Protein AF-0000000069075459 (afdb_homodimer)

Structure (mmCIF, N/CA/C/O backbone):
data_AF-0000000069075459-model_v1
#
loop_
_entity.id
_entity.type
_entity.pdbx_description
1 polymer 'Uncharacterized protein'
#
loop_
_atom_site.group_PDB
_atom_site.id
_atom_site.type_symbol
_atom_site.label_atom_id
_atom_site.label_alt_id
_atom_site.label_comp_id
_atom_site.label_asym_id
_atom_site.label_entity_id
_atom_site.label_seq_id
_atom_site.pdbx_PDB_ins_code
_atom_site.Cartn_x
_atom_site.Cartn_y
_atom_site.Cartn_z
_atom_site.occupancy
_atom_site.B_iso_or_equiv
_atom_site.auth_seq_id
_atom_site.auth_comp_id
_atom_site.auth_asym_id
_atom_site.auth_atom_id
_atom_site.pdbx_PDB_model_num
ATOM 1 N N . MET A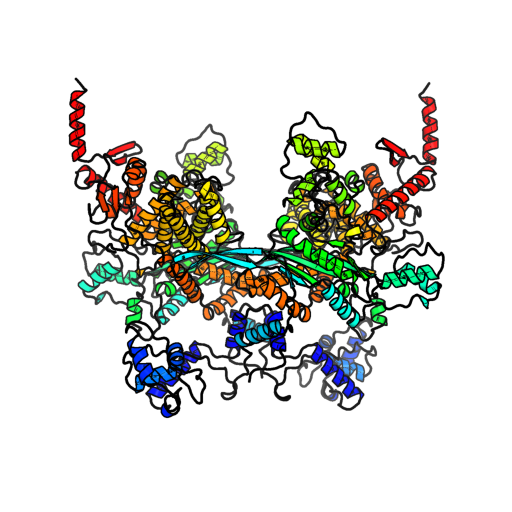 1 1 ? -39.125 -8.039 16.297 1 33.47 1 MET A N 1
ATOM 2 C CA . MET A 1 1 ? -38.875 -9.43 15.945 1 33.47 1 MET A CA 1
ATOM 3 C C . MET A 1 1 ? -37.5 -9.594 15.328 1 33.47 1 MET A C 1
ATOM 5 O O . MET A 1 1 ? -37.125 -8.867 14.398 1 33.47 1 MET A O 1
ATOM 9 N N . THR A 1 2 ? -36.625 -10.07 16.094 1 44 2 THR A N 1
ATOM 10 C CA . THR A 1 2 ? -35.25 -10.367 15.664 1 44 2 THR A CA 1
ATOM 11 C C . THR A 1 2 ? -35.219 -11.641 14.82 1 44 2 THR A C 1
ATOM 13 O O . THR A 1 2 ? -35.906 -12.617 15.141 1 44 2 THR A O 1
ATOM 16 N N . GLN A 1 3 ? -34.875 -11.609 13.586 1 47.47 3 GLN A N 1
ATOM 17 C CA . GLN A 1 3 ? -34.688 -12.766 12.711 1 47.47 3 GLN A CA 1
ATOM 18 C C . GLN A 1 3 ? -33.875 -13.852 13.383 1 47.47 3 GLN A C 1
ATOM 20 O O . GLN A 1 3 ? -32.719 -13.617 13.742 1 47.47 3 GLN A O 1
ATOM 25 N N . LYS A 1 4 ? -34.438 -14.688 14.211 1 45.69 4 LYS A N 1
ATOM 26 C CA . LYS A 1 4 ? -33.656 -15.758 14.836 1 45.69 4 LYS A CA 1
ATOM 27 C C . LYS A 1 4 ? -33.375 -16.891 13.852 1 45.69 4 LYS A C 1
ATOM 29 O O . LYS A 1 4 ? -34.094 -17.875 13.797 1 45.69 4 LYS A O 1
ATOM 34 N N . GLU A 1 5 ? -33.344 -16.75 12.508 1 50.78 5 GLU A N 1
ATOM 35 C CA . GLU A 1 5 ? -33.156 -17.891 11.633 1 50.78 5 GLU A CA 1
ATOM 36 C C . GLU A 1 5 ? -31.797 -18.547 11.844 1 50.78 5 GLU A C 1
ATOM 38 O O . GLU A 1 5 ? -30.875 -18.344 11.047 1 50.78 5 GLU A O 1
ATOM 43 N N . GLY A 1 6 ? -31.688 -19.438 12.781 1 62.06 6 GLY A N 1
ATOM 44 C CA . GLY A 1 6 ? -30.453 -20.203 12.891 1 62.06 6 GLY A CA 1
ATOM 45 C C . GLY A 1 6 ? -29.203 -19.391 12.617 1 62.06 6 GLY A C 1
ATOM 46 O O . GLY A 1 6 ? -29.297 -18.219 12.242 1 62.06 6 GLY A O 1
ATOM 47 N N . ASP A 1 7 ? -27.984 -19.609 13.234 1 77.94 7 ASP A N 1
ATOM 48 C CA . ASP A 1 7 ? -26.734 -18.859 13.227 1 77.94 7 ASP A CA 1
ATOM 49 C C . ASP A 1 7 ? -26.25 -18.625 11.797 1 77.94 7 ASP A C 1
ATOM 51 O O . ASP A 1 7 ? -25.047 -18.516 11.555 1 77.94 7 ASP A O 1
ATOM 55 N N . ILE A 1 8 ? -27.312 -18.562 10.812 1 77.44 8 ILE A N 1
ATOM 56 C CA . ILE A 1 8 ? -26.938 -18.359 9.414 1 77.44 8 ILE A CA 1
ATOM 57 C C . ILE A 1 8 ? -26.594 -16.906 9.172 1 77.44 8 ILE A C 1
ATOM 59 O O . ILE A 1 8 ? -25.703 -16.594 8.375 1 77.44 8 ILE A O 1
ATOM 63 N N . ASP A 1 9 ? -27.391 -16.031 9.742 1 82.75 9 ASP A N 1
ATOM 64 C CA . ASP A 1 9 ? -27.094 -14.617 9.617 1 82.75 9 ASP A CA 1
ATOM 65 C C . ASP A 1 9 ? -25.688 -14.305 10.148 1 82.75 9 ASP A C 1
ATOM 67 O O . ASP A 1 9 ? -24.953 -13.523 9.539 1 82.75 9 ASP A O 1
ATOM 71 N N . LEU A 1 10 ? -25.375 -14.977 11.125 1 88.38 10 LEU A N 1
ATOM 72 C CA . LEU A 1 10 ? -24.047 -14.805 11.703 1 88.38 10 LEU A CA 1
ATOM 73 C C . LEU A 1 10 ? -22.969 -15.336 10.758 1 88.38 10 LEU A C 1
ATOM 75 O O . LEU A 1 10 ? -21.922 -14.711 10.586 1 88.38 10 LEU A O 1
ATOM 79 N N . GLN A 1 11 ? -23.25 -16.453 10.141 1 85.56 11 GLN A N 1
ATOM 80 C CA . GLN A 1 11 ? -22.297 -17.047 9.211 1 85.56 11 GLN A CA 1
ATOM 81 C C . GLN A 1 11 ? -22.047 -16.141 8.016 1 85.56 11 GLN A C 1
ATOM 83 O O . GLN A 1 11 ? -20.906 -15.961 7.594 1 85.56 11 GLN A O 1
ATOM 88 N N . TYR A 1 12 ? -23.078 -15.555 7.621 1 83.19 12 TYR A N 1
ATOM 89 C CA . TYR A 1 12 ? -22.953 -14.633 6.496 1 83.19 12 TYR A CA 1
ATOM 90 C C . TYR A 1 12 ? -22.172 -13.383 6.906 1 83.19 12 TYR A C 1
ATOM 92 O O . TYR A 1 12 ? -21.391 -12.852 6.121 1 83.19 12 TYR A O 1
ATOM 100 N N . PHE A 1 13 ? -22.453 -12.938 8.125 1 88.88 13 PHE A N 1
ATOM 101 C CA . PHE A 1 13 ? -21.719 -11.789 8.656 1 88.88 13 PHE A CA 1
ATOM 102 C C . PHE A 1 13 ? -20.219 -12.086 8.719 1 88.88 13 PHE A C 1
ATOM 104 O O . PHE A 1 13 ? -19.406 -11.273 8.273 1 88.88 13 PHE A O 1
ATOM 111 N N . LEU A 1 14 ? -19.859 -13.203 9.156 1 89.38 14 LEU A N 1
ATOM 112 C CA . LEU A 1 14 ? -18.453 -13.586 9.305 1 89.38 14 LEU A CA 1
ATOM 113 C C . LEU A 1 14 ? -17.797 -13.766 7.945 1 89.38 14 LEU A C 1
ATOM 115 O O . LEU A 1 14 ? -16.609 -13.508 7.789 1 89.38 14 LEU A O 1
ATOM 119 N N . ALA A 1 15 ? -18.578 -14.109 6.965 1 86.44 15 ALA A N 1
ATOM 120 C CA . ALA A 1 15 ? -18.062 -14.328 5.617 1 86.44 15 ALA A CA 1
ATOM 121 C C . ALA A 1 15 ? -17.922 -13.008 4.863 1 86.44 15 ALA A C 1
ATOM 123 O O . ALA A 1 15 ? -17.156 -12.914 3.898 1 86.44 15 ALA A O 1
ATOM 124 N N . SER A 1 16 ? -18.672 -11.961 5.215 1 82.44 16 SER A N 1
ATOM 125 C CA . SER A 1 16 ? -18.797 -10.727 4.445 1 82.44 16 SER A CA 1
ATOM 126 C C . SER A 1 16 ? -17.562 -9.859 4.582 1 82.44 16 SER A C 1
ATOM 128 O O . SER A 1 16 ? -17.312 -8.984 3.746 1 82.44 16 SER A O 1
ATOM 130 N N . GLY A 1 17 ? -16.75 -10.102 5.602 1 81.81 17 GLY A N 1
ATOM 131 C CA . GLY A 1 17 ? -15.594 -9.25 5.82 1 81.81 17 GLY A CA 1
ATOM 132 C C . GLY A 1 17 ? -15.945 -7.922 6.473 1 81.81 17 GLY A C 1
ATOM 133 O O . GLY A 1 17 ? -15.078 -7.066 6.652 1 81.81 17 GLY A O 1
ATOM 134 N N . LYS A 1 18 ? -17.188 -7.652 6.91 1 86.5 18 LYS A N 1
ATOM 135 C CA . LYS A 1 18 ? -17.609 -6.438 7.605 1 86.5 18 LYS A CA 1
ATOM 136 C C . LYS A 1 18 ? -17.172 -6.465 9.07 1 86.5 18 LYS A C 1
ATOM 138 O O . LYS A 1 18 ? -17.188 -7.523 9.703 1 86.5 18 LYS A O 1
ATOM 143 N N . SER A 1 19 ? -16.828 -5.273 9.469 1 88.56 19 SER A N 1
ATOM 144 C CA . SER A 1 19 ? -16.562 -5.184 10.898 1 88.56 19 SER A CA 1
ATOM 145 C C . SER A 1 19 ? -17.859 -5.168 11.703 1 88.56 19 SER A C 1
ATOM 147 O O . SER A 1 19 ? -18.922 -4.902 11.164 1 88.56 19 SER A O 1
ATOM 149 N N . PHE A 1 20 ? -17.781 -5.398 13 1 90.12 20 PHE A N 1
ATOM 150 C CA . PHE A 1 20 ? -18.938 -5.336 13.891 1 90.12 20 PHE A CA 1
ATOM 151 C C . PHE A 1 20 ? -19.531 -3.936 13.906 1 90.12 20 PHE A C 1
ATOM 153 O O . PHE A 1 20 ? -20.75 -3.777 13.914 1 90.12 20 PHE A O 1
ATOM 160 N N . ASN A 1 21 ? -18.672 -2.957 13.852 1 86 21 ASN A N 1
ATOM 161 C CA . ASN A 1 21 ? -19.141 -1.575 13.828 1 86 21 ASN A CA 1
ATOM 162 C C . ASN A 1 21 ? -19.891 -1.253 12.539 1 86 21 ASN A C 1
ATOM 164 O O . ASN A 1 21 ? -20.906 -0.562 12.555 1 86 21 ASN A O 1
ATOM 168 N N . GLN A 1 22 ? -19.359 -1.707 11.461 1 83.5 22 GLN A N 1
ATOM 169 C CA . GLN A 1 22 ? -20.031 -1.497 10.18 1 83.5 22 GLN A CA 1
ATOM 170 C C . GLN A 1 22 ? -21.375 -2.205 10.141 1 83.5 22 GLN A C 1
ATOM 172 O O . GLN A 1 22 ? -22.359 -1.667 9.617 1 83.5 22 GLN A O 1
ATOM 177 N N . HIS A 1 23 ? -21.375 -3.371 10.633 1 88.88 23 HIS A N 1
ATOM 178 C CA . HIS A 1 23 ? -22.641 -4.113 10.719 1 88.88 23 HIS A CA 1
ATOM 179 C C . HIS A 1 23 ? -23.688 -3.322 11.477 1 88.88 23 HIS A C 1
ATOM 181 O O . HIS A 1 23 ? -24.844 -3.225 11.023 1 88.88 23 HIS A O 1
ATOM 187 N N . ASP A 1 24 ? -23.344 -2.721 12.57 1 89.38 24 ASP A N 1
ATOM 188 C CA . ASP A 1 24 ? -24.297 -1.943 13.367 1 89.38 24 ASP A CA 1
ATOM 189 C C . ASP A 1 24 ? -24.719 -0.675 12.625 1 89.38 24 ASP A C 1
ATOM 191 O O . ASP A 1 24 ? -25.875 -0.261 12.711 1 89.38 24 ASP A O 1
ATOM 195 N N . ARG A 1 25 ? -23.781 -0.111 11.969 1 81.88 25 ARG A N 1
ATOM 196 C CA . ARG A 1 25 ? -24.141 1.066 11.18 1 81.88 25 ARG A CA 1
ATOM 197 C C . ARG A 1 25 ? -25.156 0.719 10.102 1 81.88 25 ARG A C 1
ATOM 199 O O . ARG A 1 25 ? -26.109 1.464 9.883 1 81.88 25 ARG A O 1
ATOM 206 N N . ASP A 1 26 ? -24.938 -0.412 9.484 1 81.75 26 ASP A N 1
ATOM 207 C CA . ASP A 1 26 ? -25.859 -0.864 8.445 1 81.75 26 ASP A CA 1
ATOM 208 C C . ASP A 1 26 ? -27.234 -1.198 9.031 1 81.75 26 ASP A C 1
ATOM 210 O O . ASP A 1 26 ? -28.266 -0.882 8.43 1 81.75 26 ASP A O 1
ATOM 214 N N . ARG A 1 27 ? -27.156 -1.821 10.141 1 83.12 27 ARG A N 1
ATOM 215 C CA . ARG A 1 27 ? -28.375 -2.17 10.859 1 83.12 27 ARG A CA 1
ATOM 216 C C . ARG A 1 27 ? -29.188 -0.924 11.203 1 83.12 27 ARG A C 1
ATOM 218 O O . ARG A 1 27 ? -30.406 -0.889 10.992 1 83.12 27 ARG A O 1
ATOM 225 N N . PHE A 1 28 ? -28.5 0.063 11.703 1 83.81 28 PHE A N 1
ATOM 226 C CA . PHE A 1 28 ? -29.172 1.292 12.109 1 83.81 28 PHE A CA 1
ATOM 227 C C . PHE A 1 28 ? -29.703 2.035 10.891 1 83.81 28 PHE A C 1
ATOM 229 O O . PHE A 1 28 ? -30.812 2.58 10.938 1 83.81 28 PHE A O 1
ATOM 236 N N . ALA A 1 29 ? -29 2.016 9.891 1 75.56 29 ALA A N 1
ATOM 237 C CA . ALA A 1 29 ? -29.422 2.697 8.664 1 75.56 29 ALA A CA 1
ATOM 238 C C . ALA A 1 29 ? -30.641 2.021 8.055 1 75.56 29 ALA A C 1
ATOM 240 O O . ALA A 1 29 ? -31.531 2.693 7.527 1 75.56 29 ALA A O 1
ATOM 241 N N . ALA A 1 30 ? -30.703 0.698 8.164 1 75.81 30 ALA A N 1
ATOM 242 C CA . ALA A 1 30 ? -31.766 -0.075 7.523 1 75.81 30 ALA A CA 1
ATOM 243 C C . ALA A 1 30 ? -33 -0.126 8.391 1 75.81 30 ALA A C 1
ATOM 245 O O . ALA A 1 30 ? -34.125 -0.071 7.887 1 75.81 30 ALA A O 1
ATOM 246 N N . GLY A 1 31 ? -32.781 -0.151 9.719 1 77.75 31 GLY A N 1
ATOM 247 C CA . GLY A 1 31 ? -33.938 -0.481 10.555 1 77.75 31 GLY A CA 1
ATOM 248 C C . GLY A 1 31 ? -34.375 0.668 11.445 1 77.75 31 GLY A C 1
ATOM 249 O O . GLY A 1 31 ? -35.469 0.638 12.008 1 77.75 31 GLY A O 1
ATOM 250 N N . PHE A 1 32 ? -33.469 1.688 11.523 1 82.62 32 PHE A N 1
ATOM 251 C CA . PHE A 1 32 ? -33.781 2.734 12.492 1 82.62 32 PHE A CA 1
ATOM 252 C C . PHE A 1 32 ? -33.844 4.098 11.812 1 82.62 32 PHE A C 1
ATOM 254 O O . PHE A 1 32 ? -33.25 4.293 10.742 1 82.62 32 PHE A O 1
ATOM 261 N N . LEU A 1 33 ? -34.562 4.93 12.438 1 78.94 33 LEU A N 1
ATOM 262 C CA . LEU A 1 33 ? -34.594 6.324 12.008 1 78.94 33 LEU A CA 1
ATOM 263 C C . LEU A 1 33 ? -33.281 7.027 12.32 1 78.94 33 LEU A C 1
ATOM 265 O O . LEU A 1 33 ? -32.5 6.547 13.141 1 78.94 33 LEU A O 1
ATOM 269 N N . SER A 1 34 ? -33.062 8.195 11.586 1 75.25 34 SER A N 1
ATOM 270 C CA . SER A 1 34 ? -31.844 8.977 11.852 1 75.25 34 SER A CA 1
ATOM 271 C C . SER A 1 34 ? -31.891 9.586 13.25 1 75.25 34 SER A C 1
ATOM 273 O O . SER A 1 34 ? -32.969 9.711 13.852 1 75.25 34 SER A O 1
ATOM 275 N N . TYR A 1 35 ? -30.75 9.828 13.688 1 73.19 35 TYR A N 1
ATOM 276 C CA . TYR A 1 35 ? -30.672 10.445 15.008 1 73.19 35 TYR A CA 1
ATOM 277 C C . TYR A 1 35 ? -31.422 11.766 15.039 1 73.19 35 TYR A C 1
ATOM 279 O O . TYR A 1 35 ? -32.125 12.07 16.016 1 73.19 35 TYR A O 1
ATOM 287 N N . GLU A 1 36 ? -31.297 12.539 14.023 1 71.06 36 GLU A N 1
ATOM 288 C CA . GLU A 1 36 ? -31.953 13.844 13.914 1 71.06 36 GLU A CA 1
ATOM 289 C C . GLU A 1 36 ? -33.469 13.695 13.945 1 71.06 36 GLU A C 1
ATOM 291 O O . GLU A 1 36 ? -34.156 14.445 14.633 1 71.06 36 GLU A O 1
ATOM 296 N N . ASP A 1 37 ? -33.906 12.664 13.242 1 76.12 37 ASP A N 1
ATOM 297 C CA . ASP A 1 37 ? -35.344 12.406 13.234 1 76.12 37 ASP A CA 1
ATOM 298 C C . ASP A 1 37 ? -35.844 12.031 14.625 1 76.12 37 ASP A C 1
ATOM 300 O O . ASP A 1 37 ? -36.938 12.422 15.023 1 76.12 37 ASP A O 1
ATOM 304 N N . CYS A 1 38 ? -35.031 11.258 15.234 1 81.56 38 CYS A N 1
ATOM 305 C CA . CYS A 1 38 ? -35.406 10.82 16.562 1 81.56 38 CYS A CA 1
ATOM 306 C C . CYS A 1 38 ? -35.375 11.977 17.562 1 81.56 38 CYS A C 1
ATOM 308 O O . CYS A 1 38 ? -36.219 12.039 18.469 1 81.56 38 CYS A O 1
ATOM 310 N N . GLU A 1 39 ? -34.406 12.797 17.328 1 76.69 39 GLU A N 1
ATOM 311 C CA . GLU A 1 39 ? -34.344 13.984 18.172 1 76.69 39 GLU A CA 1
ATOM 312 C C . GLU A 1 39 ? -35.594 14.852 18 1 76.69 39 GLU A C 1
ATOM 314 O O . GLU A 1 39 ? -36.125 15.352 18.984 1 76.69 39 GLU A O 1
ATOM 319 N N . ASP A 1 40 ? -36.031 14.922 16.859 1 77.88 40 ASP A N 1
ATOM 320 C CA . ASP A 1 40 ? -37.25 15.695 16.562 1 77.88 40 ASP A CA 1
ATOM 321 C C . ASP A 1 40 ? -38.469 15.062 17.203 1 77.88 40 ASP A C 1
ATOM 323 O O . ASP A 1 40 ? -39.344 15.766 17.719 1 77.88 40 ASP A O 1
ATOM 327 N N . VAL A 1 41 ? -38.438 13.789 17.094 1 78.19 41 VAL A N 1
ATOM 328 C CA . VAL A 1 41 ? -39.531 13.078 17.703 1 78.19 41 VAL A CA 1
ATOM 329 C C . VAL A 1 41 ? -39.562 13.32 19.203 1 78.19 41 VAL A C 1
ATOM 331 O O . VAL A 1 41 ? -40.625 13.523 19.797 1 78.19 41 VAL A O 1
ATOM 334 N N . VAL A 1 42 ? -38.406 13.305 19.766 1 76.25 42 VAL A N 1
ATOM 335 C CA . VAL A 1 42 ? -38.312 13.492 21.203 1 76.25 42 VAL A CA 1
ATOM 336 C C . VAL A 1 42 ? -38.688 14.93 21.562 1 76.25 42 VAL A C 1
ATOM 338 O O . VAL A 1 42 ? -39.406 15.164 22.547 1 76.25 42 VAL A O 1
ATOM 341 N N . LYS A 1 43 ? -38.188 15.805 20.766 1 76.69 43 LYS A N 1
ATOM 342 C CA . LYS A 1 43 ? -38.531 17.203 20.984 1 76.69 43 LYS A CA 1
ATOM 343 C C . LYS A 1 43 ? -40.062 17.406 20.922 1 76.69 43 LYS A C 1
ATOM 345 O O . LYS A 1 43 ? -40.625 18.094 21.75 1 76.69 43 LYS A O 1
ATOM 350 N N . MET A 1 44 ? -40.594 16.797 19.984 1 80.5 44 MET A N 1
ATOM 351 C CA . MET A 1 44 ? -42.062 16.891 19.812 1 80.5 44 MET A CA 1
ATOM 352 C C . MET A 1 44 ? -42.781 16.266 21 1 80.5 44 MET A C 1
ATOM 354 O O . MET A 1 44 ? -43.781 16.797 21.469 1 80.5 44 MET A O 1
ATOM 358 N N . ARG A 1 45 ? -42.188 15.258 21.469 1 79.69 45 ARG A N 1
ATOM 359 C CA . ARG A 1 45 ? -42.812 14.594 22.625 1 79.69 45 ARG A CA 1
ATOM 360 C C . ARG A 1 45 ? -42.719 15.461 23.875 1 79.69 45 ARG A C 1
ATOM 362 O O . ARG A 1 45 ? -43.656 15.555 24.656 1 79.69 45 ARG A O 1
ATOM 369 N N . VAL A 1 46 ? -41.562 16 24.047 1 77.31 46 VAL A N 1
ATOM 370 C CA . VAL A 1 46 ? -41.344 16.875 25.203 1 77.31 46 VAL A CA 1
ATOM 371 C C . VAL A 1 46 ? -42.281 18.062 25.125 1 77.31 46 VAL A C 1
ATOM 373 O O . VAL A 1 46 ? -42.875 18.469 26.141 1 77.31 46 VAL A O 1
ATOM 376 N N . LEU A 1 47 ? -42.438 18.516 23.906 1 79.69 47 LEU A N 1
ATOM 377 C CA . LEU A 1 47 ? -43.344 19.625 23.703 1 79.69 47 LEU A CA 1
ATOM 378 C C . LEU A 1 47 ? -44.781 19.203 24.031 1 79.69 47 LEU A C 1
ATOM 380 O O . LEU A 1 47 ? -45.531 19.922 24.688 1 79.69 47 LEU A O 1
ATOM 384 N N . LYS A 1 48 ? -45.094 18.031 23.672 1 80.88 48 LYS A N 1
ATOM 385 C CA . LYS A 1 48 ? -46.438 17.531 23.922 1 80.88 48 LYS A CA 1
ATOM 386 C C . LYS A 1 48 ? -46.656 17.266 25.406 1 80.88 48 LYS A C 1
ATOM 388 O O . LYS A 1 48 ? -47.781 17.422 25.922 1 80.88 48 LYS A O 1
ATOM 393 N N . GLU A 1 49 ? -45.688 16.859 26.016 1 81.75 49 GLU A N 1
ATOM 394 C CA . GLU A 1 49 ? -45.75 16.641 27.453 1 81.75 49 GLU A CA 1
ATOM 395 C C . GLU A 1 49 ? -45.906 17.969 28.203 1 81.75 49 GLU A C 1
ATOM 397 O O . GLU A 1 49 ? -46.688 18.062 29.156 1 81.75 49 GLU A O 1
ATOM 402 N N . LYS A 1 50 ? -45.219 18.938 27.75 1 77.19 50 LYS A N 1
ATOM 403 C CA . LYS A 1 50 ? -45.344 20.266 28.344 1 77.19 50 LYS A CA 1
ATOM 404 C C . LYS A 1 50 ? -46.75 20.844 28.141 1 77.19 50 LYS A C 1
ATOM 406 O O . LYS A 1 50 ? -47.281 21.484 29.047 1 77.19 50 LYS A O 1
ATOM 411 N N . GLU A 1 51 ? -47.25 20.453 27.016 1 83.31 51 GLU A N 1
ATOM 412 C CA . GLU A 1 51 ? -48.594 20.922 26.703 1 83.31 51 GLU A CA 1
ATOM 413 C C . GLU A 1 51 ? -49.656 20.031 27.359 1 83.31 51 GLU A C 1
ATOM 415 O O . GLU A 1 51 ? -50.844 20.234 27.172 1 83.31 51 GLU A O 1
ATOM 420 N N . LYS A 1 52 ? -49.156 18.969 28.078 1 79.19 52 LYS A N 1
ATOM 421 C CA . LYS A 1 52 ? -50 18.047 28.828 1 79.19 52 LYS A CA 1
ATOM 422 C C . LYS A 1 52 ? -50.875 17.219 27.906 1 79.19 52 LYS A C 1
ATOM 424 O O . LYS A 1 52 ? -51.969 16.828 28.266 1 79.19 52 LYS A O 1
ATOM 429 N N . LYS A 1 53 ? -50.469 17.141 26.781 1 78.44 53 LYS A N 1
ATOM 430 C CA . LYS A 1 53 ? -51.219 16.328 25.828 1 78.44 53 LYS A CA 1
ATOM 431 C C . LYS A 1 53 ? -50.906 14.852 26 1 78.44 53 LYS A C 1
ATOM 433 O O . LYS A 1 53 ? -51.75 13.992 25.672 1 78.44 53 LYS A O 1
ATOM 438 N N . VAL A 1 54 ? -49.719 14.586 26.359 1 77.5 54 VAL A N 1
ATOM 439 C CA . VAL A 1 54 ? -49.312 13.211 26.641 1 77.5 54 VAL A CA 1
ATOM 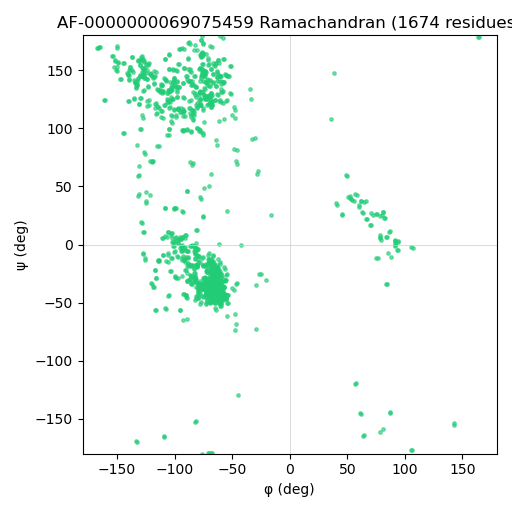440 C C . VAL A 1 54 ? -48.75 13.125 28.062 1 77.5 54 VAL A C 1
ATOM 442 O O . VAL A 1 54 ? -48.094 14.055 28.531 1 77.5 54 VAL A O 1
ATOM 445 N N . LYS A 1 55 ? -49.125 12.188 28.734 1 73.81 55 LYS A N 1
ATOM 446 C CA . LYS A 1 55 ? -48.625 11.992 30.094 1 73.81 55 LYS A CA 1
ATOM 447 C C . LYS A 1 55 ? -47.156 11.609 30.062 1 73.81 55 LYS A C 1
ATOM 449 O O . LYS A 1 55 ? -46.719 10.82 29.203 1 73.81 55 LYS A O 1
ATOM 454 N N . PRO A 1 56 ? -46.344 12.266 30.828 1 67.25 56 PRO A N 1
ATOM 455 C CA . PRO A 1 56 ? -44.938 11.906 30.875 1 67.25 56 PRO A CA 1
ATOM 456 C C . PRO A 1 56 ? -44.719 10.43 31.203 1 67.25 56 PRO A C 1
ATOM 458 O O . PRO A 1 56 ? -45.438 9.875 32.031 1 67.25 56 PRO A O 1
ATOM 461 N N . LYS A 1 57 ? -44.031 9.766 30.375 1 61.06 57 LYS A N 1
ATOM 462 C CA . LYS A 1 57 ? -43.781 8.352 30.609 1 61.06 57 LYS A CA 1
ATOM 463 C C . LYS A 1 57 ? -42.875 8.156 31.828 1 61.06 57 LYS A C 1
ATOM 465 O O . LYS A 1 57 ? -41.781 8.75 31.906 1 61.06 57 LYS A O 1
ATOM 470 N N . LEU A 1 58 ? -43.281 7.504 32.812 1 63.31 58 LEU A N 1
ATOM 471 C CA . LEU A 1 58 ? -42.5 7.148 33.969 1 63.31 58 LEU A CA 1
ATOM 472 C C . LEU A 1 58 ? -41.688 5.879 33.719 1 63.31 58 LEU A C 1
ATOM 474 O O . LEU A 1 58 ? -42.219 4.895 33.188 1 63.31 58 LEU A O 1
ATOM 478 N N . HIS A 1 59 ? -40.438 5.934 33.562 1 62.59 59 HIS A N 1
ATOM 479 C CA . HIS A 1 59 ? -39.625 4.766 33.281 1 62.59 59 HIS A CA 1
ATOM 480 C C . HIS A 1 59 ? -39.312 3.959 34.531 1 62.59 59 HIS A C 1
ATOM 482 O O . HIS A 1 59 ? -38.344 3.229 34.594 1 62.59 59 HIS A O 1
ATOM 488 N N . HIS A 1 60 ? -40.031 4.27 35.625 1 70.44 60 HIS A N 1
ATOM 489 C CA . HIS A 1 60 ? -39.875 3.48 36.875 1 70.44 60 HIS A CA 1
ATOM 490 C C . HIS A 1 60 ? -41.25 3.148 37.438 1 70.44 60 HIS A C 1
ATOM 492 O O . HIS A 1 60 ? -42.219 3.861 37.188 1 70.44 60 HIS A O 1
ATOM 498 N N . GLY A 1 61 ? -41.531 1.984 37.875 1 71.38 61 GLY A N 1
ATOM 499 C CA . GLY A 1 61 ? -42.719 1.612 38.625 1 71.38 61 GLY A CA 1
ATOM 500 C C . GLY A 1 61 ? -42.844 2.365 39.938 1 71.38 61 GLY A C 1
ATOM 501 O O . GLY A 1 61 ? -42 3.201 40.25 1 71.38 61 GLY A O 1
ATOM 502 N N . PRO A 1 62 ? -43.906 2.102 40.688 1 78.31 62 PRO A N 1
ATOM 503 C CA . PRO A 1 62 ? -44.031 2.729 42.031 1 78.31 62 PRO A CA 1
ATOM 504 C C . PRO A 1 62 ? -42.875 2.359 42.969 1 78.31 62 PRO A C 1
ATOM 506 O O . PRO A 1 62 ? -42.438 1.21 42.969 1 78.31 62 PRO A O 1
ATOM 509 N N . PHE A 1 63 ? -42.25 3.197 43.625 1 82.5 63 PHE A N 1
ATOM 510 C CA . PHE A 1 63 ? -41.062 3.029 44.438 1 82.5 63 PHE A CA 1
ATOM 511 C C . PHE A 1 63 ? -41.25 1.949 45.5 1 82.5 63 PHE A C 1
ATOM 513 O O . PHE A 1 63 ? -40.281 1.294 45.906 1 82.5 63 PHE A O 1
ATOM 520 N N . HIS A 1 64 ? -42.594 1.763 45.875 1 81.06 64 HIS A N 1
ATOM 521 C CA . HIS A 1 64 ? -42.875 0.773 46.938 1 81.06 64 HIS A CA 1
ATOM 522 C C . HIS A 1 64 ? -42.625 -0.642 46.406 1 81.06 64 HIS A C 1
ATOM 524 O O . HIS A 1 64 ? -42.469 -1.577 47.219 1 81.06 64 HIS A O 1
ATOM 530 N N . SER A 1 65 ? -42.375 -0.742 45.156 1 82.31 65 SER A N 1
ATOM 531 C CA . SER A 1 65 ? -42.156 -2.057 44.562 1 82.31 65 SER A CA 1
ATOM 532 C C . SER A 1 65 ? -40.656 -2.395 44.562 1 82.31 65 SER A C 1
ATOM 534 O O . SER A 1 65 ? -40.281 -3.533 44.281 1 82.31 65 SER A O 1
ATOM 536 N N . TYR A 1 66 ? -39.844 -1.435 44.875 1 86.44 66 TYR A N 1
ATOM 537 C CA . TYR A 1 66 ? -38.406 -1.643 44.875 1 86.44 66 TYR A CA 1
ATOM 538 C C . TYR A 1 66 ? -37.875 -1.79 46.312 1 86.44 66 TYR A C 1
ATOM 540 O O . TYR A 1 66 ? -38.406 -1.165 47.219 1 86.44 66 TYR A O 1
ATOM 548 N N . GLU A 1 67 ? -36.969 -2.682 46.531 1 85.12 67 GLU A N 1
ATOM 549 C CA . GLU A 1 67 ? -36.25 -2.771 47.781 1 85.12 67 GLU A CA 1
ATOM 550 C C . GLU A 1 67 ? -35.031 -1.838 47.781 1 85.12 67 GLU A C 1
ATOM 552 O O . GLU A 1 67 ? -34.031 -2.121 47.156 1 85.12 67 GLU A O 1
ATOM 557 N N . ILE A 1 68 ? -35.125 -0.731 48.312 1 85.5 68 ILE A N 1
ATOM 558 C CA . ILE A 1 68 ? -34.062 0.269 48.375 1 85.5 68 ILE A CA 1
ATOM 559 C C . ILE A 1 68 ? -33.688 0.518 49.812 1 85.5 68 ILE A C 1
ATOM 561 O O . ILE A 1 68 ? -34.531 0.829 50.656 1 85.5 68 ILE A O 1
ATOM 565 N N . ASP A 1 69 ? -32.5 0.298 50.125 1 82.75 69 ASP A N 1
ATOM 566 C CA . ASP A 1 69 ? -31.984 0.641 51.438 1 82.75 69 ASP A CA 1
ATOM 567 C C . ASP A 1 69 ? -31.75 2.145 51.594 1 82.75 69 ASP A C 1
ATOM 569 O O . ASP A 1 69 ? -30.734 2.662 51.125 1 82.75 69 ASP A O 1
ATOM 573 N N . HIS A 1 70 ? -32.656 2.787 52.094 1 84.25 70 HIS A N 1
ATOM 574 C CA . HIS A 1 70 ? -32.656 4.242 52.219 1 84.25 70 HIS A CA 1
ATOM 575 C C . HIS A 1 70 ? -31.453 4.742 53 1 84.25 70 HIS A C 1
ATOM 577 O O . HIS A 1 70 ? -30.797 5.707 52.625 1 84.25 70 HIS A O 1
ATOM 583 N N . ASP A 1 71 ? -31.141 4.094 54.062 1 80.88 71 ASP A N 1
ATOM 584 C CA . ASP A 1 71 ? -30.078 4.535 54.969 1 80.88 71 ASP A CA 1
ATOM 585 C C . ASP A 1 71 ? -28.703 4.324 54.312 1 80.88 71 ASP A C 1
ATOM 587 O O . ASP A 1 71 ? -27.844 5.199 54.375 1 80.88 71 ASP A O 1
ATOM 591 N N . GLN A 1 72 ? -28.609 3.332 53.594 1 85.88 72 GLN A N 1
ATOM 592 C CA . GLN A 1 72 ? -27.344 3.078 52.906 1 85.88 72 GLN A CA 1
ATOM 593 C C . GLN A 1 72 ? -27.156 4.066 51.75 1 85.88 72 GLN A C 1
ATOM 595 O O . GLN A 1 72 ? -26.031 4.516 51.5 1 85.88 72 GLN A O 1
ATOM 600 N N . LEU A 1 73 ? -28.156 4.34 51.031 1 87.12 73 LEU A N 1
ATOM 601 C CA . LEU A 1 73 ? -28.094 5.32 49.969 1 87.12 73 LEU A CA 1
ATOM 602 C C . LEU A 1 73 ? -27.641 6.68 50.469 1 87.12 73 LEU A C 1
ATOM 604 O O . LEU A 1 73 ? -26.734 7.297 49.906 1 87.12 73 LEU A O 1
ATOM 608 N N . LYS A 1 74 ? -28.203 7.078 51.531 1 81.56 74 LYS A N 1
ATOM 609 C CA . LYS A 1 74 ? -27.844 8.359 52.156 1 81.56 74 LYS A CA 1
ATOM 610 C C . LYS A 1 74 ? -26.375 8.359 52.594 1 81.56 74 LYS A C 1
ATOM 612 O O . LYS A 1 74 ? -25.656 9.336 52.406 1 81.56 74 LYS A O 1
ATOM 617 N N . ASN A 1 75 ? -25.984 7.297 53.125 1 82.12 75 ASN A N 1
ATOM 618 C CA . ASN A 1 75 ? -24.609 7.16 53.594 1 82.12 75 ASN A CA 1
ATOM 619 C C . ASN A 1 75 ? -23.625 7.199 52.438 1 82.12 75 ASN A C 1
ATOM 621 O O . ASN A 1 75 ? -22.578 7.859 52.5 1 82.12 75 ASN A O 1
ATOM 625 N N . GLU A 1 76 ? -24 6.539 51.344 1 82.75 76 GLU A N 1
ATOM 626 C CA . GLU A 1 76 ? -23.094 6.5 50.188 1 82.75 76 GLU A CA 1
ATOM 627 C C . GLU A 1 76 ? -23.062 7.848 49.469 1 82.75 76 GLU A C 1
ATOM 629 O O . GLU A 1 76 ? -22 8.281 49.031 1 82.75 76 GLU A O 1
ATOM 634 N N . LEU A 1 77 ? -24.109 8.445 49.406 1 79.88 77 LEU A N 1
ATOM 635 C CA . LEU A 1 77 ? -24.172 9.734 48.75 1 79.88 77 LEU A CA 1
ATOM 636 C C . LEU A 1 77 ? -23.453 10.812 49.531 1 79.88 77 LEU A C 1
ATOM 638 O O . LEU A 1 77 ? -22.906 11.758 48.969 1 79.88 77 LEU A O 1
ATOM 642 N N . SER A 1 78 ? -23.438 10.664 50.75 1 75.62 78 SER A N 1
ATOM 643 C CA . SER A 1 78 ? -22.75 11.625 51.625 1 75.62 78 SER A CA 1
ATOM 644 C C . SER A 1 78 ? -21.25 11.555 51.438 1 75.62 78 SER A C 1
ATOM 646 O O . SER A 1 78 ? -20.531 12.523 51.688 1 75.62 78 SER A O 1
ATOM 648 N N . LYS A 1 79 ? -20.75 10.508 50.812 1 74.81 79 LYS A N 1
ATOM 649 C CA . LYS A 1 79 ? -19.328 10.289 50.594 1 74.81 79 LYS A CA 1
ATOM 650 C C . LYS A 1 79 ? -18.875 10.93 49.281 1 74.81 79 LYS A C 1
ATOM 652 O O . LYS A 1 79 ? -17.672 11.039 49.031 1 74.81 79 LYS A O 1
ATOM 657 N N . PHE A 1 80 ? -19.734 11.094 48.406 1 66 80 PHE A N 1
ATOM 658 C CA . PHE A 1 80 ? -19.375 11.633 47.094 1 66 80 PHE A CA 1
ATOM 659 C C . PHE A 1 80 ? -19.188 13.141 47.156 1 66 80 PHE A C 1
ATOM 661 O O . PHE A 1 80 ? -20.016 13.852 47.719 1 66 80 PHE A O 1
ATOM 668 N N . PRO A 1 81 ? -18 13.594 46.812 1 58.91 81 PRO A N 1
ATOM 669 C CA . PRO A 1 81 ? -17.828 15.047 46.75 1 58.91 81 PRO A CA 1
ATOM 670 C C . PRO A 1 81 ? -18.781 15.703 45.75 1 58.91 81 PRO A C 1
ATOM 672 O O . PRO A 1 81 ? -19.188 15.078 44.781 1 58.91 81 PRO A O 1
ATOM 675 N N . GLN A 1 82 ? -19.438 16.859 46 1 54.19 82 GLN A N 1
ATOM 676 C CA . GLN A 1 82 ? -20.438 17.625 45.281 1 54.19 82 GLN A CA 1
ATOM 677 C C . GLN A 1 82 ? -20.047 17.75 43.812 1 54.19 82 GLN A C 1
ATOM 679 O O . GLN A 1 82 ? -20.922 17.828 42.938 1 54.19 82 GLN A O 1
ATOM 684 N N . SER A 1 83 ? -18.766 17.828 43.469 1 53.06 83 SER A N 1
ATOM 685 C CA . SER A 1 83 ? -18.344 18.234 42.125 1 53.06 83 SER A CA 1
ATOM 686 C C . SER A 1 83 ? -18.25 17.016 41.188 1 53.06 83 SER A C 1
ATOM 688 O O . SER A 1 83 ? -18.109 17.172 39.969 1 53.06 83 SER A O 1
ATOM 690 N N . ARG A 1 84 ? -18.312 15.836 41.688 1 54.66 84 ARG A N 1
ATOM 691 C CA . ARG A 1 84 ? -18.016 14.695 40.844 1 54.66 84 ARG A CA 1
ATOM 692 C C . ARG A 1 84 ? -19.297 14.055 40.312 1 54.66 84 ARG A C 1
ATOM 694 O O . ARG A 1 84 ? -20.234 13.82 41.094 1 54.66 84 ARG A O 1
ATOM 701 N N . PRO A 1 85 ? -19.359 13.805 39.062 1 61.19 85 PRO A N 1
ATOM 702 C CA . PRO A 1 85 ? -20.547 13.141 38.531 1 61.19 85 PRO A CA 1
ATOM 703 C C . PRO A 1 85 ? -20.734 11.727 39.062 1 61.19 85 PRO A C 1
ATOM 705 O O . PRO A 1 85 ? -19.75 10.992 39.219 1 61.19 85 PRO A O 1
ATOM 708 N N . ILE A 1 86 ? -21.953 11.406 39.688 1 67.75 86 ILE A N 1
ATOM 709 C CA . ILE A 1 86 ? -22.297 10.141 40.312 1 67.75 86 ILE A CA 1
ATOM 710 C C . ILE A 1 86 ? -22.656 9.109 39.25 1 67.75 86 ILE A C 1
ATOM 712 O O . ILE A 1 86 ? -23.469 9.367 38.375 1 67.75 86 ILE A O 1
ATOM 716 N N . ASN A 1 87 ? -22 8.016 39.188 1 71.88 87 ASN A N 1
ATOM 717 C CA . ASN A 1 87 ? -22.422 6.871 38.375 1 71.88 87 ASN A CA 1
ATOM 718 C C . ASN A 1 87 ? -23.578 6.117 39.062 1 71.88 87 ASN A C 1
ATOM 720 O O . ASN A 1 87 ? -23.344 5.207 39.844 1 71.88 87 ASN A O 1
ATOM 724 N N . TRP A 1 88 ? -24.781 6.383 38.688 1 78.06 88 TRP A N 1
ATOM 725 C CA . TRP A 1 88 ? -25.984 5.938 39.375 1 78.06 88 TRP A CA 1
ATOM 726 C C . TRP A 1 88 ? -26.188 4.434 39.219 1 78.06 88 TRP A C 1
ATOM 728 O O . TRP A 1 88 ? -26.672 3.766 40.156 1 78.06 88 TRP A O 1
ATOM 738 N N . THR A 1 89 ? -25.844 3.941 38.125 1 78.69 89 THR A N 1
ATOM 739 C CA . THR A 1 89 ? -26 2.508 37.906 1 78.69 89 THR A CA 1
ATOM 740 C C . THR A 1 89 ? -25.094 1.718 38.844 1 78.69 89 THR A C 1
ATOM 742 O O . THR A 1 89 ? -25.516 0.736 39.469 1 78.69 89 THR A O 1
ATOM 745 N N . ARG A 1 90 ? -23.891 2.182 38.969 1 80.38 90 ARG A N 1
ATOM 746 C CA . ARG A 1 90 ? -22.969 1.533 39.906 1 80.38 90 ARG A CA 1
ATOM 747 C C . ARG A 1 90 ? -23.453 1.679 41.344 1 80.38 90 ARG A C 1
ATOM 749 O O . ARG A 1 90 ? -23.344 0.739 42.125 1 80.38 90 ARG A O 1
ATOM 756 N N . LEU A 1 91 ? -23.969 2.871 41.719 1 84.88 91 LEU A N 1
ATOM 757 C CA . LEU A 1 91 ? -24.469 3.105 43.062 1 84.88 91 LEU A CA 1
ATOM 758 C C . LEU A 1 91 ? -25.672 2.213 43.375 1 84.88 91 LEU A C 1
ATOM 760 O O . LEU A 1 91 ? -25.766 1.664 44.469 1 84.88 91 LEU A O 1
ATOM 764 N N . ALA A 1 92 ? -26.453 1.98 42.375 1 86.44 92 ALA A N 1
ATOM 765 C CA . ALA A 1 92 ? -27.641 1.133 42.531 1 86.44 92 ALA A CA 1
ATOM 766 C C . ALA A 1 92 ? -27.234 -0.315 42.781 1 86.44 92 ALA A C 1
ATOM 768 O O . ALA A 1 92 ? -27.844 -0.988 43.625 1 86.44 92 ALA A O 1
ATOM 769 N N . LYS A 1 93 ? -26.234 -0.736 42.156 1 84.88 93 LYS A N 1
ATOM 770 C CA . LYS A 1 93 ? -25.734 -2.088 42.375 1 84.88 93 LYS A CA 1
ATOM 771 C C . LYS A 1 93 ? -25.094 -2.213 43.75 1 84.88 93 LYS A C 1
ATOM 773 O O . LYS A 1 93 ? -25.297 -3.221 44.438 1 84.88 93 LYS A O 1
ATOM 778 N N . LYS A 1 94 ? -24.438 -1.129 44.125 1 84.25 94 LYS A N 1
ATOM 779 C CA . LYS A 1 94 ? -23.75 -1.131 45.438 1 84.25 94 LYS A CA 1
ATOM 780 C C . LYS A 1 94 ? -24.75 -1.195 46.562 1 84.25 94 LYS A C 1
ATOM 782 O O . LYS A 1 94 ? -24.516 -1.889 47.562 1 84.25 94 LYS A O 1
ATOM 787 N N . ILE A 1 95 ? -25.922 -0.564 46.469 1 86.88 95 ILE A N 1
ATOM 788 C CA . ILE A 1 95 ? -26.906 -0.547 47.562 1 86.88 95 ILE A CA 1
ATOM 789 C C . ILE A 1 95 ? -27.891 -1.69 47.375 1 86.88 95 ILE A C 1
ATOM 791 O O . ILE A 1 95 ? -28.906 -1.765 48.094 1 86.88 95 ILE A O 1
ATOM 795 N N . ASN A 1 96 ? -27.578 -2.57 46.312 1 81.75 96 ASN A N 1
ATOM 796 C CA . ASN A 1 96 ? -28.359 -3.766 46.031 1 81.75 96 ASN A CA 1
ATOM 797 C C . ASN A 1 96 ? -29.828 -3.428 45.75 1 81.75 96 ASN A C 1
ATOM 799 O O . ASN A 1 96 ? -30.719 -4.043 46.344 1 81.75 96 ASN A O 1
ATOM 803 N N . LEU A 1 97 ? -30.078 -2.453 45.031 1 87.06 97 LEU A N 1
ATOM 804 C CA . LEU A 1 97 ? -31.438 -2.154 44.562 1 87.06 97 LEU A CA 1
ATOM 805 C C . LEU A 1 97 ? -32 -3.312 43.781 1 87.06 97 LEU A C 1
ATOM 807 O O . LEU A 1 97 ? -31.375 -3.781 42.812 1 87.06 97 LEU A O 1
ATOM 811 N N . SER A 1 98 ? -33.125 -3.865 44.188 1 85.25 98 SER A N 1
ATOM 812 C CA . SER A 1 98 ? -33.688 -5.023 43.5 1 85.25 98 SER A CA 1
ATOM 813 C C . SER A 1 98 ? -35.219 -4.938 43.406 1 85.25 98 SER A C 1
ATOM 815 O O . SER A 1 98 ? -35.844 -4.207 44.188 1 85.25 98 SER A O 1
ATOM 817 N N . ILE A 1 99 ? -35.75 -5.43 42.375 1 80.12 99 ILE A N 1
ATOM 818 C CA . ILE A 1 99 ? -37.156 -5.711 42.25 1 80.12 99 ILE A CA 1
ATOM 819 C C . ILE A 1 99 ? -37.375 -7.219 42.094 1 80.12 99 ILE A C 1
ATOM 821 O O . ILE A 1 99 ? -36.906 -7.836 41.156 1 80.12 99 ILE A O 1
ATOM 825 N N . ARG A 1 100 ? -37.969 -7.855 43.031 1 76.06 100 ARG A N 1
ATOM 826 C CA . ARG A 1 100 ? -38.219 -9.297 43.062 1 76.06 100 ARG A CA 1
ATOM 827 C C . ARG A 1 100 ? -36.875 -10.062 43 1 76.06 100 ARG A C 1
ATOM 829 O O . ARG A 1 100 ? -36.75 -11.039 42.25 1 76.06 100 ARG A O 1
ATOM 836 N N . GLY A 1 101 ? -35.875 -9.5 43.594 1 75.38 101 GLY A N 1
ATOM 837 C CA . GLY A 1 101 ? -34.594 -10.188 43.781 1 75.38 101 GLY A CA 1
ATOM 838 C C . GLY A 1 101 ? -33.594 -9.898 42.656 1 75.38 101 GLY A C 1
ATOM 839 O O . GLY A 1 101 ? -32.469 -10.391 42.688 1 75.38 101 GLY A O 1
ATOM 840 N N . LYS A 1 102 ? -33.969 -9.188 41.625 1 78.25 102 LYS A N 1
ATOM 841 C CA . LYS A 1 102 ? -33.062 -8.922 40.531 1 78.25 102 LYS A CA 1
ATOM 842 C C . LYS A 1 102 ? -32.844 -7.426 40.344 1 78.25 102 LYS A C 1
ATOM 844 O O . LYS A 1 102 ? -33.75 -6.621 40.562 1 78.25 102 LYS A O 1
ATOM 849 N N . THR A 1 103 ? -31.703 -7.047 39.969 1 81.12 103 THR A N 1
ATOM 850 C CA . THR A 1 103 ? -31.406 -5.648 39.688 1 81.12 103 THR A CA 1
ATOM 851 C C . THR A 1 103 ? -31.953 -5.238 38.312 1 81.12 103 THR A C 1
ATOM 853 O O . THR A 1 103 ? -31.609 -5.828 37.281 1 81.12 103 THR A O 1
ATOM 856 N N . PRO A 1 104 ? -32.75 -4.371 38.25 1 80.88 104 PRO A N 1
ATOM 857 C CA . PRO A 1 104 ? -33.312 -3.967 36.969 1 80.88 104 PRO A CA 1
ATOM 858 C C . PRO A 1 104 ? -32.312 -3.252 36.062 1 80.88 104 PRO A C 1
ATOM 860 O O . PRO A 1 104 ? -31.344 -2.67 36.562 1 80.88 104 PRO A O 1
ATOM 863 N N . ALA A 1 105 ? -32.5 -3.271 34.781 1 76.69 105 ALA A N 1
ATOM 864 C CA . ALA A 1 105 ? -31.578 -2.672 33.812 1 76.69 105 ALA A CA 1
ATOM 865 C C . ALA A 1 105 ? -31.531 -1.154 33.969 1 76.69 105 ALA A C 1
ATOM 867 O O . ALA A 1 105 ? -30.516 -0.522 33.656 1 76.69 105 ALA A O 1
ATOM 868 N N . ASN A 1 106 ? -32.656 -0.717 34.656 1 78 106 ASN A N 1
ATOM 869 C CA . ASN A 1 106 ? -32.719 0.728 34.844 1 78 106 ASN A CA 1
ATOM 870 C C . ASN A 1 106 ? -32.469 1.115 36.281 1 78 106 ASN A C 1
ATOM 872 O O . ASN A 1 106 ? -33 2.129 36.75 1 78 106 ASN A O 1
ATOM 876 N N . ALA A 1 107 ? -31.719 0.406 36.906 1 82.12 107 ALA A N 1
ATOM 877 C CA . ALA A 1 107 ? -31.516 0.575 38.344 1 82.12 107 ALA A CA 1
ATOM 878 C C . ALA A 1 107 ? -30.969 1.962 38.656 1 82.12 107 ALA A C 1
ATOM 880 O O . ALA A 1 107 ? -31.391 2.598 39.625 1 82.12 107 ALA A O 1
ATOM 881 N N . GLY A 1 108 ? -30.078 2.379 37.875 1 79.81 108 GLY A N 1
ATOM 882 C CA . GLY A 1 108 ? -29.5 3.688 38.094 1 79.81 108 GLY A CA 1
ATOM 883 C C . GLY A 1 108 ? -30.5 4.82 37.969 1 79.81 108 GLY A C 1
ATOM 884 O O . GLY A 1 108 ? -30.5 5.742 38.812 1 79.81 108 GLY A O 1
ATOM 885 N N . GLN A 1 109 ? -31.312 4.684 37.062 1 77.56 109 GLN A N 1
ATOM 886 C CA . GLN A 1 109 ? -32.344 5.695 36.844 1 77.56 109 GLN A CA 1
ATOM 887 C C . GLN A 1 109 ? -33.344 5.688 38 1 77.56 109 GLN A C 1
ATOM 889 O O . GLN A 1 109 ? -33.75 6.75 38.5 1 77.56 109 GLN A O 1
ATOM 894 N N . VAL A 1 110 ? -33.75 4.516 38.406 1 82.06 110 VAL A N 1
ATOM 895 C CA . VAL A 1 110 ? -34.719 4.363 39.5 1 82.06 110 VAL A CA 1
ATOM 896 C C . VAL A 1 110 ? -34.125 4.988 40.781 1 82.06 110 VAL A C 1
ATOM 898 O O . VAL A 1 110 ? -34.812 5.762 41.469 1 82.06 110 VAL A O 1
ATOM 901 N N . LEU A 1 111 ? -32.906 4.715 40.969 1 84.06 111 LEU A N 1
ATOM 902 C CA . LEU A 1 111 ? -32.281 5.203 42.188 1 84.06 111 LEU A CA 1
ATOM 903 C C . LEU A 1 111 ? -32.156 6.723 42.156 1 84.06 111 LEU A C 1
ATOM 905 O O . LEU A 1 111 ? -32.406 7.379 43.188 1 84.06 111 LEU A O 1
ATOM 909 N N . LYS A 1 112 ? -31.781 7.203 41.062 1 80.62 112 LYS A N 1
ATOM 910 C CA . LYS A 1 112 ? -31.672 8.656 40.969 1 80.62 112 LYS A CA 1
ATOM 911 C C . LYS A 1 112 ? -33 9.328 41.219 1 80.62 112 LYS A C 1
ATOM 913 O O . LYS A 1 112 ? -33.094 10.312 41.938 1 80.62 112 LYS A O 1
ATOM 918 N N . GLN A 1 113 ? -34.031 8.828 40.625 1 80.25 113 GLN A N 1
ATOM 919 C CA . GLN A 1 113 ? -35.344 9.391 40.812 1 80.25 113 GLN A CA 1
ATOM 920 C C . GLN A 1 113 ? -35.844 9.242 42.25 1 80.25 113 GLN A C 1
ATOM 922 O O . GLN A 1 113 ? -36.5 10.133 42.781 1 80.25 113 GLN A O 1
ATOM 927 N N . TYR A 1 114 ? -35.531 8.164 42.781 1 82.56 114 TYR A N 1
ATOM 928 C CA . TYR A 1 114 ? -35.844 7.938 44.188 1 82.56 114 TYR A CA 1
ATOM 929 C C . TYR A 1 114 ? -35.188 8.977 45.062 1 82.56 114 TYR A C 1
ATOM 931 O O . TYR A 1 114 ? -35.812 9.578 45.938 1 82.56 114 TYR A O 1
ATOM 939 N N . ALA A 1 115 ? -33.938 9.203 44.812 1 82.38 115 ALA A N 1
ATOM 940 C CA . ALA A 1 115 ? -33.188 10.156 45.625 1 82.38 115 ALA A CA 1
ATOM 941 C C . ALA A 1 115 ? -33.719 11.57 45.469 1 82.38 115 ALA A C 1
ATOM 943 O O . ALA A 1 115 ? -33.812 12.328 46.438 1 82.38 115 ALA A O 1
ATOM 944 N N . THR A 1 116 ? -34.125 11.844 44.219 1 78.31 116 THR A N 1
ATOM 945 C CA . THR A 1 116 ? -34.656 13.172 43.938 1 78.31 116 THR A CA 1
ATOM 946 C C . THR A 1 116 ? -36.031 13.344 44.562 1 78.31 116 THR A C 1
ATOM 948 O O . THR A 1 116 ? -36.312 14.383 45.156 1 78.31 116 THR A O 1
ATOM 951 N N . SER A 1 117 ? -36.781 12.32 44.406 1 78.5 117 SER A N 1
ATOM 952 C CA . SER A 1 117 ? -38.156 12.375 44.906 1 78.5 117 SER A CA 1
ATOM 953 C C . SER A 1 117 ? -38.188 12.453 46.406 1 78.5 117 SER A C 1
ATOM 955 O O . SER A 1 117 ? -39.062 13.109 47 1 78.5 117 SER A O 1
ATOM 957 N N . ASN A 1 118 ? -37.188 11.789 47.031 1 79.5 118 ASN A N 1
ATOM 958 C CA . ASN A 1 118 ? -37.125 11.805 48.469 1 79.5 118 ASN A CA 1
ATOM 959 C C . ASN A 1 118 ? -36.219 12.922 49 1 79.5 118 ASN A C 1
ATOM 961 O O . ASN A 1 118 ? -35.844 12.945 50.188 1 79.5 118 ASN A O 1
ATOM 965 N N . LYS A 1 119 ? -35.719 13.852 47.906 1 72.81 119 LYS A N 1
ATOM 966 C CA . LYS A 1 119 ? -34.969 15.078 48.188 1 72.81 119 LYS A CA 1
ATOM 967 C C . LYS A 1 119 ? -33.625 14.773 48.875 1 72.81 119 LYS A C 1
ATOM 969 O O . LYS A 1 119 ? -33.188 15.5 49.75 1 72.81 119 LYS A O 1
ATOM 974 N N . ILE A 1 120 ? -33.031 13.672 48.688 1 74.38 120 ILE A N 1
ATOM 975 C CA . ILE A 1 120 ? -31.703 13.367 49.219 1 74.38 120 ILE A CA 1
ATOM 976 C C . ILE A 1 120 ? -30.656 14.156 48.438 1 74.38 120 ILE A C 1
ATOM 978 O O . ILE A 1 120 ? -29.688 14.664 49.031 1 74.38 120 ILE A O 1
ATOM 982 N N . ILE A 1 121 ? -30.531 14.227 47.156 1 63.16 121 ILE A N 1
ATOM 983 C CA . ILE A 1 121 ? -29.625 15.023 46.344 1 63.16 121 ILE A CA 1
ATOM 984 C C . ILE A 1 121 ? -30.422 16.125 45.625 1 63.16 121 ILE A C 1
ATOM 986 O O . ILE A 1 121 ? -31.5 15.875 45.094 1 63.16 121 ILE A O 1
ATOM 990 N N . THR A 1 122 ? -30.047 17.422 45.906 1 53.31 122 THR A N 1
ATOM 991 C CA . THR A 1 122 ? -30.656 18.594 45.312 1 53.31 122 THR A CA 1
ATOM 992 C C . THR A 1 122 ? -30.031 18.859 43.938 1 53.31 122 THR A C 1
ATOM 994 O O . THR A 1 122 ? -30.406 19.812 43.25 1 53.31 122 THR A O 1
ATOM 997 N N . ILE A 1 123 ? -28.797 18.516 43.75 1 47.81 123 ILE A N 1
ATOM 998 C CA . ILE A 1 123 ? -28.172 19.031 42.531 1 47.81 123 ILE A CA 1
ATOM 999 C C . ILE A 1 123 ? -28.984 18.594 41.312 1 47.81 123 ILE A C 1
ATOM 1001 O O . ILE A 1 123 ? -29.234 17.406 41.125 1 47.81 123 ILE A O 1
ATOM 1005 N N . PRO A 1 124 ? -29.688 19.562 40.688 1 43.09 124 PRO A N 1
ATOM 1006 C CA . PRO A 1 124 ? -30.406 19.172 39.5 1 43.09 124 PRO A CA 1
ATOM 1007 C C . PRO A 1 124 ? -29.547 18.328 38.531 1 43.09 124 PRO A C 1
ATOM 1009 O O . PRO A 1 124 ? -28.438 18.719 38.188 1 43.09 124 PRO A O 1
ATOM 1012 N N . GLY A 1 125 ? -29.312 17.188 38.906 1 41.25 125 GLY A N 1
ATOM 1013 C CA . GLY A 1 125 ? -28.484 16.359 38.031 1 41.25 125 GLY A CA 1
ATOM 1014 C C . GLY A 1 125 ? -28.703 16.641 36.562 1 41.25 125 GLY A C 1
ATOM 1015 O O . GLY A 1 125 ? -29.734 17.188 36.188 1 41.25 125 GLY A O 1
ATOM 1016 N N . LYS A 1 126 ? -27.609 16.953 35.844 1 41.88 126 LYS A N 1
ATOM 1017 C CA . LYS A 1 126 ? -27.781 16.969 34.375 1 41.88 126 LYS A CA 1
ATOM 1018 C C . LYS A 1 126 ? -28.844 15.969 33.938 1 41.88 126 LYS A C 1
ATOM 1020 O O . LYS A 1 126 ? -28.812 14.805 34.344 1 41.88 126 LYS A O 1
ATOM 1025 N N . ASP A 1 127 ? -30.109 16.359 33.812 1 38.62 127 ASP A N 1
ATOM 1026 C CA . ASP A 1 127 ? -31.125 15.508 33.25 1 38.62 127 ASP A CA 1
ATOM 1027 C C . ASP A 1 127 ? -30.516 14.531 32.25 1 38.62 127 ASP A C 1
ATOM 1029 O O . ASP A 1 127 ? -30.031 14.938 31.188 1 38.62 127 ASP A O 1
ATOM 1033 N N . TYR A 1 128 ? -29.672 13.742 32.625 1 39.66 128 TYR A N 1
ATOM 1034 C CA . TYR A 1 128 ? -29.281 12.617 31.781 1 39.66 128 TYR A CA 1
ATOM 1035 C C . TYR A 1 128 ? -30.391 12.234 30.812 1 39.66 128 TYR A C 1
ATOM 1037 O O . TYR A 1 128 ? -30.297 11.234 30.094 1 39.66 128 TYR A O 1
ATOM 1045 N N . LEU A 1 129 ? -31.672 12.555 31.203 1 39.53 129 LEU A N 1
ATOM 1046 C CA . LEU A 1 129 ? -32.844 11.961 30.594 1 39.53 129 LEU A CA 1
ATOM 1047 C C . LEU A 1 129 ? -32.75 11.984 29.078 1 39.53 129 LEU A C 1
ATOM 1049 O O . LEU A 1 129 ? -33.125 11.023 28.406 1 39.53 129 LEU A O 1
ATOM 1053 N N . ARG A 1 130 ? -32.906 13.148 28.359 1 47.69 130 ARG A N 1
ATOM 1054 C CA . ARG A 1 130 ? -33.562 12.961 27.047 1 47.69 130 ARG A CA 1
ATOM 1055 C C . ARG A 1 130 ? -32.625 12.227 26.094 1 47.69 130 ARG A C 1
ATOM 1057 O O . ARG A 1 130 ? -31.875 12.852 25.328 1 47.69 130 ARG A O 1
ATOM 1064 N N . ARG A 1 131 ? -32.125 11.188 26.562 1 53.69 131 ARG A N 1
ATOM 1065 C CA . ARG A 1 131 ? -31.406 10.281 25.672 1 53.69 131 ARG A CA 1
ATOM 1066 C C . ARG A 1 131 ? -32.219 9.992 24.406 1 53.69 131 ARG A C 1
ATOM 1068 O O . ARG A 1 131 ? -33.406 9.664 24.5 1 53.69 131 ARG A O 1
ATOM 1075 N N . ILE A 1 132 ? -31.703 10.344 23.375 1 63.84 132 ILE A N 1
ATOM 1076 C CA . ILE A 1 132 ? -32.344 10.062 22.094 1 63.84 132 ILE A CA 1
ATOM 1077 C C . ILE A 1 132 ? -32.094 8.602 21.719 1 63.84 132 ILE A C 1
ATOM 1079 O O . ILE A 1 132 ? -30.953 8.18 21.531 1 63.84 132 ILE A O 1
ATOM 1083 N N . ARG A 1 133 ? -33.125 7.773 22.016 1 68.56 133 ARG A N 1
ATOM 1084 C CA . ARG A 1 133 ? -33.062 6.406 21.5 1 68.56 133 ARG A CA 1
ATOM 1085 C C . ARG A 1 133 ? -33.531 6.332 20.062 1 68.56 133 ARG A C 1
ATOM 1087 O O . ARG A 1 133 ? -34.562 6.934 19.703 1 68.56 133 ARG A O 1
ATOM 1094 N N . ARG A 1 134 ? -32.812 5.629 19.359 1 78.94 134 ARG A N 1
ATOM 1095 C CA . ARG A 1 134 ? -33.188 5.492 17.953 1 78.94 134 ARG A CA 1
ATOM 1096 C C . ARG A 1 134 ? -34.469 4.648 17.812 1 78.94 134 ARG A C 1
ATOM 1098 O O . ARG A 1 134 ? -34.562 3.586 18.422 1 78.94 134 ARG A O 1
ATOM 1105 N N . HIS A 1 135 ? -35.438 5.141 17.125 1 81 135 HIS A N 1
ATOM 1106 C CA . HIS A 1 135 ? -36.688 4.434 16.875 1 81 135 HIS A CA 1
ATOM 1107 C C . HIS A 1 135 ? -36.594 3.566 15.617 1 81 135 HIS A C 1
ATOM 1109 O O . HIS A 1 135 ? -35.938 3.945 14.648 1 81 135 HIS A O 1
ATOM 1115 N N . LYS A 1 136 ? -37.156 2.441 15.703 1 82.56 136 LYS A N 1
ATOM 1116 C CA . LYS A 1 136 ? -37.188 1.572 14.531 1 82.56 136 LYS A CA 1
ATOM 1117 C C . LYS A 1 136 ? -38.062 2.178 13.438 1 82.56 136 LYS A C 1
ATOM 1119 O O . LYS A 1 136 ? -39.062 2.854 13.727 1 82.56 136 LYS A O 1
ATOM 1124 N N . LYS A 1 137 ? -37.688 1.94 12.25 1 77.81 137 LYS A N 1
ATOM 1125 C CA . LYS A 1 137 ? -38.531 2.348 11.133 1 77.81 137 LYS A CA 1
ATOM 1126 C C . LYS A 1 137 ? -39.844 1.571 11.109 1 77.81 137 LYS A C 1
ATOM 1128 O O . LYS A 1 137 ? -39.875 0.399 11.492 1 77.81 137 LYS A O 1
ATOM 1133 N N . LYS A 1 138 ? -40.938 2.242 10.812 1 74.75 138 LYS A N 1
ATOM 1134 C CA . LYS A 1 138 ? -42.25 1.623 10.789 1 74.75 138 LYS A CA 1
ATOM 1135 C C . LYS A 1 138 ? -42.844 1.622 9.383 1 74.75 138 LYS A C 1
ATOM 1137 O O . LYS A 1 138 ? -42.562 2.533 8.594 1 74.75 138 LYS A O 1
ATOM 1142 N N . ILE A 1 139 ? -43.375 0.351 9.109 1 64.62 139 ILE A N 1
ATOM 1143 C CA . ILE A 1 139 ? -44.156 0.259 7.887 1 64.62 139 ILE A CA 1
ATOM 1144 C C . ILE A 1 139 ? -45.625 0.589 8.195 1 64.62 139 ILE A C 1
ATOM 1146 O O . ILE A 1 139 ? -46.188 0.058 9.148 1 64.62 139 ILE A O 1
ATOM 1150 N N . ASN A 1 140 ? -46.344 1.263 7.359 1 60.78 140 ASN A N 1
ATOM 1151 C CA . ASN A 1 140 ? -47.719 1.664 7.5 1 60.78 140 ASN A CA 1
ATOM 1152 C C . ASN A 1 140 ? -48.031 2.133 8.914 1 60.78 140 ASN A C 1
ATOM 1154 O O . ASN A 1 140 ? -49.062 1.765 9.484 1 60.78 140 ASN A O 1
ATOM 1158 N N . TYR A 1 141 ? -47.094 2.795 9.648 1 63 141 TYR A N 1
ATOM 1159 C CA . TYR A 1 141 ? -47.219 3.516 10.914 1 63 141 TYR A CA 1
ATOM 1160 C C . TYR A 1 141 ? -47.312 2.549 12.086 1 63 141 TYR A C 1
ATOM 1162 O O . TYR A 1 141 ? -47.219 2.959 13.242 1 63 141 TYR A O 1
ATOM 1170 N N . LYS A 1 142 ? -47.531 1.138 11.773 1 63.12 142 LYS A N 1
ATOM 1171 C CA . LYS A 1 142 ? -47.844 0.286 12.922 1 63.12 142 LYS A CA 1
ATOM 1172 C C . LYS A 1 142 ? -46.781 -0.801 13.094 1 63.12 142 LYS A C 1
ATOM 1174 O O . LYS A 1 142 ? -46.5 -1.226 14.219 1 63.12 142 LYS A O 1
ATOM 1179 N N . ILE A 1 143 ? -46.312 -1.274 12.008 1 66.31 143 ILE A N 1
ATOM 1180 C CA . ILE A 1 143 ? -45.469 -2.449 12.148 1 66.31 143 ILE A CA 1
ATOM 1181 C C . ILE A 1 143 ? -44 -2.047 11.977 1 66.31 143 ILE A C 1
ATOM 1183 O O . ILE A 1 143 ? -43.625 -1.408 10.984 1 66.31 143 ILE A O 1
ATOM 1187 N N . SER A 1 144 ? -43.25 -2.363 13.039 1 75.56 144 SER A N 1
ATOM 1188 C CA . SER A 1 144 ? -41.844 -2.084 12.953 1 75.56 144 SER A CA 1
ATOM 1189 C C . SER A 1 144 ? -41.125 -3.064 12.016 1 75.56 144 SER A C 1
ATOM 1191 O O . SER A 1 144 ? -41.438 -4.258 12.008 1 75.56 144 SER A O 1
ATOM 1193 N N . ILE A 1 145 ? -40.219 -2.68 11.234 1 72.06 145 ILE A N 1
ATOM 1194 C CA . ILE A 1 145 ? -39.406 -3.533 10.375 1 72.06 145 ILE A CA 1
ATOM 1195 C C . ILE A 1 145 ? -38.5 -4.398 11.227 1 72.06 145 ILE A C 1
ATOM 1197 O O . ILE A 1 145 ? -37.875 -3.904 12.156 1 72.06 145 ILE A O 1
ATOM 1201 N N . PRO A 1 146 ? -38.656 -5.719 11.008 1 74.38 146 PRO A N 1
ATOM 1202 C CA . PRO A 1 146 ? -37.688 -6.539 11.727 1 74.38 146 PRO A CA 1
ATOM 1203 C C . PRO A 1 146 ? -36.25 -6.094 11.492 1 74.38 146 PRO A C 1
ATOM 1205 O O . PRO A 1 146 ? -35.875 -5.781 10.359 1 74.38 146 PRO A O 1
ATOM 1208 N N . THR A 1 147 ? -35.594 -5.949 12.609 1 78.44 147 THR A N 1
ATOM 1209 C CA . THR A 1 147 ? -34.188 -5.504 12.492 1 78.44 147 THR A CA 1
ATOM 1210 C C . THR A 1 147 ? -33.219 -6.672 12.656 1 78.44 147 THR A C 1
ATOM 1212 O O . THR A 1 147 ? -33.531 -7.645 13.352 1 78.44 147 THR A O 1
ATOM 1215 N N . GLN A 1 148 ? -32.094 -6.629 12.047 1 80.19 148 GLN A N 1
ATOM 1216 C CA . GLN A 1 148 ? -31.016 -7.602 12.227 1 80.19 148 GLN A CA 1
ATOM 1217 C C . GLN A 1 148 ? -30.516 -7.609 13.664 1 80.19 148 GLN A C 1
ATOM 1219 O O . GLN A 1 148 ? -30.688 -6.637 14.398 1 80.19 148 GLN A O 1
ATOM 1224 N N . ARG A 1 149 ? -29.922 -8.75 14.055 1 87 149 ARG A N 1
ATOM 1225 C CA . ARG A 1 149 ? -29.312 -8.828 15.375 1 87 149 ARG A CA 1
ATOM 1226 C C . ARG A 1 149 ? -28.172 -7.828 15.516 1 87 149 ARG A C 1
ATOM 1228 O O . ARG A 1 149 ? -27.484 -7.523 14.531 1 87 149 ARG A O 1
ATOM 1235 N N . SER A 1 150 ? -28 -7.277 16.656 1 89.38 150 SER A N 1
ATOM 1236 C CA . SER A 1 150 ? -26.953 -6.297 16.891 1 89.38 150 SER A CA 1
ATOM 1237 C C . SER A 1 150 ? -25.578 -6.961 16.922 1 89.38 150 SER A C 1
ATOM 1239 O O . SER A 1 150 ? -25.469 -8.172 17.141 1 89.38 150 SER A O 1
ATOM 1241 N N . ALA A 1 151 ? -24.578 -6.148 16.797 1 92.19 151 ALA A N 1
ATOM 1242 C CA . ALA A 1 151 ? -23.188 -6.621 16.859 1 92.19 151 ALA A CA 1
ATOM 1243 C C . ALA A 1 151 ? -22.875 -7.227 18.219 1 92.19 151 ALA A C 1
ATOM 1245 O O . ALA A 1 151 ? -22.094 -8.18 18.312 1 92.19 151 ALA A O 1
ATOM 1246 N N . LYS A 1 152 ? -23.453 -6.684 19.219 1 91.56 152 LYS A N 1
ATOM 1247 C CA . LYS A 1 152 ? -23.234 -7.188 20.578 1 91.56 152 LYS A CA 1
ATOM 1248 C C . LYS A 1 152 ? -23.688 -8.641 20.703 1 91.56 152 LYS A C 1
ATOM 1250 O O . LYS A 1 152 ? -23 -9.461 21.312 1 91.56 152 LYS A O 1
ATOM 1255 N N . ILE A 1 153 ? -24.844 -8.898 20.125 1 90.88 153 ILE A N 1
ATOM 1256 C CA . ILE A 1 153 ? -25.375 -10.258 20.141 1 90.88 153 ILE A CA 1
ATOM 1257 C C . ILE A 1 153 ? -24.469 -11.18 19.344 1 90.88 153 ILE A C 1
ATOM 1259 O O . ILE A 1 153 ? -24.141 -12.289 19.781 1 90.88 153 ILE A O 1
ATOM 1263 N N . PHE A 1 154 ? -24.031 -10.758 18.172 1 93.25 154 PHE A N 1
ATOM 1264 C CA . PHE A 1 154 ? -23.125 -11.547 17.344 1 93.25 154 PHE A CA 1
ATOM 1265 C C . PHE A 1 154 ? -21.844 -11.883 18.109 1 93.25 154 PHE A C 1
ATOM 1267 O O . PHE A 1 154 ? -21.391 -13.031 18.109 1 93.25 154 PHE A O 1
ATOM 1274 N N . LYS A 1 155 ? -21.281 -10.875 18.766 1 92.62 155 LYS A N 1
ATOM 1275 C CA . LYS A 1 155 ? -20.047 -11.078 19.516 1 92.62 155 LYS A CA 1
ATOM 1276 C C . LYS A 1 155 ? -20.25 -12.117 20.609 1 92.62 155 LYS A C 1
ATOM 1278 O O . LYS A 1 155 ? -19.375 -12.961 20.828 1 92.62 155 LYS A O 1
ATOM 1283 N N . SER A 1 156 ? -21.406 -12.008 21.219 1 92.12 156 SER A N 1
ATOM 1284 C CA . SER A 1 156 ? -21.688 -12.945 22.297 1 92.12 156 SER A CA 1
ATOM 1285 C C . SER A 1 156 ? -21.828 -14.367 21.766 1 92.12 156 SER A C 1
ATOM 1287 O O . SER A 1 156 ? -21.297 -15.312 22.375 1 92.12 156 SER A O 1
ATOM 1289 N N . ILE A 1 157 ? -22.438 -14.516 20.703 1 92.56 157 ILE A N 1
ATOM 1290 C CA . ILE A 1 157 ? -22.641 -15.836 20.109 1 92.56 157 ILE A CA 1
ATOM 1291 C C . ILE A 1 157 ? -21.297 -16.391 19.625 1 92.56 157 ILE A C 1
ATOM 1293 O O . ILE A 1 157 ? -21.016 -17.578 19.797 1 92.56 157 ILE A O 1
ATOM 1297 N N . VAL A 1 158 ? -20.484 -15.562 19.031 1 93.25 158 VAL A N 1
ATOM 1298 C CA . VAL A 1 158 ? -19.188 -15.984 18.531 1 93.25 158 VAL A CA 1
ATOM 1299 C C . VAL A 1 158 ? -18.312 -16.453 19.703 1 93.25 158 VAL A C 1
ATOM 1301 O O . VAL A 1 158 ? -17.688 -17.516 19.625 1 93.25 158 VAL A O 1
ATOM 1304 N N . LYS A 1 159 ? -18.344 -15.68 20.75 1 92.12 159 LYS A N 1
ATOM 1305 C CA . LYS A 1 159 ? -17.562 -16.047 21.922 1 92.12 159 LYS A CA 1
ATOM 1306 C C . LYS A 1 159 ? -18.031 -17.391 22.484 1 92.12 159 LYS A C 1
ATOM 1308 O O . LYS A 1 159 ? -17.219 -18.25 22.828 1 92.12 159 LYS A O 1
ATOM 1313 N N . GLN A 1 160 ? -19.328 -17.516 22.531 1 91.38 160 GLN A N 1
ATOM 1314 C CA . GLN A 1 160 ? -19.906 -18.75 23.047 1 91.38 160 GLN A CA 1
ATOM 1315 C C . GLN A 1 160 ? -19.547 -19.938 22.156 1 91.38 160 GLN A C 1
ATOM 1317 O O . GLN A 1 160 ? -19.203 -21.016 22.641 1 91.38 160 GLN A O 1
ATOM 1322 N N . ASN A 1 161 ? -19.641 -19.734 20.922 1 92.38 161 ASN A N 1
ATOM 1323 C CA . ASN A 1 161 ? -19.375 -20.812 19.969 1 92.38 161 ASN A CA 1
ATOM 1324 C C . ASN A 1 161 ? -17.891 -21.188 19.953 1 92.38 161 ASN A C 1
ATOM 1326 O O . ASN A 1 161 ? -17.531 -22.344 19.719 1 92.38 161 ASN A O 1
ATOM 1330 N N . ILE A 1 162 ? -17 -20.234 20.156 1 91.75 162 ILE A N 1
ATOM 1331 C CA . ILE A 1 162 ? -15.57 -20.516 20.25 1 91.75 162 ILE A CA 1
ATOM 1332 C C . ILE A 1 162 ? -15.281 -21.297 21.531 1 91.75 162 ILE A C 1
ATOM 1334 O O . ILE A 1 162 ? -14.516 -22.266 21.516 1 91.75 162 ILE A O 1
ATOM 1338 N N . GLN A 1 163 ? -15.969 -20.906 22.594 1 90.81 163 GLN A N 1
ATOM 1339 C CA . GLN A 1 163 ? -15.781 -21.562 23.875 1 90.81 163 GLN A CA 1
ATOM 1340 C C . GLN A 1 163 ? -16.328 -23 23.828 1 90.81 163 GLN A C 1
ATOM 1342 O O . GLN A 1 163 ? -15.734 -23.906 24.422 1 90.81 163 GLN A O 1
ATOM 1347 N N . SER A 1 164 ? -17.469 -23.094 23.172 1 90.88 164 SER A N 1
ATOM 1348 C CA . SER A 1 164 ? -18.078 -24.422 23.047 1 90.88 164 SER A CA 1
ATOM 1349 C C . SER A 1 164 ? -17.422 -25.234 21.953 1 90.88 164 SER A C 1
ATOM 1351 O O . SER A 1 164 ? -17.828 -26.359 21.672 1 90.88 164 SER A O 1
ATOM 1353 N N . LYS A 1 165 ? -16.422 -24.656 21.156 1 86.5 165 LYS A N 1
ATOM 1354 C CA . LYS A 1 165 ? -15.648 -25.297 20.094 1 86.5 165 LYS A CA 1
ATOM 1355 C C . LYS A 1 165 ? -16.516 -25.594 18.875 1 86.5 165 LYS A C 1
ATOM 1357 O O . LYS A 1 165 ? -16.188 -26.469 18.078 1 86.5 165 LYS A O 1
ATOM 1362 N N . LYS A 1 166 ? -17.656 -24.938 18.859 1 85.44 166 LYS A N 1
ATOM 1363 C CA . LYS A 1 166 ? -18.422 -24.984 17.609 1 85.44 166 LYS A CA 1
ATOM 1364 C C . LYS A 1 166 ? -17.688 -24.281 16.484 1 85.44 166 LYS A C 1
ATOM 1366 O O . LYS A 1 166 ? -17.75 -24.688 15.328 1 85.44 166 LYS A O 1
ATOM 1371 N N . PHE A 1 167 ? -17.141 -23.203 16.875 1 88.44 167 PHE A N 1
ATOM 1372 C CA . PHE A 1 167 ? -16.188 -22.531 16 1 88.44 167 PHE A CA 1
ATOM 1373 C C . PHE A 1 167 ? -14.75 -22.859 16.406 1 88.44 167 PHE A C 1
ATOM 1375 O O . PHE A 1 167 ? -14.297 -22.453 17.484 1 88.44 167 PHE A O 1
ATOM 1382 N N . ASP A 1 168 ? -14.18 -23.562 15.633 1 85.25 168 ASP A N 1
ATOM 1383 C CA . ASP A 1 168 ? -12.805 -23.953 15.922 1 85.25 168 ASP A CA 1
ATOM 1384 C C . ASP A 1 168 ? -11.812 -23 15.273 1 85.25 168 ASP A C 1
ATOM 1386 O O . ASP A 1 168 ? -11.781 -22.844 14.047 1 85.25 168 ASP A O 1
ATOM 1390 N N . ILE A 1 169 ? -11.07 -22.281 16.078 1 88.12 169 ILE A N 1
ATOM 1391 C CA . ILE A 1 169 ? -10.078 -21.359 15.547 1 88.12 169 ILE A CA 1
ATOM 1392 C C . ILE A 1 169 ? -8.703 -22.016 15.531 1 88.12 169 ILE A C 1
ATOM 1394 O O . ILE A 1 169 ? -7.691 -21.359 15.273 1 88.12 169 ILE A O 1
ATOM 1398 N N . GLU A 1 170 ? -8.703 -23.297 15.898 1 86.44 170 GLU A N 1
ATOM 1399 C CA . GLU A 1 170 ? -7.562 -24.172 15.641 1 86.44 170 GLU A CA 1
ATOM 1400 C C . GLU A 1 170 ? -6.453 -23.938 16.656 1 86.44 170 GLU A C 1
ATOM 1402 O O . GLU A 1 170 ? -6.688 -23.359 17.719 1 86.44 170 GLU A O 1
ATOM 1407 N N . GLU A 1 171 ? -5.188 -24.312 16.453 1 92.19 171 GLU A N 1
ATOM 1408 C CA . GLU A 1 171 ? -4.148 -24.422 17.469 1 92.19 171 GLU A CA 1
ATOM 1409 C C . GLU A 1 171 ? -3.227 -23.219 17.453 1 92.19 171 GLU A C 1
ATOM 1411 O O . GLU A 1 171 ? -2.811 -22.75 16.391 1 92.19 171 GLU A O 1
ATOM 1416 N N . GLU A 1 172 ? -2.906 -22.703 18.656 1 93.19 172 GLU A N 1
ATOM 1417 C CA . GLU A 1 172 ? -1.916 -21.641 18.797 1 93.19 172 GLU A CA 1
ATOM 1418 C C . GLU A 1 172 ? -0.498 -22.188 18.656 1 93.19 172 GLU A C 1
ATOM 1420 O O . GLU A 1 172 ? -0.169 -23.219 19.25 1 93.19 172 GLU A O 1
ATOM 1425 N N . ILE A 1 173 ? 0.207 -21.484 17.828 1 95.31 173 ILE A N 1
ATOM 1426 C CA . ILE A 1 173 ? 1.572 -21.953 17.625 1 95.31 173 ILE A CA 1
ATOM 1427 C C . ILE A 1 173 ? 2.529 -20.766 17.609 1 95.31 173 ILE A C 1
ATOM 1429 O O . ILE A 1 173 ? 2.105 -19.625 17.438 1 95.31 173 ILE A O 1
ATOM 1433 N N . ALA A 1 174 ? 3.879 -21.047 17.828 1 93.12 174 ALA A N 1
ATOM 1434 C CA . ALA A 1 174 ? 4.984 -20.094 17.703 1 93.12 174 ALA A CA 1
ATOM 1435 C C . ALA A 1 174 ? 4.691 -18.812 18.453 1 93.12 174 ALA A C 1
ATOM 1437 O O . ALA A 1 174 ? 4.711 -17.719 17.859 1 93.12 174 ALA A O 1
ATOM 1438 N N . PRO A 1 175 ? 4.48 -18.922 19.656 1 90.56 175 PRO A N 1
ATOM 1439 C CA . PRO A 1 175 ? 4.23 -17.719 20.453 1 90.56 175 PRO A CA 1
ATOM 1440 C C . PRO A 1 175 ? 5.383 -16.719 20.375 1 90.56 175 PRO A C 1
ATOM 1442 O O . PRO A 1 175 ? 6.551 -17.109 20.375 1 90.56 175 PRO A O 1
ATOM 1445 N N . LYS A 1 176 ? 5.09 -15.531 20.156 1 86.62 176 LYS A N 1
ATOM 1446 C CA . LYS A 1 176 ? 6.074 -14.453 20.141 1 86.62 176 LYS A CA 1
ATOM 1447 C C . LYS A 1 176 ? 5.66 -13.312 21.078 1 86.62 176 LYS A C 1
ATOM 1449 O O . LYS A 1 176 ? 4.492 -12.922 21.094 1 86.62 176 LYS A O 1
ATOM 1454 N N . PRO A 1 177 ? 6.59 -12.875 21.859 1 84.5 177 PRO A N 1
ATOM 1455 C CA . PRO A 1 177 ? 6.273 -11.719 22.688 1 84.5 177 PRO A CA 1
ATOM 1456 C C . PRO A 1 177 ? 6.145 -10.43 21.875 1 84.5 177 PRO A C 1
ATOM 1458 O O . PRO A 1 177 ? 6.977 -10.156 21 1 84.5 177 PRO A O 1
ATOM 1461 N N . TYR A 1 178 ? 5.164 -9.773 22 1 82.88 178 TYR A N 1
ATOM 1462 C CA . TYR A 1 178 ? 4.938 -8.453 21.422 1 82.88 178 TYR A CA 1
ATOM 1463 C C . TYR A 1 178 ? 4.922 -7.379 22.5 1 82.88 178 TYR A C 1
ATOM 1465 O O . TYR A 1 178 ? 3.973 -7.293 23.281 1 82.88 178 TYR A O 1
ATOM 1473 N N . LYS A 1 179 ? 5.984 -6.613 22.453 1 82.44 179 LYS A N 1
ATOM 1474 C CA . LYS A 1 179 ? 6.168 -5.617 23.516 1 82.44 179 LYS A CA 1
ATOM 1475 C C . LYS A 1 179 ? 5.688 -4.242 23.047 1 82.44 179 LYS A C 1
ATOM 1477 O O . LYS A 1 179 ? 5.996 -3.807 21.938 1 82.44 179 LYS A O 1
ATOM 1482 N N . THR A 1 180 ? 4.84 -3.654 23.812 1 83.81 180 THR A N 1
ATOM 1483 C CA . THR A 1 180 ? 4.398 -2.283 23.578 1 83.81 180 THR A CA 1
ATOM 1484 C C . THR A 1 180 ? 4.551 -1.443 24.844 1 83.81 180 THR A C 1
ATOM 1486 O O . THR A 1 180 ? 4.531 -1.975 25.953 1 83.81 180 THR A O 1
ATOM 1489 N N . ASN A 1 181 ? 4.867 -0.241 24.625 1 86.69 181 ASN A N 1
ATOM 1490 C CA . ASN A 1 181 ? 4.926 0.659 25.781 1 86.69 181 ASN A CA 1
ATOM 1491 C C . ASN A 1 181 ? 3.641 1.473 25.922 1 86.69 181 ASN A C 1
ATOM 1493 O O . ASN A 1 181 ? 2.988 1.788 24.922 1 86.69 181 ASN A O 1
ATOM 1497 N N . PHE A 1 182 ? 3.199 1.632 27.125 1 84.75 182 PHE A N 1
ATOM 1498 C CA . PHE A 1 182 ? 2.043 2.475 27.406 1 84.75 182 PHE A CA 1
ATOM 1499 C C . PHE A 1 182 ? 2.27 3.303 28.656 1 84.75 182 PHE A C 1
ATOM 1501 O O . PHE A 1 182 ? 3.066 2.926 29.531 1 84.75 182 PHE A O 1
ATOM 1508 N N . ILE A 1 183 ? 1.712 4.387 28.688 1 84.25 183 ILE A N 1
ATOM 1509 C CA . ILE A 1 183 ? 1.762 5.242 29.875 1 84.25 183 ILE A CA 1
ATOM 1510 C C . ILE A 1 183 ? 0.633 4.867 30.828 1 84.25 183 ILE A C 1
ATOM 1512 O O . ILE A 1 183 ? -0.543 4.914 30.453 1 84.25 183 ILE A O 1
ATOM 1516 N N . ASN A 1 184 ? 0.996 4.43 32 1 83.88 184 ASN A N 1
ATOM 1517 C CA . ASN A 1 184 ? -0.006 4 32.969 1 83.88 184 ASN A CA 1
ATOM 1518 C C . ASN A 1 184 ? -0.724 5.191 33.625 1 83.88 184 ASN A C 1
ATOM 1520 O O . ASN A 1 184 ? -0.475 6.34 33.25 1 83.88 184 ASN A O 1
ATOM 1524 N N . ASN A 1 185 ? -1.691 4.922 34.531 1 75.44 185 ASN A N 1
ATOM 1525 C CA . ASN A 1 185 ? -2.535 5.957 35.125 1 75.44 185 ASN A CA 1
ATOM 1526 C C . ASN A 1 185 ? -1.732 6.887 36.031 1 75.44 185 ASN A C 1
ATOM 1528 O O . ASN A 1 185 ? -2.15 8.016 36.312 1 75.44 185 ASN A O 1
ATOM 1532 N N . ASP A 1 186 ? -0.558 6.383 36.438 1 73.44 186 ASP A N 1
ATOM 1533 C CA . ASP A 1 186 ? 0.293 7.184 37.312 1 73.44 186 ASP A CA 1
ATOM 1534 C C . ASP A 1 186 ? 1.278 8.023 36.5 1 73.44 186 ASP A C 1
ATOM 1536 O O . ASP A 1 186 ? 2.031 8.82 37.062 1 73.44 186 ASP A O 1
ATOM 1540 N N . GLY A 1 187 ? 1.246 7.852 35.156 1 76.06 187 GLY A N 1
ATOM 1541 C CA . GLY A 1 187 ? 2.098 8.648 34.281 1 76.06 187 GLY A CA 1
ATOM 1542 C C . GLY A 1 187 ? 3.434 7.988 34 1 76.06 187 GLY A C 1
ATOM 1543 O O . GLY A 1 187 ? 4.305 8.594 33.375 1 76.06 187 GLY A O 1
ATOM 1544 N N . GLU A 1 188 ? 3.592 6.852 34.469 1 80.94 188 GLU A N 1
ATOM 1545 C CA . GLU A 1 188 ? 4.844 6.133 34.219 1 80.94 188 GLU A CA 1
ATOM 1546 C C . GLU A 1 188 ? 4.777 5.293 32.969 1 80.94 188 GLU A C 1
ATOM 1548 O O . GLU A 1 188 ? 3.703 4.82 32.594 1 80.94 188 GLU A O 1
ATOM 1553 N N . LEU A 1 189 ? 5.938 5.238 32.312 1 88.5 189 LEU A N 1
ATOM 1554 C CA . LEU A 1 189 ? 6.016 4.422 31.094 1 88.5 189 LEU A CA 1
ATOM 1555 C C . LEU A 1 189 ? 6.289 2.963 31.438 1 88.5 189 LEU A C 1
ATOM 1557 O O . LEU A 1 189 ? 7.277 2.654 32.094 1 88.5 189 LEU A O 1
ATOM 1561 N N . GLU A 1 190 ? 5.359 2.123 31.125 1 87.69 190 GLU A N 1
ATOM 1562 C CA . GLU A 1 190 ? 5.48 0.693 31.391 1 87.69 190 GLU A CA 1
ATOM 1563 C C . GLU A 1 190 ? 5.457 -0.121 30.109 1 87.69 190 GLU A C 1
ATOM 1565 O O . GLU A 1 190 ? 4.98 0.356 29.078 1 87.69 190 GLU A O 1
ATOM 1570 N N . GLU A 1 191 ? 6.148 -1.204 30.172 1 87.5 191 GLU A N 1
ATOM 1571 C CA . GLU A 1 191 ? 6.129 -2.145 29.062 1 87.5 191 GLU A CA 1
ATOM 1572 C C . GLU A 1 191 ? 5.055 -3.209 29.25 1 87.5 191 GLU A C 1
ATOM 1574 O O . GLU A 1 191 ? 4.84 -3.689 30.375 1 87.5 191 GLU A O 1
ATOM 1579 N N . LYS A 1 192 ? 4.262 -3.328 28.297 1 85.38 192 LYS A N 1
ATOM 1580 C CA . LYS A 1 192 ? 3.279 -4.406 28.281 1 85.38 192 LYS A CA 1
ATOM 1581 C C . LYS A 1 192 ? 3.668 -5.48 27.266 1 85.38 192 LYS A C 1
ATOM 1583 O O . LYS A 1 192 ? 3.957 -5.172 26.109 1 85.38 192 LYS A O 1
ATOM 1588 N N . ILE A 1 193 ? 3.74 -6.711 27.781 1 87.06 193 ILE A N 1
ATOM 1589 C CA . ILE A 1 193 ? 4.082 -7.84 26.922 1 87.06 193 ILE A CA 1
ATOM 1590 C C . ILE A 1 193 ? 2.822 -8.633 26.578 1 87.06 193 ILE A C 1
ATOM 1592 O O . ILE A 1 193 ? 2.109 -9.086 27.484 1 87.06 193 ILE A O 1
ATOM 1596 N N . THR A 1 194 ? 2.484 -8.531 25.375 1 85.19 194 THR A N 1
ATOM 1597 C CA . THR A 1 194 ? 1.391 -9.359 24.891 1 85.19 194 THR A CA 1
ATOM 1598 C C . THR A 1 194 ? 1.924 -10.523 24.047 1 85.19 194 THR A C 1
ATOM 1600 O O . THR A 1 194 ? 2.793 -10.328 23.203 1 85.19 194 THR A O 1
ATOM 1603 N N . GLN A 1 195 ? 1.405 -11.68 24.375 1 87.06 195 GLN A N 1
ATOM 1604 C CA . GLN A 1 195 ? 1.815 -12.844 23.594 1 87.06 195 GLN A CA 1
ATOM 1605 C C . GLN A 1 195 ? 0.984 -12.961 22.312 1 87.06 195 GLN A C 1
ATOM 1607 O O . GLN A 1 195 ? -0.246 -13.008 22.375 1 87.06 195 GLN A O 1
ATOM 1612 N N . ILE A 1 196 ? 1.671 -12.805 21.266 1 87.25 196 ILE A N 1
ATOM 1613 C CA . ILE A 1 196 ? 1.011 -13.023 19.969 1 87.25 196 ILE A CA 1
ATOM 1614 C C . ILE A 1 196 ? 1.376 -14.406 19.438 1 87.25 196 ILE A C 1
ATOM 1616 O O . ILE A 1 196 ? 2.461 -14.922 19.719 1 87.25 196 ILE A O 1
ATOM 1620 N N . HIS A 1 197 ? 0.441 -15.062 18.844 1 88.44 197 HIS A N 1
ATOM 1621 C CA . HIS A 1 197 ? 0.634 -16.422 18.328 1 88.44 197 HIS A CA 1
ATOM 1622 C C . HIS A 1 197 ? 0.263 -16.5 16.859 1 88.44 197 HIS A C 1
ATOM 1624 O O . HIS A 1 197 ? -0.458 -15.648 16.344 1 88.44 197 HIS A O 1
ATOM 1630 N N . GLY A 1 198 ? 0.92 -17.469 16.172 1 93.31 198 GLY A N 1
ATOM 1631 C CA . GLY A 1 198 ? 0.331 -17.984 14.945 1 93.31 198 GLY A CA 1
ATOM 1632 C C . GLY A 1 198 ? -0.712 -19.062 15.188 1 93.31 198 GLY A C 1
ATOM 1633 O O . GLY A 1 198 ? -0.925 -19.469 16.328 1 93.31 198 GLY A O 1
ATOM 1634 N N . ARG A 1 199 ? -1.427 -19.359 14.195 1 95.75 199 ARG A N 1
ATOM 1635 C CA . ARG A 1 199 ? -2.369 -20.469 14.297 1 95.75 199 ARG A CA 1
ATOM 1636 C C . ARG A 1 199 ? -2.178 -21.453 13.156 1 95.75 199 ARG A C 1
ATOM 1638 O O . ARG A 1 199 ? -1.803 -21.062 12.047 1 95.75 199 ARG A O 1
ATOM 1645 N N . LYS A 1 200 ? -2.436 -22.641 13.461 1 95.94 200 LYS A N 1
ATOM 1646 C CA . LYS A 1 200 ? -2.354 -23.688 12.445 1 95.94 200 LYS A CA 1
ATOM 1647 C C . LYS A 1 200 ? -3.604 -24.562 12.461 1 95.94 200 LYS A C 1
ATOM 1649 O O . LYS A 1 200 ? -4.215 -24.766 13.516 1 95.94 200 LYS A O 1
ATOM 1654 N N . ILE A 1 201 ? -4.016 -24.969 11.367 1 95.5 201 ILE A N 1
ATOM 1655 C CA . ILE A 1 201 ? -4.895 -26.125 11.195 1 95.5 201 ILE A CA 1
ATOM 1656 C C . ILE A 1 201 ? -4.055 -27.375 10.945 1 95.5 201 ILE A C 1
ATOM 1658 O O . ILE A 1 201 ? -3.312 -27.453 9.961 1 95.5 201 ILE A O 1
ATOM 1662 N N . SER A 1 202 ? -4.156 -28.266 11.898 1 95.12 202 SER A N 1
ATOM 1663 C CA . SER A 1 202 ? -3.295 -29.438 11.773 1 95.12 202 SER A CA 1
ATOM 1664 C C . SER A 1 202 ? -3.461 -30.094 10.406 1 95.12 202 SER A C 1
ATOM 1666 O O . SER A 1 202 ? -4.559 -30.109 9.844 1 95.12 202 SER A O 1
ATOM 1668 N N . LEU A 1 203 ? -2.398 -30.641 9.859 1 96.19 203 LEU A N 1
ATOM 1669 C CA . LEU A 1 203 ? -2.439 -31.297 8.562 1 96.19 203 LEU A CA 1
ATOM 1670 C C . LEU A 1 203 ? -3.412 -32.469 8.578 1 96.19 203 LEU A C 1
ATOM 1672 O O . LEU A 1 203 ? -4.105 -32.719 7.59 1 96.19 203 LEU A O 1
ATOM 1676 N N . THR A 1 204 ? -3.482 -33.156 9.711 1 95.5 204 THR A N 1
ATOM 1677 C CA . THR A 1 204 ? -4.395 -34.281 9.836 1 95.5 204 THR A CA 1
ATOM 1678 C C . THR A 1 204 ? -5.844 -33.844 9.664 1 95.5 204 THR A C 1
ATOM 1680 O O . THR A 1 204 ? -6.629 -34.5 8.992 1 95.5 204 THR A O 1
ATOM 1683 N N . LYS A 1 205 ? -6.121 -32.75 10.234 1 93.25 205 LYS A N 1
ATOM 1684 C CA . LYS A 1 205 ? -7.473 -32.219 10.125 1 93.25 205 LYS A CA 1
ATOM 1685 C C . LYS A 1 205 ? -7.773 -31.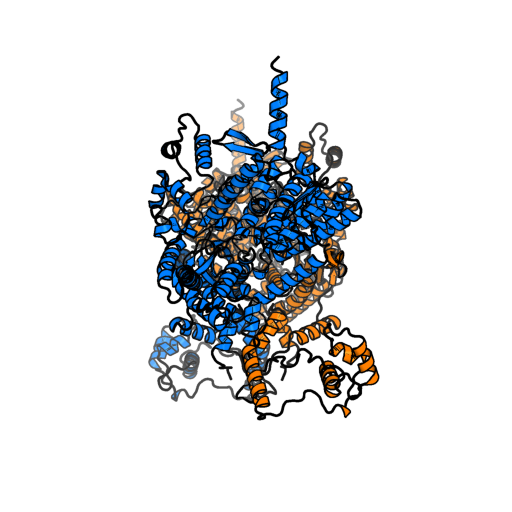781 8.695 1 93.25 205 LYS A C 1
ATOM 1687 O O . LYS A 1 205 ? -8.875 -32 8.188 1 93.25 205 LYS A O 1
ATOM 1692 N N . ILE A 1 206 ? -6.848 -31.109 8.086 1 95.44 206 ILE A N 1
ATOM 1693 C CA . ILE A 1 206 ? -7.027 -30.656 6.707 1 95.44 206 ILE A CA 1
ATOM 1694 C C . ILE A 1 206 ? -7.246 -31.859 5.797 1 95.44 206 ILE A C 1
ATOM 1696 O O . ILE A 1 206 ? -8.156 -31.859 4.969 1 95.44 206 ILE A O 1
ATOM 1700 N N . ILE A 1 207 ? -6.43 -32.875 5.98 1 96.75 207 ILE A N 1
ATOM 1701 C CA . ILE A 1 207 ? -6.508 -34.094 5.16 1 96.75 207 ILE A CA 1
ATOM 1702 C C . ILE A 1 207 ? -7.859 -34.781 5.363 1 96.75 207 ILE A C 1
ATOM 1704 O O . ILE A 1 207 ? -8.516 -35.156 4.398 1 96.75 207 ILE A O 1
ATOM 1708 N N . SER A 1 208 ? -8.289 -34.844 6.586 1 94.75 208 SER A N 1
ATOM 1709 C CA . SER A 1 208 ? -9.57 -35.469 6.883 1 94.75 208 SER A CA 1
ATOM 1710 C C . SER A 1 208 ? -10.727 -34.688 6.266 1 94.75 208 SER A C 1
ATOM 1712 O O . SER A 1 208 ? -11.617 -35.25 5.645 1 94.75 208 SER A O 1
ATOM 1714 N N . ARG A 1 209 ? -10.68 -33.406 6.418 1 91.94 209 ARG A N 1
ATOM 1715 C CA . ARG A 1 209 ? -11.727 -32.562 5.875 1 91.94 209 ARG A CA 1
ATOM 1716 C C . ARG A 1 209 ? -11.758 -32.625 4.352 1 91.94 209 ARG A C 1
ATOM 1718 O O . ARG A 1 209 ? -12.828 -32.688 3.746 1 91.94 209 ARG A O 1
ATOM 1725 N N . GLU A 1 210 ? -10.633 -32.562 3.785 1 94.94 210 GLU A N 1
ATOM 1726 C CA . GLU A 1 210 ? -10.539 -32.562 2.328 1 94.94 210 GLU A CA 1
ATOM 1727 C C . GLU A 1 210 ? -10.922 -33.906 1.748 1 94.94 210 GLU A C 1
ATOM 1729 O O . GLU A 1 210 ? -11.539 -34 0.684 1 94.94 210 GLU A O 1
ATOM 1734 N N . THR A 1 211 ? -10.523 -34.969 2.441 1 95.75 211 THR A N 1
ATOM 1735 C CA . THR A 1 211 ? -10.93 -36.312 1.987 1 95.75 211 THR A CA 1
ATOM 1736 C C . THR A 1 211 ? -12.445 -36.438 2 1 95.75 211 THR A C 1
ATOM 1738 O O . THR A 1 211 ? -13.039 -36.938 1.037 1 95.75 211 THR A O 1
ATOM 1741 N N . ALA A 1 212 ? -13.047 -35.938 3.039 1 94 212 ALA A N 1
ATOM 1742 C CA . ALA A 1 212 ? -14.5 -36 3.143 1 94 212 ALA A CA 1
ATOM 1743 C C . ALA A 1 212 ? -15.156 -35.125 2.062 1 94 212 ALA A C 1
ATOM 1745 O O . ALA A 1 212 ? -16.141 -35.531 1.451 1 94 212 ALA A O 1
ATOM 1746 N N . ARG A 1 213 ? -14.641 -33.969 1.878 1 92.75 213 ARG A N 1
ATOM 1747 C CA . ARG A 1 213 ? -15.164 -33.062 0.867 1 92.75 213 ARG A CA 1
ATOM 1748 C C . ARG A 1 213 ? -15.094 -33.688 -0.522 1 92.75 213 ARG A C 1
ATOM 1750 O O . ARG A 1 213 ? -16.047 -33.594 -1.301 1 92.75 213 ARG A O 1
ATOM 1757 N N . LEU A 1 214 ? -13.977 -34.312 -0.846 1 95.44 214 LEU A N 1
ATOM 1758 C CA . LEU A 1 214 ? -13.75 -34.875 -2.168 1 95.44 214 LEU A CA 1
ATOM 1759 C C . LEU A 1 214 ? -14.609 -36.125 -2.375 1 95.44 214 LEU A C 1
ATOM 1761 O O . LEU A 1 214 ? -15.086 -36.375 -3.484 1 95.44 214 LEU A O 1
ATOM 1765 N N . GLN A 1 215 ? -14.836 -36.844 -1.312 1 93.56 215 GLN A N 1
ATOM 1766 C CA . GLN A 1 215 ? -15.742 -37.969 -1.381 1 93.56 215 GLN A CA 1
ATOM 1767 C C . GLN A 1 215 ? -17.172 -37.531 -1.643 1 93.56 215 GLN A C 1
ATOM 1769 O O . GLN A 1 215 ? -17.859 -38.094 -2.494 1 93.56 215 GLN A O 1
ATOM 1774 N N . LYS A 1 216 ? -17.516 -36.531 -0.956 1 90.06 216 LYS A N 1
ATOM 1775 C CA . LYS A 1 216 ? -18.859 -36 -1.131 1 90.06 216 LYS A CA 1
ATOM 1776 C C . LYS A 1 216 ? -19.047 -35.438 -2.535 1 90.06 216 LYS A C 1
ATOM 1778 O O . LYS A 1 216 ? -20.141 -35.5 -3.102 1 90.06 216 LYS A O 1
ATOM 1783 N N . ALA A 1 217 ? -18.016 -34.906 -3.031 1 90.75 217 ALA A N 1
ATOM 1784 C CA . ALA A 1 217 ? -18.062 -34.344 -4.375 1 90.75 217 ALA A CA 1
ATOM 1785 C C . ALA A 1 217 ? -18.125 -35.438 -5.43 1 90.75 217 ALA A C 1
ATOM 1787 O O . ALA A 1 217 ? -18.5 -35.188 -6.582 1 90.75 217 ALA A O 1
ATOM 1788 N N . GLY A 1 218 ? -17.719 -36.594 -5.098 1 92.62 218 GLY A N 1
ATOM 1789 C CA . GLY A 1 218 ? -17.797 -37.75 -5.996 1 92.62 218 GLY A CA 1
ATOM 1790 C C . GLY A 1 218 ? -16.656 -37.812 -6.984 1 92.62 218 GLY A C 1
ATOM 1791 O O . GLY A 1 218 ? -16.797 -38.406 -8.055 1 92.62 218 GLY A O 1
ATOM 1792 N N . VAL A 1 219 ? -15.57 -37.188 -6.684 1 95.81 219 VAL A N 1
ATOM 1793 C CA . VAL A 1 219 ? -14.477 -37.125 -7.648 1 95.81 219 VAL A CA 1
ATOM 1794 C C . VAL A 1 219 ? -13.453 -38.219 -7.344 1 95.81 219 VAL A C 1
ATOM 1796 O O . VAL A 1 219 ? -12.57 -38.5 -8.164 1 95.81 219 VAL A O 1
ATOM 1799 N N . VAL A 1 220 ? -13.523 -38.938 -6.176 1 96.44 220 VAL A N 1
ATOM 1800 C CA . VAL A 1 220 ? -12.547 -39.906 -5.738 1 96.44 220 VAL A CA 1
ATOM 1801 C C . VAL A 1 220 ? -12.758 -41.219 -6.5 1 96.44 220 VAL A C 1
ATOM 1803 O O . VAL A 1 220 ? -13.891 -41.656 -6.676 1 96.44 220 VAL A O 1
ATOM 1806 N N . ARG A 1 221 ? -11.617 -41.688 -6.988 1 93.62 221 ARG A N 1
ATOM 1807 C CA . ARG A 1 221 ? -11.656 -42.969 -7.668 1 93.62 221 ARG A CA 1
ATOM 1808 C C . ARG A 1 221 ? -11.609 -44.125 -6.668 1 93.62 221 ARG A C 1
ATOM 1810 O O . ARG A 1 221 ? -10.805 -44.125 -5.73 1 93.62 221 ARG A O 1
ATOM 1817 N N . ASP A 1 222 ? -12.516 -45.062 -6.77 1 89.75 222 ASP A N 1
ATOM 1818 C CA . ASP A 1 222 ? -12.531 -46.281 -5.973 1 89.75 222 ASP A CA 1
ATOM 1819 C C . ASP A 1 222 ? -12.617 -47.5 -6.863 1 89.75 222 ASP A C 1
ATOM 1821 O O . ASP A 1 222 ? -13.695 -48.062 -7.051 1 89.75 222 ASP A O 1
ATOM 1825 N N . THR A 1 223 ? -11.484 -47.844 -7.402 1 88.75 223 THR A N 1
ATOM 1826 C CA . THR A 1 223 ? -11.414 -48.969 -8.336 1 88.75 223 THR A CA 1
ATOM 1827 C C . THR A 1 223 ? -10.789 -50.188 -7.676 1 88.75 223 THR A C 1
ATOM 1829 O O . THR A 1 223 ? -9.789 -50.062 -6.957 1 88.75 223 THR A O 1
ATOM 1832 N N . ASN A 1 224 ? -11.375 -51.312 -7.801 1 89.44 224 ASN A N 1
ATOM 1833 C CA . ASN A 1 224 ? -10.789 -52.562 -7.375 1 89.44 224 ASN A CA 1
ATOM 1834 C C . ASN A 1 224 ? -9.961 -53.219 -8.484 1 89.44 224 ASN A C 1
ATOM 1836 O O . ASN A 1 224 ? -10.508 -53.906 -9.336 1 89.44 224 ASN A O 1
ATOM 1840 N N . PHE A 1 225 ? -8.695 -53.031 -8.414 1 89.31 225 PHE A N 1
ATOM 1841 C CA . PHE A 1 225 ? -7.801 -53.438 -9.477 1 89.31 225 PHE A CA 1
ATOM 1842 C C . PHE A 1 225 ? -7.66 -54.969 -9.484 1 89.31 225 PHE A C 1
ATOM 1844 O O . PHE A 1 225 ? -7.262 -55.562 -10.492 1 89.31 225 PHE A O 1
ATOM 1851 N N . HIS A 1 226 ? -8.016 -55.688 -8.406 1 87.25 226 HIS A N 1
ATOM 1852 C CA . HIS A 1 226 ? -7.891 -57.125 -8.312 1 87.25 226 HIS A CA 1
ATOM 1853 C C . HIS A 1 226 ? -8.891 -57.844 -9.227 1 87.25 226 HIS A C 1
ATOM 1855 O O . HIS A 1 226 ? -8.641 -58.938 -9.688 1 87.25 226 HIS A O 1
ATOM 1861 N N . GLU A 1 227 ? -9.906 -57.219 -9.547 1 86.31 227 GLU A N 1
ATOM 1862 C CA . GLU A 1 227 ? -10.977 -57.844 -10.336 1 86.31 227 GLU A CA 1
ATOM 1863 C C . GLU A 1 227 ? -10.883 -57.438 -11.805 1 86.31 227 GLU A C 1
ATOM 1865 O O . GLU A 1 227 ? -11.641 -57.906 -12.641 1 86.31 227 GLU A O 1
ATOM 1870 N N . MET A 1 228 ? -9.914 -56.688 -12.133 1 87.12 228 MET A N 1
ATOM 1871 C CA . MET A 1 228 ? -9.797 -56.188 -13.5 1 87.12 228 MET A CA 1
ATOM 1872 C C . MET A 1 228 ? -9.094 -57.188 -14.398 1 87.12 228 MET A C 1
ATOM 1874 O O . MET A 1 228 ? -8.172 -57.875 -13.961 1 87.12 228 MET A O 1
ATOM 1878 N N . SER A 1 229 ? -9.594 -57.281 -15.594 1 86.44 229 SER A N 1
ATOM 1879 C CA . SER A 1 229 ? -8.906 -58.094 -16.578 1 86.44 229 SER A CA 1
ATOM 1880 C C . SER A 1 229 ? -7.535 -57.531 -16.922 1 86.44 229 SER A C 1
ATOM 1882 O O . SER A 1 229 ? -7.277 -56.344 -16.719 1 86.44 229 SER A O 1
ATOM 1884 N N . MET A 1 230 ? -6.691 -58.375 -17.328 1 85.25 230 MET A N 1
ATOM 1885 C CA . MET A 1 230 ? -5.336 -57.969 -17.656 1 85.25 230 MET A CA 1
ATOM 1886 C C . MET A 1 230 ? -5.348 -56.906 -18.766 1 85.25 230 MET A C 1
ATOM 1888 O O . MET A 1 230 ? -4.531 -56 -18.75 1 85.25 230 MET A O 1
ATOM 1892 N N . GLU A 1 231 ? -6.262 -57.062 -19.656 1 82.5 231 GLU A N 1
ATOM 1893 C CA . GLU A 1 231 ? -6.379 -56.062 -20.734 1 82.5 231 GLU A CA 1
ATOM 1894 C C . GLU A 1 231 ? -6.801 -54.719 -20.188 1 82.5 231 GLU A C 1
ATOM 1896 O O . GLU A 1 231 ? -6.211 -53.688 -20.547 1 82.5 231 GLU A O 1
ATOM 1901 N N . SER A 1 232 ? -7.664 -54.75 -19.328 1 86.38 232 SER A N 1
ATOM 1902 C CA . SER A 1 232 ? -8.164 -53.531 -18.734 1 86.38 232 SER A CA 1
ATOM 1903 C C . SER A 1 232 ? -7.109 -52.875 -17.828 1 86.38 232 SER A C 1
ATOM 1905 O O . SER A 1 232 ? -7.035 -51.656 -17.734 1 86.38 232 SER A O 1
ATOM 1907 N N . LEU A 1 233 ? -6.41 -53.719 -17.219 1 87.94 233 LEU A N 1
ATOM 1908 C CA . LEU A 1 233 ? -5.348 -53.219 -16.344 1 87.94 233 LEU A CA 1
ATOM 1909 C C . LEU A 1 233 ? -4.25 -52.531 -17.141 1 87.94 233 LEU A C 1
ATOM 1911 O O . LEU A 1 233 ? -3.77 -51.469 -16.75 1 87.94 233 LEU A O 1
ATOM 1915 N N . ASN A 1 234 ? -3.906 -53.156 -18.203 1 82.06 234 ASN A N 1
ATOM 1916 C CA . ASN A 1 234 ? -2.883 -52.562 -19.062 1 82.06 234 ASN A CA 1
ATOM 1917 C C . ASN A 1 234 ? -3.348 -51.25 -19.672 1 82.06 234 ASN A C 1
ATOM 1919 O O . ASN A 1 234 ? -2.564 -50.312 -19.781 1 82.06 234 ASN A O 1
ATOM 1923 N N . ASP A 1 235 ? -4.535 -51.219 -20 1 82.5 235 ASP A N 1
ATOM 1924 C CA . ASP A 1 235 ? -5.109 -50 -20.531 1 82.5 235 ASP A CA 1
ATOM 1925 C C . ASP A 1 235 ? -5.098 -48.875 -19.5 1 82.5 235 ASP A C 1
ATOM 1927 O O . ASP A 1 235 ? -4.812 -47.719 -19.812 1 82.5 235 ASP A O 1
ATOM 1931 N N . PHE A 1 236 ? -5.363 -49.281 -18.359 1 86.06 236 PHE A N 1
ATOM 1932 C CA . PHE A 1 236 ? -5.391 -48.312 -17.281 1 86.06 236 PHE A CA 1
ATOM 1933 C C . PHE A 1 236 ? -3.992 -47.781 -16.984 1 86.06 236 PHE A C 1
ATOM 1935 O O . PHE A 1 236 ? -3.805 -46.562 -16.812 1 86.06 236 PHE A O 1
ATOM 1942 N N . CYS A 1 237 ? -3.113 -48.594 -16.922 1 83.69 237 CYS A N 1
ATOM 1943 C CA . CYS A 1 237 ? -1.73 -48.188 -16.672 1 83.69 237 CYS A CA 1
ATOM 1944 C C . CYS A 1 237 ? -1.227 -47.219 -17.734 1 83.69 237 CYS A C 1
ATOM 1946 O O . CYS A 1 237 ? -0.532 -46.25 -17.422 1 83.69 237 CYS A O 1
ATOM 1948 N N . ASN A 1 238 ? -1.598 -47.531 -18.938 1 75.5 238 ASN A N 1
ATOM 1949 C CA . ASN A 1 238 ? -1.209 -46.656 -20.031 1 75.5 238 ASN A CA 1
ATOM 1950 C C . ASN A 1 238 ? -1.853 -45.25 -19.891 1 75.5 238 ASN A C 1
ATOM 1952 O O . ASN A 1 238 ? -1.218 -44.25 -20.172 1 75.5 238 ASN A O 1
ATOM 1956 N N . ARG A 1 239 ? -2.947 -45.344 -19.344 1 76.06 239 ARG A N 1
ATOM 1957 C CA . ARG A 1 239 ? -3.699 -44.094 -19.203 1 76.06 239 ARG A CA 1
ATOM 1958 C C . ARG A 1 239 ? -3.109 -43.219 -18.109 1 76.06 239 ARG A C 1
ATOM 1960 O O . ARG A 1 239 ? -3.205 -41.969 -18.156 1 76.06 239 ARG A O 1
ATOM 1967 N N . ILE A 1 240 ? -2.59 -43.875 -17.188 1 81.75 240 ILE A N 1
ATOM 1968 C CA . ILE A 1 240 ? -2.1 -43.094 -16.062 1 81.75 240 ILE A CA 1
ATOM 1969 C C . ILE A 1 240 ? -0.582 -42.969 -16.156 1 81.75 240 ILE A C 1
ATOM 1971 O O . ILE A 1 240 ? 0.061 -42.5 -15.203 1 81.75 240 ILE A O 1
ATOM 1975 N N . HIS A 1 241 ? 0.048 -43.438 -17.234 1 74.25 241 HIS A N 1
ATOM 1976 C CA . HIS A 1 241 ? 1.471 -43.312 -17.531 1 74.25 241 HIS A CA 1
ATOM 1977 C C . HIS A 1 241 ? 2.312 -44.094 -16.531 1 74.25 241 HIS A C 1
ATOM 1979 O O . HIS A 1 241 ? 3.301 -43.562 -16.016 1 74.25 241 HIS A O 1
ATOM 1985 N N . GLU A 1 242 ? 1.837 -45.25 -16.109 1 76.75 242 GLU A N 1
ATOM 1986 C CA . GLU A 1 242 ? 2.596 -46.156 -15.266 1 76.75 242 GLU A CA 1
ATOM 1987 C C . GLU A 1 242 ? 3.152 -47.344 -16.078 1 76.75 242 GLU A C 1
ATOM 1989 O O . GLU A 1 242 ? 2.447 -47.906 -16.906 1 76.75 242 GLU A O 1
ATOM 1994 N N . SER A 1 243 ? 4.586 -47.375 -16.375 1 61.59 243 SER A N 1
ATOM 1995 C CA . SER A 1 243 ? 5.254 -48.375 -17.188 1 61.59 243 SER A CA 1
ATOM 1996 C C . SER A 1 243 ? 4.883 -49.812 -16.75 1 61.59 243 SER A C 1
ATOM 1998 O O . SER A 1 243 ? 4.906 -50.125 -15.555 1 61.59 243 SER A O 1
ATOM 2000 N N . SER A 1 244 ? 4.172 -50.531 -17.531 1 54.31 244 SER A N 1
ATOM 2001 C CA . SER A 1 244 ? 3.895 -51.969 -17.328 1 54.31 244 SER A CA 1
ATOM 2002 C C . SER A 1 244 ? 5.18 -52.781 -17.359 1 54.31 244 SER A C 1
ATOM 2004 O O . SER A 1 244 ? 5.141 -54 -17.234 1 54.31 244 SER A O 1
ATOM 2006 N N . SER A 1 245 ? 6.25 -52.25 -17.766 1 49.72 245 SER A N 1
ATOM 2007 C CA . SER A 1 245 ? 7.316 -53.156 -18.188 1 49.72 245 SER A CA 1
ATOM 2008 C C . SER A 1 245 ? 7.652 -54.156 -17.078 1 49.72 245 SER A C 1
ATOM 2010 O O . SER A 1 245 ? 8.094 -55.281 -17.359 1 49.72 245 SER A O 1
ATOM 2012 N N . HIS A 1 246 ? 8.117 -53.656 -15.906 1 42.88 246 HIS A N 1
ATOM 2013 C CA . HIS A 1 246 ? 8.789 -54.625 -15.031 1 42.88 246 HIS A CA 1
ATOM 2014 C C . HIS A 1 246 ? 7.801 -55.625 -14.445 1 42.88 246 HIS A C 1
ATOM 2016 O O . HIS A 1 246 ? 8.156 -56.406 -13.562 1 42.88 246 HIS A O 1
ATOM 2022 N N . ILE A 1 247 ? 6.672 -55.344 -14.453 1 44.12 247 ILE A N 1
ATOM 2023 C CA . ILE A 1 247 ? 5.887 -56.156 -13.531 1 44.12 247 ILE A CA 1
ATOM 2024 C C . ILE A 1 247 ? 5.516 -57.469 -14.203 1 44.12 247 ILE A C 1
ATOM 2026 O O . ILE A 1 247 ? 4.668 -57.5 -15.102 1 44.12 247 ILE A O 1
ATOM 2030 N N . THR A 1 248 ? 6.43 -58.219 -14.375 1 45.91 248 THR A N 1
ATOM 2031 C CA . THR A 1 248 ? 6.203 -59.625 -14.688 1 45.91 248 THR A CA 1
ATOM 2032 C C . THR A 1 248 ? 4.895 -60.125 -14.078 1 45.91 248 THR A C 1
ATOM 2034 O O . THR A 1 248 ? 4.191 -60.938 -14.672 1 45.91 248 THR A O 1
ATOM 2037 N N . ALA A 1 249 ? 4.898 -60.312 -12.672 1 58.44 249 ALA A N 1
ATOM 2038 C CA . ALA A 1 249 ? 3.822 -61.094 -12.062 1 58.44 249 ALA A CA 1
ATOM 2039 C C . ALA A 1 249 ? 2.594 -60.219 -11.812 1 58.44 249 ALA A C 1
ATOM 2041 O O . ALA A 1 249 ? 2.691 -59.156 -11.188 1 58.44 249 ALA A O 1
ATOM 2042 N N . SER A 1 250 ? 1.479 -60.375 -12.578 1 68.44 250 SER A N 1
ATOM 2043 C CA . SER A 1 250 ? 0.141 -59.812 -12.602 1 68.44 250 SER A CA 1
ATOM 2044 C C . SER A 1 250 ? -0.315 -59.406 -11.203 1 68.44 250 SER A C 1
ATOM 2046 O O . SER A 1 250 ? -0.883 -58.344 -11 1 68.44 250 SER A O 1
ATOM 2048 N N . LYS A 1 251 ? 0.083 -60.156 -10.195 1 76.19 251 LYS A N 1
ATOM 2049 C CA . LYS A 1 251 ? -0.403 -59.906 -8.836 1 76.19 251 LYS A CA 1
ATOM 2050 C C . LYS A 1 251 ? 0.303 -58.719 -8.203 1 76.19 251 LYS A C 1
ATOM 2052 O O . LYS A 1 251 ? -0.333 -57.906 -7.551 1 76.19 251 LYS A O 1
ATOM 2057 N N . ASP A 1 252 ? 1.542 -58.656 -8.555 1 79.94 252 ASP A N 1
ATOM 2058 C CA . ASP A 1 252 ? 2.34 -57.594 -7.961 1 79.94 252 ASP A CA 1
ATOM 2059 C C . ASP A 1 252 ? 1.938 -56.219 -8.523 1 79.94 252 ASP A C 1
ATOM 2061 O O . ASP A 1 252 ? 1.898 -55.219 -7.789 1 79.94 252 ASP A O 1
ATOM 2065 N N . GLN A 1 253 ? 1.573 -56.219 -9.68 1 84.56 253 GLN A N 1
ATOM 2066 C CA . GLN A 1 253 ? 1.152 -54.969 -10.312 1 84.56 253 GLN A CA 1
ATOM 2067 C C . GLN A 1 253 ? -0.184 -54.469 -9.75 1 84.56 253 GLN A C 1
ATOM 2069 O O . GLN A 1 253 ? -0.376 -53.281 -9.523 1 84.56 253 GLN A O 1
ATOM 2074 N N . ARG A 1 254 ? -1.02 -55.469 -9.531 1 88.38 254 ARG A N 1
ATOM 2075 C CA . ARG A 1 254 ? -2.328 -55.125 -8.969 1 88.38 254 ARG A CA 1
ATOM 2076 C C . ARG A 1 254 ? -2.195 -54.594 -7.555 1 88.38 254 ARG A C 1
ATOM 2078 O O . ARG A 1 254 ? -2.873 -53.625 -7.195 1 88.38 254 ARG A O 1
ATOM 2085 N N . GLU A 1 255 ? -1.338 -55.188 -6.844 1 89.06 255 GLU A N 1
ATOM 2086 C CA . GLU A 1 255 ? -1.106 -54.719 -5.477 1 89.06 255 GLU A CA 1
ATOM 2087 C C . GLU A 1 255 ? -0.473 -53.312 -5.461 1 89.06 255 GLU A C 1
ATOM 2089 O O . GLU A 1 255 ? -0.82 -52.5 -4.625 1 89.06 255 GLU A O 1
ATOM 2094 N N . ARG A 1 256 ? 0.369 -53.094 -6.336 1 89.06 256 ARG A N 1
ATOM 2095 C CA . ARG A 1 256 ? 1.034 -51.812 -6.434 1 89.06 256 ARG A CA 1
ATOM 2096 C C . ARG A 1 256 ? 0.04 -50.719 -6.781 1 89.06 256 ARG A C 1
ATOM 2098 O O . ARG A 1 256 ? 0.062 -49.625 -6.184 1 89.06 256 ARG A O 1
ATOM 2105 N N . LEU A 1 257 ? -0.816 -51 -7.727 1 90.69 257 LEU A N 1
ATOM 2106 C CA . LEU A 1 257 ? -1.808 -50 -8.141 1 90.69 257 LEU A CA 1
ATOM 2107 C C . LEU A 1 257 ? -2.785 -49.719 -7.008 1 90.69 257 LEU A C 1
ATOM 2109 O O . LEU A 1 257 ? -3.203 -48.562 -6.828 1 90.69 257 LEU A O 1
ATOM 2113 N N . GLN A 1 258 ? -3.113 -50.75 -6.273 1 90.19 258 GLN A N 1
ATOM 2114 C CA . GLN A 1 258 ? -4 -50.562 -5.133 1 90.19 258 GLN A CA 1
ATOM 2115 C C . GLN A 1 258 ? -3.35 -49.688 -4.078 1 90.19 258 GLN A C 1
ATOM 2117 O O . GLN A 1 258 ? -4.012 -48.812 -3.486 1 90.19 258 GLN A O 1
ATOM 2122 N N . LYS A 1 259 ? -2.127 -49.875 -3.936 1 90.25 259 LYS A N 1
ATOM 2123 C CA . LYS A 1 259 ? -1.392 -49.031 -2.977 1 90.25 259 LYS A CA 1
ATOM 2124 C C . LYS A 1 259 ? -1.298 -47.594 -3.449 1 90.25 259 LYS A C 1
ATOM 2126 O O . LYS A 1 259 ? -1.457 -46.656 -2.656 1 90.25 259 LYS A O 1
ATOM 2131 N N . LEU A 1 260 ? -1.049 -47.469 -4.707 1 91.56 260 LEU A N 1
ATOM 2132 C CA . LEU A 1 260 ? -0.931 -46.125 -5.277 1 91.56 260 LEU A CA 1
ATOM 2133 C C . LEU A 1 260 ? -2.258 -45.375 -5.188 1 91.56 260 LEU A C 1
ATOM 2135 O O . LEU A 1 260 ? -2.277 -44.156 -5.004 1 91.56 260 LEU A O 1
ATOM 2139 N N . GLN A 1 261 ? -3.312 -46.094 -5.363 1 92.62 261 GLN A N 1
ATOM 2140 C CA . GLN A 1 261 ? -4.633 -45.469 -5.273 1 92.62 261 GLN A CA 1
ATOM 2141 C C . GLN A 1 261 ? -4.891 -44.906 -3.875 1 92.62 261 GLN A C 1
ATOM 2143 O O . GLN A 1 261 ? -5.641 -43.938 -3.713 1 92.62 261 GLN A O 1
ATOM 2148 N N . LYS A 1 262 ? -4.199 -45.438 -2.906 1 93.19 262 LYS A N 1
ATOM 2149 C CA . LYS A 1 262 ? -4.375 -45.031 -1.523 1 93.19 262 LYS A CA 1
ATOM 2150 C C . LYS A 1 262 ? -3.369 -43.938 -1.148 1 93.19 262 LYS A C 1
ATOM 2152 O O . LYS A 1 262 ? -3.518 -43.281 -0.121 1 93.19 262 LYS A O 1
ATOM 2157 N N . THR A 1 263 ? -2.416 -43.75 -2.033 1 94.25 263 THR A N 1
ATOM 2158 C CA . THR A 1 263 ? -1.383 -42.75 -1.764 1 94.25 263 THR A CA 1
ATOM 2159 C C . THR A 1 263 ? -1.76 -41.406 -2.367 1 94.25 263 THR A C 1
ATOM 2161 O O . THR A 1 263 ? -1.792 -41.25 -3.59 1 94.25 263 THR A O 1
ATOM 2164 N N . TRP A 1 264 ? -2.059 -40.438 -1.551 1 96 264 TRP A N 1
ATOM 2165 C CA . TRP A 1 264 ? -2.43 -39.125 -2.012 1 96 264 TRP A CA 1
ATOM 2166 C C . TRP A 1 264 ? -1.287 -38.125 -1.799 1 96 264 TRP A C 1
ATOM 2168 O O . TRP A 1 264 ? -0.677 -38.094 -0.728 1 96 264 TRP A O 1
ATOM 2178 N N . ILE A 1 265 ? -0.996 -37.375 -2.756 1 96.25 265 ILE A N 1
ATOM 2179 C CA . ILE A 1 265 ? 0.175 -36.5 -2.742 1 96.25 265 ILE A CA 1
ATOM 2180 C C . ILE A 1 265 ? -0.236 -35.094 -2.338 1 96.25 265 ILE A C 1
ATOM 2182 O O . ILE A 1 265 ? -1.205 -34.531 -2.869 1 96.25 265 ILE A O 1
ATOM 2186 N N . LEU A 1 266 ? 0.535 -34.438 -1.427 1 96.31 266 LEU A N 1
ATOM 2187 C CA . LEU A 1 266 ? 0.298 -33.094 -0.937 1 96.31 266 LEU A CA 1
ATOM 2188 C C . LEU A 1 266 ? 1.323 -32.125 -1.508 1 96.31 266 LEU A C 1
ATOM 2190 O O . LEU A 1 266 ? 2.506 -32.469 -1.624 1 96.31 266 LEU A O 1
ATOM 2194 N N . LYS A 1 267 ? 0.848 -30.953 -1.822 1 97.31 267 LYS A N 1
ATOM 2195 C CA . LYS A 1 267 ? 1.655 -29.781 -2.189 1 97.31 267 LYS A CA 1
ATOM 2196 C C . LYS A 1 267 ? 1.582 -28.703 -1.116 1 97.31 267 LYS A C 1
ATOM 2198 O O . LYS A 1 267 ? 0.519 -28.469 -0.54 1 97.31 267 LYS A O 1
ATOM 2203 N N . MET A 1 268 ? 2.725 -28.109 -0.813 1 97.12 268 MET A N 1
ATOM 2204 C CA . MET A 1 268 ? 2.809 -27 0.14 1 97.12 268 MET A CA 1
ATOM 2205 C C . MET A 1 268 ? 3.172 -25.703 -0.565 1 97.12 268 MET A C 1
ATOM 2207 O O . MET A 1 268 ? 4.016 -25.688 -1.463 1 97.12 268 MET A O 1
ATOM 2211 N N . TRP A 1 269 ? 2.484 -24.641 -0.182 1 97.38 269 TRP A N 1
ATOM 2212 C CA . TRP A 1 269 ? 2.764 -23.312 -0.692 1 97.38 269 TRP A CA 1
ATOM 2213 C C . TRP A 1 269 ? 2.975 -22.328 0.452 1 97.38 269 TRP A C 1
ATOM 2215 O O . TRP A 1 269 ? 2.35 -22.438 1.509 1 97.38 269 TRP A O 1
ATOM 2225 N N . HIS A 1 270 ? 3.859 -21.391 0.226 1 94.19 270 HIS A N 1
ATOM 2226 C CA . HIS A 1 270 ? 4.215 -20.422 1.246 1 94.19 270 HIS A CA 1
ATOM 2227 C C . HIS A 1 270 ? 4.367 -19.031 0.643 1 94.19 270 HIS A C 1
ATOM 2229 O O . HIS A 1 270 ? 4.82 -18.891 -0.497 1 94.19 270 HIS A O 1
ATOM 2235 N N . ASP A 1 271 ? 3.887 -17.938 1.432 1 92.56 271 ASP A N 1
ATOM 2236 C CA . ASP A 1 271 ? 4.148 -16.562 1.057 1 92.56 271 ASP A CA 1
ATOM 2237 C C . ASP A 1 271 ? 4.113 -15.641 2.279 1 92.56 271 ASP A C 1
ATOM 2239 O O . ASP A 1 271 ? 3.672 -16.047 3.355 1 92.56 271 ASP A O 1
ATOM 2243 N N . HIS A 1 272 ? 4.703 -14.445 2.076 1 89.56 272 HIS A N 1
ATOM 2244 C CA . HIS A 1 272 ? 4.688 -13.383 3.074 1 89.56 272 HIS A CA 1
ATOM 2245 C C . HIS A 1 272 ? 3.943 -12.148 2.562 1 89.56 272 HIS A C 1
ATOM 2247 O O . HIS A 1 272 ? 3.99 -11.844 1.368 1 89.56 272 HIS A O 1
ATOM 2253 N N . SER A 1 273 ? 3.254 -11.5 3.512 1 85.25 273 SER A N 1
ATOM 2254 C CA . SER A 1 273 ? 2.635 -10.234 3.123 1 85.25 273 SER A CA 1
ATOM 2255 C C . SER A 1 273 ? 2.541 -9.281 4.305 1 85.25 273 SER A C 1
ATOM 2257 O O . SER A 1 273 ? 2.455 -9.711 5.457 1 85.25 273 SER A O 1
ATOM 2259 N N . ASP A 1 274 ? 2.615 -8.07 3.932 1 84.56 274 ASP A N 1
ATOM 2260 C CA . ASP A 1 274 ? 2.383 -7.023 4.926 1 84.56 274 ASP A CA 1
ATOM 2261 C C . ASP A 1 274 ? 0.889 -6.793 5.141 1 84.56 274 ASP A C 1
ATOM 2263 O O . ASP A 1 274 ? 0.154 -6.523 4.188 1 84.56 274 ASP A O 1
ATOM 2267 N N . ILE A 1 275 ? 0.469 -6.984 6.312 1 83.12 275 ILE A N 1
ATOM 2268 C CA . ILE A 1 275 ? -0.904 -6.703 6.715 1 83.12 275 ILE A CA 1
ATOM 2269 C C . ILE A 1 275 ? -0.909 -5.703 7.871 1 83.12 275 ILE A C 1
ATOM 2271 O O . ILE A 1 275 ? -0.365 -5.984 8.945 1 83.12 275 ILE A O 1
ATOM 2275 N N . LEU A 1 276 ? -1.564 -4.512 7.652 1 79.88 276 LEU A N 1
ATOM 2276 C CA . LEU A 1 276 ? -1.725 -3.488 8.68 1 79.88 276 LEU A CA 1
ATOM 2277 C C . LEU A 1 276 ? -0.381 -3.127 9.297 1 79.88 276 LEU A C 1
ATOM 2279 O O . LEU A 1 276 ? -0.236 -3.133 10.523 1 79.88 276 LEU A O 1
ATOM 2283 N N . ASN A 1 277 ? 0.645 -3.047 8.508 1 75.69 277 ASN A N 1
ATOM 2284 C CA . ASN A 1 277 ? 1.959 -2.527 8.867 1 75.69 277 ASN A CA 1
ATOM 2285 C C . ASN A 1 277 ? 2.82 -3.592 9.539 1 75.69 277 ASN A C 1
ATOM 2287 O O . ASN A 1 277 ? 3.859 -3.279 10.125 1 75.69 277 ASN A O 1
ATOM 2291 N N . HIS A 1 278 ? 2.338 -4.867 9.594 1 84.06 278 HIS A N 1
ATOM 2292 C CA . HIS A 1 278 ? 3.115 -6.004 10.07 1 84.06 278 HIS A CA 1
ATOM 2293 C C . HIS A 1 278 ? 3.195 -7.102 9.016 1 84.06 278 HIS A C 1
ATOM 2295 O O . HIS A 1 278 ? 2.32 -7.207 8.156 1 84.06 278 HIS A O 1
ATOM 2301 N N . SER A 1 279 ? 4.219 -7.859 9.125 1 88.25 279 SER A N 1
ATOM 2302 C CA . SER A 1 279 ? 4.41 -8.93 8.156 1 88.25 279 SER A CA 1
ATOM 2303 C C . SER A 1 279 ? 3.871 -10.258 8.68 1 88.25 279 SER A C 1
ATOM 2305 O O . SER A 1 279 ? 4.047 -10.578 9.859 1 88.25 279 SER A O 1
ATOM 2307 N N . TYR A 1 280 ? 3.172 -10.969 7.863 1 91.94 280 TYR A N 1
ATOM 2308 C CA . TYR A 1 280 ? 2.584 -12.258 8.211 1 91.94 280 TYR A CA 1
ATOM 2309 C C . TYR A 1 280 ? 2.992 -13.336 7.211 1 91.94 280 TYR A C 1
ATOM 2311 O O . TYR A 1 280 ? 3.238 -13.039 6.039 1 91.94 280 TYR A O 1
ATOM 2319 N N . VAL A 1 281 ? 3.049 -14.547 7.688 1 94.19 281 VAL A N 1
ATOM 2320 C CA . VAL A 1 281 ? 3.338 -15.703 6.848 1 94.19 281 VAL A CA 1
ATOM 2321 C C . VAL A 1 281 ? 2.078 -16.547 6.688 1 94.19 281 VAL A C 1
ATOM 2323 O O . VAL A 1 281 ? 1.259 -16.641 7.605 1 94.19 281 VAL A O 1
ATOM 2326 N N . SER A 1 282 ? 1.907 -17.109 5.512 1 95.88 282 SER A N 1
ATOM 2327 C CA . SER A 1 282 ? 0.808 -18.016 5.215 1 95.88 282 SER A CA 1
ATOM 2328 C C . SER A 1 282 ? 1.312 -19.297 4.539 1 95.88 282 SER A C 1
ATOM 2330 O O . SER A 1 282 ? 2.014 -19.219 3.527 1 95.88 282 SER A O 1
ATOM 2332 N N . PHE A 1 283 ? 1.047 -20.422 5.176 1 97.31 283 PHE A N 1
ATOM 2333 C CA . PHE A 1 283 ? 1.235 -21.734 4.547 1 97.31 283 PHE A CA 1
ATOM 2334 C C . PHE A 1 283 ? -0.1 -22.312 4.113 1 97.31 283 PHE A C 1
ATOM 2336 O O . PHE A 1 283 ? -1.072 -22.297 4.871 1 97.31 283 PHE A O 1
ATOM 2343 N N . MET A 1 284 ? -0.125 -22.812 2.908 1 97 284 MET A N 1
ATOM 2344 C CA . MET A 1 284 ? -1.313 -23.5 2.402 1 97 284 MET A CA 1
ATOM 2345 C C . MET A 1 284 ? -0.95 -24.844 1.794 1 97 284 MET A C 1
ATOM 2347 O O . MET A 1 284 ? 0.2 -25.062 1.411 1 97 284 MET A O 1
ATOM 2351 N N . THR A 1 285 ? -1.897 -25.688 1.801 1 97.31 285 THR A N 1
ATOM 2352 C CA . THR A 1 285 ? -1.685 -27.016 1.243 1 97.31 285 THR A CA 1
ATOM 2353 C C . THR A 1 285 ? -2.893 -27.469 0.425 1 97.31 285 THR A C 1
ATOM 2355 O O . THR A 1 285 ? -3.996 -26.938 0.603 1 97.31 285 THR A O 1
ATOM 2358 N N . CYS A 1 286 ? -2.65 -28.328 -0.557 1 96.81 286 CYS A N 1
ATOM 2359 C CA . CYS A 1 286 ? -3.699 -28.984 -1.327 1 96.81 286 CYS A CA 1
ATOM 2360 C C . CYS A 1 286 ? -3.229 -30.328 -1.85 1 96.81 286 CYS A C 1
ATOM 2362 O O . CYS A 1 286 ? -2.029 -30.625 -1.857 1 96.81 286 CYS A O 1
ATOM 2364 N N . PHE A 1 287 ? -4.152 -31.172 -2.152 1 97.44 287 PHE A N 1
ATOM 2365 C CA . PHE A 1 287 ? -3.818 -32.406 -2.867 1 97.44 287 PHE A CA 1
ATOM 2366 C C . PHE A 1 287 ? -3.506 -32.094 -4.328 1 97.44 287 PHE A C 1
ATOM 2368 O O . PHE A 1 287 ? -4.023 -31.141 -4.898 1 97.44 287 PHE A O 1
ATOM 2375 N N . LEU A 1 288 ? -2.637 -32.906 -4.887 1 97.12 288 LEU A N 1
ATOM 2376 C CA . LEU A 1 288 ? -2.373 -32.844 -6.32 1 97.12 288 LEU A CA 1
ATOM 2377 C C . LEU A 1 288 ? -3.246 -33.812 -7.086 1 97.12 288 LEU A C 1
ATOM 2379 O O . LEU A 1 288 ? -3.465 -34.938 -6.625 1 97.12 288 LEU A O 1
ATOM 2383 N N . TYR A 1 289 ? -3.701 -33.375 -8.156 1 96.75 289 TYR A N 1
ATOM 2384 C CA . TYR A 1 289 ? -4.52 -34.219 -8.992 1 96.75 289 TYR A CA 1
ATOM 2385 C C . TYR A 1 289 ? -3.686 -35.344 -9.602 1 96.75 289 TYR A C 1
ATOM 2387 O O . TYR A 1 289 ? -2.656 -35.094 -10.227 1 96.75 289 TYR A O 1
ATOM 2395 N N . ASP A 1 290 ? -4.086 -36.5 -9.406 1 95 290 ASP A N 1
ATOM 2396 C CA . ASP A 1 290 ? -3.549 -37.719 -9.984 1 95 290 ASP A CA 1
ATOM 2397 C C . ASP A 1 290 ? -4.672 -38.656 -10.477 1 95 290 ASP A C 1
ATOM 2399 O O . ASP A 1 290 ? -5.551 -39.031 -9.695 1 95 290 ASP A O 1
ATOM 2403 N N . PRO A 1 291 ? -4.598 -39.031 -11.711 1 92.75 291 PRO A N 1
ATOM 2404 C CA . PRO A 1 291 ? -5.691 -39.844 -12.258 1 92.75 291 PRO A CA 1
ATOM 2405 C C . PRO A 1 291 ? -5.828 -41.188 -11.578 1 92.75 291 PRO A C 1
ATOM 2407 O O . PRO A 1 291 ? -6.855 -41.844 -11.719 1 92.75 291 PRO A O 1
ATOM 2410 N N . ILE A 1 292 ? -4.836 -41.625 -10.898 1 93.69 292 ILE A N 1
ATOM 2411 C CA . ILE A 1 292 ? -4.945 -42.906 -10.18 1 93.69 292 ILE A CA 1
ATOM 2412 C C . ILE A 1 292 ? -5.836 -42.719 -8.953 1 93.69 292 ILE A C 1
ATOM 2414 O O . ILE A 1 292 ? -6.496 -43.688 -8.516 1 93.69 292 ILE A O 1
ATOM 2418 N N . ASN A 1 293 ? -5.891 -41.531 -8.406 1 95.19 293 ASN A N 1
ATOM 2419 C CA . ASN A 1 293 ? -6.652 -41.25 -7.203 1 95.19 293 ASN A CA 1
ATOM 2420 C C . ASN A 1 293 ? -8.016 -40.625 -7.531 1 95.19 293 ASN A C 1
ATOM 2422 O O . ASN A 1 293 ? -8.953 -40.75 -6.746 1 95.19 293 ASN A O 1
ATOM 2426 N N . PHE A 1 294 ? -8.062 -39.938 -8.625 1 95.81 294 PHE A N 1
ATOM 2427 C CA . PHE A 1 294 ? -9.242 -39.156 -8.914 1 95.81 294 PHE A CA 1
ATOM 2428 C C . PHE A 1 294 ? -9.734 -39.375 -10.328 1 95.81 294 PHE A C 1
ATOM 2430 O O . PHE A 1 294 ? -8.945 -39.719 -11.219 1 95.81 294 PHE A O 1
ATOM 2437 N N . LEU A 1 295 ? -11 -39.062 -10.5 1 93.81 295 LEU A N 1
ATOM 2438 C CA . LEU A 1 295 ? -11.633 -39.25 -11.797 1 93.81 295 LEU A CA 1
ATOM 2439 C C . LEU A 1 295 ? -11.211 -38.156 -12.773 1 93.81 295 LEU A C 1
ATOM 2441 O O . LEU A 1 295 ? -10.859 -37.062 -12.352 1 93.81 295 LEU A O 1
ATOM 2445 N N . LYS A 1 296 ? -11.203 -38.5 -14.047 1 91.62 296 LYS A N 1
ATOM 2446 C CA . LYS A 1 296 ? -11.109 -37.469 -15.086 1 91.62 296 LYS A CA 1
ATOM 2447 C C . LYS A 1 296 ? -12.445 -36.781 -15.281 1 91.62 296 LYS A C 1
ATOM 2449 O O . LYS A 1 296 ? -13.484 -37.25 -14.844 1 91.62 296 LYS A O 1
ATOM 2454 N N . ASP A 1 297 ? -12.406 -35.688 -15.914 1 90.88 297 ASP A N 1
ATOM 2455 C CA . ASP A 1 297 ? -13.625 -34.938 -16.141 1 90.88 297 ASP A CA 1
ATOM 2456 C C . ASP A 1 297 ? -14.68 -35.781 -16.844 1 90.88 297 ASP A C 1
ATOM 2458 O O . ASP A 1 297 ? -15.852 -35.75 -16.484 1 90.88 297 ASP A O 1
ATOM 2462 N N . GLN A 1 298 ? -14.227 -36.5 -17.859 1 87.44 298 GLN A N 1
ATOM 2463 C CA . GLN A 1 298 ? -15.133 -37.312 -18.656 1 87.44 298 GLN A CA 1
ATOM 2464 C C . GLN A 1 298 ? -15.734 -38.438 -17.828 1 87.44 298 GLN A C 1
ATOM 2466 O O . GLN A 1 298 ? -16.922 -38.719 -17.922 1 87.44 298 GLN A O 1
ATOM 2471 N N . GLU A 1 299 ? -14.945 -39.062 -17.031 1 90.06 299 GLU A N 1
ATOM 2472 C CA . GLU A 1 299 ? -15.414 -40.125 -16.156 1 90.06 299 GLU A CA 1
ATOM 2473 C C . GLU A 1 299 ? -16.406 -39.594 -15.125 1 90.06 299 GLU A C 1
ATOM 2475 O O . GLU A 1 299 ? -17.391 -40.281 -14.797 1 90.06 299 GLU A O 1
ATOM 2480 N N . PHE A 1 300 ? -16.094 -38.5 -14.617 1 92.69 300 PHE A N 1
ATOM 2481 C CA . PHE A 1 300 ? -16.984 -37.875 -13.648 1 92.69 300 PHE A CA 1
ATOM 2482 C C . PHE A 1 300 ? -18.375 -37.625 -14.25 1 92.69 300 PHE A C 1
ATOM 2484 O O . PHE A 1 300 ? -19.391 -37.906 -13.617 1 92.69 300 PHE A O 1
ATOM 2491 N N . ARG A 1 301 ? -18.391 -37.188 -15.445 1 89.94 301 ARG A N 1
ATOM 2492 C CA . ARG A 1 301 ? -19.656 -36.906 -16.141 1 89.94 301 ARG A CA 1
ATOM 2493 C C . ARG A 1 301 ? -20.422 -38.219 -16.375 1 89.94 301 ARG A C 1
ATOM 2495 O O . ARG A 1 301 ? -21.656 -38.25 -16.328 1 89.94 301 ARG A O 1
ATOM 2502 N N . GLU A 1 302 ? -19.781 -39.219 -16.672 1 89.5 302 GLU A N 1
ATOM 2503 C CA . GLU A 1 302 ? -20.391 -40.5 -16.938 1 89.5 302 GLU A CA 1
ATOM 2504 C C . GLU A 1 302 ? -20.984 -41.094 -15.656 1 89.5 302 GLU A C 1
ATOM 2506 O O . GLU A 1 302 ? -22.078 -41.688 -15.68 1 89.5 302 GLU A O 1
ATOM 2511 N N . GLN A 1 303 ? -20.25 -40.875 -14.602 1 90.25 303 GLN A N 1
ATOM 2512 C CA . GLN A 1 303 ? -20.688 -41.438 -13.328 1 90.25 303 GLN A CA 1
ATOM 2513 C C . GLN A 1 303 ? -21.781 -40.594 -12.695 1 90.25 303 GLN A C 1
ATOM 2515 O O . GLN A 1 303 ? -22.625 -41.094 -11.953 1 90.25 303 GLN A O 1
ATOM 2520 N N . HIS A 1 304 ? -21.578 -39.375 -12.883 1 90.06 304 HIS A N 1
ATOM 2521 C CA . HIS A 1 304 ? -22.547 -38.438 -12.289 1 90.06 304 HIS A CA 1
ATOM 2522 C C . HIS A 1 304 ? -23.219 -37.594 -13.352 1 90.06 304 HIS A C 1
ATOM 2524 O O . HIS A 1 304 ? -23.047 -36.375 -13.359 1 90.06 304 HIS A O 1
ATOM 2530 N N . PRO A 1 305 ? -24.031 -38.125 -14.117 1 82.5 305 PRO A N 1
ATOM 2531 C CA . PRO A 1 305 ? -24.672 -37.375 -15.203 1 82.5 305 PRO A CA 1
ATOM 2532 C C . PRO A 1 305 ? -25.609 -36.281 -14.688 1 82.5 305 PRO A C 1
ATOM 2534 O O . PRO A 1 305 ? -25.875 -35.312 -15.406 1 82.5 305 PRO A O 1
ATOM 2537 N N . GLU A 1 306 ? -26.047 -36.406 -13.438 1 73.88 306 GLU A N 1
ATOM 2538 C CA . GLU A 1 306 ? -27 -35.469 -12.867 1 73.88 306 GLU A CA 1
ATOM 2539 C C . GLU A 1 306 ? -26.312 -34.219 -12.352 1 73.88 306 GLU A C 1
ATOM 2541 O O . GLU A 1 306 ? -26.938 -33.188 -12.18 1 73.88 306 GLU A O 1
ATOM 2546 N N . LYS A 1 307 ? -25.031 -34.375 -12.18 1 77.12 307 LYS A N 1
ATOM 2547 C CA . LYS A 1 307 ? -24.281 -33.25 -11.641 1 77.12 307 LYS A CA 1
ATOM 2548 C C . LYS A 1 307 ? -23.734 -32.375 -12.758 1 77.12 307 LYS A C 1
ATOM 2550 O O . LYS A 1 307 ? -23.609 -32.812 -13.898 1 77.12 307 LYS A O 1
ATOM 2555 N N . LYS A 1 308 ? -23.547 -31.062 -12.469 1 74.5 308 LYS A N 1
ATOM 2556 C CA . LYS A 1 308 ? -22.938 -30.141 -13.43 1 74.5 308 LYS A CA 1
ATOM 2557 C C . LYS A 1 308 ? -21.5 -30.547 -13.734 1 74.5 308 LYS A C 1
ATOM 2559 O O . LYS A 1 308 ? -20.812 -31.109 -12.883 1 74.5 308 LYS A O 1
ATOM 2564 N N . THR A 1 309 ? -21.156 -30.234 -14.938 1 78.69 309 THR A N 1
ATOM 2565 C CA . THR A 1 309 ? -19.781 -30.484 -15.344 1 78.69 309 THR A CA 1
ATOM 2566 C C . THR A 1 309 ? -18.812 -29.656 -14.516 1 78.69 309 THR A C 1
ATOM 2568 O O . THR A 1 309 ? -19.047 -28.469 -14.258 1 78.69 309 THR A O 1
ATOM 2571 N N . VAL A 1 310 ? -17.859 -30.375 -14.023 1 83.06 310 VAL A N 1
ATOM 2572 C CA . VAL A 1 310 ? -16.891 -29.688 -13.188 1 83.06 310 VAL A CA 1
ATOM 2573 C C . VAL A 1 310 ? -15.477 -30 -13.672 1 83.06 310 VAL A C 1
ATOM 2575 O O . VAL A 1 310 ? -15.266 -30.984 -14.398 1 83.06 310 VAL A O 1
ATOM 2578 N N . ASN A 1 311 ? -14.562 -29.109 -13.461 1 88.38 311 ASN A N 1
ATOM 2579 C CA . ASN A 1 311 ? -13.133 -29.375 -13.594 1 88.38 311 ASN A CA 1
ATOM 2580 C C . ASN A 1 311 ? -12.578 -30.078 -12.359 1 88.38 311 ASN A C 1
ATOM 2582 O O . ASN A 1 311 ? -12.297 -29.438 -11.352 1 88.38 311 ASN A O 1
ATOM 2586 N N . VAL A 1 312 ? -12.414 -31.359 -12.453 1 94 312 VAL A N 1
ATOM 2587 C CA . VAL A 1 312 ? -12.062 -32.219 -11.312 1 94 312 VAL A CA 1
ATOM 2588 C C . VAL A 1 312 ? -10.727 -31.75 -10.727 1 94 312 VAL A C 1
ATOM 2590 O O . VAL A 1 312 ? -10.555 -31.703 -9.508 1 94 312 VAL A O 1
ATOM 2593 N N . GLN A 1 313 ? -9.742 -31.469 -11.609 1 94.06 313 GLN A N 1
ATOM 2594 C CA . GLN A 1 313 ? -8.438 -31.016 -11.141 1 94.06 313 GLN A CA 1
ATOM 2595 C C . GLN A 1 313 ? -8.57 -29.781 -10.25 1 94.06 313 GLN A C 1
ATOM 2597 O O . GLN A 1 313 ? -7.953 -29.719 -9.188 1 94.06 313 GLN A O 1
ATOM 2602 N N . SER A 1 314 ? -9.398 -28.875 -10.672 1 91.06 314 SER A N 1
ATOM 2603 C CA . SER A 1 314 ? -9.578 -27.641 -9.906 1 91.06 314 SER A CA 1
ATOM 2604 C C . SER A 1 314 ? -10.227 -27.922 -8.555 1 91.06 314 SER A C 1
ATOM 2606 O O . SER A 1 314 ? -9.93 -27.25 -7.57 1 91.06 314 SER A O 1
ATOM 2608 N N . ILE A 1 315 ? -11.102 -28.844 -8.523 1 92 315 ILE A N 1
ATOM 2609 C CA . ILE A 1 315 ? -11.781 -29.203 -7.285 1 92 315 ILE A CA 1
ATOM 2610 C C . ILE A 1 315 ? -10.789 -29.844 -6.32 1 92 315 ILE A C 1
ATOM 2612 O O . ILE A 1 315 ? -10.797 -29.547 -5.121 1 92 315 ILE A O 1
ATOM 2616 N N . VAL A 1 316 ? -9.961 -30.656 -6.855 1 96.25 316 VAL A N 1
ATOM 2617 C CA . VAL A 1 316 ? -9.008 -31.406 -6.047 1 96.25 316 VAL A CA 1
ATOM 2618 C C . VAL A 1 316 ? -7.93 -30.469 -5.512 1 96.25 316 VAL A C 1
ATOM 2620 O O . VAL A 1 316 ? -7.547 -30.562 -4.344 1 96.25 316 VAL A O 1
ATOM 2623 N N . GLU A 1 317 ? -7.496 -29.562 -6.336 1 95.62 317 GLU A N 1
ATOM 2624 C CA . GLU A 1 317 ? -6.328 -28.75 -6.02 1 95.62 317 GLU A CA 1
ATOM 2625 C C . GLU A 1 317 ? -6.738 -27.422 -5.363 1 95.62 317 GLU A C 1
ATOM 2627 O O . GLU A 1 317 ? -6.043 -26.422 -5.5 1 95.62 317 GLU A O 1
ATOM 2632 N N . ARG A 1 318 ? -7.777 -27.375 -4.703 1 92.88 318 ARG A N 1
ATOM 2633 C CA . ARG A 1 318 ? -8.188 -26.203 -3.941 1 92.88 318 ARG A CA 1
ATOM 2634 C C . ARG A 1 318 ? -7.332 -26.031 -2.691 1 92.88 318 ARG A C 1
ATOM 2636 O O . ARG A 1 318 ? -7.266 -26.922 -1.849 1 92.88 318 ARG A O 1
ATOM 2643 N N . PRO A 1 319 ? -6.738 -24.891 -2.539 1 94.06 319 PRO A N 1
ATOM 2644 C CA . PRO A 1 319 ? -5.836 -24.734 -1.396 1 94.06 319 PRO A CA 1
ATOM 2645 C C . PRO A 1 319 ? -6.586 -24.547 -0.077 1 94.06 319 PRO A C 1
ATOM 2647 O O . PRO A 1 319 ? -7.652 -23.938 -0.046 1 94.06 319 PRO A O 1
ATOM 2650 N N . GLN A 1 320 ? -6.016 -25.062 0.979 1 94.69 320 GLN A N 1
ATOM 2651 C CA . GLN A 1 320 ? -6.488 -24.906 2.352 1 94.69 320 GLN A CA 1
ATOM 2652 C C . GLN A 1 320 ? -5.457 -24.188 3.211 1 94.69 320 GLN A C 1
ATOM 2654 O O . GLN A 1 320 ? -4.258 -24.453 3.105 1 94.69 320 GLN A O 1
ATOM 2659 N N . LEU A 1 321 ? -5.961 -23.328 3.998 1 95.44 321 LEU A N 1
ATOM 2660 C CA . LEU A 1 321 ? -5.059 -22.641 4.914 1 95.44 321 LEU A CA 1
ATOM 2661 C C . LEU A 1 321 ? -4.508 -23.609 5.961 1 95.44 321 LEU A C 1
ATOM 2663 O O . LEU A 1 321 ? -5.266 -24.344 6.582 1 95.44 321 LEU A O 1
ATOM 2667 N N . TYR A 1 322 ? -3.207 -23.688 6.176 1 97.06 322 TYR A N 1
ATOM 2668 C CA . TYR A 1 322 ? -2.531 -24.562 7.121 1 97.06 322 TYR A CA 1
ATOM 2669 C C . TYR A 1 322 ? -1.982 -23.781 8.305 1 97.06 322 TYR A C 1
ATOM 2671 O O . TYR A 1 322 ? -2.4 -23.984 9.445 1 97.06 322 TYR A O 1
ATOM 2679 N N . ILE A 1 323 ? -1.15 -22.734 7.977 1 97.12 323 ILE A N 1
ATOM 2680 C CA . ILE A 1 323 ? -0.556 -21.891 9.008 1 97.12 323 ILE A CA 1
ATOM 2681 C C . ILE A 1 323 ? -0.724 -20.422 8.633 1 97.12 323 ILE A C 1
ATOM 2683 O O . ILE A 1 323 ? -0.555 -20.047 7.473 1 97.12 323 ILE A O 1
ATOM 2687 N N . PHE A 1 324 ? -1.085 -19.594 9.617 1 96 324 PHE A N 1
ATOM 2688 C CA . PHE A 1 324 ? -1.126 -18.156 9.484 1 96 324 PHE A CA 1
ATOM 2689 C C . PHE A 1 324 ? -0.611 -17.484 10.75 1 96 324 PHE A C 1
ATOM 2691 O O . PHE A 1 324 ? -1.076 -17.781 11.852 1 96 324 PHE A O 1
ATOM 2698 N N . GLY A 1 325 ? 0.413 -16.641 10.594 1 94.12 325 GLY A N 1
ATOM 2699 C CA . GLY A 1 325 ? 0.968 -16.016 11.781 1 94.12 325 GLY A CA 1
ATOM 2700 C C . GLY A 1 325 ? 1.9 -14.859 11.453 1 94.12 325 GLY A C 1
ATOM 2701 O O . GLY A 1 325 ? 2.301 -14.68 10.305 1 94.12 325 GLY A O 1
ATOM 2702 N N . ILE A 1 326 ? 2.227 -14.133 12.5 1 90.12 326 ILE A N 1
ATOM 2703 C CA . ILE A 1 326 ? 3.127 -12.992 12.359 1 90.12 326 ILE A CA 1
ATOM 2704 C C . ILE A 1 326 ? 4.555 -13.484 12.148 1 90.12 326 ILE A C 1
ATOM 2706 O O . ILE A 1 326 ? 5 -14.43 12.805 1 90.12 326 ILE A O 1
ATOM 2710 N N . SER A 1 327 ? 5.168 -12.992 11.117 1 90.75 327 SER A N 1
ATOM 2711 C CA . SER A 1 327 ? 6.551 -13.344 10.812 1 90.75 327 SER A CA 1
ATOM 2712 C C . SER A 1 327 ? 7.184 -12.328 9.867 1 90.75 327 SER A C 1
ATOM 2714 O O . SER A 1 327 ? 6.633 -12.031 8.812 1 90.75 327 SER A O 1
ATOM 2716 N N . GLY A 1 328 ? 8.273 -11.812 10.328 1 83.94 328 GLY A N 1
ATOM 2717 C CA . GLY A 1 328 ? 9.07 -11.047 9.383 1 83.94 328 GLY A CA 1
ATOM 2718 C C . GLY A 1 328 ? 9.695 -11.906 8.297 1 83.94 328 GLY A C 1
ATOM 2719 O O . GLY A 1 328 ? 9.555 -13.125 8.312 1 83.94 328 GLY A O 1
ATOM 2720 N N . SER A 1 329 ? 10.422 -11.32 7.434 1 83.75 329 SER A N 1
ATOM 2721 C CA . SER A 1 329 ? 10.984 -12.023 6.289 1 83.75 329 SER A CA 1
ATOM 2722 C C . SER A 1 329 ? 12.312 -12.688 6.648 1 83.75 329 SER A C 1
ATOM 2724 O O . SER A 1 329 ? 12.867 -13.453 5.855 1 83.75 329 SER A O 1
ATOM 2726 N N . SER A 1 330 ? 12.742 -12.508 7.895 1 87.94 330 SER A N 1
ATOM 2727 C CA . SER A 1 330 ? 14.016 -13.109 8.281 1 87.94 330 SER A CA 1
ATOM 2728 C C . SER A 1 330 ? 13.891 -14.617 8.445 1 87.94 330 SER A C 1
ATOM 2730 O O . SER A 1 330 ? 12.844 -15.117 8.867 1 87.94 330 SER A O 1
ATOM 2732 N N . ASP A 1 331 ? 14.961 -15.344 8.172 1 92.12 331 ASP A N 1
ATOM 2733 C CA . ASP A 1 331 ? 14.969 -16.797 8.312 1 92.12 331 ASP A CA 1
ATOM 2734 C C . ASP A 1 331 ? 14.719 -17.219 9.758 1 92.12 331 ASP A C 1
ATOM 2736 O O . ASP A 1 331 ? 14.039 -18.203 10.016 1 92.12 331 ASP A O 1
ATOM 2740 N N . LYS A 1 332 ? 15.234 -16.422 10.586 1 90.25 332 LYS A N 1
ATOM 2741 C CA . LYS A 1 332 ? 15.078 -16.719 12.008 1 90.25 332 LYS A CA 1
ATOM 2742 C C . LYS A 1 332 ? 13.602 -16.75 12.406 1 90.25 332 LYS A C 1
ATOM 2744 O O . LYS A 1 332 ? 13.156 -17.672 13.094 1 90.25 332 LYS A O 1
ATOM 2749 N N . GLU A 1 333 ? 12.891 -15.836 11.984 1 91 333 GLU A N 1
ATOM 2750 C CA . GLU A 1 333 ? 11.469 -15.75 12.32 1 91 333 GLU A CA 1
ATOM 2751 C C . GLU A 1 333 ? 10.672 -16.844 11.633 1 91 333 GLU A C 1
ATOM 2753 O O . GLU A 1 333 ? 9.781 -17.453 12.234 1 91 333 GLU A O 1
ATOM 2758 N N . GLN A 1 334 ? 11.008 -17.172 10.461 1 92.31 334 GLN A N 1
ATOM 2759 C CA . GLN A 1 334 ? 10.266 -18.172 9.695 1 92.31 334 GLN A CA 1
ATOM 2760 C C . GLN A 1 334 ? 10.5 -19.562 10.242 1 92.31 334 GLN A C 1
ATOM 2762 O O . GLN A 1 334 ? 9.602 -20.406 10.219 1 92.31 334 GLN A O 1
ATOM 2767 N N . LEU A 1 335 ? 11.656 -19.812 10.766 1 95.12 335 LEU A N 1
ATOM 2768 C CA . LEU A 1 335 ? 12.023 -21.125 11.289 1 95.12 335 LEU A CA 1
ATOM 2769 C C . LEU A 1 335 ? 11.25 -21.422 12.57 1 95.12 335 LEU A C 1
ATOM 2771 O O . LEU A 1 335 ? 11.195 -22.578 13 1 95.12 335 LEU A O 1
ATOM 2775 N N . THR A 1 336 ? 10.609 -20.438 13.141 1 93.94 336 THR A N 1
ATOM 2776 C CA . THR A 1 336 ? 9.82 -20.656 14.344 1 93.94 336 THR A CA 1
ATOM 2777 C C . THR A 1 336 ? 8.617 -21.562 14.039 1 93.94 336 THR A C 1
ATOM 2779 O O . THR A 1 336 ? 8.039 -22.156 14.953 1 93.94 336 THR A O 1
ATOM 2782 N N . TYR A 1 337 ? 8.305 -21.719 12.789 1 95.5 337 TYR A N 1
ATOM 2783 C CA . TYR A 1 337 ? 7.137 -22.516 12.406 1 95.5 337 TYR A CA 1
ATOM 2784 C C . TYR A 1 337 ? 7.555 -23.906 11.938 1 95.5 337 TYR A C 1
ATOM 2786 O O . TYR A 1 337 ? 6.707 -24.719 11.562 1 95.5 337 TYR A O 1
ATOM 2794 N N . THR A 1 338 ? 8.852 -24.234 11.977 1 95.12 338 THR A N 1
ATOM 2795 C CA . THR A 1 338 ? 9.367 -25.484 11.445 1 95.12 338 THR A CA 1
ATOM 2796 C C . THR A 1 338 ? 9.055 -26.641 12.391 1 95.12 338 THR A C 1
ATOM 2798 O O . THR A 1 338 ? 8.711 -27.734 11.945 1 95.12 338 THR A O 1
ATOM 2801 N N . GLU A 1 339 ? 9.133 -26.406 13.648 1 93.69 339 GLU A N 1
ATOM 2802 C CA . GLU A 1 339 ? 8.875 -27.453 14.625 1 93.69 339 GLU A CA 1
ATOM 2803 C C . GLU A 1 339 ? 7.441 -27.984 14.508 1 93.69 339 GLU A C 1
ATOM 2805 O O . GLU A 1 339 ? 7.219 -29.188 14.477 1 93.69 339 GLU A O 1
ATOM 2810 N N . THR A 1 340 ? 6.559 -27.078 14.438 1 94.94 340 THR A N 1
ATOM 2811 C CA . THR A 1 340 ? 5.156 -27.469 14.336 1 94.94 340 THR A CA 1
ATOM 2812 C C . THR A 1 340 ? 4.887 -28.203 13.031 1 94.94 340 THR A C 1
ATOM 2814 O O . THR A 1 340 ? 4.055 -29.109 12.984 1 94.94 340 THR A O 1
ATOM 2817 N N . ARG A 1 341 ? 5.496 -27.828 12 1 95.69 341 ARG A N 1
ATOM 2818 C CA . ARG A 1 341 ? 5.34 -28.516 10.719 1 95.69 341 ARG A CA 1
ATOM 2819 C C . ARG A 1 341 ? 5.855 -29.938 10.781 1 95.69 341 ARG A C 1
ATOM 2821 O O . ARG A 1 341 ? 5.227 -30.859 10.25 1 95.69 341 ARG A O 1
ATOM 2828 N N . LEU A 1 342 ? 6.977 -30.156 11.477 1 95.75 342 LEU A N 1
ATOM 2829 C CA . LEU A 1 342 ? 7.559 -31.484 11.617 1 95.75 342 LEU A CA 1
ATOM 2830 C C . LEU A 1 342 ? 6.652 -32.375 12.438 1 95.75 342 LEU A C 1
ATOM 2832 O O . LEU A 1 342 ? 6.473 -33.562 12.102 1 95.75 342 LEU A O 1
ATOM 2836 N N . GLN A 1 343 ? 6.105 -31.812 13.453 1 94.81 343 GLN A N 1
ATOM 2837 C CA . GLN A 1 343 ? 5.168 -32.562 14.273 1 94.81 343 GLN A CA 1
ATOM 2838 C C . GLN A 1 343 ? 3.965 -33.031 13.453 1 94.81 343 GLN A C 1
ATOM 2840 O O . GLN A 1 343 ? 3.516 -34.156 13.578 1 94.81 343 GLN A O 1
ATOM 2845 N N . ASP A 1 344 ? 3.479 -32.188 12.656 1 95.62 344 ASP A N 1
ATOM 2846 C CA . ASP A 1 344 ? 2.322 -32.531 11.828 1 95.62 344 ASP A CA 1
ATOM 2847 C C . ASP A 1 344 ? 2.676 -33.594 10.797 1 95.62 344 ASP A C 1
ATOM 2849 O O . ASP A 1 344 ? 1.848 -34.438 10.469 1 95.62 344 ASP A O 1
ATOM 2853 N N . LEU A 1 345 ? 3.859 -33.5 10.258 1 94.12 345 LEU A N 1
ATOM 2854 C CA . LEU A 1 345 ? 4.293 -34.5 9.266 1 94.12 345 LEU A CA 1
ATOM 2855 C C . LEU A 1 345 ? 4.414 -35.875 9.891 1 94.12 345 LEU A C 1
ATOM 2857 O O . LEU A 1 345 ? 4.121 -36.875 9.242 1 94.12 345 LEU A O 1
ATOM 2861 N N . GLU A 1 346 ? 4.785 -35.906 11.125 1 92.31 346 GLU A N 1
ATOM 2862 C CA . GLU A 1 346 ? 4.832 -37.156 11.852 1 92.31 346 GLU A CA 1
ATOM 2863 C C . GLU A 1 346 ? 3.428 -37.719 12.102 1 92.31 346 GLU A C 1
ATOM 2865 O O . GLU A 1 346 ? 3.193 -38.906 11.961 1 92.31 346 GLU A O 1
ATOM 2870 N N . ASN A 1 347 ? 2.553 -36.844 12.344 1 92.38 347 ASN A N 1
ATOM 2871 C CA . ASN A 1 347 ? 1.183 -37.25 12.664 1 92.38 347 ASN A CA 1
ATOM 2872 C C . ASN A 1 347 ? 0.428 -37.719 11.43 1 92.38 347 ASN A C 1
ATOM 2874 O O . ASN A 1 347 ? -0.524 -38.5 11.531 1 92.38 347 ASN A O 1
ATOM 2878 N N . VAL A 1 348 ? 0.778 -37.219 10.328 1 92.12 348 VAL A N 1
ATOM 2879 C CA . VAL A 1 348 ? 0.096 -37.531 9.078 1 92.12 348 VAL A CA 1
ATOM 2880 C C . VAL A 1 348 ? 0.236 -39.031 8.781 1 92.12 348 VAL A C 1
ATOM 2882 O O . VAL A 1 348 ? -0.617 -39.625 8.117 1 92.12 348 VAL A O 1
ATOM 2885 N N . LYS A 1 349 ? 1.168 -39.656 9.344 1 84.75 349 LYS A N 1
ATOM 2886 C CA . LYS A 1 349 ? 1.395 -41.094 9.141 1 84.75 349 LYS A CA 1
ATOM 2887 C C . LYS A 1 349 ? 0.275 -41.906 9.766 1 84.75 349 LYS A C 1
ATOM 2889 O O . LYS A 1 349 ? 0.05 -43.062 9.375 1 84.75 349 LYS A O 1
ATOM 2894 N N . GLU A 1 350 ? -0.438 -41.312 10.617 1 84.31 350 GLU A N 1
ATOM 2895 C CA . GLU A 1 350 ? -1.446 -42.031 11.383 1 84.31 350 GLU A CA 1
ATOM 2896 C C . GLU A 1 350 ? -2.82 -41.938 10.727 1 84.31 350 GLU A C 1
ATOM 2898 O O . GLU A 1 350 ? -3.779 -42.562 11.18 1 84.31 350 GLU A O 1
ATOM 2903 N N . VAL A 1 351 ? -2.812 -41.125 9.664 1 86.81 351 VAL A N 1
ATOM 2904 C CA . VAL A 1 351 ? -4.09 -40.969 8.977 1 86.81 351 VAL A CA 1
ATOM 2905 C C . VAL A 1 351 ? -4.547 -42.344 8.438 1 86.81 351 VAL A C 1
ATOM 2907 O O . VAL A 1 351 ? -3.736 -43.094 7.918 1 86.81 351 VAL A O 1
ATOM 2910 N N . LYS A 1 352 ? -5.871 -42.531 8.57 1 83.12 352 LYS A N 1
ATOM 2911 C CA . LYS A 1 352 ? -6.418 -43.812 8.18 1 83.12 352 LYS A CA 1
ATOM 2912 C C . LYS A 1 352 ? -7.023 -43.75 6.777 1 83.12 352 LYS A C 1
ATOM 2914 O O . LYS A 1 352 ? -7.422 -42.688 6.312 1 83.12 352 LYS A O 1
ATOM 2919 N N . ASN A 1 353 ? -7.02 -44.875 6.016 1 85.38 353 ASN A N 1
ATOM 2920 C CA . ASN A 1 353 ? -7.715 -45.094 4.754 1 85.38 353 ASN A CA 1
ATOM 2921 C C . ASN A 1 353 ? -6.902 -44.562 3.57 1 85.38 353 ASN A C 1
ATOM 2923 O O . ASN A 1 353 ? -7.086 -45 2.439 1 85.38 353 ASN A O 1
ATOM 2927 N N . ILE A 1 354 ? -6.145 -43.406 3.852 1 93.5 354 ILE A N 1
ATOM 2928 C CA . ILE A 1 354 ? -5.246 -42.938 2.809 1 93.5 354 ILE A CA 1
ATOM 2929 C C . ILE A 1 354 ? -3.838 -42.75 3.377 1 93.5 354 ILE A C 1
ATOM 2931 O O . ILE A 1 354 ? -3.656 -42.719 4.598 1 93.5 354 ILE A O 1
ATOM 2935 N N . ASP A 1 355 ? -2.9 -42.75 2.479 1 93.12 355 ASP A N 1
ATOM 2936 C CA . ASP A 1 355 ? -1.498 -42.531 2.82 1 93.12 355 ASP A CA 1
ATOM 2937 C C . ASP A 1 355 ? -0.98 -41.25 2.205 1 93.12 355 ASP A C 1
ATOM 2939 O O . ASP A 1 355 ? -0.346 -41.25 1.148 1 93.12 355 ASP A O 1
ATOM 2943 N N . PRO A 1 356 ? -1.23 -40.156 2.918 1 94.44 356 PRO A N 1
ATOM 2944 C CA . PRO A 1 356 ? -0.788 -38.844 2.377 1 94.44 356 PRO A CA 1
ATOM 2945 C C . PRO A 1 356 ? 0.728 -38.688 2.438 1 94.44 356 PRO A C 1
ATOM 2947 O O . PRO A 1 356 ? 1.355 -39.031 3.439 1 94.44 356 PRO A O 1
ATOM 2950 N N . ILE A 1 357 ? 1.304 -38.125 1.37 1 94 357 ILE A N 1
ATOM 2951 C CA . ILE A 1 357 ? 2.738 -37.875 1.298 1 94 357 ILE A CA 1
ATOM 2952 C C . ILE A 1 357 ? 2.984 -36.406 0.867 1 94 357 ILE A C 1
ATOM 2954 O O . ILE A 1 357 ? 2.42 -35.969 -0.129 1 94 357 ILE A O 1
ATOM 2958 N N . LEU A 1 358 ? 3.766 -35.688 1.658 1 94.81 358 LEU A N 1
ATOM 2959 C CA . LEU A 1 358 ? 4.234 -34.375 1.214 1 94.81 358 LEU A CA 1
ATOM 2960 C C . LEU A 1 358 ? 5.273 -34.5 0.107 1 94.81 358 LEU A C 1
ATOM 2962 O O . LEU A 1 358 ? 6.344 -35.062 0.326 1 94.81 358 LEU A O 1
ATOM 2966 N N . ARG A 1 359 ? 4.945 -33.906 -1.055 1 95.5 359 ARG A N 1
ATOM 2967 C CA . ARG A 1 359 ? 5.754 -34.25 -2.225 1 95.5 359 ARG A CA 1
ATOM 2968 C C . ARG A 1 359 ? 6.418 -33 -2.793 1 95.5 359 ARG A C 1
ATOM 2970 O O . ARG A 1 359 ? 7.512 -33.062 -3.357 1 95.5 359 ARG A O 1
ATOM 2977 N N . VAL A 1 360 ? 5.734 -31.875 -2.691 1 95.69 360 VAL A N 1
ATOM 2978 C CA . VAL A 1 360 ? 6.262 -30.75 -3.457 1 95.69 360 VAL A CA 1
ATOM 2979 C C . VAL A 1 360 ? 6.004 -29.438 -2.705 1 95.69 360 VAL A C 1
ATOM 2981 O O . VAL A 1 360 ? 4.961 -29.281 -2.072 1 95.69 360 VAL A O 1
ATOM 2984 N N . PHE A 1 361 ? 7.027 -28.516 -2.799 1 97.19 361 PHE A N 1
ATOM 2985 C CA . PHE A 1 361 ? 6.934 -27.156 -2.283 1 97.19 361 PHE A CA 1
ATOM 2986 C C . PHE A 1 361 ? 6.957 -26.141 -3.42 1 97.19 361 PHE A C 1
ATOM 2988 O O . PHE A 1 361 ? 7.766 -26.266 -4.344 1 97.19 361 PHE A O 1
ATOM 2995 N N . THR A 1 362 ? 6.043 -25.203 -3.369 1 96 362 THR A N 1
ATOM 2996 C CA . THR A 1 362 ? 6.023 -24.109 -4.332 1 96 362 THR A CA 1
ATOM 2997 C C . THR A 1 362 ? 5.918 -22.766 -3.613 1 96 362 THR A C 1
ATOM 2999 O O . THR A 1 362 ? 5.516 -22.703 -2.451 1 96 362 THR A O 1
ATOM 3002 N N . GLY A 1 363 ? 6.332 -21.688 -4.277 1 94.56 363 GLY A N 1
ATOM 3003 C CA . GLY A 1 363 ? 6.312 -20.328 -3.773 1 94.56 363 GLY A CA 1
ATOM 3004 C C . GLY A 1 363 ? 7.172 -19.375 -4.586 1 94.56 363 GLY A C 1
ATOM 3005 O O . GLY A 1 363 ? 7.836 -19.797 -5.539 1 94.56 363 GLY A O 1
ATOM 3006 N N . ASP A 1 364 ? 7.152 -18.172 -4.195 1 91.88 364 ASP A N 1
ATOM 3007 C CA . ASP A 1 364 ? 8.008 -17.203 -4.887 1 91.88 364 ASP A CA 1
ATOM 3008 C C . ASP A 1 364 ? 9.477 -17.453 -4.57 1 91.88 364 ASP A C 1
ATOM 3010 O O . ASP A 1 364 ? 9.812 -18.375 -3.834 1 91.88 364 ASP A O 1
ATOM 3014 N N . ASN A 1 365 ? 10.273 -16.672 -5.098 1 92.94 365 ASN A N 1
ATOM 3015 C CA . ASN A 1 365 ? 11.703 -16.922 -4.992 1 92.94 365 ASN A CA 1
ATOM 3016 C C . ASN A 1 365 ? 12.164 -16.922 -3.539 1 92.94 365 ASN A C 1
ATOM 3018 O O . ASN A 1 365 ? 12.852 -17.859 -3.1 1 92.94 365 ASN A O 1
ATOM 3022 N N . PRO A 1 366 ? 11.781 -15.961 -2.74 1 93.5 366 PRO A N 1
ATOM 3023 C CA . PRO A 1 366 ? 12.211 -15.977 -1.34 1 93.5 366 PRO A CA 1
ATOM 3024 C C . PRO A 1 366 ? 11.688 -17.203 -0.578 1 93.5 366 PRO A C 1
ATOM 3026 O O . PRO A 1 366 ? 12.391 -17.734 0.28 1 93.5 366 PRO A O 1
ATOM 3029 N N . ALA A 1 367 ? 10.492 -17.625 -0.87 1 95.38 367 ALA A N 1
ATOM 3030 C CA . ALA A 1 367 ? 9.922 -18.797 -0.199 1 95.38 367 ALA A CA 1
ATOM 3031 C C . ALA A 1 367 ? 10.711 -20.062 -0.526 1 95.38 367 ALA A C 1
ATOM 3033 O O . ALA A 1 367 ? 11 -20.859 0.362 1 95.38 367 ALA A O 1
ATOM 3034 N N . ARG A 1 368 ? 11.023 -20.188 -1.757 1 96.38 368 ARG A N 1
ATOM 3035 C CA . ARG A 1 368 ? 11.773 -21.359 -2.178 1 96.38 368 ARG A CA 1
ATOM 3036 C C . ARG A 1 368 ? 13.195 -21.328 -1.608 1 96.38 368 ARG A C 1
ATOM 3038 O O . ARG A 1 368 ? 13.727 -22.375 -1.205 1 96.38 368 ARG A O 1
ATOM 3045 N N . GLN A 1 369 ? 13.766 -20.125 -1.617 1 96.19 369 GLN A N 1
ATOM 3046 C CA . GLN A 1 369 ? 15.094 -19.969 -1.031 1 96.19 369 GLN A CA 1
ATOM 3047 C C . GLN A 1 369 ? 15.086 -20.312 0.455 1 96.19 369 GLN A C 1
ATOM 3049 O O . GLN A 1 369 ? 15.992 -20.984 0.948 1 96.19 369 GLN A O 1
ATOM 3054 N N . PHE A 1 370 ? 14.047 -20.016 1.128 1 96.12 370 PHE A N 1
ATOM 3055 C CA . PHE A 1 370 ? 13.906 -20.312 2.547 1 96.12 370 PHE A CA 1
ATOM 3056 C C . PHE A 1 370 ? 13.781 -21.828 2.768 1 96.12 370 PHE A C 1
ATOM 3058 O O . PHE A 1 370 ? 14.484 -22.391 3.596 1 96.12 370 PHE A O 1
ATOM 3065 N N . GLU A 1 371 ? 12.867 -22.391 1.997 1 97.56 371 GLU A N 1
ATOM 3066 C CA . GLU A 1 371 ? 12.555 -23.812 2.203 1 97.56 371 GLU A CA 1
ATOM 3067 C C . GLU A 1 371 ? 13.758 -24.688 1.883 1 97.56 371 GLU A C 1
ATOM 3069 O O . GLU A 1 371 ? 13.984 -25.703 2.549 1 97.56 371 GLU A O 1
ATOM 3074 N N . SER A 1 372 ? 14.555 -24.281 0.886 1 97.25 372 SER A N 1
ATOM 3075 C CA . SER A 1 372 ? 15.672 -25.094 0.433 1 97.25 372 SER A CA 1
ATOM 3076 C C . SER A 1 372 ? 16.953 -24.734 1.168 1 97.25 372 SER A C 1
ATOM 3078 O O . SER A 1 372 ? 17.953 -25.453 1.077 1 97.25 372 SER A O 1
ATOM 3080 N N . GLY A 1 373 ? 16.969 -23.625 1.872 1 96.88 373 GLY A N 1
ATOM 3081 C CA . GLY A 1 373 ? 18.172 -23.156 2.535 1 96.88 373 GLY A CA 1
ATOM 3082 C C . GLY A 1 373 ? 19.125 -22.422 1.601 1 96.88 373 GLY A C 1
ATOM 3083 O O . GLY A 1 373 ? 20.344 -22.469 1.786 1 96.88 373 GLY A O 1
ATOM 3084 N N . GLN A 1 374 ? 18.594 -21.812 0.586 1 96.19 374 GLN A N 1
ATOM 3085 C CA . GLN A 1 374 ? 19.344 -21.078 -0.417 1 96.19 374 GLN A CA 1
ATOM 3086 C C . GLN A 1 374 ? 19.547 -19.625 -0.002 1 96.19 374 GLN A C 1
ATOM 3088 O O . GLN A 1 374 ? 18.734 -19.078 0.758 1 96.19 374 GLN A O 1
ATOM 3093 N N . GLN A 1 375 ? 20.625 -19.047 -0.465 1 93.31 375 GLN A N 1
ATOM 3094 C CA . GLN A 1 375 ? 20.844 -17.625 -0.217 1 93.31 375 GLN A CA 1
ATOM 3095 C C . GLN A 1 375 ? 19.719 -16.797 -0.833 1 93.31 375 GLN A C 1
ATOM 3097 O O . GLN A 1 375 ? 19.203 -17.125 -1.902 1 93.31 375 GLN A O 1
ATOM 3102 N N . ARG A 1 376 ? 19.359 -15.742 -0.185 1 89.44 376 ARG A N 1
ATOM 3103 C CA . ARG A 1 376 ? 18.344 -14.836 -0.69 1 89.44 376 ARG A CA 1
ATOM 3104 C C . ARG A 1 376 ? 18.922 -13.836 -1.675 1 89.44 376 ARG A C 1
ATOM 3106 O O . ARG A 1 376 ? 19.672 -12.93 -1.28 1 89.44 376 ARG A O 1
ATOM 3113 N N . GLY A 1 377 ? 18.516 -14.031 -2.857 1 85.56 377 GLY A N 1
ATOM 3114 C CA . GLY A 1 377 ? 19.062 -13.156 -3.883 1 85.56 377 GLY A CA 1
ATOM 3115 C C . GLY A 1 377 ? 20.562 -13.328 -4.07 1 85.56 377 GLY A C 1
ATOM 3116 O O . GLY A 1 377 ? 21.109 -14.406 -3.814 1 85.56 377 GLY A O 1
ATOM 3117 N N . GLY A 1 378 ? 21.266 -12.414 -4.715 1 86.06 378 GLY A N 1
ATOM 3118 C CA . GLY A 1 378 ? 22.719 -12.398 -4.852 1 86.06 378 GLY A CA 1
ATOM 3119 C C . GLY A 1 378 ? 23.203 -13.203 -6.039 1 86.06 378 GLY A C 1
ATOM 3120 O O . GLY A 1 378 ? 22.547 -13.258 -7.078 1 86.06 378 GLY A O 1
ATOM 3121 N N . LYS A 1 379 ? 24.328 -13.82 -5.844 1 91.44 379 LYS A N 1
ATOM 3122 C CA . LYS A 1 379 ? 25.047 -14.516 -6.914 1 91.44 379 LYS A CA 1
ATOM 3123 C C . LYS A 1 379 ? 24.344 -15.828 -7.273 1 91.44 379 LYS A C 1
ATOM 3125 O O . LYS A 1 379 ? 24.312 -16.21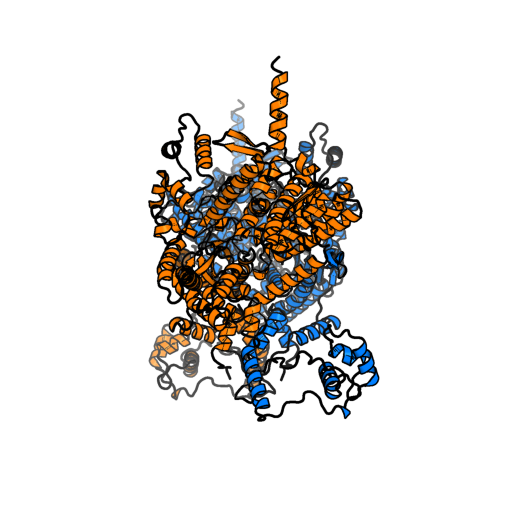9 -8.445 1 91.44 379 LYS A O 1
ATOM 3130 N N . PHE A 1 380 ? 23.828 -16.531 -6.246 1 94.38 380 PHE A N 1
ATOM 3131 C CA . PHE A 1 380 ? 23.188 -17.828 -6.445 1 94.38 380 PHE A CA 1
ATOM 3132 C C . PHE A 1 380 ? 21.719 -17.781 -6.004 1 94.38 380 PHE A C 1
ATOM 3134 O O . PHE A 1 380 ? 21.328 -18.484 -5.07 1 94.38 380 PHE A O 1
ATOM 3141 N N . SER A 1 381 ? 20.938 -17.094 -6.793 1 92.88 381 SER A N 1
ATOM 3142 C CA . SER A 1 381 ? 19.578 -16.797 -6.371 1 92.88 381 SER A CA 1
ATOM 3143 C C . SER A 1 381 ? 18.625 -17.953 -6.645 1 92.88 381 SER A C 1
ATOM 3145 O O . SER A 1 381 ? 17.625 -18.125 -5.957 1 92.88 381 SER A O 1
ATOM 3147 N N . CYS A 1 382 ? 18.922 -18.766 -7.641 1 95.88 382 CYS A N 1
ATOM 3148 C CA . CYS A 1 382 ? 18.047 -19.891 -7.953 1 95.88 382 CYS A CA 1
ATOM 3149 C C . CYS A 1 382 ? 18.422 -21.109 -7.117 1 95.88 382 CYS A C 1
ATOM 3151 O O . CYS A 1 382 ? 19.594 -21.344 -6.828 1 95.88 382 CYS A O 1
ATOM 3153 N N . VAL A 1 383 ? 17.5 -21.953 -6.777 1 95 383 VAL A N 1
ATOM 3154 C CA . VAL A 1 383 ? 17.719 -23.125 -5.934 1 95 383 VAL A CA 1
ATOM 3155 C C . VAL A 1 383 ? 18.578 -24.141 -6.68 1 95 383 VAL A C 1
ATOM 3157 O O . VAL A 1 383 ? 19.172 -25.031 -6.066 1 95 383 VAL A O 1
ATOM 3160 N N . CYS A 1 384 ? 18.75 -23.953 -8 1 94.81 384 CYS A N 1
ATOM 3161 C CA . CYS A 1 384 ? 19.516 -24.922 -8.789 1 94.81 384 CYS A CA 1
ATOM 3162 C C . CYS A 1 384 ? 21.016 -24.672 -8.633 1 94.81 384 CYS A C 1
ATOM 3164 O O . CYS A 1 384 ? 21.812 -25.547 -8.977 1 94.81 384 CYS A O 1
ATOM 3166 N N . GLY A 1 385 ? 21.453 -23.516 -8.172 1 93.62 385 GLY A N 1
ATOM 3167 C CA . GLY A 1 385 ? 22.844 -23.266 -7.859 1 93.62 385 GLY A CA 1
ATOM 3168 C C . GLY A 1 385 ? 23.609 -22.625 -9 1 93.62 385 GLY A C 1
ATOM 3169 O O . GLY A 1 385 ? 24.812 -22.375 -8.891 1 93.62 385 GLY A O 1
ATOM 3170 N N . VAL A 1 386 ? 22.938 -22.328 -10.109 1 95.25 386 VAL A N 1
ATOM 3171 C CA . VAL A 1 386 ? 23.594 -21.625 -11.211 1 95.25 386 VAL A CA 1
ATOM 3172 C C . VAL A 1 386 ? 23.781 -20.156 -10.828 1 95.25 386 VAL A C 1
ATOM 3174 O O . VAL A 1 386 ? 22.844 -19.516 -10.32 1 95.25 386 VAL A O 1
ATOM 3177 N N . PRO A 1 387 ? 24.969 -19.641 -11.086 1 94.56 387 PRO A N 1
ATOM 3178 C CA . PRO A 1 387 ? 25.141 -18.219 -10.805 1 94.56 387 PRO A CA 1
ATOM 3179 C C . PRO A 1 387 ? 24.234 -17.328 -11.664 1 94.56 387 PRO A C 1
ATOM 3181 O O . PRO A 1 387 ? 24.047 -17.609 -12.852 1 94.56 387 PRO A O 1
ATOM 3184 N N . THR A 1 388 ? 23.781 -16.281 -11.062 1 94.25 388 THR A N 1
ATOM 3185 C CA . THR A 1 388 ? 22.844 -15.383 -11.734 1 94.25 388 THR A CA 1
ATOM 3186 C C . THR A 1 388 ? 23.453 -14.812 -13.008 1 94.25 388 THR A C 1
ATOM 3188 O O . THR A 1 388 ? 22.75 -14.594 -13.992 1 94.25 388 THR A O 1
ATOM 3191 N N . SER A 1 389 ? 24.75 -14.617 -13.047 1 92.5 389 SER A N 1
ATOM 3192 C CA . SER A 1 389 ? 25.438 -14.062 -14.211 1 92.5 389 SER A CA 1
ATOM 3193 C C . SER A 1 389 ? 25.406 -15.031 -15.391 1 92.5 389 SER A C 1
ATOM 3195 O O . SER A 1 389 ? 25.609 -14.633 -16.531 1 92.5 389 SER A O 1
ATOM 3197 N N . GLU A 1 390 ? 25.125 -16.328 -15.094 1 94.62 390 GLU A N 1
ATOM 3198 C CA . GLU A 1 390 ? 25.156 -17.359 -16.125 1 94.62 390 GLU A CA 1
ATOM 3199 C C . GLU A 1 390 ? 23.75 -17.797 -16.516 1 94.62 390 GLU A C 1
ATOM 3201 O O . GLU A 1 390 ? 23.578 -18.781 -17.25 1 94.62 390 GLU A O 1
ATOM 3206 N N . HIS A 1 391 ? 22.797 -17.125 -16.109 1 94.69 391 HIS A N 1
ATOM 3207 C CA . HIS A 1 391 ? 21.422 -17.531 -16.359 1 94.69 391 HIS A CA 1
ATOM 3208 C C . HIS A 1 391 ? 21.094 -17.453 -17.859 1 94.69 391 HIS A C 1
ATOM 3210 O O . HIS A 1 391 ? 20.172 -18.125 -18.328 1 94.69 391 HIS A O 1
ATOM 3216 N N . ASN A 1 392 ? 21.859 -16.641 -18.609 1 92.5 392 ASN A N 1
ATOM 3217 C CA . ASN A 1 392 ? 21.625 -16.562 -20.047 1 92.5 392 ASN A CA 1
ATOM 3218 C C . ASN A 1 392 ? 22.547 -17.516 -20.797 1 92.5 392 ASN A C 1
ATOM 3220 O O . ASN A 1 392 ? 22.5 -17.578 -22.031 1 92.5 392 ASN A O 1
ATOM 3224 N N . ASN A 1 393 ? 23.375 -18.188 -20.062 1 93.69 393 ASN A N 1
ATOM 3225 C CA . ASN A 1 393 ? 24.234 -19.234 -20.625 1 93.69 393 ASN A CA 1
ATOM 3226 C C . ASN A 1 393 ? 23.562 -20.609 -20.547 1 93.69 393 ASN A C 1
ATOM 3228 O O . ASN A 1 393 ? 23.781 -21.344 -19.594 1 93.69 393 ASN A O 1
ATOM 3232 N N . PHE A 1 394 ? 22.984 -21.016 -21.609 1 93.25 394 PHE A N 1
ATOM 3233 C CA . PHE A 1 394 ? 22.141 -22.203 -21.625 1 93.25 394 PHE A CA 1
ATOM 3234 C C . PHE A 1 394 ? 22.984 -23.469 -21.453 1 93.25 394 PHE A C 1
ATOM 3236 O O . PHE A 1 394 ? 22.531 -24.438 -20.859 1 93.25 394 PHE A O 1
ATOM 3243 N N . ILE A 1 395 ? 24.156 -23.375 -21.906 1 91.75 395 ILE A N 1
ATOM 3244 C CA . ILE A 1 395 ? 25.016 -24.547 -21.797 1 91.75 395 ILE A CA 1
ATOM 3245 C C . ILE A 1 395 ? 25.297 -24.844 -20.312 1 91.75 395 ILE A C 1
ATOM 3247 O O . ILE A 1 395 ? 25.125 -25.969 -19.859 1 91.75 395 ILE A O 1
ATOM 3251 N N . THR A 1 396 ? 25.594 -23.844 -19.625 1 92.38 396 THR A N 1
ATOM 3252 C CA . THR A 1 396 ? 25.844 -23.984 -18.203 1 92.38 396 THR A CA 1
ATOM 3253 C C . THR A 1 396 ? 24.547 -24.359 -17.469 1 92.38 396 THR A C 1
ATOM 3255 O O . THR A 1 396 ? 24.562 -25.219 -16.578 1 92.38 396 THR A O 1
ATOM 3258 N N . CYS A 1 397 ? 23.484 -23.797 -17.844 1 94.56 397 CYS A N 1
ATOM 3259 C CA . CYS A 1 397 ? 22.203 -24 -17.172 1 94.56 397 CYS A CA 1
ATOM 3260 C C . CYS A 1 397 ? 21.703 -25.438 -17.375 1 94.56 397 CYS A C 1
ATOM 3262 O O . CYS A 1 397 ? 21.141 -26.031 -16.453 1 94.56 397 CYS A O 1
ATOM 3264 N N . TYR A 1 398 ? 21.953 -25.953 -18.547 1 92.5 398 TYR A N 1
ATOM 3265 C CA . TYR A 1 398 ? 21.422 -27.281 -18.875 1 92.5 398 TYR A CA 1
ATOM 3266 C C . TYR A 1 398 ? 22.281 -28.375 -18.281 1 92.5 398 TYR A C 1
ATOM 3268 O O . TYR A 1 398 ? 21.812 -29.516 -18.094 1 92.5 398 TYR A O 1
ATOM 3276 N N . THR A 1 399 ? 23.516 -28.031 -17.891 1 88.56 399 THR A N 1
ATOM 3277 C CA . THR A 1 399 ? 24.438 -29.062 -17.438 1 88.56 399 THR A CA 1
ATOM 3278 C C . THR A 1 399 ? 24.531 -29.078 -15.906 1 88.56 399 THR A C 1
ATOM 3280 O O . THR A 1 399 ? 25 -30.062 -15.32 1 88.56 399 THR A O 1
ATOM 3283 N N . THR A 1 400 ? 24 -28.094 -15.328 1 89.31 400 THR A N 1
ATOM 3284 C CA . THR A 1 400 ? 24.047 -28.047 -13.867 1 89.31 400 THR A CA 1
ATOM 3285 C C . THR A 1 400 ? 22.922 -28.859 -13.266 1 89.31 400 THR A C 1
ATOM 3287 O O . THR A 1 400 ? 21.75 -28.703 -13.641 1 89.31 400 THR A O 1
ATOM 3290 N N . GLU A 1 401 ? 23.312 -29.672 -12.344 1 87.88 401 GLU A N 1
ATOM 3291 C CA . GLU A 1 401 ? 22.328 -30.516 -11.672 1 87.88 401 GLU A CA 1
ATOM 3292 C C . GLU A 1 401 ? 21.891 -29.906 -10.344 1 87.88 401 GLU A C 1
ATOM 3294 O O . GLU A 1 401 ? 22.703 -29.75 -9.43 1 87.88 401 GLU A O 1
ATOM 3299 N N . PRO A 1 402 ? 20.641 -29.578 -10.25 1 90.69 402 PRO A N 1
ATOM 3300 C CA . PRO A 1 402 ? 20.172 -29.047 -8.961 1 90.69 402 PRO A CA 1
ATOM 3301 C C . PRO A 1 402 ? 20.281 -30.062 -7.832 1 90.69 402 PRO A C 1
ATOM 3303 O O . PRO A 1 402 ? 19.891 -31.219 -7.992 1 90.69 402 PRO A O 1
ATOM 3306 N N . PRO A 1 403 ? 20.734 -29.656 -6.719 1 93.62 403 PRO A N 1
ATOM 3307 C CA . PRO A 1 403 ? 20.844 -30.594 -5.59 1 93.62 403 PRO A CA 1
ATOM 3308 C C . PRO A 1 403 ? 19.5 -30.891 -4.938 1 93.62 403 PRO A C 1
ATOM 3310 O O . PRO A 1 403 ? 18.625 -30.031 -4.879 1 93.62 403 PRO A O 1
ATOM 3313 N N . THR A 1 404 ? 19.375 -32.125 -4.441 1 95.25 404 THR A N 1
ATOM 3314 C CA . THR A 1 404 ? 18.219 -32.5 -3.643 1 95.25 404 THR A CA 1
ATOM 3315 C C . THR A 1 404 ? 18.312 -31.922 -2.236 1 95.25 404 THR A C 1
ATOM 3317 O O . THR A 1 404 ? 19.344 -31.359 -1.863 1 95.25 404 THR A O 1
ATOM 3320 N N . LEU A 1 405 ? 17.25 -32.094 -1.482 1 96.88 405 LEU A N 1
ATOM 3321 C CA . LEU A 1 405 ? 17.281 -31.594 -0.112 1 96.88 405 LEU A CA 1
ATOM 3322 C C . LEU A 1 405 ? 18.312 -32.312 0.722 1 96.88 405 LEU A C 1
ATOM 3324 O O . LEU A 1 405 ? 19.016 -31.703 1.532 1 96.88 405 LEU A O 1
ATOM 3328 N N . GLU A 1 406 ? 18.391 -33.625 0.473 1 96.88 406 GLU A N 1
ATOM 3329 C CA . GLU A 1 406 ? 19.375 -34.406 1.207 1 96.88 406 GLU A CA 1
ATOM 3330 C C . GLU A 1 406 ? 20.797 -34.031 0.835 1 96.88 406 GLU A C 1
ATOM 3332 O O . GLU A 1 406 ? 21.672 -33.938 1.703 1 96.88 406 GLU A O 1
ATOM 3337 N N . GLU A 1 407 ? 21.062 -33.812 -0.406 1 95.81 407 GLU A N 1
ATOM 3338 C CA . GLU A 1 407 ? 22.391 -33.406 -0.847 1 95.81 407 GLU A CA 1
ATOM 3339 C C . GLU A 1 407 ? 22.766 -32.031 -0.26 1 95.81 407 GLU A C 1
ATOM 3341 O O . GLU A 1 407 ? 23.906 -31.812 0.126 1 95.81 407 GLU A O 1
ATOM 3346 N N . ARG A 1 408 ? 21.828 -31.141 -0.213 1 96.62 408 ARG A N 1
ATOM 3347 C CA . ARG A 1 408 ? 22.031 -29.844 0.413 1 96.62 408 ARG A CA 1
ATOM 3348 C C . ARG A 1 408 ? 22.406 -30 1.886 1 96.62 408 ARG A C 1
ATOM 3350 O O . ARG A 1 408 ? 23.344 -29.359 2.367 1 96.62 408 ARG A O 1
ATOM 3357 N N . ARG A 1 409 ? 21.609 -30.797 2.584 1 96.81 409 ARG A N 1
ATOM 3358 C CA . ARG A 1 409 ? 21.906 -31.078 3.99 1 96.81 409 ARG A CA 1
ATOM 3359 C C . ARG A 1 409 ? 23.312 -31.625 4.164 1 96.81 409 ARG A C 1
ATOM 3361 O O . ARG A 1 409 ? 24.062 -31.156 5.023 1 96.81 409 ARG A O 1
ATOM 3368 N N . ARG A 1 410 ? 23.688 -32.562 3.312 1 95.38 410 ARG A N 1
ATOM 3369 C CA . ARG A 1 410 ? 25 -33.188 3.383 1 95.38 410 ARG A CA 1
ATOM 3370 C C . ARG A 1 410 ? 26.109 -32.188 3.164 1 95.38 410 ARG A C 1
ATOM 3372 O O . ARG A 1 410 ? 27.156 -32.219 3.818 1 95.38 410 ARG A O 1
ATOM 3379 N N . HIS A 1 411 ? 25.828 -31.328 2.25 1 94.75 411 HIS A N 1
ATOM 3380 C CA . HIS A 1 411 ? 26.797 -30.281 1.973 1 94.75 411 HIS A CA 1
ATOM 3381 C C . HIS A 1 411 ? 27.031 -29.406 3.197 1 94.75 411 HIS A C 1
ATOM 3383 O O . HIS A 1 411 ? 28.156 -28.938 3.43 1 94.75 411 HIS A O 1
ATOM 3389 N N . VAL A 1 412 ? 26.016 -29.109 3.938 1 95.81 412 VAL A N 1
ATOM 3390 C CA . VAL A 1 412 ? 26.094 -28.25 5.109 1 95.81 412 VAL A CA 1
ATOM 3391 C C . VAL A 1 412 ? 26.844 -28.969 6.23 1 95.81 412 VAL A C 1
ATOM 3393 O O . VAL A 1 412 ? 27.75 -28.406 6.855 1 95.81 412 VAL A O 1
ATOM 3396 N N . VAL A 1 413 ? 26.547 -30.281 6.453 1 95.38 413 VAL A N 1
ATOM 3397 C CA . VAL A 1 413 ? 27.078 -31.016 7.605 1 95.38 413 VAL A CA 1
ATOM 3398 C C . VAL A 1 413 ? 28.484 -31.531 7.289 1 95.38 413 VAL A C 1
ATOM 3400 O O . VAL A 1 413 ? 29.172 -32.031 8.172 1 95.38 413 VAL A O 1
ATOM 3403 N N . ALA A 1 414 ? 28.938 -31.359 6.059 1 93.88 414 ALA A N 1
ATOM 3404 C CA . ALA A 1 414 ? 30.266 -31.812 5.656 1 93.88 414 ALA A CA 1
ATOM 3405 C C . ALA A 1 414 ? 31.359 -31 6.371 1 93.88 414 ALA A C 1
ATOM 3407 O O . ALA A 1 414 ? 32.469 -31.469 6.52 1 93.88 414 ALA A O 1
ATOM 3408 N N . GLY A 1 415 ? 31.031 -29.812 6.758 1 92.5 415 GLY A N 1
ATOM 3409 C CA . GLY A 1 415 ? 31.969 -28.984 7.492 1 92.5 415 GLY A CA 1
ATOM 3410 C C . GLY A 1 415 ? 31.594 -28.797 8.953 1 92.5 415 GLY A C 1
ATOM 3411 O O . GLY A 1 415 ? 30.766 -29.547 9.484 1 92.5 415 GLY A O 1
ATOM 3412 N N . GLU A 1 416 ? 32.25 -27.797 9.578 1 90.94 416 GLU A N 1
ATOM 3413 C CA . GLU A 1 416 ? 32.062 -27.641 11.016 1 90.94 416 GLU A CA 1
ATOM 3414 C C . GLU A 1 416 ? 31.203 -26.422 11.328 1 90.94 416 GLU A C 1
ATOM 3416 O O . GLU A 1 416 ? 30.641 -26.312 12.422 1 90.94 416 GLU A O 1
ATOM 3421 N N . ALA A 1 417 ? 31.031 -25.625 10.398 1 93.81 417 ALA A N 1
ATOM 3422 C CA . ALA A 1 417 ? 30.375 -24.344 10.641 1 93.81 417 ALA A CA 1
ATOM 3423 C C . ALA A 1 417 ? 28.938 -24.547 11.117 1 93.81 417 ALA A C 1
ATOM 3425 O O . ALA A 1 417 ? 28.422 -23.766 11.914 1 93.81 417 ALA A O 1
ATOM 3426 N N . TRP A 1 418 ? 28.234 -25.625 10.68 1 94.69 418 TRP A N 1
ATOM 3427 C CA . TRP A 1 418 ? 26.812 -25.859 10.969 1 94.69 418 TRP A CA 1
ATOM 3428 C C . TRP A 1 418 ? 26.594 -26.047 12.461 1 94.69 418 TRP A C 1
ATOM 3430 O O . TRP A 1 418 ? 25.484 -25.844 12.969 1 94.69 418 TRP A O 1
ATOM 3440 N N . ARG A 1 419 ? 27.547 -26.359 13.195 1 92.25 419 ARG A N 1
ATOM 3441 C CA . ARG A 1 419 ? 27.453 -26.625 14.625 1 92.25 419 ARG A CA 1
ATOM 3442 C C . ARG A 1 419 ? 27.062 -25.359 15.383 1 92.25 419 ARG A C 1
ATOM 3444 O O . ARG A 1 419 ? 26.484 -25.422 16.469 1 92.25 419 ARG A O 1
ATOM 3451 N N . LYS A 1 420 ? 27.297 -24.266 14.758 1 91.56 420 LYS A N 1
ATOM 3452 C CA . LYS A 1 420 ? 26.938 -23 15.375 1 91.56 420 LYS A CA 1
ATOM 3453 C C . LYS A 1 420 ? 25.422 -22.812 15.43 1 91.56 420 LYS A C 1
ATOM 3455 O O . LYS A 1 420 ? 24.922 -21.969 16.156 1 91.56 420 LYS A O 1
ATOM 3460 N N . MET A 1 421 ? 24.719 -23.594 14.727 1 92.56 421 MET A N 1
ATOM 3461 C CA . MET A 1 421 ? 23.266 -23.484 14.695 1 92.56 421 MET A CA 1
ATOM 3462 C C . MET A 1 421 ? 22.656 -23.859 16.047 1 92.56 421 MET A C 1
ATOM 3464 O O . MET A 1 421 ? 21.578 -23.406 16.391 1 92.56 421 MET A O 1
ATOM 3468 N N . SER A 1 422 ? 23.406 -24.578 16.812 1 88.44 422 SER A N 1
ATOM 3469 C CA . SER A 1 422 ? 22.953 -24.969 18.141 1 88.44 422 SER A CA 1
ATOM 3470 C C . SER A 1 422 ? 22.875 -23.766 19.078 1 88.44 422 SER A C 1
ATOM 3472 O O . SER A 1 422 ? 22.141 -23.781 20.062 1 88.44 422 SER A O 1
ATOM 3474 N N . THR A 1 423 ? 23.625 -22.766 18.734 1 88.12 423 THR A N 1
ATOM 3475 C CA . THR A 1 423 ? 23.641 -21.562 19.578 1 88.12 423 THR A CA 1
ATOM 3476 C C . THR A 1 423 ? 22.641 -20.531 19.062 1 88.12 423 THR A C 1
ATOM 3478 O O . THR A 1 423 ? 22.641 -19.391 19.531 1 88.12 423 THR A O 1
ATOM 3481 N N . GLY A 1 424 ? 21.938 -20.938 18.094 1 85.5 424 GLY A N 1
ATOM 3482 C CA . GLY A 1 424 ? 20.891 -20.031 17.641 1 85.5 424 GLY A CA 1
ATOM 3483 C C . GLY A 1 424 ? 21.234 -19.344 16.328 1 85.5 424 GLY A C 1
ATOM 3484 O O . GLY A 1 424 ? 20.422 -18.578 15.805 1 85.5 424 GLY A O 1
ATOM 3485 N N . VAL A 1 425 ? 22.375 -19.594 15.812 1 90.62 425 VAL A N 1
ATOM 3486 C CA . VAL A 1 425 ? 22.75 -19.031 14.516 1 90.62 425 VAL A CA 1
ATOM 3487 C C . VAL A 1 425 ? 22 -19.766 13.406 1 90.62 425 VAL A C 1
ATOM 3489 O O . VAL A 1 425 ? 22.047 -21 13.32 1 90.62 425 VAL A O 1
ATOM 3492 N N . VAL A 1 426 ? 21.359 -19.031 12.547 1 91.25 426 VAL A N 1
ATOM 3493 C CA . VAL A 1 426 ? 20.5 -19.625 11.531 1 91.25 426 VAL A CA 1
ATOM 3494 C C . VAL A 1 426 ? 21.312 -19.906 10.266 1 91.25 426 VAL A C 1
ATOM 3496 O O . VAL A 1 426 ? 21.172 -20.953 9.648 1 91.25 426 VAL A O 1
ATOM 3499 N N . ASN A 1 427 ? 22.125 -18.938 9.852 1 92.69 427 ASN A N 1
ATOM 3500 C CA . ASN A 1 427 ? 22.984 -19.062 8.68 1 92.69 427 ASN A CA 1
ATOM 3501 C C . ASN A 1 427 ? 24.453 -19.234 9.078 1 92.69 427 ASN A C 1
ATOM 3503 O O . ASN A 1 427 ? 25.188 -18.25 9.156 1 92.69 427 ASN A O 1
ATOM 3507 N N . PRO A 1 428 ? 24.844 -20.422 9.148 1 94.06 428 PRO A N 1
ATOM 3508 C CA . PRO A 1 428 ? 26.125 -20.703 9.773 1 94.06 428 PRO A CA 1
ATOM 3509 C C . PRO A 1 428 ? 27.312 -20.188 8.953 1 94.06 428 PRO A C 1
ATOM 3511 O O . PRO A 1 428 ? 28.406 -20 9.492 1 94.06 428 PRO A O 1
ATOM 3514 N N . PHE A 1 429 ? 27.156 -19.922 7.688 1 93.69 429 PHE A N 1
ATOM 3515 C CA . PHE A 1 429 ? 28.266 -19.547 6.828 1 93.69 429 PHE A CA 1
ATOM 3516 C C . PHE A 1 429 ? 28.406 -18.031 6.754 1 93.69 429 PHE A C 1
ATOM 3518 O O . PHE A 1 429 ? 29.312 -17.516 6.098 1 93.69 429 PHE A O 1
ATOM 3525 N N . GLN A 1 430 ? 27.484 -17.391 7.367 1 88.75 430 GLN A N 1
ATOM 3526 C CA . GLN A 1 430 ? 27.531 -15.938 7.359 1 88.75 430 GLN A CA 1
ATOM 3527 C C . GLN A 1 430 ? 28.406 -15.406 8.492 1 88.75 430 GLN A C 1
ATOM 3529 O O . GLN A 1 430 ? 28.359 -15.922 9.609 1 88.75 430 GLN A O 1
ATOM 3534 N N . GLY A 1 431 ? 29.281 -14.352 8.211 1 85.62 431 GLY A N 1
ATOM 3535 C CA . GLY A 1 431 ? 30.047 -13.648 9.219 1 85.62 431 GLY A CA 1
ATOM 3536 C C . GLY A 1 431 ? 31.188 -14.469 9.773 1 85.62 431 GLY A C 1
ATOM 3537 O O . GLY A 1 431 ? 31.641 -14.25 10.906 1 85.62 431 GLY A O 1
ATOM 3538 N N . LEU A 1 432 ? 31.656 -15.391 9.016 1 91.94 432 LEU A N 1
ATOM 3539 C CA . LEU A 1 432 ? 32.75 -16.234 9.453 1 91.94 432 LEU A CA 1
ATOM 3540 C C . LEU A 1 432 ? 34.062 -15.469 9.422 1 91.94 432 LEU A C 1
ATOM 3542 O O . LEU A 1 432 ? 34.25 -14.57 8.594 1 91.94 432 LEU A O 1
ATOM 3546 N N . LYS A 1 433 ? 34.875 -15.836 10.367 1 91.75 433 LYS A N 1
ATOM 3547 C CA . LYS A 1 433 ? 36.25 -15.312 10.352 1 91.75 433 LYS A CA 1
ATOM 3548 C C . LYS A 1 433 ? 37.094 -16.031 9.312 1 91.75 433 LYS A C 1
ATOM 3550 O O . LYS A 1 433 ? 36.75 -17.109 8.836 1 91.75 433 LYS A O 1
ATOM 3555 N N . LYS A 1 434 ? 38.25 -15.469 8.875 1 92.88 434 LYS A N 1
ATOM 3556 C CA . LYS A 1 434 ? 39.094 -16.031 7.848 1 92.88 434 LYS A CA 1
ATOM 3557 C C . LYS A 1 434 ? 39.531 -17.453 8.195 1 92.88 434 LYS A C 1
ATOM 3559 O O . LYS A 1 434 ? 39.438 -18.344 7.359 1 92.88 434 LYS A O 1
ATOM 3564 N N . ASP A 1 435 ? 39.938 -17.594 9.477 1 90 435 ASP A N 1
ATOM 3565 C CA . ASP A 1 435 ? 40.406 -18.906 9.914 1 90 435 ASP A CA 1
ATOM 3566 C C . ASP A 1 435 ? 39.281 -19.953 9.844 1 90 435 ASP A C 1
ATOM 3568 O O . ASP A 1 435 ? 39.531 -21.109 9.516 1 90 435 ASP A O 1
ATOM 3572 N N . ASP A 1 436 ? 38.094 -19.594 10.164 1 92.88 436 ASP A N 1
ATOM 3573 C CA . ASP A 1 436 ? 36.938 -20.484 10.102 1 92.88 436 ASP A CA 1
ATOM 3574 C C . ASP A 1 436 ? 36.625 -20.891 8.656 1 92.88 436 ASP A C 1
ATOM 3576 O O . ASP A 1 436 ? 36.219 -22.016 8.391 1 92.88 436 ASP A O 1
ATOM 3580 N N . ILE A 1 437 ? 36.812 -19.969 7.727 1 94.75 437 ILE A N 1
ATOM 3581 C CA . ILE A 1 437 ? 36.531 -20.219 6.316 1 94.75 437 ILE A CA 1
ATOM 3582 C C . ILE A 1 437 ? 37.562 -21.234 5.781 1 94.75 437 ILE A C 1
ATOM 3584 O O . ILE A 1 437 ? 37.188 -22.141 5.031 1 94.75 437 ILE A O 1
ATOM 3588 N N . LEU A 1 438 ? 38.812 -21 6.152 1 93.25 438 LEU A N 1
ATOM 3589 C CA . LEU A 1 438 ? 39.875 -21.906 5.719 1 93.25 438 LEU A CA 1
ATOM 3590 C C . LEU A 1 438 ? 39.625 -23.328 6.227 1 93.25 438 LEU A C 1
ATOM 3592 O O . LEU A 1 438 ? 39.812 -24.297 5.488 1 93.25 438 LEU A O 1
ATOM 3596 N N . LEU A 1 439 ? 39.188 -23.391 7.434 1 92.06 439 LEU A N 1
ATOM 3597 C CA . LEU A 1 439 ? 38.875 -24.703 8 1 92.06 439 LEU A CA 1
ATOM 3598 C C . LEU A 1 439 ? 37.719 -25.375 7.234 1 92.06 439 LEU A C 1
ATOM 3600 O O . LEU A 1 439 ? 37.781 -26.578 6.977 1 92.06 439 LEU A O 1
ATOM 3604 N N . GLU A 1 440 ? 36.688 -24.625 6.906 1 94.25 440 GLU A N 1
ATOM 3605 C CA . GLU A 1 440 ? 35.562 -25.125 6.129 1 94.25 440 GLU A CA 1
ATOM 3606 C C . GLU A 1 440 ? 36 -25.641 4.766 1 94.25 440 GLU A C 1
ATOM 3608 O O . GLU A 1 440 ? 35.531 -26.672 4.289 1 94.25 440 GLU A O 1
ATOM 3613 N N . LEU A 1 441 ? 36.875 -24.969 4.113 1 94 441 LEU A N 1
ATOM 3614 C CA . LEU A 1 441 ? 37.406 -25.359 2.805 1 94 441 LEU A CA 1
ATOM 3615 C C . LEU A 1 441 ? 38.281 -26.609 2.916 1 94 441 LEU A C 1
ATOM 3617 O O . LEU A 1 441 ? 38.156 -27.531 2.102 1 94 441 LEU A O 1
ATOM 3621 N N . GLU A 1 442 ? 39.062 -26.672 3.924 1 92.06 442 GLU A N 1
ATOM 3622 C CA . GLU A 1 442 ? 39.938 -27.797 4.121 1 92.06 442 GLU A CA 1
ATOM 3623 C C . GLU A 1 442 ? 39.156 -29.078 4.395 1 92.06 442 GLU A C 1
ATOM 3625 O O . GLU A 1 442 ? 39.531 -30.156 3.912 1 92.06 442 GLU A O 1
ATOM 3630 N N . THR A 1 443 ? 38.188 -28.891 5.152 1 92.56 443 THR A N 1
ATOM 3631 C CA . THR A 1 443 ? 37.344 -30.047 5.457 1 92.56 443 THR A CA 1
ATOM 3632 C C . THR A 1 443 ? 36.688 -30.594 4.188 1 92.56 443 THR A C 1
ATOM 3634 O O . THR A 1 443 ? 36.344 -31.766 4.121 1 92.56 443 THR A O 1
ATOM 3637 N N . ARG A 1 444 ? 36.562 -29.828 3.193 1 91.31 444 ARG A N 1
ATOM 3638 C CA . ARG A 1 444 ? 35.938 -30.219 1.926 1 91.31 444 ARG A CA 1
ATOM 3639 C C . ARG A 1 444 ? 37 -30.562 0.883 1 91.31 444 ARG A C 1
ATOM 3641 O O . ARG A 1 444 ? 36.688 -30.703 -0.301 1 91.31 444 ARG A O 1
ATOM 3648 N N . GLY A 1 445 ? 38.188 -30.547 1.351 1 88.25 445 GLY A N 1
ATOM 3649 C CA . GLY A 1 445 ? 39.281 -30.984 0.499 1 88.25 445 GLY A CA 1
ATOM 3650 C C . GLY A 1 445 ? 39.844 -29.875 -0.365 1 88.25 445 GLY A C 1
ATOM 3651 O O . GLY A 1 445 ? 40.5 -30.125 -1.377 1 88.25 445 GLY A O 1
ATOM 3652 N N . ILE A 1 446 ? 39.469 -28.672 -0.074 1 89.69 446 ILE A N 1
ATOM 3653 C CA . ILE A 1 446 ? 39.969 -27.547 -0.844 1 89.69 446 ILE A CA 1
ATOM 3654 C C . ILE A 1 446 ? 41 -26.766 -0.025 1 89.69 446 ILE A C 1
ATOM 3656 O O . ILE A 1 446 ? 40.688 -26.297 1.072 1 89.69 446 ILE A O 1
ATOM 3660 N N . TRP A 1 447 ? 42.188 -26.609 -0.517 1 86.5 447 TRP A N 1
ATOM 3661 C CA . TRP A 1 447 ? 43.281 -25.969 0.194 1 86.5 447 TRP A CA 1
ATOM 3662 C C . TRP A 1 447 ? 43.531 -24.562 -0.347 1 86.5 447 TRP A C 1
ATOM 3664 O O . TRP A 1 447 ? 43.594 -24.359 -1.562 1 86.5 447 TRP A O 1
ATOM 3674 N N . SER A 1 448 ? 43.344 -23.422 0.53 1 78.44 448 SER A N 1
ATOM 3675 C CA . SER A 1 448 ? 43.531 -22.031 0.088 1 78.44 448 SER A CA 1
ATOM 3676 C C . SER A 1 448 ? 44.406 -21.266 1.067 1 78.44 448 SER A C 1
ATOM 3678 O O . SER A 1 448 ? 43.938 -20.859 2.139 1 78.44 448 SER A O 1
ATOM 3680 N N . SER A 1 449 ? 45.719 -21.297 1.458 1 69.69 449 SER A N 1
ATOM 3681 C CA . SER A 1 449 ? 46.469 -20.734 2.57 1 69.69 449 SER A CA 1
ATOM 3682 C C . SER A 1 449 ? 46.844 -19.281 2.297 1 69.69 449 SER A C 1
ATOM 3684 O O . SER A 1 449 ? 46.906 -18.469 3.219 1 69.69 449 SER A O 1
ATOM 3686 N N . ASP A 1 450 ? 47.031 -18.703 1.229 1 69.94 450 ASP A N 1
ATOM 3687 C CA . ASP A 1 450 ? 47.656 -17.406 1.05 1 69.94 450 ASP A CA 1
ATOM 3688 C C . ASP A 1 450 ? 46.719 -16.422 0.357 1 69.94 450 ASP A C 1
ATOM 3690 O O . ASP A 1 450 ? 47.156 -15.469 -0.282 1 69.94 450 ASP A O 1
ATOM 3694 N N . GLU A 1 451 ? 45.438 -16.469 0.817 1 82.38 451 GLU A N 1
ATOM 3695 C CA . GLU A 1 451 ? 44.5 -15.586 0.115 1 82.38 451 GLU A CA 1
ATOM 3696 C C . GLU A 1 451 ? 43.781 -14.656 1.086 1 82.38 451 GLU A C 1
ATOM 3698 O O . GLU A 1 451 ? 43.75 -14.898 2.293 1 82.38 451 GLU A O 1
ATOM 3703 N N . ARG A 1 452 ? 43.438 -13.445 0.678 1 86.5 452 ARG A N 1
ATOM 3704 C CA . ARG A 1 452 ? 42.656 -12.492 1.461 1 86.5 452 ARG A CA 1
ATOM 3705 C C . ARG A 1 452 ? 41.312 -13.07 1.841 1 86.5 452 ARG A C 1
ATOM 3707 O O . ARG A 1 452 ? 40.812 -14.008 1.201 1 86.5 452 ARG A O 1
ATOM 3714 N N . LYS A 1 453 ? 40.656 -12.562 2.824 1 89.44 453 LYS A N 1
ATOM 3715 C CA . LYS A 1 453 ? 39.375 -13.062 3.336 1 89.44 453 LYS A CA 1
ATOM 3716 C C . LYS A 1 453 ? 38.312 -13.078 2.244 1 89.44 453 LYS A C 1
ATOM 3718 O O . LYS A 1 453 ? 37.562 -14.039 2.119 1 89.44 453 LYS A O 1
ATOM 3723 N N . CYS A 1 454 ? 38.312 -11.984 1.423 1 90.06 454 CYS A N 1
ATOM 3724 C CA . CYS A 1 454 ? 37.281 -11.875 0.375 1 90.06 454 CYS A CA 1
ATOM 3725 C C . CYS A 1 454 ? 37.469 -12.984 -0.658 1 90.06 454 CYS A C 1
ATOM 3727 O O . CYS A 1 454 ? 36.469 -13.523 -1.156 1 90.06 454 CYS A O 1
ATOM 3729 N N . ALA A 1 455 ? 38.656 -13.352 -0.941 1 90.25 455 ALA A N 1
ATOM 3730 C CA . ALA A 1 455 ? 38.938 -14.383 -1.937 1 90.25 455 ALA A CA 1
ATOM 3731 C C . ALA A 1 455 ? 38.562 -15.766 -1.412 1 90.25 455 ALA A C 1
ATOM 3733 O O . ALA A 1 455 ? 38 -16.594 -2.145 1 90.25 455 ALA A O 1
ATOM 3734 N N . VAL A 1 456 ? 38.969 -15.992 -0.185 1 92.31 456 VAL A N 1
ATOM 3735 C CA . VAL A 1 456 ? 38.656 -17.297 0.385 1 92.31 456 VAL A CA 1
ATOM 3736 C C . VAL A 1 456 ? 37.156 -17.453 0.571 1 92.31 456 VAL A C 1
ATOM 3738 O O . VAL A 1 456 ? 36.594 -18.547 0.452 1 92.31 456 VAL A O 1
ATOM 3741 N N . GLN A 1 457 ? 36.531 -16.359 0.936 1 91.62 457 GLN A N 1
ATOM 3742 C CA . GLN A 1 457 ? 35.062 -16.359 1.043 1 91.62 457 GLN A CA 1
ATOM 3743 C C . GLN A 1 457 ? 34.406 -16.672 -0.302 1 91.62 457 GLN A C 1
ATOM 3745 O O . GLN A 1 457 ? 33.406 -17.391 -0.365 1 91.62 457 GLN A O 1
ATOM 3750 N N . GLU A 1 458 ? 34.906 -16.125 -1.336 1 90.88 458 GLU A N 1
ATOM 3751 C CA . GLU A 1 458 ? 34.375 -16.391 -2.676 1 90.88 458 GLU A CA 1
ATOM 3752 C C . GLU A 1 458 ? 34.562 -17.859 -3.059 1 90.88 458 GLU A C 1
ATOM 3754 O O . GLU A 1 458 ? 33.656 -18.453 -3.674 1 90.88 458 GLU A O 1
ATOM 3759 N N . LYS A 1 459 ? 35.562 -18.422 -2.697 1 91.75 459 LYS A N 1
ATOM 3760 C CA . LYS A 1 459 ? 35.812 -19.828 -2.953 1 91.75 459 LYS A CA 1
ATOM 3761 C C . LYS A 1 459 ? 34.781 -20.688 -2.211 1 91.75 459 LYS A C 1
ATOM 3763 O O . LYS A 1 459 ? 34.25 -21.672 -2.762 1 91.75 459 LYS A O 1
ATOM 3768 N N . LEU A 1 460 ? 34.594 -20.312 -1.001 1 92.81 460 LEU A N 1
ATOM 3769 C CA . LEU A 1 460 ? 33.625 -21.047 -0.224 1 92.81 460 LEU A CA 1
ATOM 3770 C C . LEU A 1 460 ? 32.219 -20.922 -0.851 1 92.81 460 LEU A C 1
ATOM 3772 O O . LEU A 1 460 ? 31.484 -21.906 -0.934 1 92.81 460 LEU A O 1
ATOM 3776 N N . ASN A 1 461 ? 31.906 -19.766 -1.295 1 90.5 461 ASN A N 1
ATOM 3777 C CA . ASN A 1 461 ? 30.625 -19.547 -1.942 1 90.5 461 ASN A CA 1
ATOM 3778 C C . ASN A 1 461 ? 30.469 -20.391 -3.205 1 90.5 461 ASN A C 1
ATOM 3780 O O . ASN A 1 461 ? 29.391 -20.891 -3.498 1 90.5 461 ASN A O 1
ATOM 3784 N N . GLU A 1 462 ? 31.484 -20.516 -3.885 1 90.75 462 GLU A N 1
ATOM 3785 C CA . GLU A 1 462 ? 31.469 -21.297 -5.117 1 90.75 462 GLU A CA 1
ATOM 3786 C C . GLU A 1 462 ? 31.281 -22.781 -4.828 1 90.75 462 GLU A C 1
ATOM 3788 O O . GLU A 1 462 ? 30.562 -23.469 -5.555 1 90.75 462 GLU A O 1
ATOM 3793 N N . VAL A 1 463 ? 31.844 -23.156 -3.779 1 91.62 463 VAL A N 1
ATOM 3794 C CA . VAL A 1 463 ? 31.719 -24.562 -3.406 1 91.62 463 VAL A CA 1
ATOM 3795 C C . VAL A 1 463 ? 30.312 -24.859 -2.922 1 91.62 463 VAL A C 1
ATOM 3797 O O . VAL A 1 463 ? 29.766 -25.938 -3.195 1 91.62 463 VAL A O 1
ATOM 3800 N N . LEU A 1 464 ? 29.766 -23.969 -2.234 1 94.06 464 LEU A N 1
ATOM 3801 C CA . LEU A 1 464 ? 28.453 -24.172 -1.628 1 94.06 464 LEU A CA 1
ATOM 3802 C C . LEU A 1 464 ? 27.344 -23.938 -2.645 1 94.06 464 LEU A C 1
ATOM 3804 O O . LEU A 1 464 ? 26.188 -24.328 -2.418 1 94.06 464 LEU A O 1
ATOM 3808 N N . HIS A 1 465 ? 27.562 -23.266 -3.709 1 94.12 465 HIS A N 1
ATOM 3809 C CA . HIS A 1 465 ? 26.609 -22.969 -4.766 1 94.12 465 HIS A CA 1
ATOM 3810 C C . HIS A 1 465 ? 25.375 -22.266 -4.207 1 94.12 465 HIS A C 1
ATOM 3812 O O . HIS A 1 465 ? 24.25 -22.625 -4.555 1 94.12 465 HIS A O 1
ATOM 3818 N N . GLY A 1 466 ? 25.578 -21.391 -3.24 1 94.5 466 GLY A N 1
ATOM 3819 C CA . GLY A 1 466 ? 24.516 -20.562 -2.709 1 94.5 466 GLY A CA 1
ATOM 3820 C C . GLY A 1 466 ? 23.812 -21.188 -1.513 1 94.5 466 GLY A C 1
ATOM 3821 O O . GLY A 1 466 ? 22.906 -20.594 -0.942 1 94.5 466 GLY A O 1
ATOM 3822 N N . ILE A 1 467 ? 24.141 -22.359 -1.043 1 96.56 467 ILE A N 1
ATOM 3823 C CA . ILE A 1 467 ? 23.562 -22.984 0.141 1 96.56 467 ILE A CA 1
ATOM 3824 C C . ILE A 1 467 ? 23.984 -22.203 1.389 1 96.56 467 ILE A C 1
ATOM 3826 O O . ILE A 1 467 ? 25.172 -22.109 1.693 1 96.56 467 ILE A O 1
ATOM 3830 N N . ALA A 1 468 ? 23.016 -21.672 2.08 1 95.31 468 ALA A N 1
ATOM 3831 C CA . ALA A 1 468 ? 23.297 -20.812 3.225 1 95.31 468 ALA A CA 1
ATOM 3832 C C . ALA A 1 468 ? 23.047 -21.547 4.539 1 95.31 468 ALA A C 1
ATOM 3834 O O . ALA A 1 468 ? 23.594 -21.172 5.578 1 95.31 468 ALA A O 1
ATOM 3835 N N . ARG A 1 469 ? 22.25 -22.547 4.512 1 96.56 469 ARG A N 1
ATOM 3836 C CA . ARG A 1 469 ? 21.844 -23.375 5.645 1 96.56 469 ARG A CA 1
ATOM 3837 C C . ARG A 1 469 ? 21.188 -24.656 5.172 1 96.56 469 ARG A C 1
ATOM 3839 O O . ARG A 1 469 ? 20.938 -24.844 3.977 1 96.56 469 ARG A O 1
ATOM 3846 N N . PRO A 1 470 ? 20.969 -25.594 6.145 1 96.75 470 PRO A N 1
ATOM 3847 C CA . PRO A 1 470 ? 20.156 -26.75 5.73 1 96.75 470 PRO A CA 1
ATOM 3848 C C . PRO A 1 470 ? 18.75 -26.359 5.312 1 96.75 470 PRO A C 1
ATOM 3850 O O . PRO A 1 470 ? 18.281 -25.266 5.637 1 96.75 470 PRO A O 1
ATOM 3853 N N . PRO A 1 471 ? 18.141 -27.25 4.535 1 97.25 471 PRO A N 1
ATOM 3854 C CA . PRO A 1 471 ? 16.719 -26.984 4.246 1 97.25 471 PRO A CA 1
ATOM 3855 C C . PRO A 1 471 ? 15.898 -26.719 5.508 1 97.25 471 PRO A C 1
ATOM 3857 O O . PRO A 1 471 ? 16.266 -27.203 6.59 1 97.25 471 PRO A O 1
ATOM 3860 N N . ALA A 1 472 ? 14.844 -26 5.41 1 96.94 472 ALA A N 1
ATOM 3861 C CA . ALA A 1 472 ? 14.07 -25.484 6.543 1 96.94 472 ALA A CA 1
ATOM 3862 C C . ALA A 1 472 ? 13.664 -26.609 7.484 1 96.94 472 ALA A C 1
ATOM 3864 O O . ALA A 1 472 ? 13.805 -26.5 8.703 1 96.94 472 ALA A O 1
ATOM 3865 N N . LEU A 1 473 ? 13.219 -27.734 6.973 1 96.88 473 LEU A N 1
ATOM 3866 C CA . LEU A 1 473 ? 12.695 -28.828 7.785 1 96.88 473 LEU A CA 1
ATOM 3867 C C . LEU A 1 473 ? 13.828 -29.594 8.453 1 96.88 473 LEU A C 1
ATOM 3869 O O . LEU A 1 473 ? 13.594 -30.375 9.391 1 96.88 473 LEU A O 1
ATOM 3873 N N . CYS A 1 474 ? 15.055 -29.328 8.031 1 96.5 474 CYS A N 1
ATOM 3874 C CA . CYS A 1 474 ? 16.219 -30.016 8.594 1 96.5 474 CYS A CA 1
ATOM 3875 C C . CYS A 1 474 ? 16.922 -29.125 9.609 1 96.5 474 CYS A C 1
ATOM 3877 O O . CYS A 1 474 ? 17.891 -29.547 10.242 1 96.5 474 CYS A O 1
ATOM 3879 N N . CYS A 1 475 ? 16.5 -27.984 9.836 1 95.44 475 CYS A N 1
ATOM 3880 C CA . CYS A 1 475 ? 17.234 -26.984 10.602 1 95.44 475 CYS A CA 1
ATOM 3881 C C . CYS A 1 475 ? 17.203 -27.297 12.094 1 95.44 475 CYS A C 1
ATOM 3883 O O . CYS A 1 475 ? 18.125 -26.922 12.828 1 95.44 475 CYS A O 1
ATOM 3885 N N . LEU A 1 476 ? 16.156 -27.969 12.578 1 92.5 476 LEU A N 1
ATOM 3886 C CA . LEU A 1 476 ? 16.062 -28.297 13.992 1 92.5 476 LEU A CA 1
ATOM 3887 C C . LEU A 1 476 ? 17.172 -29.266 14.398 1 92.5 476 LEU A C 1
ATOM 3889 O O . LEU A 1 476 ? 17.734 -29.156 15.484 1 92.5 476 LEU A O 1
ATOM 3893 N N . ASP A 1 477 ? 17.438 -30.219 13.516 1 92.88 477 ASP A N 1
ATOM 3894 C CA . ASP A 1 477 ? 18.531 -31.172 13.672 1 92.88 477 ASP A CA 1
ATOM 3895 C C . ASP A 1 477 ? 19.156 -31.531 12.32 1 92.88 477 ASP A C 1
ATOM 3897 O O . ASP A 1 477 ? 18.703 -32.469 11.664 1 92.88 477 ASP A O 1
ATOM 3901 N N . PRO A 1 478 ? 20.219 -30.828 12.023 1 94.44 478 PRO A N 1
ATOM 3902 C CA . PRO A 1 478 ? 20.828 -31.016 10.703 1 94.44 478 PRO A CA 1
ATOM 3903 C C . PRO A 1 478 ? 21.438 -32.406 10.539 1 94.44 478 PRO A C 1
ATOM 3905 O O . PRO A 1 478 ? 21.797 -32.781 9.422 1 94.44 478 PRO A O 1
ATOM 3908 N N . THR A 1 479 ? 21.531 -33.156 11.57 1 93.56 479 THR A N 1
ATOM 3909 C CA . THR A 1 479 ? 22.141 -34.469 11.484 1 93.56 479 THR A CA 1
ATOM 3910 C C . THR A 1 479 ? 21.125 -35.5 11.055 1 93.56 479 THR A C 1
ATOM 3912 O O . THR A 1 479 ? 21.484 -36.594 10.602 1 93.56 479 THR A O 1
ATOM 3915 N N . LYS A 1 480 ? 19.875 -35.188 11.195 1 93.88 480 LYS A N 1
ATOM 3916 C CA . LYS A 1 480 ? 18.828 -36.094 10.766 1 93.88 480 LYS A CA 1
ATOM 3917 C C . LYS A 1 480 ? 18.625 -36.031 9.25 1 93.88 480 LYS A C 1
ATOM 3919 O O . LYS A 1 480 ? 18.5 -34.938 8.688 1 93.88 480 LYS A O 1
ATOM 3924 N N . THR A 1 481 ? 18.641 -37.188 8.688 1 94.81 481 THR A N 1
ATOM 3925 C CA . THR A 1 481 ? 18.469 -37.25 7.238 1 94.81 481 THR A CA 1
ATOM 3926 C C . THR A 1 481 ? 17.016 -37.031 6.852 1 94.81 481 THR A C 1
ATOM 3928 O O . THR A 1 481 ? 16.125 -37.062 7.707 1 94.81 481 THR A O 1
ATOM 3931 N N . THR A 1 482 ? 16.828 -36.781 5.574 1 95.06 482 THR A N 1
ATOM 3932 C CA . THR A 1 482 ? 15.477 -36.594 5.062 1 95.06 482 THR A CA 1
ATOM 3933 C C . THR A 1 482 ? 14.664 -37.875 5.27 1 95.06 482 THR A C 1
ATOM 3935 O O . THR A 1 482 ? 13.445 -37.812 5.48 1 95.06 482 THR A O 1
ATOM 3938 N N . SER A 1 483 ? 15.328 -38.969 5.23 1 91.94 483 SER A N 1
ATOM 3939 C CA . SER A 1 483 ? 14.664 -40.25 5.465 1 91.94 483 SER A CA 1
ATOM 3940 C C . SER A 1 483 ? 14.133 -40.344 6.895 1 91.94 483 SER A C 1
ATOM 3942 O O . SER A 1 483 ? 13.023 -40.844 7.117 1 91.94 483 SER A O 1
ATOM 3944 N N . HIS A 1 484 ? 14.898 -39.844 7.805 1 91.25 484 HIS A N 1
ATOM 3945 C CA . HIS A 1 484 ? 14.484 -39.844 9.203 1 91.25 484 HIS A CA 1
ATOM 3946 C C . HIS A 1 484 ? 13.242 -38.969 9.406 1 91.25 484 HIS A C 1
ATOM 3948 O O . HIS A 1 484 ? 12.43 -39.25 10.289 1 91.25 484 HIS A O 1
ATOM 3954 N N . LEU A 1 485 ? 13.164 -38 8.586 1 91.56 485 LEU A N 1
ATOM 3955 C CA . LEU A 1 485 ? 12.047 -37.062 8.719 1 91.56 485 LEU A CA 1
ATOM 3956 C C . LEU A 1 485 ? 10.883 -37.469 7.832 1 91.56 485 LEU A C 1
ATOM 3958 O O . LEU A 1 485 ? 9.844 -36.812 7.805 1 91.56 485 LEU A O 1
ATOM 3962 N N . ASN A 1 486 ? 11.07 -38.562 7.066 1 86.5 486 ASN A N 1
ATOM 3963 C CA . ASN A 1 486 ? 10.055 -39.062 6.152 1 86.5 486 ASN A CA 1
ATOM 3964 C C . ASN A 1 486 ? 9.703 -38.062 5.07 1 86.5 486 ASN A C 1
ATOM 3966 O O . ASN A 1 486 ? 8.523 -37.844 4.781 1 86.5 486 ASN A O 1
ATOM 3970 N N . ILE A 1 487 ? 10.727 -37.375 4.629 1 93.62 487 ILE A N 1
ATOM 3971 C CA . ILE A 1 487 ? 10.5 -36.375 3.568 1 93.62 487 ILE A CA 1
ATOM 3972 C C . ILE A 1 487 ? 11.438 -36.688 2.395 1 93.62 487 ILE A C 1
ATOM 3974 O O . ILE A 1 487 ? 11.961 -35.75 1.771 1 93.62 487 ILE A O 1
ATOM 3978 N N . ASP A 1 488 ? 11.68 -37.875 2.117 1 90.75 488 ASP A N 1
ATOM 3979 C CA . ASP A 1 488 ? 12.602 -38.281 1.059 1 90.75 488 ASP A CA 1
ATOM 3980 C C . ASP A 1 488 ? 12.078 -37.844 -0.313 1 90.75 488 ASP A C 1
ATOM 3982 O O . ASP A 1 488 ? 12.867 -37.531 -1.21 1 90.75 488 ASP A O 1
ATOM 3986 N N . SER A 1 489 ? 10.805 -37.875 -0.413 1 91.19 489 SER A N 1
ATOM 3987 C CA . SER A 1 489 ? 10.211 -37.594 -1.707 1 91.19 489 SER A CA 1
ATOM 3988 C C . SER A 1 489 ? 9.953 -36.094 -1.854 1 91.19 489 SER A C 1
ATOM 3990 O O . SER A 1 489 ? 9.531 -35.625 -2.92 1 91.19 489 SER A O 1
ATOM 3992 N N . TYR A 1 490 ? 10.18 -35.344 -0.825 1 95.75 490 TYR A N 1
ATOM 3993 C CA . TYR A 1 490 ? 9.859 -33.906 -0.788 1 95.75 490 TYR A CA 1
ATOM 3994 C C . TYR A 1 490 ? 10.844 -33.094 -1.637 1 95.75 490 TYR A C 1
ATOM 3996 O O . TYR A 1 490 ? 12.055 -33.25 -1.496 1 95.75 490 TYR A O 1
ATOM 4004 N N 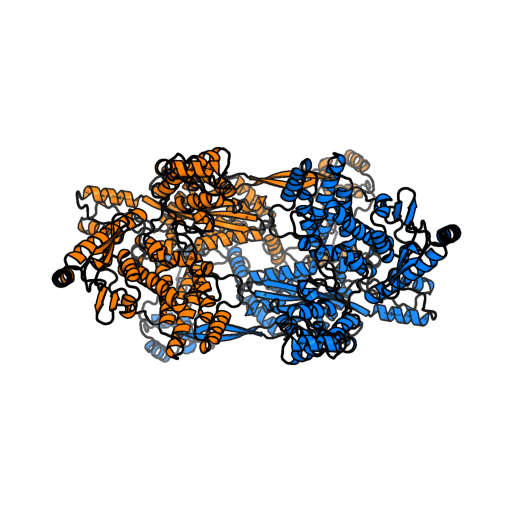. GLU A 1 491 ? 10.305 -32.281 -2.602 1 96.44 491 GLU A N 1
ATOM 4005 C CA . GLU A 1 491 ? 11.133 -31.484 -3.488 1 96.44 491 GLU A CA 1
ATOM 4006 C C . GLU A 1 491 ? 10.664 -30.031 -3.514 1 96.44 491 GLU A C 1
ATOM 4008 O O . GLU A 1 491 ? 9.469 -29.766 -3.396 1 96.44 491 GLU A O 1
ATOM 4013 N N . VAL A 1 492 ? 11.602 -29.078 -3.637 1 97 492 VAL A N 1
ATOM 4014 C CA . VAL A 1 492 ? 11.328 -27.672 -3.846 1 97 492 VAL A CA 1
ATOM 4015 C C . VAL A 1 492 ? 11.5 -27.312 -5.324 1 97 492 VAL A C 1
ATOM 4017 O O . VAL A 1 492 ? 12.609 -27.375 -5.855 1 97 492 VAL A O 1
ATOM 4020 N N . LEU A 1 493 ? 10.477 -26.922 -5.973 1 96.31 493 LEU A N 1
ATOM 4021 C CA . LEU A 1 493 ? 10.531 -26.625 -7.398 1 96.31 493 LEU A CA 1
ATOM 4022 C C . LEU A 1 493 ? 11.258 -25.312 -7.656 1 96.31 493 LEU A C 1
ATOM 4024 O O . LEU A 1 493 ? 11.102 -24.359 -6.898 1 96.31 493 LEU A O 1
ATOM 4028 N N . ALA A 1 494 ? 11.945 -25.266 -8.727 1 95.06 494 ALA A N 1
ATOM 4029 C CA . ALA A 1 494 ? 12.758 -24.094 -9.023 1 95.06 494 ALA A CA 1
ATOM 4030 C C . ALA A 1 494 ? 11.961 -23.062 -9.828 1 95.06 494 ALA A C 1
ATOM 4032 O O . ALA A 1 494 ? 12.516 -22.062 -10.305 1 95.06 494 ALA A O 1
ATOM 4033 N N . CYS A 1 495 ? 10.711 -23.297 -9.961 1 93.25 495 CYS A N 1
ATOM 4034 C CA . CYS A 1 495 ? 9.898 -22.344 -10.719 1 93.25 495 CYS A CA 1
ATOM 4035 C C . CYS A 1 495 ? 8.539 -22.141 -10.062 1 93.25 495 CYS A C 1
ATOM 4037 O O . CYS A 1 495 ? 8.031 -23.031 -9.391 1 93.25 495 CYS A O 1
ATOM 4039 N N . GLU A 1 496 ? 8.047 -20.953 -10.172 1 92.06 496 GLU A N 1
ATOM 4040 C CA . GLU A 1 496 ? 6.676 -20.562 -9.867 1 92.06 496 GLU A CA 1
ATOM 4041 C C . GLU A 1 496 ? 6.055 -19.781 -11.016 1 92.06 496 GLU A C 1
ATOM 4043 O O . GLU A 1 496 ? 6.148 -18.547 -11.062 1 92.06 496 GLU A O 1
ATOM 4048 N N . PRO A 1 497 ? 5.379 -20.359 -11.695 1 87.69 497 PRO A N 1
ATOM 4049 C CA . PRO A 1 497 ? 5.027 -19.875 -13.031 1 87.69 497 PRO A CA 1
ATOM 4050 C C . PRO A 1 497 ? 4.258 -18.547 -12.992 1 87.69 497 PRO A C 1
ATOM 4052 O O . PRO A 1 497 ? 4.379 -17.734 -13.906 1 87.69 497 PRO A O 1
ATOM 4055 N N . LEU A 1 498 ? 3.496 -18.281 -11.992 1 92.5 498 LEU A N 1
ATOM 4056 C CA . LEU A 1 498 ? 2.695 -17.062 -11.969 1 92.5 498 LEU A CA 1
ATOM 4057 C C . LEU A 1 498 ? 3.586 -15.82 -11.93 1 92.5 498 LEU A C 1
ATOM 4059 O O . LEU A 1 498 ? 3.492 -14.953 -12.805 1 92.5 498 LEU A O 1
ATOM 4063 N N . HIS A 1 499 ? 4.441 -15.711 -11.039 1 92.94 499 HIS A N 1
ATOM 4064 C CA . HIS A 1 499 ? 5.316 -14.555 -10.891 1 92.94 499 HIS A CA 1
ATOM 4065 C C . HIS A 1 499 ? 6.402 -14.539 -11.961 1 92.94 499 HIS A C 1
ATOM 4067 O O . HIS A 1 499 ? 6.773 -13.469 -12.453 1 92.94 499 HIS A O 1
ATOM 4073 N N . ASP A 1 500 ? 6.867 -15.656 -12.32 1 95.62 500 ASP A N 1
ATOM 4074 C CA . ASP A 1 500 ? 7.898 -15.742 -13.352 1 95.62 500 ASP A CA 1
ATOM 4075 C C . ASP A 1 500 ? 7.402 -15.18 -14.68 1 95.62 500 ASP A C 1
ATOM 4077 O O . ASP A 1 500 ? 8.07 -14.336 -15.289 1 95.62 500 ASP A O 1
ATOM 4081 N N . LEU A 1 501 ? 6.27 -15.648 -15.062 1 96 501 LEU A N 1
ATOM 4082 C CA . LEU A 1 501 ? 5.707 -15.195 -16.328 1 96 501 LEU A CA 1
ATOM 4083 C C . LEU A 1 501 ? 5.391 -13.703 -16.281 1 96 501 LEU A C 1
ATOM 4085 O O . LEU A 1 501 ? 5.648 -12.984 -17.25 1 96 501 LEU A O 1
ATOM 4089 N N . THR A 1 502 ? 4.805 -13.258 -15.203 1 95.69 502 THR A N 1
ATOM 4090 C CA . THR A 1 502 ? 4.414 -11.859 -15.07 1 95.69 502 THR A CA 1
ATOM 4091 C C . THR A 1 502 ? 5.629 -10.945 -15.227 1 95.69 502 THR A C 1
ATOM 4093 O O . THR A 1 502 ? 5.574 -9.961 -15.969 1 95.69 502 THR A O 1
ATOM 4096 N N . ASN A 1 503 ? 6.688 -11.289 -14.625 1 95.56 503 ASN A N 1
ATOM 4097 C CA . ASN A 1 503 ? 7.891 -10.461 -14.672 1 95.56 503 ASN A CA 1
ATOM 4098 C C . ASN A 1 503 ? 8.555 -10.523 -16.047 1 95.56 503 ASN A C 1
ATOM 4100 O O . ASN A 1 503 ? 9.023 -9.5 -16.562 1 95.56 503 ASN A O 1
ATOM 4104 N N . VAL A 1 504 ? 8.594 -11.648 -16.656 1 96.88 504 VAL A N 1
ATOM 4105 C CA . VAL A 1 504 ? 9.211 -11.797 -17.969 1 96.88 504 VAL A CA 1
ATOM 4106 C C . VAL A 1 504 ? 8.422 -10.992 -19 1 96.88 504 VAL A C 1
ATOM 4108 O O . VAL A 1 504 ? 9.016 -10.32 -19.844 1 96.88 504 VAL A O 1
ATOM 4111 N N . ILE A 1 505 ? 7.129 -11.07 -18.938 1 96.94 505 ILE A N 1
ATOM 4112 C CA . ILE A 1 505 ? 6.277 -10.344 -19.875 1 96.94 505 ILE A CA 1
ATOM 4113 C C . ILE A 1 505 ? 6.492 -8.844 -19.719 1 96.94 505 ILE A C 1
ATOM 4115 O O . ILE A 1 505 ? 6.645 -8.117 -20.703 1 96.94 505 ILE A O 1
ATOM 4119 N N . GLN A 1 506 ? 6.477 -8.406 -18.484 1 95.5 506 GLN A N 1
ATOM 4120 C CA . GLN A 1 506 ? 6.695 -6.988 -18.219 1 95.5 506 GLN A CA 1
ATOM 4121 C C . GLN A 1 506 ? 8.055 -6.531 -18.719 1 95.5 506 GLN A C 1
ATOM 4123 O O . GLN A 1 506 ? 8.164 -5.484 -19.359 1 95.5 506 GLN A O 1
ATOM 4128 N N . ASN A 1 507 ? 9.102 -7.309 -18.453 1 96 507 ASN A N 1
ATOM 4129 C CA . ASN A 1 507 ? 10.453 -6.973 -18.891 1 96 507 ASN A CA 1
ATOM 4130 C C . ASN A 1 507 ? 10.562 -6.93 -20.406 1 96 507 ASN A C 1
ATOM 4132 O O . ASN A 1 507 ? 11.227 -6.051 -20.969 1 96 507 ASN A O 1
ATOM 4136 N N . LEU A 1 508 ? 9.898 -7.828 -21.016 1 96.88 508 LEU A N 1
ATOM 4137 C CA . LEU A 1 508 ? 9.953 -7.898 -22.469 1 96.88 508 LEU A CA 1
ATOM 4138 C C . LEU A 1 508 ? 9.258 -6.691 -23.094 1 96.88 508 LEU A C 1
ATOM 4140 O O . LEU A 1 508 ? 9.812 -6.062 -24 1 96.88 508 LEU A O 1
ATOM 4144 N N . ILE A 1 509 ? 8.102 -6.348 -22.641 1 96 509 ILE A N 1
ATOM 4145 C CA . ILE A 1 509 ? 7.332 -5.234 -23.188 1 96 509 ILE A CA 1
ATOM 4146 C C . ILE A 1 509 ? 8.078 -3.924 -22.938 1 96 509 ILE A C 1
ATOM 4148 O O . ILE A 1 509 ? 8.07 -3.027 -23.781 1 96 509 ILE A O 1
ATOM 4152 N N . GLN A 1 510 ? 8.789 -3.863 -21.859 1 93.5 510 GLN A N 1
ATOM 4153 C CA . GLN A 1 510 ? 9.523 -2.648 -21.516 1 93.5 510 GLN A CA 1
ATOM 4154 C C . GLN A 1 510 ? 10.852 -2.584 -22.25 1 93.5 510 GLN A C 1
ATOM 4156 O O . GLN A 1 510 ? 11.352 -1.497 -22.562 1 93.5 510 GLN A O 1
ATOM 4161 N N . GLY A 1 511 ? 11.445 -3.75 -22.547 1 94.56 511 GLY A N 1
ATOM 4162 C CA . GLY A 1 511 ? 12.766 -3.818 -23.141 1 94.56 511 GLY A CA 1
ATOM 4163 C C . GLY A 1 511 ? 12.742 -3.785 -24.656 1 94.56 511 GLY A C 1
ATOM 4164 O O . GLY A 1 511 ? 13.633 -3.207 -25.297 1 94.56 511 GLY A O 1
ATOM 4165 N N . LEU A 1 512 ? 11.789 -4.27 -25.312 1 95.75 512 LEU A N 1
ATOM 4166 C CA . LEU A 1 512 ? 11.727 -4.52 -26.734 1 95.75 512 LEU A CA 1
ATOM 4167 C C . LEU A 1 512 ? 11.812 -3.213 -27.531 1 95.75 512 LEU A C 1
ATOM 4169 O O . LEU A 1 512 ? 12.469 -3.154 -28.562 1 95.75 512 LEU A O 1
ATOM 4173 N N . PRO A 1 513 ? 11.148 -2.07 -27.062 1 94.75 513 PRO A N 1
ATOM 4174 C CA . PRO A 1 513 ? 11.188 -0.817 -27.812 1 94.75 513 PRO A CA 1
ATOM 4175 C C . PRO A 1 513 ? 12.617 -0.329 -28.078 1 94.75 513 PRO A C 1
ATOM 4177 O O . PRO A 1 513 ? 12.867 0.368 -29.062 1 94.75 513 PRO A O 1
ATOM 4180 N N . HIS A 1 514 ? 13.531 -0.772 -27.328 1 94.75 514 HIS A N 1
ATOM 4181 C CA . HIS A 1 514 ? 14.898 -0.268 -27.406 1 94.75 514 HIS A CA 1
ATOM 4182 C C . HIS A 1 514 ? 15.766 -1.17 -28.266 1 94.75 514 HIS A C 1
ATOM 4184 O O . HIS A 1 514 ? 16.953 -0.908 -28.438 1 94.75 514 HIS A O 1
ATOM 4190 N N . HIS A 1 515 ? 15.188 -2.207 -28.812 1 94.81 515 HIS A N 1
ATOM 4191 C CA . HIS A 1 515 ? 15.953 -3.162 -29.609 1 94.81 515 HIS A CA 1
ATOM 4192 C C . HIS A 1 515 ? 15.328 -3.361 -30.984 1 94.81 515 HIS A C 1
ATOM 4194 O O . HIS A 1 515 ? 15.656 -4.324 -31.688 1 94.81 515 HIS A O 1
ATOM 4200 N N . VAL A 1 516 ? 14.406 -2.48 -31.203 1 93.75 516 VAL A N 1
ATOM 4201 C CA . VAL A 1 516 ? 13.844 -2.43 -32.562 1 93.75 516 VAL A CA 1
ATOM 4202 C C . VAL A 1 516 ? 14.398 -1.22 -33.312 1 93.75 516 VAL A C 1
ATOM 4204 O O . VAL A 1 516 ? 15.086 -0.379 -32.719 1 93.75 516 VAL A O 1
ATOM 4207 N N . GLY A 1 517 ? 14.289 -1.148 -34.594 1 88.31 517 GLY A N 1
ATOM 4208 C CA . GLY A 1 517 ? 14.781 -0.022 -35.375 1 88.31 517 GLY A CA 1
ATOM 4209 C C . GLY A 1 517 ? 14.203 1.308 -34.938 1 88.31 517 GLY A C 1
ATOM 4210 O O . GLY A 1 517 ? 13.078 1.367 -34.438 1 88.31 517 GLY A O 1
ATOM 4211 N N . ASP A 1 518 ? 14.875 2.385 -35 1 85.19 518 ASP A N 1
ATOM 4212 C CA . ASP A 1 518 ? 14.531 3.715 -34.5 1 85.19 518 ASP A CA 1
ATOM 4213 C C . ASP A 1 518 ? 13.203 4.191 -35.094 1 85.19 518 ASP A C 1
ATOM 4215 O O . ASP A 1 518 ? 12.438 4.883 -34.406 1 85.19 518 ASP A O 1
ATOM 4219 N N . ASN A 1 519 ? 12.961 3.748 -36.25 1 86.12 519 ASN A N 1
ATOM 4220 C CA . ASN A 1 519 ? 11.727 4.176 -36.906 1 86.12 519 ASN A CA 1
ATOM 4221 C C . ASN A 1 519 ? 10.5 3.549 -36.25 1 86.12 519 ASN A C 1
ATOM 4223 O O . ASN A 1 519 ? 9.391 4.082 -36.344 1 86.12 519 ASN A O 1
ATOM 4227 N N . ASN A 1 520 ? 10.75 2.455 -35.625 1 91.25 520 ASN A N 1
ATOM 4228 C CA . ASN A 1 520 ? 9.633 1.723 -35.031 1 91.25 520 ASN A CA 1
ATOM 4229 C C . ASN A 1 520 ? 9.594 1.87 -33.5 1 91.25 520 ASN A C 1
ATOM 4231 O O . ASN A 1 520 ? 8.609 1.497 -32.875 1 91.25 520 ASN A O 1
ATOM 4235 N N . LYS A 1 521 ? 10.586 2.428 -32.969 1 92.94 521 LYS A N 1
ATOM 4236 C CA . LYS A 1 521 ? 10.742 2.543 -31.516 1 92.94 521 LYS A CA 1
ATOM 4237 C C . LYS A 1 521 ? 9.547 3.268 -30.906 1 92.94 521 LYS A C 1
ATOM 4239 O O . LYS A 1 521 ? 9.039 2.85 -29.859 1 92.94 521 LYS A O 1
ATOM 4244 N N . GLN A 1 522 ? 9.094 4.32 -31.531 1 92.69 522 GLN A N 1
ATOM 4245 C CA . GLN A 1 522 ? 8.016 5.125 -30.984 1 92.69 522 GLN A CA 1
ATOM 4246 C C . GLN A 1 522 ? 6.711 4.332 -30.922 1 92.69 522 GLN A C 1
ATOM 4248 O O . GLN A 1 522 ? 5.934 4.477 -29.984 1 92.69 522 GLN A O 1
ATOM 4253 N N . GLU A 1 523 ? 6.508 3.51 -31.875 1 93 523 GLU A N 1
ATOM 4254 C CA . GLU A 1 523 ? 5.297 2.693 -31.875 1 93 523 GLU A CA 1
ATOM 4255 C C . GLU A 1 523 ? 5.32 1.656 -30.766 1 93 523 GLU A C 1
ATOM 4257 O O . GLU A 1 523 ? 4.305 1.415 -30.109 1 93 523 GLU A O 1
ATOM 4262 N N . PHE A 1 524 ? 6.465 1.079 -30.547 1 95.31 524 PHE A N 1
ATOM 4263 C CA . PHE A 1 524 ? 6.605 0.09 -29.484 1 95.31 524 PHE A CA 1
ATOM 4264 C C . PHE A 1 524 ? 6.484 0.746 -28.109 1 95.31 524 PHE A C 1
ATOM 4266 O O . PHE A 1 524 ? 5.941 0.152 -27.188 1 95.31 524 PHE A O 1
ATOM 4273 N N . LEU A 1 525 ? 7.039 1.948 -28.031 1 94 525 LEU A N 1
ATOM 4274 C CA . LEU A 1 525 ? 6.887 2.701 -26.781 1 94 525 LEU A CA 1
ATOM 4275 C C . LEU A 1 525 ? 5.422 3.041 -26.531 1 94 525 LEU A C 1
ATOM 4277 O O . LEU A 1 525 ? 4.945 2.947 -25.406 1 94 525 LEU A O 1
ATOM 4281 N N . SER A 1 526 ? 4.77 3.402 -27.578 1 90.94 526 SER A N 1
ATOM 4282 C CA . SER A 1 526 ? 3.344 3.697 -27.453 1 90.94 526 SER A CA 1
ATOM 4283 C C . SER A 1 526 ? 2.557 2.459 -27.031 1 90.94 526 SER A C 1
ATOM 4285 O O . SER A 1 526 ? 1.642 2.549 -26.219 1 90.94 526 SER A O 1
ATOM 4287 N N . PHE A 1 527 ? 2.941 1.326 -27.594 1 93.69 527 PHE A N 1
ATOM 4288 C CA . PHE A 1 527 ? 2.312 0.068 -27.219 1 93.69 527 PHE A CA 1
ATOM 4289 C C . PHE A 1 527 ? 2.529 -0.215 -25.734 1 93.69 527 PHE A C 1
ATOM 4291 O O . PHE A 1 527 ? 1.6 -0.612 -25.031 1 93.69 527 PHE A O 1
ATOM 4298 N N . SER A 1 528 ? 3.715 -0.081 -25.281 1 92.88 528 SER A N 1
ATOM 4299 C CA . SER A 1 528 ? 4.047 -0.301 -23.875 1 92.88 528 SER A CA 1
ATOM 4300 C C . SER A 1 528 ? 3.238 0.617 -22.969 1 92.88 528 SER A C 1
ATOM 4302 O O . SER A 1 528 ? 2.689 0.172 -21.953 1 92.88 528 SER A O 1
ATOM 4304 N N . ASP A 1 529 ? 3.088 1.835 -23.328 1 88.31 529 ASP A N 1
ATOM 4305 C CA . ASP A 1 529 ? 2.395 2.842 -22.531 1 88.31 529 ASP A CA 1
ATOM 4306 C C . ASP A 1 529 ? 0.893 2.568 -22.484 1 88.31 529 ASP A C 1
ATOM 4308 O O . ASP A 1 529 ? 0.245 2.801 -21.469 1 88.31 529 ASP A O 1
ATOM 4312 N N . THR A 1 530 ? 0.387 2.084 -23.594 1 89.25 530 THR A N 1
ATOM 4313 C CA . THR A 1 530 ? -1.054 1.87 -23.672 1 89.25 530 THR A CA 1
ATOM 4314 C C . THR A 1 530 ? -1.434 0.521 -23.078 1 89.25 530 THR A C 1
ATOM 4316 O O . THR A 1 530 ? -2.604 0.281 -22.766 1 89.25 530 THR A O 1
ATOM 4319 N N . THR A 1 531 ? -0.481 -0.343 -22.938 1 90.5 531 THR A N 1
ATOM 4320 C CA . THR A 1 531 ? -0.753 -1.681 -22.422 1 90.5 531 THR A CA 1
ATOM 4321 C C . THR A 1 531 ? -0.492 -1.746 -20.922 1 90.5 531 THR A C 1
ATOM 4323 O O . THR A 1 531 ? -1.368 -2.143 -20.156 1 90.5 531 THR A O 1
ATOM 4326 N N . ILE A 1 532 ? 0.681 -1.4 -20.5 1 86.56 532 ILE A N 1
ATOM 4327 C CA . ILE A 1 532 ? 1.052 -1.433 -19.094 1 86.56 532 ILE A CA 1
ATOM 4328 C C . ILE A 1 532 ? 0.789 -0.068 -18.453 1 86.56 532 ILE A C 1
ATOM 4330 O O . ILE A 1 532 ? 0.207 0.018 -17.375 1 86.56 532 ILE A O 1
ATOM 4334 N N . GLY A 1 533 ? 1.169 0.975 -19.219 1 78.44 533 GLY A N 1
ATOM 4335 C CA . GLY A 1 533 ? 0.983 2.324 -18.703 1 78.44 533 GLY A CA 1
ATOM 4336 C C . GLY A 1 533 ? 1.747 2.59 -17.422 1 78.44 533 GLY A C 1
ATOM 4337 O O . GLY A 1 533 ? 2.883 2.137 -17.266 1 78.44 533 GLY A O 1
ATOM 4338 N N . ASN A 1 534 ? 1.132 3.389 -16.578 1 71.19 534 ASN A N 1
ATOM 4339 C CA . ASN A 1 534 ? 1.79 3.797 -15.344 1 71.19 534 ASN A CA 1
ATOM 4340 C C . ASN A 1 534 ? 1.316 2.965 -14.156 1 71.19 534 ASN A C 1
ATOM 4342 O O . ASN A 1 534 ? 1.314 3.441 -13.023 1 71.19 534 ASN A O 1
ATOM 4346 N N . LYS A 1 535 ? 0.995 1.744 -14.547 1 74.12 535 LYS A N 1
ATOM 4347 C CA . LYS A 1 535 ? 0.527 0.875 -13.469 1 74.12 535 LYS A CA 1
ATOM 4348 C C . LYS A 1 535 ? 1.665 0.522 -12.516 1 74.12 535 LYS A C 1
ATOM 4350 O O . LYS A 1 535 ? 2.771 0.203 -12.953 1 74.12 535 LYS A O 1
ATOM 4355 N N . ASN A 1 536 ? 1.294 0.608 -11.25 1 66 536 ASN A N 1
ATOM 4356 C CA . ASN A 1 536 ? 2.297 0.297 -10.242 1 66 536 ASN A CA 1
ATOM 4357 C C . ASN A 1 536 ? 2.488 -1.208 -10.086 1 66 536 ASN A C 1
ATOM 4359 O O . ASN A 1 536 ? 3.566 -1.665 -9.703 1 66 536 ASN A O 1
ATOM 4363 N N . GLN A 1 537 ? 1.404 -2.002 -10.172 1 73.5 537 GLN A N 1
ATOM 4364 C CA . GLN A 1 537 ? 1.45 -3.455 -10.031 1 73.5 537 GLN A CA 1
ATOM 4365 C C . GLN A 1 537 ? 0.627 -4.137 -11.125 1 73.5 537 GLN A C 1
ATOM 4367 O O . GLN A 1 537 ? -0.457 -3.666 -11.477 1 73.5 537 GLN A O 1
ATOM 4372 N N . LEU A 1 538 ? 1.267 -5.25 -11.625 1 84.44 538 LEU A N 1
ATOM 4373 C CA . LEU A 1 538 ? 0.581 -6.008 -12.664 1 84.44 538 LEU A CA 1
ATOM 4374 C C . LEU A 1 538 ? 0.044 -7.328 -12.117 1 84.44 538 LEU A C 1
ATOM 4376 O O . LEU A 1 538 ? 0.759 -8.047 -11.422 1 84.44 538 LEU A O 1
ATOM 4380 N N . LYS A 1 539 ? -1.194 -7.621 -12.367 1 85.25 539 LYS A N 1
ATOM 4381 C CA . LYS A 1 539 ? -1.771 -8.922 -12.016 1 85.25 539 LYS A CA 1
ATOM 4382 C C . LYS A 1 539 ? -1.352 -9.992 -13.016 1 85.25 539 LYS A C 1
ATOM 4384 O O . LYS A 1 539 ? -1.116 -9.703 -14.188 1 85.25 539 LYS A O 1
ATOM 4389 N N . GLY A 1 540 ? -1.314 -11.18 -12.539 1 89.06 540 GLY A N 1
ATOM 4390 C CA . GLY A 1 540 ? -0.922 -12.297 -13.383 1 89.06 540 GLY A CA 1
ATOM 4391 C C . GLY A 1 540 ? -1.813 -12.461 -14.602 1 89.06 540 GLY A C 1
ATOM 4392 O O . GLY A 1 540 ? -1.326 -12.719 -15.703 1 89.06 540 GLY A O 1
ATOM 4393 N N . SER A 1 541 ? -3.105 -12.258 -14.453 1 90.06 541 SER A N 1
ATOM 4394 C CA . SER A 1 541 ? -4.039 -12.406 -15.562 1 90.06 541 SER A CA 1
ATOM 4395 C C . SER A 1 541 ? -3.852 -11.297 -16.594 1 90.06 541 SER A C 1
ATOM 4397 O O . SER A 1 541 ? -3.92 -11.547 -17.797 1 90.06 541 SER A O 1
ATOM 4399 N N . ASP A 1 542 ? -3.559 -10.109 -16.141 1 89.62 542 ASP A N 1
ATOM 4400 C CA . ASP A 1 542 ? -3.307 -8.992 -17.062 1 89.62 542 ASP A CA 1
ATOM 4401 C C . ASP A 1 542 ? -2.041 -9.234 -17.875 1 89.62 542 ASP A C 1
ATOM 4403 O O . ASP A 1 542 ? -2.021 -8.977 -19.078 1 89.62 542 ASP A O 1
ATOM 4407 N N . ALA A 1 543 ? -1.087 -9.711 -17.156 1 94.31 543 ALA A N 1
ATOM 4408 C CA . ALA A 1 543 ? 0.177 -9.969 -17.844 1 94.31 543 ALA A CA 1
ATOM 4409 C C . ALA A 1 543 ? -0.008 -10.969 -18.984 1 94.31 543 ALA A C 1
ATOM 4411 O O . ALA A 1 543 ? 0.552 -10.805 -20.062 1 94.31 543 ALA A O 1
ATOM 4412 N N . ARG A 1 544 ? -0.741 -12 -18.766 1 95.06 544 ARG A N 1
ATOM 4413 C CA . ARG A 1 544 ? -0.994 -12.992 -19.797 1 95.06 544 ARG A CA 1
ATOM 4414 C C . ARG A 1 544 ? -1.726 -12.375 -20.984 1 95.06 544 ARG A C 1
ATOM 4416 O O . ARG A 1 544 ? -1.4 -12.656 -22.141 1 95.06 544 ARG A O 1
ATOM 4423 N N . LEU A 1 545 ? -2.695 -11.586 -20.656 1 94.25 545 LEU A N 1
ATOM 4424 C CA . LEU A 1 545 ? -3.408 -10.883 -21.719 1 94.25 545 LEU A CA 1
ATOM 4425 C C . LEU A 1 545 ? -2.467 -9.969 -22.5 1 94.25 545 LEU A C 1
ATOM 4427 O O . LEU A 1 545 ? -2.578 -9.844 -23.719 1 94.25 545 LEU A O 1
ATOM 4431 N N . TYR A 1 546 ? -1.551 -9.328 -21.812 1 95.75 546 TYR A N 1
ATOM 4432 C CA . TYR A 1 546 ? -0.594 -8.43 -22.453 1 95.75 546 TYR A CA 1
ATOM 4433 C C . TYR A 1 546 ? 0.333 -9.188 -23.391 1 95.75 546 TYR A C 1
ATOM 4435 O O . TYR A 1 546 ? 0.755 -8.656 -24.422 1 95.75 546 TYR A O 1
ATOM 4443 N N . ALA A 1 547 ? 0.66 -10.422 -22.984 1 96.88 547 ALA A N 1
ATOM 4444 C CA . ALA A 1 547 ? 1.469 -11.25 -23.875 1 96.88 547 ALA A CA 1
ATOM 4445 C C . ALA A 1 547 ? 0.743 -11.516 -25.188 1 96.88 547 ALA A C 1
ATOM 4447 O O . ALA A 1 547 ? 1.354 -11.484 -26.266 1 96.88 547 ALA A O 1
ATOM 4448 N N . VAL A 1 548 ? -0.517 -11.758 -25.094 1 96.19 548 VAL A N 1
ATOM 4449 C CA . VAL A 1 548 ? -1.324 -11.977 -26.297 1 96.19 548 VAL A CA 1
ATOM 4450 C C . VAL A 1 548 ? -1.377 -10.703 -27.125 1 96.19 548 VAL A C 1
ATOM 4452 O O . VAL A 1 548 ? -1.236 -10.75 -28.344 1 96.19 548 VAL A O 1
ATOM 4455 N N . LYS A 1 549 ? -1.56 -9.609 -26.484 1 95.56 549 LYS A N 1
ATOM 4456 C CA . LYS A 1 549 ? -1.581 -8.32 -27.172 1 95.56 549 LYS A CA 1
ATOM 4457 C C . LYS A 1 549 ? -0.246 -8.039 -27.859 1 95.56 549 LYS A C 1
ATOM 4459 O O . LYS A 1 549 ? -0.209 -7.488 -28.953 1 95.56 549 LYS A O 1
ATOM 4464 N N . LEU A 1 550 ? 0.79 -8.375 -27.156 1 96.75 550 LEU A N 1
ATOM 4465 C CA . LEU A 1 550 ? 2.117 -8.195 -27.734 1 96.75 550 LEU A CA 1
ATOM 4466 C C . LEU A 1 550 ? 2.275 -9.023 -29 1 96.75 550 LEU A C 1
ATOM 4468 O O . LEU A 1 550 ? 2.795 -8.531 -30.016 1 96.75 550 LEU A O 1
ATOM 4472 N N . ALA A 1 551 ? 1.877 -10.273 -28.953 1 96.38 551 ALA A N 1
ATOM 4473 C CA . ALA A 1 551 ? 1.963 -11.148 -30.125 1 96.38 551 ALA A CA 1
ATOM 4474 C C . ALA A 1 551 ? 1.175 -10.578 -31.297 1 96.38 551 ALA A C 1
ATOM 4476 O O . ALA A 1 551 ? 1.655 -10.586 -32.438 1 96.38 551 ALA A O 1
ATOM 4477 N N . LYS A 1 552 ? 0.044 -10.07 -31.047 1 93.94 552 LYS A N 1
ATOM 4478 C CA . LYS A 1 552 ? -0.777 -9.477 -32.094 1 93.94 552 LYS A CA 1
ATOM 4479 C C . LYS A 1 552 ? -0.12 -8.219 -32.656 1 93.94 552 LYS A C 1
ATOM 4481 O O . LYS A 1 552 ? -0.144 -7.988 -33.875 1 93.94 552 LYS A O 1
ATOM 4486 N N . PHE A 1 553 ? 0.387 -7.402 -31.828 1 94.81 553 PHE A N 1
ATOM 4487 C CA . PHE A 1 553 ? 1.036 -6.156 -32.219 1 94.81 553 PHE A CA 1
ATOM 4488 C C . PHE A 1 553 ? 2.242 -6.43 -33.125 1 94.81 553 PHE A C 1
ATOM 4490 O O . PHE A 1 553 ? 2.389 -5.816 -34.188 1 94.81 553 PHE A O 1
ATOM 4497 N N . THR A 1 554 ? 3.041 -7.348 -32.625 1 95.5 554 THR A N 1
ATOM 4498 C CA . THR A 1 554 ? 4.262 -7.641 -33.375 1 95.5 554 THR A CA 1
ATOM 4499 C C . THR A 1 554 ? 3.936 -8.305 -34.688 1 95.5 554 THR A C 1
ATOM 4501 O O . THR A 1 554 ? 4.633 -8.094 -35.688 1 95.5 554 THR A O 1
ATOM 4504 N N . LEU A 1 555 ? 2.943 -9.102 -34.75 1 93.81 555 LEU A N 1
ATOM 4505 C CA . LEU A 1 555 ? 2.504 -9.711 -36 1 93.81 555 LEU A CA 1
ATOM 4506 C C . LEU A 1 555 ? 2.039 -8.648 -36.969 1 93.81 555 LEU A C 1
ATOM 4508 O O . LEU A 1 555 ? 2.367 -8.711 -38.156 1 93.81 555 LEU A O 1
ATOM 4512 N N . GLN A 1 556 ? 1.289 -7.699 -36.5 1 91.25 556 GLN A N 1
ATOM 4513 C CA . GLN A 1 556 ? 0.826 -6.598 -37.344 1 91.25 556 GLN A CA 1
ATOM 4514 C C . GLN A 1 556 ? 2 -5.789 -37.875 1 91.25 556 GLN A C 1
ATOM 4516 O O . GLN A 1 556 ? 2.016 -5.426 -39.062 1 91.25 556 GLN A O 1
ATOM 4521 N N . LYS A 1 557 ? 2.928 -5.559 -37.062 1 94 557 LYS A N 1
ATOM 4522 C CA . LYS A 1 557 ? 4.09 -4.785 -37.469 1 94 557 LYS A CA 1
ATOM 4523 C C . LYS A 1 557 ? 4.934 -5.559 -38.469 1 94 557 LYS A C 1
ATOM 4525 O O . LYS A 1 557 ? 5.543 -4.965 -39.375 1 94 557 LYS A O 1
ATOM 4530 N N . PHE A 1 558 ? 4.996 -6.871 -38.344 1 94.06 558 PHE A N 1
ATOM 4531 C CA . PHE A 1 558 ? 5.691 -7.715 -39.312 1 94.06 558 PHE A CA 1
ATOM 4532 C C . PHE A 1 558 ? 4.996 -7.672 -40.656 1 94.06 558 PHE A C 1
ATOM 4534 O O . PHE A 1 558 ? 5.656 -7.551 -41.719 1 94.06 558 PHE A O 1
ATOM 4541 N N . GLU A 1 559 ? 3.711 -7.754 -40.719 1 92.38 559 GLU A N 1
ATOM 4542 C CA . GLU A 1 559 ? 2.934 -7.711 -41.938 1 92.38 559 GLU A CA 1
ATOM 4543 C C . GLU A 1 559 ? 3.088 -6.363 -42.656 1 92.38 559 GLU A C 1
ATOM 4545 O O . GLU A 1 559 ? 3.061 -6.293 -43.875 1 92.38 559 GLU A O 1
ATOM 4550 N N . GLU A 1 560 ? 3.379 -5.324 -41.875 1 92.75 560 GLU A N 1
ATOM 4551 C CA . GLU A 1 560 ? 3.615 -3.984 -42.406 1 92.75 560 GLU A CA 1
ATOM 4552 C C . GLU A 1 560 ? 5.051 -3.832 -42.906 1 92.75 560 GLU A C 1
ATOM 4554 O O . GLU A 1 560 ? 5.402 -2.818 -43.5 1 92.75 560 GLU A O 1
ATOM 4559 N N . GLY A 1 561 ? 5.879 -4.836 -42.656 1 92.56 561 GLY A N 1
ATOM 4560 C CA . GLY A 1 561 ? 7.266 -4.805 -43.062 1 92.56 561 GLY A CA 1
ATOM 4561 C C . GLY A 1 561 ? 8.148 -3.965 -42.156 1 92.56 561 GLY A C 1
ATOM 4562 O O . GLY A 1 561 ? 9.25 -3.568 -42.562 1 92.56 561 GLY A O 1
ATOM 4563 N N . LYS A 1 562 ? 7.75 -3.812 -40.969 1 92.75 562 LYS A N 1
ATOM 4564 C CA . LYS A 1 562 ? 8.445 -2.881 -40.094 1 92.75 562 LYS A CA 1
ATOM 4565 C C . LYS A 1 562 ? 9.43 -3.613 -39.156 1 92.75 562 LYS A C 1
ATOM 4567 O O . LYS A 1 562 ? 10.375 -3.012 -38.656 1 92.75 562 LYS A O 1
ATOM 4572 N N . VAL A 1 563 ? 9.109 -4.855 -38.875 1 94.88 563 VAL A N 1
ATOM 4573 C CA . VAL A 1 563 ? 10 -5.625 -38.031 1 94.88 563 VAL A CA 1
ATOM 4574 C C . VAL A 1 563 ? 10.336 -6.957 -38.688 1 94.88 563 VAL A C 1
ATOM 4576 O O . VAL A 1 563 ? 9.641 -7.387 -39.625 1 94.88 563 VAL A O 1
ATOM 4579 N N . GLU A 1 564 ? 11.398 -7.547 -38.188 1 93.06 564 GLU A N 1
ATOM 4580 C CA . GLU A 1 564 ? 11.812 -8.859 -38.688 1 93.06 564 GLU A CA 1
ATOM 4581 C C . GLU A 1 564 ? 10.93 -9.961 -38.125 1 93.06 564 GLU A C 1
ATOM 4583 O O . GLU A 1 564 ? 10.289 -9.781 -37.094 1 93.06 564 GLU A O 1
ATOM 4588 N N . GLU A 1 565 ? 10.969 -11.07 -38.719 1 92.75 565 GLU A N 1
ATOM 4589 C CA . GLU A 1 565 ? 10.133 -12.203 -38.344 1 92.75 565 GLU A CA 1
ATOM 4590 C C . GLU A 1 565 ? 10.508 -12.758 -36.969 1 92.75 565 GLU A C 1
ATOM 4592 O O . GLU A 1 565 ? 9.688 -13.383 -36.312 1 92.75 565 GLU A O 1
ATOM 4597 N N . THR A 1 566 ? 11.688 -12.492 -36.531 1 93.5 566 THR A N 1
ATOM 4598 C CA . THR A 1 566 ? 12.18 -13.008 -35.281 1 93.5 566 THR A CA 1
ATOM 4599 C C . THR A 1 566 ? 11.398 -12.406 -34.094 1 93.5 566 THR A C 1
ATOM 4601 O O . THR A 1 566 ? 11.242 -13.047 -33.062 1 93.5 566 THR A O 1
ATOM 4604 N N . ILE A 1 567 ? 10.852 -11.227 -34.281 1 95.88 567 ILE A N 1
ATOM 4605 C CA . ILE A 1 567 ? 10.188 -10.523 -33.188 1 95.88 567 ILE A CA 1
ATOM 4606 C C . ILE A 1 567 ? 8.805 -11.125 -32.938 1 95.88 567 ILE A C 1
ATOM 4608 O O . ILE A 1 567 ? 8.461 -11.5 -31.812 1 95.88 567 ILE A O 1
ATOM 4612 N N . PRO A 1 568 ? 7.961 -11.305 -34 1 95.56 568 PRO A N 1
ATOM 4613 C CA . PRO A 1 568 ? 6.695 -12 -33.75 1 95.56 568 PRO A CA 1
ATOM 4614 C C . PRO A 1 568 ? 6.895 -13.445 -33.281 1 95.56 568 PRO A C 1
ATOM 4616 O O . PRO A 1 568 ? 6.102 -13.969 -32.5 1 95.56 568 PRO A O 1
ATOM 4619 N N . ASN A 1 569 ? 7.926 -14.094 -33.75 1 95 569 ASN A N 1
ATOM 4620 C CA . ASN A 1 569 ? 8.211 -15.461 -33.312 1 95 569 ASN A CA 1
ATOM 4621 C C . ASN A 1 569 ? 8.539 -15.508 -31.828 1 95 569 ASN A C 1
ATOM 4623 O O . ASN A 1 569 ? 8.164 -16.453 -31.125 1 95 569 ASN A O 1
ATOM 4627 N N . LEU A 1 570 ? 9.258 -14.516 -31.438 1 96.75 570 LEU A N 1
ATOM 4628 C CA . LEU A 1 570 ? 9.578 -14.391 -30.016 1 96.75 570 LEU A CA 1
ATOM 4629 C C . LEU A 1 570 ? 8.312 -14.258 -29.188 1 96.75 570 LEU A C 1
ATOM 4631 O O . LEU A 1 570 ? 8.133 -14.984 -28.203 1 96.75 570 LEU A O 1
ATOM 4635 N N . ALA A 1 571 ? 7.418 -13.375 -29.531 1 97.06 571 ALA A N 1
ATOM 4636 C CA . ALA A 1 571 ? 6.164 -13.156 -28.812 1 97.06 571 ALA A CA 1
ATOM 4637 C C . ALA A 1 571 ? 5.277 -14.398 -28.875 1 97.06 571 ALA A C 1
ATOM 4639 O O . ALA A 1 571 ? 4.648 -14.766 -27.875 1 97.06 571 ALA A O 1
ATOM 4640 N N . ASN A 1 572 ? 5.285 -15.016 -30 1 96.06 572 ASN A N 1
ATOM 4641 C CA . ASN A 1 572 ? 4.465 -16.203 -30.172 1 96.06 572 ASN A CA 1
ATOM 4642 C C . ASN A 1 572 ? 4.973 -17.359 -29.312 1 96.06 572 ASN A C 1
ATOM 4644 O O . ASN A 1 572 ? 4.18 -18.141 -28.781 1 96.06 572 ASN A O 1
ATOM 4648 N N . SER A 1 573 ? 6.23 -17.516 -29.312 1 96.62 573 SER A N 1
ATOM 4649 C CA . SER A 1 573 ? 6.797 -18.547 -28.469 1 96.62 573 SER A CA 1
ATOM 4650 C C . SER A 1 573 ? 6.383 -18.359 -27.016 1 96.62 573 SER A C 1
ATOM 4652 O O . SER A 1 573 ? 6.086 -19.344 -26.312 1 96.62 573 SER A O 1
ATOM 4654 N N . LEU A 1 574 ? 6.434 -17.172 -26.594 1 97.38 574 LEU A N 1
ATOM 4655 C CA . LEU A 1 574 ? 6.023 -16.859 -25.234 1 97.38 574 LEU A CA 1
ATOM 4656 C C . LEU A 1 574 ? 4.555 -17.203 -25.016 1 97.38 574 LEU A C 1
ATOM 4658 O O . LEU A 1 574 ? 4.195 -17.766 -23.969 1 97.38 574 LEU A O 1
ATOM 4662 N N . VAL A 1 575 ? 3.686 -16.875 -25.938 1 96.69 575 VAL A N 1
ATOM 4663 C CA . VAL A 1 575 ? 2.262 -17.172 -25.828 1 96.69 575 VAL A CA 1
ATOM 4664 C C . VAL A 1 575 ? 2.057 -18.688 -25.781 1 96.69 575 VAL A C 1
ATOM 4666 O O . VAL A 1 575 ? 1.192 -19.172 -25.047 1 96.69 575 VAL A O 1
ATOM 4669 N N . GLU A 1 576 ? 2.82 -19.438 -26.531 1 96.06 576 GLU A N 1
ATOM 4670 C CA . GLU A 1 576 ? 2.744 -20.891 -26.516 1 96.06 576 GLU A CA 1
ATOM 4671 C C . GLU A 1 576 ? 3.121 -21.438 -25.141 1 96.06 576 GLU A C 1
ATOM 4673 O O . GLU A 1 576 ? 2.463 -22.344 -24.625 1 96.06 576 GLU A O 1
ATOM 4678 N N . ILE A 1 577 ? 4.16 -20.922 -24.609 1 97.06 577 ILE A N 1
ATOM 4679 C CA . ILE A 1 577 ? 4.598 -21.328 -23.281 1 97.06 577 ILE A CA 1
ATOM 4680 C C . ILE A 1 577 ? 3.477 -21.078 -22.281 1 97.06 577 ILE A C 1
ATOM 4682 O O . ILE A 1 577 ? 3.18 -21.953 -21.453 1 97.06 577 ILE A O 1
ATOM 4686 N N . ILE A 1 578 ? 2.838 -19.906 -22.359 1 96.44 578 ILE A N 1
ATOM 4687 C CA . ILE A 1 578 ? 1.749 -19.531 -21.469 1 96.44 578 ILE A CA 1
ATOM 4688 C C . ILE A 1 578 ? 0.577 -20.5 -21.641 1 96.44 578 ILE A C 1
ATOM 4690 O O . ILE A 1 578 ? -0.019 -20.953 -20.672 1 96.44 578 ILE A O 1
ATOM 4694 N N . THR A 1 579 ? 0.285 -20.828 -22.828 1 94.31 579 THR A N 1
ATOM 4695 C CA . THR A 1 579 ? -0.846 -21.688 -23.141 1 94.31 579 THR A CA 1
ATOM 4696 C C . THR A 1 579 ? -0.65 -23.078 -22.547 1 94.31 579 THR A C 1
ATOM 4698 O O . THR A 1 579 ? -1.566 -23.625 -21.938 1 94.31 579 THR A O 1
ATOM 4701 N N . ILE A 1 580 ? 0.495 -23.594 -22.703 1 94.75 580 ILE A N 1
ATOM 4702 C CA . ILE A 1 580 ? 0.771 -24.938 -22.188 1 94.75 580 ILE A CA 1
ATOM 4703 C C . ILE A 1 580 ? 0.788 -24.906 -20.656 1 94.75 580 ILE A C 1
ATOM 4705 O O . ILE A 1 580 ? 0.273 -25.828 -20 1 94.75 580 ILE A O 1
ATOM 4709 N N . ARG A 1 581 ? 1.315 -23.906 -20.156 1 94.44 581 ARG A N 1
ATOM 4710 C CA . ARG A 1 581 ? 1.429 -23.766 -18.703 1 94.44 581 ARG A CA 1
ATOM 4711 C C . ARG A 1 581 ? 0.052 -23.75 -18.047 1 94.44 581 ARG A C 1
ATOM 4713 O O . ARG A 1 581 ? -0.114 -24.25 -16.938 1 94.44 581 ARG A O 1
ATOM 4720 N N . TYR A 1 582 ? -0.954 -23.234 -18.656 1 93.31 582 TYR A N 1
ATOM 4721 C CA . TYR A 1 582 ? -2.279 -23.078 -18.078 1 93.31 582 TYR A CA 1
ATOM 4722 C C . TYR A 1 582 ? -3.238 -24.141 -18.594 1 93.31 582 TYR A C 1
ATOM 4724 O O . TYR A 1 582 ? -4.445 -24.078 -18.344 1 93.31 582 TYR A O 1
ATOM 4732 N N . SER A 1 583 ? -2.635 -25.109 -19.281 1 91.75 583 SER A N 1
ATOM 4733 C CA . SER A 1 583 ? -3.457 -26.219 -19.766 1 91.75 583 SER A CA 1
ATOM 4734 C C . SER A 1 583 ? -3.746 -27.219 -18.656 1 91.75 583 SER A C 1
ATOM 4736 O O . SER A 1 583 ? -2.916 -27.422 -17.766 1 91.75 583 SER A O 1
ATOM 4738 N N . ASP A 1 584 ? -4.875 -27.859 -18.781 1 89 584 ASP A N 1
ATOM 4739 C CA . ASP A 1 584 ? -5.312 -28.828 -17.781 1 89 584 ASP A CA 1
ATOM 4740 C C . ASP A 1 584 ? -4.562 -30.156 -17.938 1 89 584 ASP A C 1
ATOM 4742 O O . ASP A 1 584 ? -3.971 -30.422 -18.984 1 89 584 ASP A O 1
ATOM 4746 N N . PHE A 1 585 ? -4.625 -30.922 -16.906 1 90.5 585 PHE A N 1
ATOM 4747 C CA . PHE A 1 585 ? -3.961 -32.219 -16.875 1 90.5 585 PHE A CA 1
ATOM 4748 C C . PHE A 1 585 ? -4.422 -33.094 -18.047 1 90.5 585 PHE A C 1
ATOM 4750 O O . PHE A 1 585 ? -3.637 -33.844 -18.609 1 90.5 585 PHE A O 1
ATOM 4757 N N . SER A 1 586 ? -5.648 -32.906 -18.484 1 85.25 586 SER A N 1
ATOM 4758 C CA . SER A 1 586 ? -6.23 -33.781 -19.516 1 85.25 586 SER A CA 1
ATOM 4759 C C . SER A 1 586 ? -5.562 -33.531 -20.859 1 85.25 586 SER A C 1
ATOM 4761 O O . SER A 1 586 ? -5.621 -34.406 -21.75 1 85.25 586 SER A O 1
ATOM 4763 N N . THR A 1 587 ? -4.863 -32.469 -20.953 1 88.12 587 THR A N 1
ATOM 4764 C CA . THR A 1 587 ? -4.246 -32.156 -22.234 1 88.12 587 THR A CA 1
ATOM 4765 C C . THR A 1 587 ? -2.775 -32.562 -22.25 1 88.12 587 THR A C 1
ATOM 4767 O O . THR A 1 587 ? -2.109 -32.469 -23.281 1 88.12 587 THR A O 1
ATOM 4770 N N . ARG A 1 588 ? -2.266 -33 -21.141 1 91.5 588 ARG A N 1
ATOM 4771 C CA . ARG A 1 588 ? -0.863 -33.406 -21.062 1 91.5 588 ARG A CA 1
ATOM 4772 C C . ARG A 1 588 ? -0.561 -34.562 -22 1 91.5 588 ARG A C 1
ATOM 4774 O O . ARG A 1 588 ? -1.247 -35.594 -21.984 1 91.5 588 ARG A O 1
ATOM 4781 N N . SER A 1 589 ? 0.414 -34.375 -22.906 1 93.12 589 SER A N 1
ATOM 4782 C CA . SER A 1 589 ? 0.774 -35.344 -23.922 1 93.12 589 SER A CA 1
ATOM 4783 C C . SER A 1 589 ? 2.254 -35.25 -24.281 1 93.12 589 SER A C 1
ATOM 4785 O O . SER A 1 589 ? 2.938 -34.312 -23.875 1 93.12 589 SER A O 1
ATOM 4787 N N . GLN A 1 590 ? 2.725 -36.281 -25.062 1 94.88 590 GLN A N 1
ATOM 4788 C CA . GLN A 1 590 ? 4.094 -36.281 -25.562 1 94.88 590 GLN A CA 1
ATOM 4789 C C . GLN A 1 590 ? 4.359 -35.031 -26.422 1 94.88 590 GLN A C 1
ATOM 4791 O O . GLN A 1 590 ? 5.375 -34.375 -26.25 1 94.88 590 GLN A O 1
ATOM 4796 N N . LYS A 1 591 ? 3.465 -34.719 -27.203 1 96.19 591 LYS A N 1
ATOM 4797 C CA . LYS A 1 591 ? 3.605 -33.562 -28.094 1 96.19 591 LYS A CA 1
ATOM 4798 C C . LYS A 1 591 ? 3.725 -32.25 -27.312 1 96.19 591 LYS A C 1
ATOM 4800 O O . LYS A 1 591 ? 4.566 -31.422 -27.641 1 96.19 591 LYS A O 1
ATOM 4805 N N . GLN A 1 592 ? 2.848 -32.125 -26.391 1 96 592 GLN A N 1
ATOM 4806 C CA . GLN A 1 592 ? 2.844 -30.906 -25.594 1 96 592 GLN A CA 1
ATOM 4807 C C . GLN A 1 592 ? 4.176 -30.703 -24.859 1 96 592 GLN A C 1
ATOM 4809 O O . GLN A 1 592 ? 4.68 -29.594 -24.781 1 96 592 GLN A O 1
ATOM 4814 N N . LEU A 1 593 ? 4.68 -31.75 -24.297 1 97.19 593 LEU A N 1
ATOM 4815 C CA . LEU A 1 593 ? 5.961 -31.688 -23.609 1 97.19 593 LEU A CA 1
ATOM 4816 C C . LEU A 1 593 ? 7.074 -31.281 -24.562 1 97.19 593 LEU A C 1
ATOM 4818 O O . LEU A 1 593 ? 7.875 -30.391 -24.25 1 97.19 593 LEU A O 1
ATOM 4822 N N . LEU A 1 594 ? 7.098 -31.969 -25.734 1 97.94 594 LEU A N 1
ATOM 4823 C CA . LEU A 1 594 ? 8.094 -31.625 -26.75 1 97.94 594 LEU A CA 1
ATOM 4824 C C . LEU A 1 594 ? 7.977 -30.172 -27.156 1 97.94 594 LEU A C 1
ATOM 4826 O O . LEU A 1 594 ? 8.984 -29.469 -27.266 1 97.94 594 LEU A O 1
ATOM 4830 N N . ARG A 1 595 ? 6.793 -29.766 -27.391 1 97.81 595 ARG A N 1
ATOM 4831 C CA . ARG A 1 595 ? 6.547 -28.391 -27.797 1 97.81 595 ARG A CA 1
ATOM 4832 C C . ARG A 1 595 ? 7.031 -27.406 -26.734 1 97.81 595 ARG A C 1
ATOM 4834 O O . ARG A 1 595 ? 7.605 -26.375 -27.047 1 97.81 595 ARG A O 1
ATOM 4841 N N . LEU A 1 596 ? 6.754 -27.703 -25.516 1 97.94 596 LEU A N 1
ATOM 4842 C CA . LEU A 1 596 ? 7.18 -26.828 -24.438 1 97.94 596 LEU A CA 1
ATOM 4843 C C . LEU A 1 596 ? 8.695 -26.688 -24.406 1 97.94 596 LEU A C 1
ATOM 4845 O O . LEU A 1 596 ? 9.219 -25.578 -24.281 1 97.94 596 LEU A O 1
ATOM 4849 N N . TYR A 1 597 ? 9.422 -27.766 -24.484 1 98.31 597 TYR A N 1
ATOM 4850 C CA . TYR A 1 597 ? 10.883 -27.719 -24.531 1 98.31 597 TYR A CA 1
ATOM 4851 C C . TYR A 1 597 ? 11.352 -26.875 -25.719 1 98.31 597 TYR A C 1
ATOM 4853 O O . TYR A 1 597 ? 12.227 -26.016 -25.547 1 98.31 597 TYR A O 1
ATOM 4861 N N . ASN A 1 598 ? 10.766 -27.125 -26.828 1 98.19 598 ASN A N 1
ATOM 4862 C CA . ASN A 1 598 ? 11.156 -26.422 -28.047 1 98.19 598 ASN A CA 1
ATOM 4863 C C . ASN A 1 598 ? 10.875 -24.922 -27.953 1 98.19 598 ASN A C 1
ATOM 4865 O O . ASN A 1 598 ? 11.719 -24.109 -28.312 1 98.19 598 ASN A O 1
ATOM 4869 N N . GLN A 1 599 ? 9.711 -24.625 -27.484 1 97.56 599 GLN A N 1
ATOM 4870 C CA . GLN A 1 599 ? 9.32 -23.219 -27.422 1 97.56 599 GLN A CA 1
ATOM 4871 C C . GLN A 1 599 ? 10.117 -22.469 -26.344 1 97.56 599 GLN A C 1
ATOM 4873 O O . GLN A 1 599 ? 10.43 -21.297 -26.516 1 97.56 599 GLN A O 1
ATOM 4878 N N . CYS A 1 600 ? 10.422 -23.094 -25.203 1 97.94 600 CYS A N 1
ATOM 4879 C CA . CYS A 1 600 ? 11.266 -22.469 -24.188 1 97.94 600 CYS A CA 1
ATOM 4880 C C . CYS A 1 600 ? 12.656 -22.188 -24.734 1 97.94 600 CYS A C 1
ATOM 4882 O O . CYS A 1 600 ? 13.227 -21.125 -24.484 1 97.94 600 CYS A O 1
ATOM 4884 N N . PHE A 1 601 ? 13.164 -23.141 -25.469 1 97.38 601 PHE A N 1
ATOM 4885 C CA . PHE A 1 601 ? 14.477 -22.984 -26.078 1 97.38 601 PHE A CA 1
ATOM 4886 C C . PHE A 1 601 ? 14.461 -21.891 -27.125 1 97.38 601 PHE A C 1
ATOM 4888 O O . PHE A 1 601 ? 15.328 -21 -27.125 1 97.38 601 PHE A O 1
ATOM 4895 N N . LEU A 1 602 ? 13.508 -21.953 -28 1 96.5 602 LEU A N 1
ATOM 4896 C CA . LEU A 1 602 ? 13.383 -20.953 -29.047 1 96.5 602 LEU A CA 1
ATOM 4897 C C . LEU A 1 602 ? 13.234 -19.562 -28.453 1 96.5 602 LEU A C 1
ATOM 4899 O O . LEU A 1 602 ? 13.859 -18.609 -28.938 1 96.5 602 LEU A O 1
ATOM 4903 N N . PHE A 1 603 ? 12.391 -19.438 -27.5 1 97.25 603 PHE A N 1
ATOM 4904 C CA . PHE A 1 603 ? 12.203 -18.156 -26.812 1 97.25 603 PHE A CA 1
ATOM 4905 C C . PHE A 1 603 ? 13.531 -17.641 -26.281 1 97.25 603 PHE A C 1
ATOM 4907 O O . PHE A 1 603 ? 13.867 -16.469 -26.484 1 97.25 603 PHE A O 1
ATOM 4914 N N . GLY A 1 604 ? 14.258 -18.5 -25.562 1 96.88 604 GLY A N 1
ATOM 4915 C CA . GLY A 1 604 ? 15.555 -18.109 -25.031 1 96.88 604 GLY A CA 1
ATOM 4916 C C . GLY A 1 604 ? 16.516 -17.656 -26.109 1 96.88 604 GLY A C 1
ATOM 4917 O O . GLY A 1 604 ? 17.203 -16.641 -25.953 1 96.88 604 GLY A O 1
ATOM 4918 N N . LEU A 1 605 ? 16.547 -18.375 -27.125 1 95.5 605 LEU A N 1
ATOM 4919 C CA . LEU A 1 605 ? 17.438 -18.062 -28.234 1 95.5 605 LEU A CA 1
ATOM 4920 C C . LEU A 1 605 ? 17.062 -16.75 -28.906 1 95.5 605 LEU A C 1
ATOM 4922 O O . LEU A 1 605 ? 17.922 -15.938 -29.234 1 95.5 605 LEU A O 1
ATOM 4926 N N . LEU A 1 606 ? 15.82 -16.578 -29.141 1 95.31 606 LEU A N 1
ATOM 4927 C CA . LEU A 1 606 ? 15.336 -15.359 -29.766 1 95.31 606 LEU A CA 1
ATOM 4928 C C . LEU A 1 606 ? 15.57 -14.148 -28.875 1 95.31 606 LEU A C 1
ATOM 4930 O O . LEU A 1 606 ? 15.844 -13.047 -29.375 1 95.31 606 LEU A O 1
ATOM 4934 N N . CYS A 1 607 ? 15.414 -14.344 -27.562 1 96.44 607 CYS A N 1
ATOM 4935 C CA . CYS A 1 607 ? 15.75 -13.258 -26.641 1 96.44 607 CYS A CA 1
ATOM 4936 C C . CYS A 1 607 ? 17.219 -12.852 -26.781 1 96.44 607 CYS A C 1
ATOM 4938 O O . CYS A 1 607 ? 17.531 -11.664 -26.797 1 96.44 607 CYS A O 1
ATOM 4940 N N . LYS A 1 608 ? 18.031 -13.805 -26.922 1 92.94 608 LYS A N 1
ATOM 4941 C CA . LYS A 1 608 ? 19.453 -13.531 -27.062 1 92.94 608 LYS A CA 1
ATOM 4942 C C . LYS A 1 608 ? 19.75 -12.828 -28.391 1 92.94 608 LYS A C 1
ATOM 4944 O O . LYS A 1 608 ? 20.656 -12 -28.469 1 92.94 608 LYS A O 1
ATOM 4949 N N . THR A 1 609 ? 19.016 -13.164 -29.391 1 92.44 609 THR A N 1
ATOM 4950 C CA . THR A 1 609 ? 19.266 -12.625 -30.719 1 92.44 609 THR A CA 1
ATOM 4951 C C . THR A 1 609 ? 18.656 -11.234 -30.859 1 92.44 609 THR A C 1
ATOM 4953 O O . THR A 1 609 ? 19.281 -10.328 -31.422 1 92.44 609 THR A O 1
ATOM 4956 N N . VAL A 1 610 ? 17.438 -11.055 -30.391 1 94.25 610 VAL A N 1
ATOM 4957 C CA . VAL A 1 610 ? 16.703 -9.82 -30.578 1 94.25 610 VAL A CA 1
ATOM 4958 C C . VAL A 1 610 ? 17.141 -8.781 -29.547 1 94.25 610 VAL A C 1
ATOM 4960 O O . VAL A 1 610 ? 17.391 -7.625 -29.891 1 94.25 610 VAL A O 1
ATOM 4963 N N . ILE A 1 611 ? 17.234 -9.195 -28.297 1 95 611 ILE A N 1
ATOM 4964 C CA . ILE A 1 611 ? 17.531 -8.258 -27.219 1 95 611 ILE A CA 1
ATOM 4965 C C . ILE A 1 611 ? 19.031 -8.156 -27.016 1 95 611 ILE A C 1
ATOM 4967 O O . ILE A 1 611 ? 19.578 -7.059 -26.859 1 95 611 ILE A O 1
ATOM 4971 N N . GLY A 1 612 ? 19.703 -9.312 -27.031 1 93.56 612 GLY A N 1
ATOM 4972 C CA . GLY A 1 612 ? 21.125 -9.289 -26.734 1 93.56 612 GLY A CA 1
ATOM 4973 C C . GLY A 1 612 ? 21.438 -8.672 -25.391 1 93.56 612 GLY A C 1
ATOM 4974 O O . GLY A 1 612 ? 20.938 -9.125 -24.359 1 93.56 612 GLY A O 1
ATOM 4975 N N . ASN A 1 613 ? 22.203 -7.609 -25.406 1 92.88 613 ASN A N 1
ATOM 4976 C CA . ASN A 1 613 ? 22.422 -6.84 -24.188 1 92.88 613 ASN A CA 1
ATOM 4977 C C . ASN A 1 613 ? 21.312 -5.809 -23.969 1 92.88 613 ASN A C 1
ATOM 4979 O O . ASN A 1 613 ? 21.25 -4.809 -24.688 1 92.88 613 ASN A O 1
ATOM 4983 N N . PRO A 1 614 ? 20.578 -6.094 -22.953 1 94.25 614 PRO A N 1
ATOM 4984 C CA . PRO A 1 614 ? 19.453 -5.18 -22.75 1 94.25 614 PRO A CA 1
ATOM 4985 C C . PRO A 1 614 ? 19.906 -3.734 -22.531 1 94.25 614 PRO A C 1
ATOM 4987 O O . PRO A 1 614 ? 20.906 -3.488 -21.859 1 94.25 614 PRO A O 1
ATOM 4990 N N . GLN A 1 615 ? 19.219 -2.723 -22.969 1 90.56 615 GLN A N 1
ATOM 4991 C CA . GLN A 1 615 ? 19.578 -1.311 -22.891 1 90.56 615 GLN A CA 1
ATOM 4992 C C . GLN A 1 615 ? 18.75 -0.59 -21.828 1 90.56 615 GLN A C 1
ATOM 4994 O O . GLN A 1 615 ? 19.281 0.245 -21.078 1 90.56 615 GLN A O 1
ATOM 4999 N N . LYS A 1 616 ? 17.469 -0.855 -21.797 1 88.06 616 LYS A N 1
ATOM 5000 C CA . LYS A 1 616 ? 16.578 -0.202 -20.828 1 88.06 616 LYS A CA 1
ATOM 5001 C C . LYS A 1 616 ? 16.703 -0.84 -19.453 1 88.06 616 LYS A C 1
ATOM 5003 O O . LYS A 1 616 ? 16.594 -0.154 -18.438 1 88.06 616 LYS A O 1
ATOM 5008 N N . LEU A 1 617 ? 16.812 -2.096 -19.422 1 92.31 617 LEU A N 1
ATOM 5009 C CA . LEU A 1 617 ? 16.922 -2.881 -18.188 1 92.31 617 LEU A CA 1
ATOM 5010 C C . LEU A 1 617 ? 18.328 -3.424 -18.016 1 92.31 617 LEU A C 1
ATOM 5012 O O . LEU A 1 617 ? 19.094 -3.508 -18.984 1 92.31 617 LEU A O 1
ATOM 5016 N N . THR A 1 618 ? 18.641 -3.758 -16.828 1 92.25 618 THR A N 1
ATOM 5017 C CA . THR A 1 618 ? 19.922 -4.426 -16.609 1 92.25 618 THR A CA 1
ATOM 5018 C C . THR A 1 618 ? 19.844 -5.883 -17.047 1 92.25 618 THR A C 1
ATOM 5020 O O . THR A 1 618 ? 18.766 -6.477 -17.078 1 92.25 618 THR A O 1
ATOM 5023 N N . ALA A 1 619 ? 20.938 -6.422 -17.359 1 93.31 619 ALA A N 1
ATOM 5024 C CA . ALA A 1 619 ? 21.016 -7.836 -17.719 1 93.31 619 ALA A CA 1
ATOM 5025 C C . ALA A 1 619 ? 20.547 -8.727 -16.578 1 93.31 619 ALA A C 1
ATOM 5027 O O . ALA A 1 619 ? 19.906 -9.758 -16.797 1 93.31 619 ALA A O 1
ATOM 5028 N N . ARG A 1 620 ? 20.812 -8.352 -15.398 1 91.38 620 ARG A N 1
ATOM 5029 C CA . ARG A 1 620 ? 20.406 -9.109 -14.219 1 91.38 620 ARG A CA 1
ATOM 5030 C C . ARG A 1 620 ? 18.891 -9.148 -14.078 1 91.38 620 ARG A C 1
ATOM 5032 O O . ARG A 1 620 ? 18.328 -10.141 -13.625 1 91.38 620 ARG A O 1
ATOM 5039 N N . LYS A 1 621 ? 18.359 -8.086 -14.477 1 93.56 621 LYS A N 1
ATOM 5040 C CA . LYS A 1 621 ? 16.906 -8.023 -14.375 1 93.56 621 LYS A CA 1
ATOM 5041 C C . LYS A 1 621 ? 16.25 -8.773 -15.531 1 93.56 621 LYS A C 1
ATOM 5043 O O . LYS A 1 621 ? 15.328 -9.57 -15.32 1 93.56 621 LYS A O 1
ATOM 5048 N N . PHE A 1 622 ? 16.719 -8.57 -16.766 1 96.75 622 PHE A N 1
ATOM 5049 C CA . PHE A 1 622 ? 16.094 -9.156 -17.938 1 96.75 622 PHE A CA 1
ATOM 5050 C C . PHE A 1 622 ? 16.359 -10.664 -17.984 1 96.75 622 PHE A C 1
ATOM 5052 O O . PHE A 1 622 ? 15.43 -11.445 -18.188 1 96.75 622 PHE A O 1
ATOM 5059 N N . TYR A 1 623 ? 17.609 -11.062 -17.797 1 96.69 623 TYR A N 1
ATOM 5060 C CA . TYR A 1 623 ? 18 -12.461 -17.844 1 96.69 623 TYR A CA 1
ATOM 5061 C C . TYR A 1 623 ? 18.156 -13.039 -16.438 1 96.69 623 TYR A C 1
ATOM 5063 O O . TYR A 1 623 ? 18.984 -13.93 -16.203 1 96.69 623 TYR A O 1
ATOM 5071 N N . GLY A 1 624 ? 17.391 -12.562 -15.453 1 94.62 624 GLY A N 1
ATOM 5072 C CA . GLY A 1 624 ? 17.484 -12.992 -14.07 1 94.62 624 GLY A CA 1
ATOM 5073 C C . GLY A 1 624 ? 16.75 -14.289 -13.789 1 94.62 624 GLY A C 1
ATOM 5074 O O . GLY A 1 624 ? 16.594 -15.125 -14.68 1 94.62 624 GLY A O 1
ATOM 5075 N N . ASN A 1 625 ? 16.312 -14.461 -12.602 1 95.06 625 ASN A N 1
ATOM 5076 C CA . ASN A 1 625 ? 15.727 -15.703 -12.102 1 95.06 625 ASN A CA 1
ATOM 5077 C C . ASN A 1 625 ? 14.445 -16.062 -12.852 1 95.06 625 ASN A C 1
ATOM 5079 O O . ASN A 1 625 ? 14.18 -17.25 -13.094 1 95.06 625 ASN A O 1
ATOM 5083 N N . HIS A 1 626 ? 13.734 -15.109 -13.219 1 96.25 626 HIS A N 1
ATOM 5084 C CA . HIS A 1 626 ? 12.453 -15.383 -13.867 1 96.25 626 HIS A CA 1
ATOM 5085 C C . HIS A 1 626 ? 12.648 -15.898 -15.289 1 96.25 626 HIS A C 1
ATOM 5087 O O . HIS A 1 626 ? 11.969 -16.828 -15.719 1 96.25 626 HIS A O 1
ATOM 5093 N N . PHE A 1 627 ? 13.547 -15.266 -16.016 1 97.06 627 PHE A N 1
ATOM 5094 C CA . PHE A 1 627 ? 13.914 -15.742 -17.344 1 97.06 627 PHE A CA 1
ATOM 5095 C C . PHE A 1 627 ? 14.477 -17.156 -17.266 1 97.06 627 PHE A C 1
ATOM 5097 O O . PHE A 1 627 ? 14.078 -18.031 -18.047 1 97.06 627 PHE A O 1
ATOM 5104 N N . HIS A 1 628 ? 15.328 -17.328 -16.312 1 96.94 628 HIS A N 1
ATOM 5105 C CA . HIS A 1 628 ? 15.961 -18.625 -16.078 1 96.94 628 HIS A CA 1
ATOM 5106 C C . HIS A 1 628 ? 14.922 -19.703 -15.773 1 96.94 628 HIS A C 1
ATOM 5108 O O . HIS A 1 628 ? 14.977 -20.797 -16.328 1 96.94 628 HIS A O 1
ATOM 5114 N N . SER A 1 629 ? 14.016 -19.406 -15.008 1 96.62 629 SER A N 1
ATOM 5115 C CA . SER A 1 629 ? 12.961 -20.344 -14.617 1 96.62 629 SER A CA 1
ATOM 5116 C C . SER A 1 629 ? 12.141 -20.797 -15.82 1 96.62 629 SER A C 1
ATOM 5118 O O . SER A 1 629 ? 11.844 -21.984 -15.977 1 96.62 629 SER A O 1
ATOM 5120 N N . ILE A 1 630 ? 11.828 -19.891 -16.672 1 96.5 630 ILE A N 1
ATOM 5121 C CA . ILE A 1 630 ? 10.953 -20.156 -17.797 1 96.5 630 ILE A CA 1
ATOM 5122 C C . ILE A 1 630 ? 11.695 -20.969 -18.844 1 96.5 630 ILE A C 1
ATOM 5124 O O . ILE A 1 630 ? 11.117 -21.875 -19.469 1 96.5 630 ILE A O 1
ATOM 5128 N N . THR A 1 631 ? 12.953 -20.719 -19 1 97.25 631 THR A N 1
ATOM 5129 C CA . THR A 1 631 ? 13.695 -21.312 -20.109 1 97.25 631 THR A CA 1
ATOM 5130 C C . THR A 1 631 ? 14.305 -22.656 -19.703 1 97.25 631 THR A C 1
ATOM 5132 O O . THR A 1 631 ? 14.523 -23.531 -20.547 1 97.25 631 THR A O 1
ATOM 5135 N N . VAL A 1 632 ? 14.453 -22.812 -18.438 1 97.31 632 VAL A N 1
ATOM 5136 C CA . VAL A 1 632 ? 15.18 -24 -18 1 97.31 632 VAL A CA 1
ATOM 5137 C C . VAL A 1 632 ? 14.266 -24.891 -17.172 1 97.31 632 VAL A C 1
ATOM 5139 O O . VAL A 1 632 ? 13.969 -26.031 -17.562 1 97.31 632 VAL A O 1
ATOM 5142 N N . HIS A 1 633 ? 13.727 -24.391 -16.172 1 96.81 633 HIS A N 1
ATOM 5143 C CA . HIS A 1 633 ? 13.117 -25.234 -15.156 1 96.81 633 HIS A CA 1
ATOM 5144 C C . HIS A 1 633 ? 11.672 -25.562 -15.508 1 96.81 633 HIS A C 1
ATOM 5146 O O . HIS A 1 633 ? 11.172 -26.625 -15.141 1 96.81 633 HIS A O 1
ATOM 5152 N N . VAL A 1 634 ? 10.953 -24.719 -16.203 1 97.06 634 VAL A N 1
ATOM 5153 C CA . VAL A 1 634 ? 9.547 -24.938 -16.531 1 97.06 634 VAL A CA 1
ATOM 5154 C C . VAL A 1 634 ? 9.406 -26.219 -17.359 1 97.06 634 VAL A C 1
ATOM 5156 O O . VAL A 1 634 ? 8.625 -27.109 -17 1 97.06 634 VAL A O 1
ATOM 5159 N N . PRO A 1 635 ? 10.141 -26.359 -18.438 1 97 635 PRO A N 1
ATOM 5160 C CA . PRO A 1 635 ? 9.984 -27.594 -19.203 1 97 635 PRO A CA 1
ATOM 5161 C C . PRO A 1 635 ? 10.438 -28.828 -18.406 1 97 635 PRO A C 1
ATOM 5163 O O . PRO A 1 635 ? 9.844 -29.906 -18.531 1 97 635 PRO A O 1
ATOM 5166 N N . GLU A 1 636 ? 11.422 -28.734 -17.547 1 96.25 636 GLU A N 1
ATOM 5167 C CA . GLU A 1 636 ? 11.891 -29.844 -16.719 1 96.25 636 GLU A CA 1
ATOM 5168 C C . GLU A 1 636 ? 10.805 -30.297 -15.742 1 96.25 636 GLU A C 1
ATOM 5170 O O . GLU A 1 636 ? 10.586 -31.484 -15.555 1 96.25 636 GLU A O 1
ATOM 5175 N N . THR A 1 637 ? 10.172 -29.359 -15.18 1 96.38 637 THR A N 1
ATOM 5176 C CA . THR A 1 637 ? 9.102 -29.656 -14.227 1 96.38 637 THR A CA 1
ATOM 5177 C C . THR A 1 637 ? 7.91 -30.297 -14.922 1 96.38 637 THR A C 1
ATOM 5179 O O . THR A 1 637 ? 7.242 -31.156 -14.352 1 96.38 637 THR A O 1
ATOM 5182 N N . ALA A 1 638 ? 7.688 -29.922 -16.156 1 96.38 638 ALA A N 1
ATOM 5183 C CA . ALA A 1 638 ? 6.547 -30.391 -16.938 1 96.38 638 ALA A CA 1
ATOM 5184 C C . ALA A 1 638 ? 6.684 -31.875 -17.25 1 96.38 638 ALA A C 1
ATOM 5186 O O . ALA A 1 638 ? 5.707 -32.531 -17.625 1 96.38 638 ALA A O 1
ATOM 5187 N N . ARG A 1 639 ? 7.832 -32.438 -17.109 1 95.94 639 ARG A N 1
ATOM 5188 C CA . ARG A 1 639 ? 8.023 -33.875 -17.359 1 95.94 639 ARG A CA 1
ATOM 5189 C C . ARG A 1 639 ? 7.277 -34.719 -16.328 1 95.94 639 ARG A C 1
ATOM 5191 O O . ARG A 1 639 ? 6.836 -35.812 -16.625 1 95.94 639 ARG A O 1
ATOM 5198 N N . LEU A 1 640 ? 7.109 -34.094 -15.172 1 95.12 640 LEU A N 1
ATOM 5199 C CA . LEU A 1 640 ? 6.52 -34.875 -14.094 1 95.12 640 LEU A CA 1
ATOM 5200 C C . LEU A 1 640 ? 5.18 -34.312 -13.664 1 95.12 640 LEU A C 1
ATOM 5202 O O . LEU A 1 640 ? 4.316 -35.031 -13.156 1 95.12 640 LEU A O 1
ATOM 5206 N N . PHE A 1 641 ? 5.051 -33.031 -13.836 1 94.5 641 PHE A N 1
ATOM 5207 C CA . PHE A 1 641 ? 3.889 -32.344 -13.273 1 94.5 641 PHE A CA 1
ATOM 5208 C C . PHE A 1 641 ? 3.082 -31.656 -14.359 1 94.5 641 PHE A C 1
ATOM 5210 O O . PHE A 1 641 ? 3.648 -31.172 -15.336 1 94.5 641 PHE A O 1
ATOM 5217 N N . SER A 1 642 ? 1.755 -31.625 -14.125 1 93.12 642 SER A N 1
ATOM 5218 C CA . SER A 1 642 ? 0.987 -30.625 -14.852 1 93.12 642 SER A CA 1
ATOM 5219 C C . SER A 1 642 ? 1.324 -29.219 -14.367 1 93.12 642 SER A C 1
ATOM 5221 O O . SER A 1 642 ? 1.166 -28.906 -13.188 1 93.12 642 SER A O 1
ATOM 5223 N N . LEU A 1 643 ? 1.759 -28.406 -15.188 1 94 643 LEU A N 1
ATOM 5224 C CA . LEU A 1 643 ? 2.234 -27.078 -14.766 1 94 643 LEU A CA 1
ATOM 5225 C C . LEU A 1 643 ? 1.103 -26.266 -14.156 1 94 643 LEU A C 1
ATOM 5227 O O . LEU A 1 643 ? 1.342 -25.406 -13.305 1 94 643 LEU A O 1
ATOM 5231 N N . LYS A 1 644 ? -0.101 -26.516 -14.5 1 93.69 644 LYS A N 1
ATOM 5232 C CA . LYS A 1 644 ? -1.25 -25.828 -13.922 1 93.69 644 LYS A CA 1
ATOM 5233 C C . LYS A 1 644 ? -1.335 -26.062 -12.422 1 93.69 644 LYS A C 1
ATOM 5235 O O . LYS A 1 644 ? -1.773 -25.188 -11.672 1 93.69 644 LYS A O 1
ATOM 5240 N N . SER A 1 645 ? -0.91 -27.203 -12.008 1 94.56 645 SER A N 1
ATOM 5241 C CA . SER A 1 645 ? -0.97 -27.594 -10.602 1 94.56 645 SER A CA 1
ATOM 5242 C C . SER A 1 645 ? -0.039 -26.734 -9.75 1 94.56 645 SER A C 1
ATOM 5244 O O . SER A 1 645 ? -0.181 -26.688 -8.523 1 94.56 645 SER A O 1
ATOM 5246 N N . ILE A 1 646 ? 0.887 -26.125 -10.406 1 94.38 646 ILE A N 1
ATOM 5247 C CA . ILE A 1 646 ? 1.885 -25.406 -9.617 1 94.38 646 ILE A CA 1
ATOM 5248 C C . ILE A 1 646 ? 1.714 -23.906 -9.812 1 94.38 646 ILE A C 1
ATOM 5250 O O . ILE A 1 646 ? 2.523 -23.109 -9.32 1 94.38 646 ILE A O 1
ATOM 5254 N N . VAL A 1 647 ? 0.695 -23.469 -10.508 1 94.38 647 VAL A N 1
ATOM 5255 C CA . VAL A 1 647 ? 0.353 -22.062 -10.609 1 94.38 647 VAL A CA 1
ATOM 5256 C C . VAL A 1 647 ? -0.421 -21.625 -9.375 1 94.38 647 VAL A C 1
ATOM 5258 O O . VAL A 1 647 ? -1.54 -22.078 -9.133 1 94.38 647 VAL A O 1
ATOM 5261 N N . PRO A 1 648 ? 0.096 -20.703 -8.609 1 94.19 648 PRO A N 1
ATOM 5262 C CA . PRO A 1 648 ? -0.506 -20.375 -7.312 1 94.19 648 PRO A CA 1
ATOM 5263 C C . PRO A 1 648 ? -1.566 -19.281 -7.414 1 94.19 648 PRO A C 1
ATOM 5265 O O . PRO A 1 648 ? -1.587 -18.359 -6.594 1 94.19 648 PRO A O 1
ATOM 5268 N N . GLU A 1 649 ? -2.445 -19.312 -8.312 1 91.62 649 GLU A N 1
ATOM 5269 C CA . GLU A 1 649 ? -3.467 -18.281 -8.461 1 91.62 649 GLU A CA 1
ATOM 5270 C C . GLU A 1 649 ? -4.469 -18.312 -7.305 1 91.62 649 GLU A C 1
ATOM 5272 O O . GLU A 1 649 ? -4.852 -17.281 -6.77 1 91.62 649 GLU A O 1
ATOM 5277 N N . GLN A 1 650 ? -4.949 -19.5 -6.93 1 90.5 650 GLN A N 1
ATOM 5278 C CA . GLN A 1 650 ? -5.926 -19.641 -5.855 1 90.5 650 GLN A CA 1
ATOM 5279 C C . GLN A 1 650 ? -5.309 -19.312 -4.5 1 90.5 650 GLN A C 1
ATOM 5281 O O . GLN A 1 650 ? -5.973 -18.75 -3.629 1 90.5 650 GLN A O 1
ATOM 5286 N N . GLU A 1 651 ? -4.07 -19.703 -4.348 1 93.25 651 GLU A N 1
ATOM 5287 C CA . GLU A 1 651 ? -3.363 -19.406 -3.107 1 93.25 651 GLU A CA 1
ATOM 5288 C C . GLU A 1 651 ? -3.227 -17.891 -2.904 1 93.25 651 GLU A C 1
ATOM 5290 O O . GLU A 1 651 ? -3.514 -17.375 -1.821 1 93.25 651 GLU A O 1
ATOM 5295 N N . GLU A 1 652 ? -2.865 -17.188 -3.992 1 92.06 652 GLU A N 1
ATOM 5296 C CA . GLU A 1 652 ? -2.709 -15.742 -3.932 1 92.06 652 GLU A CA 1
ATOM 5297 C C . GLU A 1 652 ? -4.035 -15.055 -3.615 1 92.06 652 GLU A C 1
ATOM 5299 O O . GLU A 1 652 ? -4.07 -14.07 -2.867 1 92.06 652 GLU A O 1
ATOM 5304 N N . ARG A 1 653 ? -5.043 -15.5 -4.172 1 89.56 653 ARG A N 1
ATOM 5305 C CA . ARG A 1 653 ? -6.363 -14.93 -3.93 1 89.56 653 ARG A CA 1
ATOM 5306 C C . ARG A 1 653 ? -6.809 -15.172 -2.49 1 89.56 653 ARG A C 1
ATOM 5308 O O . ARG A 1 653 ? -7.469 -14.32 -1.891 1 89.56 653 ARG A O 1
ATOM 5315 N N . THR A 1 654 ? -6.555 -16.344 -2.023 1 90.56 654 THR A N 1
ATOM 5316 C CA . THR A 1 654 ? -6.898 -16.656 -0.64 1 90.56 654 THR A CA 1
ATOM 5317 C C . THR A 1 654 ? -6.125 -15.766 0.323 1 90.56 654 THR A C 1
ATOM 5319 O O . THR A 1 654 ? -6.68 -15.266 1.305 1 90.56 654 THR A O 1
ATOM 5322 N N . PHE A 1 655 ? -4.891 -15.578 0.046 1 91.12 655 PHE A N 1
ATOM 5323 C CA . PHE A 1 655 ? -4.09 -14.688 0.88 1 91.12 655 PHE A CA 1
ATOM 5324 C C . PHE A 1 655 ? -4.613 -13.258 0.8 1 91.12 655 PHE A C 1
ATOM 5326 O O . PHE A 1 655 ? -4.629 -12.539 1.802 1 91.12 655 PHE A O 1
ATOM 5333 N N . GLY A 1 656 ? -4.992 -12.867 -0.431 1 88.31 656 GLY A N 1
ATOM 5334 C CA . GLY A 1 656 ? -5.637 -11.578 -0.6 1 88.31 656 GLY A CA 1
ATOM 5335 C C . GLY A 1 656 ? -6.887 -11.422 0.246 1 88.31 656 GLY A C 1
ATOM 5336 O O . GLY A 1 656 ? -7.16 -10.336 0.762 1 88.31 656 GLY A O 1
ATOM 5337 N N . THR A 1 657 ? -7.602 -12.438 0.4 1 89.12 657 THR A N 1
ATOM 5338 C CA . THR A 1 657 ? -8.797 -12.438 1.232 1 89.12 657 THR A CA 1
ATOM 5339 C C . THR A 1 657 ? -8.438 -12.258 2.703 1 89.12 657 THR A C 1
ATOM 5341 O O . THR A 1 657 ? -9.102 -11.516 3.43 1 89.12 657 THR A O 1
ATOM 5344 N N . LEU A 1 658 ? -7.41 -12.961 3.115 1 92 658 LEU A N 1
ATOM 5345 C CA . LEU A 1 658 ? -6.941 -12.828 4.492 1 92 658 LEU A CA 1
ATOM 5346 C C . LEU A 1 658 ? -6.539 -11.383 4.789 1 92 658 LEU A C 1
ATOM 5348 O O . LEU A 1 658 ? -6.859 -10.859 5.859 1 92 658 LEU A O 1
ATOM 5352 N N . ARG A 1 659 ? -5.898 -10.797 3.881 1 89.31 659 ARG A N 1
ATOM 5353 C CA . ARG A 1 659 ? -5.492 -9.398 4.027 1 89.31 659 ARG A CA 1
ATOM 5354 C C . ARG A 1 659 ? -6.703 -8.484 4.117 1 89.31 659 ARG A C 1
ATOM 5356 O O . ARG A 1 659 ? -6.789 -7.645 5.016 1 89.31 659 ARG A O 1
ATOM 5363 N N . ARG A 1 660 ? -7.645 -8.664 3.254 1 86.31 660 ARG A N 1
ATOM 5364 C CA . ARG A 1 660 ? -8.844 -7.828 3.211 1 86.31 660 ARG A CA 1
ATOM 5365 C C . ARG A 1 660 ? -9.648 -7.965 4.5 1 86.31 660 ARG A C 1
ATOM 5367 O O . ARG A 1 660 ? -10.117 -6.969 5.051 1 86.31 660 ARG A O 1
ATOM 5374 N N . LEU A 1 661 ? -9.781 -9.172 4.957 1 88.75 661 LEU A N 1
ATOM 5375 C CA . LEU A 1 661 ? -10.516 -9.43 6.195 1 88.75 661 LEU A CA 1
ATOM 5376 C C . LEU A 1 661 ? -9.844 -8.727 7.375 1 88.75 661 LEU A C 1
ATOM 5378 O O . LEU A 1 661 ? -10.516 -8.109 8.203 1 88.75 661 LEU A O 1
ATOM 5382 N N . SER A 1 662 ? -8.586 -8.859 7.391 1 89.75 662 SER A N 1
ATOM 5383 C CA . SER A 1 662 ? -7.836 -8.289 8.508 1 89.75 662 SER A CA 1
ATOM 5384 C C . SER A 1 662 ? -7.891 -6.77 8.492 1 89.75 662 SER A C 1
ATOM 5386 O O . SER A 1 662 ? -8.055 -6.137 9.539 1 89.75 662 SER A O 1
ATOM 5388 N N . GLU A 1 663 ? -7.758 -6.133 7.395 1 84.5 663 GLU A N 1
ATOM 5389 C CA . GLU A 1 663 ? -7.773 -4.68 7.25 1 84.5 663 GLU A CA 1
ATOM 5390 C C . GLU A 1 663 ? -9.133 -4.102 7.625 1 84.5 663 GLU A C 1
ATOM 5392 O O . GLU A 1 663 ? -9.219 -3.023 8.211 1 84.5 663 GLU A O 1
ATOM 5397 N N . ASN A 1 664 ? -10.141 -4.824 7.375 1 83.44 664 ASN A N 1
ATOM 5398 C CA . ASN A 1 664 ? -11.5 -4.312 7.547 1 83.44 664 ASN A CA 1
ATOM 5399 C C . ASN A 1 664 ? -12.016 -4.555 8.961 1 83.44 664 ASN A C 1
ATOM 5401 O O . ASN A 1 664 ? -12.953 -3.891 9.406 1 83.44 664 ASN A O 1
ATOM 5405 N N . THR A 1 665 ? -11.359 -5.477 9.648 1 88.19 665 THR A N 1
ATOM 5406 C CA . THR A 1 665 ? -12.109 -5.934 10.812 1 88.19 665 THR A CA 1
ATOM 5407 C C . THR A 1 665 ? -11.273 -5.801 12.078 1 88.19 665 THR A C 1
ATOM 5409 O O . THR A 1 665 ? -11.789 -5.969 13.188 1 88.19 665 THR A O 1
ATOM 5412 N N . THR A 1 666 ? -10.047 -5.551 12.047 1 83.88 666 THR A N 1
ATOM 5413 C CA . THR A 1 666 ? -9.227 -5.648 13.25 1 83.88 666 THR A CA 1
ATOM 5414 C C . THR A 1 666 ? -8.828 -4.262 13.742 1 83.88 666 THR A C 1
ATOM 5416 O O . THR A 1 666 ? -8.172 -4.133 14.781 1 83.88 666 THR A O 1
ATOM 5419 N N . ASN A 1 667 ? -9.266 -3.207 13.258 1 69.12 667 ASN A N 1
ATOM 5420 C CA . ASN A 1 667 ? -8.891 -1.853 13.648 1 69.12 667 ASN A CA 1
ATOM 5421 C C . ASN A 1 667 ? -7.379 -1.706 13.797 1 69.12 667 ASN A C 1
ATOM 5423 O O . ASN A 1 667 ? -6.895 -1.094 14.75 1 69.12 667 ASN A O 1
ATOM 5427 N N . ARG A 1 668 ? -6.602 -2.512 13.109 1 70.69 668 ARG A N 1
ATOM 5428 C CA . ARG A 1 668 ? -5.152 -2.42 12.969 1 70.69 668 ARG A CA 1
ATOM 5429 C C . ARG A 1 668 ? -4.449 -2.887 14.242 1 70.69 668 ARG A C 1
ATOM 5431 O O . ARG A 1 668 ? -3.375 -2.389 14.578 1 70.69 668 ARG A O 1
ATOM 5438 N N . GLN A 1 669 ? -5.105 -3.779 15.047 1 76.88 669 GLN A N 1
ATOM 5439 C CA . GLN A 1 669 ? -4.488 -4.375 16.234 1 76.88 669 GLN A CA 1
ATOM 5440 C C . GLN A 1 669 ? -3.914 -5.75 15.914 1 76.88 669 GLN A C 1
ATOM 5442 O O . GLN A 1 669 ? -4.664 -6.703 15.68 1 76.88 669 GLN A O 1
ATOM 5447 N N . PRO A 1 670 ? -2.641 -5.859 16.062 1 73.56 670 PRO A N 1
ATOM 5448 C CA . PRO A 1 670 ? -1.979 -7.102 15.656 1 73.56 670 PRO A CA 1
ATOM 5449 C C . PRO A 1 670 ? -2.441 -8.312 16.469 1 73.56 670 PRO A C 1
ATOM 5451 O O . PRO A 1 670 ? -2.492 -9.43 15.953 1 73.56 670 PRO A O 1
ATOM 5454 N N . LYS A 1 671 ? -2.881 -8.086 17.766 1 78.94 671 LYS A N 1
ATOM 5455 C CA . LYS A 1 671 ? -3.242 -9.188 18.656 1 78.94 671 LYS A CA 1
ATOM 5456 C C . LYS A 1 671 ? -4.492 -9.906 18.172 1 78.94 671 LYS A C 1
ATOM 5458 O O . LYS A 1 671 ? -4.727 -11.062 18.516 1 78.94 671 LYS A O 1
ATOM 5463 N N . TYR A 1 672 ? -5.238 -9.266 17.281 1 85.38 672 TYR A N 1
ATOM 5464 C CA . TYR A 1 672 ? -6.52 -9.828 16.875 1 85.38 672 TYR A CA 1
ATOM 5465 C C . TYR A 1 672 ? -6.461 -10.336 15.438 1 85.38 672 TYR A C 1
ATOM 5467 O O . TYR A 1 672 ? -7.367 -11.039 14.984 1 85.38 672 TYR A O 1
ATOM 5475 N N . VAL A 1 673 ? -5.406 -10.055 14.727 1 89.25 673 VAL A N 1
ATOM 5476 C CA . VAL A 1 673 ? -5.371 -10.281 13.289 1 89.25 673 VAL A CA 1
ATOM 5477 C C . VAL A 1 673 ? -5.48 -11.773 12.992 1 89.25 673 VAL A C 1
ATOM 5479 O O . VAL A 1 673 ? -6.355 -12.203 12.234 1 89.25 673 VAL A O 1
ATOM 5482 N N . VAL A 1 674 ? -4.66 -12.57 13.641 1 93.12 674 VAL A N 1
ATOM 5483 C CA . VAL A 1 674 ? -4.555 -13.992 13.328 1 93.12 674 VAL A CA 1
ATOM 5484 C C . VAL A 1 674 ? -5.84 -14.711 13.727 1 93.12 674 VAL A C 1
ATOM 5486 O O . VAL A 1 674 ? -6.43 -15.43 12.922 1 93.12 674 VAL A O 1
ATOM 5489 N N . ASP A 1 675 ? -6.379 -14.461 14.883 1 91.88 675 ASP A N 1
ATOM 5490 C CA . ASP A 1 675 ? -7.574 -15.133 15.383 1 91.88 675 ASP A CA 1
ATOM 5491 C C . ASP A 1 675 ? -8.797 -14.781 14.531 1 91.88 675 ASP A C 1
ATOM 5493 O O . ASP A 1 675 ? -9.57 -15.664 14.156 1 91.88 675 ASP A O 1
ATOM 5497 N N . ASN A 1 676 ? -8.883 -13.562 14.344 1 92.62 676 ASN A N 1
ATOM 5498 C CA . ASN A 1 676 ? -10.016 -13.094 13.555 1 92.62 676 ASN A CA 1
ATOM 5499 C C . ASN A 1 676 ? -9.977 -13.633 12.133 1 92.62 676 ASN A C 1
ATOM 5501 O O . ASN A 1 676 ? -11.008 -14.023 11.578 1 92.62 676 ASN A O 1
ATOM 5505 N N . ALA A 1 677 ? -8.836 -13.648 11.516 1 92.38 677 ALA A N 1
ATOM 5506 C CA . ALA A 1 677 ? -8.68 -14.148 10.156 1 92.38 677 ALA A CA 1
ATOM 5507 C C . ALA A 1 677 ? -8.977 -15.648 10.086 1 92.38 677 ALA A C 1
ATOM 5509 O O . ALA A 1 677 ? -9.648 -16.109 9.156 1 92.38 677 ALA A O 1
ATOM 5510 N N . MET A 1 678 ? -8.484 -16.391 11.062 1 92.69 678 MET A N 1
ATOM 5511 C CA . MET A 1 678 ? -8.68 -17.844 11.102 1 92.69 678 MET A CA 1
ATOM 5512 C C . MET A 1 678 ? -10.156 -18.188 11.25 1 92.69 678 MET A C 1
ATOM 5514 O O . MET A 1 678 ? -10.641 -19.156 10.656 1 92.69 678 MET A O 1
ATOM 5518 N N . LEU A 1 679 ? -10.82 -17.422 11.984 1 92.38 679 LEU A N 1
ATOM 5519 C CA . LEU A 1 679 ? -12.25 -17.625 12.172 1 92.38 679 LEU A CA 1
ATOM 5520 C C . LEU A 1 679 ? -13.016 -17.328 10.898 1 92.38 679 LEU A C 1
ATOM 5522 O O . LEU A 1 679 ? -13.797 -18.141 10.422 1 92.38 679 LEU A O 1
ATOM 5526 N N . ARG A 1 680 ? -12.758 -16.25 10.344 1 92.56 680 ARG A N 1
ATOM 5527 C CA . ARG A 1 680 ? -13.586 -15.719 9.258 1 92.56 680 ARG A CA 1
ATOM 5528 C C . ARG A 1 680 ? -13.289 -16.438 7.949 1 92.56 680 ARG A C 1
ATOM 5530 O O . ARG A 1 680 ? -14.18 -16.594 7.105 1 92.56 680 ARG A O 1
ATOM 5537 N N . ILE A 1 681 ? -12.094 -16.859 7.723 1 90.12 681 ILE A N 1
ATOM 5538 C CA . ILE A 1 681 ? -11.711 -17.5 6.469 1 90.12 681 ILE A CA 1
ATOM 5539 C C . ILE A 1 681 ? -12.492 -18.797 6.293 1 90.12 681 ILE A C 1
ATOM 5541 O O . ILE A 1 681 ? -12.797 -19.203 5.164 1 90.12 681 ILE A O 1
ATOM 5545 N N . GLN A 1 682 ? -12.82 -19.469 7.332 1 85.88 682 GLN A N 1
ATOM 5546 C CA . GLN A 1 682 ? -13.578 -20.703 7.285 1 85.88 682 GLN A CA 1
ATOM 5547 C C . GLN A 1 682 ? -14.984 -20.484 6.754 1 85.88 682 GLN A C 1
ATOM 5549 O O . GLN A 1 682 ? -15.516 -21.297 5.99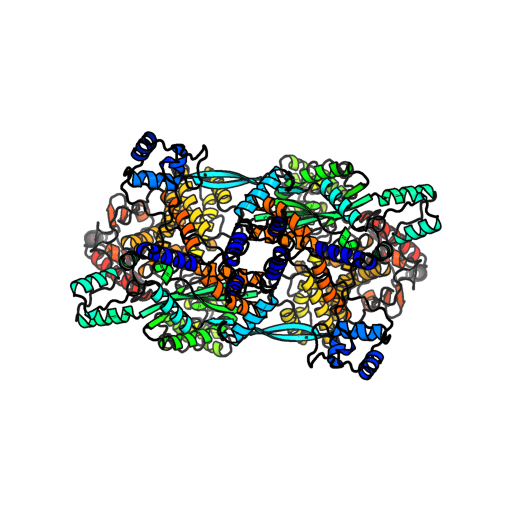2 1 85.88 682 GLN A O 1
ATOM 5554 N N . PHE A 1 683 ? -15.516 -19.375 7.129 1 87.31 683 PHE A N 1
ATOM 5555 C CA . PHE A 1 683 ? -16.859 -19.047 6.66 1 87.31 683 PHE A CA 1
ATOM 5556 C C . PHE A 1 683 ? -16.828 -18.5 5.242 1 87.31 683 PHE A C 1
ATOM 5558 O O . PHE A 1 683 ? -17.766 -18.703 4.469 1 87.31 683 PHE A O 1
ATOM 5565 N N . GLN A 1 684 ? -15.812 -17.812 4.949 1 84.62 684 GLN A N 1
ATOM 5566 C CA . GLN A 1 684 ? -15.656 -17.281 3.598 1 84.62 684 GLN A CA 1
ATOM 5567 C C . GLN A 1 684 ? -15.516 -18.406 2.576 1 84.62 684 GLN A C 1
ATOM 5569 O O . GLN A 1 684 ? -16.078 -18.328 1.479 1 84.62 684 GLN A O 1
ATOM 5574 N N . ALA A 1 685 ? -14.742 -19.375 2.863 1 76.44 685 ALA A N 1
ATOM 5575 C CA . ALA A 1 685 ? -14.508 -20.516 1.977 1 76.44 685 ALA A CA 1
ATOM 5576 C C . ALA A 1 685 ? -15.812 -21.25 1.682 1 76.44 685 ALA A C 1
ATOM 5578 O O . ALA A 1 685 ? -16 -21.781 0.585 1 76.44 685 ALA A O 1
ATOM 5579 N N . SER A 1 686 ? -16.719 -21.172 2.6 1 72.56 686 SER A N 1
ATOM 5580 C CA . SER A 1 686 ? -17.984 -21.891 2.445 1 72.56 686 SER A CA 1
ATOM 5581 C C . SER A 1 686 ? -18.969 -21.109 1.595 1 72.56 686 SER A C 1
ATOM 5583 O O . SER A 1 686 ? -19.859 -21.688 0.97 1 72.56 686 SER A O 1
ATOM 5585 N N . HIS A 1 687 ? -18.719 -19.812 1.525 1 72.12 687 HIS A N 1
ATOM 5586 C CA . HIS A 1 687 ? -19.75 -19 0.883 1 72.12 687 HIS A CA 1
ATOM 5587 C C . HIS A 1 687 ? -19.219 -18.328 -0.379 1 72.12 687 HIS A C 1
ATOM 5589 O O . HIS A 1 687 ? -20 -17.828 -1.188 1 72.12 687 HIS A O 1
ATOM 5595 N N . SER A 1 688 ? -17.984 -18.172 -0.497 1 65.12 688 SER A N 1
ATOM 5596 C CA . SER A 1 688 ? -17.422 -17.484 -1.647 1 65.12 688 SER A CA 1
ATOM 5597 C C . SER A 1 688 ? -16.344 -18.312 -2.33 1 65.12 688 SER A C 1
ATOM 5599 O O . SER A 1 688 ? -15.438 -18.828 -1.67 1 65.12 688 SER A O 1
ATOM 5601 N N . ASP A 1 689 ? -16.688 -18.844 -3.562 1 66.19 689 ASP A N 1
ATOM 5602 C CA . ASP A 1 689 ? -15.727 -19.641 -4.324 1 66.19 689 ASP A CA 1
ATOM 5603 C C . ASP A 1 689 ? -15.109 -18.812 -5.449 1 66.19 689 ASP A C 1
ATOM 5605 O O . ASP A 1 689 ? -15.828 -18.234 -6.266 1 66.19 689 ASP A O 1
ATOM 5609 N N . HIS A 1 690 ? -13.742 -18.781 -5.418 1 67.31 690 HIS A N 1
ATOM 5610 C CA . HIS A 1 690 ? -13.008 -18 -6.41 1 67.31 690 HIS A CA 1
ATOM 5611 C C . HIS A 1 690 ? -12.922 -18.75 -7.738 1 67.31 690 HIS A C 1
ATOM 5613 O O . HIS A 1 690 ? -12.508 -18.172 -8.75 1 67.31 690 HIS A O 1
ATOM 5619 N N . THR A 1 691 ? -13.289 -19.922 -7.75 1 70.25 691 THR A N 1
ATOM 5620 C CA . THR A 1 691 ? -13.086 -20.781 -8.906 1 70.25 691 THR A CA 1
ATOM 5621 C C . THR A 1 691 ? -13.82 -20.234 -10.125 1 70.25 691 THR A C 1
ATOM 5623 O O . THR A 1 691 ? -13.305 -20.297 -11.242 1 70.25 691 THR A O 1
ATOM 5626 N N . GLN A 1 692 ? -14.875 -19.609 -9.883 1 72.44 692 GLN A N 1
ATOM 5627 C CA . GLN A 1 692 ? -15.664 -19.094 -11 1 72.44 692 GLN A CA 1
ATOM 5628 C C . GLN A 1 692 ? -15.023 -17.859 -11.602 1 72.44 692 GLN A C 1
ATOM 5630 O O . GLN A 1 692 ? -15.031 -17.672 -12.82 1 72.44 692 GLN A O 1
ATOM 5635 N N . THR A 1 693 ? -14.5 -17.109 -10.75 1 78.44 693 THR A N 1
ATOM 5636 C CA . THR A 1 693 ? -13.852 -15.883 -11.227 1 78.44 693 THR A CA 1
ATOM 5637 C C . THR A 1 693 ? -12.594 -16.219 -12.023 1 78.44 693 THR A C 1
ATOM 5639 O O . THR A 1 693 ? -12.32 -15.602 -13.055 1 78.44 693 THR A O 1
ATOM 5642 N N . ILE A 1 694 ? -11.844 -17.172 -11.648 1 80.38 694 ILE A N 1
ATOM 5643 C CA . ILE A 1 694 ? -10.617 -17.594 -12.32 1 80.38 694 ILE A CA 1
ATOM 5644 C C . ILE A 1 694 ? -10.961 -18.203 -13.672 1 80.38 694 ILE A C 1
ATOM 5646 O O . ILE A 1 694 ? -10.305 -17.922 -14.68 1 80.38 694 ILE A O 1
ATOM 5650 N N . ALA A 1 695 ? -12.008 -18.969 -13.672 1 83.5 695 ALA A N 1
ATOM 5651 C CA . ALA A 1 695 ? -12.438 -19.594 -14.914 1 83.5 695 ALA A CA 1
ATOM 5652 C C . ALA A 1 695 ? -12.859 -18.547 -15.945 1 83.5 695 ALA A C 1
ATOM 5654 O O . ALA A 1 695 ? -12.562 -18.688 -17.125 1 83.5 695 ALA A O 1
ATOM 5655 N N . LYS A 1 696 ? -13.492 -17.594 -15.484 1 84.25 696 LYS A N 1
ATOM 5656 C CA . LYS A 1 696 ? -13.93 -16.516 -16.375 1 84.25 696 LYS A CA 1
ATOM 5657 C C . LYS A 1 696 ? -12.734 -15.758 -16.953 1 84.25 696 LYS A C 1
ATOM 5659 O O . LYS A 1 696 ? -12.719 -15.43 -18.141 1 84.25 696 LYS A O 1
ATOM 5664 N N . GLN A 1 697 ? -11.797 -15.469 -16.156 1 86.12 697 GLN A N 1
ATOM 5665 C CA . GLN A 1 697 ? -10.594 -14.766 -16.609 1 86.12 697 GLN A CA 1
ATOM 5666 C C . GLN A 1 697 ? -9.828 -15.594 -17.641 1 86.12 697 GLN A C 1
ATOM 5668 O O . GLN A 1 697 ? -9.398 -15.078 -18.672 1 86.12 697 GLN A O 1
ATOM 5673 N N . ASN A 1 698 ? -9.672 -16.844 -17.344 1 88.75 698 ASN A N 1
ATOM 5674 C CA . ASN A 1 698 ? -8.977 -17.734 -18.266 1 88.75 698 ASN A CA 1
ATOM 5675 C C . ASN A 1 698 ? -9.703 -17.828 -19.609 1 88.75 698 ASN A C 1
ATOM 5677 O O . ASN A 1 698 ? -9.062 -17.891 -20.656 1 88.75 698 ASN A O 1
ATOM 5681 N N . SER A 1 699 ? -11.008 -17.797 -19.484 1 89.06 699 SER A N 1
ATOM 5682 C CA . SER A 1 699 ? -11.805 -17.875 -20.719 1 89.06 699 SER A CA 1
ATOM 5683 C C . SER A 1 699 ? -11.617 -16.641 -21.578 1 89.06 699 SER A C 1
ATOM 5685 O O . SER A 1 699 ? -11.508 -16.734 -22.797 1 89.06 699 SER A O 1
ATOM 5687 N N . ILE A 1 700 ? -11.523 -15.555 -20.984 1 87.81 700 ILE A N 1
ATOM 5688 C CA . ILE A 1 700 ? -11.344 -14.297 -21.703 1 87.81 700 ILE A CA 1
ATOM 5689 C C . ILE A 1 700 ? -9.984 -14.297 -22.406 1 87.81 700 ILE A C 1
ATOM 5691 O O . ILE A 1 700 ? -9.883 -13.922 -23.578 1 87.81 700 ILE A O 1
ATOM 5695 N N . ILE A 1 701 ? -8.961 -14.719 -21.75 1 91 701 ILE A N 1
ATOM 5696 C CA . ILE A 1 701 ? -7.602 -14.727 -22.297 1 91 701 ILE A CA 1
ATOM 5697 C C . ILE A 1 701 ? -7.5 -15.758 -23.422 1 91 701 ILE A C 1
ATOM 5699 O O . ILE A 1 701 ? -6.934 -15.469 -24.469 1 91 701 ILE A O 1
ATOM 5703 N N . SER A 1 702 ? -8.117 -16.906 -23.172 1 89.06 702 SER A N 1
ATOM 5704 C CA . SER A 1 702 ? -8.07 -17.969 -24.172 1 89.06 702 SER A CA 1
ATOM 5705 C C . SER A 1 702 ? -8.812 -17.562 -25.438 1 89.06 702 SER A C 1
ATOM 5707 O O . SER A 1 702 ? -8.375 -17.891 -26.547 1 89.06 702 SER A O 1
ATOM 5709 N N . LYS A 1 703 ? -9.898 -16.906 -25.297 1 87.06 703 LYS A N 1
ATOM 5710 C CA . LYS A 1 703 ? -10.664 -16.453 -26.469 1 87.06 703 LYS A CA 1
ATOM 5711 C C . LYS A 1 703 ? -9.852 -15.453 -27.297 1 87.06 703 LYS A C 1
ATOM 5713 O O . LYS A 1 703 ? -9.883 -15.492 -28.516 1 87.06 703 LYS A O 1
ATOM 5718 N N . GLN A 1 704 ? -9.164 -14.641 -26.656 1 88.19 704 GLN A N 1
ATOM 5719 C CA . GLN A 1 704 ? -8.336 -13.656 -27.359 1 88.19 704 GLN A CA 1
ATOM 5720 C C . GLN A 1 704 ? -7.125 -14.32 -28 1 88.19 704 GLN A C 1
ATOM 5722 O O . GLN A 1 704 ? -6.73 -13.961 -29.109 1 88.19 704 GLN A O 1
ATOM 5727 N N . ALA A 1 705 ? -6.59 -15.273 -27.328 1 89.25 705 ALA A N 1
ATOM 5728 C CA . ALA A 1 705 ? -5.418 -15.984 -27.844 1 89.25 705 ALA A CA 1
ATOM 5729 C C . ALA A 1 705 ? -5.773 -16.797 -29.078 1 89.25 705 ALA A C 1
ATOM 5731 O O . ALA A 1 705 ? -4.945 -16.969 -29.984 1 89.25 705 ALA A O 1
ATOM 5732 N N . LYS A 1 706 ? -6.988 -17.219 -29.156 1 86 706 LYS A N 1
ATOM 5733 C CA . LYS A 1 706 ? -7.438 -18.031 -30.281 1 86 706 LYS A CA 1
ATOM 5734 C C . LYS A 1 706 ? -7.527 -17.203 -31.562 1 86 706 LYS A C 1
ATOM 5736 O O . LYS A 1 706 ? -7.578 -17.75 -32.656 1 86 706 LYS A O 1
ATOM 5741 N N . LEU A 1 707 ? -7.523 -15.977 -31.422 1 83.56 707 LEU A N 1
ATOM 5742 C CA . LEU A 1 707 ? -7.602 -15.086 -32.594 1 83.56 707 LEU A CA 1
ATOM 5743 C C . LEU A 1 707 ? -6.234 -14.906 -33.219 1 83.56 707 LEU A C 1
ATOM 5745 O O . LEU A 1 707 ? -6.125 -14.344 -34.312 1 83.56 707 LEU A O 1
ATOM 5749 N N . LEU A 1 708 ? -5.172 -15.5 -32.625 1 86.75 708 LEU A N 1
ATOM 5750 C CA . LEU A 1 708 ? -3.836 -15.531 -33.219 1 86.75 708 LEU A CA 1
ATOM 5751 C C . LEU A 1 708 ? -3.721 -16.656 -34.219 1 86.75 708 LEU A C 1
ATOM 5753 O O . LEU A 1 708 ? -4.383 -17.688 -34.094 1 86.75 708 LEU A O 1
ATOM 5757 N N . PRO A 1 709 ? -2.965 -16.406 -35.25 1 83.75 709 PRO A N 1
ATOM 5758 C CA . PRO A 1 709 ? -2.754 -17.516 -36.188 1 83.75 709 PRO A CA 1
ATOM 5759 C C . PRO A 1 709 ? -2.146 -18.75 -35.5 1 83.75 709 PRO A C 1
ATOM 5761 O O . PRO A 1 709 ? -1.288 -18.609 -34.625 1 83.75 709 PRO A O 1
ATOM 5764 N N . PRO A 1 710 ? -2.641 -19.875 -35.906 1 83.38 710 PRO A N 1
ATOM 5765 C CA . PRO A 1 710 ? -2.066 -21.078 -35.281 1 83.38 710 PRO A CA 1
ATOM 5766 C C . PRO A 1 710 ? -0.562 -21.188 -35.531 1 83.38 710 PRO A C 1
ATOM 5768 O O . PRO A 1 710 ? -0.075 -20.875 -36.625 1 83.38 710 PRO A O 1
ATOM 5771 N N . GLN A 1 711 ? 0.078 -21.609 -34.531 1 86.62 711 GLN A N 1
ATOM 5772 C CA . GLN A 1 711 ? 1.53 -21.703 -34.625 1 86.62 711 GLN A CA 1
ATOM 5773 C C . GLN A 1 711 ? 1.943 -22.984 -35.344 1 86.62 711 GLN A C 1
ATOM 5775 O O . GLN A 1 711 ? 1.346 -24.047 -35.156 1 86.62 711 GLN A O 1
ATOM 5780 N N . LYS A 1 712 ? 2.854 -22.766 -36.188 1 89.81 712 LYS A N 1
ATOM 5781 C CA . LYS A 1 712 ? 3.373 -23.875 -36.969 1 89.81 712 LYS A CA 1
ATOM 5782 C C . LYS A 1 712 ? 4.324 -24.734 -36.156 1 89.81 712 LYS A C 1
ATOM 5784 O O . LYS A 1 712 ? 4.531 -24.484 -34.969 1 89.81 712 LYS A O 1
ATOM 5789 N N . ARG A 1 713 ? 4.781 -25.844 -36.781 1 95.19 713 ARG A N 1
ATOM 5790 C CA . ARG A 1 713 ? 5.805 -26.703 -36.188 1 95.19 713 ARG A CA 1
ATOM 5791 C C . ARG A 1 713 ? 7.051 -25.891 -35.812 1 95.19 713 ARG A C 1
ATOM 5793 O O . ARG A 1 713 ? 7.336 -24.875 -36.438 1 95.19 713 ARG A O 1
ATOM 5800 N N . THR A 1 714 ? 7.668 -26.328 -34.688 1 96.38 714 THR A N 1
ATOM 5801 C CA . THR A 1 714 ? 8.898 -25.641 -34.344 1 96.38 714 THR A CA 1
ATOM 5802 C C . THR A 1 714 ? 10.008 -25.953 -35.344 1 96.38 714 THR A C 1
ATOM 5804 O O . THR A 1 714 ? 10.32 -27.125 -35.594 1 96.38 714 THR A O 1
ATOM 5807 N N . LEU A 1 715 ? 10.492 -24.859 -35.906 1 94.5 715 LEU A N 1
ATOM 5808 C CA . LEU A 1 715 ? 11.562 -25 -36.875 1 94.5 715 LEU A CA 1
ATOM 5809 C C . LEU A 1 715 ? 12.836 -24.312 -36.406 1 94.5 715 LEU A C 1
ATOM 5811 O O . LEU A 1 715 ? 12.828 -23.125 -36.062 1 94.5 715 LEU A O 1
ATOM 5815 N N . LEU A 1 716 ? 13.914 -25.125 -36.219 1 93.69 716 LEU A N 1
ATOM 5816 C CA . LEU A 1 716 ? 15.258 -24.562 -36.094 1 93.69 716 LEU A CA 1
ATOM 5817 C C . LEU A 1 716 ? 15.953 -24.5 -37.438 1 93.69 716 LEU A C 1
ATOM 5819 O O . LEU A 1 716 ? 16.531 -25.5 -37.906 1 93.69 716 LEU A O 1
ATOM 5823 N N . ASN A 1 717 ? 15.953 -23.391 -38.062 1 89.94 717 ASN A N 1
ATOM 5824 C CA . ASN A 1 717 ? 16.406 -23.25 -39.469 1 89.94 717 ASN A CA 1
ATOM 5825 C C . ASN A 1 717 ? 17.906 -23.484 -39.594 1 89.94 717 ASN A C 1
ATOM 5827 O O . ASN A 1 717 ? 18.625 -23.5 -38.594 1 89.94 717 ASN A O 1
ATOM 5831 N N . SER A 1 718 ? 18.359 -23.578 -40.781 1 90 718 SER A N 1
ATOM 5832 C CA . SER A 1 718 ? 19.75 -23.938 -41.062 1 90 718 SER A CA 1
ATOM 5833 C C . SER A 1 718 ? 20.703 -22.844 -40.594 1 90 718 SER A C 1
ATOM 5835 O O . SER A 1 718 ? 21.828 -23.141 -40.156 1 90 718 SER A O 1
ATOM 5837 N N . THR A 1 719 ? 20.234 -21.719 -40.625 1 87.38 719 THR A N 1
ATOM 5838 C CA . THR A 1 719 ? 21.078 -20.609 -40.219 1 87.38 719 THR A CA 1
ATOM 5839 C C . THR A 1 719 ? 21.344 -20.688 -38.719 1 87.38 719 THR A C 1
ATOM 5841 O O . THR A 1 719 ? 22.469 -20.453 -38.25 1 87.38 719 THR A O 1
ATOM 5844 N N . LEU A 1 720 ? 20.344 -21.047 -38 1 87.81 720 LEU A N 1
ATOM 5845 C CA . LEU A 1 720 ? 20.484 -21.156 -36.562 1 87.81 720 LEU A CA 1
ATOM 5846 C C . LEU A 1 720 ? 21.375 -22.344 -36.188 1 87.81 720 LEU A C 1
ATOM 5848 O O . LEU A 1 720 ? 22.156 -22.25 -35.219 1 87.81 720 LEU A O 1
ATOM 5852 N N . LEU A 1 721 ? 21.25 -23.375 -36.906 1 90.5 721 LEU A N 1
ATOM 5853 C CA . LEU A 1 721 ? 22.047 -24.578 -36.656 1 90.5 721 LEU A CA 1
ATOM 5854 C C . LEU A 1 721 ? 23.531 -24.312 -36.875 1 90.5 721 LEU A C 1
ATOM 5856 O O . LEU A 1 721 ? 24.375 -24.812 -36.125 1 90.5 721 LEU A O 1
ATOM 5860 N N . LYS A 1 722 ? 23.75 -23.484 -37.875 1 88.75 722 LYS A N 1
ATOM 5861 C CA . LYS A 1 722 ? 25.141 -23.156 -38.188 1 88.75 722 LYS A CA 1
ATOM 5862 C C . LYS A 1 722 ? 25.703 -22.141 -37.219 1 88.75 722 LYS A C 1
ATOM 5864 O O . LYS A 1 722 ? 26.875 -22.25 -36.812 1 88.75 722 LYS A O 1
ATOM 5869 N N . LYS A 1 723 ? 24.875 -21.266 -36.812 1 89.25 723 LYS A N 1
ATOM 5870 C CA . LYS A 1 723 ? 25.312 -20.188 -35.938 1 89.25 723 LYS A CA 1
ATOM 5871 C C . LYS A 1 723 ? 25.5 -20.656 -34.5 1 89.25 723 LYS A C 1
ATOM 5873 O O . LYS A 1 723 ? 26.406 -20.203 -33.781 1 89.25 723 LYS A O 1
ATOM 5878 N N . PHE A 1 724 ? 24.609 -21.594 -34.062 1 91.31 724 PHE A N 1
ATOM 5879 C CA . PHE A 1 724 ? 24.641 -22.016 -32.656 1 91.31 724 PHE A CA 1
ATOM 5880 C C . PHE A 1 724 ? 24.625 -23.547 -32.562 1 91.31 724 PHE A C 1
ATOM 5882 O O . PHE A 1 724 ? 23.797 -24.125 -31.875 1 91.31 724 PHE A O 1
ATOM 5889 N N . PRO A 1 725 ? 25.547 -24.156 -33.125 1 91.12 725 PRO A N 1
ATOM 5890 C CA . PRO A 1 725 ? 25.5 -25.625 -33.125 1 91.12 725 PRO A CA 1
ATOM 5891 C C . PRO A 1 725 ? 25.562 -26.234 -31.734 1 91.12 725 PRO A C 1
ATOM 5893 O O . PRO A 1 725 ? 24.844 -27.188 -31.438 1 91.12 725 PRO A O 1
ATOM 5896 N N . LEU A 1 726 ? 26.391 -25.672 -30.844 1 91.06 726 LEU A N 1
ATOM 5897 C CA . LEU A 1 726 ? 26.531 -26.234 -29.5 1 91.06 726 LEU A CA 1
ATOM 5898 C C . LEU A 1 726 ? 25.266 -26 -28.688 1 91.06 726 LEU A C 1
ATOM 5900 O O . LEU A 1 726 ? 24.906 -26.828 -27.844 1 91.06 726 LEU A O 1
ATOM 5904 N N . LEU A 1 727 ? 24.656 -24.891 -28.875 1 93.88 727 LEU A N 1
ATOM 5905 C CA . LEU A 1 727 ? 23.406 -24.609 -28.172 1 93.88 727 LEU A CA 1
ATOM 5906 C C . LEU A 1 727 ? 22.297 -25.562 -28.609 1 93.88 727 LEU A C 1
ATOM 5908 O O . LEU A 1 727 ? 21.516 -26.016 -27.781 1 93.88 727 LEU A O 1
ATOM 5912 N N . VAL A 1 728 ? 22.266 -25.797 -29.859 1 94.81 728 VAL A N 1
ATOM 5913 C CA . VAL A 1 728 ? 21.25 -26.703 -30.375 1 94.81 728 VAL A CA 1
ATOM 5914 C C . VAL A 1 728 ? 21.516 -28.125 -29.875 1 94.81 728 VAL A C 1
ATOM 5916 O O . VAL A 1 728 ? 20.578 -28.844 -29.5 1 94.81 728 VAL A O 1
ATOM 5919 N N . GLN A 1 729 ? 22.75 -28.516 -29.906 1 94.19 729 GLN A N 1
ATOM 5920 C CA . GLN A 1 729 ? 23.094 -29.812 -29.359 1 94.19 729 GLN A CA 1
ATOM 5921 C C . GLN A 1 729 ? 22.641 -29.938 -27.906 1 94.19 729 GLN A C 1
ATOM 5923 O O . GLN A 1 729 ? 22.062 -30.953 -27.516 1 94.19 729 GLN A O 1
ATOM 5928 N N . SER A 1 730 ? 22.938 -28.875 -27.172 1 95.12 730 SER A N 1
ATOM 5929 C CA . SER A 1 730 ? 22.547 -28.891 -25.766 1 95.12 730 SER A CA 1
ATOM 5930 C C . SER A 1 730 ? 21.047 -29.016 -25.594 1 95.12 730 SER A C 1
ATOM 5932 O O . SER A 1 730 ? 20.562 -29.641 -24.641 1 95.12 730 SER A O 1
ATOM 5934 N N . HIS A 1 731 ? 20.297 -28.406 -26.453 1 96.44 731 HIS A N 1
ATOM 5935 C CA . HIS A 1 731 ? 18.844 -28.547 -26.438 1 96.44 731 HIS A CA 1
ATOM 5936 C C . HIS A 1 731 ? 18.438 -30 -26.719 1 96.44 731 HIS A C 1
ATOM 5938 O O . HIS A 1 731 ? 17.562 -30.547 -26.062 1 96.44 731 HIS A O 1
ATOM 5944 N N . LEU A 1 732 ? 19.078 -30.578 -27.703 1 96.25 732 LEU A N 1
ATOM 5945 C CA . LEU A 1 732 ? 18.781 -31.953 -28.062 1 96.25 732 LEU A CA 1
ATOM 5946 C C . LEU A 1 732 ? 19.125 -32.906 -26.922 1 96.25 732 LEU A C 1
ATOM 5948 O O . LEU A 1 732 ? 18.469 -33.938 -26.734 1 96.25 732 LEU A O 1
ATOM 5952 N N . GLU A 1 733 ? 20.094 -32.594 -26.156 1 96 733 GLU A N 1
ATOM 5953 C CA . GLU A 1 733 ? 20.5 -33.375 -25 1 96 733 GLU A CA 1
ATOM 5954 C C . GLU A 1 733 ? 19.375 -33.406 -23.953 1 96 733 GLU A C 1
ATOM 5956 O O . GLU A 1 733 ? 19.328 -34.344 -23.125 1 96 733 GLU A O 1
ATOM 5961 N N . ARG A 1 734 ? 18.5 -32.531 -23.969 1 96.75 734 ARG A N 1
ATOM 5962 C CA . ARG A 1 734 ? 17.422 -32.438 -22.984 1 96.75 734 ARG A CA 1
ATOM 5963 C C . ARG A 1 734 ? 16.188 -33.219 -23.469 1 96.75 734 ARG A C 1
ATOM 5965 O O . ARG A 1 734 ? 15.281 -33.469 -22.672 1 96.75 734 ARG A O 1
ATOM 5972 N N . ILE A 1 735 ? 16.172 -33.562 -24.797 1 97.69 735 ILE A N 1
ATOM 5973 C CA . ILE A 1 735 ? 15.008 -34.281 -25.312 1 97.69 735 ILE A CA 1
ATOM 5974 C C . ILE A 1 735 ? 15.453 -35.5 -26.109 1 97.69 735 ILE A C 1
ATOM 5976 O O . ILE A 1 735 ? 14.969 -35.75 -27.219 1 97.69 735 ILE A O 1
ATOM 5980 N N . PRO A 1 736 ? 16.406 -36.219 -25.609 1 96.94 736 PRO A N 1
ATOM 5981 C CA . PRO A 1 736 ? 16.906 -37.375 -26.359 1 96.94 736 PRO A CA 1
ATOM 5982 C C . PRO A 1 736 ? 15.844 -38.438 -26.578 1 96.94 736 PRO A C 1
ATOM 5984 O O . PRO A 1 736 ? 15.883 -39.188 -27.562 1 96.94 736 PRO A O 1
ATOM 5987 N N . ASP A 1 737 ? 14.938 -38.562 -25.641 1 95.94 737 ASP A N 1
ATOM 5988 C CA . ASP A 1 737 ? 13.867 -39.562 -25.703 1 95.94 737 ASP A CA 1
ATOM 5989 C C . ASP A 1 737 ? 12.961 -39.312 -26.906 1 95.94 737 ASP A C 1
ATOM 5991 O O . ASP A 1 737 ? 12.312 -40.219 -27.406 1 95.94 737 ASP A O 1
ATOM 5995 N N . PHE A 1 738 ? 12.938 -38.125 -27.422 1 97.19 738 PHE A N 1
ATOM 5996 C CA . PHE A 1 738 ? 12.18 -37.781 -28.625 1 97.19 738 PHE A CA 1
ATOM 5997 C C . PHE A 1 738 ? 13.016 -38.031 -29.875 1 97.19 738 PHE A C 1
ATOM 5999 O O . PHE A 1 738 ? 12.484 -38.125 -30.969 1 97.19 738 PHE A O 1
ATOM 6006 N N . LEU A 1 739 ? 14.312 -38.156 -29.703 1 96.25 739 LEU A N 1
ATOM 6007 C CA . LEU A 1 739 ? 15.203 -38.344 -30.828 1 96.25 739 LEU A CA 1
ATOM 6008 C C . LEU A 1 739 ? 15.352 -39.844 -31.141 1 96.25 739 LEU A C 1
ATOM 6010 O O . LEU A 1 739 ? 15.508 -40.219 -32.312 1 96.25 739 LEU A O 1
ATOM 6014 N N . LEU A 1 740 ? 15.25 -40.656 -30.203 1 94.88 740 LEU A N 1
ATOM 6015 C CA . LEU A 1 740 ? 15.578 -42.062 -30.234 1 94.88 740 LEU A CA 1
ATOM 6016 C C . LEU A 1 740 ? 14.688 -42.812 -31.219 1 94.88 740 LEU A C 1
ATOM 6018 O O . LEU A 1 740 ? 15.156 -43.688 -31.953 1 94.88 740 LEU A O 1
ATOM 6022 N N . PRO A 1 741 ? 13.406 -42.5 -31.266 1 93.19 741 PRO A N 1
ATOM 6023 C CA . PRO A 1 741 ? 12.547 -43.219 -32.219 1 93.19 741 PRO A CA 1
ATOM 6024 C C . PRO A 1 741 ? 12.977 -43.031 -33.656 1 93.19 741 PRO A C 1
ATOM 6026 O O . PRO A 1 741 ? 12.531 -43.781 -34.531 1 93.19 741 PRO A O 1
ATOM 6029 N N . GLY A 1 742 ? 13.797 -42.031 -33.906 1 89.19 742 GLY A N 1
ATOM 6030 C CA . GLY A 1 742 ? 14.344 -41.844 -35.25 1 89.19 742 GLY A CA 1
ATOM 6031 C C . GLY A 1 742 ? 13.727 -40.688 -36 1 89.19 742 GLY A C 1
ATOM 6032 O O . GLY A 1 742 ? 12.82 -40.031 -35.5 1 89.19 742 GLY A O 1
ATOM 6033 N N . ARG A 1 743 ? 14.195 -40.625 -37.188 1 91.31 743 ARG A N 1
ATOM 6034 C CA . ARG A 1 743 ? 13.773 -39.531 -38.062 1 91.31 743 ARG A CA 1
ATOM 6035 C C . ARG A 1 743 ? 12.32 -39.688 -38.5 1 91.31 743 ARG A C 1
ATOM 6037 O O . ARG A 1 743 ? 11.859 -40.812 -38.719 1 91.31 743 ARG A O 1
ATOM 6044 N N . ASN A 1 744 ? 11.562 -38.594 -38.594 1 90.06 744 ASN A N 1
ATOM 6045 C CA . ASN A 1 744 ? 10.219 -38.5 -39.125 1 90.06 744 ASN A CA 1
ATOM 6046 C C . ASN A 1 744 ? 9.164 -38.969 -38.156 1 90.06 744 ASN A C 1
ATOM 6048 O O . ASN A 1 744 ? 7.996 -39.125 -38.5 1 90.06 744 ASN A O 1
ATOM 6052 N N . VAL A 1 745 ? 9.562 -39.312 -36.969 1 94.56 745 VAL A N 1
ATOM 6053 C CA . VAL A 1 745 ? 8.578 -39.594 -35.938 1 94.56 745 VAL A CA 1
ATOM 6054 C C . VAL A 1 745 ? 8.211 -38.344 -35.188 1 94.56 745 VAL A C 1
ATOM 6056 O O . VAL A 1 745 ? 7.121 -37.781 -35.344 1 94.56 745 VAL A O 1
ATOM 6059 N N . TRP A 1 746 ? 9.266 -37.812 -34.5 1 97 746 TRP A N 1
ATOM 6060 C CA . TRP A 1 746 ? 9.016 -36.594 -33.75 1 97 746 TRP A CA 1
ATOM 6061 C C . TRP A 1 746 ? 9.789 -35.406 -34.344 1 97 746 TRP A C 1
ATOM 6063 O O . TRP A 1 746 ? 9.562 -34.25 -34 1 97 746 TRP A O 1
ATOM 6073 N N . TRP A 1 747 ? 10.719 -35.688 -35.188 1 96.25 747 TRP A N 1
ATOM 6074 C CA . TRP A 1 747 ? 11.555 -34.656 -35.781 1 96.25 747 TRP A CA 1
ATOM 6075 C C . TRP A 1 747 ? 11.984 -35.062 -37.188 1 96.25 747 TRP A C 1
ATOM 6077 O O . TRP A 1 747 ? 11.883 -36.25 -37.562 1 96.25 747 TRP A O 1
ATOM 6087 N N . SER A 1 748 ? 12.328 -34.125 -38.062 1 95.19 748 SER A N 1
ATOM 6088 C CA . SER A 1 748 ? 12.859 -34.344 -39.375 1 95.19 748 SER A CA 1
ATOM 6089 C C . SER A 1 748 ? 13.898 -33.281 -39.75 1 95.19 748 SER A C 1
ATOM 6091 O O . SER A 1 748 ? 13.961 -32.219 -39.125 1 95.19 748 SER A O 1
ATOM 6093 N N . VAL A 1 749 ? 14.75 -33.625 -40.656 1 92.31 749 VAL A N 1
ATOM 6094 C CA . VAL A 1 749 ? 15.766 -32.688 -41.125 1 92.31 749 VAL A CA 1
ATOM 6095 C C . VAL A 1 749 ? 15.648 -32.531 -42.656 1 92.31 749 VAL A C 1
ATOM 6097 O O . VAL A 1 749 ? 15.523 -33.5 -43.375 1 92.31 749 VAL A O 1
ATOM 6100 N N . ASP A 1 750 ? 15.477 -31.344 -43.094 1 86.69 750 ASP A N 1
ATOM 6101 C CA . ASP A 1 750 ? 15.461 -31.016 -44.5 1 86.69 750 ASP A CA 1
ATOM 6102 C C . ASP A 1 750 ? 16.344 -29.812 -44.781 1 86.69 750 ASP A C 1
ATOM 6104 O O . ASP A 1 750 ? 17.156 -29.406 -43.938 1 86.69 750 ASP A O 1
ATOM 6108 N N . ALA A 1 751 ? 16.234 -29.297 -46.031 1 84.75 751 ALA A N 1
ATOM 6109 C CA . ALA A 1 751 ? 17.078 -28.188 -46.438 1 84.75 751 ALA A CA 1
ATOM 6110 C C . ALA A 1 751 ? 16.812 -26.938 -45.594 1 84.75 751 ALA A C 1
ATOM 6112 O O . ALA A 1 751 ? 17.703 -26.109 -45.406 1 84.75 751 ALA A O 1
ATOM 6113 N N . GLU A 1 752 ? 15.695 -26.938 -45.031 1 87.12 752 GLU A N 1
ATOM 6114 C CA . GLU A 1 752 ? 15.32 -25.781 -44.219 1 87.12 752 GLU A CA 1
ATOM 6115 C C . GLU A 1 752 ? 15.922 -25.859 -42.812 1 87.12 752 GLU A C 1
ATOM 6117 O O . GLU A 1 752 ? 16.156 -24.828 -42.188 1 87.12 752 GLU A O 1
ATOM 6122 N N . GLY A 1 753 ? 16.062 -27.047 -42.375 1 92 753 GLY A N 1
ATOM 6123 C CA . GLY A 1 753 ? 16.641 -27.234 -41.031 1 92 753 GLY A CA 1
ATOM 6124 C C . GLY A 1 753 ? 16 -28.375 -40.25 1 92 753 GLY A C 1
ATOM 6125 O O . GLY A 1 753 ? 15.594 -29.375 -40.844 1 92 753 GLY A O 1
ATOM 6126 N N . LEU A 1 754 ? 16.078 -28.281 -38.969 1 95.19 754 LEU A N 1
ATOM 6127 C CA . LEU A 1 754 ? 15.508 -29.297 -38.094 1 95.19 754 LEU A CA 1
ATOM 6128 C C . LEU A 1 754 ? 14.086 -28.922 -37.688 1 95.19 754 LEU A C 1
ATOM 6130 O O . LEU A 1 754 ? 13.859 -27.891 -37.062 1 95.19 754 LEU A O 1
ATOM 6134 N N . THR A 1 755 ? 13.117 -29.703 -38.125 1 96.19 755 THR A N 1
ATOM 6135 C CA . THR A 1 755 ? 11.711 -29.453 -37.844 1 96.19 755 THR A CA 1
ATOM 6136 C C . THR A 1 755 ? 11.148 -30.5 -36.875 1 96.19 755 THR A C 1
ATOM 6138 O O . THR A 1 755 ? 11.352 -31.703 -37.062 1 96.19 755 THR A O 1
ATOM 6141 N N . PHE A 1 756 ? 10.477 -30.094 -35.875 1 97.31 756 PHE A N 1
ATOM 6142 C CA . PHE A 1 756 ? 9.867 -31 -34.906 1 97.31 756 PHE A CA 1
ATOM 6143 C C . PHE A 1 756 ? 8.375 -31.156 -35.188 1 97.31 756 PHE A C 1
ATOM 6145 O O . PHE A 1 756 ? 7.703 -30.188 -35.562 1 97.31 756 PHE A O 1
ATOM 6152 N N . ASN A 1 757 ? 7.805 -32.312 -35 1 96.12 757 ASN A N 1
ATOM 6153 C CA . ASN A 1 757 ? 6.379 -32.594 -35.125 1 96.12 757 ASN A CA 1
ATOM 6154 C C . ASN A 1 757 ? 5.621 -32.281 -33.844 1 96.12 757 ASN A C 1
ATOM 6156 O O . ASN A 1 757 ? 5.086 -33.188 -33.219 1 96.12 757 ASN A O 1
ATOM 6160 N N . ASP A 1 758 ? 5.57 -31.078 -33.594 1 96.56 758 ASP A N 1
ATOM 6161 C CA . ASP A 1 758 ? 4.973 -30.641 -32.344 1 96.56 758 ASP A CA 1
ATOM 6162 C C . ASP A 1 758 ? 3.908 -29.562 -32.562 1 96.56 758 ASP A C 1
ATOM 6164 O O . ASP A 1 758 ? 3.57 -28.797 -31.672 1 96.56 758 ASP A O 1
ATOM 6168 N N . GLY A 1 759 ? 3.4 -29.422 -33.75 1 93.12 759 GLY A N 1
ATOM 6169 C CA . GLY A 1 759 ? 2.398 -28.422 -34.094 1 93.12 759 GLY A CA 1
ATOM 6170 C C . GLY A 1 759 ? 0.978 -28.891 -33.844 1 93.12 759 GLY A C 1
ATOM 6171 O O . GLY A 1 759 ? 0.758 -30.047 -33.469 1 93.12 759 GLY A O 1
ATOM 6172 N N . PRO A 1 760 ? -0.022 -28.047 -34 1 87.44 760 PRO A N 1
ATOM 6173 C CA . PRO A 1 760 ? -1.424 -28.359 -33.719 1 87.44 760 PRO A CA 1
ATOM 6174 C C . PRO A 1 760 ? -1.942 -29.516 -34.594 1 87.44 760 PRO A C 1
ATOM 6176 O O . PRO A 1 760 ? -2.838 -30.25 -34.156 1 87.44 760 PRO A O 1
ATOM 6179 N N . GLY A 1 761 ? -1.469 -29.828 -35.75 1 86.5 761 GLY A N 1
ATOM 6180 C CA . GLY A 1 761 ? -1.943 -30.891 -36.625 1 86.5 761 GLY A CA 1
ATOM 6181 C C . GLY A 1 761 ? -1.262 -32.219 -36.375 1 86.5 761 GLY A C 1
ATOM 6182 O O . GLY A 1 761 ? -1.708 -33.25 -36.844 1 86.5 761 GLY A O 1
ATOM 6183 N N . ASP A 1 762 ? -0.322 -32.188 -35.531 1 93.12 762 ASP A N 1
ATOM 6184 C CA . ASP A 1 762 ? 0.426 -33.406 -35.25 1 93.12 762 ASP A CA 1
ATOM 6185 C C . ASP A 1 762 ? -0.247 -34.219 -34.125 1 93.12 762 ASP A C 1
ATOM 6187 O O . ASP A 1 762 ? -1.021 -33.688 -33.344 1 93.12 762 ASP A O 1
ATOM 6191 N N . ASP A 1 763 ? 0.086 -35.469 -34.062 1 92.44 763 ASP A N 1
ATOM 6192 C CA . ASP A 1 763 ? -0.494 -36.375 -33.062 1 92.44 763 ASP A CA 1
ATOM 6193 C C . ASP A 1 763 ? -0.002 -36.031 -31.656 1 92.44 763 ASP A C 1
ATOM 6195 O O . ASP A 1 763 ? 1.174 -35.719 -31.469 1 92.44 763 ASP A O 1
ATOM 6199 N N . ASN A 1 764 ? -0.921 -36.156 -30.797 1 92.25 764 ASN A N 1
ATOM 6200 C CA . ASN A 1 764 ? -0.583 -35.844 -29.406 1 92.25 764 ASN A CA 1
ATOM 6201 C C . ASN A 1 764 ? 0.368 -36.875 -28.812 1 92.25 764 ASN A C 1
ATOM 6203 O O . ASN A 1 764 ? 1.248 -36.531 -28.031 1 92.25 764 ASN A O 1
ATOM 6207 N N . ASN A 1 765 ? 0.087 -38.094 -29.125 1 90.81 765 ASN A N 1
ATOM 6208 C CA . ASN A 1 765 ? 0.883 -39.219 -28.656 1 90.81 765 ASN A CA 1
ATOM 6209 C C . ASN A 1 765 ? 1.197 -40.219 -29.781 1 90.81 765 ASN A C 1
ATOM 6211 O O . ASN A 1 765 ? 0.387 -40.375 -30.703 1 90.81 765 ASN A O 1
ATOM 6215 N N . ARG A 1 766 ? 2.441 -40.688 -29.719 1 91.31 766 ARG A N 1
ATOM 6216 C CA . ARG A 1 766 ? 2.871 -41.719 -30.656 1 91.31 766 ARG A CA 1
ATOM 6217 C C . ARG A 1 766 ? 3.393 -42.938 -29.922 1 91.31 766 ARG A C 1
ATOM 6219 O O . ARG A 1 766 ? 4.047 -42.812 -28.875 1 91.31 766 ARG A O 1
ATOM 6226 N N . PRO A 1 767 ? 3.104 -44.125 -30.438 1 86.19 767 PRO A N 1
ATOM 6227 C CA . PRO A 1 767 ? 3.582 -45.344 -29.781 1 86.19 767 PRO A CA 1
ATOM 6228 C C . PRO A 1 767 ? 5.105 -45.375 -29.656 1 86.19 767 PRO A C 1
ATOM 6230 O O . PRO A 1 767 ? 5.637 -45.906 -28.672 1 86.19 767 PRO A O 1
ATOM 6233 N N . GLU A 1 768 ? 5.758 -44.781 -30.625 1 86.12 768 GLU A N 1
ATOM 6234 C CA . GLU A 1 768 ? 7.219 -44.781 -30.641 1 86.12 768 GLU A CA 1
ATOM 6235 C C . GLU A 1 768 ? 7.77 -43.688 -29.75 1 86.12 768 GLU A C 1
ATOM 6237 O O . GLU A 1 768 ? 8.977 -43.594 -29.547 1 86.12 768 GLU A O 1
ATOM 6242 N N . GLY A 1 769 ? 6.883 -42.969 -29.188 1 84.31 769 GLY A N 1
ATOM 6243 C CA . GLY A 1 769 ? 7.32 -41.844 -28.391 1 84.31 769 GLY A CA 1
ATOM 6244 C C . GLY A 1 769 ? 7.73 -42.219 -26.984 1 84.31 769 GLY A C 1
ATOM 6245 O O . GLY A 1 769 ? 7.602 -43.375 -26.578 1 84.31 769 GLY A O 1
ATOM 6246 N N . PRO A 1 770 ? 8.297 -41.188 -26.328 1 88.25 770 PRO A N 1
ATOM 6247 C CA . PRO A 1 770 ? 8.758 -41.438 -24.969 1 88.25 770 PRO A CA 1
ATOM 6248 C C . PRO A 1 770 ? 7.609 -41.688 -24 1 88.25 770 PRO A C 1
ATOM 6250 O O . PRO A 1 770 ? 6.496 -41.219 -24.219 1 88.25 770 PRO A O 1
ATOM 6253 N N . GLN A 1 771 ? 7.949 -42.438 -23.047 1 80.75 771 GLN A N 1
ATOM 6254 C CA . GLN A 1 771 ? 7.012 -42.625 -21.938 1 80.75 771 GLN A CA 1
ATOM 6255 C C . GLN A 1 771 ? 7.051 -41.406 -21 1 80.75 771 GLN A C 1
ATOM 6257 O O . GLN A 1 771 ? 8.117 -41.031 -20.531 1 80.75 771 GLN A O 1
ATOM 6262 N N . LEU A 1 772 ? 5.875 -40.844 -20.781 1 88.56 772 LEU A N 1
ATOM 6263 C CA . LEU A 1 772 ? 5.801 -39.75 -19.844 1 88.56 772 LEU A CA 1
ATOM 6264 C C . LEU A 1 772 ? 5.824 -40.25 -18.406 1 88.56 772 LEU A C 1
ATOM 6266 O O . LEU A 1 772 ? 5.121 -41.219 -18.062 1 88.56 772 LEU A O 1
ATOM 6270 N N . HIS A 1 773 ? 6.656 -39.656 -17.625 1 90.38 773 HIS A N 1
ATOM 6271 C CA . HIS A 1 773 ? 6.73 -40.031 -16.219 1 90.38 773 HIS A CA 1
ATOM 6272 C C . HIS A 1 773 ? 5.816 -39.125 -15.375 1 90.38 773 HIS A C 1
ATOM 6274 O O . HIS A 1 773 ? 5.215 -38.188 -15.891 1 90.38 773 HIS A O 1
ATOM 6280 N N . HIS A 1 774 ? 5.641 -39.531 -14.141 1 92.44 774 HIS A N 1
ATOM 6281 C CA . HIS A 1 774 ? 4.707 -38.875 -13.242 1 92.44 774 HIS A CA 1
ATOM 6282 C C . HIS A 1 774 ? 5.312 -38.688 -11.859 1 92.44 774 HIS A C 1
ATOM 6284 O O . HIS A 1 774 ? 6.105 -39.5 -11.406 1 92.44 774 HIS A O 1
ATOM 6290 N N . PHE A 1 775 ? 4.914 -37.656 -11.227 1 93.25 775 PHE A N 1
ATOM 6291 C CA . PHE A 1 775 ? 5.484 -37.281 -9.938 1 93.25 775 PHE A CA 1
ATOM 6292 C C . PHE A 1 775 ? 5.215 -38.344 -8.898 1 93.25 775 PHE A C 1
ATOM 6294 O O . PHE A 1 775 ? 5.855 -38.375 -7.84 1 93.25 775 PHE A O 1
ATOM 6301 N N . ARG A 1 776 ? 4.254 -39.188 -9.125 1 90.19 776 ARG A N 1
ATOM 6302 C CA . ARG A 1 776 ? 3.885 -40.219 -8.18 1 90.19 776 ARG A CA 1
ATOM 6303 C C . ARG A 1 776 ? 5.031 -41.219 -7.98 1 90.19 776 ARG A C 1
ATOM 6305 O O . ARG A 1 776 ? 5.148 -41.844 -6.918 1 90.19 776 ARG A O 1
ATOM 6312 N N . SER A 1 777 ? 5.84 -41.406 -9.07 1 86.5 777 SER A N 1
ATOM 6313 C CA . SER A 1 777 ? 6.797 -42.5 -9.008 1 86.5 777 SER A CA 1
ATOM 6314 C C . SER A 1 777 ? 8.211 -42.031 -9.336 1 86.5 777 SER A C 1
ATOM 6316 O O . SER A 1 777 ? 9.164 -42.781 -9.227 1 86.5 777 SER A O 1
ATOM 6318 N N . THR A 1 778 ? 8.328 -40.812 -9.766 1 91.94 778 THR A N 1
ATOM 6319 C CA . THR A 1 778 ? 9.633 -40.344 -10.219 1 91.94 778 THR A CA 1
ATOM 6320 C C . THR A 1 778 ? 9.953 -38.969 -9.641 1 91.94 778 THR A C 1
ATOM 6322 O O . THR A 1 778 ? 9.07 -38.125 -9.539 1 91.94 778 THR A O 1
ATOM 6325 N N . SER A 1 779 ? 11.195 -38.781 -9.273 1 94.44 779 SER A N 1
ATOM 6326 C CA . SER A 1 779 ? 11.664 -37.5 -8.828 1 94.44 779 SER A CA 1
ATOM 6327 C C . SER A 1 779 ? 12.305 -36.719 -9.977 1 94.44 779 SER A C 1
ATOM 6329 O O . SER A 1 779 ? 12.578 -37.281 -11.039 1 94.44 779 SER A O 1
ATOM 6331 N N . LEU A 1 780 ? 12.555 -35.469 -9.781 1 95.25 780 LEU A N 1
ATOM 6332 C CA . LEU A 1 780 ? 13.188 -34.656 -10.805 1 95.25 780 LEU A CA 1
ATOM 6333 C C . LEU A 1 780 ? 14.617 -35.125 -11.062 1 95.25 780 LEU A C 1
ATOM 6335 O O . LEU A 1 780 ? 15.086 -35.094 -12.203 1 95.25 780 LEU A O 1
ATOM 6339 N N . LYS A 1 781 ? 15.25 -35.5 -10.016 1 94.12 781 LYS A N 1
ATOM 6340 C CA . LYS A 1 781 ? 16.609 -36 -10.164 1 94.12 781 LYS A CA 1
ATOM 6341 C C . LYS A 1 781 ? 16.641 -37.312 -10.961 1 94.12 781 LYS A C 1
ATOM 6343 O O . LYS A 1 781 ? 17.484 -37.469 -11.844 1 94.12 781 LYS A O 1
ATOM 6348 N N . GLU A 1 782 ? 15.758 -38.219 -10.625 1 94.25 782 GLU A N 1
ATOM 6349 C CA . GLU A 1 782 ? 15.656 -39.5 -11.359 1 94.25 782 GLU A CA 1
ATOM 6350 C C . GLU A 1 782 ? 15.32 -39.25 -12.828 1 94.25 782 GLU A C 1
ATOM 6352 O O . GLU A 1 782 ? 15.852 -39.938 -13.711 1 94.25 782 GLU A O 1
ATOM 6357 N N . GLU A 1 783 ? 14.453 -38.281 -13.039 1 95.62 783 GLU A N 1
ATOM 6358 C CA . GLU A 1 783 ? 14.102 -37.938 -14.414 1 95.62 783 GLU A CA 1
ATOM 6359 C C . GLU A 1 783 ? 15.312 -37.438 -15.188 1 95.62 783 GLU A C 1
ATOM 6361 O O . GLU A 1 783 ? 15.523 -37.812 -16.344 1 95.62 783 GLU A O 1
ATOM 6366 N N . ARG A 1 784 ? 16.078 -36.656 -14.617 1 94.81 784 ARG A N 1
ATOM 6367 C CA . ARG A 1 784 ? 17.281 -36.125 -15.258 1 94.81 784 ARG A CA 1
ATOM 6368 C C . ARG A 1 784 ? 18.281 -37.219 -15.562 1 94.81 784 ARG A C 1
ATOM 6370 O O . ARG A 1 784 ? 18.906 -37.25 -16.625 1 94.81 784 ARG A O 1
ATOM 6377 N N . THR A 1 785 ? 18.453 -38.062 -14.602 1 94.31 785 THR A N 1
ATOM 6378 C CA . THR A 1 785 ? 19.359 -39.219 -14.805 1 94.31 785 THR A CA 1
ATOM 6379 C C . THR A 1 785 ? 18.875 -40.062 -15.969 1 94.31 785 THR A C 1
ATOM 6381 O O . THR A 1 785 ? 19.672 -40.531 -16.797 1 94.31 785 THR A O 1
ATOM 6384 N N . TRP A 1 786 ? 17.625 -40.25 -15.945 1 95.06 786 TRP A N 1
ATOM 6385 C CA . TRP A 1 786 ? 17.016 -41 -17.031 1 95.06 786 TRP A CA 1
ATOM 6386 C C . TRP A 1 786 ? 17.266 -40.344 -18.375 1 95.06 786 TRP A C 1
ATOM 6388 O O . TRP A 1 786 ? 17.609 -41 -19.344 1 95.06 786 TRP A O 1
ATOM 6398 N N . ILE A 1 787 ? 17.156 -39.094 -18.484 1 95.88 787 ILE A N 1
ATOM 6399 C CA . ILE A 1 787 ? 17.375 -38.312 -19.719 1 95.88 787 ILE A CA 1
ATOM 6400 C C . ILE A 1 787 ? 18.828 -38.438 -20.141 1 95.88 787 ILE A C 1
ATOM 6402 O O . ILE A 1 787 ? 19.141 -38.531 -21.328 1 95.88 787 ILE A O 1
ATOM 6406 N N . GLN A 1 788 ? 19.719 -38.406 -19.172 1 94 788 GLN A N 1
ATOM 6407 C CA . GLN A 1 788 ? 21.141 -38.531 -19.469 1 94 788 GLN A CA 1
ATOM 6408 C C . GLN A 1 788 ? 21.469 -39.906 -20.047 1 94 788 GLN A C 1
ATOM 6410 O O . GLN A 1 788 ? 22.297 -40 -20.953 1 94 788 GLN A O 1
ATOM 6415 N N . GLN A 1 789 ? 20.828 -40.875 -19.516 1 95.31 789 GLN A N 1
ATOM 6416 C CA . GLN A 1 789 ? 21.016 -42.219 -20.047 1 95.31 789 GLN A CA 1
ATOM 6417 C C . GLN A 1 789 ? 20.516 -42.344 -21.484 1 95.31 789 GLN A C 1
ATOM 6419 O O . GLN A 1 789 ? 21.156 -42.969 -22.328 1 95.31 789 GLN A O 1
ATOM 6424 N N . LYS A 1 790 ? 19.406 -41.75 -21.703 1 96.25 790 LYS A N 1
ATOM 6425 C CA . LYS A 1 790 ? 18.859 -41.75 -23.047 1 96.25 790 LYS A CA 1
ATOM 6426 C C . LYS A 1 790 ? 19.781 -40.969 -24.016 1 96.25 790 LYS A C 1
ATOM 6428 O O . LYS A 1 790 ? 19.891 -41.344 -25.188 1 96.25 790 LYS A O 1
ATOM 6433 N N . TRP A 1 791 ? 20.375 -39.969 -23.562 1 95.56 791 TRP A N 1
ATOM 6434 C CA . TRP A 1 791 ? 21.312 -39.219 -24.391 1 95.56 791 TRP A CA 1
ATOM 6435 C C . TRP A 1 791 ? 22.516 -40.062 -24.734 1 95.56 791 TRP A C 1
ATOM 6437 O O . TRP A 1 791 ? 23.031 -40.031 -25.859 1 95.56 791 TRP A O 1
ATOM 6447 N N . GLN A 1 792 ? 22.984 -40.906 -23.781 1 94.81 792 GLN A N 1
ATOM 6448 C CA . GLN A 1 792 ? 24.094 -41.812 -24.047 1 94.81 792 GLN A CA 1
ATOM 6449 C C . GLN A 1 792 ? 23.719 -42.812 -25.125 1 94.81 792 GLN A C 1
ATOM 6451 O O . GLN A 1 792 ? 24.547 -43.156 -25.984 1 94.81 792 GLN A O 1
ATOM 6456 N N . GLU A 1 793 ? 22.516 -43.219 -25.062 1 95.5 793 GLU A N 1
ATOM 6457 C CA . GLU A 1 793 ? 22.031 -44.125 -26.109 1 95.5 793 GLU A CA 1
ATOM 6458 C C . GLU A 1 793 ? 22.031 -43.438 -27.469 1 95.5 793 GLU A C 1
ATOM 6460 O O . GLU A 1 793 ? 22.406 -44.031 -28.484 1 95.5 793 GLU A O 1
ATOM 6465 N N . CYS A 1 794 ? 21.641 -42.219 -27.453 1 95.88 794 CYS A N 1
ATOM 6466 C CA . CYS A 1 794 ? 21.641 -41.438 -28.672 1 95.88 794 CYS A CA 1
ATOM 6467 C C . CYS A 1 794 ? 23.047 -41.312 -29.234 1 95.88 794 CYS A C 1
ATOM 6469 O O . CYS A 1 794 ? 23.25 -41.375 -30.453 1 95.88 794 CYS A O 1
ATOM 6471 N N . LEU A 1 795 ? 23.984 -41.156 -28.375 1 94.62 795 LEU A N 1
ATOM 6472 C CA . LEU A 1 795 ? 25.375 -41 -28.781 1 94.62 795 LEU A CA 1
ATOM 6473 C C . LEU A 1 795 ? 25.891 -42.281 -29.453 1 94.62 795 LEU A C 1
ATOM 6475 O O . LEU A 1 795 ? 26.578 -42.219 -30.469 1 94.62 795 LEU A O 1
ATOM 6479 N N . VAL A 1 796 ? 25.5 -43.406 -28.859 1 94.88 796 VAL A N 1
ATOM 6480 C CA . VAL A 1 796 ? 25.906 -44.688 -29.406 1 94.88 796 VAL A CA 1
ATOM 6481 C C . VAL A 1 796 ? 25.281 -44.875 -30.781 1 94.88 796 VAL A C 1
ATOM 6483 O O . VAL A 1 796 ? 25.953 -45.312 -31.719 1 94.88 796 VAL A O 1
ATOM 6486 N N . LEU A 1 797 ? 24.062 -44.531 -30.906 1 94.69 797 LEU A N 1
ATOM 6487 C CA . LEU A 1 797 ? 23.359 -44.688 -32.188 1 94.69 797 LEU A CA 1
ATOM 6488 C C . LEU A 1 797 ? 23.875 -43.688 -33.219 1 94.69 797 LEU A C 1
ATOM 6490 O O . LEU A 1 797 ? 23.922 -44.031 -34.406 1 94.69 797 LEU A O 1
ATOM 6494 N N . TYR A 1 798 ? 24.188 -42.531 -32.75 1 94.25 798 TYR A N 1
ATOM 6495 C CA . TYR A 1 798 ? 24.781 -41.562 -33.656 1 94.25 798 TYR A CA 1
ATOM 6496 C C . TYR A 1 798 ? 26.141 -42.031 -34.188 1 94.25 798 TYR A C 1
ATOM 6498 O O . TYR A 1 798 ? 26.422 -41.938 -35.375 1 94.25 798 TYR A O 1
ATOM 6506 N N . ALA A 1 799 ? 26.922 -42.562 -33.344 1 92.31 799 ALA A N 1
ATOM 6507 C CA . ALA A 1 799 ? 28.234 -43.062 -33.688 1 92.31 799 ALA A CA 1
ATOM 6508 C C . ALA A 1 799 ? 28.141 -44.219 -34.688 1 92.31 799 ALA A C 1
ATOM 6510 O O . ALA A 1 799 ? 29 -44.375 -35.562 1 92.31 799 ALA A O 1
ATOM 6511 N N . SER A 1 800 ? 27.109 -45.062 -34.594 1 92.62 800 SER A N 1
ATOM 6512 C CA . SER A 1 800 ? 26.922 -46.219 -35.438 1 92.62 800 SER A CA 1
ATOM 6513 C C . SER A 1 800 ? 26.266 -45.812 -36.781 1 92.62 800 SER A C 1
ATOM 6515 O O . SER A 1 800 ? 26.172 -46.625 -37.688 1 92.62 800 SER A O 1
ATOM 6517 N N . GLY A 1 801 ? 25.75 -44.562 -36.875 1 88.5 801 GLY A N 1
ATOM 6518 C CA . GLY A 1 801 ? 25.172 -44.094 -38.094 1 88.5 801 GLY A CA 1
ATOM 6519 C C . GLY A 1 801 ? 23.672 -44.344 -38.188 1 88.5 801 GLY A C 1
ATOM 6520 O O . GLY A 1 801 ? 23.047 -43.969 -39.188 1 88.5 801 GLY A O 1
ATOM 6521 N N . ILE A 1 802 ? 23.156 -44.906 -37.188 1 90.62 802 ILE A N 1
ATOM 6522 C CA . ILE A 1 802 ? 21.734 -45.219 -37.188 1 90.62 802 ILE A CA 1
ATOM 6523 C C . ILE A 1 802 ? 20.922 -43.938 -36.969 1 90.62 802 ILE A C 1
ATOM 6525 O O . ILE A 1 802 ? 19.922 -43.719 -37.656 1 90.62 802 ILE A O 1
ATOM 6529 N N . LEU A 1 803 ? 21.391 -43.156 -36 1 92.25 803 LEU A N 1
ATOM 6530 C CA . LEU A 1 803 ? 20.766 -41.844 -35.75 1 92.25 803 LEU A CA 1
ATOM 6531 C C . LEU A 1 803 ? 21.484 -40.75 -36.531 1 92.25 803 LEU A C 1
ATOM 6533 O O . LEU A 1 803 ? 22.688 -40.531 -36.344 1 92.25 803 LEU A O 1
ATOM 6537 N N . GLN A 1 804 ? 20.781 -40.125 -37.438 1 87.88 804 GLN A N 1
ATOM 6538 C CA . GLN A 1 804 ? 21.375 -39.094 -38.281 1 87.88 804 GLN A CA 1
ATOM 6539 C C . GLN A 1 804 ? 20.938 -37.719 -37.844 1 87.88 804 GLN A C 1
ATOM 6541 O O . GLN A 1 804 ? 19.844 -37.281 -38.188 1 87.88 804 GLN A O 1
ATOM 6546 N N . LEU A 1 805 ? 21.719 -37.031 -37.125 1 89.88 805 LEU A N 1
ATOM 6547 C CA . LEU A 1 805 ? 21.484 -35.656 -36.719 1 89.88 805 LEU A CA 1
ATOM 6548 C C . LEU A 1 805 ? 22.203 -34.688 -37.625 1 89.88 805 LEU A C 1
ATOM 6550 O O . LEU A 1 805 ? 23.172 -35.062 -38.312 1 89.88 805 LEU A O 1
ATOM 6554 N N . PRO A 1 806 ? 21.703 -33.5 -37.688 1 86.5 806 PRO A N 1
ATOM 6555 C CA . PRO A 1 806 ? 22.297 -32.531 -38.625 1 86.5 806 PRO A CA 1
ATOM 6556 C C . PRO A 1 806 ? 23.609 -31.938 -38.094 1 86.5 806 PRO A C 1
ATOM 6558 O O . PRO A 1 806 ? 23.797 -30.719 -38.156 1 86.5 806 PRO A O 1
ATOM 6561 N N . PHE A 1 807 ? 24.422 -32.75 -37.5 1 88.62 807 PHE A N 1
ATOM 6562 C CA . PHE A 1 807 ? 25.719 -32.312 -37 1 88.62 807 PHE A CA 1
ATOM 6563 C C . PHE A 1 807 ? 26.828 -33.188 -37.562 1 88.62 807 PHE A C 1
ATOM 6565 O O . PHE A 1 807 ? 26.656 -34.406 -37.75 1 88.62 807 PHE A O 1
ATOM 6572 N N . GLN A 1 808 ? 27.969 -32.562 -37.844 1 83.88 808 GLN A N 1
ATOM 6573 C CA . GLN A 1 808 ? 29.125 -33.344 -38.312 1 83.88 808 GLN A CA 1
ATOM 6574 C C . GLN A 1 808 ? 29.75 -34.125 -37.156 1 83.88 808 GLN A C 1
ATOM 6576 O O . GLN A 1 808 ? 30.281 -35.219 -37.344 1 83.88 808 GLN A O 1
ATOM 6581 N N . ARG A 1 809 ? 29.672 -33.531 -36.031 1 90.44 809 ARG A N 1
ATOM 6582 C CA . ARG A 1 809 ? 30.203 -34.125 -34.812 1 90.44 809 ARG A CA 1
ATOM 6583 C C . ARG A 1 809 ? 29.438 -33.625 -33.594 1 90.44 809 ARG A C 1
ATOM 6585 O O . ARG A 1 809 ? 28.844 -32.531 -33.625 1 90.44 809 ARG A O 1
ATOM 6592 N N . LEU A 1 810 ? 29.422 -34.438 -32.594 1 92.25 810 LEU A N 1
ATOM 6593 C CA . LEU A 1 810 ? 28.797 -34.094 -31.312 1 92.25 810 LEU A CA 1
ATOM 6594 C C . LEU A 1 810 ? 29.844 -33.938 -30.219 1 92.25 810 LEU A C 1
ATOM 6596 O O . LEU A 1 810 ? 30.797 -34.719 -30.141 1 92.25 810 LEU A O 1
ATOM 6600 N N . LYS A 1 811 ? 29.703 -32.844 -29.5 1 89.75 811 LYS A N 1
ATOM 6601 C CA . LYS A 1 811 ? 30.641 -32.562 -28.406 1 89.75 811 LYS A CA 1
ATOM 6602 C C . LYS A 1 811 ? 30.188 -33.25 -27.109 1 89.75 811 LYS A C 1
ATOM 6604 O O . LYS A 1 811 ? 29.031 -33.125 -26.703 1 89.75 811 LYS A O 1
ATOM 6609 N N . THR A 1 812 ? 30.984 -34.031 -26.531 1 89.31 812 THR A N 1
ATOM 6610 C CA . THR A 1 812 ? 30.719 -34.656 -25.25 1 89.31 812 THR A CA 1
ATOM 6611 C C . THR A 1 812 ? 31.859 -34.438 -24.281 1 89.31 812 THR A C 1
ATOM 6613 O O . THR A 1 812 ? 32.906 -33.938 -24.672 1 89.31 812 THR A O 1
ATOM 6616 N N . TYR A 1 813 ? 31.516 -34.594 -23.047 1 78.5 813 TYR A N 1
ATOM 6617 C CA . TYR A 1 813 ? 32.531 -34.406 -22.031 1 78.5 813 TYR A CA 1
ATOM 6618 C C . TYR A 1 813 ? 32.844 -35.719 -21.312 1 78.5 813 TYR A C 1
ATOM 6620 O O . TYR A 1 813 ? 31.938 -36.469 -20.984 1 78.5 813 TYR A O 1
ATOM 6628 N N . ASN A 1 814 ? 34 -36.188 -21.391 1 72.44 814 ASN A N 1
ATOM 6629 C CA . ASN A 1 814 ? 34.469 -37.344 -20.625 1 72.44 814 ASN A CA 1
ATOM 6630 C C . ASN A 1 814 ? 35.531 -36.938 -19.578 1 72.44 814 ASN A C 1
ATOM 6632 O O . ASN A 1 814 ? 36.625 -36.5 -19.938 1 72.44 814 ASN A O 1
ATOM 6636 N N . ASP A 1 815 ? 35.25 -37.062 -18.391 1 64 815 ASP A N 1
ATOM 6637 C CA . ASP A 1 815 ? 36.125 -36.719 -17.266 1 64 815 ASP A CA 1
ATOM 6638 C C . ASP A 1 815 ? 36.656 -35.281 -17.406 1 64 815 ASP A C 1
ATOM 6640 O O . ASP A 1 815 ? 37.844 -35.062 -17.297 1 64 815 ASP A O 1
ATOM 6644 N N . GLY A 1 816 ? 35.844 -34.312 -17.812 1 68.88 816 GLY A N 1
ATOM 6645 C CA . GLY A 1 816 ? 36.188 -32.906 -17.922 1 68.88 816 GLY A CA 1
ATOM 6646 C C . GLY A 1 816 ? 36.844 -32.562 -19.25 1 68.88 816 GLY A C 1
ATOM 6647 O O . GLY A 1 816 ? 37.062 -31.391 -19.531 1 68.88 816 GLY A O 1
ATOM 6648 N N . ARG A 1 817 ? 37.156 -33.625 -20.078 1 69.69 817 ARG A N 1
ATOM 6649 C CA . ARG A 1 817 ? 37.812 -33.375 -21.359 1 69.69 817 ARG A CA 1
ATOM 6650 C C . ARG A 1 817 ? 36.812 -33.469 -22.5 1 69.69 817 ARG A C 1
ATOM 6652 O O . ARG A 1 817 ? 35.875 -34.281 -22.469 1 69.69 817 ARG A O 1
ATOM 6659 N N . VAL A 1 818 ? 36.938 -32.562 -23.375 1 84.94 818 VAL A N 1
ATOM 6660 C CA . VAL A 1 818 ? 36.062 -32.5 -24.547 1 84.94 818 VAL A CA 1
ATOM 6661 C C . VAL A 1 818 ? 36.344 -33.656 -25.484 1 84.94 818 VAL A C 1
ATOM 6663 O O . VAL A 1 818 ? 37.5 -33.938 -25.812 1 84.94 818 VAL A O 1
ATOM 6666 N N . ASN A 1 819 ? 35.406 -34.406 -25.719 1 87.12 819 ASN A N 1
ATOM 6667 C CA . ASN A 1 819 ? 35.469 -35.469 -26.703 1 87.12 819 ASN A CA 1
ATOM 6668 C C . ASN A 1 819 ? 34.406 -35.25 -27.812 1 87.12 819 ASN A C 1
ATOM 6670 O O . ASN A 1 819 ? 33.312 -34.781 -27.547 1 87.12 819 ASN A O 1
ATOM 6674 N N . TYR A 1 820 ? 34.781 -35.625 -28.953 1 90.5 820 TYR A N 1
ATOM 6675 C CA . TYR A 1 820 ? 33.875 -35.5 -30.078 1 90.5 820 TYR A CA 1
ATOM 6676 C C . TYR A 1 820 ? 33.438 -36.844 -30.594 1 90.5 820 TYR A C 1
ATOM 6678 O O . TYR A 1 820 ? 34.281 -37.75 -30.703 1 90.5 820 TYR A O 1
ATOM 6686 N N . VAL A 1 821 ? 32.219 -37 -30.766 1 90.88 821 VAL A N 1
ATOM 6687 C CA . VAL A 1 821 ? 31.656 -38.219 -31.375 1 90.88 821 VAL A CA 1
ATOM 6688 C C . VAL A 1 821 ? 31.281 -37.938 -32.812 1 90.88 821 VAL A C 1
ATOM 6690 O O . VAL A 1 821 ? 30.531 -37 -33.125 1 90.88 821 VAL A O 1
ATOM 6693 N N . TYR A 1 822 ? 31.812 -38.75 -33.719 1 89.69 822 TYR A N 1
ATOM 6694 C CA . TYR A 1 822 ? 31.547 -38.594 -35.125 1 89.69 822 TYR A CA 1
ATOM 6695 C C . TYR A 1 822 ? 30.578 -39.656 -35.625 1 89.69 822 TYR A C 1
ATOM 6697 O O . TYR A 1 822 ? 30.516 -40.75 -35.094 1 89.69 822 TYR A O 1
ATOM 6705 N N . SER A 1 823 ? 29.828 -39.312 -36.625 1 87.5 823 SER A N 1
ATOM 6706 C CA . SER A 1 823 ? 28.938 -40.312 -37.25 1 87.5 823 SER A CA 1
ATOM 6707 C C . SER A 1 823 ? 29.719 -41.281 -38.125 1 87.5 823 SER A C 1
ATOM 6709 O O . SER A 1 823 ? 30.734 -40.906 -38.719 1 87.5 823 SER A O 1
ATOM 6711 N N . ALA A 1 824 ? 29.406 -42.625 -38.156 1 74.38 824 ALA A N 1
ATOM 6712 C CA . ALA A 1 824 ? 30.109 -43.625 -38.938 1 74.38 824 ALA A CA 1
ATOM 6713 C C . ALA A 1 824 ? 30.25 -43.188 -40.375 1 74.38 824 ALA A C 1
ATOM 6715 O O . ALA A 1 824 ? 31.25 -43.5 -41.031 1 74.38 824 ALA A O 1
ATOM 6716 N N . GLN A 1 825 ? 29.344 -42.562 -41 1 59.84 825 GLN A N 1
ATOM 6717 C CA . GLN A 1 825 ? 29.516 -42.156 -42.375 1 59.84 825 GLN A CA 1
ATOM 6718 C C . GLN A 1 825 ? 30.641 -41.125 -42.531 1 59.84 825 GLN A C 1
ATOM 6720 O O . GLN A 1 825 ? 31.406 -41.188 -43.5 1 59.84 825 GLN A O 1
ATOM 6725 N N . GLU A 1 826 ? 30.734 -40.25 -41.562 1 55.09 826 GLU A N 1
ATOM 6726 C CA . GLU A 1 826 ? 31.75 -39.219 -41.625 1 55.09 826 GLU A CA 1
ATOM 6727 C C . GLU A 1 826 ? 33.094 -39.719 -41.062 1 55.09 826 GLU A C 1
ATOM 6729 O O . GLU A 1 826 ? 34.156 -39.25 -41.469 1 55.09 826 GLU A O 1
ATOM 6734 N N . ALA A 1 827 ? 33.156 -40.625 -40.188 1 52.59 827 ALA A N 1
ATOM 6735 C CA . ALA A 1 827 ? 34.406 -41.219 -39.688 1 52.59 827 ALA A CA 1
ATOM 6736 C C . ALA A 1 827 ? 35.188 -41.875 -40.844 1 52.59 827 ALA A C 1
ATOM 6738 O O . ALA A 1 827 ? 36.406 -41.875 -40.875 1 52.59 827 ALA A O 1
ATOM 6739 N N . ALA A 1 828 ? 34.5 -42.562 -41.75 1 52.19 828 ALA A N 1
ATOM 6740 C CA . ALA A 1 828 ? 35.188 -43.156 -42.875 1 52.19 828 ALA A CA 1
ATOM 6741 C C . ALA A 1 828 ? 35.844 -42.094 -43.75 1 52.19 828 ALA A C 1
ATOM 6743 O O . ALA A 1 828 ? 36.906 -42.344 -44.344 1 52.19 828 ALA A O 1
ATOM 6744 N N . ALA A 1 829 ? 35.281 -40.938 -43.719 1 49.12 829 ALA A N 1
ATOM 6745 C CA . ALA A 1 829 ? 35.844 -39.906 -44.594 1 49.12 829 ALA A CA 1
ATOM 6746 C C . ALA A 1 829 ? 37.094 -39.312 -43.938 1 49.12 829 ALA A C 1
ATOM 6748 O O . ALA A 1 829 ? 38.062 -38.969 -44.625 1 49.12 829 ALA A O 1
ATOM 6749 N N . ASP A 1 830 ? 37.062 -39.062 -42.688 1 47.56 830 ASP A N 1
ATOM 6750 C CA . ASP A 1 830 ? 38.219 -38.438 -42.031 1 47.56 830 ASP A CA 1
ATOM 6751 C C . ASP A 1 830 ? 39.375 -39.406 -41.938 1 47.56 830 ASP A C 1
ATOM 6753 O O . ASP A 1 830 ? 40.531 -39 -41.812 1 47.56 830 ASP A O 1
ATOM 6757 N N . SER A 1 831 ? 39.156 -40.656 -41.75 1 46.38 831 SER A N 1
ATOM 6758 C CA . SER A 1 831 ? 40.312 -41.562 -41.719 1 46.38 831 SER A CA 1
ATOM 6759 C C . SER A 1 831 ? 41.031 -41.594 -43.062 1 46.38 831 SER A C 1
ATOM 6761 O O . SER A 1 831 ? 42.219 -41.969 -43.125 1 46.38 831 SER A O 1
ATOM 6763 N N . GLY A 1 832 ? 40.344 -41.281 -44.094 1 39.94 832 GLY A N 1
ATOM 6764 C CA . GLY A 1 832 ? 41.031 -41.281 -45.375 1 39.94 832 GLY A CA 1
ATOM 6765 C C . GLY A 1 832 ? 42 -40.094 -45.531 1 39.94 832 GLY A C 1
ATOM 6766 O O . GLY A 1 832 ? 42.844 -40.125 -46.438 1 39.94 832 GLY A O 1
ATOM 6767 N N . THR A 1 833 ? 41.625 -38.938 -45.062 1 40.16 833 THR A N 1
ATOM 6768 C CA . THR A 1 833 ? 42.469 -37.812 -45.375 1 40.16 833 THR A CA 1
ATOM 6769 C C . THR A 1 833 ? 43.719 -37.781 -44.5 1 40.16 833 THR A C 1
ATOM 6771 O O . THR A 1 833 ? 44.594 -36.938 -44.656 1 40.16 833 THR A O 1
ATOM 6774 N N . LYS A 1 834 ? 43.812 -38.5 -43.406 1 43.19 834 LYS A N 1
ATOM 6775 C CA . LYS A 1 834 ? 45.031 -38.375 -42.656 1 43.19 834 LYS A CA 1
ATOM 6776 C C . LYS A 1 834 ? 46.188 -39.125 -43.344 1 43.19 834 LYS A C 1
ATOM 6778 O O . LYS A 1 834 ? 47.344 -39.031 -42.969 1 43.19 834 LYS A O 1
ATOM 6783 N N . ASP A 1 835 ? 45.875 -40.031 -44.25 1 36.66 835 ASP A N 1
ATOM 6784 C CA . ASP A 1 835 ? 47.031 -40.75 -44.75 1 36.66 835 ASP A CA 1
ATOM 6785 C C . ASP A 1 835 ? 47.875 -39.844 -45.656 1 36.66 835 ASP A C 1
ATOM 6787 O O . ASP A 1 835 ? 49.031 -40.156 -45.969 1 36.66 835 ASP A O 1
ATOM 6791 N N . HIS A 1 836 ? 47.219 -38.75 -46.25 1 37.47 836 HIS A N 1
ATOM 6792 C CA . HIS A 1 836 ? 48.094 -38.125 -47.25 1 37.47 836 HIS A CA 1
ATOM 6793 C C . HIS A 1 836 ? 49.094 -37.188 -46.594 1 37.47 836 HIS A C 1
ATOM 6795 O O . HIS A 1 836 ? 50 -36.656 -47.25 1 37.47 836 HIS A O 1
ATOM 6801 N N . GLN A 1 837 ? 48.75 -36.562 -45.438 1 32.59 837 GLN A N 1
ATOM 6802 C CA . GLN A 1 837 ? 49.656 -35.5 -45.094 1 32.59 837 GLN A CA 1
ATOM 6803 C C . GLN A 1 837 ? 50.938 -36.031 -44.438 1 32.59 837 GLN A C 1
ATOM 6805 O O . GLN A 1 837 ? 51.812 -35.25 -44.094 1 32.59 837 GLN A O 1
ATOM 6810 N N . THR A 1 838 ? 50.906 -37.312 -44.062 1 32.09 838 THR A N 1
ATOM 6811 C CA . THR A 1 838 ? 52.188 -37.656 -43.438 1 32.09 838 THR A CA 1
ATOM 6812 C C . THR A 1 838 ? 53.25 -37.969 -44.5 1 32.09 838 THR A C 1
ATOM 6814 O O . THR A 1 838 ? 54.406 -38.281 -44.188 1 32.09 838 THR A O 1
ATOM 6817 N N . GLN A 1 839 ? 52.906 -37.969 -45.844 1 23.89 839 GLN A N 1
ATOM 6818 C CA . GLN A 1 839 ? 54.125 -38.031 -46.625 1 23.89 839 GLN A CA 1
ATOM 6819 C C . GLN A 1 839 ? 54.688 -36.625 -46.875 1 23.89 839 GLN A C 1
ATOM 6821 O O . GLN A 1 839 ? 53.969 -35.688 -47.156 1 23.89 839 GLN A O 1
ATOM 6826 N N . MET B 1 1 ? -42.75 -6.352 -0.438 1 33.69 1 MET B N 1
ATOM 6827 C CA . MET B 1 1 ? -42.844 -4.922 -0.143 1 33.69 1 MET B CA 1
ATOM 6828 C C . MET B 1 1 ? -41.469 -4.273 -0.099 1 33.69 1 MET B C 1
ATOM 6830 O O . MET B 1 1 ? -40.594 -4.766 0.584 1 33.69 1 MET B O 1
ATOM 6834 N N . THR B 1 2 ? -41.188 -3.592 -1.128 1 45 2 THR B N 1
ATOM 6835 C CA . THR B 1 2 ? -39.938 -2.844 -1.229 1 45 2 THR B CA 1
ATOM 6836 C C . THR B 1 2 ? -40 -1.578 -0.379 1 45 2 THR B C 1
ATOM 6838 O O . THR B 1 2 ? -41.031 -0.892 -0.346 1 45 2 THR B O 1
ATOM 6841 N N . GLN B 1 3 ? -39.188 -1.439 0.606 1 47.62 3 GLN B N 1
ATOM 6842 C CA . GLN B 1 3 ? -39.062 -0.242 1.432 1 47.62 3 GLN B CA 1
ATOM 6843 C C . GLN B 1 3 ? -38.938 1.009 0.569 1 47.62 3 GLN B C 1
ATOM 6845 O O . GLN B 1 3 ? -37.969 1.132 -0.204 1 47.62 3 GLN B O 1
ATOM 6850 N N . LYS B 1 4 ? -40 1.623 0.039 1 45.88 4 LYS B N 1
ATOM 6851 C CA . LYS B 1 4 ? -39.875 2.838 -0.765 1 45.88 4 LYS B CA 1
ATOM 6852 C C . LYS B 1 4 ? -39.594 4.055 0.111 1 45.88 4 LYS B C 1
ATOM 6854 O O . LYS B 1 4 ? -40.531 4.77 0.511 1 45.88 4 LYS B O 1
ATOM 6859 N N . GLU B 1 5 ? -39.031 4.035 1.345 1 50.97 5 GLU B N 1
ATOM 6860 C CA . GLU B 1 5 ? -38.906 5.246 2.152 1 50.97 5 GLU B CA 1
ATOM 6861 C C . GLU B 1 5 ? -37.969 6.262 1.479 1 50.97 5 GLU B C 1
ATOM 6863 O O . GLU B 1 5 ? -36.812 6.41 1.863 1 50.97 5 GLU B O 1
ATOM 6868 N N . GLY B 1 6 ? -38.5 7.141 0.636 1 60 6 GLY B N 1
ATOM 6869 C CA . GLY B 1 6 ? -37.75 8.32 0.229 1 60 6 GLY B CA 1
ATOM 6870 C C . GLY B 1 6 ? -36.25 8.055 0.081 1 60 6 GLY B C 1
ATOM 6871 O O . GLY B 1 6 ? -35.688 7.188 0.761 1 60 6 GLY B O 1
ATOM 6872 N N . ASP B 1 7 ? -35.688 8.016 -1.069 1 78.88 7 ASP B N 1
ATOM 6873 C CA . ASP B 1 7 ? -34.344 7.707 -1.572 1 78.88 7 ASP B CA 1
ATOM 6874 C C . ASP B 1 7 ? -33.312 7.746 -0.449 1 78.88 7 ASP B C 1
ATOM 6876 O O . ASP B 1 7 ? -32.156 8.055 -0.686 1 78.88 7 ASP B O 1
ATOM 6880 N N . ILE B 1 8 ? -33.781 7.504 0.885 1 77.5 8 ILE B N 1
ATOM 6881 C CA . ILE B 1 8 ? -32.875 7.527 2.025 1 77.5 8 ILE B CA 1
ATOM 6882 C C . ILE B 1 8 ? -32 6.277 2.012 1 77.5 8 ILE B C 1
ATOM 6884 O O . ILE B 1 8 ? -30.844 6.332 2.396 1 77.5 8 ILE B O 1
ATOM 6888 N N . ASP B 1 9 ? -32.656 5.184 1.698 1 82.69 9 ASP B N 1
ATOM 6889 C CA . ASP B 1 9 ? -31.875 3.947 1.596 1 82.69 9 ASP B CA 1
ATOM 6890 C C . ASP B 1 9 ? -30.766 4.082 0.564 1 82.69 9 ASP B C 1
ATOM 6892 O O . ASP B 1 9 ? -29.641 3.615 0.791 1 82.69 9 ASP B O 1
ATOM 6896 N N . LEU B 1 10 ? -31.062 4.758 -0.416 1 88.69 10 LEU B N 1
ATOM 6897 C CA . LEU B 1 10 ? -30.078 4.992 -1.454 1 88.69 10 LEU B CA 1
ATOM 6898 C C . LEU B 1 10 ? -28.953 5.902 -0.943 1 88.69 10 LEU B C 1
ATOM 6900 O O . LEU B 1 10 ? -27.781 5.668 -1.229 1 88.69 10 LEU B O 1
ATOM 6904 N N . GLN B 1 11 ? -29.328 6.895 -0.192 1 85.88 11 GLN B N 1
ATOM 6905 C CA . GLN B 1 11 ? -28.344 7.824 0.355 1 85.88 11 GLN B CA 1
ATOM 6906 C C . GLN B 1 11 ? -27.375 7.109 1.299 1 85.88 11 GLN B C 1
ATOM 6908 O O . GLN B 1 11 ? -26.172 7.344 1.252 1 85.88 11 GLN B O 1
ATOM 6913 N N . TYR B 1 12 ? -27.938 6.246 2.006 1 83.19 12 TYR B N 1
ATOM 6914 C CA . TYR B 1 12 ? -27.109 5.484 2.93 1 83.19 12 TYR B CA 1
ATOM 6915 C C . TYR B 1 12 ? -26.188 4.539 2.174 1 83.19 12 TYR B C 1
ATOM 6917 O O . TYR B 1 12 ? -25.031 4.332 2.57 1 83.19 12 TYR B O 1
ATOM 6925 N N . PHE B 1 13 ? -26.734 3.959 1.108 1 88.56 13 PHE B N 1
ATOM 6926 C CA . PHE B 1 13 ? -25.938 3.082 0.269 1 88.56 13 PHE B CA 1
ATOM 6927 C C . PHE B 1 13 ? -24.75 3.838 -0.322 1 88.56 13 PHE B C 1
ATOM 6929 O O . PHE B 1 13 ? -23.609 3.359 -0.276 1 88.56 13 PHE B O 1
ATOM 6936 N N . LEU B 1 14 ? -24.969 4.988 -0.784 1 89.44 14 LEU B N 1
ATOM 6937 C CA . LEU B 1 14 ? -23.922 5.793 -1.415 1 89.44 14 LEU B CA 1
ATOM 6938 C C . LEU B 1 14 ? -22.891 6.258 -0.389 1 89.44 14 LEU B C 1
ATOM 6940 O O . LEU B 1 14 ? -21.719 6.402 -0.709 1 89.44 14 LEU B O 1
ATOM 6944 N N . ALA B 1 15 ? -23.312 6.391 0.839 1 86.31 15 ALA B N 1
ATOM 6945 C CA . ALA B 1 15 ? -22.422 6.84 1.908 1 86.31 15 ALA B CA 1
ATOM 6946 C C . ALA B 1 15 ? -21.594 5.68 2.461 1 86.31 15 ALA B C 1
ATOM 6948 O O . ALA B 1 15 ? -20.547 5.891 3.062 1 86.31 15 ALA B O 1
ATOM 6949 N N . SER B 1 16 ? -22.062 4.438 2.338 1 82.12 16 SER B N 1
ATOM 6950 C CA . SER B 1 16 ? -21.484 3.277 3.014 1 82.12 16 SER B CA 1
ATOM 6951 C C . SER B 1 16 ? -20.188 2.842 2.359 1 82.12 16 SER B C 1
ATOM 6953 O O . SER B 1 16 ? -19.375 2.148 2.98 1 82.12 16 SER B O 1
ATOM 6955 N N . GLY B 1 17 ? -19.938 3.273 1.132 1 81.62 17 GLY B N 1
ATOM 6956 C CA . GLY B 1 17 ? -18.734 2.828 0.439 1 81.62 17 GLY B CA 1
ATOM 6957 C C . GLY B 1 17 ? -18.859 1.427 -0.129 1 81.62 17 GLY B C 1
ATOM 6958 O O . GLY B 1 17 ? -17.891 0.887 -0.679 1 81.62 17 GLY B O 1
ATOM 6959 N N . LYS B 1 18 ? -20.016 0.741 -0.087 1 86.81 18 LYS B N 1
ATOM 6960 C CA . LYS B 1 18 ? -20.25 -0.583 -0.654 1 86.81 18 LYS B CA 1
ATOM 6961 C C . LYS B 1 18 ? -20.422 -0.511 -2.17 1 86.81 18 LYS B C 1
ATOM 6963 O O . LYS B 1 18 ? -21 0.451 -2.689 1 86.81 18 LYS B O 1
ATOM 6968 N N . SER B 1 19 ? -19.906 -1.563 -2.736 1 88.56 19 SER B N 1
ATOM 6969 C CA . SER B 1 19 ? -20.172 -1.661 -4.168 1 88.56 19 SER B CA 1
ATOM 6970 C C . SER B 1 19 ? -21.594 -2.141 -4.43 1 88.56 19 SER B C 1
ATOM 6972 O O . SER B 1 19 ? -22.25 -2.695 -3.541 1 88.56 19 SER B O 1
ATOM 6974 N N . PHE B 1 20 ? -22.094 -1.979 -5.629 1 90.5 20 PHE B N 1
ATOM 6975 C CA . PHE B 1 20 ? -23.406 -2.461 -6.023 1 90.5 20 PHE B CA 1
ATOM 6976 C C . PHE B 1 20 ? -23.484 -3.977 -5.902 1 90.5 20 PHE B C 1
ATOM 6978 O O . PHE B 1 20 ? -24.516 -4.516 -5.469 1 90.5 20 PHE B O 1
ATOM 6985 N N . ASN B 1 21 ? -22.422 -4.629 -6.238 1 86.06 21 ASN B N 1
ATOM 6986 C CA . ASN B 1 21 ? -22.375 -6.082 -6.129 1 86.06 21 ASN B CA 1
ATOM 6987 C C . ASN B 1 21 ? -22.438 -6.539 -4.672 1 86.06 21 ASN B C 1
ATOM 6989 O O . ASN B 1 21 ? -23.094 -7.52 -4.352 1 86.06 21 ASN B O 1
ATOM 6993 N N . GLN B 1 22 ? -21.703 -5.867 -3.848 1 83.44 22 GLN B N 1
ATOM 6994 C CA . GLN B 1 22 ? -21.75 -6.191 -2.426 1 83.44 22 GLN B CA 1
ATOM 6995 C C . GLN B 1 22 ? -23.125 -5.953 -1.842 1 83.44 22 GLN B C 1
ATOM 6997 O O . GLN B 1 22 ? -23.609 -6.738 -1.019 1 83.44 22 GLN B O 1
ATOM 7002 N N . HIS B 1 23 ? -23.688 -4.887 -2.232 1 88.75 23 HIS B N 1
ATOM 7003 C CA . HIS B 1 23 ? -25.047 -4.594 -1.793 1 88.75 23 HIS B CA 1
ATOM 7004 C C . HIS B 1 23 ? -26 -5.734 -2.146 1 88.75 23 HIS B C 1
ATOM 7006 O O . HIS B 1 23 ? -26.797 -6.168 -1.309 1 88.75 23 HIS B O 1
ATOM 7012 N N . ASP B 1 24 ? -25.922 -6.25 -3.322 1 89.31 24 ASP B N 1
ATOM 7013 C CA . ASP B 1 24 ? -26.797 -7.34 -3.748 1 89.31 24 ASP B CA 1
ATOM 7014 C C . ASP B 1 24 ? -26.484 -8.625 -2.99 1 89.31 24 ASP B C 1
ATOM 7016 O O . ASP B 1 24 ? -27.375 -9.406 -2.662 1 89.31 24 ASP B O 1
ATOM 7020 N N . ARG B 1 25 ? -25.234 -8.828 -2.77 1 81.88 25 ARG B N 1
ATOM 7021 C CA . ARG B 1 25 ? -24.875 -10 -1.984 1 81.88 25 ARG B CA 1
ATOM 7022 C C . ARG B 1 25 ? -25.469 -9.938 -0.584 1 81.88 25 ARG B C 1
ATOM 7024 O O . ARG B 1 25 ? -25.984 -10.938 -0.073 1 81.88 25 ARG B O 1
ATOM 7031 N N . ASP B 1 26 ? -25.422 -8.742 -0.022 1 81.69 26 ASP B N 1
ATOM 7032 C CA . ASP B 1 26 ? -25.969 -8.547 1.312 1 81.69 26 ASP B CA 1
ATOM 7033 C C . ASP B 1 26 ? -27.5 -8.711 1.299 1 81.69 26 ASP B C 1
ATOM 7035 O O . ASP B 1 26 ? -28.062 -9.297 2.217 1 81.69 26 ASP B O 1
ATOM 7039 N N . ARG B 1 27 ? -28.031 -8.172 0.286 1 83.19 27 ARG B N 1
ATOM 7040 C CA . ARG B 1 27 ? -29.484 -8.289 0.1 1 83.19 27 ARG B CA 1
ATOM 7041 C C . ARG B 1 27 ? -29.906 -9.75 0.007 1 83.19 27 ARG B C 1
ATOM 7043 O O . ARG B 1 27 ? -30.875 -10.156 0.652 1 83.19 27 ARG B O 1
ATOM 7050 N N . PHE B 1 28 ? -29.172 -10.484 -0.775 1 83.69 28 PHE B N 1
ATOM 7051 C CA . PHE B 1 28 ? -29.516 -11.891 -0.969 1 83.69 28 PHE B CA 1
ATOM 7052 C C . PHE B 1 28 ? -29.297 -12.688 0.315 1 83.69 28 PHE B C 1
ATOM 7054 O O . PHE B 1 28 ? -30.094 -13.555 0.656 1 83.69 28 PHE B O 1
ATOM 7061 N N . ALA B 1 29 ? -28.312 -12.367 0.975 1 75.69 29 ALA B N 1
ATOM 7062 C CA . ALA B 1 29 ? -28 -13.062 2.223 1 75.69 29 ALA B CA 1
ATOM 7063 C C . ALA B 1 29 ? -29.062 -12.773 3.283 1 75.69 29 ALA B C 1
ATOM 7065 O O . ALA B 1 29 ? -29.422 -13.664 4.066 1 75.69 29 ALA B O 1
ATOM 7066 N N . ALA B 1 30 ? -29.594 -11.547 3.264 1 75.81 30 ALA B N 1
ATOM 7067 C CA . ALA B 1 30 ? -30.516 -11.109 4.301 1 75.81 30 ALA B CA 1
ATOM 7068 C C . ALA B 1 30 ? -31.953 -11.523 3.963 1 75.81 30 ALA B C 1
ATOM 7070 O O . ALA B 1 30 ? -32.719 -11.898 4.848 1 75.81 30 ALA B O 1
ATOM 7071 N N . GLY B 1 31 ? -32.25 -11.523 2.668 1 77.81 31 GLY B N 1
ATOM 7072 C CA . GLY B 1 31 ? -33.656 -11.633 2.336 1 77.81 31 GLY B CA 1
ATOM 7073 C C . GLY B 1 31 ? -34 -12.922 1.614 1 77.81 31 GLY B C 1
ATOM 7074 O O . GLY B 1 31 ? -35.188 -13.273 1.505 1 77.81 31 GLY B O 1
ATOM 7075 N N . PHE B 1 32 ? -32.906 -13.594 1.133 1 82.56 32 PHE B N 1
ATOM 7076 C CA . PHE B 1 32 ? -33.219 -14.75 0.293 1 82.56 32 PHE B CA 1
ATOM 7077 C C . PHE B 1 32 ? -32.594 -16.016 0.859 1 82.56 32 PHE B C 1
ATOM 7079 O O . PHE B 1 32 ? -31.609 -15.938 1.614 1 82.56 32 PHE B O 1
ATOM 7086 N N . LEU B 1 33 ? -33.188 -17.078 0.502 1 79.12 33 LEU B N 1
ATOM 7087 C CA . LEU B 1 33 ? -32.594 -18.375 0.824 1 79.12 33 LEU B CA 1
ATOM 7088 C C . LEU B 1 33 ? -31.359 -18.641 -0.009 1 79.12 33 LEU B C 1
ATOM 7090 O O . LEU B 1 33 ? -31.141 -17.984 -1.032 1 79.12 33 LEU B O 1
ATOM 7094 N N . SER B 1 34 ? -30.484 -19.594 0.528 1 75.5 34 SER B N 1
ATOM 7095 C CA . SER B 1 34 ? -29.281 -19.953 -0.225 1 75.5 34 SER B CA 1
ATOM 7096 C C . SER B 1 34 ? -29.641 -20.625 -1.542 1 75.5 34 SER B C 1
ATOM 7098 O O . SER B 1 34 ? -30.75 -21.141 -1.703 1 75.5 34 SER B O 1
ATOM 7100 N N . TYR B 1 35 ? -28.734 -20.516 -2.402 1 73.19 35 TYR B N 1
ATOM 7101 C CA . TYR B 1 35 ? -28.953 -21.156 -3.695 1 73.19 35 TYR B CA 1
ATOM 7102 C C . TYR B 1 35 ? -29.188 -22.641 -3.533 1 73.19 35 TYR B C 1
ATOM 7104 O O . TYR B 1 35 ? -30.062 -23.219 -4.184 1 73.19 35 TYR B O 1
ATOM 7112 N N . GLU B 1 36 ? -28.438 -23.266 -2.699 1 70.88 36 GLU B N 1
ATOM 7113 C CA . GLU B 1 36 ? -28.531 -24.703 -2.436 1 70.88 36 GLU B CA 1
ATOM 7114 C C . GLU B 1 36 ? -29.906 -25.062 -1.882 1 70.88 36 GLU B C 1
ATOM 7116 O O . GLU B 1 36 ? -30.516 -26.047 -2.312 1 70.88 36 GLU B O 1
ATOM 7121 N N . ASP B 1 37 ? -30.375 -24.203 -0.987 1 76.12 37 ASP B N 1
ATOM 7122 C CA . ASP B 1 37 ? -31.703 -24.438 -0.416 1 76.12 37 ASP B CA 1
ATOM 7123 C C . ASP B 1 37 ? -32.781 -24.344 -1.486 1 76.12 37 ASP B C 1
ATOM 7125 O O . ASP B 1 37 ? -33.75 -25.109 -1.47 1 76.12 37 ASP B O 1
ATOM 7129 N N . CYS B 1 38 ? -32.562 -23.375 -2.311 1 81.5 38 CYS B N 1
ATOM 7130 C CA . CYS B 1 38 ? -33.562 -23.188 -3.371 1 81.5 38 CYS B CA 1
ATOM 7131 C C . CYS B 1 38 ? -33.5 -24.344 -4.367 1 81.5 38 CYS B C 1
ATOM 7133 O O . CYS B 1 38 ? -34.531 -24.734 -4.91 1 81.5 38 CYS B O 1
ATOM 7135 N N . GLU B 1 39 ? -32.312 -24.766 -4.578 1 76.5 39 GLU B N 1
ATOM 7136 C CA . GLU B 1 39 ? -32.156 -25.922 -5.457 1 76.5 39 GLU B CA 1
ATOM 7137 C C . GLU B 1 39 ? -32.906 -27.141 -4.883 1 76.5 39 GLU B C 1
ATOM 7139 O O . GLU B 1 39 ? -33.562 -27.859 -5.613 1 76.5 39 GLU B O 1
ATOM 7144 N N . ASP B 1 40 ? -32.812 -27.266 -3.65 1 77.44 40 ASP B N 1
ATOM 7145 C CA . ASP B 1 40 ? -33.5 -28.375 -2.971 1 77.44 40 ASP B CA 1
ATOM 7146 C C . ASP B 1 40 ? -35 -28.234 -3.062 1 77.44 40 ASP B C 1
ATOM 7148 O O . ASP B 1 40 ? -35.719 -29.219 -3.264 1 77.44 40 ASP B O 1
ATOM 7152 N N . VAL B 1 41 ? -35.375 -27.031 -2.891 1 77.88 41 VAL B N 1
ATOM 7153 C CA . VAL B 1 41 ? -36.781 -26.781 -2.979 1 77.88 41 VAL B CA 1
ATOM 7154 C C . VAL B 1 41 ? -37.281 -27.125 -4.379 1 77.88 41 VAL B C 1
ATOM 7156 O O . VAL B 1 41 ? -38.375 -27.703 -4.535 1 77.88 41 VAL B O 1
ATOM 7159 N N . VAL B 1 42 ? -36.531 -26.75 -5.34 1 76.44 42 VAL B N 1
ATOM 7160 C CA . VAL B 1 42 ? -36.938 -27 -6.723 1 76.44 42 VAL B CA 1
ATOM 7161 C C . VAL B 1 42 ? -36.906 -28.5 -7.004 1 76.44 42 VAL B C 1
ATOM 7163 O O . VAL B 1 42 ? -37.812 -29.031 -7.652 1 76.44 42 VAL B O 1
ATOM 7166 N N . LYS B 1 43 ? -35.875 -29.109 -6.508 1 76.5 43 LYS B N 1
ATOM 7167 C CA . LYS B 1 43 ? -35.812 -30.547 -6.66 1 76.5 43 LYS B CA 1
ATOM 7168 C C . LYS B 1 43 ? -37.031 -31.234 -6.035 1 76.5 43 LYS B C 1
ATOM 7170 O O . LYS B 1 43 ? -37.594 -32.125 -6.637 1 76.5 43 LYS B O 1
ATOM 7175 N N . MET B 1 44 ? -37.312 -30.781 -4.91 1 80.5 44 MET B N 1
ATOM 7176 C CA . MET B 1 44 ? -38.469 -31.359 -4.219 1 80.5 44 MET B CA 1
ATOM 7177 C C . MET B 1 44 ? -39.75 -31.109 -4.996 1 80.5 44 MET B C 1
ATOM 7179 O O . MET B 1 44 ? -40.625 -31.969 -5.062 1 80.5 44 MET B O 1
ATOM 7183 N N . ARG B 1 45 ? -39.781 -29.984 -5.594 1 79.44 45 ARG B N 1
ATOM 7184 C CA . ARG B 1 45 ? -40.969 -29.656 -6.379 1 79.44 45 ARG B CA 1
ATOM 7185 C C . ARG B 1 45 ? -41.062 -30.531 -7.625 1 79.44 45 ARG B C 1
ATOM 7187 O O . ARG B 1 45 ? -42.156 -31 -7.98 1 79.44 45 ARG B O 1
ATOM 7194 N N . VAL B 1 46 ? -39.969 -30.656 -8.258 1 77 46 VAL B N 1
ATOM 7195 C CA . VAL B 1 46 ? -39.906 -31.5 -9.453 1 77 46 VAL B CA 1
ATOM 7196 C C . VAL B 1 46 ? -40.312 -32.938 -9.094 1 77 46 VAL B C 1
ATOM 7198 O O . VAL B 1 46 ? -41.062 -33.562 -9.836 1 77 46 VAL B O 1
ATOM 7201 N N . LEU B 1 47 ? -39.781 -33.312 -7.934 1 79.56 47 LEU B N 1
ATOM 7202 C CA . LEU B 1 47 ? -40.156 -34.625 -7.469 1 79.56 47 LEU B CA 1
ATOM 7203 C C . LEU B 1 47 ? -41.656 -34.719 -7.188 1 79.56 47 LEU B C 1
ATOM 7205 O O . LEU B 1 47 ? -42.281 -35.719 -7.566 1 79.56 47 LEU B O 1
ATOM 7209 N N . LYS B 1 48 ? -42.156 -33.719 -6.668 1 80.5 48 LYS B N 1
ATOM 7210 C CA . LYS B 1 48 ? -43.594 -33.719 -6.363 1 80.5 48 LYS B CA 1
ATOM 7211 C C . LYS B 1 48 ? -44.438 -33.656 -7.637 1 80.5 48 LYS B C 1
ATOM 7213 O O . LYS B 1 48 ? -45.531 -34.219 -7.695 1 80.5 48 LYS B O 1
ATOM 7218 N N . GLU B 1 49 ? -43.938 -33 -8.562 1 81.75 49 GLU B N 1
ATOM 7219 C CA . GLU B 1 49 ? -44.625 -32.938 -9.852 1 81.75 49 GLU B CA 1
ATOM 7220 C C . GLU B 1 49 ? -44.594 -34.281 -10.555 1 81.75 49 GLU B C 1
ATOM 7222 O O . GLU B 1 49 ? -45.594 -34.719 -11.141 1 81.75 49 GLU B O 1
ATOM 7227 N N . LYS B 1 50 ? -43.5 -34.938 -10.445 1 77.44 50 LYS B N 1
ATOM 7228 C CA . LYS B 1 50 ? -43.375 -36.25 -11.023 1 77.44 50 LYS B CA 1
ATOM 7229 C C . LYS B 1 50 ? -44.312 -37.25 -10.344 1 77.44 50 LYS B C 1
ATOM 7231 O O . LYS B 1 50 ? -44.906 -38.125 -11.008 1 77.44 50 LYS B O 1
ATOM 7236 N N . GLU B 1 51 ? -44.469 -36.969 -9.094 1 83.44 51 GLU B N 1
ATOM 7237 C CA . GLU B 1 51 ? -45.344 -37.844 -8.32 1 83.44 51 GLU B CA 1
ATOM 7238 C C . GLU B 1 51 ? -46.812 -37.406 -8.469 1 83.44 51 GLU B C 1
ATOM 7240 O O . GLU B 1 51 ? -47.688 -38 -7.852 1 83.44 51 GLU B O 1
ATOM 7245 N N . LYS B 1 52 ? -47 -36.312 -9.258 1 79.44 52 LYS B N 1
ATOM 7246 C CA . LYS B 1 52 ? -48.312 -35.781 -9.578 1 79.44 52 LYS B CA 1
ATOM 7247 C C . LYS B 1 52 ? -49 -35.219 -8.336 1 79.44 52 LYS B C 1
ATOM 7249 O O . LYS B 1 52 ? -50.25 -35.219 -8.234 1 79.44 52 LYS B O 1
ATOM 7254 N N . LYS B 1 53 ? -48.25 -34.938 -7.461 1 78.5 53 LYS B N 1
ATOM 7255 C CA . LYS B 1 53 ? -48.812 -34.344 -6.246 1 78.5 53 LYS B CA 1
ATOM 7256 C C . LYS B 1 53 ? -49.125 -32.844 -6.441 1 78.5 53 LYS B C 1
ATOM 7258 O O . LYS B 1 53 ? -50 -32.312 -5.77 1 78.5 53 LYS B O 1
ATOM 7263 N N . VAL B 1 54 ? -48.312 -32.219 -7.215 1 77.38 54 VAL B N 1
ATOM 7264 C CA . VAL B 1 54 ? -48.531 -30.828 -7.547 1 77.38 54 VAL B CA 1
ATOM 7265 C C . VAL B 1 54 ? -48.625 -30.656 -9.062 1 77.38 54 VAL B C 1
ATOM 7267 O O . VAL B 1 54 ? -47.906 -31.359 -9.805 1 77.38 54 VAL B O 1
ATOM 7270 N N . LYS B 1 55 ? -49.5 -29.938 -9.492 1 74.12 55 LYS B N 1
ATOM 7271 C CA . LYS B 1 55 ? -49.625 -29.688 -10.922 1 74.12 55 LYS B CA 1
ATOM 7272 C C . LYS B 1 55 ? -48.438 -28.844 -11.438 1 74.12 55 LYS B C 1
ATOM 7274 O O . LYS B 1 55 ? -48 -27.906 -10.766 1 74.12 55 LYS B O 1
ATOM 7279 N N . PRO B 1 56 ? -47.844 -29.281 -12.469 1 68.19 56 PRO B N 1
ATOM 7280 C CA . PRO B 1 56 ? -46.75 -28.5 -13.039 1 68.19 56 PRO B CA 1
ATOM 7281 C C . PRO B 1 56 ? -47.156 -27.062 -13.367 1 68.19 56 PRO B C 1
ATOM 7283 O O . PRO B 1 56 ? -48.25 -26.828 -13.844 1 68.19 56 PRO B O 1
ATOM 7286 N N . LYS B 1 57 ? -46.469 -26.156 -12.836 1 61.56 57 LYS B N 1
ATOM 7287 C CA . LYS B 1 57 ? -46.781 -24.75 -13.078 1 61.56 57 LYS B CA 1
ATOM 7288 C C . LYS B 1 57 ? -46.5 -24.375 -14.531 1 61.56 57 LYS B C 1
ATOM 7290 O O . LYS B 1 57 ? -45.406 -24.609 -15.055 1 61.56 57 LYS B O 1
ATOM 7295 N N . LEU B 1 58 ? -47.406 -23.953 -15.227 1 64.06 58 LEU B N 1
ATOM 7296 C CA . LEU B 1 58 ? -47.281 -23.453 -16.594 1 64.06 58 LEU B CA 1
ATOM 7297 C C . LEU B 1 58 ? -46.906 -21.984 -16.609 1 64.06 58 LEU B C 1
ATOM 7299 O O . LEU B 1 58 ? -47.5 -21.188 -15.875 1 64.06 58 LEU B O 1
ATOM 7303 N N . HIS B 1 59 ? -45.781 -21.625 -16.969 1 63 59 HIS B N 1
ATOM 7304 C CA . HIS B 1 59 ? -45.344 -20.219 -16.953 1 63 59 HIS B CA 1
ATOM 7305 C C . HIS B 1 59 ? -45.844 -19.484 -18.188 1 63 59 HIS B C 1
ATOM 7307 O O . HIS B 1 59 ? -45.219 -18.484 -18.609 1 63 59 HIS B O 1
ATOM 7313 N N . HIS B 1 60 ? -46.75 -20.062 -18.922 1 70.75 60 HIS B N 1
ATOM 7314 C CA . HIS B 1 60 ? -47.375 -19.391 -20.047 1 70.75 60 HIS B CA 1
ATOM 7315 C C . HIS B 1 60 ? -48.875 -19.547 -20.047 1 70.75 60 HIS B C 1
ATOM 7317 O O . HIS B 1 60 ? -49.406 -20.5 -19.469 1 70.75 60 HIS B O 1
ATOM 7323 N N . GLY B 1 61 ? -49.656 -18.578 -20.266 1 71.62 61 GLY B N 1
ATOM 7324 C CA . GLY B 1 61 ? -51.094 -18.656 -20.5 1 71.62 61 GLY B CA 1
ATOM 7325 C C . GLY B 1 61 ? -51.469 -19.531 -21.703 1 71.62 61 GLY B C 1
ATOM 7326 O O . GLY B 1 61 ? -50.562 -20.078 -22.359 1 71.62 61 GLY B O 1
ATOM 7327 N N . PRO B 1 62 ? -52.781 -19.688 -21.953 1 78.25 62 PRO B N 1
ATOM 7328 C CA . PRO B 1 62 ? -53.188 -20.422 -23.156 1 78.25 62 PRO B CA 1
ATOM 7329 C C . PRO B 1 62 ? -52.656 -19.781 -24.438 1 78.25 62 PRO B C 1
ATOM 7331 O O . PRO B 1 62 ? -52.656 -18.562 -24.578 1 78.25 62 PRO B O 1
ATOM 7334 N N . PHE B 1 63 ? -52.062 -20.453 -25.344 1 82.31 63 PHE B N 1
ATOM 7335 C CA . PHE B 1 63 ? -51.406 -19.984 -26.547 1 82.31 63 PHE B CA 1
ATOM 7336 C C . PHE B 1 63 ? -52.312 -19.125 -27.406 1 82.31 63 PHE B C 1
ATOM 7338 O O . PHE B 1 63 ? -51.844 -18.234 -28.125 1 82.31 63 PHE B O 1
ATOM 7345 N N . HIS B 1 64 ? -53.688 -19.391 -27.219 1 80.75 64 HIS B N 1
ATOM 7346 C CA . HIS B 1 64 ? -54.625 -18.641 -28.031 1 80.75 64 HIS B CA 1
ATOM 7347 C C . HIS B 1 64 ? -54.688 -17.188 -27.594 1 80.75 64 HIS B C 1
ATOM 7349 O O . HIS B 1 64 ? -55.188 -16.328 -28.344 1 80.75 64 HIS B O 1
ATOM 7355 N N . SER B 1 65 ? -54.062 -16.906 -26.5 1 82.31 65 SER B N 1
ATOM 7356 C CA . SER B 1 65 ? -54.062 -15.547 -26 1 82.31 65 SER B CA 1
ATOM 7357 C C . SER B 1 65 ? -52.875 -14.75 -26.562 1 82.31 65 SER B C 1
ATOM 7359 O O . SER B 1 65 ? -52.812 -13.531 -26.391 1 82.31 65 SER B O 1
ATOM 7361 N N . TYR B 1 66 ? -51.938 -15.406 -27.203 1 86.31 66 TYR B N 1
ATOM 7362 C CA . TYR B 1 66 ? -50.781 -14.758 -27.766 1 86.31 66 TYR B CA 1
ATOM 7363 C C . TYR B 1 66 ? -50.938 -14.578 -29.281 1 86.31 66 TYR B C 1
ATOM 7365 O O . TYR B 1 66 ? -51.531 -15.414 -29.953 1 86.31 66 TYR B O 1
ATOM 7373 N N . GLU B 1 67 ? -50.531 -13.484 -29.781 1 84.88 67 GLU B N 1
ATOM 7374 C CA . GLU B 1 67 ? -50.406 -13.273 -31.219 1 84.88 67 GLU B CA 1
ATOM 7375 C C . GLU B 1 67 ? -49.031 -13.773 -31.734 1 84.88 67 GLU B C 1
ATOM 7377 O O . GLU B 1 67 ? -48.031 -13.125 -31.516 1 84.88 67 GLU B O 1
ATOM 7382 N N . ILE B 1 68 ? -48.969 -14.883 -32.219 1 85.56 68 ILE B N 1
ATOM 7383 C CA . ILE B 1 68 ? -47.75 -15.492 -32.719 1 85.56 68 ILE B CA 1
ATOM 7384 C C . ILE B 1 68 ? -47.875 -15.727 -34.219 1 85.56 68 ILE B C 1
ATOM 7386 O O . ILE B 1 68 ? -48.812 -16.359 -34.688 1 85.56 68 ILE B O 1
ATOM 7390 N N . ASP B 1 69 ? -47.031 -15.188 -34.969 1 82.44 69 ASP B N 1
ATOM 7391 C CA . ASP B 1 69 ? -46.969 -15.461 -36.406 1 82.44 69 ASP B CA 1
ATOM 7392 C C . ASP B 1 69 ? -46.344 -16.828 -36.688 1 82.44 69 ASP B C 1
ATOM 7394 O O . ASP B 1 69 ? -45.094 -16.938 -36.688 1 82.44 69 ASP B O 1
ATOM 7398 N N . HIS B 1 70 ? -47.094 -17.734 -36.844 1 84.31 70 HIS B N 1
ATOM 7399 C CA . HIS B 1 70 ? -46.688 -19.125 -37 1 84.31 70 HIS B CA 1
ATOM 7400 C C . HIS B 1 70 ? -45.781 -19.281 -38.219 1 84.31 70 HIS B C 1
ATOM 7402 O O . HIS B 1 70 ? -44.75 -19.953 -38.156 1 84.31 70 HIS B O 1
ATOM 7408 N N . ASP B 1 71 ? -46.125 -18.656 -39.281 1 80.62 71 ASP B N 1
ATOM 7409 C CA . ASP B 1 71 ? -45.406 -18.797 -40.562 1 80.62 71 ASP B CA 1
ATOM 7410 C C . ASP B 1 71 ? -44.031 -18.109 -40.469 1 80.62 71 ASP B C 1
ATOM 7412 O O . ASP B 1 71 ? -43.031 -18.656 -40.906 1 80.62 71 ASP B O 1
ATOM 7416 N N . GLN B 1 72 ? -44 -17.094 -39.812 1 85.88 72 GLN B N 1
ATOM 7417 C CA . GLN B 1 72 ? -42.719 -16.391 -39.625 1 85.88 72 GLN B CA 1
ATOM 7418 C C . GLN B 1 72 ? -41.781 -17.156 -38.688 1 85.88 72 GLN B C 1
ATOM 7420 O O . GLN B 1 72 ? -40.594 -17.203 -38.906 1 85.88 72 GLN B O 1
ATOM 7425 N N . LEU B 1 73 ? -42.312 -17.688 -37.656 1 87.31 73 LEU B N 1
ATOM 7426 C CA . LEU B 1 73 ? -41.531 -18.5 -36.75 1 87.31 73 LEU B CA 1
ATOM 7427 C C . LEU B 1 73 ? -40.875 -19.672 -37.469 1 87.31 73 LEU B C 1
ATOM 7429 O O . LEU B 1 73 ? -39.688 -19.922 -37.312 1 87.31 73 LEU B O 1
ATOM 7433 N N . LYS B 1 74 ? -41.656 -20.312 -38.25 1 81.69 74 LYS B N 1
ATOM 7434 C CA . LYS B 1 74 ? -41.156 -21.469 -39 1 81.69 74 LYS B CA 1
ATOM 7435 C C . LYS B 1 74 ? -40.062 -21.047 -40 1 81.69 74 LYS B C 1
ATOM 7437 O O . LYS B 1 74 ? -39.062 -21.719 -40.125 1 81.69 74 LYS B O 1
ATOM 7442 N N . ASN B 1 75 ? -40.281 -19.969 -40.594 1 82 75 ASN B N 1
ATOM 7443 C CA . ASN B 1 75 ? -39.312 -19.438 -41.531 1 82 75 ASN B CA 1
ATOM 7444 C C . ASN B 1 75 ? -38 -19.062 -40.844 1 82 75 ASN B C 1
ATOM 7446 O O . ASN B 1 75 ? -36.906 -19.359 -41.375 1 82 75 ASN B O 1
ATOM 7450 N N . GLU B 1 76 ? -38.094 -18.469 -39.688 1 83.12 76 GLU B N 1
ATOM 7451 C CA . GLU B 1 76 ? -36.906 -18.047 -38.969 1 83.12 76 GLU B CA 1
ATOM 7452 C C . GLU B 1 76 ? -36.156 -19.234 -38.406 1 83.12 76 GLU B C 1
ATOM 7454 O O . GLU B 1 76 ? -34.906 -19.266 -38.406 1 83.12 76 GLU B O 1
ATOM 7459 N N . LEU B 1 77 ? -36.844 -20.125 -37.938 1 80.19 77 LEU B N 1
ATOM 7460 C CA . LEU B 1 77 ? -36.219 -21.312 -37.344 1 80.19 77 LEU B CA 1
ATOM 7461 C C . LEU B 1 77 ? -35.531 -22.156 -38.406 1 80.19 77 LEU B C 1
ATOM 7463 O O . LEU B 1 77 ? -34.531 -22.828 -38.156 1 80.19 77 LEU B O 1
ATOM 7467 N N . SER B 1 78 ? -36.062 -22.141 -39.562 1 75.56 78 SER B N 1
ATOM 7468 C CA . SER B 1 78 ? -35.5 -22.906 -40.656 1 75.56 78 SER B CA 1
ATOM 7469 C C . SER B 1 78 ? -34.125 -22.344 -41.062 1 75.56 78 SER B C 1
ATOM 7471 O O . SER B 1 78 ? -33.312 -23.062 -41.625 1 75.56 78 SER B O 1
ATOM 7473 N N . LYS B 1 79 ? -33.812 -21.141 -40.656 1 74.88 79 LYS B N 1
ATOM 7474 C CA . LYS B 1 79 ? -32.562 -20.469 -40.969 1 74.88 79 LYS B CA 1
ATOM 7475 C C . LYS B 1 79 ? -31.453 -20.828 -40 1 74.88 79 LYS B C 1
ATOM 7477 O O . LYS B 1 79 ? -30.281 -20.531 -40.219 1 74.88 79 LYS B O 1
ATOM 7482 N N . PHE B 1 80 ? -31.812 -21.172 -38.844 1 66.06 80 PHE B N 1
ATOM 7483 C CA . PHE B 1 80 ? -30.812 -21.469 -37.812 1 66.06 80 PHE B CA 1
ATOM 7484 C C . PHE B 1 80 ? -30.203 -22.844 -38.031 1 66.06 80 PHE B C 1
ATOM 7486 O O . PHE B 1 80 ? -30.906 -23.812 -38.281 1 66.06 80 PHE B O 1
ATOM 7493 N N . PRO B 1 81 ? -28.891 -22.859 -38.219 1 58.81 81 PRO B N 1
ATOM 7494 C CA . PRO B 1 81 ? -28.266 -24.188 -38.281 1 58.81 81 PRO B CA 1
ATOM 7495 C C . PRO B 1 81 ? -28.5 -25.031 -37.031 1 58.81 81 PRO B C 1
ATOM 7497 O O . PRO B 1 81 ? -28.688 -24.484 -35.938 1 58.81 81 PRO B O 1
ATOM 7500 N N . GLN B 1 82 ? -28.781 -26.344 -37.031 1 53.88 82 GLN B N 1
ATOM 7501 C CA . GLN B 1 82 ? -29.141 -27.312 -36.031 1 53.88 82 GLN B CA 1
ATOM 7502 C C . GLN B 1 82 ? -28.219 -27.203 -34.812 1 53.88 82 GLN B C 1
ATOM 7504 O O . GLN B 1 82 ? -28.641 -27.453 -33.688 1 53.88 82 GLN B O 1
ATOM 7509 N N . SER B 1 83 ? -26.938 -26.875 -34.969 1 52.94 83 SER B N 1
ATOM 7510 C CA . SER B 1 83 ? -25.969 -27.016 -33.906 1 52.94 83 SER B CA 1
ATOM 7511 C C . SER B 1 83 ? -25.906 -25.766 -33.031 1 52.94 83 SER B C 1
ATOM 7513 O O . SER B 1 83 ? -25.281 -25.766 -31.984 1 52.94 83 SER B O 1
ATOM 7515 N N . ARG B 1 84 ? -26.531 -24.688 -33.438 1 53.91 84 ARG B N 1
ATOM 7516 C CA . ARG B 1 84 ? -26.297 -23.453 -32.719 1 53.91 84 ARG B CA 1
ATOM 7517 C C . ARG B 1 84 ? -27.406 -23.188 -31.703 1 53.91 84 ARG B C 1
ATOM 7519 O O . ARG B 1 84 ? -28.594 -23.328 -32.031 1 53.91 84 ARG B O 1
ATOM 7526 N N . PRO B 1 85 ? -27.031 -22.844 -30.516 1 60.59 85 PRO B N 1
ATOM 7527 C CA . PRO B 1 85 ? -28.047 -22.531 -29.516 1 60.59 85 PRO B CA 1
ATOM 7528 C C . PRO B 1 85 ? -28.859 -21.297 -29.875 1 60.59 85 PRO B C 1
ATOM 7530 O O . PRO B 1 85 ? -28.312 -20.312 -30.391 1 60.59 85 PRO B O 1
ATOM 7533 N N . ILE B 1 86 ? -30.297 -21.406 -29.953 1 67.31 86 ILE B N 1
ATOM 7534 C CA . ILE B 1 86 ? -31.234 -20.359 -30.344 1 67.31 86 ILE B CA 1
ATOM 7535 C C . ILE B 1 86 ? -31.453 -19.406 -29.172 1 67.31 86 ILE B C 1
ATOM 7537 O O . ILE B 1 86 ? -31.75 -19.844 -28.047 1 67.31 86 ILE B O 1
ATOM 7541 N N . ASN B 1 87 ? -31.25 -18.172 -29.328 1 71.44 87 ASN B N 1
ATOM 7542 C CA . ASN B 1 87 ? -31.672 -17.156 -28.375 1 71.44 87 ASN B CA 1
ATOM 7543 C C . ASN B 1 87 ? -33.156 -16.859 -28.516 1 71.44 87 ASN B C 1
ATOM 7545 O O . ASN B 1 87 ? -33.562 -16 -29.297 1 71.44 87 ASN B O 1
ATOM 7549 N N . TRP B 1 88 ? -33.969 -17.453 -27.703 1 78 88 TRP B N 1
ATOM 7550 C CA . TRP B 1 88 ? -35.438 -17.469 -27.844 1 78 88 TRP B CA 1
ATOM 7551 C C . TRP B 1 88 ? -36.031 -16.094 -27.562 1 78 88 TRP B C 1
ATOM 7553 O O . TRP B 1 88 ? -37 -15.695 -28.188 1 78 88 TRP B O 1
ATOM 7563 N N . THR B 1 89 ? -35.469 -15.422 -26.672 1 78.56 89 THR B N 1
ATOM 7564 C CA . THR B 1 89 ? -35.969 -14.094 -26.344 1 78.56 89 THR B CA 1
ATOM 7565 C C . THR B 1 89 ? -35.812 -13.148 -27.531 1 78.56 89 THR B C 1
ATOM 7567 O O . THR B 1 89 ? -36.75 -12.414 -27.891 1 78.56 89 THR B O 1
ATOM 7570 N N . ARG B 1 90 ? -34.688 -13.219 -28.125 1 80.25 90 ARG B N 1
ATOM 7571 C CA . ARG B 1 90 ? -34.438 -12.398 -29.312 1 80.25 90 ARG B CA 1
ATOM 7572 C C . ARG B 1 90 ? -35.344 -12.812 -30.469 1 80.25 90 ARG B C 1
ATOM 7574 O O . ARG B 1 90 ? -35.875 -11.961 -31.188 1 80.25 90 ARG B O 1
ATOM 7581 N N . LEU B 1 91 ? -35.562 -14.133 -30.641 1 84.94 91 LEU B N 1
ATOM 7582 C CA . LEU B 1 91 ? -36.438 -14.633 -31.703 1 84.94 91 LEU B CA 1
ATOM 7583 C C . LEU B 1 91 ? -37.875 -14.188 -31.484 1 84.94 91 LEU B C 1
ATOM 7585 O O . LEU B 1 91 ? -38.594 -13.797 -32.406 1 84.94 91 LEU B O 1
ATOM 7589 N N . ALA B 1 92 ? -38.25 -14.133 -30.25 1 86.38 92 ALA B N 1
ATOM 7590 C CA . ALA B 1 92 ? -39.625 -13.711 -29.906 1 86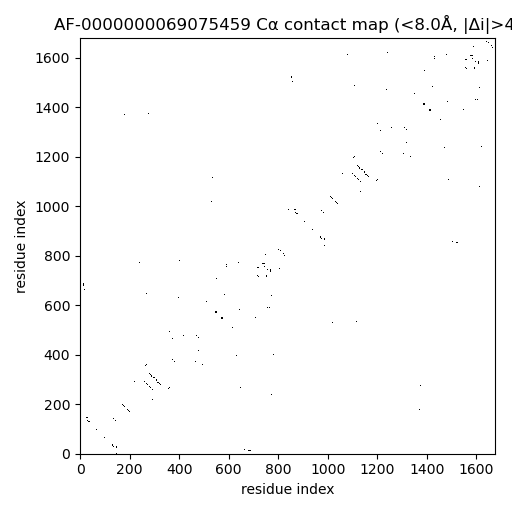.38 92 ALA B CA 1
ATOM 7591 C C . ALA B 1 92 ? -39.844 -12.242 -30.234 1 86.38 92 ALA B C 1
ATOM 7593 O O . ALA B 1 92 ? -40.906 -11.867 -30.75 1 86.38 92 ALA B O 1
ATOM 7594 N N . LYS B 1 93 ? -38.844 -11.484 -30.016 1 84.69 93 LYS B N 1
ATOM 7595 C CA . LYS B 1 93 ? -38.938 -10.062 -30.359 1 84.69 93 LYS B CA 1
ATOM 7596 C C . LYS B 1 93 ? -38.969 -9.875 -31.875 1 84.69 93 LYS B C 1
ATOM 7598 O O . LYS B 1 93 ? -39.719 -9.039 -32.375 1 84.69 93 LYS B O 1
ATOM 7603 N N . LYS B 1 94 ? -38.219 -10.719 -32.531 1 84.19 94 LYS B N 1
ATOM 7604 C CA . LYS B 1 94 ? -38.125 -10.617 -33.969 1 84.19 94 LYS B CA 1
ATOM 7605 C C . LYS B 1 94 ? -39.438 -10.969 -34.625 1 84.19 94 LYS B C 1
ATOM 7607 O O . LYS B 1 94 ? -39.844 -10.328 -35.594 1 84.19 94 LYS B O 1
ATOM 7612 N N . ILE B 1 95 ? -40.188 -11.93 -34.125 1 86.94 95 ILE B N 1
ATOM 7613 C CA . ILE B 1 95 ? -41.469 -12.344 -34.719 1 86.94 95 ILE B CA 1
ATOM 7614 C C . ILE B 1 95 ? -42.625 -11.562 -34.125 1 86.94 95 ILE B C 1
ATOM 7616 O O . ILE B 1 95 ? -43.781 -11.883 -34.375 1 86.94 95 ILE B O 1
ATOM 7620 N N . ASN B 1 96 ? -42.25 -10.531 -33.25 1 81.75 96 ASN B N 1
ATOM 7621 C CA . ASN B 1 96 ? -43.188 -9.617 -32.625 1 81.75 96 ASN B CA 1
ATOM 7622 C C . ASN B 1 96 ? -44.25 -10.383 -31.812 1 81.75 96 ASN B C 1
ATOM 7624 O O . ASN B 1 96 ? -45.438 -10.125 -31.953 1 81.75 96 ASN B O 1
ATOM 7628 N N . LEU B 1 97 ? -43.875 -11.32 -31.094 1 87.25 97 LEU B N 1
ATOM 7629 C CA . LEU B 1 97 ? -44.781 -11.992 -30.172 1 87.25 97 LEU B CA 1
ATOM 7630 C C . LEU B 1 97 ? -45.344 -11.016 -29.156 1 87.25 97 LEU B C 1
ATOM 7632 O O . LEU B 1 97 ? -44.594 -10.289 -28.5 1 87.25 97 LEU B O 1
ATOM 7636 N N . SER B 1 98 ? -46.656 -10.891 -29.078 1 85.56 98 SER B N 1
ATOM 7637 C CA . SER B 1 98 ? -47.25 -9.914 -28.172 1 85.56 98 SER B CA 1
ATOM 7638 C C . SER B 1 98 ? -48.5 -10.477 -27.516 1 85.56 98 SER B C 1
ATOM 7640 O O . SER B 1 98 ? -49.094 -11.438 -28.016 1 85.56 98 SER B O 1
ATOM 7642 N N . ILE B 1 99 ? -48.75 -10.086 -26.328 1 80 99 ILE B N 1
ATOM 7643 C CA . ILE B 1 99 ? -50.031 -10.273 -25.641 1 80 99 ILE B CA 1
ATOM 7644 C C . ILE B 1 99 ? -50.656 -8.914 -25.344 1 80 99 ILE B C 1
ATOM 7646 O O . ILE B 1 99 ? -50.094 -8.086 -24.641 1 80 99 ILE B O 1
ATOM 7650 N N . ARG B 1 100 ? -51.719 -8.57 -25.938 1 75.81 100 ARG B N 1
ATOM 7651 C CA . ARG B 1 100 ? -52.406 -7.289 -25.797 1 75.81 100 ARG B CA 1
ATOM 7652 C C . ARG B 1 100 ? -51.5 -6.141 -26.219 1 75.81 100 ARG B C 1
ATOM 7654 O O . ARG B 1 100 ? -51.438 -5.113 -25.547 1 75.81 100 ARG B O 1
ATOM 7661 N N . GLY B 1 101 ? -50.656 -6.414 -27.172 1 75.56 101 GLY B N 1
ATOM 7662 C CA . GLY B 1 101 ? -49.844 -5.371 -27.797 1 75.56 101 GLY B CA 1
ATOM 7663 C C . GLY B 1 101 ? -48.469 -5.227 -27.172 1 75.56 101 GLY B C 1
ATOM 7664 O O . GLY B 1 101 ? -47.656 -4.398 -27.594 1 75.56 101 GLY B O 1
ATOM 7665 N N . LYS B 1 102 ? -48.156 -5.934 -26.125 1 78.44 102 LYS B N 1
ATOM 7666 C CA . LYS B 1 102 ? -46.875 -5.797 -25.484 1 78.44 102 LYS B CA 1
ATOM 7667 C C . LYS B 1 102 ? -46.125 -7.121 -25.469 1 78.44 102 LYS B C 1
ATOM 7669 O O . LYS B 1 102 ? -46.719 -8.188 -25.375 1 78.44 102 LYS B O 1
ATOM 7674 N N . THR B 1 103 ? -44.875 -7.078 -25.562 1 81.38 103 THR B N 1
ATOM 7675 C CA . THR B 1 103 ? -44.031 -8.273 -25.5 1 81.38 103 THR B CA 1
ATOM 7676 C C . THR B 1 103 ? -43.875 -8.727 -24.047 1 81.38 103 THR B C 1
ATOM 7678 O O . THR B 1 103 ? -43.375 -7.977 -23.203 1 81.38 103 THR B O 1
ATOM 7681 N N . PRO B 1 104 ? -44.25 -9.805 -23.75 1 81.25 104 PRO B N 1
ATOM 7682 C CA . PRO B 1 104 ? -44.125 -10.258 -22.359 1 81.25 104 PRO B CA 1
ATOM 7683 C C . PRO B 1 104 ? -42.688 -10.531 -21.953 1 81.25 104 PRO B C 1
ATOM 7685 O O . PRO B 1 104 ? -41.844 -10.812 -22.812 1 81.25 104 PRO B O 1
ATOM 7688 N N . ALA B 1 105 ? -42.375 -10.438 -20.688 1 76.56 105 ALA B N 1
ATOM 7689 C CA . ALA B 1 105 ? -41.031 -10.617 -20.156 1 76.56 105 ALA B CA 1
ATOM 7690 C C . ALA B 1 105 ? -40.531 -12.047 -20.391 1 76.56 105 ALA B C 1
ATOM 7692 O O . ALA B 1 105 ? -39.344 -12.289 -20.531 1 76.56 105 ALA B O 1
ATOM 7693 N N . ASN B 1 106 ? -41.625 -12.891 -20.625 1 78.25 106 ASN B N 1
ATOM 7694 C CA . ASN B 1 106 ? -41.281 -14.289 -20.844 1 78.25 106 ASN B CA 1
ATOM 7695 C C . ASN B 1 106 ? -41.469 -14.703 -22.297 1 78.25 106 ASN B C 1
ATOM 7697 O O . ASN B 1 106 ? -41.781 -15.859 -22.578 1 78.25 106 ASN B O 1
ATOM 7701 N N . ALA B 1 107 ? -41.281 -13.852 -23.141 1 82.12 107 ALA B N 1
ATOM 7702 C CA . ALA B 1 107 ? -41.594 -14.07 -24.547 1 82.12 107 ALA B CA 1
ATOM 7703 C C . ALA B 1 107 ? -40.781 -15.234 -25.109 1 82.12 107 ALA B C 1
ATOM 7705 O O . ALA B 1 107 ? -41.312 -16.047 -25.875 1 82.12 107 ALA B O 1
ATOM 7706 N N . GLY B 1 108 ? -39.594 -15.266 -24.719 1 79.81 108 GLY B N 1
ATOM 7707 C CA . GLY B 1 108 ? -38.75 -16.344 -25.219 1 79.81 108 GLY B CA 1
ATOM 7708 C C . GLY B 1 108 ? -39.188 -17.719 -24.781 1 79.81 108 GLY B C 1
ATOM 7709 O O . GLY B 1 108 ? -39.219 -18.656 -25.578 1 79.81 108 GLY B O 1
ATOM 7710 N N . GLN B 1 109 ? -39.594 -17.766 -23.594 1 77.81 109 GLN B N 1
ATOM 7711 C CA . GLN B 1 109 ? -40.094 -19.031 -23.047 1 77.81 109 GLN B CA 1
ATOM 7712 C C . GLN B 1 109 ? -41.406 -19.438 -23.734 1 77.81 109 GLN B C 1
ATOM 7714 O O . GLN B 1 109 ? -41.594 -20.609 -24.078 1 77.81 109 GLN B O 1
ATOM 7719 N N . VAL B 1 110 ? -42.281 -18.516 -23.891 1 82.56 110 VAL B N 1
ATOM 7720 C CA . VAL B 1 110 ? -43.562 -18.766 -24.531 1 82.56 110 VAL B CA 1
ATOM 7721 C C . VAL B 1 110 ? -43.344 -19.281 -25.953 1 82.56 110 VAL B C 1
ATOM 7723 O O . VAL B 1 110 ? -43.969 -20.297 -26.344 1 82.56 110 VAL B O 1
ATOM 7726 N N . LEU B 1 111 ? -42.469 -18.641 -26.578 1 83.88 111 LEU B N 1
ATOM 7727 C CA . LEU B 1 111 ? -42.219 -19 -27.969 1 83.88 111 LEU B CA 1
ATOM 7728 C C . LEU B 1 111 ? -41.625 -20.406 -28.062 1 83.88 111 LEU B C 1
ATOM 7730 O O . LEU B 1 111 ? -42 -21.188 -28.922 1 83.88 111 LEU B O 1
ATOM 7734 N N . LYS B 1 112 ? -40.719 -20.641 -27.25 1 80.5 112 LYS B N 1
ATOM 7735 C CA . LYS B 1 112 ? -40.094 -21.969 -27.234 1 80.5 112 LYS B CA 1
ATOM 7736 C C . LYS B 1 112 ? -41.125 -23.047 -26.969 1 80.5 112 LYS B C 1
ATOM 7738 O O . LYS B 1 112 ? -41.156 -24.062 -27.672 1 80.5 112 LYS B O 1
ATOM 7743 N N . GLN B 1 113 ? -41.969 -22.844 -26.016 1 80.5 113 GLN B N 1
ATOM 7744 C CA . GLN B 1 113 ? -43 -23.812 -25.672 1 80.5 113 GLN B CA 1
ATOM 7745 C C . GLN B 1 113 ? -44 -23.953 -26.812 1 80.5 113 GLN B C 1
ATOM 7747 O O . GLN B 1 113 ? -44.5 -25.047 -27.094 1 80.5 113 GLN B O 1
ATOM 7752 N N . TYR B 1 114 ? -44.281 -22.875 -27.375 1 82.69 114 TYR B N 1
ATOM 7753 C CA . TYR B 1 114 ? -45.188 -22.891 -28.531 1 82.69 114 TYR B CA 1
ATOM 7754 C C . TYR B 1 114 ? -44.594 -23.75 -29.656 1 82.69 114 TYR B C 1
ATOM 7756 O O . TYR B 1 114 ? -45.281 -24.594 -30.219 1 82.69 114 TYR B O 1
ATOM 7764 N N . ALA B 1 115 ? -43.344 -23.547 -29.922 1 82.25 115 ALA B N 1
ATOM 7765 C CA . ALA B 1 115 ? -42.688 -24.281 -30.984 1 82.25 115 ALA B CA 1
ATOM 7766 C C . ALA B 1 115 ? -42.625 -25.781 -30.672 1 82.25 115 ALA B C 1
ATOM 7768 O O . ALA B 1 115 ? -42.844 -26.609 -31.562 1 82.25 115 ALA B O 1
ATOM 7769 N N . THR B 1 116 ? -42.406 -26.047 -29.391 1 78.06 116 THR B N 1
ATOM 7770 C CA . THR B 1 116 ? -42.344 -27.438 -28.969 1 78.06 116 THR B CA 1
ATOM 7771 C C . THR B 1 116 ? -43.719 -28.094 -29.031 1 78.06 116 THR B C 1
ATOM 7773 O O . THR B 1 116 ? -43.875 -29.219 -29.5 1 78.06 116 THR B O 1
ATOM 7776 N N . SER B 1 117 ? -44.656 -27.344 -28.547 1 78.88 117 SER B N 1
ATOM 7777 C CA . SER B 1 117 ? -46 -27.859 -28.469 1 78.88 117 SER B CA 1
ATOM 7778 C C . SER B 1 117 ? -46.594 -28.078 -29.875 1 78.88 117 SER B C 1
ATOM 7780 O O . SER B 1 117 ? -47.344 -29.016 -30.094 1 78.88 117 SER B O 1
ATOM 7782 N N . ASN B 1 118 ? -46.156 -27.219 -30.797 1 79.56 118 ASN B N 1
ATOM 7783 C CA . ASN B 1 118 ? -46.656 -27.344 -32.156 1 79.56 118 ASN B CA 1
ATOM 7784 C C . ASN B 1 118 ? -45.688 -28.172 -33.031 1 79.56 118 ASN B C 1
ATOM 7786 O O . ASN B 1 118 ? -45.812 -28.172 -34.25 1 79.56 118 ASN B O 1
ATOM 7790 N N . LYS B 1 119 ? -44.562 -28.781 -32.25 1 72.62 119 LYS B N 1
ATOM 7791 C CA . LYS B 1 119 ? -43.625 -29.75 -32.844 1 72.62 119 LYS B CA 1
ATOM 7792 C C . LYS B 1 119 ? -42.812 -29.109 -33.969 1 72.62 119 LYS B C 1
ATOM 7794 O O . LYS B 1 119 ? -42.562 -29.734 -35 1 72.62 119 LYS B O 1
ATOM 7799 N N . ILE B 1 120 ? -42.562 -27.844 -34 1 74.06 120 ILE B N 1
ATOM 7800 C CA . ILE B 1 120 ? -41.719 -27.188 -34.969 1 74.06 120 ILE B CA 1
ATOM 7801 C C . ILE B 1 120 ? -40.25 -27.531 -34.688 1 74.06 120 ILE B C 1
ATOM 7803 O O . ILE B 1 120 ? -39.469 -27.75 -35.625 1 74.06 120 ILE B O 1
ATOM 7807 N N . ILE B 1 121 ? -39.656 -27.422 -33.562 1 62.5 121 ILE B N 1
ATOM 7808 C CA . ILE B 1 121 ? -38.312 -27.797 -33.188 1 62.5 121 ILE B CA 1
ATOM 7809 C C . ILE B 1 121 ? -38.344 -29.016 -32.281 1 62.5 121 ILE B C 1
ATOM 7811 O O . ILE B 1 121 ? -39.156 -29.078 -31.344 1 62.5 121 ILE B O 1
ATOM 7815 N N . THR B 1 122 ? -37.688 -30.141 -32.719 1 52.59 122 THR B N 1
ATOM 7816 C CA . THR B 1 122 ? -37.625 -31.391 -31.969 1 52.59 122 THR B CA 1
ATOM 7817 C C . THR B 1 122 ? -36.5 -31.359 -30.953 1 52.59 122 THR B C 1
ATOM 7819 O O . THR B 1 122 ? -36.281 -32.312 -30.203 1 52.59 122 THR B O 1
ATOM 7822 N N . ILE B 1 123 ? -35.406 -30.656 -31.266 1 47.84 123 ILE B N 1
ATOM 7823 C CA . ILE B 1 123 ? -34.25 -30.859 -30.391 1 47.84 123 ILE B CA 1
ATOM 7824 C C . ILE B 1 123 ? -34.594 -30.438 -28.969 1 47.84 123 ILE B C 1
ATOM 7826 O O . ILE B 1 123 ? -35.031 -29.312 -28.734 1 47.84 123 ILE B O 1
ATOM 7830 N N . PRO B 1 124 ? -34.781 -31.422 -28.094 1 43.03 124 PRO B N 1
ATOM 7831 C CA . PRO B 1 124 ? -35.062 -31.062 -26.703 1 43.03 124 PRO B CA 1
ATOM 7832 C C . PRO B 1 124 ? -34.125 -29.969 -26.172 1 43.03 124 PRO B C 1
ATOM 7834 O O . PRO B 1 124 ? -32.906 -30.109 -26.234 1 43.03 124 PRO B O 1
ATOM 7837 N N . GLY B 1 125 ? -34.25 -28.828 -26.641 1 41.69 125 GLY B N 1
ATOM 7838 C CA . GLY B 1 125 ? -33.375 -27.781 -26.141 1 41.69 125 GLY B CA 1
ATOM 7839 C C . GLY B 1 125 ? -33.031 -27.922 -24.688 1 41.69 125 GLY B C 1
ATOM 7840 O O . GLY B 1 125 ? -33.688 -28.656 -23.953 1 41.69 125 GLY B O 1
ATOM 7841 N N . LYS B 1 126 ? -31.719 -27.766 -24.375 1 41.69 126 LYS B N 1
ATOM 7842 C CA . LYS B 1 126 ? -31.359 -27.719 -22.953 1 41.69 126 LYS B CA 1
ATOM 7843 C C . LYS B 1 126 ? -32.469 -27.062 -22.141 1 41.69 126 LYS B C 1
ATOM 7845 O O . LYS B 1 126 ? -32.969 -26 -22.484 1 41.69 126 LYS B O 1
ATOM 7850 N N . ASP B 1 127 ? -33.438 -27.812 -21.609 1 39.34 127 ASP B N 1
ATOM 7851 C CA . ASP B 1 127 ? -34.406 -27.281 -20.672 1 39.34 127 ASP B CA 1
ATOM 7852 C C . ASP B 1 127 ? -33.844 -26.109 -19.891 1 39.34 127 ASP B C 1
ATOM 7854 O O . ASP B 1 127 ? -32.938 -26.266 -19.094 1 39.34 127 ASP B O 1
ATOM 7858 N N . TYR B 1 128 ? -33.531 -25.094 -20.484 1 39.81 128 TYR B N 1
ATOM 7859 C CA . TYR B 1 128 ? -33.281 -23.844 -19.781 1 39.81 128 TYR B CA 1
ATOM 7860 C C . TYR B 1 128 ? -34.062 -23.781 -18.469 1 39.81 128 TYR B C 1
ATOM 7862 O O . TYR B 1 128 ? -34.094 -22.75 -17.797 1 39.81 128 TYR B O 1
ATOM 7870 N N . LEU B 1 129 ? -35.188 -24.531 -18.391 1 39.91 129 LEU B N 1
ATOM 7871 C CA . LEU B 1 129 ? -36.188 -24.375 -17.344 1 39.91 129 LEU B CA 1
ATOM 7872 C C . LEU B 1 129 ? -35.562 -24.281 -15.969 1 39.91 129 LEU B C 1
ATOM 7874 O O . LEU B 1 129 ? -36 -23.516 -15.117 1 39.91 129 LEU B O 1
ATOM 7878 N N . ARG B 1 130 ? -34.938 -25.312 -15.375 1 47.38 130 ARG B N 1
ATOM 7879 C CA . ARG B 1 130 ? -35.031 -25.25 -13.922 1 47.38 130 ARG B CA 1
ATOM 7880 C C . ARG B 1 130 ? -34.094 -24.172 -13.359 1 47.38 130 ARG B C 1
ATOM 7882 O O . ARG B 1 130 ? -32.969 -24.469 -12.977 1 47.38 130 ARG B O 1
ATOM 7889 N N . ARG B 1 131 ? -34.188 -23.078 -13.93 1 53.22 131 ARG B N 1
ATOM 7890 C CA . ARG B 1 131 ? -33.562 -21.922 -13.297 1 53.22 131 ARG B CA 1
ATOM 7891 C C . ARG B 1 131 ? -33.906 -21.828 -11.82 1 53.22 131 ARG B C 1
ATOM 7893 O O . ARG B 1 131 ? -35.094 -21.922 -11.461 1 53.22 131 ARG B O 1
ATOM 7900 N N . ILE B 1 132 ? -33 -21.938 -11.047 1 63.5 132 ILE B N 1
ATOM 7901 C CA . ILE B 1 132 ? -33.188 -21.797 -9.602 1 63.5 132 ILE B CA 1
ATOM 7902 C C . ILE B 1 132 ? -33.281 -20.328 -9.234 1 63.5 132 ILE B C 1
ATOM 7904 O O . ILE B 1 132 ? -32.344 -19.547 -9.469 1 63.5 132 ILE B O 1
ATOM 7908 N N . ARG B 1 133 ? -34.562 -19.891 -9.055 1 66.62 133 ARG B N 1
ATOM 7909 C CA . ARG B 1 133 ? -34.75 -18.547 -8.516 1 66.62 133 ARG B CA 1
ATOM 7910 C C . ARG B 1 133 ? -34.688 -18.547 -6.992 1 66.62 133 ARG B C 1
ATOM 7912 O O . ARG B 1 133 ? -35.281 -19.406 -6.34 1 66.62 133 ARG B O 1
ATOM 7919 N N . ARG B 1 134 ? -34.031 -17.609 -6.555 1 78.56 134 ARG B N 1
ATOM 7920 C CA . ARG B 1 134 ? -33.875 -17.531 -5.105 1 78.56 134 ARG B CA 1
ATOM 7921 C C . ARG B 1 134 ? -35.188 -17.125 -4.453 1 78.56 134 ARG B C 1
ATOM 7923 O O . ARG B 1 134 ? -35.844 -16.188 -4.914 1 78.56 134 ARG B O 1
ATOM 7930 N N . HIS B 1 135 ? -35.656 -17.859 -3.49 1 80.94 135 HIS B N 1
ATOM 7931 C CA . HIS B 1 135 ? -36.875 -17.562 -2.748 1 80.94 135 HIS B CA 1
ATOM 7932 C C . HIS B 1 135 ? -36.594 -16.625 -1.577 1 80.94 135 HIS B C 1
ATOM 7934 O O . HIS B 1 135 ? -35.531 -16.719 -0.939 1 80.94 135 HIS B O 1
ATOM 7940 N N . LYS B 1 136 ? -37.469 -15.75 -1.385 1 81.81 136 LYS B N 1
ATOM 7941 C CA . LYS B 1 136 ? -37.344 -14.867 -0.228 1 81.81 136 LYS B CA 1
ATOM 7942 C C . LYS B 1 136 ? -37.5 -15.648 1.075 1 81.81 136 LYS B C 1
ATOM 7944 O O . LYS B 1 136 ? -38.25 -16.625 1.132 1 81.81 136 LYS B O 1
ATOM 7949 N N . LYS B 1 137 ? -36.812 -15.203 2.035 1 77.88 137 LYS B N 1
ATOM 7950 C CA . LYS B 1 137 ? -36.969 -15.781 3.367 1 77.88 137 LYS B CA 1
ATOM 7951 C C . LYS B 1 137 ? -38.375 -15.461 3.924 1 77.88 137 LYS B C 1
ATOM 7953 O O . LYS B 1 137 ? -38.906 -14.391 3.66 1 77.88 137 LYS B O 1
ATOM 7958 N N . LYS B 1 138 ? -38.969 -16.422 4.574 1 74.81 138 LYS B N 1
ATOM 7959 C CA . LYS B 1 138 ? -40.312 -16.266 5.125 1 74.81 138 LYS B CA 1
ATOM 7960 C C . LYS B 1 138 ? -40.312 -16.328 6.648 1 74.81 138 LYS B C 1
ATOM 7962 O O . LYS B 1 138 ? -39.469 -17.047 7.23 1 74.81 138 LYS B O 1
ATOM 7967 N N . ILE B 1 139 ? -41.062 -15.281 7.18 1 64.31 139 ILE B N 1
ATOM 7968 C CA . ILE B 1 139 ? -41.344 -15.344 8.617 1 64.31 139 ILE B CA 1
ATOM 7969 C C . ILE B 1 139 ? -42.594 -16.156 8.867 1 64.31 139 ILE B C 1
ATOM 7971 O O . ILE B 1 139 ? -43.625 -15.914 8.242 1 64.31 139 ILE B O 1
ATOM 7975 N N . ASN B 1 140 ? -42.656 -16.938 9.852 1 60.78 140 ASN B N 1
ATOM 7976 C CA . ASN B 1 140 ? -43.781 -17.781 10.227 1 60.78 140 ASN B CA 1
ATOM 7977 C C . ASN B 1 140 ? -44.438 -18.422 9 1 60.78 140 ASN B C 1
ATOM 7979 O O . ASN B 1 140 ? -45.656 -18.453 8.883 1 60.78 140 ASN B O 1
ATOM 7983 N N . TYR B 1 141 ? -43.688 -18.812 7.941 1 62.94 141 TYR B N 1
ATOM 7984 C CA . TYR B 1 141 ? -44.031 -19.625 6.777 1 62.94 141 TYR B CA 1
ATOM 7985 C C . TYR B 1 141 ? -44.875 -18.828 5.793 1 62.94 141 TYR B C 1
ATOM 7987 O O . TYR B 1 141 ? -45.125 -19.266 4.664 1 62.94 141 TYR B O 1
ATOM 7995 N N . LYS B 1 142 ? -45.406 -17.562 6.25 1 63.16 142 LYS B N 1
ATOM 7996 C CA . LYS B 1 142 ? -46.406 -16.938 5.363 1 63.16 142 LYS B CA 1
ATOM 7997 C C . LYS B 1 142 ? -45.906 -15.594 4.855 1 63.16 142 LYS B C 1
ATOM 7999 O O . LYS B 1 142 ? -46.219 -15.188 3.736 1 63.16 142 LYS B O 1
ATOM 8004 N N . ILE B 1 143 ? -45.219 -14.906 5.711 1 66.12 143 ILE B N 1
ATOM 8005 C CA . ILE B 1 143 ? -44.906 -13.531 5.316 1 66.12 143 ILE B CA 1
ATOM 8006 C C . ILE B 1 143 ? -43.469 -13.43 4.906 1 66.12 143 ILE B C 1
ATOM 8008 O O . ILE B 1 143 ? -42.562 -13.836 5.652 1 66.12 143 ILE B O 1
ATOM 8012 N N . SER B 1 144 ? -43.312 -12.953 3.654 1 75.75 144 SER B N 1
ATOM 8013 C CA . SER B 1 144 ? -41.938 -12.75 3.189 1 75.75 144 SER B CA 1
ATOM 8014 C C . SER B 1 144 ? -41.312 -11.539 3.857 1 75.75 144 SER B C 1
ATOM 8016 O O . SER B 1 144 ? -41.969 -10.516 4.059 1 75.75 144 SER B O 1
ATOM 8018 N N . ILE B 1 145 ? -40.125 -11.586 4.227 1 72.56 145 ILE B N 1
ATOM 8019 C CA . ILE B 1 145 ? -39.375 -10.461 4.777 1 72.56 145 ILE B CA 1
ATOM 8020 C C . ILE B 1 145 ? -39.156 -9.398 3.697 1 72.56 145 ILE B C 1
ATOM 8022 O O . ILE B 1 145 ? -38.812 -9.719 2.557 1 72.56 145 ILE B O 1
ATOM 8026 N N . PRO B 1 146 ? -39.625 -8.188 4.031 1 74.06 146 PRO B N 1
ATOM 8027 C CA . PRO B 1 146 ? -39.312 -7.148 3.053 1 74.06 146 PRO B CA 1
ATOM 8028 C C . PRO B 1 146 ? -37.844 -7.102 2.689 1 74.06 146 PRO B C 1
ATOM 8030 O O . PRO B 1 146 ? -36.969 -7.211 3.568 1 74.06 146 PRO B O 1
ATOM 8033 N N . THR B 1 147 ? -37.625 -7.109 1.422 1 78.38 147 THR B N 1
ATOM 8034 C CA . THR B 1 147 ? -36.219 -7.09 0.972 1 78.38 147 THR B CA 1
ATOM 8035 C C . THR B 1 147 ? -35.812 -5.688 0.537 1 78.38 147 THR B C 1
ATOM 8037 O O . THR B 1 147 ? -36.656 -4.902 0.083 1 78.38 147 THR B O 1
ATOM 8040 N N . GLN B 1 148 ? -34.562 -5.352 0.655 1 79.94 148 GLN B N 1
ATOM 8041 C CA . GLN B 1 148 ? -34 -4.098 0.161 1 79.94 148 GLN B CA 1
ATOM 8042 C C . GLN B 1 148 ? -34.094 -4.008 -1.359 1 79.94 148 GLN B C 1
ATOM 8044 O O . GLN B 1 148 ? -34.219 -5.031 -2.039 1 79.94 148 GLN B O 1
ATOM 8049 N N . ARG B 1 149 ? -34.094 -2.881 -1.878 1 87 149 ARG B N 1
ATOM 8050 C CA . ARG B 1 149 ? -34.094 -2.678 -3.322 1 87 149 ARG B CA 1
ATOM 8051 C C . ARG B 1 149 ? -32.812 -3.26 -3.943 1 87 149 ARG B C 1
ATOM 8053 O O . ARG B 1 149 ? -31.75 -3.23 -3.33 1 87 149 ARG B O 1
ATOM 8060 N N . SER B 1 150 ? -32.969 -3.707 -5.062 1 89.12 150 SER B N 1
ATOM 8061 C CA . SER B 1 150 ? -31.812 -4.312 -5.738 1 89.12 150 SER B CA 1
ATOM 8062 C C . SER B 1 150 ? -30.844 -3.252 -6.238 1 89.12 150 SER B C 1
ATOM 8064 O O . SER B 1 150 ? -31.203 -2.084 -6.375 1 89.12 150 SER B O 1
ATOM 8066 N N . ALA B 1 151 ? -29.656 -3.668 -6.566 1 92.31 151 ALA B N 1
ATOM 8067 C CA . ALA B 1 151 ? -28.625 -2.787 -7.102 1 92.31 151 ALA B CA 1
ATOM 8068 C C . ALA B 1 151 ? -29.047 -2.193 -8.445 1 92.31 151 ALA B C 1
ATOM 8070 O O . ALA B 1 151 ? -28.703 -1.049 -8.758 1 92.31 151 ALA B O 1
ATOM 8071 N N . LYS B 1 152 ? -29.766 -2.955 -9.188 1 91.75 152 LYS B N 1
ATOM 8072 C CA . LYS B 1 152 ? -30.234 -2.488 -10.484 1 91.75 152 LYS B CA 1
ATOM 8073 C C . LYS B 1 152 ? -31.141 -1.275 -10.336 1 91.75 152 LYS B C 1
ATOM 8075 O O . LYS B 1 152 ? -31.047 -0.315 -11.102 1 91.75 152 LYS B O 1
ATOM 8080 N N . ILE B 1 153 ? -32 -1.375 -9.359 1 91 153 ILE B N 1
ATOM 8081 C CA . ILE B 1 153 ? -32.906 -0.265 -9.086 1 91 153 ILE B CA 1
ATOM 8082 C C . ILE B 1 153 ? -32.125 0.951 -8.617 1 91 153 ILE B C 1
ATOM 8084 O O . ILE B 1 153 ? -32.375 2.072 -9.07 1 91 153 ILE B O 1
ATOM 8088 N N . PHE B 1 154 ? -31.172 0.775 -7.723 1 93.31 154 PHE B N 1
ATOM 8089 C CA . PHE B 1 154 ? -30.328 1.863 -7.246 1 93.31 154 PHE B CA 1
ATOM 8090 C C . PHE B 1 154 ? -29.609 2.543 -8.414 1 93.31 154 PHE B C 1
ATOM 8092 O O . PHE B 1 154 ? -29.594 3.771 -8.5 1 93.31 154 PHE B O 1
ATOM 8099 N N . LYS B 1 155 ? -29.062 1.73 -9.289 1 92.88 155 LYS B N 1
ATOM 8100 C CA . LYS B 1 155 ? -28.328 2.27 -10.438 1 92.88 155 LYS B CA 1
ATOM 8101 C C . LYS B 1 155 ? -29.25 3.123 -11.305 1 92.88 155 LYS B C 1
ATOM 8103 O O . LYS B 1 155 ? -28.844 4.188 -11.781 1 92.88 155 LYS B O 1
ATOM 8108 N N . SER B 1 156 ? -30.438 2.594 -11.438 1 92.56 156 SER B N 1
ATOM 8109 C CA . SER B 1 156 ? -31.406 3.322 -12.266 1 92.56 156 SER B CA 1
ATOM 8110 C C . SER B 1 156 ? -31.766 4.66 -11.625 1 92.56 156 SER B C 1
ATOM 8112 O O . SER B 1 156 ? -31.844 5.68 -12.312 1 92.56 156 SER B O 1
ATOM 8114 N N . ILE B 1 157 ? -31.953 4.672 -10.383 1 92.94 157 ILE B N 1
ATOM 8115 C CA . ILE B 1 157 ? -32.312 5.891 -9.68 1 92.94 157 ILE B CA 1
ATOM 8116 C C . ILE B 1 157 ? -31.156 6.879 -9.703 1 92.94 157 ILE B C 1
ATOM 8118 O O . ILE B 1 157 ? -31.359 8.078 -9.883 1 92.94 157 ILE B O 1
ATOM 8122 N N . VAL B 1 158 ? -29.953 6.391 -9.508 1 93.56 158 VAL B N 1
ATOM 8123 C CA . VAL B 1 158 ? -28.766 7.242 -9.516 1 93.56 158 VAL B CA 1
ATOM 8124 C C . VAL B 1 158 ? -28.609 7.898 -10.883 1 93.56 158 VAL B C 1
ATOM 8126 O O . VAL B 1 158 ? -28.359 9.102 -10.977 1 93.56 158 VAL B O 1
ATOM 8129 N N . LYS B 1 159 ? -28.781 7.105 -11.898 1 92.44 159 LYS B N 1
ATOM 8130 C CA . LYS B 1 159 ? -28.672 7.637 -13.258 1 92.44 159 LYS B CA 1
ATOM 8131 C C . LYS B 1 159 ? -29.719 8.711 -13.508 1 92.44 159 LYS B C 1
ATOM 8133 O O . LYS B 1 159 ? -29.406 9.766 -14.07 1 92.44 159 LYS B O 1
ATOM 8138 N N . GLN B 1 160 ? -30.906 8.398 -13.055 1 91.75 160 GLN B N 1
ATOM 8139 C CA . GLN B 1 160 ? -32 9.352 -13.227 1 91.75 160 GLN B CA 1
ATOM 8140 C C . GLN B 1 160 ? -31.734 10.633 -12.438 1 91.75 160 GLN B C 1
ATOM 8142 O O . GLN B 1 160 ? -31.969 11.734 -12.945 1 91.75 160 GLN B O 1
ATOM 8147 N N . ASN B 1 161 ? -31.281 10.492 -11.281 1 92.62 161 ASN B N 1
ATOM 8148 C CA . ASN B 1 161 ? -31.031 11.648 -10.422 1 92.62 161 ASN B CA 1
ATOM 8149 C C . ASN B 1 161 ? -29.859 12.484 -10.93 1 92.62 161 ASN B C 1
ATOM 8151 O O . ASN B 1 161 ? -29.828 13.703 -10.758 1 92.62 161 ASN B O 1
ATOM 8155 N N . ILE B 1 162 ? -28.859 11.859 -11.539 1 92.12 162 ILE B N 1
ATOM 8156 C CA . ILE B 1 162 ? -27.75 12.586 -12.133 1 92.12 162 ILE B CA 1
ATOM 8157 C C . ILE B 1 162 ? -28.234 13.344 -13.375 1 92.12 162 ILE B C 1
ATOM 8159 O O . ILE B 1 162 ? -27.875 14.508 -13.57 1 92.12 162 ILE B O 1
ATOM 8163 N N . GLN B 1 163 ? -29.094 12.688 -14.125 1 91.06 163 GLN B N 1
ATOM 8164 C CA . GLN B 1 163 ? -29.641 13.297 -15.336 1 91.06 163 GLN B CA 1
ATOM 8165 C C . GLN B 1 163 ? -30.562 14.469 -15 1 91.06 163 GLN B C 1
ATOM 8167 O O . GLN B 1 163 ? -30.562 15.484 -15.695 1 91.06 163 GLN B O 1
ATOM 8172 N N . SER B 1 164 ? -31.328 14.227 -13.93 1 91.19 164 SER B N 1
ATOM 8173 C CA . SER B 1 164 ? -32.25 15.281 -13.5 1 91.19 164 SER B CA 1
ATOM 8174 C C . SER B 1 164 ? -31.5 16.344 -12.68 1 91.19 164 SER B C 1
ATOM 8176 O O . SER B 1 164 ? -32.125 17.281 -12.195 1 91.19 164 SER B O 1
ATOM 8178 N N . LYS B 1 165 ? -30.156 16.172 -12.352 1 86.69 165 LYS B N 1
ATOM 8179 C CA . LYS B 1 165 ? -29.281 17.094 -11.625 1 86.69 165 LYS B CA 1
ATOM 8180 C C . LYS B 1 165 ? -29.672 17.156 -10.148 1 86.69 165 LYS B C 1
ATOM 8182 O O . LYS B 1 165 ? -29.375 18.141 -9.469 1 86.69 165 LYS B O 1
ATOM 8187 N N . LYS B 1 166 ? -30.453 16.156 -9.742 1 85.56 166 LYS B N 1
ATOM 8188 C CA . LYS B 1 166 ? -30.656 16.031 -8.305 1 85.56 166 LYS B CA 1
ATOM 8189 C C . LYS B 1 166 ? -29.359 15.672 -7.59 1 85.56 166 LYS B C 1
ATOM 8191 O O . LYS B 1 166 ? -29.109 16.109 -6.469 1 85.56 166 LYS B O 1
ATOM 8196 N N . PHE B 1 167 ? -28.703 14.805 -8.242 1 88.69 167 PHE B N 1
ATOM 8197 C CA . PHE B 1 167 ? -27.328 14.531 -7.844 1 88.69 167 PHE B CA 1
ATOM 8198 C C . PHE B 1 167 ? -26.344 15.281 -8.742 1 88.69 167 PHE B C 1
ATOM 8200 O O . PHE B 1 167 ? -26.25 15 -9.938 1 88.69 167 PHE B O 1
ATOM 8207 N N . ASP B 1 168 ? -25.75 16.172 -8.18 1 85.5 168 ASP B N 1
ATOM 8208 C CA . ASP B 1 168 ? -24.797 16.969 -8.938 1 85.5 168 ASP B CA 1
ATOM 8209 C C . ASP B 1 168 ? -23.375 16.422 -8.773 1 85.5 168 ASP B C 1
ATOM 8211 O O . ASP B 1 168 ? -22.844 16.391 -7.66 1 85.5 168 ASP B O 1
ATOM 8215 N N . ILE B 1 169 ? -22.828 15.938 -9.836 1 88.38 169 ILE B N 1
ATOM 8216 C CA . ILE B 1 169 ? -21.453 15.414 -9.773 1 88.38 169 ILE B CA 1
ATOM 8217 C C . ILE B 1 169 ? -20.469 16.484 -10.242 1 88.38 169 ILE B C 1
ATOM 8219 O O . ILE B 1 169 ? -19.297 16.203 -10.438 1 88.38 169 ILE B O 1
ATOM 8223 N N . GLU B 1 170 ? -21.016 17.656 -10.523 1 86.5 170 GLU B N 1
ATOM 8224 C CA . GLU B 1 170 ? -20.203 18.875 -10.664 1 86.5 170 GLU B CA 1
ATOM 8225 C C . GLU B 1 170 ? -19.562 18.938 -12.047 1 86.5 170 GLU B C 1
ATOM 8227 O O . GLU B 1 170 ? -19.984 18.25 -12.977 1 86.5 170 GLU B O 1
ATOM 8232 N N . GLU B 1 171 ? -18.484 19.688 -12.297 1 92.31 171 GLU B N 1
ATOM 8233 C CA . GLU B 1 171 ? -18.016 20.062 -13.625 1 92.31 171 GLU B CA 1
ATOM 8234 C C . GLU B 1 171 ? -16.812 19.219 -14.047 1 92.31 171 GLU B C 1
ATOM 8236 O O . GLU B 1 171 ? -15.898 18.984 -13.258 1 92.31 171 GLU B O 1
ATOM 8241 N N . GLU B 1 172 ? -16.844 18.75 -15.297 1 93.25 172 GLU B N 1
ATOM 8242 C CA . GLU B 1 172 ? -15.703 18.062 -15.875 1 93.25 172 GLU B CA 1
ATOM 8243 C C . GLU B 1 172 ? -14.594 19.031 -16.25 1 93.25 172 GLU B C 1
ATOM 8245 O O . GLU B 1 172 ? -14.859 20.078 -16.844 1 93.25 172 GLU B O 1
ATOM 8250 N N . ILE B 1 173 ? -13.43 18.656 -15.812 1 95.25 173 ILE B N 1
ATOM 8251 C CA . ILE B 1 173 ? -12.312 19.547 -16.109 1 95.25 173 ILE B CA 1
ATOM 8252 C C . ILE B 1 173 ? -11.102 18.719 -16.547 1 95.25 173 ILE B C 1
ATOM 8254 O O . ILE B 1 173 ? -11.047 17.516 -16.312 1 95.25 173 ILE B O 1
ATOM 8258 N N . ALA B 1 174 ? -10.109 19.391 -17.234 1 93 174 ALA B N 1
ATOM 8259 C CA . ALA B 1 174 ? -8.797 18.859 -17.609 1 93 174 ALA B CA 1
ATOM 8260 C C . ALA B 1 174 ? -8.922 17.5 -18.266 1 93 174 ALA B C 1
ATOM 8262 O O . ALA B 1 174 ? -8.352 16.516 -17.797 1 93 174 ALA B O 1
ATOM 8263 N N . PRO B 1 175 ? -9.586 17.469 -19.297 1 90.56 175 PRO B N 1
ATOM 8264 C CA . PRO B 1 175 ? -9.719 16.203 -20 1 90.56 175 PRO B CA 1
ATOM 8265 C C . PRO B 1 175 ? -8.375 15.617 -20.438 1 90.56 175 PRO B C 1
ATOM 8267 O O . PRO B 1 175 ? -7.484 16.359 -20.844 1 90.56 175 PRO B O 1
ATOM 8270 N N . LYS B 1 176 ? -8.195 14.414 -20.203 1 86.5 176 LYS B N 1
ATOM 8271 C CA . LYS B 1 176 ? -6.996 13.703 -20.625 1 86.5 176 LYS B CA 1
ATOM 8272 C C . LYS B 1 176 ? -7.355 12.438 -21.406 1 86.5 176 LYS B C 1
ATOM 8274 O O . LYS B 1 176 ? -8.25 11.688 -21 1 86.5 176 LYS B O 1
ATOM 8279 N N . PRO B 1 177 ? -6.695 12.289 -22.516 1 84.25 177 PRO B N 1
ATOM 8280 C CA . PRO B 1 177 ? -6.922 11.039 -23.234 1 84.25 177 PRO B CA 1
ATOM 8281 C C . PRO B 1 177 ? -6.32 9.828 -22.516 1 84.25 177 PRO B C 1
ATOM 8283 O O . PRO B 1 177 ? -5.184 9.891 -22.047 1 84.25 177 PRO B O 1
ATOM 8286 N N . TYR B 1 178 ? -7.016 8.867 -22.312 1 82.94 178 TYR B N 1
ATOM 8287 C CA . TYR B 1 178 ? -6.574 7.582 -21.781 1 82.94 178 TYR B CA 1
ATOM 8288 C C . TYR B 1 178 ? -6.668 6.492 -22.844 1 82.94 178 TYR B C 1
ATOM 8290 O O . TYR B 1 178 ? -7.766 6.074 -23.219 1 82.94 178 TYR B O 1
ATOM 8298 N N . LYS B 1 179 ? -5.496 6.105 -23.25 1 82.31 179 LYS B N 1
ATOM 8299 C CA . LYS B 1 179 ? -5.426 5.148 -24.344 1 82.31 179 LYS B CA 1
ATOM 8300 C C . LYS B 1 179 ? -5.242 3.725 -23.828 1 82.31 179 LYS B C 1
ATOM 8302 O O . LYS B 1 179 ? -4.43 3.484 -22.922 1 82.31 179 LYS B O 1
ATOM 8307 N N . THR B 1 180 ? -6.09 2.834 -24.25 1 84.06 180 THR B N 1
ATOM 8308 C CA . THR B 1 180 ? -5.961 1.413 -23.953 1 84.06 180 THR B CA 1
ATOM 8309 C C . THR B 1 180 ? -6.039 0.583 -25.219 1 84.06 180 THR B C 1
ATOM 8311 O O . THR B 1 180 ? -6.637 1.013 -26.219 1 84.06 180 THR B O 1
ATOM 8314 N N . ASN B 1 181 ? -5.305 -0.446 -25.219 1 86.81 181 ASN B N 1
ATOM 8315 C CA . ASN B 1 181 ? -5.41 -1.351 -26.359 1 86.81 181 ASN B CA 1
ATOM 8316 C C . ASN B 1 181 ? -6.32 -2.535 -26.062 1 86.81 181 ASN B C 1
ATOM 8318 O O . ASN B 1 181 ? -6.418 -2.971 -24.906 1 86.81 181 ASN B O 1
ATOM 8322 N N . PHE B 1 182 ? -7.098 -2.92 -27.016 1 84.81 182 PHE B N 1
ATOM 8323 C CA . PHE B 1 182 ? -7.938 -4.105 -26.906 1 84.81 182 PHE B CA 1
ATOM 8324 C C . PHE B 1 182 ? -7.953 -4.895 -28.203 1 84.81 182 PHE B C 1
ATOM 8326 O O . PHE B 1 182 ? -7.695 -4.336 -29.281 1 84.81 182 PHE B O 1
ATOM 8333 N N . ILE B 1 183 ? -8.117 -6.102 -28.094 1 84.25 183 ILE B N 1
ATOM 8334 C CA . ILE B 1 183 ? -8.242 -6.969 -29.25 1 84.25 183 ILE B CA 1
ATOM 8335 C C . ILE B 1 183 ? -9.711 -7.031 -29.688 1 84.25 183 ILE B C 1
ATOM 8337 O O . ILE B 1 183 ? -10.578 -7.426 -28.906 1 84.25 183 ILE B O 1
ATOM 8341 N N . ASN B 1 184 ? -9.969 -6.574 -30.891 1 83.62 184 ASN B N 1
ATOM 8342 C CA . ASN B 1 184 ? -11.344 -6.551 -31.375 1 83.62 184 ASN B CA 1
ATOM 8343 C C . ASN B 1 184 ? -11.82 -7.941 -31.781 1 83.62 184 ASN B C 1
ATOM 8345 O O . ASN B 1 184 ? -11.094 -8.922 -31.609 1 83.62 184 ASN B O 1
ATOM 8349 N N . ASN B 1 185 ? -13.086 -8.039 -32.25 1 75 185 ASN B N 1
ATOM 8350 C CA . ASN B 1 185 ? -13.711 -9.328 -32.562 1 75 185 ASN B CA 1
ATOM 8351 C C . ASN B 1 185 ? -13.062 -10 -33.75 1 75 185 ASN B C 1
ATOM 8353 O O . ASN B 1 185 ? -13.164 -11.219 -33.906 1 75 185 ASN B O 1
ATOM 8357 N N . ASP B 1 186 ? -12.359 -9.164 -34.531 1 72.25 186 ASP B N 1
ATOM 8358 C CA . ASP B 1 186 ? -11.695 -9.703 -35.688 1 72.25 186 ASP B CA 1
ATOM 8359 C C . ASP B 1 186 ? -10.266 -10.133 -35.375 1 72.25 186 ASP B C 1
ATOM 8361 O O . ASP B 1 186 ? -9.555 -10.656 -36.25 1 72.25 186 ASP B O 1
ATOM 8365 N N . GLY B 1 187 ? -9.852 -9.906 -34.125 1 75.75 187 GLY B N 1
ATOM 8366 C CA . GLY B 1 187 ? -8.531 -10.344 -33.688 1 75.75 187 GLY B CA 1
ATOM 8367 C C . GLY B 1 187 ? -7.469 -9.273 -33.875 1 75.75 187 GLY B C 1
ATOM 8368 O O . GLY B 1 187 ? -6.281 -9.539 -33.688 1 75.75 187 GLY B O 1
ATOM 8369 N N . GLU B 1 188 ? -7.875 -8.18 -34.312 1 80.56 188 GLU B N 1
ATOM 8370 C CA . GLU B 1 188 ? -6.926 -7.094 -34.5 1 80.56 188 GLU B CA 1
ATOM 8371 C C . GLU B 1 188 ? -6.773 -6.238 -33.25 1 80.56 188 GLU B C 1
ATOM 8373 O O . GLU B 1 188 ? -7.711 -6.105 -32.469 1 80.56 188 GLU B O 1
ATOM 8378 N N . LEU B 1 189 ? -5.523 -5.777 -33.062 1 88.56 189 LEU B N 1
ATOM 8379 C CA . LEU B 1 189 ? -5.258 -4.906 -31.938 1 88.56 189 LEU B CA 1
ATOM 8380 C C . LEU B 1 189 ? -5.617 -3.461 -32.25 1 88.56 189 LEU B C 1
ATOM 8382 O O . LEU B 1 189 ? -5.105 -2.895 -33.219 1 88.56 189 LEU B O 1
ATOM 8386 N N . GLU B 1 190 ? -6.59 -2.934 -31.578 1 87.38 190 GLU B N 1
ATOM 8387 C CA . GLU B 1 190 ? -7.047 -1.562 -31.781 1 87.38 190 GLU B CA 1
ATOM 8388 C C . GLU B 1 190 ? -6.828 -0.716 -30.531 1 87.38 190 GLU B C 1
ATOM 8390 O O . GLU B 1 190 ? -6.691 -1.251 -29.422 1 87.38 190 GLU B O 1
ATOM 8395 N N . GLU B 1 191 ? -6.586 0.52 -30.781 1 87.38 191 GLU B N 1
ATOM 8396 C CA . GLU B 1 191 ? -6.469 1.476 -29.672 1 87.38 191 GLU B CA 1
ATOM 8397 C C . GLU B 1 191 ? -7.809 2.141 -29.375 1 87.38 191 GLU B C 1
ATOM 8399 O O . GLU B 1 191 ? -8.562 2.463 -30.297 1 87.38 191 GLU B O 1
ATOM 8404 N N . LYS B 1 192 ? -8.164 2.061 -28.188 1 85.38 192 LYS B N 1
ATOM 8405 C CA . LYS B 1 192 ? -9.344 2.779 -27.719 1 85.38 192 LYS B CA 1
ATOM 8406 C C . LYS B 1 192 ? -8.961 3.984 -26.875 1 85.38 192 LYS B C 1
ATOM 8408 O O . LYS B 1 192 ? -8.172 3.857 -25.938 1 85.38 192 LYS B O 1
ATOM 8413 N N . ILE B 1 193 ? -9.469 5.141 -27.297 1 87.12 193 ILE B N 1
ATOM 8414 C CA . ILE B 1 193 ? -9.195 6.371 -26.562 1 87.12 193 ILE B CA 1
ATOM 8415 C C . ILE B 1 193 ? -10.422 6.762 -25.734 1 87.12 193 ILE B C 1
ATOM 8417 O O . ILE B 1 193 ? -11.516 6.918 -26.266 1 87.12 193 ILE B O 1
ATOM 8421 N N . THR B 1 194 ? -10.227 6.645 -24.5 1 85 194 THR B N 1
ATOM 8422 C CA . THR B 1 194 ? -11.258 7.129 -23.594 1 85 194 THR B CA 1
ATOM 8423 C C . THR B 1 194 ? -10.836 8.445 -22.938 1 85 194 THR B C 1
ATOM 8425 O O . THR B 1 194 ? -9.695 8.586 -22.5 1 85 194 THR B O 1
ATOM 8428 N N . GLN B 1 195 ? -11.773 9.367 -22.953 1 86.75 195 GLN B N 1
ATOM 8429 C CA . GLN B 1 195 ? -11.477 10.641 -22.312 1 86.75 195 GLN B CA 1
ATOM 8430 C C . GLN B 1 195 ? -11.766 10.57 -20.812 1 86.75 195 GLN B C 1
ATOM 8432 O O . GLN B 1 195 ? -12.875 10.219 -20.406 1 86.75 195 GLN B O 1
ATOM 8437 N N . ILE B 1 196 ? -10.727 10.711 -20.094 1 86.94 196 ILE B N 1
ATOM 8438 C CA . ILE B 1 196 ? -10.883 10.781 -18.656 1 86.94 196 ILE B CA 1
ATOM 8439 C C . ILE B 1 196 ? -10.797 12.234 -18.188 1 86.94 196 ILE B C 1
ATOM 8441 O O . ILE B 1 196 ? -10.094 13.039 -18.797 1 86.94 196 ILE B O 1
ATOM 8445 N N . HIS B 1 197 ? -11.609 12.594 -17.266 1 88.25 197 HIS B N 1
ATOM 8446 C CA . HIS B 1 197 ? -11.68 13.961 -16.781 1 88.25 197 HIS B CA 1
ATOM 8447 C C . HIS B 1 197 ? -11.461 14.023 -15.266 1 88.25 197 HIS B C 1
ATOM 8449 O O . HIS B 1 197 ? -11.648 13.023 -14.57 1 88.25 197 HIS B O 1
ATOM 8455 N N . GLY B 1 198 ? -10.898 15.172 -14.836 1 93.12 198 GLY B N 1
ATOM 8456 C CA . GLY B 1 198 ? -11.109 15.555 -13.445 1 93.12 198 GLY B CA 1
ATOM 8457 C C . GLY B 1 198 ? -12.453 16.219 -13.211 1 93.12 198 GLY B C 1
ATOM 8458 O O . GLY B 1 198 ? -13.203 16.469 -14.156 1 93.12 198 GLY B O 1
ATOM 8459 N N . ARG B 1 199 ? -12.797 16.344 -11.992 1 95.69 199 ARG B N 1
ATOM 8460 C CA . ARG B 1 199 ? -14 17.094 -11.656 1 95.69 199 ARG B CA 1
ATOM 8461 C C . ARG B 1 199 ? -13.711 18.156 -10.602 1 95.69 199 ARG B C 1
ATOM 8463 O O . ARG B 1 199 ? -12.844 17.969 -9.75 1 95.69 199 ARG B O 1
ATOM 8470 N N . LYS B 1 200 ? -14.422 19.172 -10.703 1 96 200 LYS B N 1
ATOM 8471 C CA . LYS B 1 200 ? -14.297 20.25 -9.727 1 96 200 LYS B CA 1
ATOM 8472 C C . LYS B 1 200 ? -15.664 20.688 -9.211 1 96 200 LYS B C 1
ATOM 8474 O O . LYS B 1 200 ? -16.656 20.625 -9.938 1 96 200 LYS B O 1
ATOM 8479 N N . ILE B 1 201 ? -15.75 21 -8.016 1 95.56 201 ILE B N 1
ATOM 8480 C CA . ILE B 1 201 ? -16.812 21.828 -7.445 1 95.56 201 ILE B CA 1
ATOM 8481 C C . ILE B 1 201 ? -16.391 23.297 -7.457 1 95.56 201 ILE B C 1
ATOM 8483 O O . ILE B 1 201 ? -15.391 23.656 -6.832 1 95.56 201 ILE B O 1
ATOM 8487 N N . SER B 1 202 ? -17.125 24.047 -8.234 1 95.25 202 SER B N 1
ATOM 8488 C CA . SER B 1 202 ? -16.688 25.422 -8.367 1 95.25 202 SER B CA 1
ATOM 8489 C C . SER B 1 202 ? -16.516 26.094 -7.004 1 95.25 202 SER B C 1
ATOM 8491 O O . SER B 1 202 ? -17.266 25.797 -6.066 1 95.25 202 SER B O 1
ATOM 8493 N N . LEU B 1 203 ? -15.547 26.969 -6.875 1 96.19 203 LEU B N 1
ATOM 8494 C CA . LEU B 1 203 ? -15.297 27.672 -5.621 1 96.19 203 LEU B CA 1
ATOM 8495 C C . LEU B 1 203 ? -16.516 28.469 -5.188 1 96.19 203 LEU B C 1
ATOM 8497 O O . LEU B 1 203 ? -16.828 28.547 -3.996 1 96.19 203 LEU B O 1
ATOM 8501 N N . THR B 1 204 ? -17.219 29.031 -6.156 1 95.5 204 THR B N 1
ATOM 8502 C CA . THR B 1 204 ? -18.422 29.797 -5.859 1 95.5 204 THR B CA 1
ATOM 8503 C C . THR B 1 204 ? -19.469 28.922 -5.172 1 95.5 204 THR B C 1
ATOM 8505 O O . THR B 1 204 ? -20.109 29.344 -4.211 1 95.5 204 THR B O 1
ATOM 8508 N N . LYS B 1 205 ? -19.594 27.781 -5.66 1 93.38 205 LYS B N 1
ATOM 8509 C CA . LYS B 1 205 ? -20.547 26.844 -5.074 1 93.38 205 LYS B CA 1
ATOM 8510 C C . LYS B 1 205 ? -20.125 26.422 -3.67 1 93.38 205 LYS B C 1
ATOM 8512 O O . LYS B 1 205 ? -20.969 26.328 -2.768 1 93.38 205 LYS B O 1
ATOM 8517 N N . ILE B 1 206 ? -18.891 26.125 -3.512 1 95.44 206 ILE B N 1
ATOM 8518 C CA . ILE B 1 206 ? -18.375 25.734 -2.201 1 95.44 206 ILE B CA 1
ATOM 8519 C C . ILE B 1 206 ? -18.609 26.875 -1.203 1 95.44 206 ILE B C 1
ATOM 8521 O O . ILE B 1 206 ? -19.078 26.641 -0.088 1 95.44 206 ILE B O 1
ATOM 8525 N N . ILE B 1 207 ? -18.266 28.078 -1.614 1 96.69 207 ILE B N 1
ATOM 8526 C CA . ILE B 1 207 ? -18.406 29.25 -0.752 1 96.69 207 ILE B CA 1
ATOM 8527 C C . ILE B 1 207 ? -19.875 29.453 -0.382 1 96.69 207 ILE B C 1
ATOM 8529 O O . ILE B 1 207 ? -20.203 29.688 0.784 1 96.69 207 ILE B O 1
ATOM 8533 N N . SER B 1 208 ? -20.734 29.312 -1.345 1 94.62 208 SER B N 1
ATOM 8534 C CA . SER B 1 208 ? -22.156 29.469 -1.088 1 94.62 208 SER B CA 1
ATOM 8535 C C . SER B 1 208 ? -22.672 28.406 -0.131 1 94.62 208 SER B C 1
ATOM 8537 O O . SER B 1 208 ? -23.406 28.703 0.817 1 94.62 208 SER B O 1
ATOM 8539 N N . ARG B 1 209 ? -22.312 27.203 -0.371 1 92 209 ARG B N 1
ATOM 8540 C CA . ARG B 1 209 ? -22.734 26.094 0.475 1 92 209 ARG B CA 1
ATOM 8541 C C . ARG B 1 209 ? -22.203 26.25 1.894 1 92 209 ARG B C 1
ATOM 8543 O O . ARG B 1 209 ? -22.922 26.016 2.865 1 92 209 ARG B O 1
ATOM 8550 N N . GLU B 1 210 ? -20.984 26.594 1.977 1 94.94 210 GLU B N 1
ATOM 8551 C CA . GLU B 1 210 ? -20.344 26.719 3.283 1 94.94 210 GLU B CA 1
ATOM 8552 C C . GLU B 1 210 ? -20.891 27.922 4.055 1 94.94 210 GLU B C 1
ATOM 8554 O O . GLU B 1 210 ? -21.031 27.859 5.277 1 94.94 210 GLU B O 1
ATOM 8559 N N . THR B 1 211 ? -21.141 28.984 3.336 1 95.69 211 THR B N 1
ATOM 8560 C CA . THR B 1 211 ? -21.734 30.141 3.992 1 95.69 211 THR B CA 1
ATOM 8561 C C . THR B 1 211 ? -23.094 29.797 4.574 1 95.69 211 THR B C 1
ATOM 8563 O O . THR B 1 211 ? -23.406 30.141 5.719 1 95.69 211 THR B O 1
ATOM 8566 N N . ALA B 1 212 ? -23.859 29.078 3.809 1 93.88 212 ALA B N 1
ATOM 8567 C CA . ALA B 1 212 ? -25.172 28.656 4.273 1 93.88 212 ALA B CA 1
ATOM 8568 C C . ALA B 1 212 ? -25.062 27.703 5.461 1 93.88 212 ALA B C 1
ATOM 8570 O O . ALA B 1 212 ? -25.812 27.797 6.426 1 93.88 212 ALA B O 1
ATOM 8571 N N . ARG B 1 213 ? -24.172 26.781 5.367 1 92.69 213 ARG B N 1
ATOM 8572 C CA . ARG B 1 213 ? -23.953 25.828 6.441 1 92.69 213 ARG B CA 1
ATOM 8573 C C . ARG B 1 213 ? -23.562 26.531 7.734 1 92.69 213 ARG B C 1
ATOM 8575 O O . ARG B 1 213 ? -24.047 26.188 8.812 1 92.69 213 ARG B O 1
ATOM 8582 N N . LEU B 1 214 ? -22.672 27.484 7.652 1 95.31 214 LEU B N 1
ATOM 8583 C CA . LEU B 1 214 ? -22.141 28.188 8.82 1 95.31 214 LEU B CA 1
ATOM 8584 C C . LEU B 1 214 ? -23.203 29.094 9.422 1 95.31 214 LEU B C 1
ATOM 8586 O O . LEU B 1 214 ? -23.281 29.25 10.641 1 95.31 214 LEU B O 1
ATOM 8590 N N . GLN B 1 215 ? -24.031 29.641 8.562 1 93.56 215 GLN B N 1
ATOM 8591 C CA . GLN B 1 215 ? -25.156 30.438 9.047 1 93.56 215 GLN B CA 1
ATOM 8592 C C . GLN B 1 215 ? -26.156 29.562 9.805 1 93.56 215 GLN B C 1
ATOM 8594 O O . GLN B 1 215 ? -26.609 29.938 10.891 1 93.56 215 GLN B O 1
ATOM 8599 N N . LYS B 1 216 ? -26.406 28.484 9.25 1 89.88 216 LYS B N 1
ATOM 8600 C CA . LYS B 1 216 ? -27.328 27.562 9.883 1 89.88 216 LYS B CA 1
ATOM 8601 C C . LYS B 1 216 ? -26.781 27.047 11.211 1 89.88 216 LYS B C 1
ATOM 8603 O O . LYS B 1 216 ? -27.531 26.812 12.156 1 89.88 216 LYS B O 1
ATOM 8608 N 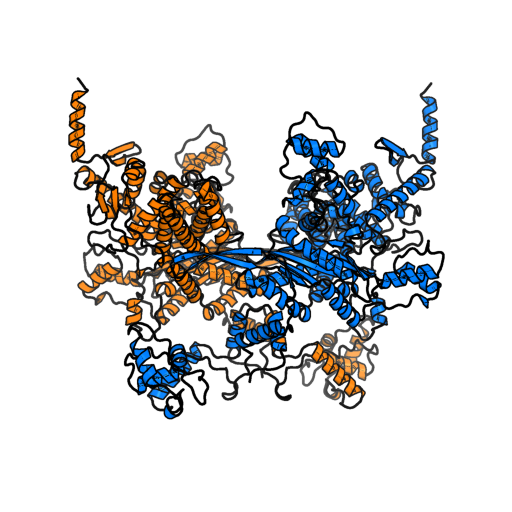N . ALA B 1 217 ? -25.516 26.906 11.234 1 90.75 217 ALA B N 1
ATOM 8609 C CA . ALA B 1 217 ? -24.859 26.453 12.461 1 90.75 217 ALA B CA 1
ATOM 8610 C C . ALA B 1 217 ? -24.875 27.531 13.523 1 90.75 217 ALA B C 1
ATOM 8612 O O . ALA B 1 217 ? -24.656 27.25 14.711 1 90.75 217 ALA B O 1
ATOM 8613 N N . GLY B 1 218 ? -25.016 28.766 13.148 1 92.38 218 GLY B N 1
ATOM 8614 C CA . GLY B 1 218 ? -25.109 29.875 14.086 1 92.38 218 GLY B CA 1
ATOM 8615 C C . GLY B 1 218 ? -23.766 30.359 14.562 1 92.38 218 GLY B C 1
ATOM 8616 O O . GLY B 1 218 ? -23.656 30.953 15.641 1 92.38 218 GLY B O 1
ATOM 8617 N N . VAL B 1 219 ? -22.734 30.109 13.812 1 95.69 219 VAL B N 1
ATOM 8618 C CA . VAL B 1 219 ? -21.391 30.453 14.281 1 95.69 219 VAL B CA 1
ATOM 8619 C C . VAL B 1 219 ? -20.969 31.781 13.68 1 95.69 219 VAL B C 1
ATOM 8621 O O . VAL B 1 219 ? -19.984 32.375 14.117 1 95.69 219 VAL B O 1
ATOM 8624 N N . VAL B 1 220 ? -21.688 32.375 12.703 1 96.31 220 VAL B N 1
ATOM 8625 C CA . VAL B 1 220 ? -21.328 33.594 11.992 1 96.31 220 VAL B CA 1
ATOM 8626 C C . VAL B 1 220 ? -21.625 34.812 12.859 1 96.31 220 VAL B C 1
ATOM 8628 O O . VAL B 1 220 ? -22.688 34.875 13.492 1 96.31 220 VAL B O 1
ATOM 8631 N N . ARG B 1 221 ? -20.609 35.625 12.898 1 93.44 221 ARG B N 1
ATOM 8632 C CA . ARG B 1 221 ? -20.781 36.906 13.625 1 93.44 221 ARG B CA 1
ATOM 8633 C C . ARG B 1 221 ? -21.484 37.938 12.766 1 93.44 221 ARG B C 1
ATOM 8635 O O . ARG B 1 221 ? -21.141 38.125 11.602 1 93.44 221 ARG B O 1
ATOM 8642 N N . ASP B 1 222 ? -22.547 38.531 13.258 1 89.69 222 ASP B N 1
ATOM 8643 C CA . ASP B 1 222 ? -23.25 39.625 12.609 1 89.69 222 ASP B CA 1
ATOM 8644 C C . ASP B 1 222 ? -23.375 40.812 13.539 1 89.69 222 ASP B C 1
ATOM 8646 O O . ASP B 1 222 ? -24.422 41.031 14.156 1 89.69 222 ASP B O 1
ATOM 8650 N N . THR B 1 223 ? -22.281 41.531 13.648 1 88.69 223 THR B N 1
ATOM 8651 C CA . THR B 1 223 ? -22.219 42.656 14.555 1 88.69 223 THR B CA 1
ATOM 8652 C C . THR B 1 223 ? -22.312 43.969 13.773 1 88.69 223 THR B C 1
ATOM 8654 O O . THR B 1 223 ? -21.688 44.125 12.727 1 88.69 223 THR B O 1
ATOM 8657 N N . ASN B 1 224 ? -23.125 44.844 14.188 1 89.31 224 ASN B N 1
ATOM 8658 C CA . ASN B 1 224 ? -23.172 46.219 13.648 1 89.31 224 ASN B CA 1
ATOM 8659 C C . ASN B 1 224 ? -22.234 47.156 14.406 1 89.31 224 ASN B C 1
ATOM 8661 O O . ASN B 1 224 ? -22.594 47.688 15.453 1 89.31 224 ASN B O 1
ATOM 8665 N N . PHE B 1 225 ? -21.109 47.375 13.836 1 89.44 225 PHE B N 1
ATOM 8666 C CA . PHE B 1 225 ? -20.062 48.125 14.5 1 89.44 225 PHE B CA 1
ATOM 8667 C C . PHE B 1 225 ? -20.422 49.625 14.555 1 89.44 225 PHE B C 1
ATOM 8669 O O . PHE B 1 225 ? -19.875 50.375 15.367 1 89.44 225 PHE B O 1
ATOM 8676 N N . HIS B 1 226 ? -21.391 50.094 13.75 1 87.25 226 HIS B N 1
ATOM 8677 C CA . HIS B 1 226 ? -21.766 51.5 13.719 1 87.25 226 HIS B CA 1
ATOM 8678 C C . HIS B 1 226 ? -22.516 51.906 14.992 1 87.25 226 HIS B C 1
ATOM 8680 O O . HIS B 1 226 ? -22.484 53.062 15.398 1 87.25 226 HIS B O 1
ATOM 8686 N N . GLU B 1 227 ? -23.094 51.031 15.633 1 85.94 227 GLU B N 1
ATOM 8687 C CA . GLU B 1 227 ? -23.922 51.312 16.812 1 85.94 227 GLU B CA 1
ATOM 8688 C C . GLU B 1 227 ? -23.141 51.062 18.094 1 85.94 227 GLU B C 1
ATOM 8690 O O . GLU B 1 227 ? -23.641 51.312 19.188 1 85.94 227 GLU B O 1
ATOM 8695 N N . MET B 1 228 ? -21.922 50.719 17.984 1 87 228 MET B N 1
ATOM 8696 C CA . MET B 1 228 ? -21.156 50.344 19.156 1 87 228 MET B CA 1
ATOM 8697 C C . MET B 1 228 ? -20.516 51.594 19.797 1 87 228 MET B C 1
ATOM 8699 O O . MET B 1 228 ? -20.109 52.5 19.078 1 87 228 MET B O 1
ATOM 8703 N N . SER B 1 229 ? -20.531 51.594 21.078 1 86.31 229 SER B N 1
ATOM 8704 C CA . SER B 1 229 ? -19.828 52.656 21.781 1 86.31 229 SER B CA 1
ATOM 8705 C C . SER B 1 229 ? -18.328 52.562 21.547 1 86.31 229 SER B C 1
ATOM 8707 O O . SER B 1 229 ? -17.797 51.531 21.172 1 86.31 229 SER B O 1
ATOM 8709 N N . MET B 1 230 ? -17.703 53.656 21.672 1 85.12 230 MET B N 1
ATOM 8710 C CA . MET B 1 230 ? -16.266 53.719 21.438 1 85.12 230 MET B CA 1
ATOM 8711 C C . MET B 1 230 ? -15.516 52.781 22.375 1 85.12 230 MET B C 1
ATOM 8713 O O . MET B 1 230 ? -14.516 52.188 22 1 85.12 230 MET B O 1
ATOM 8717 N N . GLU B 1 231 ? -16.016 52.688 23.547 1 82.25 231 GLU B N 1
ATOM 8718 C CA . GLU B 1 231 ? -15.406 51.781 24.516 1 82.25 231 GLU B CA 1
ATOM 8719 C C . GLU B 1 231 ? -15.539 50.312 24.094 1 82.25 231 GLU B C 1
ATOM 8721 O O . GLU B 1 231 ? -14.57 49.562 24.141 1 82.25 231 GLU B O 1
ATOM 8726 N N . SER B 1 232 ? -16.641 50.031 23.641 1 86.25 232 SER B N 1
ATOM 8727 C CA . SER B 1 232 ? -16.906 48.688 23.188 1 86.25 232 SER B CA 1
ATOM 8728 C C . SER B 1 232 ? -16.125 48.344 21.922 1 86.25 232 SER B C 1
ATOM 8730 O O . SER B 1 232 ? -15.719 47.219 21.719 1 86.25 232 SER B O 1
ATOM 8732 N N . LEU B 1 233 ? -16.016 49.312 21.125 1 87.75 233 LEU B N 1
ATOM 8733 C CA . LEU B 1 233 ? -15.281 49.156 19.875 1 87.75 233 LEU B CA 1
ATOM 8734 C C . LEU B 1 233 ? -13.805 48.875 20.156 1 87.75 233 LEU B C 1
ATOM 8736 O O . LEU B 1 233 ? -13.195 48 19.531 1 87.75 233 LEU B O 1
ATOM 8740 N N . ASN B 1 234 ? -13.281 49.656 21.047 1 82.06 234 ASN B N 1
ATOM 8741 C CA . ASN B 1 234 ? -11.883 49.469 21.422 1 82.06 234 ASN B CA 1
ATOM 8742 C C . ASN B 1 234 ? -11.641 48.125 22.062 1 82.06 234 ASN B C 1
ATOM 8744 O O . ASN B 1 234 ? -10.617 47.469 21.812 1 82.06 234 ASN B O 1
ATOM 8748 N N . ASP B 1 235 ? -12.539 47.75 22.812 1 82.5 235 ASP B N 1
ATOM 8749 C CA . ASP B 1 235 ? -12.445 46.438 23.453 1 82.5 235 ASP B CA 1
ATOM 8750 C C . ASP B 1 235 ? -12.484 45.312 22.422 1 82.5 235 ASP B C 1
ATOM 8752 O O . ASP B 1 235 ? -11.758 44.312 22.531 1 82.5 235 ASP B O 1
ATOM 8756 N N . PHE B 1 236 ? -13.266 45.531 21.5 1 85.75 236 PHE B N 1
ATOM 8757 C CA . PHE B 1 236 ? -13.398 44.531 20.438 1 85.75 236 PHE B CA 1
ATOM 8758 C C . PHE B 1 236 ? -12.125 44.438 19.609 1 85.75 236 PHE B C 1
ATOM 8760 O O . PHE B 1 236 ? -11.648 43.344 19.297 1 85.75 236 PHE B O 1
ATOM 8767 N N . CYS B 1 237 ? -11.625 45.5 19.266 1 83.5 237 CYS B N 1
ATOM 8768 C CA . CYS B 1 237 ? -10.406 45.531 18.469 1 83.5 237 CYS B CA 1
ATOM 8769 C C . CYS B 1 237 ? -9.258 44.844 19.203 1 83.5 237 CYS B C 1
ATOM 8771 O O . CYS B 1 237 ? -8.469 44.125 18.578 1 83.5 237 CYS B O 1
ATOM 8773 N N . ASN B 1 238 ? -9.219 45.094 20.453 1 75.62 238 ASN B N 1
ATOM 8774 C CA . ASN B 1 238 ? -8.18 44.438 21.25 1 75.62 238 ASN B CA 1
ATOM 8775 C C . ASN B 1 238 ? -8.359 42.906 21.281 1 75.62 238 ASN B C 1
ATOM 8777 O O . ASN B 1 238 ? -7.379 42.188 21.234 1 75.62 238 ASN B O 1
ATOM 8781 N N . ARG B 1 239 ? -9.539 42.594 21.219 1 76.44 239 ARG B N 1
ATOM 8782 C CA . ARG B 1 239 ? -9.852 41.188 21.297 1 76.44 239 ARG B CA 1
ATOM 8783 C C . ARG B 1 239 ? -9.492 40.469 20 1 76.44 239 ARG B C 1
ATOM 8785 O O . ARG B 1 239 ? -9.188 39.281 20 1 76.44 239 ARG B O 1
ATOM 8792 N N . ILE B 1 240 ? -9.594 41.188 19 1 81.38 240 ILE B N 1
ATOM 8793 C CA . ILE B 1 240 ? -9.352 40.531 17.719 1 81.38 240 ILE B CA 1
ATOM 8794 C C . ILE B 1 240 ? -7.953 40.906 17.203 1 81.38 240 ILE B C 1
ATOM 8796 O O . ILE B 1 240 ? -7.609 40.594 16.062 1 81.38 240 ILE B O 1
ATOM 8800 N N . HIS B 1 241 ? -7.125 41.594 18.016 1 73.81 241 HIS B N 1
ATOM 8801 C CA . HIS B 1 241 ? -5.734 41.938 17.734 1 73.81 241 HIS B CA 1
ATOM 8802 C C . HIS B 1 241 ? -5.629 42.875 16.547 1 73.81 241 HIS B C 1
ATOM 8804 O O . HIS B 1 241 ? -4.816 42.688 15.648 1 73.81 241 HIS B O 1
ATOM 8810 N N . GLU B 1 242 ? -6.566 43.781 16.422 1 76.25 242 GLU B N 1
ATOM 8811 C CA . GLU B 1 242 ? -6.516 44.844 15.406 1 76.25 242 GLU B CA 1
ATOM 8812 C C . GLU B 1 242 ? -6.086 46.188 16.016 1 76.25 242 GLU B C 1
ATOM 8814 O O . GLU B 1 242 ? -6.555 46.562 17.094 1 76.25 242 GLU B O 1
ATOM 8819 N N . SER B 1 243 ? -4.738 46.656 15.781 1 60.94 243 SER B N 1
ATOM 8820 C CA . SER B 1 243 ? -4.16 47.875 16.344 1 60.94 243 SER B CA 1
ATOM 8821 C C . SER B 1 243 ? -5.09 49.062 16.172 1 60.94 243 SER B C 1
ATOM 8823 O O . SER B 1 243 ? -5.617 49.281 15.07 1 60.94 243 SER B O 1
ATOM 8825 N N . SER B 1 244 ? -5.684 49.531 17.234 1 53.72 244 SER B N 1
ATOM 8826 C CA . SER B 1 244 ? -6.438 50.781 17.234 1 53.72 244 SER B CA 1
ATOM 8827 C C . SER B 1 244 ? -5.543 51.969 16.875 1 53.72 244 SER B C 1
ATOM 8829 O O . SER B 1 244 ? -5.938 53.125 17.062 1 53.72 244 SER B O 1
ATOM 8831 N N . SER B 1 245 ? -4.312 51.781 16.609 1 48.41 245 SER B N 1
ATOM 8832 C CA . SER B 1 245 ? -3.531 53 16.609 1 48.41 245 SER B CA 1
ATOM 8833 C C . SER B 1 245 ? -4.23 54.094 15.812 1 48.41 245 SER B C 1
ATOM 8835 O O . SER B 1 245 ? -3.898 55.281 15.961 1 48.41 245 SER B O 1
ATOM 8837 N N . HIS B 1 246 ? -4.473 53.844 14.531 1 43.66 246 HIS B N 1
ATOM 8838 C CA . HIS B 1 246 ? -4.918 55.062 13.852 1 43.66 246 HIS B CA 1
ATOM 8839 C C . HIS B 1 246 ? -6.297 55.5 14.336 1 43.66 246 HIS B C 1
ATOM 8841 O O . HIS B 1 246 ? -7.312 54.969 13.875 1 43.66 246 HIS B O 1
ATOM 8847 N N . ILE B 1 247 ? -6.297 55.719 15.453 1 42.38 247 ILE B N 1
ATOM 8848 C CA . ILE B 1 247 ? -7.398 56.344 16.156 1 42.38 247 ILE B CA 1
ATOM 8849 C C . ILE B 1 247 ? -7.949 57.5 15.32 1 42.38 247 ILE B C 1
ATOM 8851 O O . ILE B 1 247 ? -8.531 58.438 15.859 1 42.38 247 ILE B O 1
ATOM 8855 N N . THR B 1 248 ? -7.387 57.719 14.219 1 46.06 248 THR B N 1
ATOM 8856 C CA . THR B 1 248 ? -8.094 58.906 13.766 1 46.06 248 THR B CA 1
ATOM 8857 C C . THR B 1 248 ? -9.594 58.75 13.969 1 46.06 248 THR B C 1
ATOM 8859 O O . THR B 1 248 ? -10.188 59.438 14.812 1 46.06 248 THR B O 1
ATOM 8862 N N . ALA B 1 249 ? -10.359 59.062 12.773 1 57.22 249 ALA B N 1
ATOM 8863 C CA . ALA B 1 249 ? -11.789 59.344 12.789 1 57.22 249 ALA B CA 1
ATOM 8864 C C . ALA B 1 249 ? -12.609 58.062 12.992 1 57.22 249 ALA B C 1
ATOM 8866 O O . ALA B 1 249 ? -12.414 57.094 12.281 1 57.22 249 ALA B O 1
ATOM 8867 N N . SER B 1 250 ? -13.18 57.844 14.227 1 68.38 250 SER B N 1
ATOM 8868 C CA . SER B 1 250 ? -14.133 56.875 14.734 1 68.38 250 SER B CA 1
ATOM 8869 C C . SER B 1 250 ? -14.945 56.25 13.602 1 68.38 250 SER B C 1
ATOM 8871 O O . SER B 1 250 ? -15.172 55.031 13.586 1 68.38 250 SER B O 1
ATOM 8873 N N . LYS B 1 251 ? -15.156 57.031 12.555 1 76.19 251 LYS B N 1
ATOM 8874 C CA . LYS B 1 251 ? -16.016 56.562 11.477 1 76.19 251 LYS B CA 1
ATOM 8875 C C . LYS B 1 251 ? -15.258 55.594 10.547 1 76.19 251 LYS B C 1
ATOM 8877 O O . LYS B 1 251 ? -15.789 54.562 10.133 1 76.19 251 LYS B O 1
ATOM 8882 N N . ASP B 1 252 ? -13.992 55.969 10.391 1 79.62 252 ASP B N 1
ATOM 8883 C CA . ASP B 1 252 ? -13.188 55.188 9.477 1 79.62 252 ASP B CA 1
ATOM 8884 C C . ASP B 1 252 ? -12.883 53.812 10.055 1 79.62 252 ASP B C 1
ATOM 8886 O O . ASP B 1 252 ? -12.883 52.812 9.32 1 79.62 252 ASP B O 1
ATOM 8890 N N . GLN B 1 253 ? -12.727 53.719 11.258 1 84.25 253 GLN B N 1
ATOM 8891 C CA . GLN B 1 253 ? -12.445 52.469 11.922 1 84.25 253 GLN B CA 1
ATOM 8892 C C . GLN B 1 253 ? -13.664 51.531 11.891 1 84.25 253 GLN B C 1
ATOM 8894 O O . GLN B 1 253 ? -13.539 50.344 11.68 1 84.25 253 GLN B O 1
ATOM 8899 N N . ARG B 1 254 ? -14.789 52.188 12.07 1 88.31 254 ARG B N 1
ATOM 8900 C CA . ARG B 1 254 ? -16.031 51.438 12.039 1 88.31 254 ARG B CA 1
ATOM 8901 C C . ARG B 1 254 ? -16.281 50.844 10.648 1 88.31 254 ARG B C 1
ATOM 8903 O O . ARG B 1 254 ? -16.703 49.719 10.508 1 88.31 254 ARG B O 1
ATOM 8910 N N . GLU B 1 255 ? -15.992 51.656 9.688 1 89.06 255 GLU B N 1
ATOM 8911 C CA . GLU B 1 255 ? -16.172 51.188 8.312 1 89.06 255 GLU B CA 1
ATOM 8912 C C . GLU B 1 255 ? -15.188 50.062 7.961 1 89.06 255 GLU B C 1
ATOM 8914 O O . GLU B 1 255 ? -15.539 49.125 7.27 1 89.06 255 GLU B O 1
ATOM 8919 N N . ARG B 1 256 ? -14.047 50.219 8.438 1 89.12 256 ARG B N 1
ATOM 8920 C CA . ARG B 1 256 ? -13.023 49.188 8.195 1 89.12 256 ARG B CA 1
ATOM 8921 C C . ARG B 1 256 ? -13.406 47.875 8.828 1 89.12 256 ARG B C 1
ATOM 8923 O O . ARG B 1 256 ? -13.273 46.812 8.195 1 89.12 256 ARG B O 1
ATOM 8930 N N . LEU B 1 257 ? -13.883 47.906 10.031 1 90.75 257 LEU B N 1
ATOM 8931 C CA . LEU B 1 257 ? -14.273 46.688 10.727 1 90.75 257 LEU B CA 1
ATOM 8932 C C . LEU B 1 257 ? -15.461 46 10.039 1 90.75 257 LEU B C 1
ATOM 8934 O O . LEU B 1 257 ? -15.539 44.781 9.961 1 90.75 257 LEU B O 1
ATOM 8938 N N . GLN B 1 258 ? -16.359 46.875 9.547 1 90.06 258 GLN B N 1
ATOM 8939 C CA . GLN B 1 258 ? -17.5 46.344 8.82 1 90.06 258 GLN B CA 1
ATOM 8940 C C . GLN B 1 258 ? -17.062 45.625 7.543 1 90.06 258 GLN B C 1
ATOM 8942 O O . GLN B 1 258 ? -17.594 44.562 7.195 1 90.06 258 GLN B O 1
ATOM 8947 N N . LYS B 1 259 ? -16.109 46.188 6.957 1 90.12 259 LYS B N 1
ATOM 8948 C CA . LYS B 1 259 ? -15.57 45.562 5.742 1 90.12 259 LYS B CA 1
ATOM 8949 C C . LYS B 1 259 ? -14.859 44.25 6.051 1 90.12 259 LYS B C 1
ATOM 8951 O O . LYS B 1 259 ? -15.008 43.281 5.32 1 90.12 259 LYS B O 1
ATOM 8956 N N . LEU B 1 260 ? -14.117 44.281 7.121 1 91.56 260 LEU B N 1
ATOM 8957 C CA . LEU B 1 260 ? -13.383 43.094 7.516 1 91.56 260 LEU B CA 1
ATOM 8958 C C . LEU B 1 260 ? -14.336 41.969 7.895 1 91.56 260 LEU B C 1
ATOM 8960 O O . LEU B 1 260 ? -14.039 40.781 7.656 1 91.56 260 LEU B O 1
ATOM 8964 N N . GLN B 1 261 ? -15.406 42.312 8.492 1 92.69 261 GLN B N 1
ATOM 8965 C CA . GLN B 1 261 ? -16.406 41.312 8.883 1 92.69 261 GLN B CA 1
ATOM 8966 C C . GLN B 1 261 ? -16.984 40.594 7.656 1 92.69 261 GLN B C 1
ATOM 8968 O O . GLN B 1 261 ? -17.391 39.438 7.73 1 92.69 261 GLN B O 1
ATOM 8973 N N . LYS B 1 262 ? -16.922 41.25 6.531 1 93.06 262 LYS B N 1
ATOM 8974 C CA . LYS B 1 262 ? -17.469 40.719 5.297 1 93.06 262 LYS B CA 1
ATOM 8975 C C . LYS B 1 262 ? -16.391 39.969 4.5 1 93.06 262 LYS B C 1
ATOM 8977 O O . LYS B 1 262 ? -16.719 39.219 3.568 1 93.06 262 LYS B O 1
ATOM 8982 N N . THR B 1 263 ? -15.18 40.188 4.926 1 94.25 263 THR B N 1
ATOM 8983 C CA . THR B 1 263 ? -14.07 39.531 4.219 1 94.25 263 THR B CA 1
ATOM 8984 C C . THR B 1 263 ? -13.75 38.188 4.836 1 94.25 263 THR B C 1
ATOM 8986 O O . THR B 1 263 ? -13.258 38.094 5.969 1 94.25 263 THR B O 1
ATOM 8989 N N . TRP B 1 264 ? -14.031 37.094 4.148 1 95.94 264 TRP B N 1
ATOM 8990 C CA . TRP B 1 264 ? -13.75 35.75 4.629 1 95.94 264 TRP B CA 1
ATOM 8991 C C . TRP B 1 264 ? -12.523 35.188 3.936 1 95.94 264 TRP B C 1
ATOM 8993 O O . TRP B 1 264 ? -12.398 35.25 2.711 1 95.94 264 TRP B O 1
ATOM 9003 N N . ILE B 1 265 ? -11.672 34.625 4.664 1 96.25 265 ILE B N 1
ATOM 9004 C CA . ILE B 1 265 ? -10.383 34.188 4.148 1 96.25 265 ILE B CA 1
ATOM 9005 C C . ILE B 1 265 ? -10.438 32.688 3.848 1 96.25 265 ILE B C 1
ATOM 9007 O O . ILE B 1 265 ? -10.891 31.891 4.676 1 96.25 265 ILE B O 1
ATOM 9011 N N . LEU B 1 266 ? -9.906 32.25 2.67 1 96.31 266 LEU B N 1
ATOM 9012 C CA . LEU B 1 266 ? -9.867 30.875 2.221 1 96.31 266 LEU B CA 1
ATOM 9013 C C . LEU B 1 266 ? -8.453 30.312 2.303 1 96.31 266 LEU B C 1
ATOM 9015 O O . LEU B 1 266 ? -7.484 31 1.99 1 96.31 266 LEU B O 1
ATOM 9019 N N . LYS B 1 267 ? -8.383 29.078 2.703 1 97.38 267 LYS B N 1
ATOM 9020 C CA . LYS B 1 267 ? -7.172 28.25 2.66 1 97.38 267 LYS B CA 1
ATOM 9021 C C . LYS B 1 267 ? -7.305 27.141 1.63 1 97.38 267 LYS B C 1
ATOM 9023 O O . LYS B 1 267 ? -8.367 26.531 1.494 1 97.38 267 LYS B O 1
ATOM 9028 N N . MET B 1 268 ? -6.246 26.922 0.879 1 97.12 268 MET B N 1
ATOM 9029 C CA . MET B 1 268 ? -6.188 25.844 -0.103 1 97.12 268 MET B CA 1
ATOM 9030 C C . MET B 1 268 ? -5.191 24.766 0.323 1 97.12 268 MET B C 1
ATOM 9032 O O . MET B 1 268 ? -4.121 25.078 0.851 1 97.12 268 MET B O 1
ATOM 9036 N N . TRP B 1 269 ? -5.582 23.516 0.125 1 97.31 269 TRP B N 1
ATOM 9037 C CA . TRP B 1 269 ? -4.727 22.375 0.403 1 97.31 269 TRP B CA 1
ATOM 9038 C C . TRP B 1 269 ? -4.672 21.438 -0.796 1 97.31 269 TRP B C 1
ATOM 9040 O O . TRP B 1 269 ? -5.652 21.297 -1.534 1 97.31 269 TRP B O 1
ATOM 9050 N N . HIS B 1 270 ? -3.533 20.844 -0.999 1 94.31 270 HIS B N 1
ATOM 9051 C CA . HIS B 1 270 ? -3.33 19.938 -2.131 1 94.31 270 HIS B CA 1
ATOM 9052 C C . HIS B 1 270 ? -2.518 18.719 -1.727 1 94.31 270 HIS B C 1
ATOM 9054 O O . HIS B 1 270 ? -1.654 18.797 -0.851 1 94.31 270 HIS B O 1
ATOM 9060 N N . ASP B 1 271 ? -2.887 17.484 -2.324 1 92.56 271 ASP B N 1
ATOM 9061 C CA . ASP B 1 271 ? -2.078 16.281 -2.17 1 92.56 271 ASP B CA 1
ATOM 9062 C C . ASP B 1 271 ? -2.283 15.328 -3.346 1 92.56 271 ASP B C 1
ATOM 9064 O O . ASP B 1 271 ? -3.209 15.508 -4.141 1 92.56 271 ASP B O 1
ATOM 9068 N N . HIS B 1 272 ? -1.307 14.406 -3.465 1 89.81 272 HIS B N 1
ATOM 9069 C CA . HIS B 1 272 ? -1.36 13.336 -4.453 1 89.81 272 HIS B CA 1
ATOM 9070 C C . HIS B 1 272 ? -1.396 11.969 -3.785 1 89.81 272 HIS B C 1
ATOM 9072 O O . HIS B 1 272 ? -0.785 11.773 -2.732 1 89.81 272 HIS B O 1
ATOM 9078 N N . SER B 1 273 ? -2.154 11.062 -4.43 1 85.75 273 SER B N 1
ATOM 9079 C CA . SER B 1 273 ? -2.129 9.695 -3.922 1 85.75 273 SER B CA 1
ATOM 9080 C C . SER B 1 273 ? -2.377 8.68 -5.035 1 85.75 273 SER B C 1
ATOM 9082 O O . SER B 1 273 ? -3.043 8.992 -6.023 1 85.75 273 SER B O 1
ATOM 9084 N N . ASP B 1 274 ? -1.787 7.586 -4.801 1 85.38 274 ASP B N 1
ATOM 9085 C CA . ASP B 1 274 ? -2.049 6.457 -5.691 1 85.38 274 ASP B CA 1
ATOM 9086 C C . ASP B 1 274 ? -3.363 5.77 -5.332 1 85.38 274 ASP B C 1
ATOM 9088 O O . ASP B 1 274 ? -3.57 5.375 -4.184 1 85.38 274 ASP B O 1
ATOM 9092 N N . ILE B 1 275 ? -4.227 5.711 -6.258 1 84 275 ILE B N 1
ATOM 9093 C CA . ILE B 1 275 ? -5.488 4.988 -6.121 1 84 275 ILE B CA 1
ATOM 9094 C C . ILE B 1 275 ? -5.621 3.965 -7.246 1 84 275 ILE B C 1
ATOM 9096 O O . ILE B 1 275 ? -5.652 4.332 -8.422 1 84 275 ILE B O 1
ATOM 9100 N N . LEU B 1 276 ? -5.723 2.652 -6.871 1 80.19 276 LEU B N 1
ATOM 9101 C CA . LEU B 1 276 ? -5.934 1.564 -7.82 1 80.19 276 LEU B CA 1
ATOM 9102 C C . LEU B 1 276 ? -4.902 1.61 -8.945 1 80.19 276 LEU B C 1
ATOM 9104 O O . LEU B 1 276 ? -5.262 1.581 -10.125 1 80.19 276 LEU B O 1
ATOM 9108 N N . ASN B 1 277 ? -3.672 1.909 -8.641 1 75.69 277 ASN B N 1
ATOM 9109 C CA . ASN B 1 277 ? -2.516 1.807 -9.523 1 75.69 277 ASN B CA 1
ATOM 9110 C C . ASN B 1 277 ? -2.361 3.051 -10.391 1 75.69 277 ASN B C 1
ATOM 9112 O O . ASN B 1 277 ? -1.6 3.047 -11.359 1 75.69 277 ASN B O 1
ATOM 9116 N N . HIS B 1 278 ? -3.191 4.113 -10.148 1 84.06 278 HIS B N 1
ATOM 9117 C CA . HIS B 1 278 ? -3.066 5.406 -10.812 1 84.06 278 HIS B CA 1
ATOM 9118 C C . HIS B 1 278 ? -2.934 6.535 -9.797 1 84.06 278 HIS B C 1
ATOM 9120 O O . HIS B 1 278 ? -3.385 6.402 -8.656 1 84.06 278 HIS B O 1
ATOM 9126 N N . SER B 1 279 ? -2.338 7.578 -10.234 1 88.31 279 SER B N 1
ATOM 9127 C CA . SER B 1 279 ? -2.137 8.719 -9.336 1 88.31 279 SER B CA 1
ATOM 9128 C C . SER B 1 279 ? -3.229 9.766 -9.523 1 88.31 279 SER B C 1
ATOM 9130 O O . SER B 1 279 ? -3.637 10.055 -10.656 1 88.31 279 SER B O 1
ATOM 9132 N N . TYR B 1 280 ? -3.742 10.266 -8.453 1 92.06 280 TYR B N 1
ATOM 9133 C CA . TYR B 1 280 ? -4.797 11.273 -8.469 1 92.06 280 TYR B CA 1
ATOM 9134 C C . TYR B 1 280 ? -4.402 12.484 -7.625 1 92.06 280 TYR B C 1
ATOM 9136 O O . TYR B 1 280 ? -3.646 12.359 -6.66 1 92.06 280 TYR B O 1
ATOM 9144 N N . VAL B 1 281 ? -4.906 13.617 -8 1 94.12 281 VAL B N 1
ATOM 9145 C CA . VAL B 1 281 ? -4.707 14.852 -7.262 1 94.12 281 VAL B CA 1
ATOM 9146 C C . VAL B 1 281 ? -6.008 15.266 -6.578 1 94.12 281 VAL B C 1
ATOM 9148 O O . VAL B 1 281 ? -7.094 15.047 -7.117 1 94.12 281 VAL B O 1
ATOM 9151 N N . SER B 1 282 ? -5.891 15.805 -5.383 1 95.88 282 SER B N 1
ATOM 9152 C CA . SER B 1 282 ? -7.023 16.344 -4.637 1 95.88 282 SER B CA 1
ATOM 9153 C C . SER B 1 282 ? -6.727 17.734 -4.117 1 95.88 282 SER B C 1
ATOM 9155 O O . SER B 1 282 ? -5.715 17.969 -3.447 1 95.88 282 SER B O 1
ATOM 9157 N N . PHE B 1 283 ? -7.551 18.703 -4.535 1 97.38 283 PHE B N 1
ATOM 9158 C CA . PHE B 1 283 ? -7.559 20.031 -3.943 1 97.38 283 PHE B CA 1
ATOM 9159 C C . PHE B 1 283 ? -8.734 20.203 -2.99 1 97.38 283 PHE B C 1
ATOM 9161 O O . PHE B 1 283 ? -9.859 19.812 -3.314 1 97.38 283 PHE B O 1
ATOM 9168 N N . MET B 1 284 ? -8.461 20.734 -1.839 1 97 284 MET B N 1
ATOM 9169 C CA . MET B 1 284 ? -9.516 21.047 -0.875 1 97 284 MET B CA 1
ATOM 9170 C C . MET B 1 284 ? -9.391 22.469 -0.365 1 97 284 MET B C 1
ATOM 9172 O O . MET B 1 284 ? -8.32 23.078 -0.451 1 97 284 MET B O 1
ATOM 9176 N N . THR B 1 285 ? -10.484 22.984 0.049 1 97.31 285 THR B N 1
ATOM 9177 C CA . THR B 1 285 ? -10.5 24.344 0.567 1 97.31 285 THR B CA 1
ATOM 9178 C C . THR B 1 285 ? -11.383 24.438 1.812 1 97.31 285 THR B C 1
ATOM 9180 O O . THR B 1 285 ? -12.242 23.594 2.035 1 97.31 285 THR B O 1
ATOM 9183 N N . CYS B 1 286 ? -11.07 25.391 2.68 1 96.81 286 CYS B N 1
ATOM 9184 C CA . CYS B 1 286 ? -11.898 25.734 3.832 1 96.81 286 CYS B CA 1
ATOM 9185 C C . CYS B 1 286 ? -11.719 27.203 4.215 1 96.81 286 CYS B C 1
ATOM 9187 O O . CYS B 1 286 ? -10.773 27.844 3.77 1 96.81 286 CYS B O 1
ATOM 9189 N N . PHE B 1 287 ? -12.664 27.719 4.91 1 97.44 287 PHE B N 1
ATOM 9190 C CA . PHE B 1 287 ? -12.492 29.031 5.516 1 97.44 287 PHE B CA 1
ATOM 9191 C C . PHE B 1 287 ? -11.562 28.953 6.727 1 97.44 287 PHE B C 1
ATOM 9193 O O . PHE B 1 287 ? -11.5 27.922 7.395 1 97.44 287 PHE B O 1
ATOM 9200 N N . LEU B 1 288 ? -10.852 30.016 6.957 1 97.19 288 LEU B N 1
ATOM 9201 C CA . LEU B 1 288 ? -10.047 30.141 8.172 1 97.19 288 LEU B CA 1
ATOM 9202 C C . LEU B 1 288 ? -10.836 30.844 9.273 1 97.19 288 LEU B C 1
ATOM 9204 O O . LEU B 1 288 ? -11.562 31.797 9.008 1 97.19 288 LEU B O 1
ATOM 9208 N N . TYR B 1 289 ? -10.672 30.344 10.406 1 96.81 289 TYR B N 1
ATOM 9209 C CA . TYR B 1 289 ? -11.344 30.953 11.547 1 96.81 289 TYR B CA 1
ATOM 9210 C C . TYR B 1 289 ? -10.742 32.312 11.867 1 96.81 289 TYR B C 1
ATOM 9212 O O . TYR B 1 289 ? -9.523 32.438 12.039 1 96.81 289 TYR B O 1
ATOM 9220 N N . ASP B 1 290 ? -11.523 33.25 11.914 1 95.12 290 ASP B N 1
ATOM 9221 C CA . ASP B 1 290 ? -11.219 34.625 12.32 1 95.12 290 ASP B CA 1
ATOM 9222 C C . ASP B 1 290 ? -12.305 35.156 13.258 1 95.12 290 ASP B C 1
ATOM 9224 O O . ASP B 1 290 ? -13.484 35.188 12.898 1 95.12 290 ASP B O 1
ATOM 9228 N N . PRO B 1 291 ? -11.898 35.625 14.398 1 92.75 291 PRO B N 1
ATOM 9229 C CA . PRO B 1 291 ? -12.891 36.094 15.367 1 92.75 291 PRO B CA 1
ATOM 9230 C C . PRO B 1 291 ? -13.703 37.281 14.875 1 92.75 291 PRO B C 1
ATOM 9232 O O . PRO B 1 291 ? -14.75 37.594 15.438 1 92.75 291 PRO B O 1
ATOM 9235 N N . ILE B 1 292 ? -13.227 37.969 13.906 1 93.69 292 ILE B N 1
ATOM 9236 C CA . ILE B 1 292 ? -13.992 39.094 13.367 1 93.69 292 ILE B CA 1
ATOM 9237 C C . ILE B 1 292 ? -15.18 38.562 12.562 1 93.69 292 ILE B C 1
ATOM 9239 O O . ILE B 1 292 ? -16.219 39.219 12.469 1 93.69 292 ILE B O 1
ATOM 9243 N N . ASN B 1 293 ? -15.047 37.406 12 1 95.19 293 ASN B N 1
ATOM 9244 C CA . ASN B 1 293 ? -16.078 36.812 11.156 1 95.19 293 ASN B CA 1
ATOM 9245 C C . ASN B 1 293 ? -16.953 35.812 11.938 1 95.19 293 ASN B C 1
ATOM 9247 O O . ASN B 1 293 ? -18.109 35.594 11.594 1 95.19 293 ASN B O 1
ATOM 9251 N N . PHE B 1 294 ? -16.359 35.219 12.922 1 95.81 294 PHE B N 1
ATOM 9252 C CA . PHE B 1 294 ? -17.016 34.094 13.586 1 95.81 294 PHE B CA 1
ATOM 9253 C C . PHE B 1 294 ? -16.984 34.25 15.102 1 95.81 294 PHE B C 1
ATOM 9255 O O . PHE B 1 294 ? -16.062 34.875 15.641 1 95.81 294 PHE B O 1
ATOM 9262 N N . LEU B 1 295 ? -17.922 33.562 15.719 1 93.75 295 LEU B N 1
ATOM 9263 C CA . LEU B 1 295 ? -18.031 33.625 17.172 1 93.75 295 LEU B CA 1
ATOM 9264 C C . LEU B 1 295 ? -16.953 32.781 17.844 1 93.75 295 LEU B C 1
ATOM 9266 O O . LEU B 1 295 ? -16.453 31.828 17.25 1 93.75 295 LEU B O 1
ATOM 9270 N N . LYS B 1 296 ? -16.547 33.219 19.016 1 91.5 296 LYS B N 1
ATOM 9271 C CA . LYS B 1 296 ? -15.742 32.344 19.875 1 91.5 296 LYS B CA 1
ATOM 9272 C C . LYS B 1 296 ? -16.594 31.266 20.531 1 91.5 296 LYS B C 1
ATOM 9274 O O . LYS B 1 296 ? -17.828 31.375 20.562 1 91.5 296 LYS B O 1
ATOM 9279 N N . ASP B 1 297 ? -15.992 30.312 21.016 1 90.69 297 ASP B N 1
ATOM 9280 C CA . ASP B 1 297 ? -16.719 29.203 21.641 1 90.69 297 ASP B CA 1
ATOM 9281 C C . ASP B 1 297 ? -17.625 29.703 22.766 1 90.69 297 ASP B C 1
ATOM 9283 O O . ASP B 1 297 ? -18.781 29.281 22.875 1 90.69 297 ASP B O 1
ATOM 9287 N N . GLN B 1 298 ? -17.078 30.609 23.578 1 87.31 298 GLN B N 1
ATOM 9288 C CA . GLN B 1 298 ? -17.828 31.141 24.719 1 87.31 298 GLN B CA 1
ATOM 9289 C C . GLN B 1 298 ? -19.031 31.953 24.25 1 87.31 298 GLN B C 1
ATOM 9291 O O . GLN B 1 298 ? -20.125 31.844 24.812 1 87.31 298 GLN B O 1
ATOM 9296 N N . GLU B 1 299 ? -18.844 32.75 23.25 1 89.94 299 GLU B N 1
ATOM 9297 C CA . GLU B 1 299 ? -19.938 33.562 22.688 1 89.94 299 GLU B CA 1
ATOM 9298 C C . GLU B 1 299 ? -21.016 32.688 22.094 1 89.94 299 GLU B C 1
ATOM 9300 O O . GLU B 1 299 ? -22.203 32.969 22.203 1 89.94 299 GLU B O 1
ATOM 9305 N N . PHE B 1 300 ? -20.578 31.703 21.422 1 92.44 300 PHE B N 1
ATOM 9306 C CA . PHE B 1 300 ? -21.516 30.75 20.828 1 92.44 300 PHE B CA 1
ATOM 9307 C C . PHE B 1 300 ? -22.406 30.125 21.906 1 92.44 300 PHE B C 1
ATOM 9309 O O . PHE B 1 300 ? -23.625 30.016 21.719 1 92.44 300 PHE B O 1
ATOM 9316 N N . ARG B 1 301 ? -21.828 29.75 22.984 1 89.56 301 ARG B N 1
ATOM 9317 C CA . ARG B 1 301 ? -22.562 29.156 24.078 1 89.56 301 ARG B CA 1
ATOM 9318 C C . ARG B 1 301 ? -23.562 30.141 24.688 1 89.56 301 ARG B C 1
ATOM 9320 O O . ARG B 1 301 ? -24.656 29.766 25.109 1 89.56 301 ARG B O 1
ATOM 9327 N N . GLU B 1 302 ? -23.219 31.297 24.766 1 89.06 302 GLU B N 1
ATOM 9328 C CA . GLU B 1 302 ? -24.062 32.344 25.328 1 89.06 302 GLU B CA 1
ATOM 9329 C C . GLU B 1 302 ? -25.25 32.625 24.406 1 89.06 302 GLU B C 1
ATOM 9331 O O . GLU B 1 302 ? -26.375 32.844 24.875 1 89.06 302 GLU B O 1
ATOM 9336 N N . GLN B 1 303 ? -24.969 32.562 23.141 1 89.94 303 GLN B N 1
ATOM 9337 C CA . GLN B 1 303 ? -26.016 32.875 22.172 1 89.94 303 GLN B CA 1
ATOM 9338 C C . GLN B 1 303 ? -26.922 31.672 21.953 1 89.94 303 GLN B C 1
ATOM 9340 O O . GLN B 1 303 ? -28.094 31.828 21.609 1 89.94 303 GLN B O 1
ATOM 9345 N N . HIS B 1 304 ? -26.281 30.594 21.984 1 89.56 304 HIS B N 1
ATOM 9346 C CA . HIS B 1 304 ? -27.047 29.375 21.734 1 89.56 304 HIS B CA 1
ATOM 9347 C C . HIS B 1 304 ? -26.938 28.422 22.922 1 89.56 304 HIS B C 1
ATOM 9349 O O . HIS B 1 304 ? -26.391 27.328 22.797 1 89.56 304 HIS B O 1
ATOM 9355 N N . PRO B 1 305 ? -27.531 28.703 23.969 1 82.06 305 PRO B N 1
ATOM 9356 C CA . PRO B 1 305 ? -27.438 27.875 25.172 1 82.06 305 PRO B CA 1
ATOM 9357 C C . PRO B 1 305 ? -28.094 26.5 24.984 1 82.06 305 PRO B C 1
ATOM 9359 O O . PRO B 1 305 ? -27.75 25.547 25.688 1 82.06 305 PRO B O 1
ATOM 9362 N N . GLU B 1 306 ? -29 26.406 24.016 1 73 306 GLU B N 1
ATOM 9363 C CA . GLU B 1 306 ? -29.75 25.172 23.797 1 73 306 GLU B CA 1
ATOM 9364 C C . GLU B 1 306 ? -28.938 24.172 22.984 1 73 306 GLU B C 1
ATOM 9366 O O . GLU B 1 306 ? -29.219 22.984 22.984 1 73 306 GLU B O 1
ATOM 9371 N N . LYS B 1 307 ? -27.938 24.719 22.344 1 76.75 307 LYS B N 1
ATOM 9372 C CA . LYS B 1 307 ? -27.141 23.859 21.484 1 76.75 307 LYS B CA 1
ATOM 9373 C C . LYS B 1 307 ? -25.953 23.281 22.25 1 76.75 307 LYS B C 1
ATOM 9375 O O . LYS B 1 307 ? -25.547 23.812 23.297 1 76.75 307 LYS B O 1
ATOM 9380 N N . LYS B 1 308 ? -25.484 22.078 21.828 1 74.06 308 LYS B N 1
ATOM 9381 C CA . LYS B 1 308 ? -24.297 21.469 22.422 1 74.06 308 LYS B CA 1
ATOM 9382 C C . LYS B 1 308 ? -23.062 22.328 22.188 1 74.06 308 LYS B C 1
ATOM 9384 O O . LYS B 1 308 ? -22.984 23.031 21.172 1 74.06 308 LYS B O 1
ATOM 9389 N N . THR B 1 309 ? -22.219 22.234 23.125 1 78.38 309 THR B N 1
ATOM 9390 C CA . THR B 1 309 ? -20.953 22.938 23 1 78.38 309 THR B CA 1
ATOM 9391 C C . THR B 1 309 ? -20.156 22.406 21.797 1 78.38 309 THR B C 1
ATOM 9393 O O . THR B 1 309 ? -20.078 21.203 21.594 1 78.38 309 THR B O 1
ATOM 9396 N N . VAL B 1 310 ? -19.781 23.359 21.031 1 82.5 310 VAL B N 1
ATOM 9397 C CA . VAL B 1 310 ? -19.031 22.969 19.828 1 82.5 310 VAL B CA 1
ATOM 9398 C C . VAL B 1 310 ? -17.719 23.766 19.766 1 82.5 310 VAL B C 1
ATOM 9400 O O . VAL B 1 310 ? -17.594 24.797 20.406 1 82.5 310 VAL B O 1
ATOM 9403 N N . ASN B 1 311 ? -16.719 23.188 19.156 1 88.38 311 ASN B N 1
ATOM 9404 C CA . ASN B 1 311 ? -15.523 23.922 18.75 1 88.38 311 ASN B CA 1
ATOM 9405 C C . ASN B 1 311 ? -15.742 24.688 17.453 1 88.38 311 ASN B C 1
ATOM 9407 O O . ASN B 1 311 ? -15.68 24.109 16.375 1 88.38 311 ASN B O 1
ATOM 9411 N N . VAL B 1 312 ? -15.977 25.953 17.547 1 94 312 VAL B N 1
ATOM 9412 C CA . VAL B 1 312 ? -16.375 26.797 16.422 1 94 312 VAL B CA 1
ATOM 9413 C C . VAL B 1 312 ? -15.289 26.75 15.344 1 94 312 VAL B C 1
ATOM 9415 O O . VAL B 1 312 ? -15.594 26.672 14.148 1 94 312 VAL B O 1
ATOM 9418 N N . GLN B 1 313 ? -14.008 26.859 15.766 1 94.12 313 GLN B N 1
ATOM 9419 C CA . GLN B 1 313 ? -12.906 26.812 14.812 1 94.12 313 GLN B CA 1
ATOM 9420 C C . GLN B 1 313 ? -12.969 25.547 13.953 1 94.12 313 GLN B C 1
ATOM 9422 O O . GLN B 1 313 ? -12.812 25.609 12.734 1 94.12 313 GLN B O 1
ATOM 9427 N N . SER B 1 314 ? -13.242 24.453 14.602 1 91.25 314 SER B N 1
ATOM 9428 C CA . SER B 1 314 ? -13.297 23.188 13.883 1 91.25 314 SER B CA 1
ATOM 9429 C C . SER B 1 314 ? -14.461 23.141 12.898 1 91.25 314 SER B C 1
ATOM 9431 O O . SER B 1 314 ? -14.359 22.531 11.836 1 91.25 314 SER B O 1
ATOM 9433 N N . ILE B 1 315 ? -15.531 23.734 13.273 1 92.06 315 ILE B N 1
ATOM 9434 C CA . ILE B 1 315 ? -16.703 23.766 12.406 1 92.06 315 ILE B CA 1
ATOM 9435 C C . ILE B 1 315 ? -16.422 24.625 11.18 1 92.06 315 ILE B C 1
ATOM 9437 O O . ILE B 1 315 ? -16.797 24.281 10.062 1 92.06 315 ILE B O 1
ATOM 9441 N N . VAL B 1 316 ? -15.75 25.703 11.414 1 96.31 316 VAL B N 1
ATOM 9442 C CA . VAL B 1 316 ? -15.469 26.656 10.352 1 96.31 316 VAL B CA 1
ATOM 9443 C C . VAL B 1 316 ? -14.438 26.078 9.391 1 96.31 316 VAL B C 1
ATOM 9445 O O . VAL B 1 316 ? -14.578 26.219 8.172 1 96.31 316 VAL B O 1
ATOM 9448 N N . GLU B 1 317 ? -13.461 25.422 9.93 1 95.56 317 GLU B N 1
ATOM 9449 C CA . GLU B 1 317 ? -12.312 25 9.141 1 95.56 317 GLU B CA 1
ATOM 9450 C C . GLU B 1 317 ? -12.5 23.578 8.602 1 95.56 317 GLU B C 1
ATOM 9452 O O . GLU B 1 317 ? -11.523 22.844 8.391 1 95.56 317 GLU B O 1
ATOM 9457 N N . ARG B 1 318 ? -13.633 23.141 8.391 1 92.88 318 ARG B N 1
ATOM 9458 C CA . ARG B 1 318 ? -13.906 21.859 7.773 1 92.88 318 ARG B CA 1
ATOM 9459 C C . ARG B 1 318 ? -13.586 21.875 6.281 1 92.88 318 ARG B C 1
ATOM 9461 O O . ARG B 1 318 ? -14.133 22.688 5.535 1 92.88 318 ARG B O 1
ATOM 9468 N N . PRO B 1 319 ? -12.773 20.984 5.84 1 94.12 319 PRO B N 1
ATOM 9469 C CA . PRO B 1 319 ? -12.375 21.031 4.43 1 94.12 319 PRO B CA 1
ATOM 9470 C C . PRO B 1 319 ? -13.477 20.547 3.488 1 94.12 319 PRO B C 1
ATOM 9472 O O . PRO B 1 319 ? -14.219 19.609 3.826 1 94.12 319 PRO B O 1
ATOM 9475 N N . GLN B 1 320 ? -13.555 21.141 2.338 1 94.75 320 GLN B N 1
ATOM 9476 C CA . GLN B 1 320 ? -14.438 20.75 1.245 1 94.75 320 GLN B CA 1
ATOM 9477 C C . GLN B 1 320 ? -13.641 20.344 0.01 1 94.75 320 GLN B C 1
ATOM 9479 O O . GLN B 1 320 ? -12.641 20.969 -0.331 1 94.75 320 GLN B O 1
ATOM 9484 N N . LEU B 1 321 ? -14.125 19.312 -0.584 1 95.38 321 LEU B N 1
ATOM 9485 C CA . LEU B 1 321 ? -13.469 18.891 -1.818 1 95.38 321 LEU B CA 1
ATOM 9486 C C . LEU B 1 321 ? -13.688 19.906 -2.93 1 95.38 321 LEU B C 1
ATOM 9488 O O . LEU B 1 321 ? -14.82 20.344 -3.168 1 95.38 321 LEU B O 1
ATOM 9492 N N . TYR B 1 322 ? -12.664 20.391 -3.617 1 97.06 322 TYR B N 1
ATOM 9493 C CA . TYR B 1 322 ? -12.711 21.375 -4.691 1 97.06 322 TYR B CA 1
ATOM 9494 C C . TYR B 1 322 ? -12.438 20.719 -6.043 1 97.06 322 TYR B C 1
ATOM 9496 O O . TYR B 1 322 ? -13.297 20.719 -6.926 1 97.06 322 TYR B O 1
ATOM 9504 N N . ILE B 1 323 ? -11.258 20.031 -6.121 1 97.19 323 ILE B N 1
ATOM 9505 C CA . ILE B 1 323 ? -10.875 19.344 -7.355 1 97.19 323 ILE B CA 1
ATOM 9506 C C . ILE B 1 323 ? -10.414 17.938 -7.043 1 97.19 323 ILE B C 1
ATOM 9508 O O . ILE B 1 323 ? -9.703 17.703 -6.059 1 97.19 323 ILE B O 1
ATOM 9512 N N . PHE B 1 324 ? -10.844 16.969 -7.859 1 96 324 PHE B N 1
ATOM 9513 C CA . PHE B 1 324 ? -10.367 15.594 -7.82 1 96 324 PHE B CA 1
ATOM 9514 C C . PHE B 1 324 ? -10.195 15.039 -9.234 1 96 324 PHE B C 1
ATOM 9516 O O . PHE B 1 324 ? -11.117 15.109 -10.047 1 96 324 PHE B O 1
ATOM 9523 N N . GLY B 1 325 ? -8.984 14.586 -9.531 1 94.06 325 GLY B N 1
ATOM 9524 C CA . GLY B 1 325 ? -8.758 14.086 -10.875 1 94.06 325 GLY B CA 1
ATOM 9525 C C . GLY B 1 325 ? -7.457 13.312 -11.016 1 94.06 325 GLY B C 1
ATOM 9526 O O . GLY B 1 325 ? -6.613 13.344 -10.109 1 94.06 325 GLY B O 1
ATOM 9527 N N . ILE B 1 326 ? -7.336 12.664 -12.141 1 90.12 326 ILE B N 1
ATOM 9528 C CA . ILE B 1 326 ? -6.141 11.875 -12.438 1 90.12 326 ILE B CA 1
ATOM 9529 C C . ILE B 1 326 ? -4.973 12.812 -12.75 1 90.12 326 ILE B C 1
ATOM 9531 O O . ILE B 1 326 ? -5.141 13.797 -13.469 1 90.12 326 ILE B O 1
ATOM 9535 N N . SER B 1 327 ? -3.902 12.609 -12.07 1 90.56 327 SER B N 1
ATOM 9536 C CA . SER B 1 327 ? -2.697 13.398 -12.297 1 90.56 327 SER B CA 1
ATOM 9537 C C . SER B 1 327 ? -1.463 12.695 -11.742 1 90.56 327 SER B C 1
ATOM 9539 O O . SER B 1 327 ? -1.442 12.297 -10.57 1 90.56 327 SER B O 1
ATOM 9541 N N . GLY B 1 328 ? -0.528 12.516 -12.633 1 83.88 328 GLY B N 1
ATOM 9542 C CA . GLY B 1 328 ? 0.764 12.102 -12.109 1 83.88 328 GLY B CA 1
ATOM 9543 C C . GLY B 1 328 ? 1.448 13.172 -11.281 1 83.88 328 GLY B C 1
ATOM 9544 O O . GLY B 1 328 ? 0.946 14.297 -11.18 1 83.88 328 GLY B O 1
ATOM 9545 N N . SER B 1 329 ? 2.576 12.922 -10.797 1 83 329 SER B N 1
ATOM 9546 C CA . SER B 1 329 ? 3.283 13.828 -9.906 1 83 329 SER B CA 1
ATOM 9547 C C . SER B 1 329 ? 4.102 14.852 -10.688 1 83 329 SER B C 1
ATOM 9549 O O . SER B 1 329 ? 4.637 15.797 -10.109 1 83 329 SER B O 1
ATOM 9551 N N . SER B 1 330 ? 4.074 14.742 -12.016 1 87.81 330 SER B N 1
ATOM 9552 C CA . SER B 1 330 ? 4.844 15.688 -12.812 1 87.81 330 SER B CA 1
ATOM 9553 C C . SER B 1 330 ? 4.199 17.062 -12.812 1 87.81 330 SER B C 1
ATOM 9555 O O . SER B 1 330 ? 2.971 17.188 -12.781 1 87.81 330 SER B O 1
ATOM 9557 N N . ASP B 1 331 ? 5.008 18.109 -12.906 1 92.12 331 ASP B N 1
ATOM 9558 C CA . ASP B 1 331 ? 4.504 19.469 -12.938 1 92.12 331 ASP B CA 1
ATOM 9559 C C . ASP B 1 331 ? 3.607 19.703 -14.156 1 92.12 331 ASP B C 1
ATOM 9561 O O . ASP B 1 331 ? 2.602 20.406 -14.062 1 92.12 331 ASP B O 1
ATOM 9565 N N . LYS B 1 332 ? 3.992 19.078 -15.18 1 90.19 332 LYS B N 1
ATOM 9566 C CA . LYS B 1 332 ? 3.221 19.219 -16.406 1 90.19 332 LYS B CA 1
ATOM 9567 C C . LYS B 1 332 ? 1.781 18.75 -16.219 1 90.19 332 LYS B C 1
ATOM 9569 O O . LYS B 1 332 ? 0.841 19.438 -16.625 1 90.19 332 LYS B O 1
ATOM 9574 N N . GLU B 1 333 ? 1.603 17.703 -15.617 1 90.94 333 GLU B N 1
ATOM 9575 C CA . GLU B 1 333 ? 0.27 17.141 -15.398 1 90.94 333 GLU B CA 1
ATOM 9576 C C . GLU B 1 333 ? -0.51 17.969 -14.383 1 90.94 333 GLU B C 1
ATOM 9578 O O . GLU B 1 333 ? -1.705 18.219 -14.555 1 90.94 333 GLU B O 1
ATOM 9583 N N . GLN B 1 334 ? 0.122 18.453 -13.398 1 92.25 334 GLN B N 1
ATOM 9584 C CA . GLN B 1 334 ? -0.543 19.203 -12.344 1 92.25 334 GLN B CA 1
ATOM 9585 C C . GLN B 1 334 ? -0.995 20.578 -12.844 1 92.25 334 GLN B C 1
ATOM 9587 O O . GLN B 1 334 ? -2.039 21.078 -12.43 1 92.25 334 GLN B O 1
ATOM 9592 N N . LEU B 1 335 ? -0.258 21.125 -13.758 1 95.06 335 LEU B N 1
ATOM 9593 C CA . LEU B 1 335 ? -0.554 22.453 -14.289 1 95.06 335 LEU B CA 1
ATOM 9594 C C . LEU B 1 335 ? -1.811 22.422 -15.156 1 95.06 335 LEU B C 1
ATOM 9596 O O . LEU B 1 335 ? -2.389 23.469 -15.461 1 95.06 335 LEU B O 1
ATOM 9600 N N . THR B 1 336 ? -2.271 21.234 -15.508 1 93.88 336 THR B N 1
ATOM 9601 C CA . THR B 1 336 ? -3.49 21.125 -16.312 1 93.88 336 THR B CA 1
ATOM 9602 C C . THR B 1 336 ? -4.699 21.609 -15.516 1 93.88 336 THR B C 1
ATOM 9604 O O . THR B 1 336 ? -5.742 21.938 -16.094 1 93.88 336 THR B O 1
ATOM 9607 N N . TYR B 1 337 ? -4.547 21.75 -14.234 1 95.38 337 TYR B N 1
ATOM 9608 C CA . TYR B 1 337 ? -5.664 22.156 -13.391 1 95.38 337 TYR B CA 1
ATOM 9609 C C . TYR B 1 337 ? -5.566 23.625 -13.023 1 95.38 337 TYR B C 1
ATOM 9611 O O . TYR B 1 337 ? -6.422 24.156 -12.305 1 95.38 337 TYR B O 1
ATOM 9619 N N . THR B 1 338 ? -4.551 24.344 -13.516 1 95.06 338 THR B N 1
ATOM 9620 C CA . THR B 1 338 ? -4.301 25.734 -13.141 1 95.06 338 THR B CA 1
ATOM 9621 C C . THR B 1 338 ? -5.297 26.672 -13.82 1 95.06 338 THR B C 1
ATOM 9623 O O . THR B 1 338 ? -5.777 27.625 -13.203 1 95.06 338 THR B O 1
ATOM 9626 N N . GLU B 1 339 ? -5.633 26.391 -15.031 1 93.62 339 GLU B N 1
ATOM 9627 C CA . GLU B 1 339 ? -6.562 27.25 -15.766 1 93.62 339 GLU B CA 1
ATOM 9628 C C . GLU B 1 339 ? -7.926 27.297 -15.086 1 93.62 339 GLU B C 1
ATOM 9630 O O . GLU B 1 339 ? -8.5 28.375 -14.898 1 93.62 339 GLU B O 1
ATOM 9635 N N . THR B 1 340 ? -8.375 26.156 -14.727 1 94.94 340 THR B N 1
ATOM 9636 C CA . THR B 1 340 ? -9.68 26.078 -14.086 1 94.94 340 THR B CA 1
ATOM 9637 C C . THR B 1 340 ? -9.656 26.766 -12.727 1 94.94 340 THR B C 1
ATOM 9639 O O . THR B 1 340 ? -10.656 27.359 -12.305 1 94.94 340 THR B O 1
ATOM 9642 N N . ARG B 1 341 ? -8.625 26.703 -12.039 1 95.62 341 ARG B N 1
ATOM 9643 C CA . ARG B 1 341 ? -8.484 27.375 -10.75 1 95.62 341 ARG B CA 1
ATOM 9644 C C . ARG B 1 341 ? -8.516 28.891 -10.914 1 95.62 341 ARG B C 1
ATOM 9646 O O . ARG B 1 341 ? -9.148 29.594 -10.125 1 95.62 341 ARG B O 1
ATOM 9653 N N . LEU B 1 342 ? -7.867 29.391 -11.961 1 95.69 342 LEU B N 1
ATOM 9654 C CA . LEU B 1 342 ? -7.832 30.828 -12.227 1 95.69 342 LEU B CA 1
ATOM 9655 C C . LEU B 1 342 ? -9.219 31.344 -12.578 1 95.69 342 LEU B C 1
ATOM 9657 O O . LEU B 1 342 ? -9.617 32.406 -12.125 1 95.69 342 LEU B O 1
ATOM 9661 N N . GLN B 1 343 ? -9.898 30.562 -13.344 1 94.75 343 GLN B N 1
ATOM 9662 C CA . GLN B 1 343 ? -11.266 30.938 -13.695 1 94.75 343 GLN B CA 1
ATOM 9663 C C . GLN B 1 343 ? -12.148 31.047 -12.453 1 94.75 343 GLN B C 1
ATOM 9665 O O . GLN B 1 343 ? -12.945 31.969 -12.328 1 94.75 343 GLN B O 1
ATOM 9670 N N . ASP B 1 344 ? -12 30.141 -11.578 1 95.62 344 ASP B N 1
ATOM 9671 C CA . ASP B 1 344 ? -12.797 30.141 -10.352 1 95.62 344 ASP B CA 1
ATOM 9672 C C . ASP B 1 344 ? -12.43 31.328 -9.461 1 95.62 344 ASP B C 1
ATOM 9674 O O . ASP B 1 344 ? -13.297 31.891 -8.789 1 95.62 344 ASP B O 1
ATOM 9678 N N . LEU B 1 345 ? -11.172 31.672 -9.43 1 94.12 345 LEU B N 1
ATOM 9679 C CA . LEU B 1 345 ? -10.734 32.812 -8.617 1 94.12 345 LEU B CA 1
ATOM 9680 C C . LEU B 1 345 ? -11.297 34.094 -9.148 1 94.12 345 LEU B C 1
ATOM 9682 O O . LEU B 1 345 ? -11.617 35 -8.375 1 94.12 345 LEU B O 1
ATOM 9686 N N . GLU B 1 346 ? -11.453 34.156 -10.43 1 92.31 346 GLU B N 1
ATOM 9687 C CA . GLU B 1 346 ? -12.086 35.344 -11.039 1 92.31 346 GLU B CA 1
ATOM 9688 C C . GLU B 1 346 ? -13.57 35.406 -10.703 1 92.31 346 GLU B C 1
ATOM 9690 O O . GLU B 1 346 ? -14.109 36.469 -10.406 1 92.31 346 GLU B O 1
ATOM 9695 N N . ASN B 1 347 ? -14.156 34.281 -10.648 1 92.31 347 ASN B N 1
ATOM 9696 C CA . ASN B 1 347 ? -15.594 34.188 -10.414 1 92.31 347 ASN B CA 1
ATOM 9697 C C . ASN B 1 347 ? -15.938 34.469 -8.953 1 92.31 347 ASN B C 1
ATOM 9699 O O . ASN B 1 347 ? -17.047 34.906 -8.641 1 92.31 347 ASN B O 1
ATOM 9703 N N . VAL B 1 348 ? -15.062 34.188 -8.102 1 92.12 348 VAL B N 1
ATOM 9704 C CA . VAL B 1 348 ? -15.297 34.344 -6.668 1 92.12 348 VAL B CA 1
ATOM 9705 C C . VAL B 1 348 ? -15.547 35.844 -6.348 1 92.12 348 VAL B C 1
ATOM 9707 O O . VAL B 1 348 ? -16.234 36.156 -5.371 1 92.12 348 VAL B O 1
ATOM 9710 N N . LYS B 1 349 ? -15.148 36.688 -7.168 1 84.56 349 LYS B N 1
ATOM 9711 C CA . LYS B 1 349 ? -15.336 38.125 -6.977 1 84.56 349 LYS B CA 1
ATOM 9712 C C . LYS B 1 349 ? -16.812 38.5 -7.07 1 84.56 349 LYS B C 1
ATOM 9714 O O . LYS B 1 349 ? -17.234 39.531 -6.543 1 84.56 349 LYS B O 1
ATOM 9719 N N . GLU B 1 350 ? -17.562 37.625 -7.617 1 84 350 GLU B N 1
ATOM 9720 C CA . GLU B 1 350 ? -18.953 37.938 -7.887 1 84 350 GLU B CA 1
ATOM 9721 C C . GLU B 1 350 ? -19.859 37.438 -6.762 1 84 350 GLU B C 1
ATOM 9723 O O . GLU B 1 350 ? -21.062 37.688 -6.766 1 84 350 GLU B O 1
ATOM 9728 N N . VAL B 1 351 ? -19.188 36.781 -5.84 1 86.94 351 VAL B N 1
ATOM 9729 C CA . VAL B 1 351 ? -19.984 36.281 -4.73 1 86.94 351 VAL B CA 1
ATOM 9730 C C . VAL B 1 351 ? -20.609 37.438 -3.969 1 86.94 351 VAL B C 1
ATOM 9732 O O . VAL B 1 351 ? -19.969 38.469 -3.756 1 86.94 351 VAL B O 1
ATOM 9735 N N . LYS B 1 352 ? -21.859 37.188 -3.566 1 82.81 352 LYS B N 1
ATOM 9736 C CA . LYS B 1 352 ? -22.609 38.25 -2.916 1 82.81 352 LYS B CA 1
ATOM 9737 C C . LYS B 1 352 ? -22.562 38.125 -1.398 1 82.81 352 LYS B C 1
ATOM 9739 O O . LYS B 1 352 ? -22.391 37 -0.876 1 82.81 352 LYS B O 1
ATOM 9744 N N . ASN B 1 353 ? -22.625 39.219 -0.641 1 84.94 353 ASN B N 1
ATOM 9745 C CA . ASN B 1 353 ? -22.797 39.312 0.805 1 84.94 353 ASN B CA 1
ATOM 9746 C C . ASN B 1 353 ? -21.469 39.156 1.545 1 84.94 353 ASN B C 1
ATOM 9748 O O . ASN B 1 353 ? -21.328 39.594 2.678 1 84.94 353 ASN B O 1
ATOM 9752 N N . ILE B 1 354 ? -20.578 38.281 0.92 1 93.19 354 ILE B N 1
ATOM 9753 C CA . ILE B 1 354 ? -19.234 38.156 1.507 1 93.19 354 ILE B CA 1
ATOM 9754 C C . ILE B 1 354 ? -18.188 38.406 0.434 1 93.19 354 ILE B C 1
ATOM 9756 O O . ILE B 1 354 ? -18.469 38.344 -0.762 1 93.19 354 ILE B O 1
ATOM 9760 N N . ASP B 1 355 ? -17.031 38.781 0.892 1 92.94 355 ASP B N 1
ATOM 9761 C CA . ASP B 1 355 ? -15.867 39 0.028 1 92.94 355 ASP B CA 1
ATOM 9762 C C . ASP B 1 355 ? -14.773 37.969 0.317 1 92.94 355 ASP B C 1
ATOM 9764 O O . ASP B 1 355 ? -13.836 38.25 1.068 1 92.94 355 ASP B O 1
ATOM 9768 N N . PRO B 1 356 ? -14.898 36.812 -0.31 1 94.31 356 PRO B N 1
ATOM 9769 C CA . PRO B 1 356 ? -13.898 35.75 -0.06 1 94.31 356 PRO B CA 1
ATOM 9770 C C . PRO B 1 356 ? -12.547 36.062 -0.7 1 94.31 356 PRO B C 1
ATOM 9772 O O . PRO B 1 356 ? -12.492 36.531 -1.839 1 94.31 356 PRO B O 1
ATOM 9775 N N . ILE B 1 357 ? -11.477 35.812 0.027 1 93.94 357 ILE B N 1
ATOM 9776 C CA . ILE B 1 357 ? -10.125 36.031 -0.466 1 93.94 357 ILE B CA 1
ATOM 9777 C C . ILE B 1 357 ? -9.289 34.781 -0.252 1 93.94 357 ILE B C 1
ATOM 9779 O O . ILE B 1 357 ? -9.266 34.219 0.847 1 93.94 357 ILE B O 1
ATOM 9783 N N . LEU B 1 358 ? -8.656 34.25 -1.319 1 94.81 358 LEU B N 1
ATOM 9784 C CA . LEU B 1 358 ? -7.668 33.188 -1.169 1 94.81 358 LEU B CA 1
ATOM 9785 C C . LEU B 1 358 ? -6.391 33.719 -0.528 1 94.81 358 LEU B C 1
ATOM 9787 O O . LEU B 1 358 ? -5.727 34.594 -1.093 1 94.81 358 LEU B O 1
ATOM 9791 N N . ARG B 1 359 ? -6.055 33.125 0.626 1 95.69 359 ARG B N 1
ATOM 9792 C CA . ARG B 1 359 ? -5.012 33.781 1.426 1 95.69 359 ARG B CA 1
ATOM 9793 C C . ARG B 1 359 ? -3.818 32.844 1.608 1 95.69 359 ARG B C 1
ATOM 9795 O O . ARG B 1 359 ? -2.68 33.312 1.725 1 95.69 359 ARG B O 1
ATOM 9802 N N . VAL B 1 360 ? -4.082 31.562 1.696 1 95.88 360 VAL B N 1
ATOM 9803 C CA . VAL B 1 360 ? -2.967 30.719 2.115 1 95.88 360 VAL B CA 1
ATOM 9804 C C . VAL B 1 360 ? -3.074 29.344 1.446 1 95.88 360 VAL B C 1
ATOM 9806 O O . VAL B 1 360 ? -4.176 28.828 1.257 1 95.88 360 VAL B O 1
ATOM 9809 N N . PHE B 1 361 ? -1.873 28.797 1.073 1 97.25 361 PHE B N 1
ATOM 9810 C CA . PHE B 1 361 ? -1.729 27.438 0.553 1 97.25 361 PHE B CA 1
ATOM 9811 C C . PHE B 1 361 ? -0.948 26.562 1.526 1 97.25 361 PHE B C 1
ATOM 9813 O O . PHE B 1 361 ? 0.071 27 2.074 1 97.25 361 PHE B O 1
ATOM 9820 N N . THR B 1 362 ? -1.465 25.391 1.771 1 95.94 362 THR B N 1
ATOM 9821 C CA . THR B 1 362 ? -0.762 24.406 2.588 1 95.94 362 THR B CA 1
ATOM 9822 C C . THR B 1 362 ? -0.712 23.047 1.881 1 95.94 362 THR B C 1
ATOM 9824 O O . THR B 1 362 ? -1.489 22.797 0.958 1 95.94 362 THR B O 1
ATOM 9827 N N . GLY B 1 363 ? 0.238 22.203 2.27 1 94.56 363 GLY B N 1
ATOM 9828 C CA . GLY B 1 363 ? 0.457 20.875 1.722 1 94.56 363 GLY B CA 1
ATOM 9829 C C . GLY B 1 363 ? 1.816 20.312 2.074 1 94.56 363 GLY B C 1
ATOM 9830 O O . GLY B 1 363 ? 2.635 20.984 2.705 1 94.56 363 GLY B O 1
ATOM 9831 N N . ASP B 1 364 ? 2.031 19.125 1.636 1 91.81 364 ASP B N 1
ATOM 9832 C CA . ASP B 1 364 ? 3.34 18.531 1.883 1 91.81 364 ASP B CA 1
ATOM 9833 C C . ASP B 1 364 ? 4.422 19.203 1.044 1 91.81 364 ASP B C 1
ATOM 9835 O O . ASP B 1 364 ? 4.137 20.141 0.299 1 91.81 364 ASP B O 1
ATOM 9839 N N . ASN B 1 365 ? 5.562 18.75 1.191 1 93.06 365 ASN B N 1
ATOM 9840 C CA . ASN B 1 365 ? 6.688 19.438 0.569 1 93.06 365 ASN B CA 1
ATOM 9841 C C . ASN B 1 365 ? 6.543 19.5 -0.949 1 93.06 365 ASN B C 1
ATOM 9843 O O . ASN B 1 365 ? 6.68 20.562 -1.555 1 93.06 365 ASN B O 1
ATOM 9847 N N . PRO B 1 366 ? 6.203 18.406 -1.609 1 93.5 366 PRO B N 1
ATOM 9848 C CA . PRO B 1 366 ? 6.039 18.469 -3.064 1 93.5 366 PRO B CA 1
ATOM 9849 C C . PRO B 1 366 ? 4.914 19.406 -3.49 1 93.5 366 PRO B C 1
ATOM 9851 O O . PRO B 1 366 ? 5.023 20.078 -4.516 1 93.5 366 PRO B O 1
ATOM 9854 N N . ALA B 1 367 ? 3.846 19.453 -2.738 1 95.44 367 ALA B N 1
ATOM 9855 C CA . ALA B 1 367 ? 2.723 20.328 -3.061 1 95.44 367 ALA B CA 1
ATOM 9856 C C . ALA B 1 367 ? 3.129 21.797 -2.975 1 95.44 367 ALA B C 1
ATOM 9858 O O . ALA B 1 367 ? 2.779 22.594 -3.846 1 95.44 367 ALA B O 1
ATOM 9859 N N . ARG B 1 368 ? 3.824 22.094 -1.945 1 96.44 368 ARG B N 1
ATOM 9860 C CA . ARG B 1 368 ? 4.273 23.469 -1.765 1 96.44 368 ARG B CA 1
ATOM 9861 C C . ARG B 1 368 ? 5.293 23.859 -2.832 1 96.44 368 ARG B C 1
ATOM 9863 O O . ARG B 1 368 ? 5.27 24.984 -3.34 1 96.44 368 ARG B O 1
ATOM 9870 N N . GLN B 1 369 ? 6.18 22.906 -3.129 1 96.25 369 GLN B N 1
ATOM 9871 C CA . GLN B 1 369 ? 7.156 23.141 -4.188 1 96.25 369 GLN B CA 1
ATOM 9872 C C . GLN B 1 369 ? 6.473 23.375 -5.531 1 96.25 369 GLN B C 1
ATOM 9874 O O . GLN B 1 369 ? 6.859 24.266 -6.285 1 96.25 369 GLN B O 1
ATOM 9879 N N . PHE B 1 370 ? 5.41 22.719 -5.777 1 96.19 370 PHE B N 1
ATOM 9880 C CA . PHE B 1 370 ? 4.648 22.875 -7.012 1 96.19 370 PHE B CA 1
ATOM 9881 C C . PHE B 1 370 ? 3.977 24.234 -7.062 1 96.19 370 PHE B C 1
ATOM 9883 O O . PHE B 1 370 ? 4.086 24.953 -8.062 1 96.19 370 PHE B O 1
ATOM 9890 N N . GLU B 1 371 ? 3.307 24.547 -5.969 1 97.62 371 GLU B N 1
ATOM 9891 C CA . GLU B 1 371 ? 2.51 25.766 -5.945 1 97.62 371 GLU B CA 1
ATOM 9892 C C . GLU B 1 371 ? 3.395 27.016 -6.047 1 97.62 371 GLU B C 1
ATOM 9894 O O . GLU B 1 371 ? 3.018 28 -6.68 1 97.62 371 GLU B O 1
ATOM 9899 N N . SER B 1 372 ? 4.598 26.938 -5.461 1 97.31 372 SER B N 1
ATOM 9900 C CA . SER B 1 372 ? 5.48 28.094 -5.414 1 97.31 372 SER B CA 1
ATOM 9901 C C . SER B 1 372 ? 6.43 28.125 -6.605 1 97.31 372 SER B C 1
ATOM 9903 O O . SER B 1 372 ? 7.102 29.125 -6.852 1 97.31 372 SER B O 1
ATOM 9905 N N . GLY B 1 373 ? 6.52 27.031 -7.336 1 97 373 GLY B N 1
ATOM 9906 C CA . GLY B 1 373 ? 7.461 26.922 -8.438 1 97 373 GLY B CA 1
ATOM 9907 C C . GLY B 1 373 ? 8.867 26.594 -7.992 1 97 373 GLY B C 1
ATOM 9908 O O . GLY B 1 373 ? 9.844 26.984 -8.641 1 97 373 GLY B O 1
ATOM 9909 N N . GLN B 1 374 ? 8.992 25.922 -6.883 1 96.19 374 GLN B N 1
ATOM 9910 C CA . GLN B 1 374 ? 10.266 25.516 -6.305 1 96.19 374 GLN B CA 1
ATOM 9911 C C . GLN B 1 374 ? 10.734 24.188 -6.867 1 96.19 374 GLN B C 1
ATOM 9913 O O . GLN B 1 374 ? 9.922 23.359 -7.305 1 96.19 374 GLN B O 1
ATOM 9918 N N . GLN B 1 375 ? 12.047 24.016 -6.902 1 93.44 375 GLN B N 1
ATOM 9919 C CA . GLN B 1 375 ? 12.578 22.719 -7.312 1 93.44 375 GLN B CA 1
ATOM 9920 C C . GLN B 1 375 ? 12.117 21.609 -6.375 1 93.44 375 GLN B C 1
ATOM 9922 O O . GLN B 1 375 ? 11.969 21.828 -5.168 1 93.44 375 GLN B O 1
ATOM 9927 N N . ARG B 1 376 ? 11.891 20.453 -6.906 1 89.38 376 ARG B N 1
ATOM 9928 C CA . ARG B 1 376 ? 11.477 19.312 -6.113 1 89.38 376 ARG B CA 1
ATOM 9929 C C . ARG B 1 376 ? 12.68 18.609 -5.492 1 89.38 376 ARG B C 1
ATOM 9931 O O . ARG B 1 376 ? 13.469 17.984 -6.199 1 89.38 376 ARG B O 1
ATOM 9938 N N . GLY B 1 377 ? 12.711 18.719 -4.234 1 85.38 377 GLY B N 1
ATOM 9939 C CA . GLY B 1 377 ? 13.852 18.125 -3.551 1 85.38 377 GLY B CA 1
ATOM 9940 C C . GLY B 1 377 ? 15.172 18.766 -3.93 1 85.38 377 GLY B C 1
ATOM 9941 O O . GLY B 1 377 ? 15.211 19.938 -4.328 1 85.38 377 GLY B O 1
ATOM 9942 N N . GLY B 1 378 ? 16.328 18.172 -3.643 1 85.81 378 GLY B N 1
ATOM 9943 C CA . GLY B 1 378 ? 17.641 18.625 -4.059 1 85.81 378 GLY B CA 1
ATOM 9944 C C . GLY B 1 378 ? 18.25 19.625 -3.105 1 85.81 378 GLY B C 1
ATOM 9945 O O . GLY B 1 378 ? 18.031 19.562 -1.895 1 85.81 378 GLY B O 1
ATOM 9946 N N . LYS B 1 379 ? 18.953 20.547 -3.67 1 91.31 379 LYS B N 1
ATOM 9947 C CA . LYS B 1 379 ? 19.766 21.5 -2.914 1 91.31 379 LYS B CA 1
ATOM 9948 C C . LYS B 1 379 ? 18.875 22.547 -2.24 1 91.31 379 LYS B C 1
ATOM 9950 O O . LYS B 1 379 ? 19.172 22.984 -1.124 1 91.31 379 LYS B O 1
ATOM 9955 N N . PHE B 1 380 ? 17.812 22.969 -2.947 1 94.31 380 PHE B N 1
ATOM 9956 C CA . PHE B 1 380 ? 16.922 24.016 -2.441 1 94.31 380 PHE B CA 1
ATOM 9957 C C . PHE B 1 380 ? 15.5 23.484 -2.303 1 94.31 380 PHE B C 1
ATOM 9959 O O . PHE B 1 380 ? 14.586 23.969 -2.975 1 94.31 380 PHE B O 1
ATOM 9966 N N . SER B 1 381 ? 15.32 22.641 -1.315 1 92.94 381 SER B N 1
ATOM 9967 C CA . SER B 1 381 ? 14.07 21.906 -1.207 1 92.94 381 SER B CA 1
ATOM 9968 C C . SER B 1 381 ? 12.992 22.734 -0.519 1 92.94 381 SER B C 1
ATOM 9970 O O . SER B 1 381 ? 11.805 22.547 -0.765 1 92.94 381 SER B O 1
ATOM 9972 N N . CYS B 1 382 ? 13.367 23.641 0.354 1 95.88 382 CYS B N 1
ATOM 9973 C CA . CYS B 1 382 ? 12.383 24.453 1.054 1 95.88 382 CYS B CA 1
ATOM 9974 C C . CYS B 1 382 ? 12 25.672 0.227 1 95.88 382 CYS B C 1
ATOM 9976 O O . CYS B 1 382 ? 12.844 26.25 -0.465 1 95.88 382 CYS B O 1
ATOM 9978 N N . VAL B 1 383 ? 10.812 26.156 0.321 1 95.12 383 VAL B N 1
ATOM 9979 C CA . VAL B 1 383 ? 10.312 27.281 -0.462 1 95.12 383 VAL B CA 1
ATOM 9980 C C . VAL B 1 383 ? 11.016 28.562 -0.035 1 95.12 383 VAL B C 1
ATOM 9982 O O . VAL B 1 383 ? 11.008 29.547 -0.768 1 95.12 383 VAL B O 1
ATOM 9985 N N . CYS B 1 384 ? 11.734 28.516 1.105 1 94.81 384 CYS B N 1
ATOM 9986 C CA . CYS B 1 384 ? 12.398 29.719 1.603 1 94.81 384 CYS B CA 1
ATOM 9987 C C . CYS B 1 384 ? 13.711 29.953 0.866 1 94.81 384 CYS B C 1
ATOM 9989 O O . CYS B 1 384 ? 14.266 31.047 0.927 1 94.81 384 CYS B O 1
ATOM 9991 N N . GLY B 1 385 ? 14.281 28.969 0.199 1 93.56 385 GLY B N 1
ATOM 9992 C CA . GLY B 1 385 ? 15.453 29.141 -0.64 1 93.56 385 GLY B CA 1
ATOM 9993 C C . GLY B 1 385 ? 16.75 28.859 0.082 1 93.56 385 GLY B C 1
ATOM 9994 O O . GLY B 1 385 ? 17.828 28.984 -0.497 1 93.56 385 GLY B O 1
ATOM 9995 N N . VAL B 1 386 ? 16.688 28.438 1.339 1 95.31 386 VAL B N 1
ATOM 9996 C CA . VAL B 1 386 ? 17.891 28.031 2.055 1 95.31 386 VAL B CA 1
ATOM 9997 C C . VAL B 1 386 ? 18.359 26.672 1.543 1 95.31 386 VAL B C 1
ATOM 9999 O O . VAL B 1 386 ? 17.562 25.75 1.387 1 95.31 386 VAL B O 1
ATOM 10002 N N . PRO B 1 387 ? 19.656 26.594 1.294 1 94.62 387 PRO B N 1
ATOM 10003 C CA . PRO B 1 387 ? 20.156 25.281 0.868 1 94.62 387 PRO B CA 1
ATOM 10004 C C . PRO B 1 387 ? 19.984 24.219 1.945 1 94.62 387 PRO B C 1
ATOM 10006 O O . PRO B 1 387 ? 20.188 24.484 3.131 1 94.62 387 PRO B O 1
ATOM 10009 N N . THR B 1 388 ? 19.703 23.031 1.497 1 94.25 388 THR B N 1
ATOM 10010 C CA . THR B 1 388 ? 19.438 21.922 2.41 1 94.25 388 THR B CA 1
ATOM 10011 C C . THR B 1 388 ? 20.641 21.672 3.314 1 94.25 388 THR B C 1
ATOM 10013 O O . THR B 1 388 ? 20.469 21.297 4.48 1 94.25 388 THR B O 1
ATOM 10016 N N . SER B 1 389 ? 21.844 21.906 2.842 1 92.62 389 SER B N 1
ATOM 10017 C CA . SER B 1 389 ? 23.062 21.672 3.613 1 92.62 389 SER B CA 1
ATOM 10018 C C . SER B 1 389 ? 23.172 22.656 4.77 1 92.62 389 SER B C 1
ATOM 10020 O O . SER B 1 389 ? 23.906 22.422 5.73 1 92.62 389 SER B O 1
ATOM 10022 N N . GLU B 1 390 ? 22.406 23.781 4.695 1 94.69 390 GLU B N 1
ATOM 10023 C CA . GLU B 1 390 ? 22.5 24.828 5.703 1 94.69 390 GLU B CA 1
ATOM 10024 C C . GLU B 1 390 ? 21.297 24.828 6.629 1 94.69 390 GLU B C 1
ATOM 10026 O O . GLU B 1 390 ? 21.125 25.734 7.449 1 94.69 390 GLU B O 1
ATOM 10031 N N . HIS B 1 391 ? 20.516 23.859 6.578 1 94.81 391 HIS B N 1
ATOM 10032 C CA . HIS B 1 391 ? 19.297 23.812 7.371 1 94.81 391 HIS B CA 1
ATOM 10033 C C . HIS B 1 391 ? 19.609 23.75 8.859 1 94.81 391 HIS B C 1
ATOM 10035 O O . HIS B 1 391 ? 18.766 24.109 9.695 1 94.81 391 HIS B O 1
ATOM 10041 N N . ASN B 1 392 ? 20.812 23.25 9.195 1 92.5 392 ASN B N 1
ATOM 10042 C CA . ASN B 1 392 ? 21.203 23.203 10.602 1 92.5 392 ASN B CA 1
ATOM 10043 C C . ASN B 1 392 ? 22 24.438 11.016 1 92.5 392 ASN B C 1
ATOM 10045 O O . ASN B 1 392 ? 22.391 24.562 12.172 1 92.5 392 ASN B O 1
ATOM 10049 N N . ASN B 1 393 ? 22.203 25.297 10.062 1 93.94 393 ASN B N 1
ATOM 10050 C CA . ASN B 1 393 ? 22.828 26.578 10.336 1 93.94 393 ASN B CA 1
ATOM 10051 C C . ASN B 1 393 ? 21.797 27.656 10.609 1 93.94 393 ASN B C 1
ATOM 10053 O O . ASN B 1 393 ? 21.375 28.375 9.695 1 93.94 393 ASN B O 1
ATOM 10057 N N . PHE B 1 394 ? 21.547 27.922 11.844 1 93.56 394 PHE B N 1
ATOM 10058 C CA . PHE B 1 394 ? 20.438 28.781 12.258 1 93.56 394 PHE B CA 1
ATOM 10059 C C . PHE B 1 394 ? 20.703 30.219 11.859 1 93.56 394 PHE B C 1
ATOM 10061 O O . PHE B 1 394 ? 19.781 30.969 11.531 1 93.56 394 PHE B O 1
ATOM 10068 N N . ILE B 1 395 ? 21.922 30.562 11.852 1 92.12 395 ILE B N 1
ATOM 10069 C CA . ILE B 1 395 ? 22.25 31.938 11.492 1 92.12 395 ILE B CA 1
ATOM 10070 C C . ILE B 1 395 ? 21.844 32.188 10.047 1 92.12 395 ILE B C 1
ATOM 10072 O O . ILE B 1 395 ? 21.172 33.188 9.758 1 92.12 395 ILE B O 1
ATOM 10076 N N . THR B 1 396 ? 22.172 31.312 9.227 1 92.69 396 THR B N 1
ATOM 10077 C CA . THR B 1 396 ? 21.797 31.438 7.824 1 92.69 396 THR B CA 1
ATOM 10078 C C . THR B 1 396 ? 20.297 31.328 7.656 1 92.69 396 THR B C 1
ATOM 10080 O O . THR B 1 396 ? 19.703 32.094 6.887 1 92.69 396 THR B O 1
ATOM 10083 N N . CYS B 1 397 ? 19.656 30.484 8.359 1 94.88 397 CYS B N 1
ATOM 10084 C CA . CYS B 1 397 ? 18.234 30.234 8.242 1 94.88 397 CYS B CA 1
ATOM 10085 C C . CYS B 1 397 ? 17.422 31.453 8.695 1 94.88 397 CYS B C 1
ATOM 10087 O O . CYS B 1 397 ? 16.406 31.781 8.094 1 94.88 397 CYS B O 1
ATOM 10089 N N . TYR B 1 398 ? 17.922 32.094 9.734 1 92.88 398 TYR B N 1
ATOM 10090 C CA . TYR B 1 398 ? 17.172 33.188 10.328 1 92.88 398 TYR B CA 1
ATOM 10091 C C . TYR B 1 398 ? 17.344 34.469 9.523 1 92.88 398 TYR B C 1
ATOM 10093 O O . TYR B 1 398 ? 16.516 35.375 9.609 1 92.88 398 TYR B O 1
ATOM 10101 N N . THR B 1 399 ? 18.359 34.5 8.672 1 88.94 399 THR B N 1
ATOM 10102 C CA . THR B 1 399 ? 18.672 35.75 7.977 1 88.94 399 THR B CA 1
ATOM 10103 C C . THR B 1 399 ? 18.172 35.688 6.535 1 88.94 399 THR B C 1
ATOM 10105 O O . THR B 1 399 ? 18.062 36.719 5.875 1 88.94 399 THR B O 1
ATOM 10108 N N . THR B 1 400 ? 17.797 34.531 6.125 1 89.44 400 THR B N 1
ATOM 10109 C CA . THR B 1 400 ? 17.312 34.406 4.758 1 89.44 400 THR B CA 1
ATOM 10110 C C . THR B 1 400 ? 15.836 34.812 4.676 1 89.44 400 THR B C 1
ATOM 10112 O O . THR B 1 400 ? 15.008 34.312 5.441 1 89.44 400 THR B O 1
ATOM 10115 N N . GLU B 1 401 ? 15.578 35.656 3.736 1 88 401 GLU B N 1
ATOM 10116 C CA . GLU B 1 401 ? 14.203 36.125 3.547 1 88 401 GLU B CA 1
ATOM 10117 C C . GLU B 1 401 ? 13.508 35.312 2.449 1 88 401 GLU B C 1
ATOM 10119 O O . GLU B 1 401 ? 13.938 35.344 1.291 1 88 401 GLU B O 1
ATOM 10124 N N . PRO B 1 402 ? 12.469 34.594 2.811 1 90.81 402 PRO B N 1
ATOM 10125 C CA . PRO B 1 402 ? 11.75 33.875 1.771 1 90.81 402 PRO B CA 1
ATOM 10126 C C . PRO B 1 402 ? 11.094 34.781 0.743 1 90.81 402 PRO B C 1
ATOM 10128 O O . PRO B 1 402 ? 10.445 35.75 1.113 1 90.81 402 PRO B O 1
ATOM 10131 N N . PRO B 1 403 ? 11.188 34.469 -0.48 1 93.62 403 PRO B N 1
ATOM 10132 C CA . PRO B 1 403 ? 10.562 35.312 -1.508 1 93.62 403 PRO B CA 1
ATOM 10133 C C . PRO B 1 403 ? 9.047 35.125 -1.572 1 93.62 403 PRO B C 1
ATOM 10135 O O . PRO B 1 403 ? 8.539 34.031 -1.347 1 93.62 403 PRO B O 1
ATOM 10138 N N . THR B 1 404 ? 8.352 36.219 -1.878 1 95.25 404 THR B N 1
ATOM 10139 C CA . THR B 1 404 ? 6.922 36.156 -2.141 1 95.25 404 THR B CA 1
ATOM 10140 C C . THR B 1 404 ? 6.648 35.562 -3.514 1 95.25 404 THR B C 1
ATOM 10142 O O . THR B 1 404 ? 7.574 35.344 -4.297 1 95.25 404 THR B O 1
ATOM 10145 N N . LEU B 1 405 ? 5.387 35.312 -3.791 1 96.88 405 LEU B N 1
ATOM 10146 C CA . LEU B 1 405 ? 5.027 34.75 -5.094 1 96.88 405 LEU B CA 1
ATOM 10147 C C . LEU B 1 405 ? 5.379 35.75 -6.215 1 96.88 405 LEU B C 1
ATOM 10149 O O . LEU B 1 405 ? 5.871 35.312 -7.266 1 96.88 405 LEU B O 1
ATOM 10153 N N . GLU B 1 406 ? 5.137 37 -5.938 1 96.88 406 GLU B N 1
ATOM 10154 C CA . GLU B 1 406 ? 5.453 38.031 -6.934 1 96.88 406 GLU B CA 1
ATOM 10155 C C . GLU B 1 406 ? 6.957 38.125 -7.164 1 96.88 406 GLU B C 1
ATOM 10157 O O . GLU B 1 406 ? 7.41 38.25 -8.305 1 96.88 406 GLU B O 1
ATOM 10162 N N . GLU B 1 407 ? 7.723 38.094 -6.137 1 95.75 407 GLU B N 1
ATOM 10163 C CA . GLU B 1 407 ? 9.18 38.156 -6.262 1 95.75 407 GLU B CA 1
ATOM 10164 C C . GLU B 1 407 ? 9.711 36.938 -7.035 1 95.75 407 GLU B C 1
ATOM 10166 O O . GLU B 1 407 ? 10.633 37.062 -7.84 1 95.75 407 GLU B O 1
ATOM 10171 N N . ARG B 1 408 ? 9.164 35.781 -6.777 1 96.62 408 ARG B N 1
ATOM 10172 C CA . ARG B 1 408 ? 9.523 34.594 -7.523 1 96.62 408 ARG B CA 1
ATOM 10173 C C . ARG B 1 408 ? 9.227 34.75 -9.008 1 96.62 408 ARG B C 1
ATOM 10175 O O . ARG B 1 408 ? 10.055 34.406 -9.852 1 96.62 408 ARG B O 1
ATOM 10182 N N . ARG B 1 409 ? 8.023 35.219 -9.297 1 96.81 409 ARG B N 1
ATOM 10183 C CA . ARG B 1 409 ? 7.648 35.469 -10.68 1 96.81 409 ARG B CA 1
ATOM 10184 C C . ARG B 1 409 ? 8.633 36.438 -11.344 1 96.81 409 ARG B C 1
ATOM 10186 O O . ARG B 1 409 ? 9.109 36.188 -12.453 1 96.81 409 ARG B O 1
ATOM 10193 N N . ARG B 1 410 ? 8.984 37.5 -10.641 1 95.38 410 ARG B N 1
ATOM 10194 C CA . ARG B 1 410 ? 9.898 38.531 -11.164 1 95.38 410 ARG B CA 1
ATOM 10195 C C . ARG B 1 410 ? 11.273 37.906 -11.453 1 95.38 410 ARG B C 1
ATOM 10197 O O . ARG B 1 410 ? 11.914 38.25 -12.445 1 95.38 410 ARG B O 1
ATOM 10204 N N . HIS B 1 411 ? 11.633 37.094 -10.555 1 94.75 411 HIS B N 1
ATOM 10205 C CA . HIS B 1 411 ? 12.922 36.438 -10.734 1 94.75 411 HIS B CA 1
ATOM 10206 C C . HIS B 1 411 ? 12.938 35.594 -12.016 1 94.75 411 HIS B C 1
ATOM 10208 O O . HIS B 1 411 ? 13.969 35.5 -12.688 1 94.75 411 HIS B O 1
ATOM 10214 N N . VAL B 1 412 ? 11.859 34.938 -12.344 1 95.88 412 VAL B N 1
ATOM 10215 C CA . VAL B 1 412 ? 11.766 34.062 -13.516 1 95.88 412 VAL B CA 1
ATOM 10216 C C . VAL B 1 412 ? 11.758 34.938 -14.781 1 95.88 412 VAL B C 1
ATOM 10218 O O . VAL B 1 412 ? 12.477 34.625 -15.742 1 95.88 412 VAL B O 1
ATOM 10221 N N . VAL B 1 413 ? 10.992 36.062 -14.781 1 95.38 413 VAL B N 1
ATOM 10222 C CA . VAL B 1 413 ? 10.781 36.844 -15.992 1 95.38 413 VAL B CA 1
ATOM 10223 C C . VAL B 1 413 ? 11.961 37.781 -16.203 1 95.38 413 VAL B C 1
ATOM 10225 O O . VAL B 1 413 ? 12.07 38.438 -17.25 1 95.38 413 VAL B O 1
ATOM 10228 N N . ALA B 1 414 ? 12.875 37.844 -15.25 1 94 414 ALA B N 1
ATOM 10229 C CA . ALA B 1 414 ? 14.047 38.719 -15.359 1 94 414 ALA B CA 1
ATOM 10230 C C . ALA B 1 414 ? 14.977 38.25 -16.484 1 94 414 ALA B C 1
ATOM 10232 O O . ALA B 1 414 ? 15.75 39.062 -17.016 1 94 414 ALA B O 1
ATOM 10233 N N . GLY B 1 415 ? 14.914 37 -16.797 1 92.81 415 GLY B N 1
ATOM 10234 C CA . GLY B 1 415 ? 15.719 36.469 -17.875 1 92.81 415 GLY B CA 1
ATOM 10235 C C . GLY B 1 415 ? 14.898 36.094 -19.094 1 92.81 415 GLY B C 1
ATOM 10236 O O . GLY B 1 415 ? 13.75 36.531 -19.234 1 92.81 415 GLY B O 1
ATOM 10237 N N . GLU B 1 416 ? 15.562 35.312 -20 1 91.25 416 GLU B N 1
ATOM 10238 C CA . GLU B 1 416 ? 14.906 35 -21.266 1 91.25 416 GLU B CA 1
ATOM 10239 C C . GLU B 1 416 ? 14.422 33.562 -21.297 1 91.25 416 GLU B C 1
ATOM 10241 O O . GLU B 1 416 ? 13.547 33.219 -22.094 1 91.25 416 GLU B O 1
ATOM 10246 N N . ALA B 1 417 ? 14.875 32.812 -20.438 1 94 417 ALA B N 1
ATOM 10247 C CA . ALA B 1 417 ? 14.617 31.375 -20.5 1 94 417 ALA B CA 1
ATOM 10248 C C . ALA B 1 417 ? 13.125 31.078 -20.375 1 94 417 ALA B C 1
ATOM 10250 O O . ALA B 1 417 ? 12.633 30.109 -20.969 1 94 417 ALA B O 1
ATOM 10251 N N . TRP B 1 418 ? 12.352 31.906 -19.641 1 94.75 418 TRP B N 1
ATOM 10252 C CA . TRP B 1 418 ? 10.938 31.656 -19.359 1 94.75 418 TRP B CA 1
ATOM 10253 C C . TRP B 1 418 ? 10.109 31.672 -20.625 1 94.75 418 TRP B C 1
ATOM 10255 O O . TRP B 1 418 ? 9.023 31.094 -20.688 1 94.75 418 TRP B O 1
ATOM 10265 N N . ARG B 1 419 ? 10.562 32.219 -21.641 1 92.38 419 ARG B N 1
ATOM 10266 C CA . ARG B 1 419 ? 9.852 32.344 -22.906 1 92.38 419 ARG B CA 1
ATOM 10267 C C . ARG B 1 419 ? 9.617 30.969 -23.547 1 92.38 419 ARG B C 1
ATOM 10269 O O . ARG B 1 419 ? 8.68 30.797 -24.328 1 92.38 419 ARG B O 1
ATOM 10276 N N . LYS B 1 420 ? 10.406 30.062 -23.141 1 91.56 420 LYS B N 1
ATOM 10277 C CA . LYS B 1 420 ? 10.258 28.703 -23.641 1 91.56 420 LYS B CA 1
ATOM 10278 C C . LYS B 1 420 ? 8.977 28.062 -23.125 1 91.56 420 LYS B C 1
ATOM 10280 O O . LYS B 1 420 ? 8.523 27.047 -23.672 1 91.56 420 LYS B O 1
ATOM 10285 N N . MET B 1 421 ? 8.367 28.594 -22.156 1 92.56 421 MET B N 1
ATOM 10286 C CA . MET B 1 421 ? 7.148 28.047 -21.578 1 92.56 421 MET B CA 1
ATOM 10287 C C . MET B 1 421 ? 5.992 28.125 -22.578 1 92.56 421 MET B C 1
ATOM 10289 O O . MET B 1 421 ? 5.055 27.328 -22.5 1 92.56 421 MET B O 1
ATOM 10293 N N . SER B 1 422 ? 6.125 28.984 -23.5 1 88.44 422 SER B N 1
ATOM 10294 C CA . SER B 1 422 ? 5.098 29.141 -24.531 1 88.44 422 SER B CA 1
ATOM 10295 C C . SER B 1 422 ? 5.051 27.922 -25.438 1 88.44 422 SER B C 1
ATOM 10297 O O . SER B 1 422 ? 4.027 27.641 -26.078 1 88.44 422 SER B O 1
ATOM 10299 N N . THR B 1 423 ? 6.156 27.219 -25.484 1 88 423 THR B N 1
ATOM 10300 C CA . THR B 1 423 ? 6.223 26.047 -26.344 1 88 423 THR B CA 1
ATOM 10301 C C . THR B 1 423 ? 5.883 24.781 -25.547 1 88 423 THR B C 1
ATOM 10303 O O . THR B 1 423 ? 6.051 23.672 -26.062 1 88 423 THR B O 1
ATOM 10306 N N . GLY B 1 424 ? 5.523 24.984 -24.359 1 85.56 424 GLY B N 1
ATOM 10307 C CA . GLY B 1 424 ? 5.074 23.828 -23.609 1 85.56 424 GLY B CA 1
ATOM 10308 C C . GLY B 1 424 ? 6.082 23.375 -22.562 1 85.56 424 GLY B C 1
ATOM 10309 O O . GLY B 1 424 ? 5.82 22.438 -21.812 1 85.56 424 GLY B O 1
ATOM 10310 N N . VAL B 1 425 ? 7.191 24 -22.5 1 90.56 425 VAL B N 1
ATOM 10311 C CA . VAL B 1 425 ? 8.18 23.672 -21.484 1 90.56 425 VAL B CA 1
ATOM 10312 C C . VAL B 1 425 ? 7.727 24.203 -20.125 1 90.56 425 VAL B C 1
ATOM 10314 O O . VAL B 1 425 ? 7.391 25.375 -19.984 1 90.56 425 VAL B O 1
ATOM 10317 N N . VAL B 1 426 ? 7.73 23.359 -19.141 1 91.19 426 VAL B N 1
ATOM 10318 C CA . VAL B 1 426 ? 7.191 23.719 -17.828 1 91.19 426 VAL B CA 1
ATOM 10319 C C . VAL B 1 426 ? 8.297 24.328 -16.969 1 91.19 426 VAL B C 1
ATOM 10321 O O . VAL B 1 426 ? 8.078 25.328 -16.281 1 91.19 426 VAL B O 1
ATOM 10324 N N . ASN B 1 427 ? 9.469 23.688 -16.953 1 92.62 427 ASN B N 1
ATOM 10325 C CA . ASN B 1 427 ? 10.633 24.156 -16.203 1 92.62 427 ASN B CA 1
ATOM 10326 C C . ASN B 1 427 ? 11.688 24.766 -17.125 1 92.62 427 ASN B C 1
ATOM 10328 O O . ASN B 1 427 ? 12.609 24.062 -17.547 1 92.62 427 ASN B O 1
ATOM 10332 N N . PRO B 1 428 ? 11.609 26.016 -17.25 1 94.06 428 PRO B N 1
ATOM 10333 C CA . PRO B 1 428 ? 12.398 26.672 -18.312 1 94.06 428 PRO B CA 1
ATOM 10334 C C . PRO B 1 428 ? 13.898 26.594 -18.047 1 94.06 428 PRO B C 1
ATOM 10336 O O . PRO B 1 428 ? 14.695 26.734 -18.984 1 94.06 428 PRO B O 1
ATOM 10339 N N . PHE B 1 429 ? 14.336 26.375 -16.859 1 93.62 429 PHE B N 1
ATOM 10340 C CA . PHE B 1 429 ? 15.758 26.438 -16.516 1 93.62 429 PHE B CA 1
ATOM 10341 C C . PHE B 1 429 ? 16.391 25.047 -16.609 1 93.62 429 PHE B C 1
ATOM 10343 O O . PHE B 1 429 ? 17.594 24.891 -16.391 1 93.62 429 PHE B O 1
ATOM 10350 N N . GLN B 1 430 ? 15.539 24.094 -16.844 1 88.88 430 GLN B N 1
ATOM 10351 C CA . GLN B 1 430 ? 16.047 22.734 -16.953 1 88.88 430 GLN B CA 1
ATOM 10352 C C . GLN B 1 430 ? 16.562 22.438 -18.359 1 88.88 430 GLN B C 1
ATOM 10354 O O . GLN B 1 430 ? 15.93 22.828 -19.344 1 88.88 430 GLN B O 1
ATOM 10359 N N . GLY B 1 431 ? 17.75 21.734 -18.484 1 86.06 431 GLY B N 1
ATOM 10360 C CA . GLY B 1 431 ? 18.281 21.25 -19.75 1 86.06 431 GLY B CA 1
ATOM 10361 C C . GLY B 1 431 ? 18.797 22.359 -20.656 1 86.06 431 GLY B C 1
ATOM 10362 O O . GLY B 1 431 ? 18.812 22.219 -21.875 1 86.06 431 GLY B O 1
ATOM 10363 N N . LEU B 1 432 ? 19.203 23.422 -20.078 1 92.06 432 LEU B N 1
ATOM 10364 C CA . LEU B 1 432 ? 19.719 24.547 -20.844 1 92.06 432 LEU B CA 1
ATOM 10365 C C . LEU B 1 432 ? 21.125 24.25 -21.375 1 92.06 432 LEU B C 1
ATOM 10367 O O . LEU B 1 432 ? 21.891 23.516 -20.75 1 92.06 432 LEU B O 1
ATOM 10371 N N . LYS B 1 433 ? 21.328 24.781 -22.531 1 91.62 433 LYS B N 1
ATOM 10372 C CA . LYS B 1 433 ? 22.688 24.719 -23.078 1 91.62 433 LYS B CA 1
ATOM 10373 C C . LYS B 1 433 ? 23.594 25.734 -22.406 1 91.62 433 LYS B C 1
ATOM 10375 O O . LYS B 1 433 ? 23.125 26.672 -21.75 1 91.62 433 LYS B O 1
ATOM 10380 N N . LYS B 1 434 ? 24.922 25.609 -22.484 1 92.81 434 LYS B N 1
ATOM 10381 C CA . LYS B 1 434 ? 25.891 26.469 -21.828 1 92.81 434 LYS B CA 1
ATOM 10382 C C . LYS B 1 434 ? 25.656 27.938 -22.203 1 92.81 434 LYS B C 1
ATOM 10384 O O . LYS B 1 434 ? 25.625 28.812 -21.328 1 92.81 434 LYS B O 1
ATOM 10389 N N . ASP B 1 435 ? 25.484 28.141 -23.516 1 90.06 435 ASP B N 1
ATOM 10390 C CA . ASP B 1 435 ? 25.312 29.5 -24 1 90.06 435 ASP B CA 1
ATOM 10391 C C . ASP B 1 435 ? 24.047 30.141 -23.438 1 90.06 435 ASP B C 1
ATOM 10393 O O . ASP B 1 435 ? 24.016 31.328 -23.141 1 90.06 435 ASP B O 1
ATOM 10397 N N . ASP B 1 436 ? 22.984 29.391 -23.297 1 92.81 436 ASP B N 1
ATOM 10398 C CA . ASP B 1 436 ? 21.734 29.875 -22.734 1 92.81 436 ASP B CA 1
ATOM 10399 C C . ASP B 1 436 ? 21.891 30.219 -21.266 1 92.81 436 ASP B C 1
ATOM 10401 O O . ASP B 1 436 ? 21.266 31.172 -20.781 1 92.81 436 ASP B O 1
ATOM 10405 N N . ILE B 1 437 ? 22.688 29.469 -20.531 1 94.69 437 ILE B N 1
ATOM 10406 C CA . ILE B 1 437 ? 22.922 29.703 -19.109 1 94.69 437 ILE B CA 1
ATOM 10407 C C . ILE B 1 437 ? 23.688 31.016 -18.938 1 94.69 437 ILE B C 1
ATOM 10409 O O . ILE B 1 437 ? 23.375 31.797 -18.031 1 94.69 437 ILE B O 1
ATOM 10413 N N . LEU B 1 438 ? 24.688 31.188 -19.766 1 93.12 438 LEU B N 1
ATOM 10414 C CA . LEU B 1 438 ? 25.484 32.406 -19.703 1 93.12 438 LEU B CA 1
ATOM 10415 C C . LEU B 1 438 ? 24.625 33.625 -19.969 1 93.12 438 LEU B C 1
ATOM 10417 O O . LEU B 1 438 ? 24.766 34.656 -19.297 1 93.12 438 LEU B O 1
ATOM 10421 N N . LEU B 1 439 ? 23.766 33.5 -20.922 1 91.94 439 LEU B N 1
ATOM 10422 C CA . LEU B 1 439 ? 22.859 34.594 -21.234 1 91.94 439 LEU B CA 1
ATOM 10423 C C . LEU B 1 439 ? 21.969 34.906 -20.047 1 91.94 439 LEU B C 1
ATOM 10425 O O . LEU B 1 439 ? 21.719 36.094 -19.75 1 91.94 439 LEU B O 1
ATOM 10429 N N . GLU B 1 440 ? 21.422 33.875 -19.406 1 94.06 440 GLU B N 1
ATOM 10430 C CA . GLU B 1 440 ? 20.578 34.062 -18.219 1 94.06 440 GLU B CA 1
ATOM 10431 C C . GLU B 1 440 ? 21.344 34.75 -17.094 1 94.06 440 GLU B C 1
ATOM 10433 O O . GLU B 1 440 ? 20.766 35.594 -16.391 1 94.06 440 GLU B O 1
ATOM 10438 N N . LEU B 1 441 ? 22.562 34.438 -16.891 1 93.94 441 LEU B N 1
ATOM 10439 C CA . LEU B 1 441 ? 23.375 35.031 -15.852 1 93.94 441 LEU B CA 1
ATOM 10440 C C . LEU B 1 441 ? 23.688 36.5 -16.188 1 93.94 441 LEU B C 1
ATOM 10442 O O . LEU B 1 441 ? 23.609 37.375 -15.328 1 93.94 441 LEU B O 1
ATOM 10446 N N . GLU B 1 442 ? 23.969 36.75 -17.391 1 92.19 442 GLU B N 1
ATOM 10447 C CA . GLU B 1 442 ? 24.312 38.094 -17.828 1 92.19 442 GLU B CA 1
ATOM 10448 C C . GLU B 1 442 ? 23.109 39.031 -17.688 1 92.19 442 GLU B C 1
ATOM 10450 O O . GLU B 1 442 ? 23.281 40.219 -17.312 1 92.19 442 GLU B O 1
ATOM 10455 N N . THR B 1 443 ? 22.047 38.531 -18.062 1 92.38 443 THR B N 1
ATOM 10456 C CA . THR B 1 443 ? 20.828 39.312 -17.938 1 92.38 443 THR B CA 1
ATOM 10457 C C . THR B 1 443 ? 20.578 39.688 -16.484 1 92.38 443 THR B C 1
ATOM 10459 O O . THR B 1 443 ? 19.906 40.688 -16.203 1 92.38 443 THR B O 1
ATOM 10462 N N . ARG B 1 444 ? 21.062 38.969 -15.555 1 91.31 444 ARG B N 1
ATOM 10463 C CA . ARG B 1 444 ? 20.875 39.219 -14.125 1 91.31 444 ARG B CA 1
ATOM 10464 C C . ARG B 1 444 ? 22.094 39.938 -13.531 1 91.31 444 ARG B C 1
ATOM 10466 O O . ARG B 1 444 ? 22.219 40.031 -12.312 1 91.31 444 ARG B O 1
ATOM 10473 N N . GLY B 1 445 ? 22.953 40.281 -14.414 1 88.5 445 GLY B N 1
ATOM 10474 C CA . GLY B 1 445 ? 24.094 41.094 -14.008 1 88.5 445 GLY B CA 1
ATOM 10475 C C . GLY B 1 445 ? 25.266 40.281 -13.5 1 88.5 445 GLY B C 1
ATOM 10476 O O . GLY B 1 445 ? 26.141 40.781 -12.797 1 88.5 445 GLY B O 1
ATOM 10477 N N . ILE B 1 446 ? 25.188 39 -13.703 1 89.69 446 ILE B N 1
ATOM 10478 C CA . ILE B 1 446 ? 26.281 38.156 -13.266 1 89.69 446 ILE B CA 1
ATOM 10479 C C . ILE B 1 446 ? 27.109 37.688 -14.469 1 89.69 446 ILE B C 1
ATOM 10481 O O . ILE B 1 446 ? 26.578 37.094 -15.406 1 89.69 446 ILE B O 1
ATOM 10485 N N . TRP B 1 447 ? 28.375 37.969 -14.469 1 86.31 447 TRP B N 1
ATOM 10486 C CA . TRP B 1 447 ? 29.266 37.688 -15.594 1 86.31 447 TRP B CA 1
ATOM 10487 C C . TRP B 1 447 ? 30.125 36.469 -15.297 1 86.31 447 TRP B C 1
ATOM 10489 O O . TRP B 1 447 ? 30.656 36.312 -14.195 1 86.31 447 TRP B O 1
ATOM 10499 N N . SER B 1 448 ? 29.984 35.312 -16.172 1 78.94 448 SER B N 1
ATOM 10500 C CA . SER B 1 448 ? 30.781 34.094 -15.984 1 78.94 448 SER B CA 1
ATOM 10501 C C . SER B 1 448 ? 31.391 33.625 -17.297 1 78.94 448 SER B C 1
ATOM 10503 O O . SER B 1 448 ? 30.672 33.406 -18.281 1 78.94 448 SER B O 1
ATOM 10505 N N . SER B 1 449 ? 32.5 33.906 -17.984 1 69.12 449 SER B N 1
ATOM 10506 C CA . SER B 1 449 ? 32.938 33.562 -19.344 1 69.12 449 SER B CA 1
ATOM 10507 C C . SER B 1 449 ? 33.781 32.312 -19.359 1 69.12 449 SER B C 1
ATOM 10509 O O . SER B 1 449 ? 33.719 31.516 -20.297 1 69.12 449 SER B O 1
ATOM 10511 N N . ASP B 1 450 ? 34.469 31.859 -18.5 1 69.19 450 ASP B N 1
ATOM 10512 C CA . ASP B 1 450 ? 35.469 30.812 -18.672 1 69.19 450 ASP B CA 1
ATOM 10513 C C . ASP B 1 450 ? 35.219 29.641 -17.719 1 69.19 450 ASP B C 1
ATOM 10515 O O . ASP B 1 450 ? 36.156 28.938 -17.328 1 69.19 450 ASP B O 1
ATOM 10519 N N . GLU B 1 451 ? 33.906 29.266 -17.688 1 82.62 451 GLU B N 1
ATOM 10520 C CA . GLU B 1 451 ? 33.656 28.188 -16.734 1 82.62 451 GLU B CA 1
ATOM 10521 C C . GLU B 1 451 ? 32.938 27.031 -17.422 1 82.62 451 GLU B C 1
ATOM 10523 O O . GLU B 1 451 ? 32.406 27.188 -18.516 1 82.62 451 GLU B O 1
ATOM 10528 N N . ARG B 1 452 ? 33.188 25.828 -17 1 86.19 452 ARG B N 1
ATOM 10529 C CA . ARG B 1 452 ? 32.5 24.625 -17.484 1 86.19 452 ARG B CA 1
ATOM 10530 C C . ARG B 1 452 ? 31 24.734 -17.281 1 86.19 452 ARG B C 1
ATOM 10532 O O . ARG B 1 452 ? 30.531 25.5 -16.438 1 86.19 452 ARG B O 1
ATOM 10539 N N . LYS B 1 453 ? 30.219 23.984 -17.984 1 89.06 453 LYS B N 1
ATOM 10540 C CA . LYS B 1 453 ? 28.766 24.016 -17.938 1 89.06 453 LYS B CA 1
ATOM 10541 C C . LYS B 1 453 ? 28.25 23.75 -16.531 1 89.06 453 LYS B C 1
ATOM 10543 O O . LYS B 1 453 ? 27.328 24.422 -16.062 1 89.06 453 LYS B O 1
ATOM 10548 N N . CYS B 1 454 ? 28.891 22.766 -15.852 1 89.94 454 CYS B N 1
ATOM 10549 C CA . CYS B 1 454 ? 28.438 22.406 -14.508 1 89.94 454 CYS B CA 1
ATOM 10550 C C . CYS B 1 454 ? 28.641 23.562 -13.539 1 89.94 454 CYS B C 1
ATOM 10552 O O . CYS B 1 454 ? 27.797 23.797 -12.664 1 89.94 454 CYS B O 1
ATOM 10554 N N . ALA B 1 455 ? 29.672 24.312 -13.711 1 90.06 455 ALA B N 1
ATOM 10555 C CA . ALA B 1 455 ? 29.969 25.438 -12.836 1 90.06 455 ALA B CA 1
ATOM 10556 C C . ALA B 1 455 ? 29.016 26.594 -13.086 1 90.06 455 ALA B C 1
ATOM 10558 O O . ALA B 1 455 ? 28.562 27.25 -12.141 1 90.06 455 ALA B O 1
ATOM 10559 N N . VAL B 1 456 ? 28.812 26.875 -14.344 1 92.12 456 VAL B N 1
ATOM 10560 C CA . VAL B 1 456 ? 27.922 27.969 -14.664 1 92.12 456 VAL B CA 1
ATOM 10561 C C . VAL B 1 456 ? 26.5 27.625 -14.25 1 92.12 456 VAL B C 1
ATOM 10563 O O . VAL B 1 456 ? 25.734 28.5 -13.852 1 92.12 456 VAL B O 1
ATOM 10566 N N . GLN B 1 457 ? 26.156 26.359 -14.414 1 91.56 457 GLN B N 1
ATOM 10567 C CA . GLN B 1 457 ? 24.844 25.906 -13.961 1 91.56 457 GLN B CA 1
ATOM 10568 C C . GLN B 1 457 ? 24.703 26.078 -12.445 1 91.56 457 GLN B C 1
ATOM 10570 O O . GLN B 1 457 ? 23.625 26.453 -11.961 1 91.56 457 GLN B O 1
ATOM 10575 N N . GLU B 1 458 ? 25.703 25.781 -11.727 1 90.38 458 GLU B N 1
ATOM 10576 C CA . GLU B 1 458 ? 25.688 25.953 -10.281 1 90.38 458 GLU B CA 1
ATOM 10577 C C . GLU B 1 458 ? 25.516 27.406 -9.883 1 90.38 458 GLU B C 1
ATOM 10579 O O . GLU B 1 458 ? 24.781 27.719 -8.938 1 90.38 458 GLU B O 1
ATOM 10584 N N . LYS B 1 459 ? 26.078 28.234 -10.57 1 91.69 459 LYS B N 1
ATOM 10585 C CA . LYS B 1 459 ? 25.922 29.672 -10.32 1 91.69 459 LYS B CA 1
ATOM 10586 C C . LYS B 1 459 ? 24.484 30.125 -10.555 1 91.69 459 LYS B C 1
ATOM 10588 O O . LYS B 1 459 ? 23.938 30.906 -9.781 1 91.69 459 LYS B O 1
ATOM 10593 N N . LEU B 1 460 ? 23.984 29.625 -11.625 1 92.75 460 LEU B N 1
ATOM 10594 C CA . LEU B 1 460 ? 22.594 29.969 -11.914 1 92.75 460 LEU B CA 1
ATOM 10595 C C . LEU B 1 460 ? 21.672 29.453 -10.812 1 92.75 460 LEU B C 1
ATOM 10597 O O . LEU B 1 460 ? 20.75 30.141 -10.391 1 92.75 460 LEU B O 1
ATOM 10601 N N . ASN B 1 461 ? 21.938 28.281 -10.367 1 90.38 461 ASN B N 1
ATOM 10602 C CA . ASN B 1 461 ? 21.141 27.688 -9.297 1 90.38 461 ASN B CA 1
ATOM 10603 C C . ASN B 1 461 ? 21.234 28.516 -8.016 1 90.38 461 ASN B C 1
ATOM 10605 O O . ASN B 1 461 ? 20.25 28.672 -7.297 1 90.38 461 ASN B O 1
ATOM 10609 N N . GLU B 1 462 ? 22.328 29 -7.766 1 90.5 462 GLU B N 1
ATOM 10610 C CA . GLU B 1 462 ? 22.547 29.812 -6.57 1 90.5 462 GLU B CA 1
ATOM 10611 C C . GLU B 1 462 ? 21.797 31.141 -6.66 1 90.5 462 GLU B C 1
ATOM 10613 O O . GLU B 1 462 ? 21.234 31.594 -5.672 1 90.5 462 GLU B O 1
ATOM 10618 N N . VAL B 1 463 ? 21.766 31.625 -7.816 1 91.44 463 VAL B N 1
ATOM 10619 C CA . VAL B 1 463 ? 21.094 32.906 -8.016 1 91.44 463 VAL B CA 1
ATOM 10620 C C . VAL B 1 463 ? 19.578 32.688 -7.902 1 91.44 463 VAL B C 1
ATOM 10622 O O . VAL B 1 463 ? 18.875 33.562 -7.375 1 91.44 463 VAL B O 1
ATOM 10625 N N . LEU B 1 464 ? 19.125 31.641 -8.398 1 93.94 464 LEU B N 1
ATOM 10626 C CA . LEU B 1 464 ? 17.688 31.391 -8.445 1 93.94 464 LEU B CA 1
ATOM 10627 C C . LEU B 1 464 ? 17.172 30.875 -7.102 1 93.94 464 LEU B C 1
ATOM 10629 O O . LEU B 1 464 ? 15.969 30.859 -6.852 1 93.94 464 LEU B O 1
ATOM 10633 N N . HIS B 1 465 ? 17.984 30.391 -6.242 1 94.06 465 HIS B N 1
ATOM 10634 C CA . HIS B 1 465 ? 17.641 29.859 -4.926 1 94.06 465 HIS B CA 1
ATOM 10635 C C . HIS B 1 465 ? 16.578 28.781 -5.023 1 94.06 465 HIS B C 1
ATOM 10637 O O . HIS B 1 465 ? 15.617 28.781 -4.25 1 94.06 465 HIS B O 1
ATOM 10643 N N . GLY B 1 466 ? 16.672 27.953 -6.059 1 94.44 466 GLY B N 1
ATOM 10644 C CA . GLY B 1 466 ? 15.805 26.797 -6.199 1 94.44 466 GLY B CA 1
ATOM 10645 C C . GLY B 1 466 ? 14.547 27.094 -6.996 1 94.44 466 GLY B C 1
ATOM 10646 O O . GLY B 1 466 ? 13.719 26.203 -7.211 1 94.44 466 GLY B O 1
ATOM 10647 N N . ILE B 1 467 ? 14.281 28.281 -7.473 1 96.56 467 ILE B N 1
ATOM 10648 C CA . ILE B 1 467 ? 13.125 28.594 -8.297 1 96.56 467 ILE B CA 1
ATOM 10649 C C . ILE B 1 467 ? 13.25 27.922 -9.656 1 96.56 467 ILE B C 1
ATOM 10651 O O . ILE B 1 467 ? 14.195 28.203 -10.406 1 96.56 467 ILE B O 1
ATOM 10655 N N . ALA B 1 468 ? 12.328 27.062 -9.953 1 95.31 468 ALA B N 1
ATOM 10656 C CA . ALA B 1 468 ? 12.406 26.266 -11.18 1 95.31 468 ALA B CA 1
ATOM 10657 C C . ALA B 1 468 ? 11.453 26.797 -12.242 1 95.31 468 ALA B C 1
ATOM 10659 O O . ALA B 1 468 ? 11.648 26.562 -13.438 1 95.31 468 ALA B O 1
ATOM 10660 N N . ARG B 1 469 ? 10.453 27.484 -11.852 1 96.62 469 ARG B N 1
ATOM 10661 C CA . ARG B 1 469 ? 9.414 28.062 -12.688 1 96.62 469 ARG B CA 1
ATOM 10662 C C . ARG B 1 469 ? 8.617 29.109 -11.914 1 96.62 469 ARG B C 1
ATOM 10664 O O . ARG B 1 469 ? 8.797 29.266 -10.703 1 96.62 469 ARG B O 1
ATOM 10671 N N . PRO B 1 470 ? 7.758 29.875 -12.656 1 96.75 470 PRO B N 1
ATOM 10672 C CA . PRO B 1 470 ? 6.852 30.734 -11.891 1 96.75 470 PRO B CA 1
ATOM 10673 C C . PRO B 1 470 ? 5.902 29.938 -11 1 96.75 470 PRO B C 1
ATOM 10675 O O . PRO B 1 470 ? 5.719 28.734 -11.195 1 96.75 470 PRO B O 1
ATOM 10678 N N . PRO B 1 471 ? 5.379 30.625 -9.992 1 97.25 471 PRO B N 1
ATOM 10679 C CA . PRO B 1 471 ? 4.34 29.938 -9.211 1 97.25 471 PRO B CA 1
ATOM 10680 C C . PRO B 1 471 ? 3.23 29.359 -10.078 1 97.25 471 PRO B C 1
ATOM 10682 O O . PRO B 1 471 ? 2.982 29.859 -11.18 1 97.25 471 PRO B O 1
ATOM 10685 N N . ALA B 1 472 ? 2.582 28.344 -9.633 1 96.94 472 ALA B N 1
ATOM 10686 C CA . ALA B 1 472 ? 1.642 27.547 -10.422 1 96.94 472 ALA B CA 1
ATOM 10687 C C . ALA B 1 472 ? 0.573 28.422 -11.055 1 96.94 472 ALA B C 1
ATOM 10689 O O . ALA B 1 472 ? 0.268 28.281 -12.242 1 96.94 472 ALA B O 1
ATOM 10690 N N . LEU B 1 473 ? 0.017 29.375 -10.336 1 96.88 473 LEU B N 1
ATOM 10691 C CA . LEU B 1 473 ? -1.091 30.203 -10.812 1 96.88 473 LEU B CA 1
ATOM 10692 C C . LEU B 1 473 ? -0.602 31.25 -11.812 1 96.88 473 LEU B C 1
ATOM 10694 O O . LEU B 1 473 ? -1.403 31.844 -12.523 1 96.88 473 LEU B O 1
ATOM 10698 N N . CYS B 1 474 ? 0.716 31.406 -11.922 1 96.5 474 CYS B N 1
ATOM 10699 C CA . CYS B 1 474 ? 1.299 32.375 -12.836 1 96.5 474 CYS B CA 1
ATOM 10700 C C . CYS B 1 474 ? 1.815 31.703 -14.102 1 96.5 474 CYS B C 1
ATOM 10702 O O . CYS B 1 474 ? 2.289 32.375 -15.016 1 96.5 474 CYS B O 1
ATOM 10704 N N . CYS B 1 475 ? 1.723 30.469 -14.211 1 95.44 475 CYS B N 1
ATOM 10705 C CA . CYS B 1 475 ? 2.395 29.719 -15.258 1 95.44 475 CYS B CA 1
ATOM 10706 C C . CYS B 1 475 ? 1.706 29.922 -16.609 1 95.44 475 CYS B C 1
ATOM 10708 O O . CYS B 1 475 ? 2.34 29.797 -17.656 1 95.44 475 CYS B O 1
ATOM 10710 N N . LEU B 1 476 ? 0.381 30.172 -16.609 1 92.56 476 LEU B N 1
ATOM 10711 C CA . LEU B 1 476 ? -0.334 30.359 -17.875 1 92.56 476 LEU B CA 1
ATOM 10712 C C . LEU B 1 476 ? 0.17 31.609 -18.594 1 92.56 476 LEU B C 1
ATOM 10714 O O . LEU B 1 476 ? 0.299 31.609 -19.828 1 92.56 476 LEU B O 1
ATOM 10718 N N . ASP B 1 477 ? 0.423 32.656 -17.828 1 92.81 477 ASP B N 1
ATOM 10719 C CA . ASP B 1 477 ? 1.008 33.906 -18.328 1 92.81 477 ASP B CA 1
ATOM 10720 C C . ASP B 1 477 ? 1.942 34.5 -17.297 1 92.81 477 ASP B C 1
ATOM 10722 O O . ASP B 1 477 ? 1.508 35.312 -16.453 1 92.81 477 ASP B O 1
ATOM 10726 N N . PRO B 1 478 ? 3.223 34.188 -17.469 1 94.44 478 PRO B N 1
ATOM 10727 C CA . PRO B 1 478 ? 4.188 34.656 -16.469 1 94.44 478 PRO B CA 1
ATOM 10728 C C . PRO B 1 478 ? 4.352 36.156 -16.453 1 94.44 478 PRO B C 1
ATOM 10730 O O . PRO B 1 478 ? 4.953 36.719 -15.523 1 94.44 478 PRO B O 1
ATOM 10733 N N . THR B 1 479 ? 3.799 36.844 -17.391 1 93.5 479 THR B N 1
ATOM 10734 C CA . THR B 1 479 ? 3.943 38.281 -17.453 1 93.5 479 THR B CA 1
ATOM 10735 C C . THR B 1 479 ? 2.887 39 -16.609 1 93.5 479 THR B C 1
ATOM 10737 O O . THR B 1 479 ? 3.031 40.156 -16.25 1 93.5 479 THR B O 1
ATOM 10740 N N . LYS B 1 480 ? 1.862 38.281 -16.281 1 93.88 480 LYS B N 1
ATOM 10741 C CA . LYS B 1 480 ? 0.824 38.844 -15.43 1 93.88 480 LYS B CA 1
ATOM 10742 C C . LYS B 1 480 ? 1.245 38.844 -13.961 1 93.88 480 LYS B C 1
ATOM 10744 O O . LYS B 1 480 ? 1.696 37.812 -13.453 1 93.88 480 LYS B O 1
ATOM 10749 N N . THR B 1 481 ? 1.093 39.938 -13.367 1 94.75 481 THR B N 1
ATOM 10750 C CA . THR B 1 481 ? 1.468 40.062 -11.961 1 94.75 481 THR B CA 1
ATOM 10751 C C . THR B 1 481 ? 0.419 39.438 -11.062 1 94.75 481 THR B C 1
ATOM 10753 O O . THR B 1 481 ? -0.687 39.125 -11.516 1 94.75 481 THR B O 1
ATOM 10756 N N . THR B 1 482 ? 0.825 39.188 -9.836 1 95.06 482 THR B N 1
ATOM 10757 C CA . THR B 1 482 ? -0.105 38.625 -8.859 1 95.06 482 THR B CA 1
ATOM 10758 C C . THR B 1 482 ? -1.296 39.562 -8.648 1 95.06 482 THR B C 1
ATOM 10760 O O . THR B 1 482 ? -2.41 39.094 -8.391 1 95.06 482 THR B O 1
ATOM 10763 N N . SER B 1 483 ? -1.033 40.812 -8.789 1 91.81 483 SER B N 1
ATOM 10764 C CA . SER B 1 483 ? -2.107 41.781 -8.672 1 91.81 483 SER B CA 1
ATOM 10765 C C . SER B 1 483 ? -3.137 41.625 -9.781 1 91.81 483 SER B C 1
ATOM 10767 O O . SER B 1 483 ? -4.344 41.719 -9.539 1 91.81 483 SER B O 1
ATOM 10769 N N . HIS B 1 484 ? -2.67 41.344 -10.953 1 91.44 484 HIS B N 1
ATOM 10770 C CA . HIS B 1 484 ? -3.555 41.125 -12.094 1 91.44 484 HIS B CA 1
ATOM 10771 C C . HIS B 1 484 ? -4.434 39.875 -11.875 1 91.44 484 HIS B C 1
ATOM 10773 O O . HIS B 1 484 ? -5.562 39.844 -12.367 1 91.44 484 HIS B O 1
ATOM 10779 N N . LEU B 1 485 ? -3.877 39 -11.148 1 91.75 485 LEU B N 1
ATOM 10780 C CA . LEU B 1 485 ? -4.59 37.75 -10.914 1 91.75 485 LEU B CA 1
ATOM 10781 C C . LEU B 1 485 ? -5.41 37.812 -9.633 1 91.75 485 LEU B C 1
ATOM 10783 O O . LEU B 1 485 ? -6.086 36.844 -9.266 1 91.75 485 LEU B O 1
ATOM 10787 N N . ASN B 1 486 ? -5.301 38.938 -8.93 1 86.62 486 ASN B N 1
ATOM 10788 C CA . ASN B 1 486 ? -6.004 39.156 -7.672 1 86.62 486 ASN B CA 1
ATOM 10789 C C . ASN B 1 486 ? -5.578 38.156 -6.602 1 86.62 486 ASN B C 1
ATOM 10791 O O . ASN B 1 486 ? -6.422 37.594 -5.902 1 86.62 486 ASN B O 1
ATOM 10795 N N . ILE B 1 487 ? -4.297 37.844 -6.613 1 93.56 487 ILE B N 1
ATOM 10796 C CA . ILE B 1 487 ? -3.777 36.938 -5.609 1 93.56 487 ILE B CA 1
ATOM 10797 C C . ILE B 1 487 ? -2.611 37.594 -4.867 1 93.56 487 ILE B C 1
ATOM 10799 O O . ILE B 1 487 ? -1.617 36.906 -4.562 1 93.56 487 ILE B O 1
ATOM 10803 N N . ASP B 1 488 ? -2.682 38.812 -4.629 1 90.62 488 ASP B N 1
ATOM 10804 C CA . ASP B 1 488 ? -1.611 39.562 -3.979 1 90.62 488 ASP B CA 1
ATOM 10805 C C . ASP B 1 488 ? -1.396 39.094 -2.545 1 90.62 488 ASP B C 1
ATOM 10807 O O . ASP B 1 488 ? -0.271 39.094 -2.043 1 90.62 488 ASP B O 1
ATOM 10811 N N . SER B 1 489 ? -2.467 38.719 -1.948 1 91.06 489 SER B N 1
ATOM 10812 C CA . SER B 1 489 ? -2.387 38.312 -0.546 1 91.06 489 SER B CA 1
ATOM 10813 C C . SER B 1 489 ? -2.082 36.844 -0.407 1 91.06 489 SER B C 1
ATOM 10815 O O . SER B 1 489 ? -1.884 36.344 0.703 1 91.06 489 SER B O 1
ATOM 10817 N N . TYR B 1 490 ? -2.051 36.125 -1.493 1 95.62 490 TYR B N 1
ATOM 10818 C CA . TYR B 1 490 ? -1.894 34.656 -1.498 1 95.62 490 TYR B CA 1
ATOM 10819 C C . TYR B 1 490 ? -0.463 34.281 -1.148 1 95.62 490 TYR B C 1
ATOM 10821 O O . TYR B 1 490 ? 0.491 34.781 -1.735 1 95.62 490 TYR B O 1
ATOM 10829 N N . GLU B 1 491 ? -0.293 33.406 -0.12 1 96.38 491 GLU B N 1
ATOM 10830 C CA . GLU B 1 491 ? 1.024 32.969 0.321 1 96.38 491 GLU B CA 1
ATOM 10831 C C . GLU B 1 491 ? 1.083 31.438 0.426 1 96.38 491 GLU B C 1
ATOM 10833 O O . GLU B 1 491 ? 0.083 30.797 0.75 1 96.38 491 GLU B O 1
ATOM 10838 N N . VAL B 1 492 ? 2.238 30.844 0.134 1 96.94 492 VAL B N 1
ATOM 10839 C CA . VAL B 1 492 ? 2.523 29.438 0.339 1 96.94 492 VAL B CA 1
ATOM 10840 C C . VAL B 1 492 ? 3.344 29.25 1.613 1 96.94 492 VAL B C 1
ATOM 10842 O O . VAL B 1 492 ? 4.492 29.688 1.689 1 96.94 492 VAL B O 1
ATOM 10845 N N . LEU B 1 493 ? 2.826 28.594 2.568 1 96.38 493 LEU B N 1
ATOM 10846 C CA . LEU B 1 493 ? 3.514 28.422 3.844 1 96.38 493 LEU B CA 1
ATOM 10847 C C . LEU B 1 493 ? 4.656 27.422 3.711 1 96.38 493 LEU B C 1
ATOM 10849 O O . LEU B 1 493 ? 4.535 26.422 3 1 96.38 493 LEU B O 1
ATOM 10853 N N . ALA B 1 494 ? 5.68 27.641 4.441 1 95.06 494 ALA B N 1
ATOM 10854 C CA . ALA B 1 494 ? 6.871 26.812 4.332 1 95.06 494 ALA B CA 1
ATOM 10855 C C . ALA B 1 494 ? 6.809 25.641 5.312 1 95.06 494 ALA B C 1
ATOM 10857 O O . ALA B 1 494 ? 7.781 24.891 5.461 1 95.06 494 ALA B O 1
ATOM 10858 N N . CYS B 1 495 ? 5.711 25.469 5.938 1 93.25 495 CYS B N 1
ATOM 10859 C CA . CYS B 1 495 ? 5.594 24.375 6.887 1 93.25 495 CYS B CA 1
ATOM 10860 C C . CYS B 1 495 ? 4.227 23.703 6.781 1 93.25 495 CYS B C 1
ATOM 10862 O O . CYS B 1 495 ? 3.244 24.344 6.41 1 93.25 495 CYS B O 1
ATOM 10864 N N . GLU B 1 496 ? 4.215 22.438 6.992 1 91.88 496 GLU B N 1
ATOM 10865 C CA . GLU B 1 496 ? 3.029 21.609 7.203 1 91.88 496 GLU B CA 1
ATOM 10866 C C . GLU B 1 496 ? 3.184 20.734 8.445 1 91.88 496 GLU B C 1
ATOM 10868 O O . GLU B 1 496 ? 3.678 19.594 8.352 1 91.88 496 GLU B O 1
ATOM 10873 N N . PRO B 1 497 ? 2.678 21.109 9.375 1 87.44 497 PRO B N 1
ATOM 10874 C CA . PRO B 1 497 ? 3.041 20.609 10.703 1 87.44 497 PRO B CA 1
ATOM 10875 C C . PRO B 1 497 ? 2.77 19.109 10.859 1 87.44 497 PRO B C 1
ATOM 10877 O O . PRO B 1 497 ? 3.486 18.422 11.586 1 87.44 497 PRO B O 1
ATOM 10880 N N . LEU B 1 498 ? 1.807 18.547 10.219 1 92.38 498 LEU B N 1
ATOM 10881 C CA . LEU B 1 498 ? 1.485 17.141 10.414 1 92.38 498 LEU B CA 1
ATOM 10882 C C . LEU B 1 498 ? 2.639 16.25 9.969 1 92.38 498 LEU B C 1
ATOM 10884 O O . LEU B 1 498 ? 3.166 15.461 10.758 1 92.38 498 LEU B O 1
ATOM 10888 N N . HIS B 1 499 ? 3.076 16.344 8.805 1 92.94 499 HIS B N 1
ATOM 10889 C CA . HIS B 1 499 ? 4.148 15.516 8.258 1 92.94 499 HIS B CA 1
ATOM 10890 C C . HIS B 1 499 ? 5.5 15.922 8.828 1 92.94 499 HIS B C 1
ATOM 10892 O O . HIS B 1 499 ? 6.359 15.07 9.078 1 92.94 499 HIS B O 1
ATOM 10898 N N . ASP B 1 500 ? 5.691 17.156 9.055 1 95.62 500 ASP B N 1
ATOM 10899 C CA . ASP B 1 500 ? 6.949 17.641 9.609 1 95.62 500 ASP B CA 1
ATOM 10900 C C . ASP B 1 500 ? 7.207 17.047 10.984 1 95.62 500 ASP B C 1
ATOM 10902 O O . ASP B 1 500 ? 8.289 16.5 11.242 1 95.62 500 ASP B O 1
ATOM 10906 N N . LEU B 1 501 ? 6.219 17.156 11.812 1 96.12 501 LEU B N 1
ATOM 10907 C CA . LEU B 1 501 ? 6.355 16.641 13.164 1 96.12 501 LEU B CA 1
ATOM 10908 C C . LEU B 1 501 ? 6.535 15.117 13.148 1 96.12 501 LEU B C 1
ATOM 10910 O O . LEU B 1 501 ? 7.355 14.578 13.898 1 96.12 501 LEU B O 1
ATOM 10914 N N . THR B 1 502 ? 5.754 14.43 12.352 1 95.62 502 THR B N 1
ATOM 10915 C CA . THR B 1 502 ? 5.812 12.977 12.289 1 95.62 502 THR B CA 1
ATOM 10916 C C . THR B 1 502 ? 7.215 12.508 11.914 1 95.62 502 THR B C 1
ATOM 10918 O O . THR B 1 502 ? 7.762 11.602 12.555 1 95.62 502 THR B O 1
ATOM 10921 N N . ASN B 1 503 ? 7.805 13.141 10.961 1 95.69 503 ASN B N 1
ATOM 10922 C CA . ASN B 1 503 ? 9.125 12.75 10.492 1 95.69 503 ASN B CA 1
ATOM 10923 C C . ASN B 1 503 ? 10.211 13.094 11.516 1 95.69 503 ASN B C 1
ATOM 10925 O O . ASN B 1 503 ? 11.125 12.305 11.742 1 95.69 503 ASN B O 1
ATOM 10929 N N . VAL B 1 504 ? 10.109 14.211 12.148 1 96.94 504 VAL B N 1
ATOM 10930 C CA . VAL B 1 504 ? 11.102 14.625 13.141 1 96.94 504 VAL B CA 1
ATOM 10931 C C . VAL B 1 504 ? 11.062 13.68 14.336 1 96.94 504 VAL B C 1
ATOM 10933 O O . VAL B 1 504 ? 12.109 13.281 14.852 1 96.94 504 VAL B O 1
ATOM 10936 N N . ILE B 1 505 ? 9.898 13.336 14.781 1 97 505 ILE B N 1
ATOM 10937 C CA . ILE B 1 505 ? 9.734 12.438 15.922 1 97 505 ILE B CA 1
ATOM 10938 C C . ILE B 1 505 ? 10.336 11.078 15.594 1 97 505 ILE B C 1
ATOM 10940 O O . ILE B 1 505 ? 11.078 10.5 16.406 1 97 505 ILE B O 1
ATOM 10944 N N . GLN B 1 506 ? 10 10.586 14.438 1 95.56 506 GLN B N 1
ATOM 10945 C CA . GLN B 1 506 ? 10.523 9.297 14.008 1 95.56 506 GLN B CA 1
ATOM 10946 C C . GLN B 1 506 ? 12.055 9.328 13.938 1 95.56 506 GLN B C 1
ATOM 10948 O O . GLN B 1 506 ? 12.719 8.398 14.406 1 95.56 506 GLN B O 1
ATOM 10953 N N . ASN B 1 507 ? 12.609 10.375 13.336 1 95.88 507 ASN B N 1
ATOM 10954 C CA . ASN B 1 507 ? 14.062 10.508 13.203 1 95.88 507 ASN B CA 1
ATOM 10955 C C . ASN B 1 507 ? 14.742 10.594 14.57 1 95.88 507 ASN B C 1
ATOM 10957 O O . ASN B 1 507 ? 15.805 10.008 14.773 1 95.88 507 ASN B O 1
ATOM 10961 N N . LEU B 1 508 ? 14.117 11.273 15.438 1 96.88 508 LEU B N 1
ATOM 10962 C CA . LEU B 1 508 ? 14.688 11.453 16.766 1 96.88 508 LEU B CA 1
ATOM 10963 C C . LEU B 1 508 ? 14.711 10.133 17.531 1 96.88 508 LEU B C 1
ATOM 10965 O O . LEU B 1 508 ? 15.734 9.766 18.125 1 96.88 508 LEU B O 1
ATOM 10969 N N . ILE B 1 509 ? 13.641 9.414 17.516 1 95.94 509 ILE B N 1
ATOM 10970 C CA . ILE B 1 509 ? 13.531 8.156 18.25 1 95.94 509 ILE B CA 1
ATOM 10971 C C . ILE B 1 509 ? 14.5 7.133 17.656 1 95.94 509 ILE B C 1
ATOM 10973 O O . ILE B 1 509 ? 15.094 6.336 18.375 1 95.94 509 ILE B O 1
ATOM 10977 N N . GLN B 1 510 ? 14.727 7.227 16.391 1 93.5 510 GLN B N 1
ATOM 10978 C CA . GLN B 1 510 ? 15.625 6.289 15.719 1 93.5 510 GLN B CA 1
ATOM 10979 C C . GLN B 1 510 ? 17.078 6.699 15.891 1 93.5 510 GLN B C 1
ATOM 10981 O O . GLN B 1 510 ? 17.969 5.848 15.914 1 93.5 510 GLN B O 1
ATOM 10986 N N . GLY B 1 511 ? 17.344 8.016 16.016 1 94.44 511 GLY B N 1
ATOM 10987 C CA . GLY B 1 511 ? 18.703 8.531 16.062 1 94.44 511 GLY B CA 1
ATOM 10988 C C . GLY B 1 511 ? 19.266 8.594 17.469 1 94.44 511 GLY B C 1
ATOM 10989 O O . GLY B 1 511 ? 20.453 8.367 17.672 1 94.44 511 GLY B O 1
ATOM 10990 N N . LEU B 1 512 ? 18.516 8.797 18.453 1 95.69 512 LEU B N 1
ATOM 10991 C CA . LEU B 1 512 ? 18.922 9.102 19.812 1 95.69 512 LEU B CA 1
ATOM 10992 C C . LEU B 1 512 ? 19.719 7.945 20.422 1 95.69 512 LEU B C 1
ATOM 10994 O O . LEU B 1 512 ? 20.703 8.164 21.141 1 95.69 512 LEU B O 1
ATOM 10998 N N . PRO B 1 513 ? 19.328 6.621 20.172 1 94.75 513 PRO B N 1
ATOM 10999 C CA . PRO B 1 513 ? 20.047 5.496 20.781 1 94.75 513 PRO B CA 1
ATOM 11000 C C . PRO B 1 513 ? 21.531 5.5 20.438 1 94.75 513 PRO B C 1
ATOM 11002 O O . PRO B 1 513 ? 22.344 4.984 21.219 1 94.75 513 PRO B O 1
ATOM 11005 N N . HIS B 1 514 ? 21.922 6.168 19.422 1 94.81 514 HIS B N 1
ATOM 11006 C CA . HIS B 1 514 ? 23.297 6.129 18.953 1 94.81 514 HIS B CA 1
ATOM 11007 C C . HIS B 1 514 ? 24.094 7.312 19.484 1 94.81 514 HIS B C 1
ATOM 11009 O O . HIS B 1 514 ? 25.281 7.461 19.172 1 94.81 514 HIS B O 1
ATOM 11015 N N . HIS B 1 515 ? 23.469 8.148 20.281 1 94.81 515 HIS B N 1
ATOM 11016 C CA . HIS B 1 515 ? 24.125 9.352 20.781 1 94.81 515 HIS B CA 1
ATOM 11017 C C . HIS B 1 515 ? 24.031 9.438 22.297 1 94.81 515 HIS B C 1
ATOM 11019 O O . HIS B 1 515 ? 24.266 10.5 22.875 1 94.81 515 HIS B O 1
ATOM 11025 N N . VAL B 1 516 ? 23.594 8.312 22.766 1 93.69 516 VAL B N 1
ATOM 11026 C CA . VAL B 1 516 ? 23.625 8.18 24.219 1 93.69 516 VAL B CA 1
ATOM 11027 C C . VAL B 1 516 ? 24.781 7.273 24.625 1 93.69 516 VAL B C 1
ATOM 11029 O O . VAL B 1 516 ? 25.438 6.668 23.781 1 93.69 516 VAL B O 1
ATOM 11032 N N . GLY B 1 517 ? 25.219 7.25 25.859 1 88.19 517 GLY B N 1
ATOM 11033 C CA . GLY B 1 517 ? 26.297 6.395 26.328 1 88.19 517 GLY B CA 1
ATOM 11034 C C . GLY B 1 517 ? 26.062 4.922 26.047 1 88.19 517 GLY B C 1
ATOM 11035 O O . GLY B 1 517 ? 24.906 4.473 26.031 1 88.19 517 GLY B O 1
ATOM 11036 N N . ASP B 1 518 ? 27.016 4.121 25.766 1 85.38 518 ASP B N 1
ATOM 11037 C CA . ASP B 1 518 ? 26.953 2.719 25.359 1 85.38 518 ASP B CA 1
ATOM 11038 C C . ASP B 1 518 ? 26.172 1.883 26.375 1 85.38 518 ASP B C 1
ATOM 11040 O O . ASP B 1 518 ? 25.484 0.939 26 1 85.38 518 ASP B O 1
ATOM 11044 N N . ASN B 1 519 ? 26.25 2.309 27.562 1 86.25 519 ASN B N 1
ATOM 11045 C CA . ASN B 1 519 ? 25.578 1.547 28.609 1 86.25 519 ASN B CA 1
ATOM 11046 C C . ASN B 1 519 ? 24.062 1.701 28.516 1 86.25 519 ASN B C 1
ATOM 11048 O O . ASN B 1 519 ? 23.312 0.845 29 1 86.25 519 ASN B O 1
ATOM 11052 N N . ASN B 1 520 ? 23.688 2.771 27.922 1 91.19 520 ASN B N 1
ATOM 11053 C CA . ASN B 1 520 ? 22.266 3.064 27.859 1 91.19 520 ASN B CA 1
ATOM 11054 C C . ASN B 1 520 ? 21.703 2.82 26.469 1 91.19 520 ASN B C 1
ATOM 11056 O O . ASN B 1 520 ? 20.484 2.828 26.281 1 91.19 520 ASN B O 1
ATOM 11060 N N . LYS B 1 521 ? 22.531 2.555 25.547 1 92.75 521 LYS B N 1
ATOM 11061 C CA . LYS B 1 521 ? 22.141 2.406 24.156 1 92.75 521 LYS B CA 1
ATOM 11062 C C . LYS B 1 521 ? 21.094 1.308 23.984 1 92.75 521 LYS B C 1
ATOM 11064 O O . LYS B 1 521 ? 20.125 1.475 23.234 1 92.75 521 LYS B O 1
ATOM 11069 N N . GLN B 1 522 ? 21.266 0.208 24.672 1 92.44 522 GLN B N 1
ATOM 11070 C CA . GLN B 1 522 ? 20.375 -0.935 24.531 1 92.44 522 GLN B CA 1
ATOM 11071 C C . GLN B 1 522 ? 18.969 -0.599 25.016 1 92.44 522 GLN B C 1
ATOM 11073 O O . GLN B 1 522 ? 17.984 -1.047 24.438 1 92.44 522 GLN B O 1
ATOM 11078 N N . GLU B 1 523 ? 18.891 0.169 26.016 1 92.69 523 GLU B N 1
ATOM 11079 C CA . GLU B 1 523 ? 17.594 0.558 26.531 1 92.69 523 GLU B CA 1
ATOM 11080 C C . GLU B 1 523 ? 16.859 1.475 25.562 1 92.69 523 GLU B C 1
ATOM 11082 O O . GLU B 1 523 ? 15.641 1.341 25.359 1 92.69 523 GLU B O 1
ATOM 11087 N N . PHE B 1 524 ? 17.594 2.367 24.984 1 95.12 524 PHE B N 1
ATOM 11088 C CA . PHE B 1 524 ? 17 3.279 24 1 95.12 524 PHE B CA 1
ATOM 11089 C C . PHE B 1 524 ? 16.578 2.529 22.75 1 95.12 524 PHE B C 1
ATOM 11091 O O . PHE B 1 524 ? 15.555 2.859 22.125 1 95.12 524 PHE B O 1
ATOM 11098 N N . LEU B 1 525 ? 17.391 1.572 22.375 1 93.94 525 LEU B N 1
ATOM 11099 C CA . LEU B 1 525 ? 17.031 0.73 21.25 1 93.94 525 LEU B CA 1
ATOM 11100 C C . LEU B 1 525 ? 15.773 -0.072 21.547 1 93.94 525 LEU B C 1
ATOM 11102 O O . LEU B 1 525 ? 14.891 -0.208 20.703 1 93.94 525 LEU B O 1
ATOM 11106 N N . SER B 1 526 ? 15.703 -0.551 22.719 1 90.94 526 SER B N 1
ATOM 11107 C CA . SER B 1 526 ? 14.516 -1.287 23.141 1 90.94 526 SER B CA 1
ATOM 11108 C C . SER B 1 526 ? 13.281 -0.393 23.141 1 90.94 526 SER B C 1
ATOM 11110 O O . SER B 1 526 ? 12.195 -0.822 22.719 1 90.94 526 SER B O 1
ATOM 11112 N N . PHE B 1 527 ? 13.477 0.825 23.578 1 93.56 527 PHE B N 1
ATOM 11113 C CA . PHE B 1 527 ? 12.383 1.79 23.547 1 93.56 527 PHE B CA 1
ATOM 11114 C C . PHE B 1 527 ? 11.914 2.025 22.109 1 93.56 527 PHE B C 1
ATOM 11116 O O . PHE B 1 527 ? 10.711 2.059 21.844 1 93.56 527 PHE B O 1
ATOM 11123 N N . SER B 1 528 ? 12.82 2.244 21.234 1 92.75 528 SER B N 1
ATOM 11124 C CA . SER B 1 528 ? 12.508 2.465 19.812 1 92.75 528 SER B CA 1
ATOM 11125 C C . SER B 1 528 ? 11.75 1.278 19.234 1 92.75 528 SER B C 1
ATOM 11127 O O . SER B 1 528 ? 10.75 1.457 18.531 1 92.75 528 SER B O 1
ATOM 11129 N N . ASP B 1 529 ? 12.148 0.109 19.562 1 88.31 529 ASP B N 1
ATOM 11130 C CA . ASP B 1 529 ? 11.562 -1.116 19.016 1 88.31 529 ASP B CA 1
ATOM 11131 C C . ASP B 1 529 ? 10.156 -1.342 19.578 1 88.31 529 ASP B C 1
ATOM 11133 O O . ASP B 1 529 ? 9.289 -1.858 18.875 1 88.31 529 ASP B O 1
ATOM 11137 N N . THR B 1 530 ? 9.984 -0.946 20.812 1 89.25 530 THR B N 1
ATOM 11138 C CA . THR B 1 530 ? 8.695 -1.196 21.453 1 89.25 530 THR B CA 1
ATOM 11139 C C . THR B 1 530 ? 7.711 -0.076 21.141 1 89.25 530 THR B C 1
ATOM 11141 O O . THR B 1 530 ? 6.504 -0.235 21.328 1 89.25 530 THR B O 1
ATOM 11144 N N . THR B 1 531 ? 8.203 1.031 20.703 1 90.62 531 THR B N 1
ATOM 11145 C CA . THR B 1 531 ? 7.348 2.176 20.406 1 90.62 531 THR B CA 1
ATOM 11146 C C . THR B 1 531 ? 6.98 2.221 18.922 1 90.62 531 THR B C 1
ATOM 11148 O O . THR B 1 531 ? 5.797 2.26 18.578 1 90.62 531 THR B O 1
ATOM 11151 N N . ILE B 1 532 ? 7.949 2.238 18.078 1 86.5 532 ILE B N 1
ATOM 11152 C CA . ILE B 1 532 ? 7.723 2.291 16.641 1 86.5 532 ILE B CA 1
ATOM 11153 C C . ILE B 1 532 ? 7.664 0.874 16.078 1 86.5 532 ILE B C 1
ATOM 11155 O O . ILE B 1 532 ? 6.777 0.549 15.281 1 86.5 532 ILE B O 1
ATOM 11159 N N . GLY B 1 533 ? 8.602 0.037 16.562 1 78.38 533 GLY B N 1
ATOM 11160 C CA . GLY B 1 533 ? 8.656 -1.334 16.078 1 78.38 533 GLY B CA 1
ATOM 11161 C C . GLY B 1 533 ? 8.93 -1.431 14.594 1 78.38 533 GLY B C 1
ATOM 11162 O O . GLY B 1 533 ? 9.719 -0.656 14.055 1 78.38 533 GLY B O 1
ATOM 11163 N N . ASN B 1 534 ? 8.336 -2.434 13.992 1 72.12 534 ASN B N 1
ATOM 11164 C CA . ASN B 1 534 ? 8.578 -2.697 12.578 1 72.12 534 ASN B CA 1
ATOM 11165 C C . ASN B 1 534 ? 7.461 -2.131 11.703 1 72.12 534 ASN B C 1
ATOM 11167 O O . ASN B 1 534 ? 7.184 -2.654 10.625 1 72.12 534 ASN B O 1
ATOM 11171 N N . LYS B 1 535 ? 6.945 -1.047 12.242 1 74.06 535 LYS B N 1
ATOM 11172 C CA . LYS B 1 535 ? 5.867 -0.434 11.477 1 74.06 535 LYS B CA 1
ATOM 11173 C C . LYS B 1 535 ? 6.395 0.207 10.195 1 74.06 535 LYS B C 1
ATOM 11175 O O . LYS B 1 535 ? 7.426 0.887 10.219 1 74.06 535 LYS B O 1
ATOM 11180 N N . ASN B 1 536 ? 5.641 -0.049 9.156 1 65.69 536 ASN B N 1
ATOM 11181 C CA . ASN B 1 536 ? 6.051 0.505 7.871 1 65.69 536 ASN B CA 1
ATOM 11182 C C . ASN B 1 536 ? 5.672 1.979 7.75 1 65.69 536 ASN B C 1
ATOM 11184 O O . ASN B 1 536 ? 6.328 2.734 7.031 1 65.69 536 ASN B O 1
ATOM 11188 N N . GLN B 1 537 ? 4.492 2.379 8.273 1 74 537 GLN B N 1
ATOM 11189 C CA . GLN B 1 537 ? 4.016 3.756 8.227 1 74 537 GLN B CA 1
ATOM 11190 C C . GLN B 1 537 ? 3.479 4.203 9.578 1 74 537 GLN B C 1
ATOM 11192 O O . GLN B 1 537 ? 2.811 3.432 10.273 1 74 537 GLN B O 1
ATOM 11197 N N . LEU B 1 538 ? 3.875 5.504 9.898 1 84.62 538 LEU B N 1
ATOM 11198 C CA . LEU B 1 538 ? 3.42 6.059 11.164 1 84.62 538 LEU B CA 1
ATOM 11199 C C . LEU B 1 538 ? 2.324 7.098 10.945 1 84.62 538 LEU B C 1
ATOM 11201 O O . LEU B 1 538 ? 2.453 7.965 10.078 1 84.62 538 LEU B O 1
ATOM 11205 N N . LYS B 1 539 ? 1.246 6.984 11.656 1 85.12 539 LYS B N 1
ATOM 11206 C CA . LYS B 1 539 ? 0.197 8 11.641 1 85.12 539 LYS B CA 1
ATOM 11207 C C . LYS B 1 539 ? 0.598 9.219 12.469 1 85.12 539 LYS B C 1
ATOM 11209 O O . LYS B 1 539 ? 1.331 9.102 13.453 1 85.12 539 LYS B O 1
ATOM 11214 N N . GLY B 1 540 ? 0.07 10.32 12.07 1 89.12 540 GLY B N 1
ATOM 11215 C CA . GLY B 1 540 ? 0.375 11.555 12.773 1 89.12 540 GLY B CA 1
ATOM 11216 C C . GLY B 1 540 ? 0.011 11.508 14.25 1 89.12 540 GLY B C 1
ATOM 11217 O O . GLY B 1 540 ? 0.771 11.984 15.094 1 89.12 540 GLY B O 1
ATOM 11218 N N . SER B 1 541 ? -1.093 10.906 14.586 1 89.88 541 SER B N 1
ATOM 11219 C CA . SER B 1 541 ? -1.529 10.828 15.977 1 89.88 541 SER B CA 1
ATOM 11220 C C . SER B 1 541 ? -0.624 9.906 16.781 1 89.88 541 SER B C 1
ATOM 11222 O O . SER B 1 541 ? -0.308 10.195 17.938 1 89.88 541 SER B O 1
ATOM 11224 N N . ASP B 1 542 ? -0.154 8.852 16.188 1 89.62 542 ASP B N 1
ATOM 11225 C CA . ASP B 1 542 ? 0.761 7.938 16.859 1 89.62 542 ASP B CA 1
ATOM 11226 C C . ASP B 1 542 ? 2.098 8.617 17.156 1 89.62 542 ASP B C 1
ATOM 11228 O O . ASP B 1 542 ? 2.654 8.453 18.25 1 89.62 542 ASP B O 1
ATOM 11232 N N . ALA B 1 543 ? 2.504 9.312 16.172 1 94.25 543 ALA B N 1
ATOM 11233 C CA . ALA B 1 543 ? 3.781 10 16.344 1 94.25 543 ALA B CA 1
ATOM 11234 C C . ALA B 1 543 ? 3.732 10.961 17.531 1 94.25 543 ALA B C 1
ATOM 11236 O O . ALA B 1 543 ? 4.684 11.047 18.312 1 94.25 543 ALA B O 1
ATOM 11237 N N . ARG B 1 544 ? 2.695 11.695 17.672 1 95 544 ARG B N 1
ATOM 11238 C CA . ARG B 1 544 ? 2.557 12.625 18.781 1 95 544 ARG B CA 1
ATOM 11239 C C . ARG B 1 544 ? 2.561 11.891 20.125 1 95 544 ARG B C 1
ATOM 11241 O O . ARG B 1 544 ? 3.188 12.336 21.078 1 95 544 ARG B O 1
ATOM 11248 N N . LEU B 1 545 ? 1.848 10.812 20.125 1 94.12 545 LEU B N 1
ATOM 11249 C CA . LEU B 1 545 ? 1.854 9.992 21.344 1 94.12 545 LEU B CA 1
ATOM 11250 C C . LEU B 1 545 ? 3.256 9.477 21.641 1 94.12 545 LEU B C 1
ATOM 11252 O O . LEU B 1 545 ? 3.662 9.406 22.797 1 94.12 545 LEU B O 1
ATOM 11256 N N . TYR B 1 546 ? 3.992 9.117 20.625 1 95.75 546 TYR B N 1
ATOM 11257 C CA . TYR B 1 546 ? 5.348 8.609 20.781 1 95.75 546 TYR B CA 1
ATOM 11258 C C . TYR B 1 546 ? 6.27 9.68 21.344 1 95.75 546 TYR B C 1
ATOM 11260 O O . TYR B 1 546 ? 7.195 9.375 22.109 1 95.75 546 TYR B O 1
ATOM 11268 N N . ALA B 1 547 ? 6.016 10.922 20.938 1 96.88 547 ALA B N 1
ATOM 11269 C CA . ALA B 1 547 ? 6.793 12.023 21.5 1 96.88 547 ALA B CA 1
ATOM 11270 C C . ALA B 1 547 ? 6.578 12.125 23 1 96.88 547 ALA B C 1
ATOM 11272 O O . ALA B 1 547 ? 7.523 12.367 23.75 1 96.88 547 ALA B O 1
ATOM 11273 N N . VAL B 1 548 ? 5.371 11.953 23.406 1 96.06 548 VAL B N 1
ATOM 11274 C CA . VAL B 1 548 ? 5.051 11.984 24.828 1 96.06 548 VAL B CA 1
ATOM 11275 C C . VAL B 1 548 ? 5.73 10.812 25.531 1 96.06 548 VAL B C 1
ATOM 11277 O O . VAL B 1 548 ? 6.309 10.984 26.609 1 96.06 548 VAL B O 1
ATOM 11280 N N . LYS B 1 549 ? 5.676 9.68 24.938 1 95.44 549 LYS B N 1
ATOM 11281 C CA . LYS B 1 549 ? 6.328 8.5 25.5 1 95.44 549 LYS B CA 1
ATOM 11282 C C . LYS B 1 549 ? 7.84 8.703 25.609 1 95.44 549 LYS B C 1
ATOM 11284 O O . LYS B 1 549 ? 8.461 8.266 26.578 1 95.44 549 LYS B O 1
ATOM 11289 N N . LEU B 1 550 ? 8.367 9.305 24.609 1 96.69 550 LEU B N 1
ATOM 11290 C CA . LEU B 1 550 ? 9.797 9.586 24.625 1 96.69 550 LEU B CA 1
ATOM 11291 C C . LEU B 1 550 ? 10.164 10.5 25.781 1 96.69 550 LEU B C 1
ATOM 11293 O O . LEU B 1 550 ? 11.156 10.273 26.469 1 96.69 550 LEU B O 1
ATOM 11297 N N . ALA B 1 551 ? 9.383 11.562 25.969 1 96.31 551 ALA B N 1
ATOM 11298 C CA . ALA B 1 551 ? 9.625 12.492 27.062 1 96.31 551 ALA B CA 1
ATOM 11299 C C . ALA B 1 551 ? 9.57 11.781 28.406 1 96.31 551 ALA B C 1
ATOM 11301 O O . ALA B 1 551 ? 10.414 12.016 29.281 1 96.31 551 ALA B O 1
ATOM 11302 N N . LYS B 1 552 ? 8.656 10.922 28.578 1 93.94 552 LYS B N 1
ATOM 11303 C CA . LYS B 1 552 ? 8.531 10.164 29.812 1 93.94 552 LYS B CA 1
ATOM 11304 C C . LYS B 1 552 ? 9.719 9.219 30.016 1 93.94 552 LYS B C 1
ATOM 11306 O O . LYS B 1 552 ? 10.234 9.078 31.125 1 93.94 552 LYS B O 1
ATOM 11311 N N . PHE B 1 553 ? 10.102 8.562 29.016 1 94.81 553 PHE B N 1
ATOM 11312 C CA . PHE B 1 553 ? 11.211 7.609 29.047 1 94.81 553 PHE B CA 1
ATOM 11313 C C . PHE B 1 553 ? 12.516 8.305 29.422 1 94.81 553 PHE B C 1
ATOM 11315 O O . PHE B 1 553 ? 13.234 7.84 30.312 1 94.81 553 PHE B O 1
ATOM 11322 N N . THR B 1 554 ? 12.727 9.406 28.719 1 95.44 554 THR B N 1
ATOM 11323 C CA . THR B 1 554 ? 13.977 10.117 28.969 1 95.44 554 THR B CA 1
ATOM 11324 C C . THR B 1 554 ? 13.984 10.727 30.359 1 95.44 554 THR B C 1
ATOM 11326 O O . THR B 1 554 ? 15.039 10.812 31 1 95.44 554 THR B O 1
ATOM 11329 N N . LEU B 1 555 ? 12.891 11.164 30.828 1 93.75 555 LEU B N 1
ATOM 11330 C CA . LEU B 1 555 ? 12.797 11.688 32.188 1 93.75 555 LEU B CA 1
ATOM 11331 C C . LEU B 1 555 ? 13.102 10.594 33.219 1 93.75 555 LEU B C 1
ATOM 11333 O O . LEU B 1 555 ? 13.82 10.836 34.188 1 93.75 555 LEU B O 1
ATOM 11337 N N . GLN B 1 556 ? 12.578 9.43 33 1 91.31 556 GLN B N 1
ATOM 11338 C CA . GLN B 1 556 ? 12.844 8.297 33.875 1 91.31 556 GLN B CA 1
ATOM 11339 C C . GLN B 1 556 ? 14.328 7.938 33.875 1 91.31 556 GLN B C 1
ATOM 11341 O O . GLN B 1 556 ? 14.906 7.676 34.938 1 91.31 556 GLN B O 1
ATOM 11346 N N . LYS B 1 557 ? 14.875 7.957 32.75 1 94.06 557 LYS B N 1
ATOM 11347 C CA . LYS B 1 557 ? 16.281 7.621 32.656 1 94.06 557 LYS B CA 1
ATOM 11348 C C . LYS B 1 557 ? 17.156 8.688 33.312 1 94.06 557 LYS B C 1
ATOM 11350 O O . LYS B 1 557 ? 18.219 8.375 33.844 1 94.06 557 LYS B O 1
ATOM 11355 N N . PHE B 1 558 ? 16.75 9.938 33.25 1 94.19 558 PHE B N 1
ATOM 11356 C CA . PHE B 1 558 ? 17.469 11.016 33.906 1 94.19 558 PHE B CA 1
ATOM 11357 C C . PHE B 1 558 ? 17.391 10.852 35.438 1 94.19 558 PHE B C 1
ATOM 11359 O O . PHE B 1 558 ? 18.391 11.008 36.125 1 94.19 558 PHE B O 1
ATOM 11366 N N . GLU B 1 559 ? 16.266 10.523 35.969 1 92.31 559 GLU B N 1
ATOM 11367 C CA . GLU B 1 559 ? 16.062 10.32 37.375 1 92.31 559 GLU B CA 1
ATOM 11368 C C . GLU B 1 559 ? 16.891 9.141 37.906 1 92.31 559 GLU B C 1
ATOM 11370 O O . GLU B 1 559 ? 17.359 9.141 39.031 1 92.31 559 GLU B O 1
ATOM 11375 N N . GLU B 1 560 ? 17.188 8.188 37 1 92.75 560 GLU B N 1
ATOM 11376 C CA . GLU B 1 560 ? 18.016 7.035 37.312 1 92.75 560 GLU B CA 1
ATOM 11377 C C . GLU B 1 560 ? 19.5 7.375 37.219 1 92.75 560 GLU B C 1
ATOM 11379 O O . GLU B 1 560 ? 20.359 6.566 37.594 1 92.75 560 GLU B O 1
ATOM 11384 N N . GLY B 1 561 ? 19.812 8.57 36.719 1 92.69 561 GLY B N 1
ATOM 11385 C CA . GLY B 1 561 ? 21.188 9.008 36.594 1 92.69 561 GLY B CA 1
ATOM 11386 C C . GLY B 1 561 ? 21.875 8.438 35.375 1 92.69 561 GLY B C 1
ATOM 11387 O O . GLY B 1 561 ? 23.109 8.43 35.281 1 92.69 561 GLY B O 1
ATOM 11388 N N . LYS B 1 562 ? 21.109 8.094 34.375 1 92.94 562 LYS B N 1
ATOM 11389 C CA . LYS B 1 562 ? 21.688 7.375 33.25 1 92.94 562 LYS B CA 1
ATOM 11390 C C . LYS B 1 562 ? 21.969 8.32 32.094 1 92.94 562 LYS B C 1
ATOM 11392 O O . LYS B 1 562 ? 22.781 8.016 31.219 1 92.94 562 LYS B O 1
ATOM 11397 N N . VAL B 1 563 ? 21.203 9.375 32.031 1 94.88 563 VAL B N 1
ATOM 11398 C CA . VAL B 1 563 ? 21.406 10.328 30.938 1 94.88 563 VAL B CA 1
ATOM 11399 C C . VAL B 1 563 ? 21.531 11.742 31.5 1 94.88 563 VAL B C 1
ATOM 11401 O O . VAL B 1 563 ? 21.141 11.992 32.656 1 94.88 563 VAL B O 1
ATOM 11404 N N . GLU B 1 564 ? 22.078 12.609 30.688 1 93.19 564 GLU B N 1
ATOM 11405 C CA . GLU B 1 564 ? 22.203 14.016 31.062 1 93.19 564 GLU B CA 1
ATOM 11406 C C . GLU B 1 564 ? 20.859 14.742 30.953 1 93.19 564 GLU B C 1
ATOM 11408 O O . GLU B 1 564 ? 19.969 14.297 30.219 1 93.19 564 GLU B O 1
ATOM 11413 N N . GLU B 1 565 ? 20.781 15.836 31.547 1 92.88 565 GLU B N 1
ATOM 11414 C CA . GLU B 1 565 ? 19.547 16.625 31.609 1 92.88 565 GLU B CA 1
ATOM 11415 C C . GLU B 1 565 ? 19.188 17.172 30.234 1 92.88 565 GLU B C 1
ATOM 11417 O O . GLU B 1 565 ? 18.016 17.469 29.969 1 92.88 565 GLU B O 1
ATOM 11422 N N . THR B 1 566 ? 20.141 17.266 29.359 1 93.56 566 THR B N 1
ATOM 11423 C CA . THR B 1 566 ? 19.922 17.828 28.031 1 93.56 566 THR B CA 1
ATOM 11424 C C . THR B 1 566 ? 18.984 16.922 27.219 1 93.56 566 THR B C 1
ATOM 11426 O O . THR B 1 566 ? 18.25 17.406 26.359 1 93.56 566 THR B O 1
ATOM 11429 N N . ILE B 1 567 ? 18.938 15.648 27.531 1 95.88 567 ILE B N 1
ATOM 11430 C CA . ILE B 1 567 ? 18.156 14.695 26.734 1 95.88 567 ILE B CA 1
ATOM 11431 C C . ILE B 1 567 ? 16.672 14.82 27.078 1 95.88 567 ILE B C 1
ATOM 11433 O O . ILE B 1 567 ? 15.844 14.992 26.188 1 95.88 567 ILE B O 1
ATOM 11437 N N . PRO B 1 568 ? 16.281 14.773 28.359 1 95.56 568 PRO B N 1
ATOM 11438 C CA . PRO B 1 568 ? 14.867 15.016 28.656 1 95.56 568 PRO B CA 1
ATOM 11439 C C . PRO B 1 568 ? 14.414 16.422 28.266 1 95.56 568 PRO B C 1
ATOM 11441 O O . PRO B 1 568 ? 13.258 16.609 27.875 1 95.56 568 PRO B O 1
ATOM 11444 N N . ASN B 1 569 ? 15.273 17.391 28.344 1 94.94 569 ASN B N 1
ATOM 11445 C CA . ASN B 1 569 ? 14.922 18.75 27.906 1 94.94 569 ASN B CA 1
ATOM 11446 C C . ASN B 1 569 ? 14.625 18.797 26.422 1 94.94 569 ASN B C 1
ATOM 11448 O O . ASN B 1 569 ? 13.742 19.547 25.984 1 94.94 569 ASN B O 1
ATOM 11452 N N . LEU B 1 570 ? 15.414 18.062 25.719 1 96.69 570 LEU B N 1
ATOM 11453 C CA . LEU B 1 570 ? 15.195 17.953 24.281 1 96.69 570 LEU B CA 1
ATOM 11454 C C . LEU B 1 570 ? 13.812 17.375 23.984 1 96.69 570 LEU B C 1
ATOM 11456 O O . LEU B 1 570 ? 13.062 17.953 23.188 1 96.69 570 LEU B O 1
ATOM 11460 N N . ALA B 1 571 ? 13.453 16.281 24.578 1 97.06 571 ALA B N 1
ATOM 11461 C CA . ALA B 1 571 ? 12.156 15.633 24.391 1 97.06 571 ALA B CA 1
ATOM 11462 C C . ALA B 1 571 ? 11.016 16.531 24.844 1 97.06 571 ALA B C 1
ATOM 11464 O O . ALA B 1 571 ? 9.977 16.625 24.188 1 97.06 571 ALA B O 1
ATOM 11465 N N . ASN B 1 572 ? 11.242 17.188 25.938 1 96 572 ASN B N 1
ATOM 11466 C CA . ASN B 1 572 ? 10.219 18.062 26.484 1 96 572 ASN B CA 1
ATOM 11467 C C . ASN B 1 572 ? 9.977 19.266 25.578 1 96 572 ASN B C 1
ATOM 11469 O O . ASN B 1 572 ? 8.836 19.719 25.453 1 96 572 ASN B O 1
ATOM 11473 N N . SER B 1 573 ? 11.031 19.812 25.109 1 96.56 573 SER B N 1
ATOM 11474 C CA . SER B 1 573 ? 10.875 20.922 24.172 1 96.56 573 SER B CA 1
ATOM 11475 C C . SER B 1 573 ? 10.023 20.531 22.969 1 96.56 573 SER B C 1
ATOM 11477 O O . SER B 1 573 ? 9.195 21.312 22.5 1 96.56 573 SER B O 1
ATOM 11479 N N . LEU B 1 574 ? 10.281 19.359 22.484 1 97.31 574 LEU B N 1
ATOM 11480 C CA . LEU B 1 574 ? 9.508 18.859 21.359 1 97.31 574 LEU B CA 1
ATOM 11481 C C . LEU B 1 574 ? 8.039 18.703 21.734 1 97.31 574 LEU B C 1
ATOM 11483 O O . LEU B 1 574 ? 7.152 19.047 20.953 1 97.31 574 LEU B O 1
ATOM 11487 N N . VAL B 1 575 ? 7.734 18.188 22.891 1 96.75 575 VAL B N 1
ATOM 11488 C CA . VAL B 1 575 ? 6.363 18.016 23.375 1 96.75 575 VAL B CA 1
ATOM 11489 C C . VAL B 1 575 ? 5.68 19.375 23.484 1 96.75 575 VAL B C 1
ATOM 11491 O O . VAL B 1 575 ? 4.496 19.5 23.172 1 96.75 575 VAL B O 1
ATOM 11494 N N . GLU B 1 576 ? 6.395 20.359 23.938 1 96.06 576 GLU B N 1
ATOM 11495 C CA . GLU B 1 576 ? 5.852 21.703 24.047 1 96.06 576 GLU B CA 1
ATOM 11496 C C . GLU B 1 576 ? 5.484 22.266 22.672 1 96.06 576 GLU B C 1
ATOM 11498 O O . GLU B 1 576 ? 4.434 22.891 22.516 1 96.06 576 GLU B O 1
ATOM 11503 N N . ILE B 1 577 ? 6.367 22.078 21.766 1 97.06 577 ILE B N 1
ATOM 11504 C CA . ILE B 1 577 ? 6.109 22.516 20.406 1 97.06 577 ILE B CA 1
ATOM 11505 C C . ILE B 1 577 ? 4.828 21.875 19.875 1 97.06 577 ILE B C 1
ATOM 11507 O O . ILE B 1 577 ? 3.984 22.547 19.281 1 97.06 577 ILE B O 1
ATOM 11511 N N . ILE B 1 578 ? 4.68 20.562 20.125 1 96.5 578 ILE B N 1
ATOM 11512 C CA . ILE B 1 578 ? 3.508 19.812 19.688 1 96.5 578 ILE B CA 1
ATOM 11513 C C . ILE B 1 578 ? 2.256 20.359 20.359 1 96.5 578 ILE B C 1
ATOM 11515 O O . ILE B 1 578 ? 1.22 20.531 19.719 1 96.5 578 ILE B O 1
ATOM 11519 N N . THR B 1 579 ? 2.346 20.641 21.609 1 94.44 579 THR B N 1
ATOM 11520 C CA . THR B 1 579 ? 1.211 21.125 22.391 1 94.44 579 THR B CA 1
ATOM 11521 C C . THR B 1 579 ? 0.712 22.453 21.844 1 94.44 579 THR B C 1
ATOM 11523 O O . THR B 1 579 ? -0.493 22.641 21.672 1 94.44 579 THR B O 1
ATOM 11526 N N . ILE B 1 580 ? 1.603 23.328 21.578 1 94.81 580 ILE B N 1
ATOM 11527 C CA . ILE B 1 580 ? 1.224 24.656 21.094 1 94.81 580 ILE B CA 1
ATOM 11528 C C . ILE B 1 580 ? 0.667 24.531 19.672 1 94.81 580 ILE B C 1
ATOM 11530 O O . ILE B 1 580 ? -0.314 25.203 19.328 1 94.81 580 ILE B O 1
ATOM 11534 N N . ARG B 1 581 ? 1.252 23.734 18.938 1 94.5 581 ARG B N 1
ATOM 11535 C CA . ARG B 1 581 ? 0.844 23.547 17.547 1 94.5 581 ARG B CA 1
ATOM 11536 C C . ARG B 1 581 ? -0.596 23.062 17.453 1 94.5 581 ARG B C 1
ATOM 11538 O O . ARG B 1 581 ? -1.318 23.391 16.516 1 94.5 581 ARG B O 1
ATOM 11545 N N . TYR B 1 582 ? -1.086 22.281 18.359 1 93.38 582 TYR B N 1
ATOM 11546 C CA . TYR B 1 582 ? -2.41 21.672 18.312 1 93.38 582 TYR B CA 1
ATOM 11547 C C . TYR B 1 582 ? -3.381 22.406 19.234 1 93.38 582 TYR B C 1
ATOM 11549 O O . TYR B 1 582 ? -4.504 21.938 19.453 1 93.38 582 TYR B O 1
ATOM 11557 N N . SER B 1 583 ? -2.906 23.547 19.719 1 91.81 583 SER B N 1
ATOM 11558 C CA . SER B 1 583 ? -3.787 24.359 20.562 1 91.81 583 SER B CA 1
ATOM 11559 C C . SER B 1 583 ? -4.789 25.141 19.719 1 91.81 583 SER B C 1
ATOM 11561 O O . SER B 1 583 ? -4.484 25.531 18.578 1 91.81 583 SER B O 1
ATOM 11563 N N . ASP B 1 584 ? -5.902 25.406 20.297 1 89.25 584 ASP B N 1
ATOM 11564 C CA . ASP B 1 584 ? -6.977 26.125 19.625 1 89.25 584 ASP B CA 1
ATOM 11565 C C . ASP B 1 584 ? -6.68 27.625 19.547 1 89.25 584 ASP B C 1
ATOM 11567 O O . ASP B 1 584 ? -5.848 28.141 20.297 1 89.25 584 ASP B O 1
ATOM 11571 N N . PHE B 1 585 ? -7.379 28.25 18.672 1 90.94 585 PHE B N 1
ATOM 11572 C CA . PHE B 1 585 ? -7.223 29.688 18.484 1 90.94 585 PHE B CA 1
ATOM 11573 C C . PHE B 1 585 ? -7.457 30.438 19.797 1 90.94 585 PHE B C 1
ATOM 11575 O O . PHE B 1 585 ? -6.801 31.438 20.062 1 90.94 585 PHE B O 1
ATOM 11582 N N . SER B 1 586 ? -8.312 29.938 20.656 1 85.56 586 SER B N 1
ATOM 11583 C CA . SER B 1 586 ? -8.703 30.625 21.875 1 85.56 586 SER B CA 1
ATOM 11584 C C . SER B 1 586 ? -7.535 30.703 22.859 1 85.56 586 SER B C 1
ATOM 11586 O O . SER B 1 586 ? -7.527 31.547 23.75 1 85.56 586 SER B O 1
ATOM 11588 N N . THR B 1 587 ? -6.551 29.938 22.594 1 88.25 587 THR B N 1
ATOM 11589 C CA . THR B 1 587 ? -5.426 29.906 23.531 1 88.25 587 THR B CA 1
ATOM 11590 C C . THR B 1 587 ? -4.27 30.75 23.016 1 88.25 587 THR B C 1
ATOM 11592 O O . THR B 1 587 ? -3.268 30.938 23.703 1 88.25 587 THR B O 1
ATOM 11595 N N . ARG B 1 588 ? -4.383 31.25 21.828 1 91.62 588 ARG B N 1
ATOM 11596 C CA . ARG B 1 588 ? -3.318 32.062 21.25 1 91.62 588 ARG B CA 1
ATOM 11597 C C . ARG B 1 588 ? -3.059 33.312 22.094 1 91.62 588 ARG B C 1
ATOM 11599 O O . ARG B 1 588 ? -3.988 34.062 22.406 1 91.62 588 ARG B O 1
ATOM 11606 N N . SER B 1 589 ? -1.8 33.5 22.531 1 93.06 589 SER B N 1
ATOM 11607 C CA . SER B 1 589 ? -1.412 34.625 23.391 1 93.06 589 SER B CA 1
ATOM 11608 C C . SER B 1 589 ? 0.04 35.031 23.156 1 93.06 589 SER B C 1
ATOM 11610 O O . SER B 1 589 ? 0.782 34.312 22.469 1 93.06 589 SER B O 1
ATOM 11612 N N . GLN B 1 590 ? 0.421 36.188 23.766 1 94.88 590 GLN B N 1
ATOM 11613 C CA . GLN B 1 590 ? 1.803 36.625 23.703 1 94.88 590 GLN B CA 1
ATOM 11614 C C . GLN B 1 590 ? 2.754 35.625 24.328 1 94.88 590 GLN B C 1
ATOM 11616 O O . GLN B 1 590 ? 3.787 35.281 23.75 1 94.88 590 GLN B O 1
ATOM 11621 N N . LYS B 1 591 ? 2.377 35.062 25.375 1 96.19 591 LYS B N 1
ATOM 11622 C CA . LYS B 1 591 ? 3.203 34.094 26.078 1 96.19 591 LYS B CA 1
ATOM 11623 C C . LYS B 1 591 ? 3.424 32.844 25.219 1 96.19 591 LYS B C 1
ATOM 11625 O O . LYS B 1 591 ? 4.543 32.344 25.141 1 96.19 591 LYS B O 1
ATOM 11630 N N . GLN B 1 592 ? 2.361 32.375 24.672 1 96 592 GLN B N 1
ATOM 11631 C CA . GLN B 1 592 ? 2.441 31.156 23.859 1 96 592 GLN B CA 1
ATOM 11632 C C . GLN B 1 592 ? 3.381 31.359 22.672 1 96 592 GLN B C 1
ATOM 11634 O O . GLN B 1 592 ? 4.145 30.453 22.312 1 96 592 GLN B O 1
ATOM 11639 N N . LEU B 1 593 ? 3.258 32.469 22.016 1 97.25 593 LEU B N 1
ATOM 11640 C CA . LEU B 1 593 ? 4.129 32.781 20.891 1 97.25 593 LEU B CA 1
ATOM 11641 C C . LEU B 1 593 ? 5.59 32.812 21.312 1 97.25 593 LEU B C 1
ATOM 11643 O O . LEU B 1 593 ? 6.449 32.219 20.656 1 97.25 593 LEU B O 1
ATOM 11647 N N . LEU B 1 594 ? 5.848 33.531 22.438 1 97.94 594 LEU B N 1
ATOM 11648 C CA . LEU B 1 594 ? 7.203 33.594 22.969 1 97.94 594 LEU B CA 1
ATOM 11649 C C . LEU B 1 594 ? 7.73 32.219 23.297 1 97.94 594 LEU B C 1
ATOM 11651 O O . LEU B 1 594 ? 8.867 31.875 22.953 1 97.94 594 LEU B O 1
ATOM 11655 N N . ARG B 1 595 ? 6.918 31.469 23.938 1 97.81 595 ARG B N 1
ATOM 11656 C CA . ARG B 1 595 ? 7.301 30.109 24.312 1 97.81 595 ARG B CA 1
ATOM 11657 C C . ARG B 1 595 ? 7.617 29.266 23.078 1 97.81 595 ARG B C 1
ATOM 11659 O O . ARG B 1 595 ? 8.562 28.484 23.078 1 97.81 595 ARG B O 1
ATOM 11666 N N . LEU B 1 596 ? 6.82 29.391 22.078 1 97.94 596 LEU B N 1
ATOM 11667 C CA . LEU B 1 596 ? 7.047 28.625 20.859 1 97.94 596 LEU B CA 1
ATOM 11668 C C . LEU B 1 596 ? 8.398 28.969 20.25 1 97.94 596 LEU B C 1
ATOM 11670 O O . LEU B 1 596 ? 9.156 28.078 19.859 1 97.94 596 LEU B O 1
ATOM 11674 N N . TYR B 1 597 ? 8.719 30.234 20.109 1 98.31 597 TYR B N 1
ATOM 11675 C CA . TYR B 1 597 ? 10.023 30.656 19.594 1 98.31 597 TYR B CA 1
ATOM 11676 C C . TYR B 1 597 ? 11.148 30.078 20.453 1 98.31 597 TYR B C 1
ATOM 11678 O O . TYR B 1 597 ? 12.117 29.531 19.906 1 98.31 597 TYR B O 1
ATOM 11686 N N . ASN B 1 598 ? 10.984 30.188 21.719 1 98.19 598 ASN B N 1
ATOM 11687 C CA . ASN B 1 598 ? 12.008 29.734 22.641 1 98.19 598 ASN B CA 1
ATOM 11688 C C . ASN B 1 598 ? 12.195 28.219 22.562 1 98.19 598 ASN B C 1
ATOM 11690 O O . ASN B 1 598 ? 13.328 27.734 22.531 1 98.19 598 ASN B O 1
ATOM 11694 N N . GLN B 1 599 ? 11.109 27.531 22.562 1 97.56 599 GLN B N 1
ATOM 11695 C CA . GLN B 1 599 ? 11.188 26.078 22.562 1 97.56 599 GLN B CA 1
ATOM 11696 C C . GLN B 1 599 ? 11.711 25.547 21.219 1 97.56 599 GLN B C 1
ATOM 11698 O O . GLN B 1 599 ? 12.43 24.547 21.172 1 97.56 599 GLN B O 1
ATOM 11703 N N . CYS B 1 600 ? 11.336 26.156 20.094 1 98 600 CYS B N 1
ATOM 11704 C CA . CYS B 1 600 ? 11.875 25.766 18.797 1 98 600 CYS B CA 1
ATOM 11705 C C . CYS B 1 600 ? 13.383 25.984 18.75 1 98 600 CYS B C 1
ATOM 11707 O O . CYS B 1 600 ? 14.117 25.141 18.234 1 98 600 CYS B O 1
ATOM 11709 N N . PHE B 1 601 ? 13.805 27.109 19.297 1 97.44 601 PHE B N 1
ATOM 11710 C CA . PHE B 1 601 ? 15.227 27.406 19.344 1 97.44 601 PHE B CA 1
ATOM 11711 C C . PHE B 1 601 ? 15.961 26.422 20.25 1 97.44 601 PHE B C 1
ATOM 11713 O O . PHE B 1 601 ? 17 25.875 19.859 1 97.44 601 PHE B O 1
ATOM 11720 N N . LEU B 1 602 ? 15.445 26.234 21.406 1 96.44 602 LEU B N 1
ATOM 11721 C CA . LEU B 1 602 ? 16.047 25.312 22.375 1 96.44 602 LEU B CA 1
ATOM 11722 C C . LEU B 1 602 ? 16.141 23.906 21.781 1 96.44 602 LEU B C 1
ATOM 11724 O O . LEU B 1 602 ? 17.156 23.234 21.922 1 96.44 602 LEU B O 1
ATOM 11728 N N . PHE B 1 603 ? 15.07 23.469 21.219 1 97.25 603 PHE B N 1
ATOM 11729 C CA . PHE B 1 603 ? 15.055 22.156 20.562 1 97.25 603 PHE B CA 1
ATOM 11730 C C . PHE B 1 603 ? 16.172 22.047 19.531 1 97.25 603 PHE B C 1
ATOM 11732 O O . PHE B 1 603 ? 16.906 21.062 19.516 1 97.25 603 PHE B O 1
ATOM 11739 N N . GLY B 1 604 ? 16.234 23.062 18.656 1 96.94 604 GLY B N 1
ATOM 11740 C CA . GLY B 1 604 ? 17.281 23.062 17.656 1 96.94 604 GLY B CA 1
ATOM 11741 C C . GLY B 1 604 ? 18.672 23.016 18.25 1 96.94 604 GLY B C 1
ATOM 11742 O O . GLY B 1 604 ? 19.531 22.266 17.766 1 96.94 604 GLY B O 1
ATOM 11743 N N . LEU B 1 605 ? 18.875 23.766 19.219 1 95.56 605 LEU B N 1
ATOM 11744 C CA . LEU B 1 605 ? 20.172 23.828 19.891 1 95.56 605 LEU B CA 1
ATOM 11745 C C . LEU B 1 605 ? 20.5 22.5 20.547 1 95.56 605 LEU B C 1
ATOM 11747 O O . LEU B 1 605 ? 21.641 22.031 20.469 1 95.56 605 LEU B O 1
ATOM 11751 N N . LEU B 1 606 ? 19.578 21.953 21.234 1 95.25 606 LEU B N 1
ATOM 11752 C CA . LEU B 1 606 ? 19.797 20.688 21.938 1 95.25 606 LEU B CA 1
ATOM 11753 C C . LEU B 1 606 ? 20.047 19.562 20.938 1 95.25 606 LEU B C 1
ATOM 11755 O O . LEU B 1 606 ? 20.812 18.641 21.219 1 95.25 606 LEU B O 1
ATOM 11759 N N . CYS B 1 607 ? 19.328 19.609 19.781 1 96.5 607 CYS B N 1
ATOM 11760 C CA . CYS B 1 607 ? 19.625 18.625 18.734 1 96.5 607 CYS B CA 1
ATOM 11761 C C . CYS B 1 607 ? 21.078 18.719 18.297 1 96.5 607 CYS B C 1
ATOM 11763 O O . CYS B 1 607 ? 21.734 17.688 18.094 1 96.5 607 CYS B O 1
ATOM 11765 N N . LYS B 1 608 ? 21.531 19.891 18.172 1 93 608 LYS B N 1
ATOM 11766 C CA . LYS B 1 608 ? 22.906 20.094 17.734 1 93 608 LYS B CA 1
ATOM 11767 C C . LYS B 1 608 ? 23.891 19.609 18.812 1 93 608 LYS B C 1
ATOM 11769 O O . LYS B 1 608 ? 24.984 19.125 18.484 1 93 608 LYS B O 1
ATOM 11774 N N . THR B 1 609 ? 23.547 19.766 20.031 1 92.38 609 THR B N 1
ATOM 11775 C CA . THR B 1 609 ? 24.422 19.422 21.141 1 92.38 609 THR B CA 1
ATOM 11776 C C . THR B 1 609 ? 24.391 17.922 21.406 1 92.38 609 THR B C 1
ATOM 11778 O O . THR B 1 609 ? 25.438 17.297 21.625 1 92.38 609 THR B O 1
ATOM 11781 N N . VAL B 1 610 ? 23.219 17.328 21.406 1 94.31 610 VAL B N 1
ATOM 11782 C CA . VAL B 1 610 ? 23.031 15.93 21.797 1 94.31 610 VAL B CA 1
ATOM 11783 C C . VAL B 1 610 ? 23.359 15.031 20.609 1 94.31 610 VAL B C 1
ATOM 11785 O O . VAL B 1 610 ? 24.062 14.023 20.75 1 94.31 610 VAL B O 1
ATOM 11788 N N . ILE B 1 611 ? 22.828 15.359 19.438 1 95 611 ILE B N 1
ATOM 11789 C CA . ILE B 1 611 ? 22.969 14.5 18.281 1 95 611 ILE B CA 1
ATOM 11790 C C . ILE B 1 611 ? 24.234 14.875 17.5 1 95 611 ILE B C 1
ATOM 11792 O O . ILE B 1 611 ? 25 13.992 17.078 1 95 611 ILE B O 1
ATOM 11796 N N . GLY B 1 612 ? 24.438 16.188 17.344 1 93.62 612 GLY B N 1
ATOM 11797 C CA . GLY B 1 612 ? 25.578 16.594 16.516 1 93.62 612 GLY B CA 1
ATOM 11798 C C . GLY B 1 612 ? 25.531 16.031 15.117 1 93.62 612 GLY B C 1
ATOM 11799 O O . GLY B 1 612 ? 24.562 16.234 14.383 1 93.62 612 GLY B O 1
ATOM 11800 N N . ASN B 1 613 ? 26.547 15.258 14.797 1 93.06 613 ASN B N 1
ATOM 11801 C CA . ASN B 1 613 ? 26.516 14.523 13.539 1 93.06 613 ASN B CA 1
ATOM 11802 C C . ASN B 1 613 ? 25.812 13.18 13.695 1 93.06 613 ASN B C 1
ATOM 11804 O O . ASN B 1 613 ? 26.328 12.258 14.32 1 93.06 613 ASN B O 1
ATOM 11808 N N . PRO B 1 614 ? 24.688 13.148 13.031 1 94.31 614 PRO B N 1
ATOM 11809 C CA . PRO B 1 614 ? 23.922 11.906 13.211 1 94.31 614 PRO B CA 1
ATOM 11810 C C . PRO B 1 614 ? 24.688 10.672 12.75 1 94.31 614 PRO B C 1
ATOM 11812 O O . PRO B 1 614 ? 25.375 10.711 11.727 1 94.31 614 PRO B O 1
ATOM 11815 N N . GLN B 1 615 ? 24.578 9.531 13.359 1 90.38 615 GLN B N 1
ATOM 11816 C CA . GLN B 1 615 ? 25.312 8.305 13.062 1 90.38 615 GLN B CA 1
ATOM 11817 C C . GLN B 1 615 ? 24.438 7.293 12.352 1 90.38 615 GLN B C 1
ATOM 11819 O O . GLN B 1 615 ? 24.875 6.617 11.422 1 90.38 615 GLN B O 1
ATOM 11824 N N . LYS B 1 616 ? 23.219 7.137 12.812 1 88.56 616 LYS B N 1
ATOM 11825 C CA . LYS B 1 616 ? 22.297 6.168 12.227 1 88.56 616 LYS B CA 1
ATOM 11826 C C . LYS B 1 616 ? 21.672 6.711 10.945 1 88.56 616 LYS B C 1
ATOM 11828 O O . LYS B 1 616 ? 21.406 5.957 10.008 1 88.56 616 LYS B O 1
ATOM 11833 N N . LEU B 1 617 ? 21.344 7.941 10.938 1 92.5 617 LEU B N 1
ATOM 11834 C CA . LEU B 1 617 ? 20.719 8.633 9.812 1 92.5 617 LEU B CA 1
ATOM 11835 C C . LEU B 1 617 ? 21.703 9.586 9.148 1 92.5 617 LEU B C 1
ATOM 11837 O O . LEU B 1 617 ? 22.719 9.969 9.75 1 92.5 617 LEU B O 1
ATOM 11841 N N . THR B 1 618 ? 21.422 9.93 7.969 1 92.19 618 THR B N 1
ATOM 11842 C CA . THR B 1 618 ? 22.219 10.961 7.324 1 92.19 618 THR B CA 1
ATOM 11843 C C . THR B 1 618 ? 21.875 12.344 7.859 1 92.19 618 THR B C 1
ATOM 11845 O O . THR B 1 618 ? 20.766 12.562 8.344 1 92.19 618 THR B O 1
ATOM 11848 N N . ALA B 1 619 ? 22.75 13.211 7.766 1 93.38 619 ALA B N 1
ATOM 11849 C CA . ALA B 1 619 ? 22.516 14.594 8.164 1 93.38 619 ALA B CA 1
ATOM 11850 C C . ALA B 1 619 ? 21.375 15.219 7.352 1 93.38 619 ALA B C 1
ATOM 11852 O O . ALA B 1 619 ? 20.594 16 7.879 1 93.38 619 ALA B O 1
ATOM 11853 N N . ARG B 1 620 ? 21.297 14.875 6.133 1 91.19 620 ARG B N 1
ATOM 11854 C CA . ARG B 1 620 ? 20.25 15.391 5.246 1 91.19 620 ARG B CA 1
ATOM 11855 C C . ARG B 1 620 ? 18.875 14.938 5.703 1 91.19 620 ARG B C 1
ATOM 11857 O O . ARG B 1 620 ? 17.891 15.672 5.562 1 91.19 620 ARG B O 1
ATOM 11864 N N . LYS B 1 621 ? 18.891 13.781 6.207 1 93.5 621 LYS B N 1
ATOM 11865 C CA . LYS B 1 621 ? 17.609 13.258 6.668 1 93.5 621 LYS B CA 1
ATOM 11866 C C . LYS B 1 621 ? 17.234 13.836 8.031 1 93.5 621 LYS B C 1
ATOM 11868 O O . LYS B 1 621 ? 16.109 14.281 8.234 1 93.5 621 LYS B O 1
ATOM 11873 N N . PHE B 1 622 ? 18.188 13.867 8.969 1 96.69 622 PHE B N 1
ATOM 11874 C CA . PHE B 1 622 ? 17.906 14.305 10.328 1 96.69 622 PHE B CA 1
ATOM 11875 C C . PHE B 1 622 ? 17.688 15.812 10.375 1 96.69 622 PHE B C 1
ATOM 11877 O O . PHE B 1 622 ? 16.703 16.281 10.961 1 96.69 622 PHE B O 1
ATOM 11884 N N . TYR B 1 623 ? 18.578 16.578 9.75 1 96.56 623 TYR B N 1
ATOM 11885 C CA . TYR B 1 623 ? 18.5 18.031 9.734 1 96.56 623 TYR B CA 1
ATOM 11886 C C . TYR B 1 623 ? 17.906 18.531 8.422 1 96.56 623 TYR B C 1
ATOM 11888 O O . TYR B 1 623 ? 18.266 19.609 7.945 1 96.56 623 TYR B O 1
ATOM 11896 N N . GLY B 1 624 ? 17.016 17.781 7.77 1 94.69 624 GLY B N 1
ATOM 11897 C CA . GLY B 1 624 ? 16.438 18.125 6.48 1 94.69 624 GLY B CA 1
ATOM 11898 C C . GLY B 1 624 ? 15.281 19.094 6.586 1 94.69 624 GLY B C 1
ATOM 11899 O O . GLY B 1 624 ? 15.211 19.891 7.523 1 94.69 624 GLY B O 1
ATOM 11900 N N . ASN B 1 625 ? 14.398 19.047 5.664 1 95.06 625 ASN B N 1
ATOM 11901 C CA . ASN B 1 625 ? 13.312 20.016 5.5 1 95.06 625 ASN B CA 1
ATOM 11902 C C . ASN B 1 625 ? 12.367 20 6.699 1 95.06 625 ASN B C 1
ATOM 11904 O O . ASN B 1 625 ? 11.852 21.047 7.094 1 95.06 625 ASN B O 1
ATOM 11908 N N . HIS B 1 626 ? 12.172 18.875 7.254 1 96.19 626 HIS B N 1
ATOM 11909 C CA . HIS B 1 626 ? 11.219 18.766 8.352 1 96.19 626 HIS B CA 1
ATOM 11910 C C . HIS B 1 626 ? 11.766 19.406 9.625 1 96.19 626 HIS B C 1
ATOM 11912 O O . HIS B 1 626 ? 11.039 20.109 10.344 1 96.19 626 HIS B O 1
ATOM 11918 N N . PHE B 1 627 ? 13.031 19.156 9.906 1 97 627 PHE B N 1
ATOM 11919 C CA . PHE B 1 627 ? 13.703 19.797 11.031 1 97 627 PHE B CA 1
ATOM 11920 C C . PHE B 1 627 ? 13.719 21.312 10.844 1 97 627 PHE B C 1
ATOM 11922 O O . PHE B 1 627 ? 13.398 22.062 11.773 1 97 627 PHE B O 1
ATOM 11929 N N . HIS B 1 628 ? 14.031 21.703 9.641 1 97 628 HIS B N 1
ATOM 11930 C CA . HIS B 1 628 ? 14.086 23.109 9.266 1 97 628 HIS B CA 1
ATOM 11931 C C . HIS B 1 628 ? 12.727 23.781 9.445 1 97 628 HIS B C 1
ATOM 11933 O O . HIS B 1 628 ? 12.641 24.875 10.016 1 97 628 HIS B O 1
ATOM 11939 N N . SER B 1 629 ? 11.734 23.172 9.07 1 96.69 629 SER B N 1
ATOM 11940 C CA . SER B 1 629 ? 10.375 23.703 9.164 1 96.69 629 SER B CA 1
ATOM 11941 C C . SER B 1 629 ? 9.977 23.938 10.609 1 96.69 629 SER B C 1
ATOM 11943 O O . SER B 1 629 ? 9.406 24.984 10.945 1 96.69 629 SER B O 1
ATOM 11945 N N . ILE B 1 630 ? 10.32 23.031 11.461 1 96.56 630 ILE B N 1
ATOM 11946 C CA . ILE B 1 630 ? 9.898 23.078 12.852 1 96.56 630 ILE B CA 1
ATOM 11947 C C . ILE B 1 630 ? 10.688 24.156 13.594 1 96.56 630 ILE B C 1
ATOM 11949 O O . ILE B 1 630 ? 10.141 24.875 14.438 1 96.56 630 ILE B O 1
ATOM 11953 N N . THR B 1 631 ? 11.914 24.344 13.242 1 97.31 631 THR B N 1
ATOM 11954 C CA . THR B 1 631 ? 12.797 25.203 14.023 1 97.31 631 THR B CA 1
ATOM 11955 C C . THR B 1 631 ? 12.75 26.641 13.5 1 97.31 631 THR B C 1
ATOM 11957 O O . THR B 1 631 ? 12.984 27.578 14.25 1 97.31 631 THR B O 1
ATOM 11960 N N . VAL B 1 632 ? 12.352 26.75 12.281 1 97.31 632 VAL B N 1
ATOM 11961 C CA . VAL B 1 632 ? 12.445 28.078 11.68 1 97.31 632 VAL B CA 1
ATOM 11962 C C . VAL B 1 632 ? 11.055 28.594 11.328 1 97.31 632 VAL B C 1
ATOM 11964 O O . VAL B 1 632 ? 10.594 29.594 11.883 1 97.31 632 VAL B O 1
ATOM 11967 N N . HIS B 1 633 ? 10.367 27.875 10.578 1 96.88 633 HIS B N 1
ATOM 11968 C CA . HIS B 1 633 ? 9.172 28.422 9.93 1 96.88 633 HIS B CA 1
ATOM 11969 C C . HIS B 1 633 ? 7.953 28.297 10.828 1 96.88 633 HIS B C 1
ATOM 11971 O O . HIS B 1 633 ? 7.047 29.141 10.766 1 96.88 633 HIS B O 1
ATOM 11977 N N . VAL B 1 634 ? 7.852 27.312 11.695 1 97 634 VAL B N 1
ATOM 11978 C CA . VAL B 1 634 ? 6.691 27.094 12.555 1 97 634 VAL B CA 1
ATOM 11979 C C . VAL B 1 634 ? 6.477 28.312 13.453 1 97 634 VAL B C 1
ATOM 11981 O O . VAL B 1 634 ? 5.383 28.891 13.484 1 97 634 VAL B O 1
ATOM 11984 N N . PRO B 1 635 ? 7.484 28.75 14.18 1 96.94 635 PRO B N 1
ATOM 11985 C CA . PRO B 1 635 ? 7.246 29.922 15.016 1 96.94 635 PRO B CA 1
ATOM 11986 C C . PRO B 1 635 ? 6.945 31.188 14.203 1 96.94 635 PRO B C 1
ATOM 11988 O O . PRO B 1 635 ? 6.133 32 14.617 1 96.94 635 PRO B O 1
ATOM 11991 N N . GLU B 1 636 ? 7.5 31.344 13.023 1 96.31 636 GLU B N 1
ATOM 11992 C CA . GLU B 1 636 ? 7.234 32.5 12.156 1 96.31 636 GLU B CA 1
ATOM 11993 C C . GLU B 1 636 ? 5.781 32.5 11.695 1 96.31 636 GLU B C 1
ATOM 11995 O O . GLU B 1 636 ? 5.137 33.562 11.688 1 96.31 636 GLU B O 1
ATOM 12000 N N . THR B 1 637 ? 5.309 31.391 11.359 1 96.44 637 THR B N 1
ATOM 12001 C CA . THR B 1 637 ? 3.93 31.266 10.906 1 96.44 637 THR B CA 1
ATOM 12002 C C . THR B 1 637 ? 2.957 31.547 12.047 1 96.44 637 THR B C 1
ATOM 12004 O O . THR B 1 637 ? 1.882 32.094 11.828 1 96.44 637 THR B O 1
ATOM 12007 N N . ALA B 1 638 ? 3.359 31.188 13.242 1 96.38 638 ALA B N 1
ATOM 12008 C CA . ALA B 1 638 ? 2.51 31.328 14.422 1 96.38 638 ALA B CA 1
ATOM 12009 C C . ALA B 1 638 ? 2.273 32.781 14.758 1 96.38 638 ALA B C 1
ATOM 12011 O O . ALA B 1 638 ? 1.356 33.125 15.516 1 96.38 638 ALA B O 1
ATOM 12012 N N . ARG B 1 639 ? 3.043 33.688 14.234 1 95.88 639 ARG B N 1
ATOM 12013 C CA . ARG B 1 639 ? 2.85 35.125 14.484 1 95.88 639 ARG B CA 1
ATOM 12014 C C . ARG B 1 639 ? 1.542 35.594 13.875 1 95.88 639 ARG B C 1
ATOM 12016 O O . ARG B 1 639 ? 0.92 36.531 14.391 1 95.88 639 ARG B O 1
ATOM 12023 N N . LEU B 1 640 ? 1.136 34.906 12.82 1 95.12 640 LEU B N 1
ATOM 12024 C CA . LEU B 1 640 ? -0.033 35.406 12.102 1 95.12 640 LEU B CA 1
ATOM 12025 C C . LEU B 1 640 ? -1.181 34.406 12.18 1 95.12 640 LEU B C 1
ATOM 12027 O O . LEU B 1 640 ? -2.35 34.781 12.102 1 95.12 640 LEU B O 1
ATOM 12031 N N . PHE B 1 641 ? -0.833 33.156 12.297 1 94.69 641 PHE B N 1
ATOM 12032 C CA . PHE B 1 641 ? -1.844 32.125 12.172 1 94.69 641 PHE B CA 1
ATOM 12033 C C . PHE B 1 641 ? -1.913 31.281 13.438 1 94.69 641 PHE B C 1
ATOM 12035 O O . PHE B 1 641 ? -0.893 31.047 14.086 1 94.69 641 PHE B O 1
ATOM 12042 N N . SER B 1 642 ? -3.141 30.812 13.727 1 93.31 642 SER B N 1
ATOM 12043 C CA . SER B 1 642 ? -3.219 29.656 14.617 1 93.31 642 SER B CA 1
ATOM 12044 C C . SER B 1 642 ? -2.662 28.406 13.953 1 93.31 642 SER B C 1
ATOM 12046 O O . SER B 1 642 ? -3.141 27.984 12.898 1 93.31 642 SER B O 1
ATOM 12048 N N . LEU B 1 643 ? -1.719 27.812 14.5 1 94 643 LEU B N 1
ATOM 12049 C CA . LEU B 1 643 ? -1.042 26.703 13.852 1 94 643 LEU B CA 1
ATOM 12050 C C . LEU B 1 643 ? -1.995 25.531 13.656 1 94 643 LEU B C 1
ATOM 12052 O O . LEU B 1 643 ? -1.838 24.734 12.727 1 94 643 LEU B O 1
ATOM 12056 N N . LYS B 1 644 ? -2.992 25.391 14.438 1 93.62 644 LYS B N 1
ATOM 12057 C CA . LYS B 1 644 ? -3.986 24.344 14.289 1 93.62 644 LYS B CA 1
ATOM 12058 C C . LYS B 1 644 ? -4.703 24.438 12.945 1 93.62 644 LYS B C 1
ATOM 12060 O O . LYS B 1 644 ? -5.09 23.422 12.367 1 93.62 644 LYS B O 1
ATOM 12065 N N . SER B 1 645 ? -4.855 25.609 12.484 1 94.62 645 SER B N 1
ATOM 12066 C CA . SER B 1 645 ? -5.566 25.875 11.234 1 94.62 645 SER B CA 1
ATOM 12067 C C . SER B 1 645 ? -4.809 25.297 10.039 1 94.62 645 SER B C 1
ATOM 12069 O O . SER B 1 645 ? -5.379 25.125 8.961 1 94.62 645 SER B O 1
ATOM 12071 N N . ILE B 1 646 ? -3.551 25.062 10.25 1 94.44 646 ILE B N 1
ATOM 12072 C CA . ILE B 1 646 ? -2.758 24.656 9.094 1 94.44 646 ILE B CA 1
ATOM 12073 C C . ILE B 1 646 ? -2.357 23.188 9.242 1 94.44 646 ILE B C 1
ATOM 12075 O O . ILE B 1 646 ? -1.592 22.656 8.43 1 94.44 646 ILE B O 1
ATOM 12079 N N . VAL B 1 647 ? -2.846 22.516 10.242 1 94.38 647 VAL B N 1
ATOM 12080 C CA . VAL B 1 647 ? -2.65 21.062 10.383 1 94.38 647 VAL B CA 1
ATOM 12081 C C . VAL B 1 647 ? -3.654 20.328 9.5 1 94.38 647 VAL B C 1
ATOM 12083 O O . VAL B 1 647 ? -4.863 20.391 9.742 1 94.38 647 VAL B O 1
ATOM 12086 N N . PRO B 1 648 ? -3.207 19.578 8.531 1 94.12 648 PRO B N 1
ATOM 12087 C CA . PRO B 1 648 ? -4.117 18.984 7.547 1 94.12 648 PRO B CA 1
ATOM 12088 C C . PRO B 1 648 ? -4.645 17.609 7.973 1 94.12 648 PRO B C 1
ATOM 12090 O O . PRO B 1 648 ? -4.672 16.688 7.168 1 94.12 648 PRO B O 1
ATOM 12093 N N . GLU B 1 649 ? -5.086 17.406 9.148 1 91.56 649 GLU B N 1
ATOM 12094 C CA . GLU B 1 649 ? -5.59 16.109 9.602 1 91.56 649 GLU B CA 1
ATOM 12095 C C . GLU B 1 649 ? -6.914 15.773 8.922 1 91.56 649 GLU B C 1
ATOM 12097 O O . GLU B 1 649 ? -7.121 14.625 8.508 1 91.56 649 GLU B O 1
ATOM 12102 N N . GLN B 1 650 ? -7.84 16.719 8.844 1 90.62 650 GLN B N 1
ATOM 12103 C CA . GLN B 1 650 ? -9.148 16.469 8.234 1 90.62 650 GLN B CA 1
ATOM 12104 C C . GLN B 1 650 ? -9.023 16.266 6.727 1 90.62 650 GLN B C 1
ATOM 12106 O O . GLN B 1 650 ? -9.75 15.469 6.141 1 90.62 650 GLN B O 1
ATOM 12111 N N . GLU B 1 651 ? -8.133 17.031 6.133 1 93.25 651 GLU B N 1
ATOM 12112 C CA . GLU B 1 651 ? -7.895 16.891 4.699 1 93.25 651 GLU B CA 1
ATOM 12113 C C . GLU B 1 651 ? -7.379 15.5 4.363 1 93.25 651 GLU B C 1
ATOM 12115 O O . GLU B 1 651 ? -7.883 14.852 3.441 1 93.25 651 GLU B O 1
ATOM 12120 N N . GLU B 1 652 ? -6.422 15.008 5.172 1 92.06 652 GLU B N 1
ATOM 12121 C CA . GLU B 1 652 ? -5.852 13.688 4.957 1 92.06 652 GLU B CA 1
ATOM 12122 C C . GLU B 1 652 ? -6.902 12.594 5.125 1 92.06 652 GLU B C 1
ATOM 12124 O O . GLU B 1 652 ? -6.91 11.609 4.383 1 92.06 652 GLU B O 1
ATOM 12129 N N . ARG B 1 653 ? -7.715 12.727 6.055 1 89.56 653 ARG B N 1
ATOM 12130 C CA . ARG B 1 653 ? -8.773 11.75 6.297 1 89.56 653 ARG B CA 1
ATOM 12131 C C . ARG B 1 653 ? -9.781 11.742 5.156 1 89.56 653 ARG B C 1
ATOM 12133 O O . ARG B 1 653 ? -10.32 10.695 4.801 1 89.56 653 ARG B O 1
ATOM 12140 N N . THR B 1 654 ? -10.117 12.914 4.715 1 90.75 654 THR B N 1
ATOM 12141 C CA . THR B 1 654 ? -11.047 13.016 3.592 1 90.75 654 THR B CA 1
ATOM 12142 C C . THR B 1 654 ? -10.453 12.352 2.35 1 90.75 654 THR B C 1
ATOM 12144 O O . THR B 1 654 ? -11.164 11.641 1.626 1 90.75 654 THR B O 1
ATOM 12147 N N . PHE B 1 655 ? -9.211 12.578 2.105 1 91.12 655 PHE B N 1
ATOM 12148 C CA . PHE B 1 655 ? -8.555 11.93 0.973 1 91.12 655 PHE B CA 1
ATOM 12149 C C . PHE B 1 655 ? -8.523 10.422 1.154 1 91.12 655 PHE B C 1
ATOM 12151 O O . PHE B 1 655 ? -8.703 9.672 0.19 1 91.12 655 PHE B O 1
ATOM 12158 N N . GLY B 1 656 ? -8.258 10.016 2.4 1 88.5 656 GLY B N 1
ATOM 12159 C CA . GLY B 1 656 ? -8.344 8.594 2.717 1 88.5 656 GLY B CA 1
ATOM 12160 C C . GLY B 1 656 ? -9.695 7.992 2.408 1 88.5 656 GLY B C 1
ATOM 12161 O O . GLY B 1 656 ? -9.789 6.844 1.966 1 88.5 656 GLY B O 1
ATOM 12162 N N . THR B 1 657 ? -10.711 8.727 2.619 1 89.12 657 THR B N 1
ATOM 12163 C CA . THR B 1 657 ? -12.062 8.273 2.314 1 89.12 657 THR B CA 1
ATOM 12164 C C . THR B 1 657 ? -12.258 8.133 0.807 1 89.12 657 THR B C 1
ATOM 12166 O O . THR B 1 657 ? -12.875 7.168 0.345 1 89.12 657 THR B O 1
ATOM 12169 N N . LEU B 1 658 ? -11.758 9.117 0.074 1 92.06 658 LEU B N 1
ATOM 12170 C CA . LEU B 1 658 ? -11.836 9.047 -1.381 1 92.06 658 LEU B CA 1
ATOM 12171 C C . LEU B 1 658 ? -11.148 7.797 -1.907 1 92.06 658 LEU B C 1
ATOM 12173 O O . LEU B 1 658 ? -11.664 7.125 -2.801 1 92.06 658 LEU B O 1
ATOM 12177 N N . ARG B 1 659 ? -10.047 7.504 -1.354 1 89.31 659 ARG B N 1
ATOM 12178 C CA . ARG B 1 659 ? -9.305 6.309 -1.74 1 89.31 659 ARG B CA 1
ATOM 12179 C C . ARG B 1 659 ? -10.102 5.047 -1.419 1 89.31 659 ARG B C 1
ATOM 12181 O O . ARG B 1 659 ? -10.258 4.172 -2.273 1 89.31 659 ARG B O 1
ATOM 12188 N N . ARG B 1 660 ? -10.633 4.965 -0.248 1 86.5 660 ARG B N 1
ATOM 12189 C CA . ARG B 1 660 ? -11.383 3.795 0.191 1 86.5 660 ARG B CA 1
ATOM 12190 C C . ARG B 1 660 ? -12.625 3.58 -0.677 1 86.5 660 ARG B C 1
ATOM 12192 O O . ARG B 1 660 ? -12.922 2.451 -1.073 1 86.5 660 ARG B O 1
ATOM 12199 N N . LEU B 1 661 ? -13.305 4.656 -0.964 1 88.75 661 LEU B N 1
ATOM 12200 C CA . LEU B 1 661 ? -14.492 4.582 -1.808 1 88.75 661 LEU B CA 1
ATOM 12201 C C . LEU B 1 661 ? -14.141 4.062 -3.197 1 88.75 661 LEU B C 1
ATOM 12203 O O . LEU B 1 661 ? -14.844 3.207 -3.742 1 88.75 661 LEU B O 1
ATOM 12207 N N . SER B 1 662 ? -13.109 4.59 -3.695 1 89.81 662 SER B N 1
ATOM 12208 C CA . SER B 1 662 ? -12.703 4.223 -5.047 1 89.81 662 SER B CA 1
ATOM 12209 C C . SER B 1 662 ? -12.258 2.764 -5.113 1 89.81 662 SER B C 1
ATOM 12211 O O . SER B 1 662 ? -12.617 2.043 -6.051 1 89.81 662 SER B O 1
ATOM 12213 N N . GLU B 1 663 ? -11.516 2.281 -4.191 1 84.81 663 GLU B N 1
ATOM 12214 C CA . GLU B 1 663 ? -11.008 0.912 -4.152 1 84.81 663 GLU B CA 1
ATOM 12215 C C . GLU B 1 663 ? -12.156 -0.091 -4.016 1 84.81 663 GLU B C 1
ATOM 12217 O O . GLU B 1 663 ? -12.109 -1.177 -4.598 1 84.81 663 GLU B O 1
ATOM 12222 N N . ASN B 1 664 ? -13.164 0.289 -3.344 1 83.88 664 ASN B N 1
ATOM 12223 C CA . ASN B 1 664 ? -14.25 -0.636 -3.023 1 83.88 664 ASN B CA 1
ATOM 12224 C C . ASN B 1 664 ? -15.305 -0.666 -4.125 1 83.88 664 ASN B C 1
ATOM 12226 O O . ASN B 1 664 ? -16.078 -1.617 -4.219 1 83.88 664 ASN B O 1
ATOM 12230 N N . THR B 1 665 ? -15.297 0.359 -4.945 1 88.19 665 THR B N 1
ATOM 12231 C CA . THR B 1 665 ? -16.531 0.482 -5.715 1 88.19 665 THR B CA 1
ATOM 12232 C C . THR B 1 665 ? -16.234 0.53 -7.211 1 88.19 665 THR B C 1
ATOM 12234 O O . THR B 1 665 ? -17.141 0.428 -8.031 1 88.19 665 THR B O 1
ATOM 12237 N N . THR B 1 666 ? -15.078 0.712 -7.66 1 84.38 666 THR B N 1
ATOM 12238 C CA . THR B 1 666 ? -14.844 0.981 -9.07 1 84.38 666 THR B CA 1
ATOM 12239 C C . THR B 1 666 ? -14.234 -0.236 -9.758 1 84.38 666 THR B C 1
ATOM 12241 O O . THR B 1 666 ? -14.023 -0.229 -10.977 1 84.38 666 THR B O 1
ATOM 12244 N N . ASN B 1 667 ? -14.086 -1.335 -9.211 1 69.12 667 ASN B N 1
ATOM 12245 C CA . ASN B 1 667 ? -13.484 -2.529 -9.797 1 69.12 667 ASN B CA 1
ATOM 12246 C C . ASN B 1 667 ? -12.188 -2.201 -10.523 1 69.12 667 ASN B C 1
ATOM 12248 O O . ASN B 1 667 ? -11.945 -2.691 -11.633 1 69.12 667 ASN B O 1
ATOM 12252 N N . ARG B 1 668 ? -11.5 -1.147 -10.156 1 70.12 668 ARG B N 1
ATOM 12253 C CA . ARG B 1 668 ? -10.164 -0.771 -10.609 1 70.12 668 ARG B CA 1
ATOM 12254 C C . ARG B 1 668 ? -10.211 -0.188 -12.023 1 70.12 668 ARG B C 1
ATOM 12256 O O . ARG B 1 668 ? -9.266 -0.344 -12.789 1 70.12 668 ARG B O 1
ATOM 12263 N N . GLN B 1 669 ? -11.359 0.395 -12.438 1 77.19 669 GLN B N 1
ATOM 12264 C CA . GLN B 1 669 ? -11.477 1.078 -13.719 1 77.19 669 GLN B CA 1
ATOM 12265 C C . GLN B 1 669 ? -11.305 2.586 -13.562 1 77.19 669 GLN B C 1
ATOM 12267 O O . GLN B 1 669 ? -12.172 3.258 -12.992 1 77.19 669 GLN B O 1
ATOM 12272 N N . PRO B 1 670 ? -10.305 3.076 -14.164 1 74.25 670 PRO B N 1
ATOM 12273 C CA . PRO B 1 670 ? -9.977 4.488 -13.961 1 74.25 670 PRO B CA 1
ATOM 12274 C C . PRO B 1 670 ? -11.078 5.426 -14.453 1 74.25 670 PRO B C 1
ATOM 12276 O O . PRO B 1 670 ? -11.281 6.5 -13.883 1 74.25 670 PRO B O 1
ATOM 12279 N N . LYS B 1 671 ? -11.875 4.992 -15.5 1 80 671 LYS B N 1
ATOM 12280 C CA . LYS B 1 671 ? -12.891 5.848 -16.109 1 80 671 LYS B CA 1
ATOM 12281 C C . LYS B 1 671 ? -14.008 6.164 -15.125 1 80 671 LYS B C 1
ATOM 12283 O O . LYS B 1 671 ? -14.727 7.156 -15.289 1 80 671 LYS B O 1
ATOM 12288 N N . TYR B 1 672 ? -14.109 5.379 -14.062 1 85.5 672 TYR B N 1
ATOM 12289 C CA . TYR B 1 672 ? -15.25 5.527 -13.164 1 85.5 672 TYR B CA 1
ATOM 12290 C C . TYR B 1 672 ? -14.812 6.113 -11.828 1 85.5 672 TYR B C 1
ATOM 12292 O O . TYR B 1 672 ? -15.648 6.516 -11.008 1 85.5 672 TYR B O 1
ATOM 12300 N N . VAL B 1 673 ? -13.523 6.238 -11.586 1 89.31 673 VAL B N 1
ATOM 12301 C CA . VAL B 1 673 ? -13.016 6.555 -10.258 1 89.31 673 VAL B CA 1
ATOM 12302 C C . VAL B 1 673 ? -13.477 7.949 -9.844 1 89.31 673 VAL B C 1
ATOM 12304 O O . VAL B 1 673 ? -14.086 8.125 -8.789 1 89.31 673 VAL B O 1
ATOM 12307 N N . VAL B 1 674 ? -13.266 8.93 -10.703 1 93.06 674 VAL B N 1
ATOM 12308 C CA . VAL B 1 674 ? -13.5 10.328 -10.359 1 93.06 674 VAL B CA 1
ATOM 12309 C C . VAL B 1 674 ? -14.992 10.578 -10.188 1 93.06 674 VAL B C 1
ATOM 12311 O O . VAL B 1 674 ? -15.43 11.117 -9.172 1 93.06 674 VAL B O 1
ATOM 12314 N N . ASP B 1 675 ? -15.82 10.086 -11.07 1 91.94 675 ASP B N 1
ATOM 12315 C CA . ASP B 1 675 ? -17.266 10.312 -11.031 1 91.94 675 ASP B CA 1
ATOM 12316 C C . ASP B 1 675 ? -17.891 9.648 -9.805 1 91.94 675 ASP B C 1
ATOM 12318 O O . ASP B 1 675 ? -18.703 10.258 -9.109 1 91.94 675 ASP B O 1
ATOM 12322 N N . ASN B 1 676 ? -17.5 8.484 -9.664 1 92.62 676 ASN B N 1
ATOM 12323 C CA . ASN B 1 676 ? -18.047 7.727 -8.531 1 92.62 676 ASN B CA 1
ATOM 12324 C C . ASN B 1 676 ? -17.641 8.344 -7.199 1 92.62 676 ASN B C 1
ATOM 12326 O O . ASN B 1 676 ? -18.438 8.422 -6.273 1 92.62 676 ASN B O 1
ATOM 12330 N N . ALA B 1 677 ? -16.422 8.75 -7.07 1 92.38 677 ALA B N 1
ATOM 12331 C CA . ALA B 1 677 ? -15.922 9.359 -5.84 1 92.38 677 ALA B CA 1
ATOM 12332 C C . ALA B 1 677 ? -16.625 10.688 -5.562 1 92.38 677 ALA B C 1
ATOM 12334 O O . ALA B 1 677 ? -17 10.969 -4.422 1 92.38 677 ALA B O 1
ATOM 12335 N N . MET B 1 678 ? -16.797 11.484 -6.594 1 92.81 678 MET B N 1
ATOM 12336 C CA . MET B 1 678 ? -17.438 12.789 -6.465 1 92.81 678 MET B CA 1
ATOM 12337 C C . MET B 1 678 ? -18.891 12.641 -6.023 1 92.81 678 MET B C 1
ATOM 12339 O O . MET B 1 678 ? -19.391 13.438 -5.227 1 92.81 678 MET B O 1
ATOM 12343 N N . LEU B 1 679 ? -19.5 11.664 -6.504 1 92.69 679 LEU B N 1
ATOM 12344 C CA . LEU B 1 679 ? -20.891 11.398 -6.125 1 92.69 679 LEU B CA 1
ATOM 12345 C C . LEU B 1 679 ? -20.969 10.938 -4.676 1 92.69 679 LEU B C 1
ATOM 12347 O O . LEU B 1 679 ? -21.734 11.5 -3.885 1 92.69 679 LEU B O 1
ATOM 12351 N N . ARG B 1 680 ? -20.203 10.039 -4.32 1 92.69 680 ARG B N 1
ATOM 12352 C CA . ARG B 1 680 ? -20.344 9.344 -3.045 1 92.69 680 ARG B CA 1
ATOM 12353 C C . ARG B 1 680 ? -19.812 10.195 -1.896 1 92.69 680 ARG B C 1
ATOM 12355 O O . ARG B 1 680 ? -20.328 10.117 -0.774 1 92.69 680 ARG B O 1
ATOM 12362 N N . ILE B 1 681 ? -18.828 11 -2.125 1 90.31 681 ILE B N 1
ATOM 12363 C CA . ILE B 1 681 ? -18.219 11.797 -1.065 1 90.31 681 ILE B CA 1
ATOM 12364 C C . ILE B 1 681 ? -19.234 12.797 -0.522 1 90.31 681 ILE B C 1
ATOM 12366 O O . ILE B 1 681 ? -19.203 13.141 0.661 1 90.31 681 ILE B O 1
ATOM 12370 N N . GLN B 1 682 ? -20.125 13.266 -1.316 1 86.06 682 GLN B N 1
ATOM 12371 C CA . GLN B 1 682 ? -21.172 14.203 -0.906 1 86.06 682 GLN B CA 1
ATOM 12372 C C . GLN B 1 682 ? -22.125 13.57 0.101 1 86.06 682 GLN B C 1
ATOM 12374 O O . GLN B 1 682 ? -22.547 14.219 1.057 1 86.06 682 GLN B O 1
ATOM 12379 N N . PHE B 1 683 ? -22.375 12.336 -0.115 1 87.25 683 PHE B N 1
ATOM 12380 C CA . PHE B 1 683 ? -23.266 11.633 0.8 1 87.25 683 PHE B CA 1
ATOM 12381 C C . PHE B 1 683 ? -22.531 11.203 2.061 1 87.25 683 PHE B C 1
ATOM 12383 O O . PHE B 1 683 ? -23.109 11.156 3.145 1 87.25 683 PHE B O 1
ATOM 12390 N N . GLN B 1 684 ? -21.312 10.898 1.911 1 84.5 684 GLN B N 1
ATOM 12391 C CA . GLN B 1 684 ? -20.516 10.531 3.066 1 84.5 684 GLN B CA 1
ATOM 12392 C C . GLN B 1 684 ? -20.359 11.703 4.031 1 84.5 684 GLN B C 1
ATOM 12394 O O . GLN B 1 684 ? -20.391 11.523 5.25 1 84.5 684 GLN B O 1
ATOM 12399 N N . ALA B 1 685 ? -20.078 12.836 3.523 1 76.31 685 ALA B N 1
ATOM 12400 C CA . ALA B 1 685 ? -19.891 14.039 4.328 1 76.31 685 ALA B CA 1
ATOM 12401 C C . ALA B 1 685 ? -21.141 14.359 5.141 1 76.31 685 ALA B C 1
ATOM 12403 O O . ALA B 1 685 ? -21.047 14.875 6.258 1 76.31 685 ALA B O 1
ATOM 12404 N N . SER B 1 686 ? -22.266 13.953 4.629 1 72.62 686 SER B N 1
ATOM 12405 C CA . SER B 1 686 ? -23.516 14.258 5.297 1 72.62 686 SER B CA 1
ATOM 12406 C C . SER B 1 686 ? -23.812 13.258 6.41 1 72.62 686 SER B C 1
ATOM 12408 O O . SER B 1 686 ? -24.531 13.57 7.359 1 72.62 686 SER B O 1
ATOM 12410 N N . HIS B 1 687 ? -23.156 12.109 6.305 1 72.12 687 HIS B N 1
ATOM 12411 C CA . HIS B 1 687 ? -23.562 11.07 7.242 1 72.12 687 HIS B CA 1
ATOM 12412 C C . HIS B 1 687 ? -22.406 10.703 8.18 1 72.12 687 HIS B C 1
ATOM 12414 O O . HIS B 1 687 ? -22.625 10.055 9.203 1 72.12 687 HIS B O 1
ATOM 12420 N N . SER B 1 688 ? -21.25 10.953 7.805 1 64.75 688 SER B N 1
ATOM 12421 C CA . SER B 1 688 ? -20.109 10.555 8.617 1 64.75 688 SER B CA 1
ATOM 12422 C C . SER B 1 688 ? -19.172 11.734 8.867 1 64.75 688 SER B C 1
ATOM 12424 O O . SER B 1 688 ? -18.828 12.461 7.934 1 64.75 688 SER B O 1
ATOM 12426 N N . ASP B 1 689 ? -19.125 12.195 10.188 1 66.06 689 ASP B N 1
ATOM 12427 C CA . ASP B 1 689 ? -18.219 13.281 10.547 1 66.06 689 ASP B CA 1
ATOM 12428 C C . ASP B 1 689 ? -16.984 12.75 11.289 1 66.06 689 ASP B C 1
ATOM 12430 O O . ASP B 1 689 ? -17.109 11.984 12.242 1 66.06 689 ASP B O 1
ATOM 12434 N N . HIS B 1 690 ? -15.805 13.172 10.727 1 67.56 690 HIS B N 1
ATOM 12435 C CA . HIS B 1 690 ? -14.539 12.727 11.305 1 67.56 690 HIS B CA 1
ATOM 12436 C C . HIS B 1 690 ? -14.195 13.539 12.547 1 67.56 690 HIS B C 1
ATOM 12438 O O . HIS B 1 690 ? -13.281 13.172 13.297 1 67.56 690 HIS B O 1
ATOM 12444 N N . THR B 1 691 ? -14.875 14.531 12.789 1 70.06 691 THR B N 1
ATOM 12445 C CA . THR B 1 691 ? -14.523 15.492 13.836 1 70.06 691 THR B CA 1
ATOM 12446 C C . THR B 1 691 ? -14.523 14.82 15.203 1 70.06 691 THR B C 1
ATOM 12448 O O . THR B 1 691 ? -13.656 15.094 16.031 1 70.06 691 THR B O 1
ATOM 12451 N N . GLN B 1 692 ? -15.375 13.891 15.344 1 73.06 692 GLN B N 1
ATOM 12452 C CA . GLN B 1 692 ? -15.469 13.234 16.641 1 73.06 692 GLN B CA 1
ATOM 12453 C C . GLN B 1 692 ? -14.297 12.281 16.859 1 73.06 692 GLN B C 1
ATOM 12455 O O . GLN B 1 692 ? -13.781 12.18 17.984 1 73.06 692 GLN B O 1
ATOM 12460 N N . THR B 1 693 ? -13.922 11.695 15.844 1 78.38 693 THR B N 1
ATOM 12461 C CA . THR B 1 693 ? -12.797 10.766 15.953 1 78.38 693 THR B CA 1
ATOM 12462 C C . THR B 1 693 ? -11.5 11.523 16.234 1 78.38 693 THR B C 1
ATOM 12464 O O . THR B 1 693 ? -10.68 11.086 17.031 1 78.38 693 THR B O 1
ATOM 12467 N N . ILE B 1 694 ? -11.289 12.641 15.633 1 80.12 694 ILE B N 1
ATOM 12468 C CA . ILE B 1 694 ? -10.094 13.453 15.82 1 80.12 694 ILE B CA 1
ATOM 12469 C C . ILE B 1 694 ? -10.07 14.023 17.234 1 80.12 694 ILE B C 1
ATOM 12471 O O . ILE B 1 694 ? -9.023 14.023 17.891 1 80.12 694 ILE B O 1
ATOM 12475 N N . ALA B 1 695 ? -11.219 14.398 17.688 1 83.06 695 ALA B N 1
ATOM 12476 C CA . ALA B 1 695 ? -11.32 14.953 19.031 1 83.06 695 ALA B CA 1
ATOM 12477 C C . ALA B 1 695 ? -10.977 13.891 20.078 1 83.06 695 ALA B C 1
ATOM 12479 O O . ALA B 1 695 ? -10.297 14.188 21.078 1 83.06 695 ALA B O 1
ATOM 12480 N N . LYS B 1 696 ? -11.406 12.758 19.828 1 83.69 696 LYS B N 1
ATOM 12481 C CA . LYS B 1 696 ? -11.109 11.664 20.766 1 83.69 696 LYS B CA 1
ATOM 12482 C C . LYS B 1 696 ? -9.617 11.352 20.781 1 83.69 696 LYS B C 1
ATOM 12484 O O . LYS B 1 696 ? -9.039 11.117 21.844 1 83.69 696 LYS B O 1
ATOM 12489 N N . GLN B 1 697 ? -9.016 11.32 19.672 1 85.88 697 GLN B N 1
ATOM 12490 C CA . GLN B 1 697 ? -7.586 11.055 19.594 1 85.88 697 GLN B CA 1
ATOM 12491 C C . GLN B 1 697 ? -6.781 12.148 20.297 1 85.88 697 GLN B C 1
ATOM 12493 O O . GLN B 1 697 ? -5.852 11.852 21.047 1 85.88 697 GLN B O 1
ATOM 12498 N N . ASN B 1 698 ? -7.137 13.359 20.062 1 88.31 698 ASN B N 1
ATOM 12499 C CA . ASN B 1 698 ? -6.457 14.484 20.703 1 88.31 698 ASN B CA 1
ATOM 12500 C C . ASN B 1 698 ? -6.609 14.438 22.219 1 88.31 698 ASN B C 1
ATOM 12502 O O . ASN B 1 698 ? -5.672 14.766 22.953 1 88.31 698 ASN B O 1
ATOM 12506 N N . SER B 1 699 ? -7.781 13.984 22.594 1 88.94 699 SER B N 1
ATOM 12507 C CA . SER B 1 699 ? -8.031 13.891 24.031 1 88.94 699 SER B CA 1
ATOM 12508 C C . SER B 1 699 ? -7.156 12.82 24.688 1 88.94 699 SER B C 1
ATOM 12510 O O . SER B 1 699 ? -6.629 13.023 25.781 1 88.94 699 SER B O 1
ATOM 12512 N N . ILE B 1 700 ? -6.961 11.789 24.031 1 87.88 700 ILE B N 1
ATOM 12513 C CA . ILE B 1 700 ? -6.137 10.703 24.547 1 87.88 700 ILE B CA 1
ATOM 12514 C C . ILE B 1 700 ? -4.688 11.164 24.672 1 87.88 700 ILE B C 1
ATOM 12516 O O . ILE B 1 700 ? -4.035 10.914 25.688 1 87.88 700 ILE B O 1
ATOM 12520 N N . ILE B 1 701 ? -4.168 11.852 23.734 1 90.94 701 ILE B N 1
ATOM 12521 C CA . ILE B 1 701 ? -2.789 12.32 23.719 1 90.94 701 ILE B CA 1
ATOM 12522 C C . ILE B 1 701 ? -2.598 13.398 24.781 1 90.94 701 ILE B C 1
ATOM 12524 O O . ILE B 1 701 ? -1.615 13.375 25.531 1 90.94 701 ILE B O 1
ATOM 12528 N N . SER B 1 702 ? -3.6 14.273 24.859 1 89.12 702 SER B N 1
ATOM 12529 C CA . SER B 1 702 ? -3.52 15.359 25.844 1 89.12 702 SER B CA 1
ATOM 12530 C C . SER B 1 702 ? -3.555 14.82 27.266 1 89.12 702 SER B C 1
ATOM 12532 O O . SER B 1 702 ? -2.871 15.344 28.141 1 89.12 702 SER B O 1
ATOM 12534 N N . LYS B 1 703 ? -4.336 13.844 27.5 1 87.12 703 LYS B N 1
ATOM 12535 C CA . LYS B 1 703 ? -4.418 13.242 28.828 1 87.12 703 LYS B CA 1
ATOM 12536 C C . LYS B 1 703 ? -3.086 12.609 29.234 1 87.12 703 LYS B C 1
ATOM 12538 O O . LYS B 1 703 ? -2.662 12.719 30.375 1 87.12 703 LYS B O 1
ATOM 12543 N N . GLN B 1 704 ? -2.461 12.023 28.344 1 88 704 GLN B N 1
ATOM 12544 C CA . GLN B 1 704 ? -1.166 11.406 28.609 1 88 704 GLN B CA 1
ATOM 12545 C C . GLN B 1 704 ? -0.081 12.461 28.797 1 88 704 GLN B C 1
ATOM 12547 O O . GLN B 1 704 ? 0.797 12.312 29.656 1 88 704 GLN B O 1
ATOM 12552 N N . ALA B 1 705 ? -0.175 13.492 28.016 1 89.31 705 ALA B N 1
ATOM 12553 C CA . ALA B 1 705 ? 0.809 14.57 28.094 1 89.31 705 ALA B CA 1
ATOM 12554 C C . ALA B 1 705 ? 0.711 15.305 29.438 1 89.31 705 ALA B C 1
ATOM 12556 O O . ALA B 1 705 ? 1.718 15.789 29.953 1 89.31 705 ALA B O 1
ATOM 12557 N N . LYS B 1 706 ? -0.458 15.336 29.984 1 86.19 706 LYS B N 1
ATOM 12558 C CA . LYS B 1 706 ? -0.68 16.031 31.234 1 86.19 706 LYS B CA 1
ATOM 12559 C C . LYS B 1 706 ? -0.007 15.305 32.406 1 86.19 706 LYS B C 1
ATOM 12561 O O . LYS B 1 706 ? 0.195 15.883 33.469 1 86.19 706 LYS B O 1
ATOM 12566 N N . LEU B 1 707 ? 0.35 14.125 32.188 1 83.75 707 LEU B N 1
ATOM 12567 C CA . LEU B 1 707 ? 1.006 13.336 33.219 1 83.75 707 LEU B CA 1
ATOM 12568 C C . LEU B 1 707 ? 2.498 13.648 33.281 1 83.75 707 LEU B C 1
ATOM 12570 O O . LEU B 1 707 ? 3.188 13.234 34.219 1 83.75 707 LEU B O 1
ATOM 12574 N N . LEU B 1 708 ? 2.996 14.508 32.375 1 86.81 708 LEU B N 1
ATOM 12575 C CA . LEU B 1 708 ? 4.367 15 32.406 1 86.81 708 LEU B CA 1
ATOM 12576 C C . LEU B 1 708 ? 4.5 16.172 33.375 1 86.81 708 LEU B C 1
ATOM 12578 O O . LEU B 1 708 ? 3.549 16.938 33.562 1 86.81 708 LEU B O 1
ATOM 12582 N N . PRO B 1 709 ? 5.621 16.234 34 1 83.62 709 PRO B N 1
ATOM 12583 C CA . PRO B 1 709 ? 5.805 17.422 34.844 1 83.62 709 PRO B CA 1
ATOM 12584 C C . PRO B 1 709 ? 5.695 18.734 34.062 1 83.62 709 PRO B C 1
ATOM 12586 O O . PRO B 1 709 ? 6.152 18.812 32.938 1 83.62 709 PRO B O 1
ATOM 12589 N N . PRO B 1 710 ? 5.062 19.641 34.688 1 83.44 710 PRO B N 1
ATOM 12590 C CA . PRO B 1 710 ? 4.961 20.938 34 1 83.44 710 PRO B CA 1
ATOM 12591 C C . PRO B 1 710 ? 6.324 21.531 33.656 1 83.44 710 PRO B C 1
ATOM 12593 O O . PRO B 1 710 ? 7.258 21.438 34.438 1 83.44 710 PRO B O 1
ATOM 12596 N N . GLN B 1 711 ? 6.371 22.078 32.531 1 86.06 711 GLN B N 1
ATOM 12597 C CA . GLN B 1 711 ? 7.641 22.625 32.062 1 86.06 711 GLN B CA 1
ATOM 12598 C C . GLN B 1 711 ? 7.887 24.016 32.656 1 86.06 711 GLN B C 1
ATOM 12600 O O . GLN B 1 711 ? 6.969 24.828 32.719 1 86.06 711 GLN B O 1
ATOM 12605 N N . LYS B 1 712 ? 9.062 24.141 33.062 1 89.5 712 LYS B N 1
ATOM 12606 C CA . LYS B 1 712 ? 9.469 25.406 33.688 1 89.5 712 LYS B CA 1
ATOM 12607 C C . LYS B 1 712 ? 9.703 26.469 32.594 1 89.5 712 LYS B C 1
ATOM 12609 O O . LYS B 1 712 ? 9.516 26.219 31.406 1 89.5 712 LYS B O 1
ATOM 12614 N N . ARG B 1 713 ? 9.992 27.688 33.062 1 95.19 713 ARG B N 1
ATOM 12615 C CA . ARG B 1 713 ? 10.375 28.781 32.188 1 95.19 713 ARG B CA 1
ATOM 12616 C C . ARG B 1 713 ? 11.57 28.391 31.328 1 95.19 713 ARG B C 1
ATOM 12618 O O . ARG B 1 713 ? 12.391 27.562 31.734 1 95.19 713 ARG B O 1
ATOM 12625 N N . THR B 1 714 ? 11.547 28.938 30.078 1 96.31 714 THR B N 1
ATOM 12626 C CA . THR B 1 714 ? 12.695 28.656 29.234 1 96.31 714 THR B CA 1
ATOM 12627 C C . THR B 1 714 ? 13.938 29.375 29.75 1 96.31 714 THR B C 1
ATOM 12629 O O . THR B 1 714 ? 13.93 30.594 29.953 1 96.31 714 THR B O 1
ATOM 12632 N N . LEU B 1 715 ? 14.922 28.531 30.031 1 94.44 715 LEU B N 1
ATOM 12633 C CA . LEU B 1 715 ? 16.188 29.062 30.531 1 94.44 715 LEU B CA 1
ATOM 12634 C C . LEU B 1 715 ? 17.312 28.797 29.547 1 94.44 715 LEU B C 1
ATOM 12636 O O . LEU B 1 715 ? 17.562 27.656 29.172 1 94.44 715 LEU B O 1
ATOM 12640 N N . LEU B 1 716 ? 17.938 29.875 29.047 1 93.62 716 LEU B N 1
ATOM 12641 C CA . LEU B 1 716 ? 19.234 29.781 28.375 1 93.62 716 LEU B CA 1
ATOM 12642 C C . LEU B 1 716 ? 20.375 30.031 29.359 1 93.62 716 LEU B C 1
ATOM 12644 O O . LEU B 1 716 ? 20.75 31.172 29.609 1 93.62 716 LEU B O 1
ATOM 12648 N N . ASN B 1 717 ? 20.969 29.031 29.844 1 89.88 717 ASN B N 1
ATOM 12649 C CA . ASN B 1 717 ? 21.922 29.141 30.938 1 89.88 717 ASN B CA 1
ATOM 12650 C C . ASN B 1 717 ? 23.203 29.844 30.516 1 89.88 717 ASN B C 1
ATOM 12652 O O . ASN B 1 717 ? 23.453 30.031 29.328 1 89.88 717 ASN B O 1
ATOM 12656 N N . SER B 1 718 ? 24.016 30.141 31.453 1 89.94 718 SER B N 1
ATOM 12657 C CA . SER B 1 718 ? 25.219 30.953 31.219 1 89.94 718 SER B CA 1
ATOM 12658 C C . SER B 1 718 ? 26.234 30.203 30.359 1 89.94 718 SER B C 1
ATOM 12660 O O . SER B 1 718 ? 26.938 30.812 29.547 1 89.94 718 SER B O 1
ATOM 12662 N N . THR B 1 719 ? 26.203 29 30.5 1 87.31 719 THR B N 1
ATOM 12663 C CA . THR B 1 719 ? 27.125 28.188 29.719 1 87.31 719 THR B CA 1
ATOM 12664 C C . THR B 1 719 ? 26.75 28.25 28.234 1 87.31 719 THR B C 1
ATOM 12666 O O . THR B 1 719 ? 27.641 28.359 27.375 1 87.31 719 THR B O 1
ATOM 12669 N N . LEU B 1 720 ? 25.516 28.219 27.984 1 87.88 720 LEU B N 1
ATOM 12670 C CA . LEU B 1 720 ? 25.031 28.281 26.609 1 87.88 720 LEU B CA 1
ATOM 12671 C C . LEU B 1 720 ? 25.297 29.656 26 1 87.88 720 LEU B C 1
ATOM 12673 O O . LEU B 1 720 ? 25.656 29.75 24.812 1 87.88 720 LEU B O 1
ATOM 12677 N N . LEU B 1 721 ? 25.141 30.641 26.75 1 90.5 721 LEU B N 1
ATOM 12678 C CA . LEU B 1 721 ? 25.344 32 26.297 1 90.5 721 LEU B CA 1
ATOM 12679 C C . LEU B 1 721 ? 26.812 32.25 25.938 1 90.5 721 LEU B C 1
ATOM 12681 O O . LEU B 1 721 ? 27.109 32.938 24.953 1 90.5 721 LEU B O 1
ATOM 12685 N N . LYS B 1 722 ? 27.641 31.609 26.734 1 88.5 722 LYS B N 1
ATOM 12686 C CA . LYS B 1 722 ? 29.078 31.766 26.484 1 88.5 722 LYS B CA 1
ATOM 12687 C C . LYS B 1 722 ? 29.531 30.922 25.297 1 88.5 722 LYS B C 1
ATOM 12689 O O . LYS B 1 722 ? 30.359 31.359 24.5 1 88.5 722 LYS B O 1
ATOM 12694 N N . LYS B 1 723 ? 28.922 29.828 25.172 1 89.12 723 LYS B N 1
ATOM 12695 C CA . LYS B 1 723 ? 29.328 28.875 24.141 1 89.12 723 LYS B CA 1
ATOM 12696 C C . LYS B 1 723 ? 28.797 29.297 22.781 1 89.12 723 LYS B C 1
ATOM 12698 O O . LYS B 1 723 ? 29.469 29.094 21.75 1 89.12 723 LYS B O 1
ATOM 12703 N N . PHE B 1 724 ? 27.562 29.859 22.766 1 91.19 724 PHE B N 1
ATOM 12704 C CA . PHE B 1 724 ? 26.922 30.188 21.484 1 91.19 724 PHE B CA 1
ATOM 12705 C C . PHE B 1 724 ? 26.391 31.609 21.5 1 91.19 724 PHE B C 1
ATOM 12707 O O . PHE B 1 724 ? 25.203 31.844 21.219 1 91.19 724 PHE B O 1
ATOM 12714 N N . PRO B 1 725 ? 27.172 32.531 21.688 1 91.06 725 PRO B N 1
ATOM 12715 C CA . PRO B 1 725 ? 26.672 33.906 21.812 1 91.06 725 PRO B CA 1
ATOM 12716 C C . PRO B 1 725 ? 26 34.406 20.547 1 91.06 725 PRO B C 1
ATOM 12718 O O . PRO B 1 725 ? 24.953 35.031 20.609 1 91.06 725 PRO B O 1
ATOM 12721 N N . LEU B 1 726 ? 26.562 34.094 19.375 1 91.25 726 LEU B N 1
ATOM 12722 C CA . LEU B 1 726 ? 25.984 34.562 18.109 1 91.25 726 LEU B CA 1
ATOM 12723 C C . LEU B 1 726 ? 24.656 33.875 17.828 1 91.25 726 LEU B C 1
ATOM 12725 O O . LEU B 1 726 ? 23.75 34.5 17.234 1 91.25 726 LEU B O 1
ATOM 12729 N N . LEU B 1 727 ? 24.578 32.656 18.156 1 93.81 727 LEU B N 1
ATOM 12730 C CA . LEU B 1 727 ? 23.344 31.922 17.969 1 93.81 727 LEU B CA 1
ATOM 12731 C C . LEU B 1 727 ? 22.234 32.5 18.844 1 93.81 727 LEU B C 1
ATOM 12733 O O . LEU B 1 727 ? 21.078 32.594 18.406 1 93.81 727 LEU B O 1
ATOM 12737 N N . VAL B 1 728 ? 22.578 32.781 20.047 1 94.94 728 VAL B N 1
ATOM 12738 C CA . VAL B 1 728 ? 21.594 33.344 20.969 1 94.94 728 VAL B CA 1
ATOM 12739 C C . VAL B 1 728 ? 21.172 34.719 20.5 1 94.94 728 VAL B C 1
ATOM 12741 O O . VAL B 1 728 ? 20 35.094 20.562 1 94.94 728 VAL B O 1
ATOM 12744 N N . GLN B 1 729 ? 22.141 35.5 20.078 1 94.38 729 GLN B N 1
ATOM 12745 C CA . GLN B 1 729 ? 21.812 36.812 19.531 1 94.38 729 GLN B CA 1
ATOM 12746 C C . GLN B 1 729 ? 20.812 36.688 18.375 1 94.38 729 GLN B C 1
ATOM 12748 O O . GLN B 1 729 ? 19.844 37.438 18.297 1 94.38 729 GLN B O 1
ATOM 12753 N N . SER B 1 730 ? 21.141 35.75 17.5 1 95.31 730 SER B N 1
ATOM 12754 C CA . SER B 1 730 ? 20.266 35.531 16.359 1 95.31 730 SER B CA 1
ATOM 12755 C C . SER B 1 730 ? 18.844 35.156 16.781 1 95.31 730 SER B C 1
ATOM 12757 O O . SER B 1 730 ? 17.875 35.531 16.125 1 95.31 730 SER B O 1
ATOM 12759 N N . HIS B 1 731 ? 18.703 34.406 17.828 1 96.56 731 HIS B N 1
ATOM 12760 C CA . HIS B 1 731 ? 17.391 34.094 18.375 1 96.56 731 HIS B CA 1
ATOM 12761 C C . HIS B 1 731 ? 16.688 35.344 18.891 1 96.56 731 HIS B C 1
ATOM 12763 O O . HIS B 1 731 ? 15.5 35.531 18.641 1 96.56 731 HIS B O 1
ATOM 12769 N N . LEU B 1 732 ? 17.438 36.156 19.562 1 96.38 732 LEU B N 1
ATOM 12770 C CA . LEU B 1 732 ? 16.891 37.406 20.109 1 96.38 732 LEU B CA 1
ATOM 12771 C C . LEU B 1 732 ? 16.453 38.344 18.984 1 96.38 732 LEU B C 1
ATOM 12773 O O . LEU B 1 732 ? 15.484 39.094 19.141 1 96.38 732 LEU B O 1
ATOM 12777 N N . GLU B 1 733 ? 17.094 38.281 17.891 1 96.12 733 GLU B N 1
ATOM 12778 C CA . GLU B 1 733 ? 16.75 39.094 16.719 1 96.12 733 GLU B CA 1
ATOM 12779 C C . GLU B 1 733 ? 15.367 38.719 16.188 1 96.12 733 GLU B C 1
ATOM 12781 O O . GLU B 1 733 ? 14.734 39.5 15.477 1 96.12 733 GLU B O 1
ATOM 12786 N N . ARG B 1 734 ? 14.883 37.562 16.484 1 96.81 734 ARG B N 1
ATOM 12787 C CA . ARG B 1 734 ? 13.602 37.094 16 1 96.81 734 ARG B CA 1
ATOM 12788 C C . ARG B 1 734 ? 12.477 37.438 16.953 1 96.81 734 ARG B C 1
ATOM 12790 O O . ARG B 1 734 ? 11.297 37.375 16.609 1 96.81 734 ARG B O 1
ATOM 12797 N N . ILE B 1 735 ? 12.859 37.875 18.219 1 97.69 735 ILE B N 1
ATOM 12798 C CA . ILE B 1 735 ? 11.828 38.188 19.203 1 97.69 735 ILE B CA 1
ATOM 12799 C C . ILE B 1 735 ? 12.133 39.562 19.844 1 97.69 735 ILE B C 1
ATOM 12801 O O . ILE B 1 735 ? 12.062 39.688 21.062 1 97.69 735 ILE B O 1
ATOM 12805 N N . PRO B 1 736 ? 12.531 40.5 19.062 1 97 736 PRO B N 1
ATOM 12806 C CA . PRO B 1 736 ? 12.891 41.812 19.656 1 97 736 PRO B CA 1
ATOM 12807 C C . PRO B 1 736 ? 11.711 42.5 20.328 1 97 736 PRO B C 1
ATOM 12809 O O . PRO B 1 736 ? 11.891 43.25 21.266 1 97 736 PRO B O 1
ATOM 12812 N N . ASP B 1 737 ? 10.531 42.281 19.797 1 96 737 ASP B N 1
ATOM 12813 C CA . ASP B 1 737 ? 9.312 42.875 20.328 1 96 737 ASP B CA 1
ATOM 12814 C C . ASP B 1 737 ? 9.062 42.438 21.766 1 96 737 ASP B C 1
ATOM 12816 O O . ASP B 1 737 ? 8.414 43.125 22.547 1 96 737 ASP B O 1
ATOM 12820 N N . PHE B 1 738 ? 9.617 41.312 22.172 1 97.19 738 PHE B N 1
ATOM 12821 C CA . PHE B 1 738 ? 9.508 40.844 23.547 1 97.19 738 PHE B CA 1
ATOM 12822 C C . PHE B 1 738 ? 10.641 41.406 24.406 1 97.19 738 PHE B C 1
ATOM 12824 O O . PHE B 1 738 ? 10.562 41.406 25.641 1 97.19 738 PHE B O 1
ATOM 12831 N N . LEU B 1 739 ? 11.656 41.906 23.766 1 96.25 739 LEU B N 1
ATOM 12832 C CA . LEU B 1 739 ? 12.805 42.469 24.484 1 96.25 739 LEU B CA 1
ATOM 12833 C C . LEU B 1 739 ? 12.578 43.938 24.828 1 96.25 739 LEU B C 1
ATOM 12835 O O . LEU B 1 739 ? 13.031 44.438 25.859 1 96.25 739 LEU B O 1
ATOM 12839 N N . LEU B 1 740 ? 11.883 44.625 24.031 1 94.75 740 LEU B N 1
ATOM 12840 C CA . LEU B 1 740 ? 11.734 46.062 24.031 1 94.75 740 LEU B CA 1
ATOM 12841 C C . LEU B 1 740 ? 11.094 46.531 25.344 1 94.75 740 LEU B C 1
ATOM 12843 O O . LEU B 1 740 ? 11.484 47.594 25.891 1 94.75 740 LEU B O 1
ATOM 12847 N N . PRO B 1 741 ? 10.094 45.844 25.828 1 92.94 741 PRO B N 1
ATOM 12848 C CA . PRO B 1 741 ? 9.469 46.312 27.078 1 92.94 741 PRO B CA 1
ATOM 12849 C C . PRO B 1 741 ? 10.453 46.344 28.25 1 92.94 741 PRO B C 1
ATOM 12851 O O . PRO B 1 741 ? 10.164 46.969 29.281 1 92.94 741 PRO B O 1
ATOM 12854 N N . GLY B 1 742 ? 11.594 45.688 28.109 1 89.06 742 GLY B N 1
ATOM 12855 C CA . GLY B 1 742 ? 12.625 45.781 29.125 1 89.06 742 GLY B CA 1
ATOM 12856 C C . GLY B 1 742 ? 12.742 44.531 29.984 1 89.06 742 GLY B C 1
ATOM 12857 O O . GLY B 1 742 ? 11.969 43.594 29.828 1 89.06 742 GLY B O 1
ATOM 12858 N N . ARG B 1 743 ? 13.617 44.688 30.891 1 91.06 743 ARG B N 1
ATOM 12859 C CA . ARG B 1 743 ? 13.93 43.562 31.781 1 91.06 743 ARG B CA 1
ATOM 12860 C C . ARG B 1 743 ? 12.773 43.312 32.75 1 91.06 743 ARG B C 1
ATOM 12862 O O . ARG B 1 743 ? 12.109 44.25 33.188 1 91.06 743 ARG B O 1
ATOM 12869 N N . ASN B 1 744 ? 12.5 42.031 33.031 1 89.88 744 ASN B N 1
ATOM 12870 C CA . ASN B 1 744 ? 11.57 41.531 34.031 1 89.88 744 ASN B CA 1
ATOM 12871 C C . ASN B 1 744 ? 10.125 41.625 33.531 1 89.88 744 ASN B C 1
ATOM 12873 O O . ASN B 1 744 ? 9.188 41.438 34.312 1 89.88 744 ASN B O 1
ATOM 12877 N N . VAL B 1 745 ? 9.922 41.938 32.344 1 94.44 745 VAL B N 1
ATOM 12878 C CA . VAL B 1 745 ? 8.578 41.875 31.781 1 94.44 745 VAL B CA 1
ATOM 12879 C C . VAL B 1 745 ? 8.375 40.5 31.125 1 94.44 745 VAL B C 1
ATOM 12881 O O . VAL B 1 745 ? 7.684 39.625 31.688 1 94.44 745 VAL B O 1
ATOM 12884 N N . TRP B 1 746 ? 9.203 40.312 30.062 1 97 746 TRP B N 1
ATOM 12885 C CA . TRP B 1 746 ? 9.094 39 29.391 1 97 746 TRP B CA 1
ATOM 12886 C C . TRP B 1 746 ? 10.375 38.188 29.562 1 97 746 TRP B C 1
ATOM 12888 O O . TRP B 1 746 ? 10.414 37 29.25 1 97 746 TRP B O 1
ATOM 12898 N N . TRP B 1 747 ? 11.406 38.812 30 1 96.31 747 TRP B N 1
ATOM 12899 C CA . TRP B 1 747 ? 12.695 38.125 30.172 1 96.31 747 TRP B CA 1
ATOM 12900 C C . TRP B 1 747 ? 13.477 38.75 31.328 1 96.31 747 TRP B C 1
ATOM 12902 O O . TRP B 1 747 ? 13.156 39.844 31.781 1 96.31 747 TRP B O 1
ATOM 12912 N N . SER B 1 748 ? 14.398 38.031 31.922 1 95.19 748 SER B N 1
ATOM 12913 C CA . SER B 1 748 ? 15.297 38.5 32.969 1 95.19 748 SER B CA 1
ATOM 12914 C C . SER B 1 748 ? 16.672 37.844 32.844 1 95.19 748 SER B C 1
ATOM 12916 O O . SER B 1 748 ? 16.828 36.812 32.156 1 95.19 748 SER B O 1
ATOM 12918 N N . VAL B 1 749 ? 17.656 38.5 33.375 1 92.19 749 VAL B N 1
ATOM 12919 C CA . VAL B 1 749 ? 19.031 37.969 33.375 1 92.19 749 VAL B CA 1
ATOM 12920 C C . VAL B 1 749 ? 19.547 37.875 34.812 1 92.19 749 VAL B C 1
ATOM 12922 O O . VAL B 1 749 ? 19.391 38.812 35.594 1 92.19 749 VAL B O 1
ATOM 12925 N N . ASP B 1 750 ? 19.953 36.75 35.188 1 86.69 750 ASP B N 1
ATOM 12926 C CA . ASP B 1 750 ? 20.594 36.531 36.469 1 86.69 750 ASP B CA 1
ATOM 12927 C C . ASP B 1 750 ? 21.859 35.688 36.312 1 86.69 750 ASP B C 1
ATOM 12929 O O . ASP B 1 750 ? 22.359 35.5 35.219 1 86.69 750 ASP B O 1
ATOM 12933 N N . ALA B 1 751 ? 22.375 35.25 37.469 1 84.5 751 ALA B N 1
ATOM 12934 C CA . ALA B 1 751 ? 23.625 34.5 37.469 1 84.5 751 ALA B CA 1
ATOM 12935 C C . ALA B 1 751 ? 23.469 33.188 36.719 1 84.5 751 ALA B C 1
ATOM 12937 O O . ALA B 1 751 ? 24.438 32.656 36.125 1 84.5 751 ALA B O 1
ATOM 12938 N N . GLU B 1 752 ? 22.281 32.781 36.625 1 86.81 752 GLU B N 1
ATOM 12939 C CA . GLU B 1 752 ? 22.016 31.5 35.938 1 86.81 752 GLU B CA 1
ATOM 12940 C C . GLU B 1 752 ? 21.984 31.672 34.438 1 86.81 752 GLU B C 1
ATOM 12942 O O . GLU B 1 752 ? 22.281 30.734 33.688 1 86.81 752 GLU B O 1
ATOM 12947 N N . GLY B 1 753 ? 21.547 32.812 34.031 1 91.81 753 GLY B N 1
ATOM 12948 C CA . GLY B 1 753 ? 21.484 33.094 32.594 1 91.81 753 GLY B CA 1
ATOM 12949 C C . GLY B 1 753 ? 20.266 33.906 32.188 1 91.81 753 GLY B C 1
ATOM 12950 O O . GLY B 1 753 ? 19.828 34.781 32.969 1 91.81 753 GLY B O 1
ATOM 12951 N N . LEU B 1 754 ? 19.859 33.75 30.984 1 95.19 754 LEU B N 1
ATOM 12952 C CA . LEU B 1 754 ? 18.703 34.469 30.453 1 95.19 754 LEU B CA 1
ATOM 12953 C C . LEU B 1 754 ? 17.438 33.625 30.594 1 95.19 754 LEU B C 1
ATOM 12955 O O . LEU B 1 754 ? 17.328 32.562 30.016 1 95.19 754 LEU B O 1
ATOM 12959 N N . THR B 1 755 ? 16.516 34.094 31.422 1 96.12 755 THR B N 1
ATOM 12960 C CA . THR B 1 755 ? 15.266 33.375 31.688 1 96.12 755 THR B CA 1
ATOM 12961 C C . THR B 1 755 ? 14.086 34.125 31.078 1 96.12 755 THR B C 1
ATOM 12963 O O . THR B 1 755 ? 13.953 35.344 31.25 1 96.12 755 THR B O 1
ATOM 12966 N N . PHE B 1 756 ? 13.25 33.469 30.375 1 97.31 756 PHE B N 1
ATOM 12967 C CA . PHE B 1 756 ? 12.062 34.062 29.781 1 97.31 756 PHE B CA 1
ATOM 12968 C C . PHE B 1 756 ? 10.82 33.75 30.609 1 97.31 756 PHE B C 1
ATOM 12970 O O . PHE B 1 756 ? 10.688 32.656 31.141 1 97.31 756 PHE B O 1
ATOM 12977 N N . ASN B 1 757 ? 9.875 34.688 30.719 1 96.12 757 ASN B N 1
ATOM 12978 C CA . ASN B 1 757 ? 8.602 34.469 31.406 1 96.12 757 ASN B CA 1
ATOM 12979 C C . ASN B 1 757 ? 7.551 33.875 30.484 1 96.12 757 ASN B C 1
ATOM 12981 O O . ASN B 1 757 ? 6.559 34.531 30.156 1 96.12 757 ASN B O 1
ATOM 12985 N N . ASP B 1 758 ? 7.781 32.719 30.203 1 96.56 758 ASP B N 1
ATOM 12986 C CA . ASP B 1 758 ? 6.922 32.031 29.25 1 96.56 758 ASP B CA 1
ATOM 12987 C C . ASP B 1 758 ? 6.438 30.688 29.812 1 96.56 758 ASP B C 1
ATOM 12989 O O . ASP B 1 758 ? 6.062 29.781 29.047 1 96.56 758 ASP B O 1
ATOM 12993 N N . GLY B 1 759 ? 6.48 30.469 31.078 1 93.12 759 GLY B N 1
ATOM 12994 C CA . GLY B 1 759 ? 6.062 29.234 31.719 1 93.12 759 GLY B CA 1
ATOM 12995 C C . GLY B 1 759 ? 4.586 29.203 32.094 1 93.12 759 GLY B C 1
ATOM 12996 O O . GLY B 1 759 ? 3.885 30.203 31.891 1 93.12 759 GLY B O 1
ATOM 12997 N N . PRO B 1 760 ? 4.062 28.094 32.562 1 87.69 760 PRO B N 1
ATOM 12998 C CA . PRO B 1 760 ? 2.641 27.938 32.875 1 87.69 760 PRO B CA 1
ATOM 12999 C C . PRO B 1 760 ? 2.152 28.922 33.938 1 87.69 760 PRO B C 1
ATOM 13001 O O . PRO B 1 760 ? 0.977 29.297 33.938 1 87.69 760 PRO B O 1
ATOM 13004 N N . GLY B 1 761 ? 2.908 29.453 34.812 1 86.44 761 GLY B N 1
ATOM 13005 C CA . GLY B 1 761 ? 2.492 30.359 35.875 1 86.44 761 GLY B CA 1
ATOM 13006 C C . GLY B 1 761 ? 2.562 31.812 35.469 1 86.44 761 GLY B C 1
ATOM 13007 O O . GLY B 1 761 ? 2.041 32.688 36.156 1 86.44 761 GLY B O 1
ATOM 13008 N N . ASP B 1 762 ? 3.064 32.031 34.312 1 93.12 762 ASP B N 1
ATOM 13009 C CA . ASP B 1 762 ? 3.215 33.406 33.844 1 93.12 762 ASP B CA 1
ATOM 13010 C C . ASP B 1 762 ? 1.949 33.875 33.125 1 93.12 762 ASP B C 1
ATOM 13012 O O . ASP B 1 762 ? 1.155 33.062 32.656 1 93.12 762 ASP B O 1
ATOM 13016 N N . ASP B 1 763 ? 1.792 35.156 33.031 1 92.31 763 ASP B N 1
ATOM 13017 C CA . ASP B 1 763 ? 0.625 35.75 32.406 1 92.31 763 ASP B CA 1
ATOM 13018 C C . ASP B 1 763 ? 0.632 35.5 30.891 1 92.31 763 ASP B C 1
ATOM 13020 O O . ASP B 1 763 ? 1.684 35.562 30.25 1 92.31 763 ASP B O 1
ATOM 13024 N N . ASN B 1 764 ? -0.518 35.25 30.422 1 92.25 764 ASN B N 1
ATOM 13025 C CA . ASN B 1 764 ? -0.649 35 29 1 92.25 764 ASN B CA 1
ATOM 13026 C C . ASN B 1 764 ? -0.379 36.25 28.156 1 92.25 764 ASN B C 1
ATOM 13028 O O . ASN B 1 764 ? 0.187 36.156 27.062 1 92.25 764 ASN B O 1
ATOM 13032 N N . ASN B 1 765 ? -0.905 37.312 28.625 1 90.88 765 ASN B N 1
ATOM 13033 C CA . ASN B 1 765 ? -0.751 38.625 27.969 1 90.88 765 ASN B CA 1
ATOM 13034 C C . ASN B 1 765 ? -0.357 39.719 28.953 1 90.88 765 ASN B C 1
ATOM 13036 O O . ASN B 1 765 ? -0.781 39.688 30.109 1 90.88 765 ASN B O 1
ATOM 13040 N N . ARG B 1 766 ? 0.55 40.562 28.453 1 91.25 766 ARG B N 1
ATOM 13041 C CA . ARG B 1 766 ? 0.953 41.75 29.219 1 91.25 766 ARG B CA 1
ATOM 13042 C C . ARG B 1 766 ? 0.742 43.031 28.422 1 91.25 766 ARG B C 1
ATOM 13044 O O . ARG B 1 766 ? 0.963 43.031 27.203 1 91.25 766 ARG B O 1
ATOM 13051 N N . PRO B 1 767 ? 0.32 44.062 29.094 1 86.06 767 PRO B N 1
ATOM 13052 C CA . PRO B 1 767 ? 0.113 45.312 28.375 1 86.06 767 PRO B CA 1
ATOM 13053 C C . PRO B 1 767 ? 1.386 45.844 27.703 1 86.06 767 PRO B C 1
ATOM 13055 O O . PRO B 1 767 ? 1.32 46.438 26.625 1 86.06 767 PRO B O 1
ATOM 13058 N N . GLU B 1 768 ? 2.482 45.562 28.312 1 85.56 768 GLU B N 1
ATOM 13059 C CA . GLU B 1 768 ? 3.766 46 27.797 1 85.56 768 GLU B CA 1
ATOM 13060 C C . GLU B 1 768 ? 4.27 45.062 26.688 1 85.56 768 GLU B C 1
ATOM 13062 O O . GLU B 1 768 ? 5.277 45.375 26.047 1 85.56 768 GLU B O 1
ATOM 13067 N N . GLY B 1 769 ? 3.494 44.125 26.422 1 83.62 769 GLY B N 1
ATOM 13068 C CA . GLY B 1 769 ? 3.945 43.125 25.469 1 83.62 769 GLY B CA 1
ATOM 13069 C C . GLY B 1 769 ? 3.65 43.5 24.031 1 83.62 769 GLY B C 1
ATOM 13070 O O . GLY B 1 769 ? 3.035 44.562 23.766 1 83.62 769 GLY B O 1
ATOM 13071 N N . PRO B 1 770 ? 4.211 42.656 23.141 1 87.88 770 PRO B N 1
ATOM 13072 C CA . PRO B 1 770 ? 4.012 42.969 21.719 1 87.88 770 PRO B CA 1
ATOM 13073 C C . PRO B 1 770 ? 2.564 42.781 21.281 1 87.88 770 PRO B C 1
ATOM 13075 O O . PRO B 1 770 ? 1.817 42.031 21.891 1 87.88 770 PRO B O 1
ATOM 13078 N N . GLN B 1 771 ? 2.268 43.562 20.312 1 80.62 771 GLN B N 1
ATOM 13079 C CA . GLN B 1 771 ? 0.98 43.375 19.656 1 80.62 771 GLN B CA 1
ATOM 13080 C C . GLN B 1 771 ? 1.026 42.156 18.703 1 80.62 771 GLN B C 1
ATOM 13082 O O . GLN B 1 771 ? 1.912 42.094 17.859 1 80.62 771 GLN B O 1
ATOM 13087 N N . LEU B 1 772 ? 0.087 41.25 18.922 1 88.69 772 LEU B N 1
ATOM 13088 C CA . LEU B 1 772 ? 0.004 40.125 18 1 88.69 772 LEU B CA 1
ATOM 13089 C C . LEU B 1 772 ? -0.68 40.531 16.703 1 88.69 772 LEU B C 1
ATOM 13091 O O . LEU B 1 772 ? -1.715 41.188 16.719 1 88.69 772 LEU B O 1
ATOM 13095 N N . HIS B 1 773 ? -0.068 40.188 15.633 1 90.38 773 HIS B N 1
ATOM 13096 C CA . HIS B 1 773 ? -0.647 40.469 14.32 1 90.38 773 HIS B CA 1
ATOM 13097 C C . HIS B 1 773 ? -1.486 39.281 13.844 1 90.38 773 HIS B C 1
ATOM 13099 O O . HIS B 1 773 ? -1.502 38.219 14.477 1 90.38 773 HIS B O 1
ATOM 13105 N N . HIS B 1 774 ? -2.238 39.531 12.797 1 92.56 774 HIS B N 1
ATOM 13106 C CA . HIS B 1 774 ? -3.174 38.531 12.281 1 92.56 774 HIS B CA 1
ATOM 13107 C C . HIS B 1 774 ? -3.115 38.469 10.758 1 92.56 774 HIS B C 1
ATOM 13109 O O . HIS B 1 774 ? -2.861 39.469 10.094 1 92.56 774 HIS B O 1
ATOM 13115 N N . PHE B 1 775 ? -3.381 37.312 10.258 1 93.38 775 PHE B N 1
ATOM 13116 C CA . PHE B 1 775 ? -3.25 37.062 8.828 1 93.38 775 PHE B CA 1
ATOM 13117 C C . PHE B 1 775 ? -4.219 37.938 8.039 1 93.38 775 PHE B C 1
ATOM 13119 O O . PHE B 1 775 ? -4.066 38.094 6.824 1 93.38 775 PHE B O 1
ATOM 13126 N N . ARG B 1 776 ? -5.234 38.438 8.664 1 90.38 776 ARG B N 1
ATOM 13127 C CA . ARG B 1 776 ? -6.246 39.25 7.996 1 90.38 776 ARG B CA 1
ATOM 13128 C C . ARG B 1 776 ? -5.641 40.531 7.445 1 90.38 776 ARG B C 1
ATOM 13130 O O . ARG B 1 776 ? -6.117 41.062 6.445 1 90.38 776 ARG B O 1
ATOM 13137 N N . SER B 1 777 ? -4.578 41.031 8.156 1 86.75 777 SER B N 1
ATOM 13138 C CA . SER B 1 777 ? -4.121 42.375 7.816 1 86.75 777 SER B CA 1
ATOM 13139 C C . SER B 1 777 ? -2.621 42.406 7.543 1 86.75 777 SER B C 1
ATOM 13141 O O . SER B 1 777 ? -2.076 43.438 7.129 1 86.75 777 SER B O 1
ATOM 13143 N N . THR B 1 778 ? -1.966 41.312 7.793 1 91.81 778 THR B N 1
ATOM 13144 C CA . THR B 1 778 ? -0.512 41.312 7.676 1 91.81 778 THR B CA 1
ATOM 13145 C C . THR B 1 778 ? -0.028 40.062 6.938 1 91.81 778 THR B C 1
ATOM 13147 O O . THR B 1 778 ? -0.583 38.969 7.113 1 91.81 778 THR B O 1
ATOM 13150 N N . SER B 1 779 ? 0.976 40.25 6.121 1 94.44 779 SER B N 1
ATOM 13151 C CA . SER B 1 779 ? 1.628 39.125 5.453 1 94.44 779 SER B CA 1
ATOM 13152 C C . SER B 1 779 ? 2.869 38.688 6.215 1 94.44 779 SER B C 1
ATOM 13154 O O . SER B 1 779 ? 3.338 39.375 7.117 1 94.44 779 SER B O 1
ATOM 13156 N N . LEU B 1 780 ? 3.395 37.562 5.867 1 95.31 780 LEU B N 1
ATOM 13157 C CA . LEU B 1 780 ? 4.598 37.062 6.52 1 95.31 780 LEU B CA 1
ATOM 13158 C C . LEU B 1 780 ? 5.793 37.969 6.234 1 95.31 780 LEU B C 1
ATOM 13160 O O . LEU B 1 780 ? 6.641 38.188 7.105 1 95.31 780 LEU B O 1
ATOM 13164 N N . LYS B 1 781 ? 5.828 38.469 5.047 1 94.19 781 LYS B N 1
ATOM 13165 C CA . LYS B 1 781 ? 6.906 39.375 4.691 1 94.19 781 LYS B CA 1
ATOM 13166 C C . LYS B 1 781 ? 6.816 40.688 5.5 1 94.19 781 LYS B C 1
ATOM 13168 O O . LYS B 1 781 ? 7.832 41.156 6 1 94.19 781 LYS B O 1
ATOM 13173 N N . GLU B 1 782 ? 5.637 41.25 5.594 1 94.44 782 GLU B N 1
ATOM 13174 C CA . GLU B 1 782 ? 5.434 42.469 6.387 1 94.44 782 GLU B CA 1
ATOM 13175 C C . GLU B 1 782 ? 5.773 42.219 7.855 1 94.44 782 GLU B C 1
ATOM 13177 O O . GLU B 1 782 ? 6.352 43.094 8.508 1 94.44 782 GLU B O 1
ATOM 13182 N N . GLU B 1 783 ? 5.402 41.062 8.328 1 95.62 783 GLU B N 1
ATOM 13183 C CA . GLU B 1 783 ? 5.727 40.688 9.711 1 95.62 783 GLU B CA 1
ATOM 13184 C C . GLU B 1 783 ? 7.238 40.656 9.93 1 95.62 783 GLU B C 1
ATOM 13186 O O . GLU B 1 783 ? 7.738 41.156 10.938 1 95.62 783 GLU B O 1
ATOM 13191 N N . ARG B 1 784 ? 7.93 40.125 9.055 1 94.88 784 ARG B N 1
ATOM 13192 C CA . ARG B 1 784 ? 9.383 40.031 9.156 1 94.88 784 ARG B CA 1
ATOM 13193 C C . ARG B 1 784 ? 10.023 41.438 9.133 1 94.88 784 ARG B C 1
ATOM 13195 O O . ARG B 1 784 ? 10.961 41.688 9.875 1 94.88 784 ARG B O 1
ATOM 13202 N N . THR B 1 785 ? 9.547 42.219 8.227 1 94.44 785 THR B N 1
ATOM 13203 C CA . THR B 1 785 ? 10.039 43.562 8.148 1 94.44 785 THR B CA 1
ATOM 13204 C C . THR B 1 785 ? 9.789 44.312 9.461 1 94.44 785 THR B C 1
ATOM 13206 O O . THR B 1 785 ? 10.656 45.062 9.938 1 94.44 785 THR B O 1
ATOM 13209 N N . TRP B 1 786 ? 8.648 44.094 9.93 1 95 786 TRP B N 1
ATOM 13210 C CA . TRP B 1 786 ? 8.297 44.688 11.211 1 95 786 TRP B CA 1
ATOM 13211 C C . TRP B 1 786 ? 9.234 44.219 12.312 1 95 786 TRP B C 1
ATOM 13213 O O . TRP B 1 786 ? 9.703 45.031 13.125 1 95 786 TRP B O 1
ATOM 13223 N N . ILE B 1 787 ? 9.57 43 12.367 1 96 787 ILE B N 1
ATOM 13224 C CA . ILE B 1 787 ? 10.461 42.438 13.367 1 96 787 ILE B CA 1
ATOM 13225 C C . ILE B 1 787 ? 11.867 43 13.203 1 96 787 ILE B C 1
ATOM 13227 O O . ILE B 1 787 ? 12.547 43.312 14.195 1 96 787 ILE B O 1
ATOM 13231 N N . GLN B 1 788 ? 12.273 43.219 11.984 1 94.12 788 GLN B N 1
ATOM 13232 C CA . GLN B 1 788 ? 13.578 43.812 11.719 1 94.12 788 GLN B CA 1
ATOM 13233 C C . GLN B 1 788 ? 13.648 45.25 12.219 1 94.12 788 GLN B C 1
ATOM 13235 O O . GLN B 1 788 ? 14.68 45.656 12.75 1 94.12 788 GLN B O 1
ATOM 13240 N N . GLN B 1 789 ? 12.586 45.938 12.047 1 95.31 789 GLN B N 1
ATOM 13241 C CA . GLN B 1 789 ? 12.516 47.312 12.547 1 95.31 789 GLN B CA 1
ATOM 13242 C C . GLN B 1 789 ? 12.602 47.344 14.07 1 95.31 789 GLN B C 1
ATOM 13244 O O . GLN B 1 789 ? 13.297 48.188 14.641 1 95.31 789 GLN B O 1
ATOM 13249 N N . LYS B 1 790 ? 11.906 46.438 14.664 1 96.25 790 LYS B N 1
ATOM 13250 C CA . LYS B 1 790 ? 11.953 46.344 16.125 1 96.25 790 LYS B CA 1
ATOM 13251 C C . LYS B 1 790 ? 13.359 45.969 16.609 1 96.25 790 LYS B C 1
ATOM 13253 O O . LYS B 1 790 ? 13.789 46.438 17.672 1 96.25 790 LYS B O 1
ATOM 13258 N N . TRP B 1 791 ? 14.023 45.156 15.875 1 95.69 791 TRP B N 1
ATOM 13259 C CA . TRP B 1 791 ? 15.391 44.812 16.25 1 95.69 791 TRP B CA 1
ATOM 13260 C C . TRP B 1 791 ? 16.297 46.031 16.156 1 95.69 791 TRP B C 1
ATOM 13262 O O . TRP B 1 791 ? 17.188 46.219 17 1 95.69 791 TRP B O 1
ATOM 13272 N N . GLN B 1 792 ? 16.078 46.906 15.156 1 94.81 792 GLN B N 1
ATOM 13273 C CA . GLN B 1 792 ? 16.859 48.125 15.039 1 94.81 792 GLN B CA 1
ATOM 13274 C C . GLN B 1 792 ? 16.625 49.031 16.25 1 94.81 792 GLN B C 1
ATOM 13276 O O . GLN B 1 792 ? 17.562 49.656 16.734 1 94.81 792 GLN B O 1
ATOM 13281 N N . GLU B 1 793 ? 15.422 49.031 16.672 1 95.5 793 GLU B N 1
ATOM 13282 C CA . GLU B 1 793 ? 15.117 49.781 17.875 1 95.5 793 GLU B CA 1
ATOM 13283 C C . GLU B 1 793 ? 15.852 49.219 19.094 1 95.5 793 GLU B C 1
ATOM 13285 O O . GLU B 1 793 ? 16.359 49.969 19.922 1 95.5 793 GLU B O 1
ATOM 13290 N N . CYS B 1 794 ? 15.891 47.938 19.141 1 95.88 794 CYS B N 1
ATOM 13291 C CA . CYS B 1 794 ? 16.609 47.281 20.219 1 95.88 794 CYS B CA 1
ATOM 13292 C C . CYS B 1 794 ? 18.094 47.656 20.188 1 95.88 794 CYS B C 1
ATOM 13294 O O . CYS B 1 794 ? 18.703 47.844 21.234 1 95.88 794 CYS B O 1
ATOM 13296 N N . LEU B 1 795 ? 18.625 47.75 19.016 1 94.75 795 LEU B N 1
ATOM 13297 C CA . LEU B 1 795 ? 20.031 48.062 18.859 1 94.75 795 LEU B CA 1
ATOM 13298 C C . LEU B 1 795 ? 20.328 49.469 19.359 1 94.75 795 LEU B C 1
ATOM 13300 O O . LEU B 1 795 ? 21.344 49.719 20.031 1 94.75 795 LEU B O 1
ATOM 13304 N N . VAL B 1 796 ? 19.406 50.375 19.047 1 94.88 796 VAL B N 1
ATOM 13305 C CA . VAL B 1 796 ? 19.547 51.781 19.484 1 94.88 796 VAL B CA 1
ATOM 13306 C C . VAL B 1 796 ? 19.469 51.844 21 1 94.88 796 VAL B C 1
ATOM 13308 O O . VAL B 1 796 ? 20.281 52.531 21.641 1 94.88 796 VAL B O 1
ATOM 13311 N N . LEU B 1 797 ? 18.578 51.125 21.562 1 94.69 797 LEU B N 1
ATOM 13312 C CA . LEU B 1 797 ? 18.406 51.125 23.016 1 94.69 797 LEU B CA 1
ATOM 13313 C C . LEU B 1 797 ? 19.562 50.438 23.703 1 94.69 797 LEU B C 1
ATOM 13315 O O . LEU B 1 797 ? 19.953 50.844 24.812 1 94.69 797 LEU B O 1
ATOM 13319 N N . TYR B 1 798 ? 20.031 49.406 23.078 1 94.19 798 TYR B N 1
ATOM 13320 C CA . TYR B 1 798 ? 21.203 48.719 23.609 1 94.19 798 TYR B CA 1
ATOM 13321 C C . TYR B 1 798 ? 22.422 49.656 23.594 1 94.19 798 TYR B C 1
ATOM 13323 O O . TYR B 1 798 ? 23.156 49.719 24.594 1 94.19 798 TYR B O 1
ATOM 13331 N N . ALA B 1 799 ? 22.609 50.344 22.562 1 92.38 799 ALA B N 1
ATOM 13332 C CA . ALA B 1 799 ? 23.734 51.25 22.422 1 92.38 799 ALA B CA 1
ATOM 13333 C C . ALA B 1 799 ? 23.656 52.375 23.453 1 92.38 799 ALA B C 1
ATOM 13335 O O . ALA B 1 799 ? 24.688 52.844 23.938 1 92.38 799 ALA B O 1
ATOM 13336 N N . SER B 1 800 ? 22.453 52.844 23.812 1 92.56 800 SER B N 1
ATOM 13337 C CA . SER B 1 800 ? 22.25 53.938 24.75 1 92.56 800 SER B CA 1
ATOM 13338 C C . SER B 1 800 ? 22.328 53.438 26.188 1 92.56 800 SER B C 1
ATOM 13340 O O . SER B 1 800 ? 22.328 54.219 27.125 1 92.56 800 SER B O 1
ATOM 13342 N N . GLY B 1 801 ? 22.297 52.094 26.406 1 88.25 801 GLY B N 1
ATOM 13343 C CA . GLY B 1 801 ? 22.406 51.531 27.734 1 88.25 801 GLY B CA 1
ATOM 13344 C C . GLY B 1 801 ? 21.078 51.312 28.406 1 88.25 801 GLY B C 1
ATOM 13345 O O . GLY B 1 801 ? 21.016 50.812 29.531 1 88.25 801 GLY B O 1
ATOM 13346 N N . ILE B 1 802 ? 20.047 51.594 27.703 1 90.44 802 ILE B N 1
ATOM 13347 C CA . ILE B 1 802 ? 18.703 51.469 28.266 1 90.44 802 ILE B CA 1
ATOM 13348 C C . ILE B 1 802 ? 18.328 49.969 28.312 1 90.44 802 ILE B C 1
ATOM 13350 O O . ILE B 1 802 ? 17.797 49.5 29.297 1 90.44 802 ILE B O 1
ATOM 13354 N N . LEU B 1 803 ? 18.641 49.281 27.172 1 92 803 LEU B N 1
ATOM 13355 C CA . LEU B 1 803 ? 18.422 47.844 27.109 1 92 803 LEU B CA 1
ATOM 13356 C C . LEU B 1 803 ? 19.688 47.094 27.484 1 92 803 LEU B C 1
ATOM 13358 O O . LEU B 1 803 ? 20.734 47.281 26.844 1 92 803 LEU B O 1
ATOM 13362 N N . GLN B 1 804 ? 19.609 46.344 28.562 1 87.81 804 GLN B N 1
ATOM 13363 C CA . GLN B 1 804 ? 20.766 45.625 29.047 1 87.81 804 GLN B CA 1
ATOM 13364 C C . GLN B 1 804 ? 20.656 44.125 28.719 1 87.81 804 GLN B C 1
ATOM 13366 O O . GLN B 1 804 ? 19.969 43.375 29.406 1 87.81 804 GLN B O 1
ATOM 13371 N N . LEU B 1 805 ? 21.281 43.688 27.703 1 89.62 805 LEU B N 1
ATOM 13372 C CA . LEU B 1 805 ? 21.359 42.281 27.312 1 89.62 805 LEU B CA 1
ATOM 13373 C C . LEU B 1 805 ? 22.641 41.656 27.828 1 89.62 805 LEU B C 1
ATOM 13375 O O . LEU B 1 805 ? 23.609 42.344 28.109 1 89.62 805 LEU B O 1
ATOM 13379 N N . PRO B 1 806 ? 22.609 40.375 27.984 1 86.38 806 PRO B N 1
ATOM 13380 C CA . PRO B 1 806 ? 23.781 39.688 28.547 1 86.38 806 PRO B CA 1
ATOM 13381 C C . PRO B 1 806 ? 24.906 39.531 27.531 1 86.38 806 PRO B C 1
ATOM 13383 O O . PRO B 1 806 ? 25.484 38.438 27.438 1 86.38 806 PRO B O 1
ATOM 13386 N N . PHE B 1 807 ? 25.141 40.5 26.734 1 88.75 807 PHE B N 1
ATOM 13387 C CA . PHE B 1 807 ? 26.219 40.469 25.734 1 88.75 807 PHE B CA 1
ATOM 13388 C C . PHE B 1 807 ? 27.109 41.688 25.891 1 88.75 807 PHE B C 1
ATOM 13390 O O . PHE B 1 807 ? 26.625 42.781 26.203 1 88.75 807 PHE B O 1
ATOM 13397 N N . GLN B 1 808 ? 28.406 41.5 25.672 1 84.06 808 GLN B N 1
ATOM 13398 C CA . GLN B 1 808 ? 29.328 42.625 25.688 1 84.06 808 GLN B CA 1
ATOM 13399 C C . GLN B 1 808 ? 29.188 43.469 24.438 1 84.06 808 GLN B C 1
ATOM 13401 O O . GLN B 1 808 ? 29.375 44.688 24.484 1 84.06 808 GLN B O 1
ATOM 13406 N N . ARG B 1 809 ? 28.906 42.812 23.406 1 90.62 809 ARG B N 1
ATOM 13407 C CA . ARG B 1 809 ? 28.719 43.469 22.109 1 90.62 809 ARG B CA 1
ATOM 13408 C C . ARG B 1 809 ? 27.734 42.688 21.25 1 90.62 809 ARG B C 1
ATOM 13410 O O . ARG B 1 809 ? 27.578 41.469 21.422 1 90.62 809 ARG B O 1
ATOM 13417 N N . LEU B 1 810 ? 27.094 43.375 20.406 1 92.44 810 LEU B N 1
ATOM 13418 C CA . LEU B 1 810 ? 26.172 42.781 19.453 1 92.44 810 LEU B CA 1
ATOM 13419 C C . LEU B 1 810 ? 26.703 42.875 18.031 1 92.44 810 LEU B C 1
ATOM 13421 O O . LEU B 1 810 ? 27.25 43.938 17.641 1 92.44 810 LEU B O 1
ATOM 13425 N N . LYS B 1 811 ? 26.656 41.781 17.312 1 90.12 811 LYS B N 1
ATOM 13426 C CA . LYS B 1 811 ? 27.141 41.75 15.938 1 90.12 811 LYS B CA 1
ATOM 13427 C C . LYS B 1 811 ? 26.047 42.156 14.961 1 90.12 811 LYS B C 1
ATOM 13429 O O . LYS B 1 811 ? 24.938 41.625 15 1 90.12 811 LYS B O 1
ATOM 13434 N N . THR B 1 812 ? 26.25 43.094 14.195 1 89.94 812 THR B N 1
ATOM 13435 C CA . THR B 1 812 ? 25.328 43.562 13.164 1 89.94 812 THR B CA 1
ATOM 13436 C C . THR B 1 812 ? 26.016 43.625 11.805 1 89.94 812 THR B C 1
ATOM 13438 O O . THR B 1 812 ? 27.25 43.531 11.727 1 89.94 812 THR B O 1
ATOM 13441 N N . TYR B 1 813 ? 25.203 43.594 10.828 1 79.38 813 TYR B N 1
ATOM 13442 C CA . TYR B 1 813 ? 25.75 43.688 9.477 1 79.38 813 TYR B CA 1
ATOM 13443 C C . TYR B 1 813 ? 25.312 44.969 8.797 1 79.38 813 TYR B C 1
ATOM 13445 O O . TYR B 1 813 ? 24.156 45.375 8.875 1 79.38 813 TYR B O 1
ATOM 13453 N N . ASN B 1 814 ? 26.188 45.812 8.445 1 74.25 814 ASN B N 1
ATOM 13454 C CA . ASN B 1 814 ? 25.953 47 7.641 1 74.25 814 ASN B CA 1
ATOM 13455 C C . ASN B 1 814 ? 26.578 46.875 6.254 1 74.25 814 ASN B C 1
ATOM 13457 O O . ASN B 1 814 ? 27.812 46.844 6.129 1 74.25 814 ASN B O 1
ATOM 13461 N N . ASP B 1 815 ? 25.844 46.844 5.258 1 65.56 815 ASP B N 1
ATOM 13462 C CA . ASP B 1 815 ? 26.281 46.719 3.865 1 65.56 815 ASP B CA 1
ATOM 13463 C C . ASP B 1 815 ? 27.25 45.531 3.688 1 65.56 815 ASP B C 1
ATOM 13465 O O . ASP B 1 815 ? 28.328 45.719 3.117 1 65.56 815 ASP B O 1
ATOM 13469 N N . GLY B 1 816 ? 27 44.406 4.324 1 69.5 816 GLY B N 1
ATOM 13470 C CA . GLY B 1 816 ? 27.797 43.219 4.176 1 69.5 816 GLY B CA 1
ATOM 13471 C C . GLY B 1 816 ? 28.969 43.156 5.133 1 69.5 816 GLY B C 1
ATOM 13472 O O . GLY B 1 816 ? 29.656 42.125 5.215 1 69.5 816 GLY B O 1
ATOM 13473 N N . ARG B 1 817 ? 29.266 44.312 5.852 1 72.06 817 ARG B N 1
ATOM 13474 C CA . ARG B 1 817 ? 30.406 44.375 6.762 1 72.06 817 ARG B CA 1
ATOM 13475 C C . ARG B 1 817 ? 29.953 44.188 8.211 1 72.06 817 ARG B C 1
ATOM 13477 O O . ARG B 1 817 ? 28.875 44.656 8.594 1 72.06 817 ARG B O 1
ATOM 13484 N N . VAL B 1 818 ? 30.672 43.438 8.93 1 85.81 818 VAL B N 1
ATOM 13485 C CA . VAL B 1 818 ? 30.375 43.156 10.328 1 85.81 818 VAL B CA 1
ATOM 13486 C C . VAL B 1 818 ? 30.609 44.438 11.164 1 85.81 818 VAL B C 1
ATOM 13488 O O . VAL B 1 818 ? 31.641 45.094 11.031 1 85.81 818 VAL B O 1
ATOM 13491 N N . ASN B 1 819 ? 29.656 44.844 11.781 1 87.56 819 ASN B N 1
ATOM 13492 C CA . ASN B 1 819 ? 29.734 45.938 12.75 1 87.56 819 ASN B CA 1
ATOM 13493 C C . ASN B 1 819 ? 29.328 45.469 14.148 1 87.56 819 ASN B C 1
ATOM 13495 O O . ASN B 1 819 ? 28.406 44.656 14.289 1 87.56 819 ASN B O 1
ATOM 13499 N N . TYR B 1 820 ? 29.969 45.969 15.078 1 90.69 820 TYR B N 1
ATOM 13500 C CA . TYR B 1 820 ? 29.656 45.625 16.453 1 90.69 820 TYR B CA 1
ATOM 13501 C C . TYR B 1 820 ? 29.047 46.812 17.188 1 90.69 820 TYR B C 1
ATOM 13503 O O . TYR B 1 820 ? 29.516 47.969 17.031 1 90.69 820 TYR B O 1
ATOM 13511 N N . VAL B 1 821 ? 27.984 46.562 17.812 1 91.25 821 VAL B N 1
ATOM 13512 C CA . VAL B 1 821 ? 27.344 47.562 18.656 1 91.25 821 VAL B CA 1
ATOM 13513 C C . VAL B 1 821 ? 27.656 47.281 20.125 1 91.25 821 VAL B C 1
ATOM 13515 O O . VAL B 1 821 ? 27.438 46.188 20.609 1 91.25 821 VAL B O 1
ATOM 13518 N N . TYR B 1 822 ? 28.188 48.281 20.797 1 89.81 822 TYR B N 1
ATOM 13519 C CA . TYR B 1 822 ? 28.562 48.156 22.203 1 89.81 822 TYR B CA 1
ATOM 13520 C C . TYR B 1 822 ? 27.578 48.875 23.094 1 89.81 822 TYR B C 1
ATOM 13522 O O . TYR B 1 822 ? 26.969 49.875 22.672 1 89.81 822 TYR B O 1
ATOM 13530 N N . SER B 1 823 ? 27.422 48.406 24.281 1 87.75 823 SER B N 1
ATOM 13531 C CA . SER B 1 823 ? 26.562 49.125 25.234 1 87.75 823 SER B CA 1
ATOM 13532 C C . SER B 1 823 ? 27.266 50.344 25.828 1 87.75 823 SER B C 1
ATOM 13534 O O . SER B 1 823 ? 28.5 50.344 25.938 1 87.75 823 SER B O 1
ATOM 13536 N N . ALA B 1 824 ? 26.594 51.531 26.047 1 74.62 824 ALA B N 1
ATOM 13537 C CA . ALA B 1 824 ? 27.188 52.75 26.578 1 74.62 824 ALA B CA 1
ATOM 13538 C C . ALA B 1 824 ? 28.016 52.469 27.828 1 74.62 824 ALA B C 1
ATOM 13540 O O . ALA B 1 824 ? 29.031 53.125 28.062 1 74.62 824 ALA B O 1
ATOM 13541 N N . GLN B 1 825 ? 27.672 51.656 28.703 1 60.03 825 GLN B N 1
ATOM 13542 C CA . GLN B 1 825 ? 28.484 51.406 29.891 1 60.03 825 GLN B CA 1
ATOM 13543 C C . GLN B 1 825 ? 29.828 50.812 29.531 1 60.03 825 GLN B C 1
ATOM 13545 O O . GLN B 1 825 ? 30.859 51.156 30.125 1 60.03 825 GLN B O 1
ATOM 13550 N N . GLU B 1 826 ? 29.828 49.938 28.547 1 54.47 826 GLU B N 1
ATOM 13551 C CA . GLU B 1 826 ? 31.078 49.281 28.156 1 54.47 826 GLU B CA 1
ATOM 13552 C C . GLU B 1 826 ? 31.844 50.125 27.141 1 54.47 826 GLU B C 1
ATOM 13554 O O . GLU B 1 826 ? 33.062 50 27.047 1 54.47 826 GLU B O 1
ATOM 13559 N N . ALA B 1 827 ? 31.297 50.938 26.359 1 52.59 827 ALA B N 1
ATOM 13560 C CA . ALA B 1 827 ? 32 51.844 25.453 1 52.59 827 ALA B CA 1
ATOM 13561 C C . ALA B 1 827 ? 32.906 52.781 26.234 1 52.59 827 ALA B C 1
ATOM 13563 O O . ALA B 1 827 ? 34 53.125 25.766 1 52.59 827 ALA B O 1
ATOM 13564 N N . ALA B 1 828 ? 32.5 53.25 27.375 1 51.94 828 ALA B N 1
ATOM 13565 C CA . ALA B 1 828 ? 33.375 54.094 28.203 1 51.94 828 ALA B CA 1
ATOM 13566 C C . ALA B 1 828 ? 34.594 53.344 28.656 1 51.94 828 ALA B C 1
ATOM 13568 O O . ALA B 1 828 ? 35.688 53.906 28.797 1 51.94 828 ALA B O 1
ATOM 13569 N N . ALA B 1 829 ? 34.438 52.062 28.781 1 49.03 829 ALA B N 1
ATOM 13570 C CA . ALA B 1 829 ? 35.594 51.312 29.266 1 49.03 829 ALA B CA 1
ATOM 13571 C C . ALA B 1 829 ? 36.594 51.062 28.141 1 49.03 829 ALA B C 1
ATOM 13573 O O . ALA B 1 829 ? 37.812 51.062 28.375 1 49.03 829 ALA B O 1
ATOM 13574 N N . ASP B 1 830 ? 36.156 50.75 27.016 1 47.62 830 ASP B N 1
ATOM 13575 C CA . ASP B 1 830 ? 37.094 50.438 25.922 1 47.62 830 ASP B CA 1
ATOM 13576 C C . ASP B 1 830 ? 37.781 51.719 25.422 1 47.62 830 ASP B C 1
ATOM 13578 O O . ASP B 1 830 ? 38.844 51.656 24.828 1 47.62 830 ASP B O 1
ATOM 13582 N N . SER B 1 831 ? 37.156 52.844 25.422 1 46.28 831 SER B N 1
ATOM 13583 C CA . SER B 1 831 ? 37.875 54.062 25 1 46.28 831 SER B CA 1
ATOM 13584 C C . SER B 1 831 ? 39.031 54.344 25.922 1 46.28 831 SER B C 1
ATOM 13586 O O . SER B 1 831 ? 39.969 55.094 25.547 1 46.28 831 SER B O 1
ATOM 13588 N N . GLY B 1 832 ? 38.969 53.875 27.141 1 40.03 832 GLY B N 1
ATOM 13589 C CA . GLY B 1 832 ? 40.125 54.125 28.016 1 40.03 832 GLY B CA 1
ATOM 13590 C C . GLY B 1 832 ? 41.344 53.312 27.656 1 40.03 832 GLY B C 1
ATOM 13591 O O . GLY B 1 832 ? 42.438 53.594 28.125 1 40.03 832 GLY B O 1
ATOM 13592 N N . THR B 1 833 ? 41.156 52.062 27.25 1 40.12 833 THR B N 1
ATOM 13593 C CA . THR B 1 833 ? 42.344 51.219 27.109 1 40.12 833 THR B CA 1
ATOM 13594 C C . THR B 1 833 ? 43.062 51.531 25.797 1 40.12 833 THR B C 1
ATOM 13596 O O . THR B 1 833 ? 44.094 50.938 25.516 1 40.12 833 THR B O 1
ATOM 13599 N N . LYS B 1 834 ? 42.5 52.188 24.859 1 43.53 834 LYS B N 1
ATOM 13600 C CA . LYS B 1 834 ? 43.312 52.406 23.641 1 43.53 834 LYS B CA 1
ATOM 13601 C C . LYS B 1 834 ? 44.375 53.438 23.875 1 43.53 834 LYS B C 1
ATOM 13603 O O . LYS B 1 834 ? 45.25 53.656 23.016 1 43.53 834 LYS B O 1
ATOM 13608 N N . ASP B 1 835 ? 44.25 54.25 24.891 1 36.84 835 ASP B N 1
ATOM 13609 C CA . ASP B 1 835 ? 45.281 55.281 24.922 1 36.84 835 ASP B CA 1
ATOM 13610 C C . ASP B 1 835 ? 46.656 54.688 25.328 1 36.84 835 ASP B C 1
ATOM 13612 O O . ASP B 1 835 ? 47.688 55.344 25.172 1 36.84 835 ASP B O 1
ATOM 13616 N N . HIS B 1 836 ? 46.656 53.5 26.047 1 37.06 836 HIS B N 1
ATOM 13617 C CA . HIS B 1 836 ? 47.969 53.219 26.547 1 37.06 836 HIS B CA 1
ATOM 13618 C C . HIS B 1 836 ? 48.844 52.562 25.469 1 37.06 836 HIS B C 1
ATOM 13620 O O . HIS B 1 836 ? 50.062 52.375 25.672 1 37.06 836 HIS B O 1
ATOM 13626 N N . GLN B 1 837 ? 48.25 51.812 24.516 1 32.41 837 GLN B N 1
ATOM 13627 C CA . GLN B 1 837 ? 49.25 51.031 23.766 1 32.41 837 GLN B CA 1
ATOM 13628 C C . GLN B 1 837 ? 49.938 51.875 22.703 1 32.41 837 GLN B C 1
ATOM 13630 O O . GLN B 1 837 ? 50.781 51.375 21.953 1 32.41 837 GLN B O 1
ATOM 13635 N N . THR B 1 838 ? 49.438 53.094 22.469 1 31.55 838 THR B N 1
ATOM 13636 C CA . THR B 1 838 ? 50.219 53.75 21.422 1 31.55 838 THR B CA 1
ATOM 13637 C C . THR B 1 838 ? 51.5 54.344 21.984 1 31.55 838 THR B C 1
ATOM 13639 O O . THR B 1 838 ? 52.281 54.938 21.266 1 31.55 838 THR B O 1
ATOM 13642 N N . GLN B 1 839 ? 51.75 54.281 23.359 1 23.52 839 GLN B N 1
ATOM 13643 C CA . GLN B 1 839 ? 53.125 54.688 23.594 1 23.52 839 GLN B CA 1
ATOM 13644 C C . GLN B 1 839 ? 54.094 53.5 23.438 1 23.52 839 GLN B C 1
ATOM 13646 O O . GLN B 1 839 ? 53.812 52.406 23.922 1 23.52 839 GLN B O 1
#

Nearest PDB structures (foldseek):
  4d1q-assembly1_H-2  TM=1.908E-01  e=9.913E-02  Musca domestica
  8f6b-assembly1_F  TM=1.247E-01  e=6.108E+00  Mus musculus
  3ga2-assembly1_A  TM=3.479E-01  e=7.096E-01  Bacillus subtilis
  8f6b-assembly1_F  TM=1.714E-01  e=5.575E+00  Mus musculus

Foldseek 3Di:
DAPVPDCVVLLVVLQVLFALVVLQVVLCVVWWDDLVVLVVVLVVVVVCVVVVVDPDDDPDDDCVQKDFDPVVLLVVVVPDDPPDDDPQLVSQVVRPIDGVNHQDPCSSVSVVVVCVVVVSDPPPPPCPPPPRDIHTDDDPVPHGPHTYDHSVVSVVVVVVCCVVCVFPLADWALWDWDWDWDQDPVRDIDIDTDIFTKGFDFPLNVVVVLVVVLVVVVFWDDDQLVPDDPVVNVVVCQVQLNDPPPPPDSVVSSVVLVQLLQEWEKEKEKDWDDFLNFIKIWIKMFTADGVSTTPQQVVSCVVCVVDDRDHSRCSRLFIDTGMMGTADLDLLRVLSCLVVVLVSLVVQCVRPSHHYAHAEYAYDQSVLCSQLQFAPDDQQSFQQLHGQVCLLVVLSLLPGGRDWLQRLLCLQVLADQLVCVVVVDQFSLPPDDQVRLQRRCVSVVHHDPPDDSVVSSVVSCNSSSRRRHRGSNCSVPSVDGCVNSRRVNYGYARDAQQVLLLLLLLLCLQQQLVLFDPVCSVVSVVLNCVQCNPDPDDGSLSSLLSLLVQLVVVVVCVVVVRGDPLRNLLSVLSNLLVVQLQDDPVLQFLLSLVSQLLSLLSNSVSCCVRQNQTDRDHCCSNSHSSNSCSNRRQSLVSLAGRNNSSHCPSVVVLVVVLSSSQNNYVVSDSSCSNSSSSSSSVSNVVPPDCVVVVVVSVVVSVVSSVVDPFDDWRFDFPVNCVVCVQSVLSSCLQQLQAQVLAAPPQWHQDNGGITGQNGPPHDRYDPSGDRRHYSSPDHSSRVNVVSNVSVVVVLVCQLAQNRDDPDQWDWDDDPNDTDIRGGPVNVVVVVVVVVPVVD/DAPPPDCVVLLVVLQVLFALVVLQVVLCVVWWDDLVVLVVVLVVVVVCVVVVVDPDDDPDDDLVQKDFDPVVLLVVVVPDDPPDDDPQLVSQVVRPIDGVNHQDPCSSVSRVVVCVVVVSDDPPPPCPPPPRDIHTDDDPVPHGDHTYDHSVVSVVVVVVCCVVCVFPLADWALKDWDWDWDQDPVRDIDIDTDIFTKGFDFPLNVVVVLVVVLVVVVFWDDDQLVPDDPVRNVVVCQVQLNDCVVVDDSVVSSVVLVQLLQEWEKEKEKDWDDFLNFIKIWIKMFTADGVSTTPQQVVSCVVCVVDDRDHSRCSRLFIDTGMMGTADLDLLRVLSCLVVVLVSLVVQCVRPSHHYAHAEYAYDQSVLCSQLQFAPDDQQSFQLLHGQVCLLVVLSLLPGGRDWLQRLLCLQVLADQLVCVVVPDAFSLPPDDQVRLQRRCVSVVHHDPDDDSVVSSVVSCNSSSGRRHRGSNCSVPSVDGCVNSRRPNYGYARDAQQVLLLLLLLLCLQQQLVLFDPVCSVVSVVLNCVQCNPDPDDGSLSSLLSLLVQLVVVVVCVVVVRGDPLRNLLSVLSNLLVVQLQDDPVLQFLLSLVSQLLSLLSNSVSCCVRQNQTDRDHCCSNSHSSNSCSNRRQSLVSLAGRNNSSHCPSVVVLVVVLSSSQNNYVVSDSSCSNSSSSSSSVSNVVPDDCVVVVVVSVVVSVVSSVVDPFDDWRFDFPVNCVVCVQSVLSSCLQQLQAQVLAAPPQWHQDNGGITGQNGPPHDRYDPSGDRRHYSSPDHSSRVNVVSNVSVVVVLVCQLAQNRDDPDQWDWDDDPNDTDIRGGPVCVVVVVVVVVPPVD

pLDDT: mean 86.81, std 12.05, range [23.52, 98.31]

Solvent-accessible surface area (backbone atoms only — not comparable to full-atom values): 91816 Å² total; per-residue (Å²): 104,63,75,75,63,66,80,51,64,54,42,50,45,46,36,66,38,60,22,58,68,54,50,40,51,50,42,40,67,73,20,27,44,52,67,68,58,28,42,47,50,49,50,49,46,52,51,32,34,74,68,62,73,40,79,76,83,71,94,54,76,69,68,88,63,42,52,65,50,63,68,56,49,53,56,56,55,69,68,52,61,90,87,55,86,76,61,41,50,62,51,23,59,71,57,54,38,24,48,95,84,40,65,54,97,54,34,19,59,46,46,51,50,48,33,45,75,70,60,70,54,78,70,78,57,78,75,74,62,88,62,73,62,69,43,65,36,56,49,93,84,72,44,64,52,66,35,71,77,49,43,68,56,50,52,50,49,50,52,49,30,43,74,69,53,73,44,67,62,63,43,80,36,65,73,39,81,41,56,35,63,45,68,48,98,86,43,45,76,41,79,42,76,41,80,35,52,20,33,32,45,55,54,54,55,52,50,51,51,49,51,52,52,39,52,72,68,57,44,57,49,85,78,68,56,82,77,48,50,71,68,55,47,52,52,46,29,60,70,62,45,47,85,68,77,79,54,76,55,72,64,60,48,33,52,50,52,53,51,48,43,31,44,43,43,30,38,39,37,41,51,74,46,77,46,80,48,37,39,28,37,41,33,32,36,26,43,58,72,42,71,67,38,25,46,51,51,69,55,38,43,69,74,35,68,89,50,79,90,60,62,45,56,62,64,48,45,47,67,38,81,31,35,39,26,76,26,56,93,48,66,69,52,53,53,56,54,36,61,61,52,52,54,36,60,60,53,36,70,69,46,75,93,41,48,65,39,65,37,39,38,44,35,52,69,66,43,41,15,50,51,56,11,31,29,79,50,76,60,19,42,44,72,51,32,55,43,42,91,41,42,76,36,60,68,62,57,72,68,54,72,56,67,50,61,57,55,44,28,49,61,43,60,58,36,64,51,52,64,46,38,80,77,67,42,70,47,39,73,61,88,62,51,60,70,56,50,45,50,40,33,44,58,72,72,42,87,74,86,89,61,56,57,71,57,52,50,50,51,50,44,63,71,47,35,27,55,37,36,39,21,43,85,29,58,90,46,65,84,53,49,39,66,77,68,70,38,67,69,38,43,73,53,70,47,32,57,47,64,27,50,33,51,44,44,52,45,46,53,66,37,48,31,76,54,46,59,78,89,48,20,63,58,38,46,48,49,35,47,30,66,60,48,78,49,74,73,81,52,55,70,55,34,54,43,48,40,44,50,46,24,45,48,37,42,51,38,34,77,71,66,74,46,60,70,62,57,28,50,33,33,42,25,50,44,51,49,53,50,57,40,66,35,56,69,89,66,68,38,56,23,54,53,52,32,39,45,51,31,25,47,50,30,51,51,36,46,50,69,56,48,54,76,52,81,79,46,52,56,64,68,59,36,15,70,39,41,30,19,53,48,51,40,44,45,61,48,46,50,39,38,55,50,40,80,57,40,56,61,65,55,52,51,51,50,50,46,47,45,51,34,29,67,50,48,35,83,70,38,76,83,44,34,46,59,52,33,50,47,26,49,60,39,22,63,74,72,52,72,64,63,60,59,53,50,51,53,51,48,54,44,49,58,57,49,63,52,48,78,81,63,66,50,54,68,50,37,46,66,53,48,69,73,36,46,68,60,51,49,53,52,46,49,74,46,22,54,54,50,66,67,32,80,71,67,42,30,40,77,56,93,61,22,44,35,35,51,42,23,84,88,40,65,50,67,56,92,70,45,58,82,60,54,37,58,91,81,46,50,72,67,57,49,50,52,50,38,51,50,38,29,52,51,45,51,53,34,22,38,69,45,76,43,82,64,103,56,80,58,41,84,43,73,57,94,87,38,83,40,73,48,44,28,42,75,54,47,62,54,56,64,58,59,58,66,63,71,76,104,104,64,78,76,64,64,77,51,65,55,44,50,47,46,36,67,40,59,23,56,68,55,50,39,50,51,41,41,67,74,22,27,47,52,66,68,57,29,44,49,51,49,49,50,45,53,50,33,34,74,68,62,72,41,78,77,82,71,93,56,77,68,70,87,64,45,51,66,51,62,70,56,47,54,56,56,56,68,68,52,64,91,87,56,88,79,62,42,48,61,51,23,59,71,57,54,38,24,47,95,84,39,63,52,97,54,34,18,59,46,47,52,50,48,33,44,75,70,61,71,55,79,72,80,57,80,74,73,64,86,62,75,63,69,41,64,35,57,49,93,84,73,45,64,52,66,36,73,77,50,44,68,57,51,52,50,50,50,52,48,29,44,74,69,53,74,44,67,61,65,44,81,37,63,72,38,83,42,56,34,63,46,70,46,98,85,40,44,74,42,78,43,76,41,79,36,49,19,32,32,45,54,54,55,56,52,52,53,52,48,50,51,49,39,53,72,68,58,44,59,50,84,78,67,56,82,77,49,50,69,69,58,47,52,52,47,30,59,72,63,42,45,83,65,74,81,59,66,60,73,63,57,54,33,51,50,51,54,51,48,42,30,43,44,44,31,37,38,37,40,52,76,46,77,48,80,47,37,40,27,36,42,33,30,34,27,43,57,74,41,72,66,38,26,45,50,51,69,55,38,44,71,75,36,67,89,51,78,90,60,62,43,55,61,65,48,44,46,68,39,80,30,36,38,26,76,27,57,89,48,67,68,51,52,53,54,53,34,62,62,50,52,53,34,60,60,52,36,72,69,47,76,95,41,49,66,38,65,37,38,38,43,35,52,70,66,43,41,15,50,50,56,12,32,29,79,49,75,58,18,42,45,71,50,31,55,43,44,92,42,43,75,36,59,67,61,57,73,69,54,74,54,65,50,63,56,54,44,28,48,61,44,62,59,36,65,52,50,64,46,38,80,78,68,42,71,49,40,73,60,90,62,52,60,71,58,50,46,51,41,32,43,58,71,72,40,88,74,86,89,64,56,58,70,56,52,50,50,50,50,45,60,72,47,35,28,56,38,34,39,20,43,86,29,58,88,47,64,85,54,49,40,65,78,67,71,38,68,70,38,44,74,54,71,46,32,56,48,64,27,49,32,50,44,47,54,45,46,52,65,38,47,31,77,55,47,60,79,88,47,20,63,59,39,45,50,49,35,47,28,68,61,48,79,50,76,73,83,52,55,70,57,34,54,44,47,38,45,50,46,24,44,49,37,43,52,36,34,76,70,67,72,47,61,70,64,56,27,50,33,34,42,26,49,43,50,48,51,52,57,40,68,36,56,68,89,66,67,37,55,21,54,54,52,33,39,45,50,30,27,46,48,29,52,51,36,46,50,70,57,50,53,73,52,79,81,45,52,56,64,68,61,37,16,68,38,40,32,19,54,47,52,40,44,46,61,48,46,49,38,37,54,48,39,79,58,42,56,62,66,54,52,51,52,51,49,47,46,43,51,33,32,65,49,48,34,84,70,38,74,84,44,34,46,60,52,34,49,46,27,50,60,38,24,62,74,73,50,74,65,65,60,59,54,50,51,52,52,49,55,45,49,58,57,49,64,49,47,79,81,63,68,50,54,68,50,37,46,67,52,49,69,73,37,47,68,60,52,49,53,54,45,49,76,45,23,53,51,51,65,67,30,78,70,68,42,30,41,76,56,92,61,23,44,36,34,51,41,24,85,89,41,64,50,69,56,91,69,44,57,83,58,53,36,57,90,83,45,50,72,67,57,49,51,52,51,39,50,51,38,29,52,50,45,50,53,33,23,36,69,45,76,43,84,63,101,58,78,57,42,84,41,72,57,95,89,39,84,39,74,47,44,30,42,75,54,48,62,55,56,65,58,61,61,66,61,71,78,108

Sequence (1678 aa):
MTQKEGDIDLQYFLASGKSFNQHDRDRFAAGFLSYEDCEDVVKMRVLKEKEKKVKPKLHHGPFHSYEIDHDQLKNELSKFPQSRPINWTRLAKKINLSIRGKTPANAGQVLKQYATSNKIITIPGKDYLRRIRRHKKKINYKISIPTQRSAKIFKSIVKQNIQSKKFDIEEEIAPKPYKTNFINNDGELEEKITQIHGRKISLTKIISRETARLQKAGVVRDTNFHEMSMESLNDFCNRIHESSSHITASKDQRERLQKLQKTWILKMWHDHSDILNHSYVSFMTCFLYDPINFLKDQEFREQHPEKKTVNVQSIVERPQLYIFGISGSSDKEQLTYTETRLQDLENVKEVKNIDPILRVFTGDNPARQFESGQQRGGKFSCVCGVPTSEHNNFITCYTTEPPTLEERRRHVVAGEAWRKMSTGVVNPFQGLKKDDILLELETRGIWSSDERKCAVQEKLNEVLHGIARPPALCCLDPTKTTSHLNIDSYEVLACEPLHDLTNVIQNLIQGLPHHVGDNNKQEFLSFSDTTIGNKNQLKGSDARLYAVKLAKFTLQKFEEGKVEETIPNLANSLVEIITIRYSDFSTRSQKQLLRLYNQCFLFGLLCKTVIGNPQKLTARKFYGNHFHSITVHVPETARLFSLKSIVPEQEERTFGTLRRLSENTTNRQPKYVVDNAMLRIQFQASHSDHTQTIAKQNSIISKQAKLLPPQKRTLLNSTLLKKFPLLVQSHLERIPDFLLPGRNVWWSVDAEGLTFNDGPGDDNNRPEGPQLHHFRSTSLKEERTWIQQKWQECLVLYASGILQLPFQRLKTYNDGRVNYVYSAQEAAADSGTKDHQTQMTQKEGDIDLQYFLASGKSFNQHDRDRFAAGFLSYEDCEDVVKMRVLKEKEKKVKPKLHHGPFHSYEIDHDQLKNELSKFPQSRPINWTRLAKKINLSIRGKTPANAGQVLKQYATSNKIITIPGKDYLRRIRRHKKKINYKISIPTQRSAKIFKSIVKQNIQSKKFDIEEEIAPKPYKTNFINNDGELEEKITQIHGRKISLTKIISRETARLQKAGVVRDTNFHEMSMESLNDFCNRIHESSSHITASKDQRERLQKLQKTWILKMWHDHSDILNHSYVSFMTCFLYDPINFLKDQEFREQHPEKKTVNVQSIVERPQLYIFGISGSSDKEQLTYTETRLQDLENVKEVKNIDPILRVFTGDNPARQFESGQQRGGKFSCVCGVPTSEHNNFITCYTTEPPTLEERRRHVVAGEAWRKMSTGVVNPFQGLKKDDILLELETRGIWSSDERKCAVQEKLNEVLHGIARPPALCCLDPTKTTSHLNIDSYEVLACEPLHDLTNVIQNLIQGLPHHVGDNNKQEFLSFSDTTIGNKNQLKGSDARLYAVKLAKFTLQKFEEGKVEETIPNLANSLVEIITIRYSDFSTRSQKQLLRLYNQCFLFGLLCKTVIGNPQKLTARKFYGNHFHSITVHVPETARLFSLKSIVPEQEERTFGTLRRLSENTTNRQPKYVVDNAMLRIQFQASHSDHTQTIAKQNSIISKQAKLLPPQKRTLLNSTLLKKFPLLVQSHLERIPDFLLPGRNVWWSVDAEGLTFNDGPGDDNNRPEGPQLHHFRSTSLKEERTWIQQKWQECLVLYASGILQLPFQRLKTYNDGRVNYVYSAQEAAADSGTKDHQTQ

Radius of gyration: 40.64 Å; Cα contacts (8 Å, |Δi|>4): 2356; chains: 2; bounding box: 109×120×102 Å

Secondary structure (DSSP, 8-state):
-B---TTHHHHHHHHHT--HHHHHHHHHHHHB--HHHHHHHHHHHHHHHHTTSSPPP-SS--GGGSB--HHHHHHHHHTS-TTSPP-HHHHHHHTT-BBTTB--TTHHHHHHHHHHHTTS--S---------PPPBPEETTTEEPPBPPPHHHHHHHHHHHHHTTSS---EEEEEEEEEEEEE-TTS-EEEEEEEEEEEE--HHHHHHHHHHHHHHHT-B----GGGS-HHHHHHHHHHTT---TT--SHHHHHHHHHHHHHEEEEEEEEEEEEETTEEEEEEEEEEPP-TTTB--HHHHHHH-TTSPP--HHHHHT--EEEEEEE--SSHHHHGGGHHHHHHHHHHGGG-SSSEEEEEEEEE-HHHHHHHHTB-SSSTT-STT---GGGTT-HHHHHHPPPPPHHHHHHHHHTSSGGGGGGGT-S-TTTT--HHHHHHHHHHTT----S--HHHHHHHHHHHHTTB-SS-GGGSS-TTS-TTTTT-TT-EE-S--HHHHHHHHHHHHHHHGGGGS-HHHHHHHHHHHHHHTTT-S---HHHHHHHHHHHHHHHHHHHHTTSS-THHHHHHHHHHHHHHHHT--GGG--HHHHHHHHHHHHHHHHHHHHHTSS-SSS-HHHHTSHHHHIIIIIHHHHHTTS-GGGG--HHHHHHHHHHHHHHHHHSTT-HHHHHHHHHHHHHHHHHH--THHHHHHHHHHHHHHHTTSPPP---EEEHHHHHH-HHHHHHHHHT-HHHHTT-TTTSEEEETTEEEES-STTS-S--TTSPPPP-TTT--HHHHHHHHHHHHHHHHHHHHHTSS--S-SEEEEEETTEEEEEE-HHHHHHHHHHHHHHT-/-B--STTHHHHHHHHHT--HHHHHHHHHHHHB--HHHHHHHHHHHHHHHHTTSSPPP-SS--GGGSB--HHHHHHHHHTS-TTSPP-HHHHHHHTT-BBTTB--TTHHHHHHHHHHHTTS--S---------PPPBPEETTTEEPPBPPPHHHHHHHHHHHHHTTSS---EEEEEEEEEEEEE-TTS-EEEEEEEEEEEE--HHHHHHHHHHHHHHHT-B----GGGS-HHHHHHHHHHTT--------HHHHHHHHHHHHHEEEEEEEEEEEEETTEEEEEEEEEEPP-TTTB--HHHHHHH-TTSPP--HHHHHT--EEEEEEE--SSHHHHGGGHHHHHHHHHHGGG-SSSEEEEEEEEE-HHHHHHHHTB-SSGGG-STT---GGGTT-HHHHHHPPPPPHHHHHHHHHTSSGGGGGGGT-S-TTTT--HHHHHHHHHHTT----S--HHHHHHHHHHHHTTB-SS-GGGSS-TTS-TTTTT-TT-EE-S--HHHHHHHHHHHHHHHGGGGS-HHHHHHHHHHHHHHTTT-S---HHHHHHHHHHHHHHHHHHHHTTSS-THHHHHHHHHHHHHHHHT--GGG--HHHHHHHHHHHHHHHHHHHHHTSS-SSS-HHHHTSHHHHIIIIIHHHHHTTS-GGGG--HHHHHHHHHHHHHHHHHSTT-HHHHHHHHHHHHHHHHHH--SHHHHHHHHHHHHHHHTTSPPP---EEEHHHHHH-HHHHHHHHTT-HHHHTT-BTTTEEEETTEEEES-STTS-S--TTSPPPP-TTT--HHHHHHHHHHHHHHHHHHHHHTSS--S-SEEEEEETTEEEEEE-HHHHHHHHHHSSSTT-

Organism: Magallana gigas (NCBI:txid29159)